Protein 4E54 (pdb70)

Foldseek 3Di:
DFFWAWEFPFQFFFFQDWEWFCQQFNPFTKTWTFLQQKIWIWTDDPLDTHGDDIDGFLFGWDDWYWDDAPPDGGTWTWTAGPQQKIFTWHWDDDPPDTDIDTQAIERQDDPDADFDDLGWDWEAAPNRQWIWIDGGFQWIKIFGPPPPVSHRDIDIEGDPQGAWQEKYFKEPDPATKMWTWGQDPVAIWIAMWGQPVPVRYIDHGPADIDDDHRAQRYWDFQYPPAIFIWTAGQQKTWTDDHPDIAMGGDPVSNVFGWQEKEAADPNRQWMWTFTQQQWIKIKGFDADADPPGDGDRPHIDMGTQAGDARASYKYHDDDQWIWGRHLQAWTFTWGQAPDADPVGHRIDTSDTGGGQFPFFAWDADQPLQVVRHLWIWGWGAALRTWIKIKAFFWEFDFDDWFWDFQWDAKDFEDLDPPPPAGQWIKIWHAQFTWIWGHDQRDTPGDDAAFDGGRFTWQDWYAAEDQWIWTQGQQWTFIFHRPVTHTLEIGADPVRGTWDAWEDDRFWIWTAGQQWIWIWGDDVSYTHTDDIDGHPAGWQYKYQCADDPCVRGHQWMWTAGQVQGWTFIAGPPVRDTQDIGRPDDNFHWNEWYWDAAPNFTKIWTWTQQQKIWMFGADSVRRDTHDIDIAGADGGTWYWDWADDPNGIWIWIWACWTWIWHDDLRDIDITTYSDRGFDYKDFHDDPNAHRKIWTDDNTITTIGHMDDDDRMDMDIDRFSHGWNYKADAPVVQWMKTKTKFKWFCPPPDDTGGPDDGLQNDEPEEEEDDDPDPDCPPVVPADCPPRIAIWMWIFIAHNPVRHTLYIYTYDGQKAWAEWDWAAADPDPAIWIKTKIFRDGPPDDFFQWIWIWIWGDDDSDIDTQETDIDTAGFQYWDCDPRWIWTWGFQKIWIWHQDPSSYTHTQEIDRPARGFRAWDDDDQWIWTAGQFQGIWIWGQDPVVSYIDGFAGARDTFGFQEWDDQDPFKIWTFGDQQKIWIWGAPPDCPDSVRRRHTDGQWIWRHSFGWRYKDWDASFDDDPDPPVAQWATWMWTRTNSRIIMIMTTHDPVVSVLLVLLLVLLQVDPQNSSRDGSWQSTWHDDSVDTGTTGSYHHLNSLLCLVVDDQVSLQSSQVQRADDPPPPGRDGDGSVVSVVVNVSSVSRD/DVVLLCVLLVPVVNVPRPCPCVVCCVNCNPDDDCHPVVSVVSSVVSDPDPVSVVVCVVVVSDDPVVVLSNVVVVVLVLVQQLQFFDDKDFDDQFWAEKEFQLPDQQWIWTFHQFQKIWTGGPPPPPGTQIDGGPGDQFGWRYKYAQPVDRQWIFTFGSVFWTFICGSNGDTDDTAGGDVPDVKGWHAWDAANVLQKIKIWIQQQWIWIGRVDYDTDGRLRQDGGTKQYKDQQNPDNQWIWTWGQVQKTFTAGNPPDDDRHPGDDIEGHPGGWNEFEQANVSQWTWTDGAAWWIFIAGVPPSHDTPDIATAADHDDPSFHAAYWYAQNRHGKIKTWGDDDPPGPDPDPPCQTWIWMARPVNRDTSDTHDDPVPSWTFGDWDAHNVRQWIWTGTSSMITIRGHD

Structure (mmCIF, N/CA/C/O backbone):
data_4E54
#
_entry.id   4E54
#
_cell.length_a   76.736
_cell.length_b   70.877
_cell.length_c   191.448
_cell.angle_alpha   90.00
_cell.angle_beta   99.68
_cell.angle_gamma   90.00
#
_symmetry.space_group_name_H-M   'P 1 21 1'
#
loop_
_entity.id
_entity.type
_entity.pdbx_description
1 polymer 'DNA damage-binding protein 1'
2 polymer 'DNA damage-binding protein 2'
3 polymer 'AP24 DNA strand'
4 polymer 'AP24 DNA complementary strand'
#
loop_
_atom_site.group_PDB
_atom_site.id
_atom_site.type_symbol
_atom_site.label_atom_id
_atom_site.label_alt_id
_atom_site.label_comp_id
_atom_site.label_asym_id
_atom_site.label_entity_id
_atom_site.label_seq_id
_atom_site.pdbx_PDB_ins_code
_atom_site.Cartn_x
_atom_site.Cartn_y
_atom_site.Cartn_z
_atom_site.occupancy
_atom_site.B_iso_or_equiv
_atom_site.auth_seq_id
_atom_site.auth_comp_id
_atom_site.auth_asym_id
_atom_site.auth_atom_id
_atom_site.pdbx_PDB_model_num
ATOM 1 N N . HIS A 1 11 ? 12.719 -31.980 58.890 1.00 47.61 1 HIS A N 1
ATOM 2 C CA . HIS A 1 11 ? 12.958 -30.774 58.131 1.00 41.13 1 HIS A CA 1
ATOM 3 C C . HIS A 1 11 ? 13.429 -29.628 58.999 1.00 53.41 1 HIS A C 1
ATOM 4 O O . HIS A 1 11 ? 14.206 -29.840 59.889 1.00 48.42 1 HIS A O 1
ATOM 11 N N . SER A 1 12 ? 12.967 -28.421 58.703 1.00 40.89 2 SER A N 1
ATOM 12 C CA . SER A 1 12 ? 13.261 -27.221 59.478 1.00 44.35 2 SER A CA 1
ATOM 13 C C . SER A 1 12 ? 11.926 -26.668 59.937 1.00 33.94 2 SER A C 1
ATOM 14 O O . SER A 1 12 ? 11.030 -26.590 59.162 1.00 41.88 2 SER A O 1
ATOM 17 N N . TYR A 1 13 ? 11.766 -26.290 61.190 1.00 28.75 3 TYR A N 1
ATOM 18 C CA . TYR A 1 13 ? 10.489 -25.735 61.613 1.00 29.39 3 TYR A CA 1
ATOM 19 C C . TYR A 1 13 ? 10.733 -24.473 62.402 1.00 28.10 3 TYR A C 1
ATOM 20 O O . TYR A 1 13 ? 11.387 -24.486 63.393 1.00 38.95 3 TYR A O 1
ATOM 29 N N . ASN A 1 14 ? 10.217 -23.357 61.942 1.00 34.90 4 ASN A N 1
ATOM 30 C CA . ASN A 1 14 ? 10.553 -22.080 62.546 1.00 37.13 4 ASN A CA 1
ATOM 31 C C . ASN A 1 14 ? 9.350 -21.290 63.021 1.00 34.48 4 ASN A C 1
ATOM 32 O O . ASN A 1 14 ? 8.228 -21.490 62.555 1.00 32.25 4 ASN A O 1
ATOM 37 N N . TYR A 1 15 ? 9.610 -20.397 63.965 1.00 8.26 5 TYR A N 1
ATOM 38 C CA . TYR A 1 15 ? 8.578 -19.619 64.620 1.00 5.83 5 TYR A CA 1
ATOM 39 C C . TYR A 1 15 ? 8.976 -18.154 64.641 1.00 5.03 5 TYR A C 1
ATOM 40 O O . TYR A 1 15 ? 10.023 -17.785 65.173 1.00 7.55 5 TYR A O 1
ATOM 49 N N . VAL A 1 16 ? 8.128 -17.322 64.048 1.00 6.74 6 VAL A N 1
ATOM 50 C CA . VAL A 1 16 ? 8.391 -15.896 63.978 1.00 7.95 6 VAL A CA 1
ATOM 51 C C . VAL A 1 16 ? 7.362 -15.143 64.792 1.00 9.24 6 VAL A C 1
ATOM 52 O O . VAL A 1 16 ? 6.158 -15.321 64.611 1.00 6.30 6 VAL A O 1
ATOM 56 N N . VAL A 1 17 ? 7.848 -14.275 65.667 1.00 11.66 7 VAL A N 1
ATOM 57 C CA . VAL A 1 17 ? 6.993 -13.388 66.434 1.00 13.53 7 VAL A CA 1
ATOM 58 C C . VAL A 1 17 ? 7.585 -11.986 66.357 1.00 10.96 7 VAL A C 1
ATOM 59 O O . VAL A 1 17 ? 8.799 -11.822 66.236 1.00 10.52 7 VAL A O 1
ATOM 63 N N . THR A 1 18 ? 6.726 -10.978 66.433 1.00 16.95 8 THR A N 1
ATOM 64 C CA . THR A 1 18 ? 7.182 -9.606 66.591 1.00 17.29 8 THR A CA 1
ATOM 65 C C . THR A 1 18 ? 7.655 -9.368 68.017 1.00 18.50 8 THR A C 1
ATOM 66 O O . THR A 1 18 ? 6.940 -9.637 68.980 1.00 14.75 8 THR A O 1
ATOM 70 N N . ALA A 1 19 ? 8.877 -8.862 68.140 1.00 27.44 9 ALA A N 1
ATOM 71 C CA . ALA A 1 19 ? 9.394 -8.420 69.426 1.00 28.74 9 ALA A CA 1
ATOM 72 C C . ALA A 1 19 ? 9.167 -6.927 69.607 1.00 29.16 9 ALA A C 1
ATOM 73 O O . ALA A 1 19 ? 8.951 -6.451 70.722 1.00 36.25 9 ALA A O 1
ATOM 75 N N . GLN A 1 20 ? 9.225 -6.192 68.503 1.00 19.71 10 GLN A N 1
ATOM 76 C CA . GLN A 1 20 ? 9.000 -4.755 68.530 1.00 28.19 10 GLN A CA 1
ATOM 77 C C . GLN A 1 20 ? 8.223 -4.344 67.285 1.00 19.83 10 GLN A C 1
ATOM 78 O O . GLN A 1 20 ? 8.680 -4.560 66.163 1.00 28.45 10 GLN A O 1
ATOM 84 N N . LYS A 1 21 ? 7.052 -3.746 67.480 1.00 29.96 11 LYS A N 1
ATOM 85 C CA . LYS A 1 21 ? 6.229 -3.337 66.348 1.00 32.07 11 LYS A CA 1
ATOM 86 C C . LYS A 1 21 ? 6.950 -2.252 65.553 1.00 19.48 11 LYS A C 1
ATOM 87 O O . LYS A 1 21 ? 7.742 -1.499 66.118 1.00 36.15 11 LYS A O 1
ATOM 93 N N . PRO A 1 22 ? 6.677 -2.170 64.239 1.00 8.33 12 PRO A N 1
ATOM 94 C CA . PRO A 1 22 ? 7.298 -1.153 63.381 1.00 2.90 12 PRO A CA 1
ATOM 95 C C . PRO A 1 22 ? 7.114 0.248 63.941 1.00 2.96 12 PRO A C 1
ATOM 96 O O . PRO A 1 22 ? 6.036 0.568 64.438 1.00 6.29 12 PRO A O 1
ATOM 100 N N . THR A 1 23 ? 8.147 1.076 63.845 1.00 34.41 13 THR A N 1
ATOM 101 C CA . THR A 1 23 ? 8.121 2.390 64.474 1.00 46.00 13 THR A CA 1
ATOM 102 C C . THR A 1 23 ? 8.072 3.536 63.468 1.00 48.51 13 THR A C 1
ATOM 103 O O . THR A 1 23 ? 7.710 4.659 63.818 1.00 35.91 13 THR A O 1
ATOM 107 N N . ALA A 1 24 ? 8.450 3.254 62.225 1.00 9.05 14 ALA A N 1
ATOM 108 C CA . ALA A 1 24 ? 8.412 4.257 61.167 1.00 9.99 14 ALA A CA 1
ATOM 109 C C . ALA A 1 24 ? 6.984 4.648 60.803 1.00 13.04 14 ALA A C 1
ATOM 110 O O . ALA A 1 24 ? 6.105 3.794 60.713 1.00 9.12 14 ALA A O 1
ATOM 112 N N . VAL A 1 25 ? 6.757 5.939 60.574 1.00 9.98 15 VAL A N 1
ATOM 113 C CA . VAL A 1 25 ? 5.434 6.403 60.160 1.00 12.48 15 VAL A CA 1
ATOM 114 C C . VAL A 1 25 ? 5.343 6.516 58.642 1.00 7.76 15 VAL A C 1
ATOM 115 O O . VAL A 1 25 ? 5.983 7.369 58.030 1.00 9.86 15 VAL A O 1
ATOM 119 N N . ASN A 1 26 ? 4.533 5.647 58.048 1.00 44.19 16 ASN A N 1
ATOM 120 C CA . ASN A 1 26 ? 4.469 5.510 56.600 1.00 46.50 16 ASN A CA 1
ATOM 121 C C . ASN A 1 26 ? 3.429 6.394 55.926 1.00 46.44 16 ASN A C 1
ATOM 122 O O . ASN A 1 26 ? 3.413 6.510 54.699 1.00 43.92 16 ASN A O 1
ATOM 133 N N . GLY A 1 27 ? 2.553 7.004 56.714 1.00 27.17 17 GLY A N 1
ATOM 134 C CA . GLY A 1 27 ? 1.426 7.719 56.146 1.00 17.12 17 GLY A CA 1
ATOM 135 C C . GLY A 1 27 ? 0.654 8.597 57.110 1.00 23.06 17 GLY A C 1
ATOM 136 O O . GLY A 1 27 ? 0.652 8.369 58.316 1.00 22.98 17 GLY A O 1
ATOM 138 N N . CYS A 1 28 ? 0.015 9.628 56.567 1.00 72.83 18 CYS A N 1
ATOM 139 C CA . CYS A 1 28 ? -0.455 10.761 57.347 1.00 78.13 18 CYS A CA 1
ATOM 140 C C . CYS A 1 28 ? -1.692 11.346 56.690 1.00 74.95 18 CYS A C 1
ATOM 141 O O . CYS A 1 28 ? -1.615 11.928 55.611 1.00 82.33 18 CYS A O 1
ATOM 144 N N . VAL A 1 29 ? -2.839 11.169 57.330 1.00 31.27 19 VAL A N 1
ATOM 145 C CA . VAL A 1 29 ? -4.090 11.612 56.748 1.00 39.95 19 VAL A CA 1
ATOM 146 C C . VAL A 1 29 ? -4.918 12.216 57.860 1.00 36.33 19 VAL A C 1
ATOM 147 O O . VAL A 1 29 ? -4.988 11.658 58.956 1.00 31.10 19 VAL A O 1
ATOM 151 N N . THR A 1 30 ? -5.600 13.316 57.569 1.00 76.30 20 THR A N 1
ATOM 152 C CA . THR A 1 30 ? -6.416 13.931 58.593 1.00 83.85 20 THR A CA 1
ATOM 153 C C . THR A 1 30 ? -7.868 13.865 58.175 1.00 76.84 20 THR A C 1
ATOM 154 O O . THR A 1 30 ? -8.206 13.752 56.997 1.00 80.76 20 THR A O 1
ATOM 158 N N . GLY A 1 31 ? -8.717 13.894 59.187 1.00 49.46 21 GLY A N 1
ATOM 159 C CA . GLY A 1 31 ? -10.147 13.822 59.025 1.00 34.67 21 GLY A CA 1
ATOM 160 C C . GLY A 1 31 ? -10.467 13.369 60.426 1.00 45.85 21 GLY A C 1
ATOM 161 O O . GLY A 1 31 ? -9.668 13.588 61.334 1.00 36.34 21 GLY A O 1
ATOM 162 N N . HIS A 1 32 ? -11.619 12.757 60.629 1.00 49.61 22 HIS A N 1
ATOM 163 C CA . HIS A 1 32 ? -12.022 12.415 61.976 1.00 36.19 22 HIS A CA 1
ATOM 164 C C . HIS A 1 32 ? -12.170 10.896 61.921 1.00 33.66 22 HIS A C 1
ATOM 165 O O . HIS A 1 32 ? -11.383 10.174 62.525 1.00 33.63 22 HIS A O 1
ATOM 172 N N . PHE A 1 33 ? -13.193 10.413 61.228 1.00 20.36 23 PHE A N 1
ATOM 173 C CA . PHE A 1 33 ? -13.556 8.992 61.240 1.00 16.21 23 PHE A CA 1
ATOM 174 C C . PHE A 1 33 ? -14.189 8.436 62.518 1.00 7.14 23 PHE A C 1
ATOM 175 O O . PHE A 1 33 ? -15.161 7.687 62.442 1.00 13.38 23 PHE A O 1
ATOM 183 N N . THR A 1 34 ? -13.643 8.767 63.684 1.00 37.86 24 THR A N 1
ATOM 184 C CA . THR A 1 34 ? -14.210 8.229 64.921 1.00 49.08 24 THR A CA 1
ATOM 185 C C . THR A 1 34 ? -15.577 8.806 65.290 1.00 49.30 24 THR A C 1
ATOM 186 O O . THR A 1 34 ? -16.433 8.102 65.823 1.00 46.81 24 THR A O 1
ATOM 190 N N . SER A 1 35 ? -15.768 10.092 65.013 1.00 17.66 25 SER A N 1
ATOM 191 C CA . SER A 1 35 ? -17.066 10.738 65.172 1.00 32.85 25 SER A CA 1
ATOM 192 C C . SER A 1 35 ? -17.065 12.037 64.378 1.00 28.98 25 SER A C 1
ATOM 193 O O . SER A 1 35 ? -16.004 12.518 63.986 1.00 24.89 25 SER A O 1
ATOM 196 N N . ALA A 1 36 ? -18.237 12.629 64.169 1.00 44.55 26 ALA A N 1
ATOM 197 C CA . ALA A 1 36 ? -18.309 13.867 63.406 1.00 43.75 26 ALA A CA 1
ATOM 198 C C . ALA A 1 36 ? -17.701 15.018 64.200 1.00 55.31 26 ALA A C 1
ATOM 199 O O . ALA A 1 36 ? -17.200 15.988 63.629 1.00 41.08 26 ALA A O 1
ATOM 201 N N . GLU A 1 37 ? -17.755 14.898 65.523 1.00 34.96 27 GLU A N 1
ATOM 202 C CA . GLU A 1 37 ? -17.340 15.983 66.404 1.00 41.34 27 GLU A CA 1
ATOM 203 C C . GLU A 1 37 ? -15.853 16.055 66.752 1.00 40.05 27 GLU A C 1
ATOM 204 O O . GLU A 1 37 ? -15.337 17.132 67.054 1.00 32.18 27 GLU A O 1
ATOM 210 N N . ASP A 1 38 ? -15.166 14.918 66.724 1.00 44.83 28 ASP A N 1
ATOM 211 C CA . ASP A 1 38 ? -13.742 14.897 67.053 1.00 37.24 28 ASP A CA 1
ATOM 212 C C . ASP A 1 38 ? -12.805 14.874 65.852 1.00 48.87 28 ASP A C 1
ATOM 213 O O . ASP A 1 38 ? -13.153 14.362 64.791 1.00 40.30 28 ASP A O 1
ATOM 218 N N . LEU A 1 39 ? -11.618 15.443 66.017 1.00 59.61 29 LEU A N 1
ATOM 219 C CA . LEU A 1 39 ? -10.616 15.412 64.961 1.00 50.15 29 LEU A CA 1
ATOM 220 C C . LEU A 1 39 ? -9.673 14.228 65.194 1.00 59.99 29 LEU A C 1
ATOM 221 O O . LEU A 1 39 ? -9.047 14.134 66.250 1.00 47.82 29 LEU A O 1
ATOM 226 N N . ASN A 1 40 ? -9.575 13.319 64.231 1.00 27.49 30 ASN A N 1
ATOM 227 C CA . ASN A 1 40 ? -8.750 12.123 64.413 1.00 40.50 30 ASN A CA 1
ATOM 228 C C . ASN A 1 40 ? -7.440 12.156 63.623 1.00 42.68 30 ASN A C 1
ATOM 229 O O . ASN A 1 40 ? -7.396 12.656 62.500 1.00 29.44 30 ASN A O 1
ATOM 234 N N . LEU A 1 41 ? -6.381 11.617 64.222 1.00 21.61 31 LEU A N 1
ATOM 235 C CA . LEU A 1 41 ? -5.119 11.367 63.526 1.00 29.50 31 LEU A CA 1
ATOM 236 C C . LEU A 1 41 ? -4.877 9.871 63.343 1.00 15.48 31 LEU A C 1
ATOM 237 O O . LEU A 1 41 ? -4.803 9.115 64.312 1.00 16.49 31 LEU A O 1
ATOM 242 N N . LEU A 1 42 ? -4.748 9.456 62.088 1.00 29.82 32 LEU A N 1
ATOM 243 C CA . LEU A 1 42 ? -4.417 8.075 61.762 1.00 15.69 32 LEU A CA 1
ATOM 244 C C . LEU A 1 42 ? -2.984 7.936 61.264 1.00 14.66 32 LEU A C 1
ATOM 245 O O . LEU A 1 42 ? -2.519 8.705 60.421 1.00 28.84 32 LEU A O 1
ATOM 250 N N . ILE A 1 43 ? -2.290 6.945 61.811 1.00 5.26 33 ILE A N 1
ATOM 251 C CA . ILE A 1 43 ? -0.884 6.713 61.516 1.00 7.46 33 ILE A CA 1
ATOM 252 C C . ILE A 1 43 ? -0.662 5.273 61.085 1.00 11.11 33 ILE A C 1
ATOM 253 O O . ILE A 1 43 ? -0.937 4.338 61.839 1.00 9.98 33 ILE A O 1
ATOM 258 N N . ALA A 1 44 ? -0.147 5.097 59.873 1.00 10.53 34 ALA A N 1
ATOM 259 C CA . ALA A 1 44 ? 0.218 3.770 59.397 1.00 9.42 34 ALA A CA 1
ATOM 260 C C . ALA A 1 44 ? 1.669 3.434 59.712 1.00 7.91 34 ALA A C 1
ATOM 261 O O . ALA A 1 44 ? 2.589 4.125 59.278 1.00 12.02 34 ALA A O 1
ATOM 263 N N . LYS A 1 45 ? 1.863 2.350 60.455 1.00 11.23 35 LYS A N 1
ATOM 264 C CA . LYS A 1 45 ? 3.200 1.835 60.709 1.00 11.71 35 LYS A CA 1
ATOM 265 C C . LYS A 1 45 ? 3.305 0.453 60.064 1.00 14.48 35 LYS A C 1
ATOM 266 O O . LYS A 1 45 ? 3.178 -0.579 60.723 1.00 14.28 35 LYS A O 1
ATOM 272 N N . ASN A 1 46 ? 3.527 0.465 58.751 1.00 15.42 36 ASN A N 1
ATOM 273 C CA . ASN A 1 46 ? 3.612 -0.752 57.946 1.00 12.37 36 ASN A CA 1
ATOM 274 C C . ASN A 1 46 ? 2.337 -1.582 57.966 1.00 13.20 36 ASN A C 1
ATOM 275 O O . ASN A 1 46 ? 1.428 -1.350 57.170 1.00 11.05 36 ASN A O 1
ATOM 280 N N . THR A 1 47 ? 2.273 -2.556 58.866 1.00 7.83 37 THR A N 1
ATOM 281 C CA . THR A 1 47 ? 1.088 -3.395 58.973 1.00 1.79 37 THR A CA 1
ATOM 282 C C . THR A 1 47 ? 0.164 -2.920 60.080 1.00 7.67 37 THR A C 1
ATOM 283 O O . THR A 1 47 ? -0.886 -3.517 60.325 1.00 19.13 37 THR A O 1
ATOM 287 N N . ARG A 1 48 ? 0.562 -1.847 60.749 1.00 32.01 38 ARG A N 1
ATOM 288 C CA . ARG A 1 48 ? -0.128 -1.394 61.943 1.00 36.71 38 ARG A CA 1
ATOM 289 C C . ARG A 1 48 ? -0.790 -0.043 61.652 1.00 37.38 38 ARG A C 1
ATOM 290 O O . ARG A 1 48 ? -0.175 0.835 61.062 1.00 42.62 38 ARG A O 1
ATOM 298 N N . LEU A 1 49 ? -2.043 0.112 62.068 1.00 16.38 39 LEU A N 1
ATOM 299 C CA . LEU A 1 49 ? -2.741 1.372 61.880 1.00 13.02 39 LEU A CA 1
ATOM 300 C C . LEU A 1 49 ? -3.100 1.987 63.232 1.00 31.50 39 LEU A C 1
ATOM 301 O O . LEU A 1 49 ? -3.787 1.365 64.036 1.00 19.36 39 LEU A O 1
ATOM 306 N N . GLU A 1 50 ? -2.635 3.214 63.475 1.00 37.24 40 GLU A N 1
ATOM 307 C CA . GLU A 1 50 ? -2.918 3.880 64.749 1.00 22.40 40 GLU A CA 1
ATOM 308 C C . GLU A 1 50 ? -3.772 5.130 64.598 1.00 38.76 40 GLU A C 1
ATOM 309 O O . GLU A 1 50 ? -3.489 5.996 63.767 1.00 31.11 40 GLU A O 1
ATOM 315 N N . ILE A 1 51 ? -4.810 5.234 65.420 1.00 39.07 41 ILE A N 1
ATOM 316 C CA . ILE A 1 51 ? -5.694 6.391 65.371 1.00 42.75 41 ILE A CA 1
ATOM 317 C C . ILE A 1 51 ? -5.665 7.137 66.696 1.00 41.04 41 ILE A C 1
ATOM 318 O O . ILE A 1 51 ? -5.866 6.539 67.752 1.00 43.45 41 ILE A O 1
ATOM 323 N N . TYR A 1 52 ? -5.432 8.445 66.638 1.00 26.73 42 TYR A N 1
ATOM 324 C CA . TYR A 1 52 ? -5.454 9.256 67.843 1.00 24.54 42 TYR A CA 1
ATOM 325 C C . TYR A 1 52 ? -6.406 10.422 67.634 1.00 17.08 42 TYR A C 1
ATOM 326 O O . TYR A 1 52 ? -6.604 10.871 66.506 1.00 31.05 42 TYR A O 1
ATOM 335 N N . VAL A 1 53 ? -6.955 10.953 68.721 1.00 39.42 43 VAL A N 1
ATOM 336 C CA . VAL A 1 53 ? -7.580 12.268 68.673 1.00 33.90 43 VAL A CA 1
ATOM 337 C C . VAL A 1 53 ? -6.701 13.349 69.289 1.00 41.18 43 VAL A C 1
ATOM 338 O O . VAL A 1 53 ? -6.134 13.154 70.369 1.00 41.05 43 VAL A O 1
ATOM 342 N N . VAL A 1 54 ? -6.578 14.484 68.606 1.00 31.62 44 VAL A N 1
ATOM 343 C CA . VAL A 1 54 ? -5.831 15.612 69.152 1.00 21.52 44 VAL A CA 1
ATOM 344 C C . VAL A 1 54 ? -6.759 16.288 70.157 1.00 27.57 44 VAL A C 1
ATOM 345 O O . VAL A 1 54 ? -7.874 16.682 69.798 1.00 30.19 44 VAL A O 1
ATOM 349 N N . THR A 1 55 ? -6.345 16.429 71.411 1.00 35.43 45 THR A N 1
ATOM 350 C CA . THR A 1 55 ? -7.200 17.160 72.347 1.00 21.19 45 THR A CA 1
ATOM 351 C C . THR A 1 55 ? -6.701 18.543 72.739 1.00 33.12 45 THR A C 1
ATOM 352 O O . THR A 1 55 ? -7.151 19.550 72.191 1.00 30.20 45 THR A O 1
ATOM 356 N N . ALA A 1 56 ? -5.766 18.583 73.685 1.00 27.76 46 ALA A N 1
ATOM 357 C CA . ALA A 1 56 ? -5.080 19.819 74.038 1.00 20.15 46 ALA A CA 1
ATOM 358 C C . ALA A 1 56 ? -3.614 19.507 74.299 1.00 27.27 46 ALA A C 1
ATOM 359 O O . ALA A 1 56 ? -3.284 18.767 75.226 1.00 19.67 46 ALA A O 1
ATOM 361 N N . GLU A 1 57 ? -2.737 20.101 73.498 1.00 53.34 47 GLU A N 1
ATOM 362 C CA . GLU A 1 57 ? -1.308 19.813 73.564 1.00 42.38 47 GLU A CA 1
ATOM 363 C C . GLU A 1 57 ? -1.086 18.353 73.925 1.00 49.41 47 GLU A C 1
ATOM 364 O O . GLU A 1 57 ? -0.408 18.037 74.905 1.00 52.57 47 GLU A O 1
ATOM 370 N N . GLY A 1 58 ? -1.662 17.459 73.132 1.00 45.58 48 GLY A N 1
ATOM 371 C CA . GLY A 1 58 ? -1.559 16.041 73.418 1.00 61.42 48 GLY A CA 1
ATOM 372 C C . GLY A 1 58 ? -2.082 15.158 72.309 1.00 58.76 48 GLY A C 1
ATOM 373 O O . GLY A 1 58 ? -2.462 15.628 71.237 1.00 58.84 48 GLY A O 1
ATOM 374 N N . LEU A 1 59 ? -2.109 13.863 72.584 1.00 42.71 49 LEU A N 1
ATOM 375 C CA . LEU A 1 59 ? -2.524 12.874 71.607 1.00 35.74 49 LEU A CA 1
ATOM 376 C C . LEU A 1 59 ? -3.068 11.706 72.408 1.00 41.39 49 LEU A C 1
ATOM 377 O O . LEU A 1 59 ? -2.389 11.187 73.293 1.00 42.14 49 LEU A O 1
ATOM 382 N N . ARG A 1 60 ? -4.290 11.289 72.093 1.00 32.54 50 ARG A N 1
ATOM 383 C CA . ARG A 1 60 ? -4.942 10.220 72.843 1.00 43.09 50 ARG A CA 1
ATOM 384 C C . ARG A 1 60 ? -5.241 8.950 72.057 1.00 44.30 50 ARG A C 1
ATOM 385 O O . ARG A 1 60 ? -5.975 8.982 71.067 1.00 30.11 50 ARG A O 1
ATOM 393 N N . PRO A 1 61 ? -4.648 7.825 72.483 1.00 17.49 51 PRO A N 1
ATOM 394 C CA . PRO A 1 61 ? -4.911 6.569 71.780 1.00 17.26 51 PRO A CA 1
ATOM 395 C C . PRO A 1 61 ? -6.327 6.088 72.053 1.00 22.80 51 PRO A C 1
ATOM 396 O O . PRO A 1 61 ? -6.737 5.988 73.208 1.00 17.90 51 PRO A O 1
ATOM 400 N N . VAL A 1 62 ? -7.061 5.797 70.991 1.00 45.12 52 VAL A N 1
ATOM 401 C CA . VAL A 1 62 ? -8.444 5.341 71.083 1.00 36.94 52 VAL A CA 1
ATOM 402 C C . VAL A 1 62 ? -8.505 3.879 70.664 1.00 46.54 52 VAL A C 1
ATOM 403 O O . VAL A 1 62 ? -9.228 3.072 71.249 1.00 40.93 52 VAL A O 1
ATOM 407 N N . LYS A 1 63 ? -7.732 3.557 69.632 1.00 36.90 53 LYS A N 1
ATOM 408 C CA . LYS A 1 63 ? -7.699 2.215 69.074 1.00 41.53 53 LYS A CA 1
ATOM 409 C C . LYS A 1 63 ? -6.486 1.982 68.184 1.00 35.59 53 LYS A C 1
ATOM 410 O O . LYS A 1 63 ? -6.069 2.852 67.416 1.00 41.08 53 LYS A O 1
ATOM 416 N N . GLU A 1 64 ? -5.914 0.789 68.324 1.00 45.83 54 GLU A N 1
ATOM 417 C CA . GLU A 1 64 ? -4.778 0.363 67.524 1.00 53.46 54 GLU A CA 1
ATOM 418 C C . GLU A 1 64 ? -5.141 -0.987 66.927 1.00 45.19 54 GLU A C 1
ATOM 419 O O . GLU A 1 64 ? -5.504 -1.917 67.645 1.00 43.80 54 GLU A O 1
ATOM 425 N N . VAL A 1 65 ? -5.048 -1.099 65.607 1.00 44.54 55 VAL A N 1
ATOM 426 C CA . VAL A 1 65 ? -5.351 -2.361 64.947 1.00 46.61 55 VAL A CA 1
ATOM 427 C C . VAL A 1 65 ? -4.256 -2.827 64.002 1.00 34.94 55 VAL A C 1
ATOM 428 O O . VAL A 1 65 ? -3.499 -2.022 63.461 1.00 39.16 55 VAL A O 1
ATOM 432 N N . GLY A 1 66 ? -4.193 -4.138 63.799 1.00 44.57 56 GLY A N 1
ATOM 433 C CA . GLY A 1 66 ? -3.296 -4.710 62.821 1.00 58.65 56 GLY A CA 1
ATOM 434 C C . GLY A 1 66 ? -4.080 -5.076 61.580 1.00 44.89 56 GLY A C 1
ATOM 435 O O . GLY A 1 66 ? -5.304 -5.214 61.623 1.00 49.39 56 GLY A O 1
ATOM 436 N N . MET A 1 67 ? -3.379 -5.191 60.459 1.00 56.64 57 MET A N 1
ATOM 437 C CA . MET A 1 67 ? -3.998 -5.625 59.218 1.00 55.52 57 MET A CA 1
ATOM 438 C C . MET A 1 67 ? -3.106 -6.702 58.625 1.00 50.31 57 MET A C 1
ATOM 439 O O . MET A 1 67 ? -1.890 -6.669 58.814 1.00 55.81 57 MET A O 1
ATOM 444 N N . TYR A 1 68 ? -3.686 -7.656 57.908 1.00 28.90 58 TYR A N 1
ATOM 445 C CA . TYR A 1 68 ? -2.862 -8.637 57.219 1.00 29.27 58 TYR A CA 1
ATOM 446 C C . TYR A 1 68 ? -2.405 -8.015 55.903 1.00 16.74 58 TYR A C 1
ATOM 447 O O . TYR A 1 68 ? -2.776 -8.478 54.823 1.00 25.02 58 TYR A O 1
ATOM 456 N N . GLY A 1 69 ? -1.612 -6.950 56.000 1.00 14.36 59 GLY A N 1
ATOM 457 C CA . GLY A 1 69 ? -1.127 -6.262 54.818 1.00 17.83 59 GLY A CA 1
ATOM 458 C C . GLY A 1 69 ? -0.268 -5.046 55.114 1.00 14.14 59 GLY A C 1
ATOM 459 O O . GLY A 1 69 ? -0.362 -4.452 56.186 1.00 1.73 59 GLY A O 1
ATOM 460 N N . LYS A 1 70 ? 0.573 -4.678 54.155 1.00 9.02 60 LYS A N 1
ATOM 461 C CA . LYS A 1 70 ? 1.326 -3.436 54.225 1.00 9.00 60 LYS A CA 1
ATOM 462 C C . LYS A 1 70 ? 0.386 -2.330 53.754 1.00 11.74 60 LYS A C 1
ATOM 463 O O . LYS A 1 70 ? -0.053 -2.325 52.602 1.00 8.47 60 LYS A O 1
ATOM 469 N N . ILE A 1 71 ? 0.069 -1.399 54.644 1.00 9.21 61 ILE A N 1
ATOM 470 C CA . ILE A 1 71 ? -0.809 -0.293 54.284 1.00 11.61 61 ILE A CA 1
ATOM 471 C C . ILE A 1 71 ? -0.171 0.623 53.239 1.00 9.98 61 ILE A C 1
ATOM 472 O O . ILE A 1 71 ? 0.802 1.324 53.517 1.00 9.81 61 ILE A O 1
ATOM 477 N N . ALA A 1 72 ? -0.743 0.612 52.038 1.00 6.97 62 ALA A N 1
ATOM 478 C CA . ALA A 1 72 ? -0.251 1.414 50.920 1.00 5.51 62 ALA A CA 1
ATOM 479 C C . ALA A 1 72 ? -1.047 2.695 50.684 1.00 7.25 62 ALA A C 1
ATOM 480 O O . ALA A 1 72 ? -0.489 3.729 50.307 1.00 9.79 62 ALA A O 1
ATOM 482 N N . VAL A 1 73 ? -2.357 2.612 50.879 1.00 38.30 63 VAL A N 1
ATOM 483 C CA . VAL A 1 73 ? -3.214 3.787 50.770 1.00 29.05 63 VAL A CA 1
ATOM 484 C C . VAL A 1 73 ? -4.091 4.067 51.993 1.00 29.26 63 VAL A C 1
ATOM 485 O O . VAL A 1 73 ? -4.716 3.170 52.554 1.00 22.78 63 VAL A O 1
ATOM 489 N N . MET A 1 74 ? -4.040 5.332 52.396 1.00 11.93 64 MET A N 1
ATOM 490 C CA . MET A 1 74 ? -4.763 5.842 53.537 1.00 17.42 64 MET A CA 1
ATOM 491 C C . MET A 1 74 ? -5.475 7.150 53.334 1.00 24.60 64 MET A C 1
ATOM 492 O O . MET A 1 74 ? -5.044 8.191 53.811 1.00 21.00 64 MET A O 1
ATOM 497 N N . GLU A 1 75 ? -6.574 7.091 52.619 1.00 26.07 65 GLU A N 1
ATOM 498 C CA . GLU A 1 75 ? -7.352 8.264 52.364 1.00 25.61 65 GLU A CA 1
ATOM 499 C C . GLU A 1 75 ? -8.724 7.896 52.809 1.00 36.37 65 GLU A C 1
ATOM 500 O O . GLU A 1 75 ? -9.210 6.857 52.393 1.00 28.21 65 GLU A O 1
ATOM 506 N N . LEU A 1 76 ? -9.366 8.708 53.631 1.00 29.79 66 LEU A N 1
ATOM 507 C CA . LEU A 1 76 ? -10.707 8.356 54.066 1.00 31.58 66 LEU A CA 1
ATOM 508 C C . LEU A 1 76 ? -11.693 9.322 53.496 1.00 22.06 66 LEU A C 1
ATOM 509 O O . LEU A 1 76 ? -11.549 10.510 53.673 1.00 31.12 66 LEU A O 1
ATOM 514 N N . PHE A 1 77 ? -12.698 8.800 52.813 1.00 45.50 67 PHE A N 1
ATOM 515 C CA . PHE A 1 77 ? -13.708 9.638 52.198 1.00 50.31 67 PHE A CA 1
ATOM 516 C C . PHE A 1 77 ? -15.100 9.647 52.781 1.00 52.13 67 PHE A C 1
ATOM 517 O O . PHE A 1 77 ? -15.582 8.702 53.384 1.00 62.62 67 PHE A O 1
ATOM 525 N N . ARG A 1 78 ? -15.771 10.759 52.595 1.00 47.27 68 ARG A N 1
ATOM 526 C CA . ARG A 1 78 ? -17.132 10.817 53.142 1.00 52.77 68 ARG A CA 1
ATOM 527 C C . ARG A 1 78 ? -18.245 10.978 52.105 1.00 66.42 68 ARG A C 1
ATOM 528 O O . ARG A 1 78 ? -18.492 12.078 51.607 1.00 50.65 68 ARG A O 1
ATOM 536 N N . PRO A 1 79 ? -18.923 9.870 51.785 1.00 49.27 69 PRO A N 1
ATOM 537 C CA . PRO A 1 79 ? -20.073 9.775 50.876 1.00 52.08 69 PRO A CA 1
ATOM 538 C C . PRO A 1 79 ? -21.316 10.504 51.397 1.00 49.64 69 PRO A C 1
ATOM 539 O O . PRO A 1 79 ? -21.571 10.507 52.604 1.00 54.45 69 PRO A O 1
ATOM 543 N N . LYS A 1 80 ? -22.078 11.101 50.486 1.00 34.43 70 LYS A N 1
ATOM 544 C CA . LYS A 1 80 ? -23.348 11.749 50.808 1.00 51.82 70 LYS A CA 1
ATOM 545 C C . LYS A 1 80 ? -24.256 10.917 51.712 1.00 33.62 70 LYS A C 1
ATOM 546 O O . LYS A 1 80 ? -24.556 9.759 51.410 1.00 49.46 70 LYS A O 1
ATOM 552 N N . GLY A 1 81 ? -24.695 11.509 52.817 1.00 34.82 71 GLY A N 1
ATOM 553 C CA . GLY A 1 81 ? -25.613 10.835 53.716 1.00 28.71 71 GLY A CA 1
ATOM 554 C C . GLY A 1 81 ? -24.970 9.837 54.651 1.00 24.88 71 GLY A C 1
ATOM 555 O O . GLY A 1 81 ? -25.608 8.897 55.123 1.00 36.53 71 GLY A O 1
ATOM 556 N N . GLU A 1 82 ? -23.693 10.045 54.925 1.00 71.79 72 GLU A N 1
ATOM 557 C CA . GLU A 1 82 ? -22.975 9.219 55.879 1.00 64.68 72 GLU A CA 1
ATOM 558 C C . GLU A 1 82 ? -22.535 10.119 57.008 1.00 54.26 72 GLU A C 1
ATOM 559 O O . GLU A 1 82 ? -22.132 11.255 56.776 1.00 67.90 72 GLU A O 1
ATOM 565 N N . SER A 1 83 ? -22.616 9.621 58.233 1.00 56.82 73 SER A N 1
ATOM 566 C CA . SER A 1 83 ? -22.424 10.465 59.403 1.00 51.56 73 SER A CA 1
ATOM 567 C C . SER A 1 83 ? -20.969 10.850 59.602 1.00 50.02 73 SER A C 1
ATOM 568 O O . SER A 1 83 ? -20.673 11.912 60.145 1.00 56.45 73 SER A O 1
ATOM 571 N N . LYS A 1 84 ? -20.062 9.976 59.190 1.00 34.21 74 LYS A N 1
ATOM 572 C CA . LYS A 1 84 ? -18.650 10.271 59.344 1.00 40.25 74 LYS A CA 1
ATOM 573 C C . LYS A 1 84 ? -17.800 9.643 58.241 1.00 47.84 74 LYS A C 1
ATOM 574 O O . LYS A 1 84 ? -18.280 8.808 57.471 1.00 35.14 74 LYS A O 1
ATOM 580 N N . ASP A 1 85 ? -16.540 10.057 58.151 1.00 39.14 75 ASP A N 1
ATOM 581 C CA . ASP A 1 85 ? -15.660 9.523 57.119 1.00 37.96 75 ASP A CA 1
ATOM 582 C C . ASP A 1 85 ? -15.522 8.018 57.272 1.00 43.26 75 ASP A C 1
ATOM 583 O O . ASP A 1 85 ? -15.534 7.488 58.384 1.00 44.15 75 ASP A O 1
ATOM 588 N N . LEU A 1 86 ? -15.385 7.342 56.141 1.00 17.55 76 LEU A N 1
ATOM 589 C CA . LEU A 1 86 ? -15.011 5.942 56.120 1.00 19.71 76 LEU A CA 1
ATOM 590 C C . LEU A 1 86 ? -13.568 5.917 55.650 1.00 21.62 76 LEU A C 1
ATOM 591 O O . LEU A 1 86 ? -13.087 6.890 55.069 1.00 19.33 76 LEU A O 1
ATOM 596 N N . LEU A 1 87 ? -12.875 4.811 55.894 1.00 15.18 77 LEU A N 1
ATOM 597 C CA . LEU A 1 87 ? -11.477 4.705 55.498 1.00 17.43 77 LEU A CA 1
ATOM 598 C C . LEU A 1 87 ? -11.241 3.633 54.459 1.00 14.55 77 LEU A C 1
ATOM 599 O O . LEU A 1 87 ? -11.603 2.468 54.639 1.00 16.50 77 LEU A O 1
ATOM 604 N N . PHE A 1 88 ? -10.642 4.055 53.353 1.00 4.47 78 PHE A N 1
ATOM 605 C CA . PHE A 1 88 ? -10.171 3.136 52.338 1.00 3.96 78 PHE A CA 1
ATOM 606 C C . PHE A 1 88 ? -8.688 2.883 52.569 1.00 17.59 78 PHE A C 1
ATOM 607 O O . PHE A 1 88 ? -7.898 3.820 52.687 1.00 8.82 78 PHE A O 1
ATOM 615 N N . ILE A 1 89 ? -8.316 1.611 52.620 1.00 35.29 79 ILE A N 1
ATOM 616 C CA . ILE A 1 89 ? -6.917 1.216 52.714 1.00 31.56 79 ILE A CA 1
ATOM 617 C C . ILE A 1 89 ? -6.612 0.212 51.617 1.00 34.32 79 ILE A C 1
ATOM 618 O O . ILE A 1 89 ? -7.340 -0.765 51.437 1.00 25.64 79 ILE A O 1
ATOM 623 N N . LEU A 1 90 ? -5.531 0.447 50.884 1.00 21.13 80 LEU A N 1
ATOM 624 C CA . LEU A 1 90 ? -5.058 -0.563 49.955 1.00 19.10 80 LEU A CA 1
ATOM 625 C C . LEU A 1 90 ? -3.703 -1.113 50.383 1.00 18.61 80 LEU A C 1
ATOM 626 O O . LEU A 1 90 ? -2.774 -0.367 50.692 1.00 26.42 80 LEU A O 1
ATOM 631 N N . THR A 1 91 ? -3.618 -2.440 50.362 1.00 23.94 81 THR A N 1
ATOM 632 C CA . THR A 1 91 ? -2.452 -3.194 50.808 1.00 30.65 81 THR A CA 1
ATOM 633 C C . THR A 1 91 ? -1.468 -3.405 49.663 1.00 28.08 81 THR A C 1
ATOM 634 O O . THR A 1 91 ? -1.828 -3.286 48.495 1.00 19.41 81 THR A O 1
ATOM 638 N N . ALA A 1 92 ? -0.222 -3.702 50.013 1.00 14.66 82 ALA A N 1
ATOM 639 C CA . ALA A 1 92 ? 0.830 -3.925 49.028 1.00 12.49 82 ALA A CA 1
ATOM 640 C C . ALA A 1 92 ? 0.568 -5.173 48.186 1.00 15.47 82 ALA A C 1
ATOM 641 O O . ALA A 1 92 ? 1.029 -5.273 47.049 1.00 15.78 82 ALA A O 1
ATOM 643 N N . LYS A 1 93 ? -0.170 -6.126 48.741 1.00 12.38 83 LYS A N 1
ATOM 644 C CA . LYS A 1 93 ? -0.590 -7.287 47.967 1.00 14.08 83 LYS A CA 1
ATOM 645 C C . LYS A 1 93 ? -1.936 -6.972 47.327 1.00 6.08 83 LYS A C 1
ATOM 646 O O . LYS A 1 93 ? -2.626 -7.861 46.824 1.00 5.80 83 LYS A O 1
ATOM 652 N N . TYR A 1 94 ? -2.287 -5.686 47.348 1.00 14.28 84 TYR A N 1
ATOM 653 C CA . TYR A 1 94 ? -3.441 -5.175 46.612 1.00 10.45 84 TYR A CA 1
ATOM 654 C C . TYR A 1 94 ? -4.802 -5.524 47.209 1.00 14.52 84 TYR A C 1
ATOM 655 O O . TYR A 1 94 ? -5.807 -5.494 46.511 1.00 12.57 84 TYR A O 1
ATOM 664 N N . ASN A 1 95 ? -4.841 -5.850 48.494 1.00 19.10 85 ASN A N 1
ATOM 665 C CA . ASN A 1 95 ? -6.121 -5.982 49.179 1.00 17.09 85 ASN A CA 1
ATOM 666 C C . ASN A 1 95 ? -6.736 -4.612 49.458 1.00 16.17 85 ASN A C 1
ATOM 667 O O . ASN A 1 95 ? -6.150 -3.798 50.170 1.00 7.81 85 ASN A O 1
ATOM 672 N N . ALA A 1 96 ? -7.911 -4.356 48.885 1.00 12.95 86 ALA A N 1
ATOM 673 C CA . ALA A 1 96 ? -8.627 -3.104 49.130 1.00 17.30 86 ALA A CA 1
ATOM 674 C C . ALA A 1 96 ? -9.808 -3.282 50.089 1.00 17.17 86 ALA A C 1
ATOM 675 O O . ALA A 1 96 ? -10.475 -4.317 50.084 1.00 11.65 86 ALA A O 1
ATOM 677 N N . CYS A 1 97 ? -10.066 -2.264 50.904 1.00 19.95 87 CYS A N 1
ATOM 678 C CA . CYS A 1 97 ? -11.202 -2.284 51.822 1.00 27.11 87 CYS A CA 1
ATOM 679 C C . CYS A 1 97 ? -11.673 -0.890 52.235 1.00 27.60 87 CYS A C 1
ATOM 680 O O . CYS A 1 97 ? -10.878 0.047 52.322 1.00 20.85 87 CYS A O 1
ATOM 683 N N . ILE A 1 98 ? -12.971 -0.763 52.491 1.00 19.33 88 ILE A N 1
ATOM 684 C CA . ILE A 1 98 ? -13.524 0.461 53.063 1.00 15.47 88 ILE A CA 1
ATOM 685 C C . ILE A 1 98 ? -13.965 0.156 54.493 1.00 15.48 88 ILE A C 1
ATOM 686 O O . ILE A 1 98 ? -14.784 -0.732 54.728 1.00 19.45 88 ILE A O 1
ATOM 691 N N . LEU A 1 99 ? -13.416 0.910 55.443 1.00 15.83 89 LEU A N 1
ATOM 692 C CA . LEU A 1 99 ? -13.572 0.616 56.869 1.00 14.28 89 LEU A CA 1
ATOM 693 C C . LEU A 1 99 ? -14.352 1.675 57.640 1.00 20.07 89 LEU A C 1
ATOM 694 O O . LEU A 1 99 ? -14.242 2.871 57.363 1.00 15.17 89 LEU A O 1
ATOM 699 N N . GLU A 1 100 ? -15.121 1.219 58.627 1.00 55.97 90 GLU A N 1
ATOM 700 C CA . GLU A 1 100 ? -15.885 2.105 59.496 1.00 48.89 90 GLU A CA 1
ATOM 701 C C . GLU A 1 100 ? -15.534 1.890 60.969 1.00 52.12 90 GLU A C 1
ATOM 702 O O . GLU A 1 100 ? -15.359 0.760 61.425 1.00 59.69 90 GLU A O 1
ATOM 708 N N . TYR A 1 101 ? -15.479 2.989 61.713 1.00 45.69 91 TYR A N 1
ATOM 709 C CA . TYR A 1 101 ? -15.249 2.942 63.151 1.00 34.96 91 TYR A CA 1
ATOM 710 C C . TYR A 1 101 ? -16.572 2.705 63.864 1.00 43.18 91 TYR A C 1
ATOM 711 O O . TYR A 1 101 ? -17.512 3.490 63.730 1.00 35.81 91 TYR A O 1
ATOM 720 N N . LYS A 1 102 ? -16.638 1.610 64.619 1.00 33.40 92 LYS A N 1
ATOM 721 C CA . LYS A 1 102 ? -17.807 1.287 65.433 1.00 38.18 92 LYS A CA 1
ATOM 722 C C . LYS A 1 102 ? -17.534 1.235 66.937 1.00 36.01 92 LYS A C 1
ATOM 723 O O . LYS A 1 102 ? -16.662 0.490 67.392 1.00 52.01 92 LYS A O 1
ATOM 729 N N . GLN A 1 103 ? -18.280 2.020 67.708 1.00 50.97 93 GLN A N 1
ATOM 730 C CA . GLN A 1 103 ? -18.177 1.961 69.162 1.00 46.55 93 GLN A CA 1
ATOM 731 C C . GLN A 1 103 ? -19.517 1.521 69.750 1.00 45.08 93 GLN A C 1
ATOM 732 O O . GLN A 1 103 ? -20.571 2.035 69.370 1.00 36.01 93 GLN A O 1
ATOM 738 N N . SER A 1 104 ? -19.466 0.570 70.679 1.00 37.66 94 SER A N 1
ATOM 739 C CA . SER A 1 104 ? -20.670 0.025 71.298 1.00 48.79 94 SER A CA 1
ATOM 740 C C . SER A 1 104 ? -20.537 -0.055 72.814 1.00 46.39 94 SER A C 1
ATOM 741 O O . SER A 1 104 ? -20.227 -1.116 73.360 1.00 35.46 94 SER A O 1
ATOM 744 N N . GLY A 1 105 ? -20.765 1.063 73.491 1.00 37.36 95 GLY A N 1
ATOM 745 C CA . GLY A 1 105 ? -20.519 1.150 74.917 1.00 32.87 95 GLY A CA 1
ATOM 746 C C . GLY A 1 105 ? -19.026 1.129 75.177 1.00 34.47 95 GLY A C 1
ATOM 747 O O . GLY A 1 105 ? -18.322 2.078 74.832 1.00 23.33 95 GLY A O 1
ATOM 748 N N . GLU A 1 106 ? -18.531 0.053 75.782 1.00 36.93 96 GLU A N 1
ATOM 749 C CA . GLU A 1 106 ? -17.093 -0.089 76.002 1.00 42.25 96 GLU A CA 1
ATOM 750 C C . GLU A 1 106 ? -16.436 -0.855 74.853 1.00 45.85 96 GLU A C 1
ATOM 751 O O . GLU A 1 106 ? -15.211 -0.887 74.724 1.00 43.49 96 GLU A O 1
ATOM 757 N N . SER A 1 107 ? -17.269 -1.470 74.022 1.00 61.56 97 SER A N 1
ATOM 758 C CA . SER A 1 107 ? -16.820 -2.217 72.850 1.00 58.29 97 SER A CA 1
ATOM 759 C C . SER A 1 107 ? -16.406 -1.386 71.634 1.00 56.32 97 SER A C 1
ATOM 760 O O . SER A 1 107 ? -17.188 -0.587 71.124 1.00 60.97 97 SER A O 1
ATOM 763 N N . ILE A 1 108 ? -15.175 -1.588 71.175 1.00 49.58 98 ILE A N 1
ATOM 764 C CA . ILE A 1 108 ? -14.686 -0.930 69.970 1.00 55.88 98 ILE A CA 1
ATOM 765 C C . ILE A 1 108 ? -14.289 -1.993 68.952 1.00 57.41 98 ILE A C 1
ATOM 766 O O . ILE A 1 108 ? -13.484 -2.874 69.244 1.00 54.23 98 ILE A O 1
ATOM 771 N N . ASP A 1 109 ? -14.868 -1.913 67.760 1.00 29.80 99 ASP A N 1
ATOM 772 C CA . ASP A 1 109 ? -14.564 -2.864 66.700 1.00 28.41 99 ASP A CA 1
ATOM 773 C C . ASP A 1 109 ? -14.501 -2.162 65.353 1.00 36.12 99 ASP A C 1
ATOM 774 O O . ASP A 1 109 ? -15.377 -1.362 65.023 1.00 27.47 99 ASP A O 1
ATOM 779 N N . ILE A 1 110 ? -13.462 -2.451 64.579 1.00 33.72 100 ILE A N 1
ATOM 780 C CA . ILE A 1 110 ? -13.362 -1.886 63.242 1.00 38.78 100 ILE A CA 1
ATOM 781 C C . ILE A 1 110 ? -13.954 -2.833 62.198 1.00 44.85 100 ILE A C 1
ATOM 782 O O . ILE A 1 110 ? -13.337 -3.820 61.803 1.00 39.07 100 ILE A O 1
ATOM 787 N N . ILE A 1 111 ? -15.175 -2.520 61.777 1.00 46.26 101 ILE A N 1
ATOM 788 C CA . ILE A 1 111 ? -15.957 -3.368 60.875 1.00 41.81 101 ILE A CA 1
ATOM 789 C C . ILE A 1 111 ? -15.706 -3.119 59.388 1.00 34.97 101 ILE A C 1
ATOM 790 O O . ILE A 1 111 ? -15.490 -1.982 58.969 1.00 39.28 101 ILE A O 1
ATOM 795 N N . THR A 1 112 ? -15.769 -4.180 58.590 1.00 17.37 102 THR A N 1
ATOM 796 C CA . THR A 1 112 ? -15.543 -4.054 57.153 1.00 17.37 102 THR A CA 1
ATOM 797 C C . THR A 1 112 ? -16.835 -3.867 56.358 1.00 32.55 102 THR A C 1
ATOM 798 O O . THR A 1 112 ? -17.647 -4.779 56.210 1.00 26.26 102 THR A O 1
ATOM 802 N N . ARG A 1 113 ? -16.985 -2.658 55.834 1.00 65.84 103 ARG A N 1
ATOM 803 C CA . ARG A 1 113 ? -18.105 -2.276 54.987 1.00 67.52 103 ARG A CA 1
ATOM 804 C C . ARG A 1 113 ? -17.971 -2.942 53.621 1.00 51.00 103 ARG A C 1
ATOM 805 O O . ARG A 1 113 ? -18.869 -3.659 53.174 1.00 60.32 103 ARG A O 1
ATOM 813 N N . ALA A 1 114 ? -16.850 -2.677 52.959 1.00 21.39 104 ALA A N 1
ATOM 814 C CA . ALA A 1 114 ? -16.549 -3.229 51.642 1.00 18.75 104 ALA A CA 1
ATOM 815 C C . ALA A 1 114 ? -15.127 -3.792 51.591 1.00 19.64 104 ALA A C 1
ATOM 816 O O . ALA A 1 114 ? -14.239 -3.327 52.309 1.00 14.45 104 ALA A O 1
ATOM 818 N N . HIS A 1 115 ? -14.919 -4.810 50.759 1.00 32.29 105 HIS A N 1
ATOM 819 C CA . HIS A 1 115 ? -13.611 -5.453 50.655 1.00 46.38 105 HIS A CA 1
ATOM 820 C C . HIS A 1 115 ? -13.462 -6.144 49.303 1.00 43.80 105 HIS A C 1
ATOM 821 O O . HIS A 1 115 ? -14.433 -6.640 48.728 1.00 32.94 105 HIS A O 1
ATOM 828 N N . GLY A 1 116 ? -12.227 -6.164 48.808 1.00 5.28 106 GLY A N 1
ATOM 829 C CA . GLY A 1 116 ? -11.899 -6.752 47.521 1.00 2.86 106 GLY A CA 1
ATOM 830 C C . GLY A 1 116 ? -10.419 -6.584 47.215 1.00 9.61 106 GLY A C 1
ATOM 831 O O . GLY A 1 116 ? -9.772 -5.679 47.742 1.00 11.53 106 GLY A O 1
ATOM 832 N N . ASN A 1 117 ? -9.883 -7.455 46.365 1.00 47.61 107 ASN A N 1
ATOM 833 C CA . ASN A 1 117 ? -8.472 -7.404 45.981 1.00 53.63 107 ASN A CA 1
ATOM 834 C C . ASN A 1 117 ? -8.187 -6.525 44.766 1.00 53.43 107 ASN A C 1
ATOM 835 O O . ASN A 1 117 ? -7.143 -5.886 44.704 1.00 41.74 107 ASN A O 1
ATOM 840 N N . VAL A 1 118 ? -9.085 -6.511 43.789 1.00 41.98 108 VAL A N 1
ATOM 841 C CA . VAL A 1 118 ? -8.834 -5.774 42.552 1.00 26.97 108 VAL A CA 1
ATOM 842 C C . VAL A 1 118 ? -7.525 -6.161 41.861 1.00 41.48 108 VAL A C 1
ATOM 843 O O . VAL A 1 118 ? -6.977 -5.382 41.084 1.00 38.38 108 VAL A O 1
ATOM 847 N N . GLN A 1 119 ? -7.023 -7.358 42.142 1.00 56.45 109 GLN A N 1
ATOM 848 C CA . GLN A 1 119 ? -5.856 -7.856 41.422 1.00 59.99 109 GLN A CA 1
ATOM 849 C C . GLN A 1 119 ? -6.066 -7.792 39.912 1.00 49.90 109 GLN A C 1
ATOM 850 O O . GLN A 1 119 ? -7.185 -7.947 39.419 1.00 50.77 109 GLN A O 1
ATOM 856 N N . ASP A 1 120 ? -4.978 -7.558 39.186 1.00 33.38 110 ASP A N 1
ATOM 857 C CA . ASP A 1 120 ? -4.896 -7.965 37.793 1.00 31.93 110 ASP A CA 1
ATOM 858 C C . ASP A 1 120 ? -4.000 -9.188 37.701 1.00 23.09 110 ASP A C 1
ATOM 859 O O . ASP A 1 120 ? -2.827 -9.140 38.066 1.00 15.51 110 ASP A O 1
ATOM 864 N N . ARG A 1 121 ? -4.568 -10.290 37.222 1.00 53.45 111 ARG A N 1
ATOM 865 C CA . ARG A 1 121 ? -3.841 -11.549 37.148 1.00 56.75 111 ARG A CA 1
ATOM 866 C C . ARG A 1 121 ? -2.464 -11.381 36.515 1.00 55.57 111 ARG A C 1
ATOM 867 O O . ARG A 1 121 ? -1.486 -11.973 36.973 1.00 60.25 111 ARG A O 1
ATOM 875 N N . ILE A 1 122 ? -2.387 -10.571 35.464 1.00 13.96 112 ILE A N 1
ATOM 876 C CA . ILE A 1 122 ? -1.115 -10.329 34.798 1.00 26.47 112 ILE A CA 1
ATOM 877 C C . ILE A 1 122 ? -0.810 -8.847 34.631 1.00 16.42 112 ILE A C 1
ATOM 878 O O . ILE A 1 122 ? -1.630 -8.089 34.110 1.00 20.33 112 ILE A O 1
ATOM 883 N N . GLY A 1 123 ? 0.372 -8.435 35.077 1.00 10.29 113 GLY A N 1
ATOM 884 C CA . GLY A 1 123 ? 0.728 -7.030 35.063 1.00 10.17 113 GLY A CA 1
ATOM 885 C C . GLY A 1 123 ? 1.998 -6.664 35.806 1.00 8.71 113 GLY A C 1
ATOM 886 O O . GLY A 1 123 ? 2.380 -7.308 36.782 1.00 9.97 113 GLY A O 1
ATOM 887 N N . ARG A 1 124 ? 2.656 -5.618 35.321 1.00 14.26 114 ARG A N 1
ATOM 888 C CA . ARG A 1 124 ? 3.939 -5.185 35.854 1.00 16.33 114 ARG A CA 1
ATOM 889 C C . ARG A 1 124 ? 3.748 -4.036 36.846 1.00 26.52 114 ARG A C 1
ATOM 890 O O . ARG A 1 124 ? 3.396 -2.930 36.433 1.00 23.81 114 ARG A O 1
ATOM 898 N N . PRO A 1 125 ? 3.978 -4.278 38.150 1.00 14.37 115 PRO A N 1
ATOM 899 C CA . PRO A 1 125 ? 3.768 -3.157 39.075 1.00 28.90 115 PRO A CA 1
ATOM 900 C C . PRO A 1 125 ? 4.663 -1.977 38.696 1.00 12.80 115 PRO A C 1
ATOM 901 O O . PRO A 1 125 ? 5.852 -2.162 38.439 1.00 26.73 115 PRO A O 1
ATOM 905 N N . SER A 1 126 ? 4.093 -0.776 38.681 1.00 33.12 116 SER A N 1
ATOM 906 C CA . SER A 1 126 ? 4.821 0.406 38.229 1.00 22.95 116 SER A CA 1
ATOM 907 C C . SER A 1 126 ? 5.979 0.819 39.131 1.00 20.22 116 SER A C 1
ATOM 908 O O . SER A 1 126 ? 6.064 0.425 40.295 1.00 23.35 116 SER A O 1
ATOM 911 N N . GLU A 1 127 ? 6.866 1.628 38.560 1.00 31.16 117 GLU A N 1
ATOM 912 C CA . GLU A 1 127 ? 8.089 2.056 39.228 1.00 34.72 117 GLU A CA 1
ATOM 913 C C . GLU A 1 127 ? 7.890 3.119 40.307 1.00 35.68 117 GLU A C 1
ATOM 914 O O . GLU A 1 127 ? 8.544 3.066 41.347 1.00 24.80 117 GLU A O 1
ATOM 920 N N . THR A 1 128 ? 7.006 4.085 40.065 1.00 35.77 118 THR A N 1
ATOM 921 C CA . THR A 1 128 ? 6.723 5.088 41.088 1.00 25.00 118 THR A CA 1
ATOM 922 C C . THR A 1 128 ? 5.690 4.586 42.094 1.00 26.28 118 THR A C 1
ATOM 923 O O . THR A 1 128 ? 5.207 5.343 42.935 1.00 28.36 118 THR A O 1
ATOM 927 N N . GLY A 1 129 ? 5.354 3.306 42.001 1.00 8.72 119 GLY A N 1
ATOM 928 C CA . GLY A 1 129 ? 4.525 2.660 42.999 1.00 2.56 119 GLY A CA 1
ATOM 929 C C . GLY A 1 129 ? 3.031 2.910 42.913 1.00 2.88 119 GLY A C 1
ATOM 930 O O . GLY A 1 129 ? 2.536 3.608 42.028 1.00 1.07 119 GLY A O 1
ATOM 931 N N . ILE A 1 130 ? 2.320 2.329 43.872 1.00 5.95 120 ILE A N 1
ATOM 932 C CA . ILE A 1 130 ? 0.877 2.471 44.016 1.00 7.05 120 ILE A CA 1
ATOM 933 C C . ILE A 1 130 ? 0.424 3.906 44.268 1.00 6.82 120 ILE A C 1
ATOM 934 O O . ILE A 1 130 ? 0.964 4.582 45.143 1.00 15.74 120 ILE A O 1
ATOM 939 N N . ILE A 1 131 ? -0.571 4.367 43.515 1.00 27.25 121 ILE A N 1
ATOM 940 C CA . ILE A 1 131 ? -1.199 5.651 43.813 1.00 11.26 121 ILE A CA 1
ATOM 941 C C . ILE A 1 131 ? -2.707 5.494 43.990 1.00 26.36 121 ILE A C 1
ATOM 942 O O . ILE A 1 131 ? -3.391 4.966 43.114 1.00 11.64 121 ILE A O 1
ATOM 947 N N . GLY A 1 132 ? -3.228 5.961 45.120 1.00 31.13 122 GLY A N 1
ATOM 948 C CA . GLY A 1 132 ? -4.661 5.921 45.357 1.00 27.01 122 GLY A CA 1
ATOM 949 C C . GLY A 1 132 ? -5.281 7.296 45.510 1.00 21.63 122 GLY A C 1
ATOM 950 O O . GLY A 1 132 ? -4.782 8.116 46.276 1.00 25.40 122 GLY A O 1
ATOM 951 N N . ILE A 1 133 ? -6.357 7.560 44.776 1.00 28.73 123 ILE A N 1
ATOM 952 C CA . ILE A 1 133 ? -7.035 8.846 44.888 1.00 26.54 123 ILE A CA 1
ATOM 953 C C . ILE A 1 133 ? -8.549 8.697 44.998 1.00 18.97 123 ILE A C 1
ATOM 954 O O . ILE A 1 133 ? -9.113 7.705 44.541 1.00 23.62 123 ILE A O 1
ATOM 959 N N . ILE A 1 134 ? -9.200 9.683 45.607 1.00 16.83 124 ILE A N 1
ATOM 960 C CA . ILE A 1 134 ? -10.653 9.665 45.740 1.00 8.30 124 ILE A CA 1
ATOM 961 C C . ILE A 1 134 ? -11.222 10.996 45.255 1.00 20.95 124 ILE A C 1
ATOM 962 O O . ILE A 1 134 ? -10.779 12.058 45.691 1.00 12.60 124 ILE A O 1
ATOM 967 N N . ASP A 1 135 ? -12.208 10.944 44.366 1.00 31.22 125 ASP A N 1
ATOM 968 C CA . ASP A 1 135 ? -12.805 12.168 43.842 1.00 38.91 125 ASP A CA 1
ATOM 969 C C . ASP A 1 135 ? -13.552 12.938 44.926 1.00 33.16 125 ASP A C 1
ATOM 970 O O . ASP A 1 135 ? -14.051 12.349 45.883 1.00 32.13 125 ASP A O 1
ATOM 975 N N . PRO A 1 136 ? -13.629 14.265 44.773 1.00 37.03 126 PRO A N 1
ATOM 976 C CA . PRO A 1 136 ? -14.211 15.140 45.798 1.00 22.65 126 PRO A CA 1
ATOM 977 C C . PRO A 1 136 ? -15.671 14.832 46.142 1.00 38.50 126 PRO A C 1
ATOM 978 O O . PRO A 1 136 ? -16.109 15.179 47.240 1.00 33.67 126 PRO A O 1
ATOM 982 N N . GLU A 1 137 ? -16.408 14.201 45.231 1.00 51.53 127 GLU A N 1
ATOM 983 C CA . GLU A 1 137 ? -17.803 13.836 45.488 1.00 38.05 127 GLU A CA 1
ATOM 984 C C . GLU A 1 137 ? -17.909 12.397 45.992 1.00 34.53 127 GLU A C 1
ATOM 985 O O . GLU A 1 137 ? -19.003 11.865 46.181 1.00 40.76 127 GLU A O 1
ATOM 991 N N . CYS A 1 138 ? -16.752 11.777 46.201 1.00 39.43 128 CYS A N 1
ATOM 992 C CA . CYS A 1 138 ? -16.677 10.402 46.689 1.00 37.20 128 CYS A CA 1
ATOM 993 C C . CYS A 1 138 ? -17.455 9.431 45.810 1.00 39.97 128 CYS A C 1
ATOM 994 O O . CYS A 1 138 ? -18.125 8.527 46.309 1.00 49.97 128 CYS A O 1
ATOM 997 N N . ARG A 1 139 ? -17.369 9.634 44.500 1.00 34.53 129 ARG A N 1
ATOM 998 C CA . ARG A 1 139 ? -18.094 8.808 43.538 1.00 34.64 129 ARG A CA 1
ATOM 999 C C . ARG A 1 139 ? -17.272 7.601 43.080 1.00 36.88 129 ARG A C 1
ATOM 1000 O O . ARG A 1 139 ? -17.818 6.631 42.552 1.00 36.27 129 ARG A O 1
ATOM 1008 N N . MET A 1 140 ? -15.960 7.665 43.294 1.00 65.21 130 MET A N 1
ATOM 1009 C CA . MET A 1 140 ? -15.065 6.593 42.866 1.00 66.70 130 MET A CA 1
ATOM 1010 C C . MET A 1 140 ? -13.686 6.623 43.528 1.00 67.98 130 MET A C 1
ATOM 1011 O O . MET A 1 140 ? -13.260 7.635 44.086 1.00 53.65 130 MET A O 1
ATOM 1016 N N . ILE A 1 141 ? -13.009 5.480 43.470 1.00 26.29 131 ILE A N 1
ATOM 1017 C CA . ILE A 1 141 ? -11.604 5.377 43.837 1.00 24.13 131 ILE A CA 1
ATOM 1018 C C . ILE A 1 141 ? -10.719 5.232 42.604 1.00 24.24 131 ILE A C 1
ATOM 1019 O O . ILE A 1 141 ? -10.928 4.336 41.788 1.00 25.24 131 ILE A O 1
ATOM 1024 N N . GLY A 1 142 ? -9.714 6.094 42.480 1.00 49.42 132 GLY A N 1
ATOM 1025 C CA . GLY A 1 142 ? -8.768 5.969 41.387 1.00 43.17 132 GLY A CA 1
ATOM 1026 C C . GLY A 1 142 ? -7.508 5.238 41.803 1.00 39.03 132 GLY A C 1
ATOM 1027 O O . GLY A 1 142 ? -6.938 5.510 42.860 1.00 46.14 132 GLY A O 1
ATOM 1028 N N . LEU A 1 143 ? -7.073 4.295 40.975 1.00 10.80 133 LEU A N 1
ATOM 1029 C CA . LEU A 1 143 ? -5.927 3.469 41.320 1.00 11.29 133 LEU A CA 1
ATOM 1030 C C . LEU A 1 143 ? -4.913 3.456 40.183 1.00 15.15 133 LEU A C 1
ATOM 1031 O O . LEU A 1 143 ? -5.221 3.023 39.074 1.00 10.53 133 LEU A O 1
ATOM 1036 N N . ARG A 1 144 ? -3.699 3.922 40.461 1.00 22.33 134 ARG A N 1
ATOM 1037 C CA . ARG A 1 144 ? -2.623 3.746 39.503 1.00 24.91 134 ARG A CA 1
ATOM 1038 C C . ARG A 1 144 ? -1.772 2.612 40.043 1.00 25.14 134 ARG A C 1
ATOM 1039 O O . ARG A 1 144 ? -0.952 2.798 40.943 1.00 33.13 134 ARG A O 1
ATOM 1047 N N . LEU A 1 145 ? -1.979 1.431 39.471 1.00 16.46 135 LEU A N 1
ATOM 1048 C CA . LEU A 1 145 ? -1.310 0.224 39.925 1.00 18.66 135 LEU A CA 1
ATOM 1049 C C . LEU A 1 145 ? -0.243 -0.186 38.925 1.00 14.70 135 LEU A C 1
ATOM 1050 O O . LEU A 1 145 ? 0.855 -0.592 39.309 1.00 15.26 135 LEU A O 1
ATOM 1055 N N . TYR A 1 146 ? -0.562 -0.074 37.641 1.00 30.13 136 TYR A N 1
ATOM 1056 C CA . TYR A 1 146 ? 0.346 -0.552 36.615 1.00 30.56 136 TYR A CA 1
ATOM 1057 C C . TYR A 1 146 ? 0.518 0.501 35.531 1.00 31.22 136 TYR A C 1
ATOM 1058 O O . TYR A 1 146 ? -0.355 1.345 35.322 1.00 20.64 136 TYR A O 1
ATOM 1067 N N . ASP A 1 147 ? 1.639 0.425 34.824 1.00 32.45 137 ASP A N 1
ATOM 1068 C CA . ASP A 1 147 ? 1.897 1.294 33.683 1.00 35.72 137 ASP A CA 1
ATOM 1069 C C . ASP A 1 147 ? 0.890 1.091 32.559 1.00 23.16 137 ASP A C 1
ATOM 1070 O O . ASP A 1 147 ? 0.565 -0.041 32.202 1.00 34.35 137 ASP A O 1
ATOM 1075 N N . GLY A 1 148 ? 0.398 2.188 31.997 1.00 17.24 138 GLY A N 1
ATOM 1076 C CA . GLY A 1 148 ? -0.494 2.093 30.859 1.00 21.50 138 GLY A CA 1
ATOM 1077 C C . GLY A 1 148 ? -1.939 1.843 31.241 1.00 16.49 138 GLY A C 1
ATOM 1078 O O . GLY A 1 148 ? -2.804 1.728 30.373 1.00 19.84 138 GLY A O 1
ATOM 1079 N N . LEU A 1 149 ? -2.205 1.765 32.541 1.00 34.93 139 LEU A N 1
ATOM 1080 C CA . LEU A 1 149 ? -3.543 1.444 33.028 1.00 34.21 139 LEU A CA 1
ATOM 1081 C C . LEU A 1 149 ? -3.939 2.316 34.210 1.00 41.62 139 LEU A C 1
ATOM 1082 O O . LEU A 1 149 ? -3.125 2.599 35.087 1.00 42.77 139 LEU A O 1
ATOM 1087 N N . PHE A 1 150 ? -5.198 2.741 34.209 1.00 14.17 140 PHE A N 1
ATOM 1088 C CA . PHE A 1 150 ? -5.797 3.458 35.328 1.00 15.96 140 PHE A CA 1
ATOM 1089 C C . PHE A 1 150 ? -6.983 2.648 35.842 1.00 20.08 140 PHE A C 1
ATOM 1090 O O . PHE A 1 150 ? -7.999 2.512 35.156 1.00 15.95 140 PHE A O 1
ATOM 1098 N N . LYS A 1 151 ? -6.849 2.103 37.047 1.00 19.95 141 LYS A N 1
ATOM 1099 C CA . LYS A 1 151 ? -7.922 1.313 37.637 1.00 38.73 141 LYS A CA 1
ATOM 1100 C C . LYS A 1 151 ? -8.956 2.213 38.301 1.00 35.68 141 LYS A C 1
ATOM 1101 O O . LYS A 1 151 ? -8.615 3.197 38.958 1.00 26.09 141 LYS A O 1
ATOM 1107 N N . VAL A 1 152 ? -10.224 1.853 38.126 1.00 12.70 142 VAL A N 1
ATOM 1108 C CA . VAL A 1 152 ? -11.341 2.632 38.647 1.00 14.55 142 VAL A CA 1
ATOM 1109 C C . VAL A 1 152 ? -12.300 1.750 39.436 1.00 12.15 142 VAL A C 1
ATOM 1110 O O . VAL A 1 152 ? -12.840 0.774 38.916 1.00 12.52 142 VAL A O 1
ATOM 1114 N N . ILE A 1 153 ? -12.488 2.094 40.704 1.00 33.33 143 ILE A N 1
ATOM 1115 C CA . ILE A 1 153 ? -13.504 1.452 41.524 1.00 35.41 143 ILE A CA 1
ATOM 1116 C C . ILE A 1 153 ? -14.739 2.318 41.686 1.00 19.07 143 ILE A C 1
ATOM 1117 O O . ILE A 1 153 ? -14.702 3.345 42.365 1.00 27.08 143 ILE A O 1
ATOM 1122 N N . PRO A 1 154 ? -15.851 1.887 41.074 1.00 51.19 144 PRO A N 1
ATOM 1123 C CA . PRO A 1 154 ? -17.131 2.578 41.225 1.00 47.82 144 PRO A CA 1
ATOM 1124 C C . PRO A 1 154 ? -17.587 2.400 42.654 1.00 43.49 144 PRO A C 1
ATOM 1125 O O . PRO A 1 154 ? -17.418 1.310 43.202 1.00 34.34 144 PRO A O 1
ATOM 1129 N N . LEU A 1 155 ? -18.151 3.437 43.263 1.00 49.38 145 LEU A N 1
ATOM 1130 C CA . LEU A 1 155 ? -18.605 3.289 44.636 1.00 39.58 145 LEU A CA 1
ATOM 1131 C C . LEU A 1 155 ? -20.099 3.089 44.667 1.00 52.26 145 LEU A C 1
ATOM 1132 O O . LEU A 1 155 ? -20.567 1.960 44.796 1.00 41.63 145 LEU A O 1
ATOM 1137 N N . ASP A 1 156 ? -20.852 4.178 44.543 1.00 38.11 146 ASP A N 1
ATOM 1138 C CA . ASP A 1 156 ? -22.292 4.050 44.426 1.00 37.96 146 ASP A CA 1
ATOM 1139 C C . ASP A 1 156 ? -22.661 2.951 45.405 1.00 40.47 146 ASP A C 1
ATOM 1140 O O . ASP A 1 156 ? -23.439 2.058 45.065 1.00 41.75 146 ASP A O 1
ATOM 1145 N N . ARG A 1 157 ? -22.118 3.027 46.620 1.00 72.27 147 ARG A N 1
ATOM 1146 C CA . ARG A 1 157 ? -22.453 2.047 47.640 1.00 70.76 147 ARG A CA 1
ATOM 1147 C C . ARG A 1 157 ? -22.005 0.672 47.145 1.00 65.67 147 ARG A C 1
ATOM 1148 O O . ARG A 1 157 ? -20.807 0.367 47.108 1.00 80.28 147 ARG A O 1
ATOM 1156 N N . ASP A 1 158 ? -22.964 -0.150 46.745 1.00 30.03 148 ASP A N 1
ATOM 1157 C CA . ASP A 1 158 ? -22.682 -1.527 46.381 1.00 36.53 148 ASP A CA 1
ATOM 1158 C C . ASP A 1 158 ? -22.388 -1.392 44.882 1.00 45.28 148 ASP A C 1
ATOM 1159 O O . ASP A 1 158 ? -23.237 -0.965 44.103 1.00 34.38 148 ASP A O 1
ATOM 1164 N N . ASN A 1 159 ? -21.173 -1.764 44.471 1.00 35.76 149 ASN A N 1
ATOM 1165 C CA . ASN A 1 159 ? -20.472 -2.991 44.887 1.00 34.82 149 ASN A CA 1
ATOM 1166 C C . ASN A 1 159 ? -19.784 -3.120 46.245 1.00 35.56 149 ASN A C 1
ATOM 1167 O O . ASN A 1 159 ? -18.895 -2.349 46.612 1.00 26.44 149 ASN A O 1
ATOM 1172 N N . LYS A 1 160 ? -20.249 -4.125 46.979 1.00 51.51 150 LYS A N 1
ATOM 1173 C CA . LYS A 1 160 ? -19.809 -4.403 48.336 1.00 37.56 150 LYS A CA 1
ATOM 1174 C C . LYS A 1 160 ? -18.462 -5.120 48.249 1.00 44.58 150 LYS A C 1
ATOM 1175 O O . LYS A 1 160 ? -17.729 -5.232 49.230 1.00 47.24 150 LYS A O 1
ATOM 1181 N N . GLU A 1 161 ? -18.164 -5.625 47.056 1.00 43.42 151 GLU A N 1
ATOM 1182 C CA . GLU A 1 161 ? -16.914 -6.333 46.788 1.00 43.01 151 GLU A CA 1
ATOM 1183 C C . GLU A 1 161 ? -15.882 -5.470 46.067 1.00 45.69 151 GLU A C 1
ATOM 1184 O O . GLU A 1 161 ? -14.830 -5.963 45.660 1.00 33.72 151 GLU A O 1
ATOM 1190 N N . LEU A 1 162 ? -16.189 -4.185 45.909 1.00 11.06 152 LEU A N 1
ATOM 1191 C CA . LEU A 1 162 ? -15.272 -3.254 45.259 1.00 17.54 152 LEU A CA 1
ATOM 1192 C C . LEU A 1 162 ? -14.756 -3.802 43.935 1.00 17.65 152 LEU A C 1
ATOM 1193 O O . LEU A 1 162 ? -13.551 -3.825 43.681 1.00 11.01 152 LEU A O 1
ATOM 1198 N N . LYS A 1 163 ? -15.687 -4.230 43.088 1.00 41.16 153 LYS A N 1
ATOM 1199 C CA . LYS A 1 163 ? -15.354 -4.703 41.752 1.00 33.72 153 LYS A CA 1
ATOM 1200 C C . LYS A 1 163 ? -14.885 -3.526 40.907 1.00 35.15 153 LYS A C 1
ATOM 1201 O O . LYS A 1 163 ? -15.324 -2.390 41.108 1.00 26.96 153 LYS A O 1
ATOM 1207 N N . ALA A 1 164 ? -13.983 -3.795 39.966 1.00 44.16 154 ALA A N 1
ATOM 1208 C CA . ALA A 1 164 ? -13.320 -2.718 39.226 1.00 33.40 154 ALA 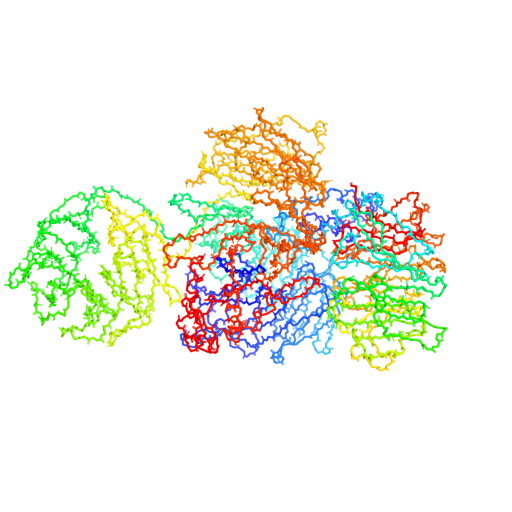A CA 1
ATOM 1209 C C . ALA A 1 164 ? -13.131 -2.984 37.733 1.00 45.43 154 ALA A C 1
ATOM 1210 O O . ALA A 1 164 ? -13.205 -4.122 37.270 1.00 31.44 154 ALA A O 1
ATOM 1212 N N . PHE A 1 165 ? -12.869 -1.912 36.989 1.00 25.60 155 PHE A N 1
ATOM 1213 C CA . PHE A 1 165 ? -12.452 -2.023 35.592 1.00 23.30 155 PHE A CA 1
ATOM 1214 C C . PHE A 1 165 ? -11.208 -1.187 35.274 1.00 16.77 155 PHE A C 1
ATOM 1215 O O . PHE A 1 165 ? -10.918 -0.190 35.935 1.00 23.95 155 PHE A O 1
ATOM 1223 N N . ASN A 1 166 ? -10.479 -1.627 34.254 1.00 55.50 156 ASN A N 1
ATOM 1224 C CA . ASN A 1 166 ? -9.309 -0.929 33.714 1.00 63.57 156 ASN A CA 1
ATOM 1225 C C . ASN A 1 166 ? -9.648 -0.057 32.506 1.00 52.71 156 ASN A C 1
ATOM 1226 O O . ASN A 1 166 ? -10.488 -0.420 31.690 1.00 66.59 156 ASN A O 1
ATOM 1231 N N . ILE A 1 167 ? -9.000 1.096 32.392 1.00 32.62 157 ILE A N 1
ATOM 1232 C CA . ILE A 1 167 ? -9.104 1.865 31.164 1.00 33.32 157 ILE A CA 1
ATOM 1233 C C . ILE A 1 167 ? -7.725 1.896 30.570 1.00 30.77 157 ILE A C 1
ATOM 1234 O O . ILE A 1 167 ? -6.724 1.725 31.269 1.00 32.39 157 ILE A O 1
ATOM 1239 N N . ARG A 1 168 ? -7.668 2.118 29.265 1.00 84.16 158 ARG A N 1
ATOM 1240 C CA . ARG A 1 168 ? -6.400 2.372 28.621 1.00 70.19 158 ARG A CA 1
ATOM 1241 C C . ARG A 1 168 ? -5.971 3.837 28.779 1.00 68.67 158 ARG A C 1
ATOM 1242 O O . ARG A 1 168 ? -6.649 4.764 28.352 1.00 74.53 158 ARG A O 1
ATOM 1263 N N . LEU A 1 169 ? -4.856 4.014 29.479 1.00 45.52 159 LEU A N 1
ATOM 1264 C CA . LEU A 1 169 ? -4.057 5.242 29.466 1.00 55.56 159 LEU A CA 1
ATOM 1265 C C . LEU A 1 169 ? -2.931 5.330 28.430 1.00 44.63 159 LEU A C 1
ATOM 1266 O O . LEU A 1 169 ? -1.954 4.590 28.507 1.00 47.39 159 LEU A O 1
ATOM 1272 N N . GLU A 1 170 ? -3.083 6.234 27.465 1.00 22.23 160 GLU A N 1
ATOM 1273 C CA . GLU A 1 170 ? -2.100 6.320 26.387 1.00 27.41 160 GLU A CA 1
ATOM 1274 C C . GLU A 1 170 ? -0.757 6.834 26.905 1.00 23.14 160 GLU A C 1
ATOM 1275 O O . GLU A 1 170 ? 0.287 6.450 26.395 1.00 23.64 160 GLU A O 1
ATOM 1281 N N . GLU A 1 171 ? -0.787 7.714 27.898 1.00 36.54 161 GLU A N 1
ATOM 1282 C CA . GLU A 1 171 ? 0.463 8.164 28.502 1.00 34.17 161 GLU A CA 1
ATOM 1283 C C . GLU A 1 171 ? 0.948 7.034 29.416 1.00 34.93 161 GLU A C 1
ATOM 1284 O O . GLU A 1 171 ? 0.323 6.756 30.439 1.00 42.54 161 GLU A O 1
ATOM 1290 N N . LEU A 1 172 ? 2.060 6.393 29.069 1.00 53.63 162 LEU A N 1
ATOM 1291 C CA . LEU A 1 172 ? 2.422 5.143 29.741 1.00 44.06 162 LEU A CA 1
ATOM 1292 C C . LEU A 1 172 ? 3.219 5.285 31.038 1.00 38.28 162 LEU A C 1
ATOM 1293 O O . LEU A 1 172 ? 3.287 4.340 31.820 1.00 39.79 162 LEU A O 1
ATOM 1298 N N . HIS A 1 173 ? 3.798 6.455 31.282 1.00 47.63 163 HIS A N 1
ATOM 1299 C CA . HIS A 1 173 ? 4.532 6.681 32.524 1.00 31.85 163 HIS A CA 1
ATOM 1300 C C . HIS A 1 173 ? 3.905 7.828 33.307 1.00 36.23 163 HIS A C 1
ATOM 1301 O O . HIS A 1 173 ? 3.999 8.984 32.898 1.00 44.92 163 HIS A O 1
ATOM 1308 N N . VAL A 1 174 ? 3.286 7.514 34.442 1.00 15.62 164 VAL A N 1
ATOM 1309 C CA . VAL A 1 174 ? 2.595 8.537 35.222 1.00 9.29 164 VAL A CA 1
ATOM 1310 C C . VAL A 1 174 ? 3.343 8.889 36.509 1.00 9.81 164 VAL A C 1
ATOM 1311 O O . VAL A 1 174 ? 3.694 8.009 37.295 1.00 12.22 164 VAL A O 1
ATOM 1315 N N . ILE A 1 175 ? 3.557 10.181 36.739 1.00 35.37 165 ILE A N 1
ATOM 1316 C CA . ILE A 1 175 ? 4.230 10.620 37.957 1.00 46.07 165 ILE A CA 1
ATOM 1317 C C . ILE A 1 175 ? 3.293 10.765 39.148 1.00 43.49 165 ILE A C 1
ATOM 1318 O O . ILE A 1 175 ? 3.482 10.121 40.183 1.00 30.09 165 ILE A O 1
ATOM 1323 N N . ASP A 1 176 ? 2.268 11.595 38.989 1.00 41.05 166 ASP A N 1
ATOM 1324 C CA . ASP A 1 176 ? 1.322 11.838 40.068 1.00 28.72 166 ASP A CA 1
ATOM 1325 C C . ASP A 1 176 ? -0.052 12.227 39.532 1.00 30.50 166 ASP A C 1
ATOM 1326 O O . ASP A 1 176 ? -0.164 12.896 38.505 1.00 28.77 166 ASP A O 1
ATOM 1331 N N . VAL A 1 177 ? -1.096 11.813 40.242 1.00 41.02 167 VAL A N 1
ATOM 1332 C CA . VAL A 1 177 ? -2.473 12.063 39.819 1.00 40.31 167 VAL A CA 1
ATOM 1333 C C . VAL A 1 177 ? -3.328 12.612 40.955 1.00 35.41 167 VAL A C 1
ATOM 1334 O O . VAL A 1 177 ? -3.194 12.184 42.100 1.00 39.26 167 VAL A O 1
ATOM 1338 N N . LYS A 1 178 ? -4.208 13.555 40.635 1.00 43.85 168 LYS A N 1
ATOM 1339 C CA . LYS A 1 178 ? -5.242 13.966 41.579 1.00 45.89 168 LYS A CA 1
ATOM 1340 C C . LYS A 1 178 ? -6.585 14.174 40.890 1.00 42.60 168 LYS A C 1
ATOM 1341 O O . LYS A 1 178 ? -6.653 14.582 39.730 1.00 38.44 168 LYS A O 1
ATOM 1347 N N . PHE A 1 179 ? -7.654 13.893 41.627 1.00 31.08 169 PHE A N 1
ATOM 1348 C CA . PHE A 1 179 ? -8.997 14.308 41.248 1.00 44.90 169 PHE A CA 1
ATOM 1349 C C . PHE A 1 179 ? -9.140 15.803 41.491 1.00 42.21 169 PHE A C 1
ATOM 1350 O O . PHE A 1 179 ? -8.760 16.300 42.553 1.00 35.00 169 PHE A O 1
ATOM 1358 N N . LEU A 1 180 ? -9.702 16.515 40.517 1.00 20.89 170 LEU A N 1
ATOM 1359 C CA . LEU A 1 180 ? -9.892 17.962 40.631 1.00 35.06 170 LEU A CA 1
ATOM 1360 C C . LEU A 1 180 ? -11.153 18.331 41.423 1.00 19.99 170 LEU A C 1
ATOM 1361 O O . LEU A 1 180 ? -12.126 17.578 41.451 1.00 32.62 170 LEU A O 1
ATOM 1366 N N . TYR A 1 181 ? -11.124 19.496 42.066 1.00 21.93 171 TYR A N 1
ATOM 1367 C CA . TYR A 1 181 ? -12.310 20.071 42.700 1.00 22.80 171 TYR A CA 1
ATOM 1368 C C . TYR A 1 181 ? -13.089 21.006 41.777 1.00 29.21 171 TYR A C 1
ATOM 1369 O O . TYR A 1 181 ? -12.547 21.518 40.798 1.00 21.44 171 TYR A O 1
ATOM 1378 N N . GLY A 1 182 ? -14.358 21.231 42.106 1.00 32.78 172 GLY A N 1
ATOM 1379 C CA . GLY A 1 182 ? -15.182 22.220 41.426 1.00 21.71 172 GLY A CA 1
ATOM 1380 C C . GLY A 1 182 ? -15.621 21.894 40.014 1.00 35.69 172 GLY A C 1
ATOM 1381 O O . GLY A 1 182 ? -16.072 22.772 39.279 1.00 34.27 172 GLY A O 1
ATOM 1382 N N . CYS A 1 183 ? -15.507 20.626 39.642 1.00 40.80 173 CYS A N 1
ATOM 1383 C CA . CYS A 1 183 ? -15.867 20.179 38.301 1.00 51.75 173 CYS A CA 1
ATOM 1384 C C . CYS A 1 183 ? -17.218 19.465 38.250 1.00 41.96 173 CYS A C 1
ATOM 1385 O O . CYS A 1 183 ? -17.655 18.879 39.236 1.00 52.67 173 CYS A O 1
ATOM 1388 N N . GLN A 1 184 ? -17.869 19.512 37.093 1.00 48.86 174 GLN A N 1
ATOM 1389 C CA . GLN A 1 184 ? -19.149 18.833 36.907 1.00 47.83 174 GLN A CA 1
ATOM 1390 C C . GLN A 1 184 ? -18.979 17.314 36.901 1.00 58.83 174 GLN A C 1
ATOM 1391 O O . GLN A 1 184 ? -19.673 16.599 37.628 1.00 48.82 174 GLN A O 1
ATOM 1397 N N . ALA A 1 185 ? -18.053 16.823 36.084 1.00 31.10 175 ALA A N 1
ATOM 1398 C CA . ALA A 1 185 ? -17.736 15.400 36.069 1.00 30.97 175 ALA A CA 1
ATOM 1399 C C . ALA A 1 185 ? -16.400 15.183 36.775 1.00 21.49 175 ALA A C 1
ATOM 1400 O O . ALA A 1 185 ? -15.537 16.058 36.755 1.00 32.50 175 ALA A O 1
ATOM 1402 N N . PRO A 1 186 ? -16.224 14.006 37.397 1.00 50.51 176 PRO A N 1
ATOM 1403 C CA . PRO A 1 186 ? -14.948 13.592 37.985 1.00 51.75 176 PRO A CA 1
ATOM 1404 C C . PRO A 1 186 ? -13.767 13.788 37.051 1.00 38.54 176 PRO A C 1
ATOM 1405 O O . PRO A 1 186 ? -13.724 13.187 35.978 1.00 43.28 176 PRO A O 1
ATOM 1409 N N . THR A 1 187 ? -12.821 14.631 37.451 1.00 32.31 177 THR A N 1
ATOM 1410 C CA . THR A 1 187 ? -11.741 15.008 36.557 1.00 26.72 177 THR A CA 1
ATOM 1411 C C . THR A 1 187 ? -10.405 14.724 37.226 1.00 34.09 177 THR A C 1
ATOM 1412 O O . THR A 1 187 ? -10.155 15.156 38.351 1.00 26.98 177 THR A O 1
ATOM 1416 N N . ILE A 1 188 ? -9.547 14.003 36.520 1.00 33.29 178 ILE A N 1
ATOM 1417 C CA . ILE A 1 188 ? -8.200 13.725 36.998 1.00 36.46 178 ILE A CA 1
ATOM 1418 C C . ILE A 1 188 ? -7.116 14.601 36.371 1.00 44.33 178 ILE A C 1
ATOM 1419 O O . ILE A 1 188 ? -7.177 14.936 35.189 1.00 44.77 178 ILE A O 1
ATOM 1424 N N . CYS A 1 189 ? -6.138 14.987 37.183 1.00 30.56 179 CYS A N 1
ATOM 1425 C CA . CYS A 1 189 ? -5.022 15.794 36.710 1.00 27.14 179 CYS A CA 1
ATOM 1426 C C . CYS A 1 189 ? -3.722 15.093 37.080 1.00 37.22 179 CYS A C 1
ATOM 1427 O O . CYS A 1 189 ? -3.434 14.874 38.257 1.00 25.11 179 CYS A O 1
ATOM 1430 N N . PHE A 1 190 ? -2.937 14.747 36.064 1.00 40.33 180 PHE A N 1
ATOM 1431 C CA . PHE A 1 190 ? -1.730 13.955 36.270 1.00 40.35 180 PHE A CA 1
ATOM 1432 C C . PHE A 1 190 ? -0.536 14.437 35.448 1.00 44.72 180 PHE A C 1
ATOM 1433 O O . PHE A 1 190 ? -0.694 14.987 34.358 1.00 37.22 180 PHE A O 1
ATOM 1441 N N . VAL A 1 191 ? 0.661 14.201 35.976 1.00 30.57 181 VAL A N 1
ATOM 1442 C CA . VAL A 1 191 ? 1.895 14.435 35.239 1.00 37.91 181 VAL A CA 1
ATOM 1443 C C . VAL A 1 191 ? 2.393 13.133 34.619 1.00 34.65 181 VAL A C 1
ATOM 1444 O O . VAL A 1 191 ? 2.326 12.075 35.246 1.00 31.81 181 VAL A O 1
ATOM 1448 N N . TYR A 1 192 ? 2.889 13.207 33.388 1.00 39.86 182 TYR A N 1
ATOM 1449 C CA . TYR A 1 192 ? 3.475 12.041 32.734 1.00 42.94 182 TYR A CA 1
ATOM 1450 C C . TYR A 1 192 ? 4.726 12.483 31.987 1.00 34.58 182 TYR A C 1
ATOM 1451 O O . TYR A 1 192 ? 4.891 13.667 31.688 1.00 42.06 182 TYR A O 1
ATOM 1460 N N . GLN A 1 193 ? 5.608 11.535 31.689 1.00 48.48 183 GLN A N 1
ATOM 1461 C CA . GLN A 1 193 ? 6.825 11.849 30.953 1.00 41.96 183 GLN A CA 1
ATOM 1462 C C . GLN A 1 193 ? 6.876 11.112 29.612 1.00 57.33 183 GLN A C 1
ATOM 1463 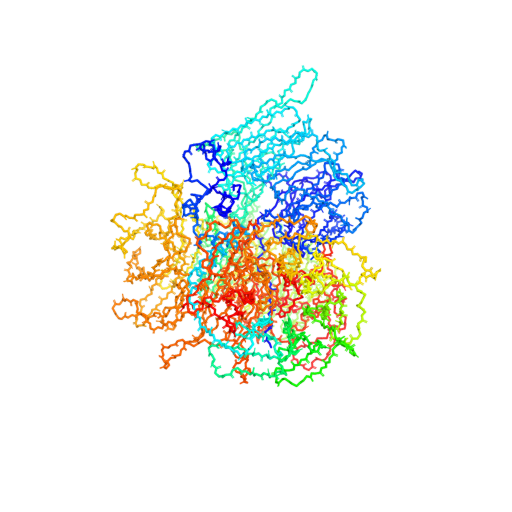O O . GLN A 1 193 ? 6.570 9.921 29.529 1.00 46.60 183 GLN A O 1
ATOM 1469 N N . ASP A 1 194 ? 7.269 11.835 28.566 1.00 52.08 184 ASP A N 1
ATOM 1470 C CA . ASP A 1 194 ? 7.535 11.241 27.257 1.00 49.12 184 ASP A CA 1
ATOM 1471 C C . ASP A 1 194 ? 8.797 11.849 26.654 1.00 61.36 184 ASP A C 1
ATOM 1472 O O . ASP A 1 194 ? 9.439 12.693 27.282 1.00 61.36 184 ASP A O 1
ATOM 1477 N N . PRO A 1 195 ? 9.172 11.403 25.443 1.00 53.91 185 PRO A N 1
ATOM 1478 C CA . PRO A 1 195 ? 10.383 11.889 24.773 1.00 58.69 185 PRO A CA 1
ATOM 1479 C C . PRO A 1 195 ? 10.348 13.405 24.661 1.00 58.83 185 PRO A C 1
ATOM 1480 O O . PRO A 1 195 ? 11.381 14.041 24.456 1.00 42.33 185 PRO A O 1
ATOM 1484 N N . GLN A 1 196 ? 9.152 13.970 24.786 1.00 30.19 186 GLN A N 1
ATOM 1485 C CA . GLN A 1 196 ? 8.969 15.413 24.714 1.00 33.82 186 GLN A CA 1
ATOM 1486 C C . GLN A 1 196 ? 9.082 16.103 26.072 1.00 46.12 186 GLN A C 1
ATOM 1487 O O . GLN A 1 196 ? 8.696 17.262 26.214 1.00 46.85 186 GLN A O 1
ATOM 1493 N N . GLY A 1 197 ? 9.607 15.393 27.065 1.00 42.80 187 GLY A N 1
ATOM 1494 C CA . GLY A 1 197 ? 9.671 15.918 28.418 1.00 32.87 187 GLY A CA 1
ATOM 1495 C C . GLY A 1 197 ? 8.514 15.417 29.261 1.00 33.33 187 GLY A C 1
ATOM 1496 O O . GLY A 1 197 ? 7.975 14.339 29.002 1.00 33.57 187 GLY A O 1
ATOM 1497 N N . ARG A 1 198 ? 8.118 16.207 30.258 1.00 33.10 188 ARG A N 1
ATOM 1498 C CA . ARG A 1 198 ? 6.970 15.866 31.097 1.00 32.82 188 ARG A CA 1
ATOM 1499 C C . ARG A 1 198 ? 5.855 16.900 30.982 1.00 33.13 188 ARG A C 1
ATOM 1500 O O . ARG A 1 198 ? 6.104 18.070 30.688 1.00 24.64 188 ARG A O 1
ATOM 1508 N N . HIS A 1 199 ? 4.623 16.465 31.230 1.00 63.70 189 HIS A N 1
ATOM 1509 C CA . HIS A 1 199 ? 3.469 17.307 30.953 1.00 53.97 189 HIS A CA 1
ATOM 1510 C C . HIS A 1 199 ? 2.378 17.183 32.005 1.00 53.08 189 HIS A C 1
ATOM 1511 O O . HIS A 1 199 ? 2.324 16.204 32.748 1.00 50.39 189 HIS A O 1
ATOM 1518 N N . VAL A 1 200 ? 1.510 18.187 32.060 1.00 18.64 190 VAL A N 1
ATOM 1519 C CA . VAL A 1 200 ? 0.343 18.116 32.921 1.00 13.18 190 VAL A CA 1
ATOM 1520 C C . VAL A 1 200 ? -0.881 17.920 32.033 1.00 11.01 190 VAL A C 1
ATOM 1521 O O . VAL A 1 200 ? -1.083 18.661 31.070 1.00 18.78 190 VAL A O 1
ATOM 1525 N N . LYS A 1 201 ? -1.688 16.913 32.349 1.00 55.90 191 LYS A N 1
ATOM 1526 C CA . LYS A 1 201 ? -2.851 16.583 31.533 1.00 53.14 191 LYS A CA 1
ATOM 1527 C C . LYS A 1 201 ? -4.123 16.435 32.359 1.00 58.31 191 LYS A C 1
ATOM 1528 O O . LYS A 1 201 ? -4.066 16.217 33.570 1.00 53.72 191 LYS A O 1
ATOM 1534 N N . THR A 1 202 ? -5.273 16.543 31.705 1.00 45.84 192 THR A N 1
ATOM 1535 C CA . THR A 1 202 ? -6.529 16.309 32.398 1.00 45.35 192 THR A CA 1
ATOM 1536 C C . THR A 1 202 ? -7.399 15.358 31.591 1.00 43.53 192 THR A C 1
ATOM 1537 O O . THR A 1 202 ? -7.405 15.383 30.361 1.00 51.79 192 THR A O 1
ATOM 1541 N N . TYR A 1 203 ? -8.144 14.528 32.308 1.00 43.93 193 TYR A N 1
ATOM 1542 C CA . TYR A 1 203 ? -9.164 13.675 31.720 1.00 29.62 193 TYR A CA 1
ATOM 1543 C C . TYR A 1 203 ? -10.440 13.743 32.546 1.00 46.24 193 TYR A C 1
ATOM 1544 O O . TYR A 1 203 ? -10.395 13.879 33.769 1.00 43.79 193 TYR A O 1
ATOM 1553 N N . GLU A 1 204 ? -11.582 13.650 31.878 1.00 53.07 194 GLU A N 1
ATOM 1554 C CA . GLU A 1 204 ? -12.816 13.390 32.593 1.00 45.17 194 GLU A CA 1
ATOM 1555 C C . GLU A 1 204 ? -12.960 11.884 32.743 1.00 52.71 194 GLU A C 1
ATOM 1556 O O . GLU A 1 204 ? -12.641 11.129 31.826 1.00 47.68 194 GLU A O 1
ATOM 1562 N N . VAL A 1 205 ? -13.424 11.444 33.907 1.00 32.96 195 VAL A N 1
ATOM 1563 C CA . VAL A 1 205 ? -13.639 10.023 34.123 1.00 49.24 195 VAL A CA 1
ATOM 1564 C C . VAL A 1 205 ? -15.122 9.720 34.069 1.00 38.38 195 VAL A C 1
ATOM 1565 O O . VAL A 1 205 ? -15.902 10.200 34.891 1.00 39.68 195 VAL A O 1
ATOM 1569 N N . SER A 1 206 ? -15.501 8.915 33.088 1.00 37.88 196 SER A N 1
ATOM 1570 C CA . SER A 1 206 ? -16.885 8.540 32.896 1.00 25.86 196 SER A CA 1
ATOM 1571 C C . SER A 1 206 ? -17.081 7.079 33.255 1.00 35.08 196 SER A C 1
ATOM 1572 O O . SER A 1 206 ? -16.786 6.196 32.447 1.00 41.34 196 SER A O 1
ATOM 1575 N N . LEU A 1 207 ? -17.603 6.808 34.446 1.00 18.18 197 LEU A N 1
ATOM 1576 C CA . LEU A 1 207 ? -17.771 5.424 34.830 1.00 28.16 197 LEU A CA 1
ATOM 1577 C C . LEU A 1 207 ? -19.002 5.082 34.026 1.00 26.77 197 LEU A C 1
ATOM 1578 O O . LEU A 1 207 ? -19.311 3.917 33.765 1.00 19.14 197 LEU A O 1
ATOM 1583 N N . ARG A 1 208 ? -19.705 6.144 33.647 1.00 18.01 198 ARG A N 1
ATOM 1584 C CA . ARG A 1 208 ? -20.739 6.098 32.637 1.00 16.86 198 ARG A CA 1
ATOM 1585 C C . ARG A 1 208 ? -19.992 5.651 31.384 1.00 30.88 198 ARG A C 1
ATOM 1586 O O . ARG A 1 208 ? -19.010 6.293 31.005 1.00 29.85 198 ARG A O 1
ATOM 1594 N N . GLU A 1 209 ? -20.424 4.577 30.734 1.00 26.40 199 GLU A N 1
ATOM 1595 C CA . GLU A 1 209 ? -19.701 4.097 29.555 1.00 21.00 199 GLU A CA 1
ATOM 1596 C C . GLU A 1 209 ? -18.388 3.357 29.846 1.00 34.25 199 GLU A C 1
ATOM 1597 O O . GLU A 1 209 ? -17.814 2.761 28.938 1.00 39.02 199 GLU A O 1
ATOM 1603 N N . LYS A 1 210 ? -17.892 3.393 31.081 1.00 61.07 200 LYS A N 1
ATOM 1604 C CA . LYS A 1 210 ? -16.557 2.833 31.340 1.00 51.47 200 LYS A CA 1
ATOM 1605 C C . LYS A 1 210 ? -15.408 3.369 30.476 1.00 59.53 200 LYS A C 1
ATOM 1606 O O . LYS A 1 210 ? -14.647 2.583 29.910 1.00 54.66 200 LYS A O 1
ATOM 1612 N N . GLU A 1 211 ? -15.273 4.689 30.371 1.00 49.08 201 GLU A N 1
ATOM 1613 C CA . GLU A 1 211 ? -14.364 5.275 29.383 1.00 55.38 201 GLU A CA 1
ATOM 1614 C C . GLU A 1 211 ? -13.896 6.669 29.800 1.00 49.40 201 GLU A C 1
ATOM 1615 O O . GLU A 1 211 ? -14.480 7.307 30.674 1.00 61.23 201 GLU A O 1
ATOM 1621 N N . PHE A 1 212 ? -12.839 7.135 29.148 1.00 66.10 202 PHE A N 1
ATOM 1622 C CA . PHE A 1 212 ? -12.382 8.515 29.259 1.00 58.83 202 PHE A CA 1
ATOM 1623 C C . PHE A 1 212 ? -13.009 9.519 28.303 1.00 70.97 202 PHE A C 1
ATOM 1624 O O . PHE A 1 212 ? -13.513 9.148 27.246 1.00 61.96 202 PHE A O 1
ATOM 1632 N N . ASN A 1 213 ? -13.015 10.787 28.714 1.00 44.01 203 ASN A N 1
ATOM 1633 C CA . ASN A 1 213 ? -13.368 11.890 27.826 1.00 43.35 203 ASN A CA 1
ATOM 1634 C C . ASN A 1 213 ? -12.391 13.061 27.970 1.00 52.09 203 ASN A C 1
ATOM 1635 O O . ASN A 1 213 ? -11.795 13.253 29.028 1.00 39.05 203 ASN A O 1
ATOM 1640 N N . LYS A 1 214 ? -12.268 13.865 26.918 1.00 29.50 204 LYS A N 1
ATOM 1641 C CA . LYS A 1 214 ? -11.346 15.000 26.908 1.00 29.88 204 LYS A CA 1
ATOM 1642 C C . LYS A 1 214 ? -11.386 15.826 28.193 1.00 38.77 204 LYS A C 1
ATOM 1643 O O . LYS A 1 214 ? -12.449 16.265 28.633 1.00 40.50 204 LYS A O 1
ATOM 1649 N N . GLY A 1 215 ? -10.215 16.030 28.789 1.00 39.20 205 GLY A N 1
ATOM 1650 C CA . GLY A 1 215 ? -10.104 16.816 30.005 1.00 36.02 205 GLY A CA 1
ATOM 1651 C C . GLY A 1 215 ? -10.310 18.296 29.750 1.00 29.78 205 GLY A C 1
ATOM 1652 O O . GLY A 1 215 ? -10.153 18.762 28.623 1.00 31.92 205 GLY A O 1
ATOM 1653 N N . PRO A 1 216 ? -10.657 19.049 30.806 1.00 50.27 206 PRO A N 1
ATOM 1654 C CA . PRO A 1 216 ? -10.969 20.482 30.703 1.00 57.07 206 PRO A CA 1
ATOM 1655 C C . PRO A 1 216 ? -9.755 21.365 30.400 1.00 49.69 206 PRO A C 1
ATOM 1656 O O . PRO A 1 216 ? -9.929 22.500 29.947 1.00 58.07 206 PRO A O 1
ATOM 1660 N N . TRP A 1 217 ? -8.550 20.868 30.668 1.00 51.55 207 TRP A N 1
ATOM 1661 C CA . TRP A 1 217 ? -7.337 21.649 30.415 1.00 60.08 207 TRP A CA 1
ATOM 1662 C C . TRP A 1 217 ? -6.446 21.273 29.238 1.00 58.51 207 TRP A C 1
ATOM 1663 O O . TRP A 1 217 ? -6.292 20.112 28.859 1.00 41.72 207 TRP A O 1
ATOM 1674 N N . LYS A 1 218 ? -5.872 22.324 28.676 1.00 55.37 208 LYS A N 1
ATOM 1675 C CA . LYS A 1 218 ? -4.824 22.252 27.686 1.00 58.36 208 LYS A CA 1
ATOM 1676 C C . LYS A 1 218 ? -3.581 21.662 28.348 1.00 64.81 208 LYS A C 1
ATOM 1677 O O . LYS A 1 218 ? -3.259 21.998 29.489 1.00 45.27 208 LYS A O 1
ATOM 1683 N N . GLN A 1 219 ? -2.892 20.787 27.625 1.00 25.04 209 GLN A N 1
ATOM 1684 C CA . GLN A 1 219 ? -1.661 20.181 28.114 1.00 26.60 209 GLN A CA 1
ATOM 1685 C C . GLN A 1 219 ? -0.839 21.430 28.349 1.00 35.99 209 GLN A C 1
ATOM 1686 O O . GLN A 1 219 ? -0.925 22.382 27.572 1.00 30.59 209 GLN A O 1
ATOM 1692 N N . GLU A 1 220 ? -0.120 21.488 29.423 1.00 46.38 210 GLU A N 1
ATOM 1693 C CA . GLU A 1 220 ? 0.634 22.672 29.649 1.00 47.67 210 GLU A CA 1
ATOM 1694 C C . GLU A 1 220 ? 1.971 22.069 29.549 1.00 39.93 210 GLU A C 1
ATOM 1695 O O . GLU A 1 220 ? 2.084 20.873 29.362 1.00 49.93 210 GLU A O 1
ATOM 1701 N N . ASN A 1 221 ? 3.002 22.866 29.642 1.00 57.14 211 ASN A N 1
ATOM 1702 C CA . ASN A 1 221 ? 4.292 22.270 29.539 1.00 50.85 211 ASN A CA 1
ATOM 1703 C C . ASN A 1 221 ? 4.959 22.490 30.834 1.00 56.66 211 ASN A C 1
ATOM 1704 O O . ASN A 1 221 ? 4.977 23.578 31.322 1.00 64.06 211 ASN A O 1
ATOM 1709 N N . VAL A 1 222 ? 5.525 21.476 31.433 1.00 44.34 212 VAL A N 1
ATOM 1710 C CA . VAL A 1 222 ? 6.127 21.814 32.683 1.00 49.87 212 VAL A CA 1
ATOM 1711 C C . VAL A 1 222 ? 7.479 21.308 32.966 1.00 38.25 212 VAL A C 1
ATOM 1712 O O . VAL A 1 222 ? 8.019 20.417 32.343 1.00 40.44 212 VAL A O 1
ATOM 1716 N N . GLU A 1 223 ? 8.074 21.911 33.948 1.00 54.73 213 GLU A N 1
ATOM 1717 C CA . GLU A 1 223 ? 9.408 21.393 34.211 1.00 44.93 213 GLU A CA 1
ATOM 1718 C C . GLU A 1 223 ? 9.438 19.875 34.298 1.00 47.40 213 GLU A C 1
ATOM 1719 O O . GLU A 1 223 ? 8.466 19.216 34.676 1.00 38.91 213 GLU A O 1
ATOM 1725 N N . ALA A 1 224 ? 10.607 19.346 33.948 1.00 42.34 214 ALA A N 1
ATOM 1726 C CA . ALA A 1 224 ? 10.872 17.912 33.854 1.00 34.20 214 ALA A CA 1
ATOM 1727 C C . ALA A 1 224 ? 10.801 17.104 35.142 1.00 26.76 214 ALA A C 1
ATOM 1728 O O . ALA A 1 224 ? 10.556 15.900 35.098 1.00 41.10 214 ALA A O 1
ATOM 1730 N N . GLU A 1 225 ? 11.021 17.746 36.282 1.00 27.58 215 GLU A N 1
ATOM 1731 C CA . GLU A 1 225 ? 10.993 17.015 37.537 1.00 38.51 215 GLU A CA 1
ATOM 1732 C C . GLU A 1 225 ? 9.837 17.452 38.422 1.00 34.42 215 GLU A C 1
ATOM 1733 O O . GLU A 1 225 ? 9.918 17.360 39.647 1.00 28.76 215 GLU A O 1
ATOM 1739 N N . ALA A 1 226 ? 8.763 17.933 37.805 1.00 51.99 216 ALA A N 1
ATOM 1740 C CA . ALA A 1 226 ? 7.555 18.232 38.553 1.00 40.37 216 ALA A CA 1
ATOM 1741 C C . ALA A 1 226 ? 7.081 16.852 38.969 1.00 47.82 216 ALA A C 1
ATOM 1742 O O . ALA A 1 226 ? 6.805 15.996 38.127 1.00 54.89 216 ALA A O 1
ATOM 1744 N N . SER A 1 227 ? 6.976 16.645 40.272 1.00 19.35 217 SER A N 1
ATOM 1745 C CA . SER A 1 227 ? 6.779 15.309 40.815 1.00 28.93 217 SER A CA 1
ATOM 1746 C C . SER A 1 227 ? 5.517 15.124 41.642 1.00 30.96 217 SER A C 1
ATOM 1747 O O . SER A 1 227 ? 5.129 13.994 41.938 1.00 21.10 217 SER A O 1
ATOM 1750 N N . MET A 1 228 ? 4.874 16.225 42.012 1.00 58.19 218 MET A N 1
ATOM 1751 C CA . MET A 1 228 ? 3.760 16.147 42.938 1.00 61.97 218 MET A CA 1
ATOM 1752 C C . MET A 1 228 ? 2.609 17.021 42.459 1.00 51.29 218 MET A C 1
ATOM 1753 O O . MET A 1 228 ? 2.808 18.163 42.046 1.00 44.46 218 MET A O 1
ATOM 1758 N N . VAL A 1 229 ? 1.397 16.475 42.519 1.00 49.87 219 VAL A N 1
ATOM 1759 C CA . VAL A 1 229 ? 0.204 17.239 42.166 1.00 51.93 219 VAL A CA 1
ATOM 1760 C C . VAL A 1 229 ? -0.654 17.487 43.404 1.00 50.58 219 VAL A C 1
ATOM 1761 O O . VAL A 1 229 ? -0.935 16.568 44.173 1.00 41.63 219 VAL A O 1
ATOM 1765 N N . ILE A 1 230 ? -1.061 18.738 43.589 1.00 22.29 220 ILE A N 1
ATOM 1766 C CA . ILE A 1 230 ? -1.982 19.115 44.658 1.00 21.29 220 ILE A CA 1
ATOM 1767 C C . ILE A 1 230 ? -3.276 19.745 44.157 1.00 19.13 220 ILE A C 1
ATOM 1768 O O . ILE A 1 230 ? -3.242 20.775 43.486 1.00 20.38 220 ILE A O 1
ATOM 1773 N N . ALA A 1 231 ? -4.415 19.137 44.474 1.00 29.15 221 ALA A N 1
ATOM 1774 C CA . ALA A 1 231 ? -5.687 19.752 44.110 1.00 30.75 221 ALA A CA 1
ATOM 1775 C C . ALA A 1 231 ? -6.111 20.833 45.108 1.00 28.88 221 ALA A C 1
ATOM 1776 O O . ALA A 1 231 ? -6.529 20.532 46.228 1.00 35.72 221 ALA A O 1
ATOM 1778 N N . VAL A 1 232 ? -6.019 22.092 44.684 1.00 34.26 222 VAL A N 1
ATOM 1779 C CA . VAL A 1 232 ? -6.420 23.211 45.529 1.00 26.62 222 VAL A CA 1
ATOM 1780 C C . VAL A 1 232 ? -7.943 23.258 45.575 1.00 27.20 222 VAL A C 1
ATOM 1781 O O . VAL A 1 232 ? -8.597 23.276 44.531 1.00 33.11 222 VAL A O 1
ATOM 1785 N N . PRO A 1 233 ? -8.518 23.265 46.785 1.00 35.79 223 PRO A N 1
ATOM 1786 C CA . PRO A 1 233 ? -9.981 23.347 46.887 1.00 26.68 223 PRO A CA 1
ATOM 1787 C C . PRO A 1 233 ? -10.565 24.706 46.506 1.00 21.78 223 PRO A C 1
ATOM 1788 O O . PRO A 1 233 ? -9.849 25.680 46.270 1.00 28.87 223 PRO A O 1
ATOM 1792 N N . GLU A 1 234 ? -11.890 24.732 46.446 1.00 24.04 224 GLU A N 1
ATOM 1793 C CA . GLU A 1 234 ? -12.685 25.926 46.195 1.00 32.02 224 GLU A CA 1
ATOM 1794 C C . GLU A 1 234 ? -12.765 26.850 47.409 1.00 28.65 224 GLU A C 1
ATOM 1795 O O . GLU A 1 234 ? -12.485 26.426 48.533 1.00 22.03 224 GLU A O 1
ATOM 1801 N N . PRO A 1 235 ? -13.106 28.132 47.186 1.00 41.08 225 PRO A N 1
ATOM 1802 C CA . PRO A 1 235 ? -13.623 28.664 45.917 1.00 38.61 225 PRO A CA 1
ATOM 1803 C C . PRO A 1 235 ? -12.619 28.694 44.755 1.00 35.67 225 PRO A C 1
ATOM 1804 O O . PRO A 1 235 ? -12.616 29.725 44.082 1.00 25.45 225 PRO A O 1
ATOM 1808 N N . PHE A 1 236 ? -11.785 27.693 44.506 1.00 42.52 226 PHE A N 1
ATOM 1809 C CA . PHE A 1 236 ? -10.710 27.957 43.548 1.00 39.70 226 PHE A CA 1
ATOM 1810 C C . PHE A 1 236 ? -10.439 26.866 42.519 1.00 50.56 226 PHE A C 1
ATOM 1811 O O . PHE A 1 236 ? -10.193 27.144 41.347 1.00 56.01 226 PHE A O 1
ATOM 1819 N N . GLY A 1 237 ? -10.505 25.620 42.970 1.00 25.62 227 GLY A N 1
ATOM 1820 C CA . GLY A 1 237 ? -10.235 24.472 42.124 1.00 34.76 227 GLY A CA 1
ATOM 1821 C C . GLY A 1 237 ? -8.835 24.486 41.532 1.00 26.98 227 GLY A C 1
ATOM 1822 O O . GLY A 1 237 ? -7.952 25.212 41.993 1.00 34.36 227 GLY A O 1
ATOM 1823 N N . GLY A 1 238 ? -8.633 23.652 40.516 1.00 18.98 228 GLY A N 1
ATOM 1824 C CA . GLY A 1 238 ? -7.365 23.558 39.813 1.00 26.23 228 GLY A CA 1
ATOM 1825 C C . GLY A 1 238 ? -6.305 22.685 40.456 1.00 20.48 228 GLY A C 1
ATOM 1826 O O . GLY A 1 238 ? -6.564 21.956 41.416 1.00 31.83 228 GLY A O 1
ATOM 1827 N N . ALA A 1 239 ? -5.094 22.771 39.911 1.00 51.96 229 ALA A N 1
ATOM 1828 C CA . ALA A 1 239 ? -3.988 21.941 40.371 1.00 46.64 229 ALA A CA 1
ATOM 1829 C C . ALA A 1 239 ? -2.723 22.764 40.609 1.00 54.49 229 ALA A C 1
ATOM 1830 O O . ALA A 1 239 ? -2.378 23.628 39.803 1.00 51.59 229 ALA A O 1
ATOM 1832 N N . ILE A 1 240 ? -2.023 22.480 41.703 1.00 38.66 230 ILE A N 1
ATOM 1833 C CA . ILE A 1 240 ? -0.675 23.003 41.924 1.00 34.72 230 ILE A CA 1
ATOM 1834 C C . ILE A 1 240 ? 0.364 21.936 41.586 1.00 25.10 230 ILE A C 1
ATOM 1835 O O . ILE A 1 240 ? 0.205 20.780 41.975 1.00 24.81 230 ILE A O 1
ATOM 1840 N N . ILE A 1 241 ? 1.429 22.306 40.879 1.00 20.73 231 ILE A N 1
ATOM 1841 C CA . ILE A 1 241 ? 2.449 21.317 40.532 1.00 22.75 231 ILE A CA 1
ATOM 1842 C C . ILE A 1 241 ? 3.829 21.713 41.048 1.00 24.14 231 ILE A C 1
ATOM 1843 O O . ILE A 1 241 ? 4.368 22.764 40.696 1.00 25.13 231 ILE A O 1
ATOM 1848 N N . ILE A 1 242 ? 4.387 20.852 41.891 1.00 65.39 232 ILE A N 1
ATOM 1849 C CA . ILE A 1 242 ? 5.677 21.088 42.527 1.00 51.93 232 ILE A CA 1
ATOM 1850 C C . ILE A 1 242 ? 6.808 20.300 41.872 1.00 67.57 232 ILE A C 1
ATOM 1851 O O . ILE A 1 242 ? 6.738 19.076 41.765 1.00 56.64 232 ILE A O 1
ATOM 1856 N N . GLY A 1 243 ? 7.852 21.005 41.451 1.00 42.12 233 GLY A N 1
ATOM 1857 C CA . GLY A 1 243 ? 9.044 20.366 40.928 1.00 29.84 233 GLY A CA 1
ATOM 1858 C C . GLY A 1 243 ? 10.232 20.672 41.818 1.00 26.44 233 GLY A C 1
ATOM 1859 O O . GLY A 1 243 ? 10.065 21.077 42.968 1.00 40.68 233 GLY A O 1
ATOM 1860 N N . GLN A 1 244 ? 11.434 20.473 41.292 1.00 57.12 234 GLN A N 1
ATOM 1861 C CA . GLN A 1 244 ? 12.646 20.744 42.053 1.00 44.05 234 GLN A CA 1
ATOM 1862 C C . GLN A 1 244 ? 13.088 22.199 41.941 1.00 59.89 234 GLN A C 1
ATOM 1863 O O . GLN A 1 244 ? 13.587 22.784 42.904 1.00 50.80 234 GLN A O 1
ATOM 1869 N N . GLU A 1 245 ? 12.904 22.772 40.757 1.00 14.83 235 GLU A N 1
ATOM 1870 C CA . GLU A 1 245 ? 13.314 24.149 40.483 1.00 22.18 235 GLU A CA 1
ATOM 1871 C C . GLU A 1 245 ? 12.221 25.203 40.710 1.00 18.72 235 GLU A C 1
ATOM 1872 O O . GLU A 1 245 ? 12.513 26.334 41.097 1.00 19.83 235 GLU A O 1
ATOM 1878 N N . SER A 1 246 ? 10.967 24.823 40.483 1.00 36.25 236 SER A N 1
ATOM 1879 C CA . SER A 1 246 ? 9.878 25.791 40.373 1.00 45.20 236 SER A CA 1
ATOM 1880 C C . SER A 1 246 ? 8.582 25.363 41.066 1.00 52.20 236 SER A C 1
ATOM 1881 O O . SER A 1 246 ? 8.399 24.193 41.397 1.00 53.30 236 SER A O 1
ATOM 1884 N N . ILE A 1 247 ? 7.692 26.327 41.288 1.00 37.55 237 ILE A N 1
ATOM 1885 C CA . ILE A 1 247 ? 6.348 26.034 41.778 1.00 47.50 237 ILE A CA 1
ATOM 1886 C C . ILE A 1 247 ? 5.228 26.711 40.981 1.00 39.31 237 ILE A C 1
ATOM 1887 O O . ILE A 1 247 ? 5.150 27.939 40.919 1.00 46.61 237 ILE A O 1
ATOM 1892 N N . THR A 1 248 ? 4.376 25.904 40.359 1.00 74.65 238 THR A N 1
ATOM 1893 C CA . THR A 1 248 ? 3.360 26.410 39.435 1.00 65.18 238 THR A CA 1
ATOM 1894 C C . THR A 1 248 ? 1.912 26.145 39.863 1.00 69.43 238 THR A C 1
ATOM 1895 O O . THR A 1 248 ? 1.634 25.202 40.609 1.00 65.96 238 THR A O 1
ATOM 1899 N N . TYR A 1 249 ? 0.998 26.990 39.390 1.00 41.73 239 TYR A N 1
ATOM 1900 C CA . TYR A 1 249 ? -0.436 26.782 39.593 1.00 37.07 239 TYR A CA 1
ATOM 1901 C C . TYR A 1 249 ? -1.052 26.562 38.217 1.00 34.06 239 TYR A C 1
ATOM 1902 O O . TYR A 1 249 ? -0.719 27.261 37.254 1.00 33.13 239 TYR A O 1
ATOM 1911 N N . HIS A 1 250 ? -1.952 25.590 38.129 1.00 51.90 240 HIS A N 1
ATOM 1912 C CA . HIS A 1 250 ? -2.571 25.222 36.857 1.00 58.45 240 HIS A CA 1
ATOM 1913 C C . HIS A 1 250 ? -4.084 25.114 36.903 1.00 53.30 240 HIS A C 1
ATOM 1914 O O . HIS A 1 250 ? -4.661 24.505 37.804 1.00 54.39 240 HIS A O 1
ATOM 1921 N N . ASN A 1 251 ? -4.700 25.721 35.864 1.00 53.03 241 ASN A N 1
ATOM 1922 C CA . ASN A 1 251 ? -6.157 25.832 35.541 1.00 52.70 241 ASN A CA 1
ATOM 1923 C C . ASN A 1 251 ? -6.375 26.086 34.014 1.00 47.25 241 ASN A C 1
ATOM 1924 O O . ASN A 1 251 ? -5.391 26.067 33.297 1.00 42.37 241 ASN A O 1
ATOM 1929 N N . GLY A 1 252 ? -7.609 26.304 33.502 1.00 48.72 242 GLY A N 1
ATOM 1930 C CA . GLY A 1 252 ? -7.797 26.521 32.052 1.00 51.13 242 GLY A CA 1
ATOM 1931 C C . GLY A 1 252 ? -7.148 27.763 31.438 1.00 59.34 242 GLY A C 1
ATOM 1932 O O . GLY A 1 252 ? -6.347 27.590 30.519 1.00 63.59 242 GLY A O 1
ATOM 1933 N N . ASP A 1 253 ? -7.400 28.985 31.913 1.00 21.77 243 ASP A N 1
ATOM 1934 C CA . ASP A 1 253 ? -6.679 30.104 31.325 1.00 25.55 243 ASP A CA 1
ATOM 1935 C C . ASP A 1 253 ? -5.614 30.700 32.223 1.00 21.57 243 ASP A C 1
ATOM 1936 O O . ASP A 1 253 ? -4.659 31.306 31.743 1.00 20.91 243 ASP A O 1
ATOM 1941 N N . LYS A 1 254 ? -5.788 30.530 33.523 1.00 50.23 244 LYS A N 1
ATOM 1942 C CA . LYS A 1 254 ? -4.814 30.987 34.496 1.00 43.31 244 LYS A CA 1
ATOM 1943 C C . LYS A 1 254 ? -3.579 30.086 34.551 1.00 52.54 244 LYS A C 1
ATOM 1944 O O . LYS A 1 254 ? -3.687 28.859 34.532 1.00 38.02 244 LYS A O 1
ATOM 1950 N N . TYR A 1 255 ? -2.406 30.706 34.625 1.00 34.57 245 TYR A N 1
ATOM 1951 C CA . TYR A 1 255 ? -1.157 29.966 34.729 1.00 42.45 245 TYR A CA 1
ATOM 1952 C C . TYR A 1 255 ? -0.197 30.813 35.555 1.00 42.28 245 TYR A C 1
ATOM 1953 O O . TYR A 1 255 ? 0.043 31.984 35.257 1.00 33.32 245 TYR A O 1
ATOM 1962 N N . LEU A 1 256 ? 0.342 30.200 36.603 1.00 54.48 246 LEU A N 1
ATOM 1963 C CA . LEU A 1 256 ? 1.320 30.839 37.472 1.00 49.78 246 LEU A CA 1
ATOM 1964 C C . LEU A 1 256 ? 2.540 29.954 37.705 1.00 39.39 246 LEU A C 1
ATOM 1965 O O . LEU A 1 256 ? 2.405 28.751 37.932 1.00 48.20 246 LEU A O 1
ATOM 1970 N N . ALA A 1 257 ? 3.729 30.546 37.652 1.00 25.73 247 ALA A N 1
ATOM 1971 C CA . ALA A 1 257 ? 4.958 29.787 37.853 1.00 30.87 247 ALA A CA 1
ATOM 1972 C C . ALA A 1 257 ? 5.891 30.560 38.783 1.00 38.68 247 ALA A C 1
ATOM 1973 O O . ALA A 1 257 ? 6.057 31.772 38.645 1.00 30.65 247 ALA A O 1
ATOM 1975 N N . ILE A 1 258 ? 6.512 29.838 39.714 1.00 52.66 248 ILE A N 1
ATOM 1976 C CA . ILE A 1 258 ? 7.558 30.389 40.578 1.00 53.67 248 ILE A CA 1
ATOM 1977 C C . ILE A 1 258 ? 8.760 29.462 40.736 1.00 52.01 248 ILE A C 1
ATOM 1978 O O . ILE A 1 258 ? 8.614 28.242 40.758 1.00 39.19 248 ILE A O 1
ATOM 1983 N N . ALA A 1 259 ? 9.946 30.050 40.850 1.00 43.97 249 ALA A N 1
ATOM 1984 C CA . ALA A 1 259 ? 11.168 29.291 41.100 1.00 31.30 249 ALA A CA 1
ATOM 1985 C C . ALA A 1 259 ? 11.948 29.935 42.240 1.00 44.62 249 ALA A C 1
ATOM 1986 O O . ALA A 1 259 ? 12.936 30.631 42.009 1.00 35.19 249 ALA A O 1
ATOM 1988 N N . PRO A 1 260 ? 11.498 29.702 43.483 1.00 42.94 250 PRO A N 1
ATOM 1989 C CA . PRO A 1 260 ? 12.211 30.129 44.693 1.00 55.33 250 PRO A CA 1
ATOM 1990 C C . PRO A 1 260 ? 13.566 29.447 44.862 1.00 47.65 250 PRO A C 1
ATOM 1991 O O . PRO A 1 260 ? 13.667 28.229 44.702 1.00 39.37 250 PRO A O 1
ATOM 1995 N N . PRO A 1 261 ? 14.611 30.236 45.162 1.00 36.73 251 PRO A N 1
ATOM 1996 C CA . PRO A 1 261 ? 15.936 29.639 45.348 1.00 31.84 251 PRO A CA 1
ATOM 1997 C C . PRO A 1 261 ? 16.068 28.742 46.586 1.00 28.85 251 PRO A C 1
ATOM 1998 O O . PRO A 1 261 ? 16.886 27.823 46.565 1.00 25.03 251 PRO A O 1
ATOM 2002 N N . ILE A 1 262 ? 15.297 28.999 47.644 1.00 64.87 252 ILE A N 1
ATOM 2003 C CA . ILE A 1 262 ? 15.369 28.143 48.832 1.00 57.19 252 ILE A CA 1
ATOM 2004 C C . ILE A 1 262 ? 15.033 26.675 48.577 1.00 50.67 252 ILE A C 1
ATOM 2005 O O . ILE A 1 262 ? 15.637 25.775 49.162 1.00 48.74 252 ILE A O 1
ATOM 2010 N N . ILE A 1 263 ? 14.079 26.450 47.680 1.00 32.86 253 ILE A N 1
ATOM 2011 C CA . ILE A 1 263 ? 13.649 25.107 47.297 1.00 44.00 253 ILE A CA 1
ATOM 2012 C C . ILE A 1 263 ? 14.685 24.274 46.542 1.00 43.56 253 ILE A C 1
ATOM 2013 O O . ILE A 1 263 ? 14.735 23.054 46.685 1.00 31.12 253 ILE A O 1
ATOM 2018 N N . LYS A 1 264 ? 15.515 24.946 45.748 1.00 35.25 254 LYS A N 1
ATOM 2019 C CA . LYS A 1 264 ? 16.545 24.268 44.961 1.00 50.95 254 LYS A CA 1
ATOM 2020 C C . LYS A 1 264 ? 17.445 23.349 45.774 1.00 51.23 254 LYS A C 1
ATOM 2021 O O . LYS A 1 264 ? 17.939 22.353 45.246 1.00 33.60 254 LYS A O 1
ATOM 2027 N N . GLN A 1 265 ? 17.695 23.685 47.033 1.00 42.19 255 GLN A N 1
ATOM 2028 C CA . GLN A 1 265 ? 18.695 22.948 47.789 1.00 49.93 255 GLN A CA 1
ATOM 2029 C C . GLN A 1 265 ? 18.201 21.526 48.050 1.00 42.84 255 GLN A C 1
ATOM 2030 O O . GLN A 1 265 ? 19.004 20.606 48.200 1.00 53.60 255 GLN A O 1
ATOM 2036 N N . SER A 1 266 ? 16.881 21.351 48.111 1.00 23.23 256 SER A N 1
ATOM 2037 C CA . SER A 1 266 ? 16.305 20.035 48.389 1.00 24.71 256 SER A CA 1
ATOM 2038 C C . SER A 1 266 ? 14.911 19.813 47.778 1.00 18.99 256 SER A C 1
ATOM 2039 O O . SER A 1 266 ? 14.082 20.723 47.748 1.00 30.02 256 SER A O 1
ATOM 2042 N N . THR A 1 267 ? 14.666 18.594 47.299 1.00 45.76 257 THR A N 1
ATOM 2043 C CA . THR A 1 267 ? 13.423 18.235 46.601 1.00 50.87 257 THR A CA 1
ATOM 2044 C C . THR A 1 267 ? 12.235 18.055 47.551 1.00 49.88 257 THR A C 1
ATOM 2045 O O . THR A 1 267 ? 12.303 17.248 48.479 1.00 55.70 257 THR A O 1
ATOM 2049 N N . ILE A 1 268 ? 11.140 18.772 47.311 1.00 24.56 258 ILE A N 1
ATOM 2050 C CA . ILE A 1 268 ? 9.939 18.584 48.126 1.00 32.56 258 ILE A CA 1
ATOM 2051 C C . ILE A 1 268 ? 9.239 17.251 47.873 1.00 31.01 258 ILE A C 1
ATOM 2052 O O . ILE A 1 268 ? 8.970 16.877 46.731 1.00 42.16 258 ILE A O 1
ATOM 2057 N N . VAL A 1 269 ? 8.949 16.546 48.963 1.00 37.07 259 VAL A N 1
ATOM 2058 C CA . VAL A 1 269 ? 8.541 15.144 48.913 1.00 23.97 259 VAL A CA 1
ATOM 2059 C C . VAL A 1 269 ? 7.118 14.890 49.400 1.00 28.12 259 VAL A C 1
ATOM 2060 O O . VAL A 1 269 ? 6.505 13.886 49.036 1.00 29.24 259 VAL A O 1
ATOM 2064 N N . CYS A 1 270 ? 6.606 15.788 50.234 1.00 42.70 260 CYS A N 1
ATOM 2065 C CA . CYS A 1 270 ? 5.250 15.652 50.752 1.00 34.75 260 CYS A CA 1
ATOM 2066 C C . CYS A 1 270 ? 4.569 17.000 50.957 1.00 43.27 260 CYS A C 1
ATOM 2067 O O . CYS A 1 270 ? 5.214 18.049 50.919 1.00 46.77 260 CYS A O 1
ATOM 2070 N N . HIS A 1 271 ? 3.256 16.951 51.170 1.00 22.55 261 HIS A N 1
ATOM 2071 C CA . HIS A 1 271 ? 2.436 18.143 51.350 1.00 25.38 261 HIS A CA 1
ATOM 2072 C C . HIS A 1 271 ? 1.238 17.839 52.235 1.00 21.12 261 HIS A C 1
ATOM 2073 O O . HIS A 1 271 ? 0.780 16.699 52.307 1.00 24.90 261 HIS A O 1
ATOM 2080 N N . ASN A 1 272 ? 0.722 18.867 52.897 1.00 22.79 262 ASN A N 1
ATOM 2081 C CA . ASN A 1 272 ? -0.527 18.731 53.633 1.00 20.95 262 ASN A CA 1
ATOM 2082 C C . ASN A 1 272 ? -1.297 20.046 53.607 1.00 21.24 262 ASN A C 1
ATOM 2083 O O . ASN A 1 272 ? -0.704 21.125 53.616 1.00 25.25 262 ASN A O 1
ATOM 2088 N N . ARG A 1 273 ? -2.622 19.949 53.571 1.00 45.92 263 ARG A N 1
ATOM 2089 C CA . ARG A 1 273 ? -3.470 21.132 53.610 1.00 46.40 263 ARG A CA 1
ATOM 2090 C C . ARG A 1 273 ? -3.682 21.636 55.029 1.00 49.77 263 ARG A C 1
ATOM 2091 O O . ARG A 1 273 ? -4.033 20.869 55.927 1.00 52.66 263 ARG A O 1
ATOM 2099 N N . VAL A 1 274 ? -3.457 22.933 55.227 1.00 45.69 264 VAL A N 1
ATOM 2100 C CA . VAL A 1 274 ? -3.648 23.545 56.535 1.00 41.35 264 VAL A CA 1
ATOM 2101 C C . VAL A 1 274 ? -5.093 24.020 56.656 1.00 51.52 264 VAL A C 1
ATOM 2102 O O . VAL A 1 274 ? -5.834 23.561 57.523 1.00 40.72 264 VAL A O 1
ATOM 2106 N N . ASP A 1 275 ? -5.485 24.952 55.791 1.00 46.38 265 ASP A N 1
ATOM 2107 C CA . ASP A 1 275 ? -6.838 25.497 55.832 1.00 58.65 265 ASP A CA 1
ATOM 2108 C C . ASP A 1 275 ? -7.716 24.826 54.783 1.00 61.35 265 ASP A C 1
ATOM 2109 O O . ASP A 1 275 ? -7.290 24.640 53.643 1.00 55.42 265 ASP A O 1
ATOM 2114 N N . PRO A 1 276 ? -8.953 24.478 55.161 1.00 48.63 266 PRO A N 1
ATOM 2115 C CA . PRO A 1 276 ? -9.891 23.788 54.269 1.00 46.80 266 PRO A CA 1
ATOM 2116 C C . PRO A 1 276 ? -10.096 24.531 52.955 1.00 49.93 266 PRO A C 1
ATOM 2117 O O . PRO A 1 276 ? -10.472 23.919 51.955 1.00 62.05 266 PRO A O 1
ATOM 2121 N N . ASN A 1 277 ? -9.866 25.838 52.963 1.00 72.22 267 ASN A N 1
ATOM 2122 C CA . ASN A 1 277 ? -10.117 26.654 51.782 1.00 80.01 267 ASN A CA 1
ATOM 2123 C C . ASN A 1 277 ? -8.958 26.614 50.791 1.00 71.13 267 ASN A C 1
ATOM 2124 O O . ASN A 1 277 ? -9.003 27.243 49.731 1.00 76.07 267 ASN A O 1
ATOM 2135 N N . GLY A 1 278 ? -7.923 25.867 51.159 1.00 32.30 268 GLY A N 1
ATOM 2136 C CA . GLY A 1 278 ? -6.712 25.725 50.369 1.00 28.63 268 GLY A CA 1
ATOM 2137 C C . GLY A 1 278 ? -5.864 26.981 50.294 1.00 32.12 268 GLY A C 1
ATOM 2138 O O . GLY A 1 278 ? -5.155 27.207 49.312 1.00 34.91 268 GLY A O 1
ATOM 2139 N N . SER A 1 279 ? -5.933 27.793 51.342 1.00 30.79 269 SER A N 1
ATOM 2140 C CA . SER A 1 279 ? -5.114 28.993 51.453 1.00 25.74 269 SER A CA 1
ATOM 2141 C C . SER A 1 279 ? -3.653 28.675 51.746 1.00 31.98 269 SER A C 1
ATOM 2142 O O . SER A 1 279 ? -2.746 29.326 51.227 1.00 17.81 269 SER A O 1
ATOM 2145 N N . ARG A 1 280 ? -3.440 27.663 52.582 1.00 37.37 270 ARG A N 1
ATOM 2146 C CA . ARG A 1 280 ? -2.105 27.296 53.046 1.00 46.39 270 ARG A CA 1
ATOM 2147 C C . ARG A 1 280 ? -1.791 25.804 52.954 1.00 39.34 270 ARG A C 1
ATOM 2148 O O . ARG A 1 280 ? -2.652 24.955 53.177 1.00 48.10 270 ARG A O 1
ATOM 2156 N N . TYR A 1 281 ? -0.542 25.508 52.611 1.00 30.57 271 TYR A N 1
ATOM 2157 C CA . TYR A 1 281 ? -0.045 24.141 52.514 1.00 35.30 271 TYR A CA 1
ATOM 2158 C C . TYR A 1 281 ? 1.267 23.984 53.271 1.00 25.55 271 TYR A C 1
ATOM 2159 O O . TYR A 1 281 ? 2.058 24.921 53.361 1.00 33.97 271 TYR A O 1
ATOM 2168 N N . LEU A 1 282 ? 1.501 22.788 53.796 1.00 22.10 272 LEU A N 1
ATOM 2169 C CA . LEU A 1 282 ? 2.788 22.462 54.390 1.00 19.52 272 LEU A CA 1
ATOM 2170 C C . LEU A 1 282 ? 3.583 21.635 53.394 1.00 15.13 272 LEU A C 1
ATOM 2171 O O . LEU A 1 282 ? 3.051 20.709 52.783 1.00 18.82 272 LEU A O 1
ATOM 2176 N N . LEU A 1 283 ? 4.863 21.962 53.243 1.00 13.57 273 LEU A N 1
ATOM 2177 C CA . LEU A 1 283 ? 5.738 21.180 52.381 1.00 11.22 273 LEU A CA 1
ATOM 2178 C C . LEU A 1 283 ? 6.977 20.695 53.134 1.00 7.61 273 LEU A C 1
ATOM 2179 O O . LEU A 1 283 ? 7.564 21.431 53.931 1.00 6.58 273 LEU A O 1
ATOM 2184 N N . GLY A 1 284 ? 7.362 19.448 52.869 1.00 31.35 274 GLY A N 1
ATOM 2185 C CA . GLY A 1 284 ? 8.539 18.842 53.469 1.00 22.72 274 GLY A CA 1
ATOM 2186 C C . GLY A 1 284 ? 9.475 18.253 52.428 1.00 26.17 274 GLY A C 1
ATOM 2187 O O . GLY A 1 284 ? 9.025 17.689 51.429 1.00 16.86 274 GLY A O 1
ATOM 2188 N N . ASP A 1 285 ? 10.778 18.384 52.647 1.00 42.40 275 ASP A N 1
ATOM 2189 C CA . ASP A 1 285 ? 11.750 17.862 51.686 1.00 29.89 275 ASP A CA 1
ATOM 2190 C C . ASP A 1 285 ? 12.628 16.738 52.236 1.00 41.91 275 ASP A C 1
ATOM 2191 O O . ASP A 1 285 ? 12.485 16.341 53.391 1.00 35.00 275 ASP A O 1
ATOM 2196 N N . MET A 1 286 ? 13.550 16.251 51.411 1.00 36.36 276 MET A N 1
ATOM 2197 C CA . MET A 1 286 ? 14.362 15.093 51.767 1.00 33.11 276 MET A CA 1
ATOM 2198 C C . MET A 1 286 ? 15.350 15.395 52.886 1.00 32.21 276 MET A C 1
ATOM 2199 O O . MET A 1 286 ? 15.865 14.485 53.531 1.00 42.35 276 MET A O 1
ATOM 2204 N N . GLU A 1 287 ? 15.595 16.677 53.126 1.00 27.96 277 GLU A N 1
ATOM 2205 C CA . GLU A 1 287 ? 16.462 17.097 54.221 1.00 44.21 277 GLU A CA 1
ATOM 2206 C C . GLU A 1 287 ? 15.696 17.511 55.475 1.00 39.47 277 GLU A C 1
ATOM 2207 O O . GLU A 1 287 ? 16.287 18.024 56.425 1.00 25.76 277 GLU A O 1
ATOM 2213 N N . GLY A 1 288 ? 14.386 17.276 55.477 1.00 40.17 278 GLY A N 1
ATOM 2214 C CA . GLY A 1 288 ? 13.556 17.585 56.630 1.00 38.63 278 GLY A CA 1
ATOM 2215 C C . GLY A 1 288 ? 13.222 19.055 56.819 1.00 34.13 278 GLY A C 1
ATOM 2216 O O . GLY A 1 288 ? 12.778 19.459 57.892 1.00 28.53 278 GLY A O 1
ATOM 2217 N N . ARG A 1 289 ? 13.436 19.857 55.781 1.00 40.17 279 ARG A N 1
ATOM 2218 C CA . ARG A 1 289 ? 13.007 21.252 55.787 1.00 40.73 279 ARG A CA 1
ATOM 2219 C C . ARG A 1 289 ? 11.489 21.373 55.717 1.00 36.22 279 ARG A C 1
ATOM 2220 O O . ARG A 1 289 ? 10.839 20.663 54.951 1.00 41.51 279 ARG A O 1
ATOM 2228 N N . LEU A 1 290 ? 10.928 22.275 56.519 1.00 28.30 280 LEU A N 1
ATOM 2229 C CA . LEU A 1 290 ? 9.487 22.495 56.521 1.00 19.34 280 LEU A CA 1
ATOM 2230 C C . LEU A 1 290 ? 9.187 23.858 55.915 1.00 20.90 280 LEU A C 1
ATOM 2231 O O . LEU A 1 290 ? 9.682 24.880 56.389 1.00 24.40 280 LEU A O 1
ATOM 2236 N N . PHE A 1 291 ? 8.367 23.862 54.869 1.00 25.59 281 PHE A N 1
ATOM 2237 C CA . PHE A 1 291 ? 8.006 25.090 54.171 1.00 25.81 281 PHE A CA 1
ATOM 2238 C C . PHE A 1 291 ? 6.515 25.387 54.317 1.00 42.63 281 PHE A C 1
ATOM 2239 O O . PHE A 1 291 ? 5.707 24.463 54.416 1.00 31.07 281 PHE A O 1
ATOM 2247 N N . MET A 1 292 ? 6.154 26.670 54.355 1.00 38.93 282 MET A N 1
ATOM 2248 C CA . MET A 1 292 ? 4.750 27.063 54.234 1.00 45.16 282 MET A CA 1
ATOM 2249 C C . MET A 1 292 ? 4.419 27.632 52.848 1.00 36.67 282 MET A C 1
ATOM 2250 O O . MET A 1 292 ? 5.042 28.595 52.395 1.00 37.07 282 MET A O 1
ATOM 2255 N N . LEU A 1 293 ? 3.421 27.048 52.189 1.00 35.56 283 LEU A N 1
ATOM 2256 C CA . LEU A 1 293 ? 2.917 27.567 50.915 1.00 39.96 283 LEU A CA 1
ATOM 2257 C C . LEU A 1 293 ? 1.590 28.300 51.081 1.00 33.56 283 LEU A C 1
ATOM 2258 O O . LEU A 1 293 ? 0.610 27.719 51.551 1.00 35.75 283 LEU A O 1
ATOM 2263 N N . LEU A 1 294 ? 1.559 29.574 50.705 1.00 56.65 284 LEU A N 1
ATOM 2264 C CA . LEU A 1 294 ? 0.347 30.371 50.847 1.00 42.07 284 LEU A CA 1
ATOM 2265 C C . LEU A 1 294 ? -0.277 30.736 49.502 1.00 42.63 284 LEU A C 1
ATOM 2266 O O . LEU A 1 294 ? 0.430 31.082 48.558 1.00 50.59 284 LEU A O 1
ATOM 2271 N N . LEU A 1 295 ? -1.602 30.640 49.420 1.00 55.54 285 LEU A N 1
ATOM 2272 C CA . LEU A 1 295 ? -2.335 31.044 48.222 1.00 54.12 285 LEU A CA 1
ATOM 2273 C C . LEU A 1 295 ? -3.116 32.349 48.402 1.00 49.78 285 LEU A C 1
ATOM 2274 O O . LEU A 1 295 ? -4.130 32.377 49.098 1.00 50.53 285 LEU A O 1
ATOM 2279 N N . GLU A 1 296 ? -2.646 33.423 47.774 1.00 46.26 286 GLU A N 1
ATOM 2280 C CA . GLU A 1 296 ? -3.183 34.762 48.017 1.00 40.63 286 GLU A CA 1
ATOM 2281 C C . GLU A 1 296 ? -4.465 34.993 47.225 1.00 42.38 286 GLU A C 1
ATOM 2282 O O . GLU A 1 296 ? -4.484 34.825 46.009 1.00 44.17 286 GLU A O 1
ATOM 2288 N N . LYS A 1 297 ? -5.538 35.363 47.915 1.00 37.16 287 LYS A N 1
ATOM 2289 C CA . LYS A 1 297 ? -6.835 35.552 47.271 1.00 49.38 287 LYS A CA 1
ATOM 2290 C C . LYS A 1 297 ? -7.025 36.979 46.743 1.00 55.78 287 LYS A C 1
ATOM 2291 O O . LYS A 1 297 ? -6.530 37.939 47.335 1.00 47.77 287 LYS A O 1
ATOM 2297 N N . GLU A 1 298 ? -7.729 37.104 45.619 1.00 47.31 288 GLU A N 1
ATOM 2298 C CA . GLU A 1 298 ? -8.099 38.407 45.064 1.00 49.36 288 GLU A CA 1
ATOM 2299 C C . GLU A 1 298 ? -9.437 38.324 44.330 1.00 31.83 288 GLU A C 1
ATOM 2300 O O . GLU A 1 298 ? -9.852 37.245 43.906 1.00 47.98 288 GLU A O 1
ATOM 2306 N N . GLU A 1 299 ? -10.100 39.465 44.165 1.00 46.09 289 GLU A N 1
ATOM 2307 C CA . GLU A 1 299 ? -11.401 39.487 43.504 1.00 47.54 289 GLU A CA 1
ATOM 2308 C C . GLU A 1 299 ? -11.582 40.682 42.572 1.00 57.04 289 GLU A C 1
ATOM 2309 O O . GLU A 1 299 ? -10.840 41.662 42.646 1.00 42.93 289 GLU A O 1
ATOM 2311 N N . GLN A 1 300 ? -12.575 40.583 41.691 1.00 50.59 290 GLN A N 1
ATOM 2312 C CA . GLN A 1 300 ? -12.833 41.618 40.694 1.00 47.66 290 GLN A CA 1
ATOM 2313 C C . GLN A 1 300 ? -14.223 42.246 40.866 1.00 60.29 290 GLN A C 1
ATOM 2314 O O . GLN A 1 300 ? -14.331 43.429 41.188 1.00 53.47 290 GLN A O 1
ATOM 2320 N N . MET A 1 301 ? -15.280 41.464 40.646 1.00 53.97 291 MET A N 1
ATOM 2321 C CA . MET A 1 301 ? -16.641 41.941 40.902 1.00 52.86 291 MET A CA 1
ATOM 2322 C C . MET A 1 301 ? -17.384 41.098 41.942 1.00 49.78 291 MET A C 1
ATOM 2323 O O . MET A 1 301 ? -17.784 39.959 41.676 1.00 46.13 291 MET A O 1
ATOM 2325 N N . ASP A 1 302 ? -17.583 41.694 43.118 1.00 25.93 292 ASP A N 1
ATOM 2326 C CA . ASP A 1 302 ? -18.390 41.122 44.199 1.00 37.86 292 ASP A CA 1
ATOM 2327 C C . ASP A 1 302 ? -17.815 39.866 44.847 1.00 25.95 292 ASP A C 1
ATOM 2328 O O . ASP A 1 302 ? -18.243 39.469 45.931 1.00 30.59 292 ASP A O 1
ATOM 2330 N N . GLY A 1 303 ? -16.851 39.251 44.168 1.00 25.79 293 GLY A N 1
ATOM 2331 C CA . GLY A 1 303 ? -16.159 38.071 44.652 1.00 37.04 293 GLY A CA 1
ATOM 2332 C C . GLY A 1 303 ? -15.630 37.280 43.466 1.00 30.19 293 GLY A C 1
ATOM 2333 O O . GLY A 1 303 ? -16.015 37.549 42.331 1.00 27.24 293 GLY A O 1
ATOM 2334 N N . THR A 1 304 ? -14.782 36.284 43.716 1.00 41.36 294 THR A N 1
ATOM 2335 C CA . THR A 1 304 ? -14.106 35.599 42.618 1.00 26.65 294 THR A CA 1
ATOM 2336 C C . THR A 1 304 ? -13.277 34.407 43.052 1.00 33.82 294 THR A C 1
ATOM 2337 O O . THR A 1 304 ? -13.233 34.042 44.228 1.00 26.27 294 THR A O 1
ATOM 2339 N N . VAL A 1 305 ? -12.629 33.791 42.074 1.00 64.45 295 VAL A N 1
ATOM 2340 C CA . VAL A 1 305 ? -11.433 33.043 42.360 1.00 52.36 295 VAL A CA 1
ATOM 2341 C C . VAL A 1 305 ? -10.425 33.522 41.326 1.00 64.38 295 VAL A C 1
ATOM 2342 O O . VAL A 1 305 ? -10.643 33.407 40.120 1.00 61.74 295 VAL A O 1
ATOM 2344 N N . THR A 1 306 ? -9.344 34.096 41.828 1.00 49.07 296 THR A N 1
ATOM 2345 C CA . THR A 1 306 ? -8.303 34.700 41.023 1.00 57.79 296 THR A CA 1
ATOM 2346 C C . THR A 1 306 ? -6.980 34.001 41.299 1.00 57.04 296 THR A C 1
ATOM 2347 O O . THR A 1 306 ? -6.281 33.520 40.415 1.00 53.85 296 THR A O 1
ATOM 2351 N N . LEU A 1 307 ? -6.668 33.997 42.588 1.00 42.63 297 LEU A N 1
ATOM 2352 C CA . LEU A 1 307 ? -5.556 33.260 43.161 1.00 45.93 297 LEU A CA 1
ATOM 2353 C C . LEU A 1 307 ? -4.344 34.156 43.275 1.00 57.15 297 LEU A C 1
ATOM 2354 O O . LEU A 1 307 ? -3.349 33.775 43.899 1.00 56.81 297 LEU A O 1
ATOM 2359 N N . LYS A 1 308 ? -4.385 35.338 42.659 1.00 48.16 298 LYS A N 1
ATOM 2360 C CA . LYS A 1 308 ? -3.203 36.212 42.666 1.00 42.06 298 LYS A CA 1
ATOM 2361 C C . LYS A 1 308 ? -1.832 35.723 42.209 1.00 56.17 298 LYS A C 1
ATOM 2362 O O . LYS A 1 308 ? -1.443 35.840 41.012 1.00 51.09 298 LYS A O 1
ATOM 2368 N N . ASP A 1 309 ? -1.089 35.280 43.202 1.00 52.87 299 ASP A N 1
ATOM 2369 C CA . ASP A 1 309 ? 0.293 34.850 43.077 1.00 50.15 299 ASP A CA 1
ATOM 2370 C C . ASP A 1 309 ? 0.622 33.821 44.166 1.00 49.27 299 ASP A C 1
ATOM 2371 O O . ASP A 1 309 ? -0.163 33.610 45.083 1.00 48.91 299 ASP A O 1
ATOM 2376 N N . LEU A 1 310 ? 1.837 33.278 44.098 1.00 37.15 300 LEU A N 1
ATOM 2377 C CA . LEU A 1 310 ? 2.322 32.288 45.052 1.00 51.96 300 LEU A CA 1
ATOM 2378 C C . LEU A 1 310 ? 3.469 32.698 45.979 1.00 53.04 300 LEU A C 1
ATOM 2379 O O . LEU A 1 310 ? 4.486 33.237 45.535 1.00 53.47 300 LEU A O 1
ATOM 2384 N N . ARG A 1 311 ? 3.289 32.441 47.279 1.00 81.20 301 ARG A N 1
ATOM 2385 C CA . ARG A 1 311 ? 4.298 32.740 48.282 1.00 84.37 301 ARG A CA 1
ATOM 2386 C C . ARG A 1 311 ? 4.760 31.469 48.998 1.00 71.73 301 ARG A C 1
ATOM 2387 O O . ARG A 1 311 ? 3.953 30.589 49.300 1.00 82.54 301 ARG A O 1
ATOM 2395 N N . VAL A 1 312 ? 6.062 31.388 49.262 1.00 44.45 302 VAL A N 1
ATOM 2396 C CA . VAL A 1 312 ? 6.646 30.285 50.021 1.00 48.42 302 VAL A CA 1
ATOM 2397 C C . VAL A 1 312 ? 7.467 30.790 51.207 1.00 41.09 302 VAL A C 1
ATOM 2398 O O . VAL A 1 312 ? 8.306 31.676 51.054 1.00 38.97 302 VAL A O 1
ATOM 2402 N N . GLU A 1 313 ? 7.196 30.242 52.387 1.00 41.69 303 GLU A N 1
ATOM 2403 C CA . GLU A 1 313 ? 7.936 30.587 53.614 1.00 25.73 303 GLU A CA 1
ATOM 2404 C C . GLU A 1 313 ? 8.563 29.394 54.334 1.00 41.01 303 GLU A C 1
ATOM 2405 O O . GLU A 1 313 ? 7.972 28.321 54.417 1.00 31.85 303 GLU A O 1
ATOM 2411 N N . LEU A 1 314 ? 9.767 29.614 54.860 1.00 52.52 304 LEU A N 1
ATOM 2412 C CA . LEU A 1 314 ? 10.433 28.645 55.718 1.00 52.77 304 LEU A CA 1
ATOM 2413 C C . LEU A 1 314 ? 9.894 28.726 57.141 1.00 40.03 304 LEU A C 1
ATOM 2414 O O . LEU A 1 314 ? 9.836 29.803 57.735 1.00 51.67 304 LEU A O 1
ATOM 2419 N N . LEU A 1 315 ? 9.478 27.583 57.675 1.00 40.16 305 LEU A N 1
ATOM 2420 C CA . LEU A 1 315 ? 8.951 27.533 59.032 1.00 34.74 305 LEU A CA 1
ATOM 2421 C C . LEU A 1 315 ? 10.019 27.056 60.004 1.00 33.38 305 LEU A C 1
ATOM 2422 O O . LEU A 1 315 ? 9.993 27.405 61.183 1.00 34.11 305 LEU A O 1
ATOM 2427 N N . GLY A 1 316 ? 10.943 26.239 59.513 1.00 36.35 306 GLY A N 1
ATOM 2428 C CA . GLY A 1 316 ? 11.972 25.680 60.368 1.00 30.03 306 GLY A CA 1
ATOM 2429 C C . GLY A 1 316 ? 12.409 24.298 59.935 1.00 27.18 306 GLY A C 1
ATOM 2430 O O . GLY A 1 316 ? 12.312 23.948 58.758 1.00 28.67 306 GLY A O 1
ATOM 2431 N N . GLU A 1 317 ? 12.913 23.518 60.886 1.00 40.02 307 GLU A N 1
ATOM 2432 C CA . GLU A 1 317 ? 13.537 22.236 60.586 1.00 55.16 307 GLU A CA 1
ATOM 2433 C C . GLU A 1 317 ? 12.853 21.154 61.405 1.00 56.37 307 GLU A C 1
ATOM 2434 O O . GLU A 1 317 ? 12.550 21.352 62.580 1.00 46.23 307 GLU A O 1
ATOM 2440 N N . THR A 1 318 ? 12.611 20.010 60.775 1.00 32.28 308 THR A N 1
ATOM 2441 C CA . THR A 1 318 ? 12.060 18.853 61.463 1.00 45.99 308 THR A CA 1
ATOM 2442 C C . THR A 1 318 ? 12.863 17.612 61.097 1.00 32.97 308 THR A C 1
ATOM 2443 O O . THR A 1 318 ? 13.792 17.683 60.295 1.00 34.56 308 THR A O 1
ATOM 2447 N N . SER A 1 319 ? 12.489 16.470 61.661 1.00 35.51 309 SER A N 1
ATOM 2448 C CA . SER A 1 319 ? 12.956 15.192 61.137 1.00 30.84 309 SER A CA 1
ATOM 2449 C C . SER A 1 319 ? 12.542 15.094 59.671 1.00 39.88 309 SER A C 1
ATOM 2450 O O . SER A 1 319 ? 11.539 15.683 59.267 1.00 46.85 309 SER A O 1
ATOM 2453 N N . ILE A 1 320 ? 13.317 14.374 58.866 1.00 24.38 310 ILE A N 1
ATOM 2454 C CA . ILE A 1 320 ? 12.916 14.139 57.485 1.00 31.47 310 ILE A CA 1
ATOM 2455 C C . ILE A 1 320 ? 11.560 13.447 57.471 1.00 17.58 310 ILE A C 1
ATOM 2456 O O . ILE A 1 320 ? 11.395 12.355 58.018 1.00 15.20 310 ILE A O 1
ATOM 2461 N N . ALA A 1 321 ? 10.590 14.099 56.836 1.00 16.40 311 ALA A N 1
ATOM 2462 C CA . ALA A 1 321 ? 9.192 13.676 56.903 1.00 19.84 311 ALA A CA 1
ATOM 2463 C C . ALA A 1 321 ? 8.775 12.789 55.734 1.00 26.39 311 ALA A C 1
ATOM 2464 O O . ALA A 1 321 ? 8.996 13.126 54.575 1.00 32.66 311 ALA A O 1
ATOM 2466 N N . GLU A 1 322 ? 8.164 11.654 56.061 1.00 30.05 312 GLU A N 1
ATOM 2467 C CA . GLU A 1 322 ? 7.492 10.816 55.075 1.00 21.77 312 GLU A CA 1
ATOM 2468 C C . GLU A 1 322 ? 6.096 11.348 54.760 1.00 31.45 312 GLU A C 1
ATOM 2469 O O . GLU A 1 322 ? 5.579 11.147 53.651 1.00 34.56 312 GLU A O 1
ATOM 2475 N N . CYS A 1 323 ? 5.473 12.001 55.740 1.00 45.39 313 CYS A N 1
ATOM 2476 C CA . CYS A 1 323 ? 4.165 12.605 55.518 1.00 54.90 313 CYS A CA 1
ATOM 2477 C C . CYS A 1 323 ? 3.926 13.721 56.538 1.00 51.67 313 CYS A C 1
ATOM 2478 O O . CYS A 1 323 ? 4.474 13.704 57.647 1.00 41.76 313 CYS A O 1
ATOM 2481 N N . LEU A 1 324 ? 3.092 14.686 56.171 1.00 20.93 314 LEU A N 1
ATOM 2482 C CA . LEU A 1 324 ? 2.788 15.796 57.061 1.00 20.37 314 LEU A CA 1
ATOM 2483 C C . LEU A 1 324 ? 1.284 15.917 57.239 1.00 19.55 314 LEU A C 1
ATOM 2484 O O . LEU A 1 324 ? 0.529 15.716 56.289 1.00 22.44 314 LEU A O 1
ATOM 2489 N N . THR A 1 325 ? 0.842 16.231 58.450 1.00 31.50 315 THR A N 1
ATOM 2490 C CA . THR A 1 325 ? -0.529 16.677 58.63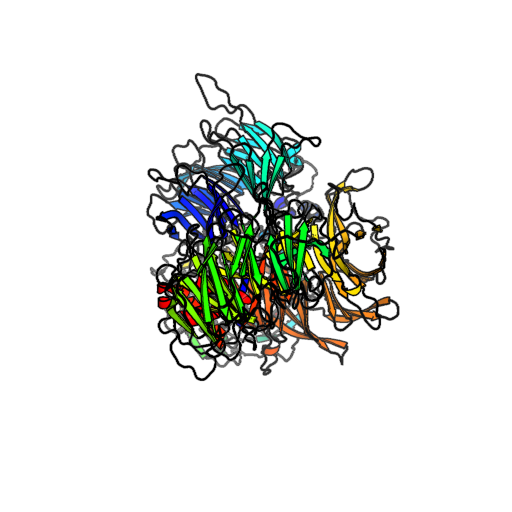6 1.00 32.07 315 THR A CA 1
ATOM 2491 C C . THR A 1 325 ? -0.603 17.797 59.667 1.00 38.02 315 THR A C 1
ATOM 2492 O O . THR A 1 325 ? -0.176 17.627 60.812 1.00 34.32 315 THR A O 1
ATOM 2496 N N . TYR A 1 326 ? -1.144 18.940 59.265 1.00 50.29 316 TYR A N 1
ATOM 2497 C CA . TYR A 1 326 ? -1.501 19.981 60.220 1.00 37.82 316 TYR A CA 1
ATOM 2498 C C . TYR A 1 326 ? -2.673 19.556 61.099 1.00 52.45 316 TYR A C 1
ATOM 2499 O O . TYR A 1 326 ? -3.614 18.930 60.618 1.00 32.54 316 TYR A O 1
ATOM 2508 N N . LEU A 1 327 ? -2.628 19.908 62.378 1.00 37.01 317 LEU A N 1
ATOM 2509 C CA . LEU A 1 327 ? -3.682 19.501 63.303 1.00 28.08 317 LEU A CA 1
ATOM 2510 C C . LEU A 1 327 ? -4.537 20.680 63.767 1.00 38.44 317 LEU A C 1
ATOM 2511 O O . LEU A 1 327 ? -5.691 20.825 63.361 1.00 36.85 317 LEU A O 1
ATOM 2516 N N . ASP A 1 328 ? -3.963 21.516 64.625 1.00 23.78 318 ASP A N 1
ATOM 2517 C CA . ASP A 1 328 ? -4.671 22.676 65.143 1.00 32.85 318 ASP A CA 1
ATOM 2518 C C . ASP A 1 328 ? -3.752 23.480 66.054 1.00 18.29 318 ASP A C 1
ATOM 2519 O O . ASP A 1 328 ? -2.850 22.932 66.689 1.00 26.92 318 ASP A O 1
ATOM 2524 N N . ASN A 1 329 ? -3.999 24.782 66.117 1.00 37.11 319 ASN A N 1
ATOM 2525 C CA . ASN A 1 329 ? -3.278 25.660 67.024 1.00 42.62 319 ASN A CA 1
ATOM 2526 C C . ASN A 1 329 ? -1.774 25.552 66.809 1.00 36.73 319 ASN A C 1
ATOM 2527 O O . ASN A 1 329 ? -1.012 25.389 67.759 1.00 40.52 319 ASN A O 1
ATOM 2532 N N . GLY A 1 330 ? -1.353 25.636 65.551 1.00 43.94 320 GLY A N 1
ATOM 2533 C CA . GLY A 1 330 ? 0.059 25.607 65.214 1.00 47.97 320 GLY A CA 1
ATOM 2534 C C . GLY A 1 330 ? 0.770 24.279 65.401 1.00 50.40 320 GLY A C 1
ATOM 2535 O O . GLY A 1 330 ? 1.996 24.216 65.299 1.00 44.08 320 GLY A O 1
ATOM 2536 N N . VAL A 1 331 ? 0.019 23.224 65.701 1.00 39.36 321 VAL A N 1
ATOM 2537 C CA . VAL A 1 331 ? 0.630 21.916 65.908 1.00 31.23 321 VAL A CA 1
ATOM 2538 C C . VAL A 1 331 ? 0.602 21.077 64.638 1.00 34.91 321 VAL A C 1
ATOM 2539 O O . VAL A 1 331 ? -0.452 20.869 64.035 1.00 29.46 321 VAL A O 1
ATOM 2543 N N . VAL A 1 332 ? 1.774 20.614 64.229 1.00 43.34 322 VAL A N 1
ATOM 2544 C CA . VAL A 1 332 ? 1.902 19.767 63.055 1.00 33.82 322 VAL A CA 1
ATOM 2545 C C . VAL A 1 332 ? 2.447 18.410 63.466 1.00 24.27 322 VAL A C 1
ATOM 2546 O O . VAL A 1 332 ? 3.406 18.341 64.232 1.00 34.56 322 VAL A O 1
ATOM 2550 N N . PHE A 1 333 ? 1.876 17.333 62.938 1.00 45.96 323 PHE A N 1
ATOM 2551 C CA . PHE A 1 333 ? 2.494 16.026 63.121 1.00 30.22 323 PHE A CA 1
ATOM 2552 C C . PHE A 1 333 ? 3.427 15.716 61.956 1.00 42.33 323 PHE A C 1
ATOM 2553 O O . PHE A 1 333 ? 3.067 15.873 60.789 1.00 34.05 323 PHE A O 1
ATOM 2561 N N . VAL A 1 334 ? 4.630 15.264 62.294 1.00 18.04 324 VAL A N 1
ATOM 2562 C CA . VAL A 1 334 ? 5.648 14.938 61.304 1.00 22.96 324 VAL A CA 1
ATOM 2563 C C . VAL A 1 334 ? 5.944 13.443 61.234 1.00 15.38 324 VAL A C 1
ATOM 2564 O O . VAL A 1 334 ? 6.536 12.876 62.153 1.00 15.33 324 VAL A O 1
ATOM 2568 N N . GLY A 1 335 ? 5.526 12.804 60.148 1.00 42.88 325 GLY A N 1
ATOM 2569 C CA . GLY A 1 335 ? 5.770 11.386 59.986 1.00 44.42 325 GLY A CA 1
ATOM 2570 C C . GLY A 1 335 ? 7.122 11.168 59.337 1.00 38.14 325 GLY A C 1
ATOM 2571 O O . GLY A 1 335 ? 7.358 11.604 58.210 1.00 40.05 325 GLY A O 1
ATOM 2572 N N . SER A 1 336 ? 8.014 10.494 60.056 1.00 27.68 326 SER A N 1
ATOM 2573 C CA . SER A 1 336 ? 9.382 10.296 59.596 1.00 18.02 326 SER A CA 1
ATOM 2574 C C . SER A 1 336 ? 9.654 8.813 59.387 1.00 22.26 326 SER A C 1
ATOM 2575 O O . SER A 1 336 ? 9.223 7.972 60.178 1.00 26.67 326 SER A O 1
ATOM 2578 N N . ARG A 1 337 ? 10.370 8.493 58.317 1.00 43.10 327 ARG A N 1
ATOM 2579 C CA . ARG A 1 337 ? 10.808 7.125 58.088 1.00 40.33 327 ARG A CA 1
ATOM 2580 C C . ARG A 1 337 ? 12.259 6.942 58.533 1.00 41.36 327 ARG A C 1
ATOM 2581 O O . ARG A 1 337 ? 12.659 5.855 58.944 1.00 34.38 327 ARG A O 1
ATOM 2589 N N . LEU A 1 338 ? 13.040 8.013 58.437 1.00 13.18 328 LEU A N 1
ATOM 2590 C CA . LEU A 1 338 ? 14.485 7.960 58.658 1.00 14.86 328 LEU A CA 1
ATOM 2591 C C . LEU A 1 338 ? 14.902 8.385 60.069 1.00 20.57 328 LEU A C 1
ATOM 2592 O O . LEU A 1 338 ? 16.061 8.228 60.453 1.00 12.80 328 LEU A O 1
ATOM 2597 N N . GLY A 1 339 ? 13.959 8.924 60.836 1.00 19.46 329 GLY A N 1
ATOM 2598 C CA . GLY A 1 339 ? 14.231 9.340 62.203 1.00 19.05 329 GLY A CA 1
ATOM 2599 C C . GLY A 1 339 ? 13.005 9.348 63.094 1.00 19.53 329 GLY A C 1
ATOM 2600 O O . GLY A 1 339 ? 11.958 8.816 62.725 1.00 14.94 329 GLY A O 1
ATOM 2601 N N . ASP A 1 340 ? 13.135 9.942 64.277 1.00 17.56 330 ASP A N 1
ATOM 2602 C CA . ASP A 1 340 ? 12.013 10.038 65.202 1.00 22.16 330 ASP A CA 1
ATOM 2603 C C . ASP A 1 340 ? 10.899 10.869 64.593 1.00 18.67 330 ASP A C 1
ATOM 2604 O O . ASP A 1 340 ? 11.147 11.873 63.924 1.00 20.92 330 ASP A O 1
ATOM 2609 N N . SER A 1 341 ? 9.667 10.425 64.818 1.00 28.07 331 SER A N 1
ATOM 2610 C CA . SER A 1 341 ? 8.497 11.190 64.423 1.00 21.58 331 SER A CA 1
ATOM 2611 C C . SER A 1 341 ? 8.278 12.271 65.463 1.00 16.77 331 SER A C 1
ATOM 2612 O O . SER A 1 341 ? 8.697 12.131 66.611 1.00 18.21 331 SER A O 1
ATOM 2615 N N . GLN A 1 342 ? 7.614 13.348 65.059 1.00 12.66 332 GLN A N 1
ATOM 2616 C CA . GLN A 1 342 ? 7.519 14.526 65.908 1.00 11.48 332 GLN A CA 1
ATOM 2617 C C . GLN A 1 342 ? 6.140 15.156 65.971 1.00 16.66 332 GLN A C 1
ATOM 2618 O O . GLN A 1 342 ? 5.378 15.139 65.003 1.00 15.35 332 GLN A O 1
ATOM 2624 N N . LEU A 1 343 ? 5.837 15.713 67.136 1.00 35.69 333 LEU A N 1
ATOM 2625 C CA . LEU A 1 343 ? 4.769 16.681 67.264 1.00 40.19 333 LEU A CA 1
ATOM 2626 C C . LEU A 1 343 ? 5.485 18.019 67.366 1.00 33.50 333 LEU A C 1
ATOM 2627 O O . LEU A 1 343 ? 6.332 18.208 68.241 1.00 24.87 333 LEU A O 1
ATOM 2632 N N . VAL A 1 344 ? 5.160 18.945 66.471 1.00 41.05 334 VAL A N 1
ATOM 2633 C CA . VAL A 1 344 ? 5.959 20.155 66.336 1.00 38.42 334 VAL A CA 1
ATOM 2634 C C . VAL A 1 344 ? 5.086 21.398 66.433 1.00 40.17 334 VAL A C 1
ATOM 2635 O O . VAL A 1 344 ? 3.980 21.444 65.897 1.00 35.72 334 VAL A O 1
ATOM 2639 N N . LYS A 1 345 ? 5.609 22.411 67.113 1.00 56.63 335 LYS A N 1
ATOM 2640 C CA . LYS A 1 345 ? 4.904 23.669 67.297 1.00 60.97 335 LYS A CA 1
ATOM 2641 C C . LYS A 1 345 ? 5.538 24.772 66.450 1.00 51.16 335 LYS A C 1
ATOM 2642 O O . LYS A 1 345 ? 6.757 24.949 66.447 1.00 51.43 335 LYS A O 1
ATOM 2648 N N . LEU A 1 346 ? 4.689 25.508 65.739 1.00 41.26 336 LEU A N 1
ATOM 2649 C CA . LEU A 1 346 ? 5.100 26.641 64.909 1.00 52.65 336 LEU A CA 1
ATOM 2650 C C . LEU A 1 346 ? 4.768 27.959 65.597 1.00 45.79 336 LEU A C 1
ATOM 2651 O O . LEU A 1 346 ? 3.629 28.423 65.561 1.00 47.98 336 LEU A O 1
ATOM 2656 N N . ASN A 1 347 ? 5.784 28.565 66.203 1.00 51.28 337 ASN A N 1
ATOM 2657 C CA . ASN A 1 347 ? 5.633 29.827 66.918 1.00 41.37 337 ASN A CA 1
ATOM 2658 C C . ASN A 1 347 ? 5.726 31.008 65.964 1.00 38.22 337 ASN A C 1
ATOM 2659 O O . ASN A 1 347 ? 6.402 30.947 64.939 1.00 49.62 337 ASN A O 1
ATOM 2664 N N . VAL A 1 348 ? 5.052 32.094 66.323 1.00 49.88 338 VAL A N 1
ATOM 2665 C CA . VAL A 1 348 ? 5.122 33.327 65.549 1.00 52.38 338 VAL A CA 1
ATOM 2666 C C . VAL A 1 348 ? 6.459 34.045 65.674 1.00 57.35 338 VAL A C 1
ATOM 2667 O O . VAL A 1 348 ? 6.780 34.916 64.864 1.00 56.09 338 VAL A O 1
ATOM 2671 N N . ASP A 1 349 ? 7.223 33.704 66.704 1.00 19.10 339 ASP A N 1
ATOM 2672 C CA . ASP A 1 349 ? 8.568 34.241 66.847 1.00 37.77 339 ASP A CA 1
ATOM 2673 C C . ASP A 1 349 ? 9.606 33.245 66.350 1.00 18.84 339 ASP A C 1
ATOM 2674 O O . ASP A 1 349 ? 9.694 32.129 66.860 1.00 25.81 339 ASP A O 1
ATOM 2679 N N . SER A 1 350 ? 10.392 33.650 65.358 1.00 40.91 340 SER A N 1
ATOM 2680 C CA . SER A 1 350 ? 11.522 32.847 64.908 1.00 40.92 340 SER A CA 1
ATOM 2681 C C . SER A 1 350 ? 12.663 32.984 65.910 1.00 51.61 340 SER A C 1
ATOM 2682 O O . SER A 1 350 ? 12.849 34.047 66.500 1.00 49.80 340 SER A O 1
ATOM 2685 N N . ASN A 1 351 ? 13.431 31.918 66.108 1.00 45.96 341 ASN A N 1
ATOM 2686 C CA . ASN A 1 351 ? 14.506 31.973 67.091 1.00 46.19 341 ASN A CA 1
ATOM 2687 C C . ASN A 1 351 ? 15.801 32.533 66.506 1.00 45.78 341 ASN A C 1
ATOM 2688 O O . ASN A 1 351 ? 15.789 33.146 65.438 1.00 44.29 341 ASN A O 1
ATOM 2693 N N . GLU A 1 352 ? 16.915 32.321 67.202 1.00 61.63 342 GLU A N 1
ATOM 2694 C CA . GLU A 1 352 ? 18.195 32.876 66.769 1.00 56.89 342 GLU A CA 1
ATOM 2695 C C . GLU A 1 352 ? 18.632 32.333 65.410 1.00 60.64 342 GLU A C 1
ATOM 2696 O O . GLU A 1 352 ? 19.290 33.030 64.640 1.00 57.92 342 GLU A O 1
ATOM 2702 N N . GLN A 1 353 ? 18.243 31.097 65.109 1.00 44.38 343 GLN A N 1
ATOM 2703 C CA . GLN A 1 353 ? 18.542 30.508 63.804 1.00 45.85 343 GLN A CA 1
ATOM 2704 C C . GLN A 1 353 ? 17.532 30.922 62.733 1.00 53.94 343 GLN A C 1
ATOM 2705 O O . GLN A 1 353 ? 17.805 30.815 61.538 1.00 56.91 343 GLN A O 1
ATOM 2711 N N . GLY A 1 354 ? 16.362 31.379 63.166 1.00 34.03 344 GLY A N 1
ATOM 2712 C CA . GLY A 1 354 ? 15.292 31.714 62.243 1.00 46.38 344 GLY A CA 1
ATOM 2713 C C . GLY A 1 354 ? 14.244 30.634 62.066 1.00 36.93 344 GLY A C 1
ATOM 2714 O O . GLY A 1 354 ? 13.493 30.652 61.091 1.00 31.30 344 GLY A O 1
ATOM 2715 N N . SER A 1 355 ? 14.179 29.694 63.004 1.00 58.12 345 SER A N 1
ATOM 2716 C CA . SER A 1 355 ? 13.162 28.653 62.930 1.00 46.51 345 SER A CA 1
ATOM 2717 C C . SER A 1 355 ? 11.898 28.987 63.722 1.00 57.02 345 SER A C 1
ATOM 2718 O O . SER A 1 355 ? 11.957 29.501 64.839 1.00 47.93 345 SER A O 1
ATOM 2721 N N . TYR A 1 356 ? 10.755 28.679 63.118 1.00 46.30 346 TYR A N 1
ATOM 2722 C CA . TYR A 1 356 ? 9.447 28.822 63.750 1.00 56.37 346 TYR A CA 1
ATOM 2723 C C . TYR A 1 356 ? 9.021 27.524 64.426 1.00 54.67 346 TYR A C 1
ATOM 2724 O O . TYR A 1 356 ? 7.976 27.456 65.077 1.00 59.27 346 TYR A O 1
ATOM 2733 N N . VAL A 1 357 ? 9.843 26.495 64.255 1.00 41.08 347 VAL A N 1
ATOM 2734 C CA . VAL A 1 357 ? 9.536 25.173 64.774 1.00 37.31 347 VAL A CA 1
ATOM 2735 C C . VAL A 1 357 ? 10.160 24.932 66.140 1.00 39.37 347 VAL A C 1
ATOM 2736 O O . VAL A 1 357 ? 11.339 25.207 66.368 1.00 33.84 347 VAL A O 1
ATOM 2740 N N . VAL A 1 358 ? 9.330 24.429 67.045 1.00 52.07 348 VAL A N 1
ATOM 2741 C CA . VAL A 1 358 ? 9.764 23.994 68.360 1.00 49.58 348 VAL A CA 1
ATOM 2742 C C . VAL A 1 358 ? 9.089 22.668 68.663 1.00 49.08 348 VAL A C 1
ATOM 2743 O O . VAL A 1 358 ? 7.872 22.532 68.528 1.00 54.04 348 VAL A O 1
ATOM 2747 N N . ALA A 1 359 ? 9.887 21.697 69.088 1.00 41.46 349 ALA A N 1
ATOM 2748 C CA . ALA A 1 359 ? 9.399 20.346 69.338 1.00 43.21 349 ALA A CA 1
ATOM 2749 C C . ALA A 1 359 ? 8.584 20.198 70.620 1.00 44.25 349 ALA A C 1
ATOM 2750 O O . ALA A 1 359 ? 8.967 20.697 71.678 1.00 47.19 349 ALA A O 1
ATOM 2752 N N . MET A 1 360 ? 7.455 19.505 70.514 1.00 63.64 350 MET A N 1
ATOM 2753 C CA . MET A 1 360 ? 6.596 19.263 71.669 1.00 68.60 350 MET A CA 1
ATOM 2754 C C . MET A 1 360 ? 6.756 17.834 72.182 1.00 64.36 350 MET A C 1
ATOM 2755 O O . MET A 1 360 ? 6.903 17.610 73.383 1.00 70.44 350 MET A O 1
ATOM 2760 N N . GLU A 1 361 ? 6.720 16.871 71.267 1.00 25.40 351 GLU A N 1
ATOM 2761 C CA . GLU A 1 361 ? 6.849 15.464 71.626 1.00 29.49 351 GLU A CA 1
ATOM 2762 C C . GLU A 1 361 ? 7.565 14.718 70.508 1.00 28.05 351 GLU A C 1
ATOM 2763 O O . GLU A 1 361 ? 7.330 14.980 69.329 1.00 43.73 351 GLU A O 1
ATOM 2769 N N . THR A 1 362 ? 8.435 13.789 70.889 1.00 19.32 352 THR A N 1
ATOM 2770 C CA . THR A 1 362 ? 9.098 12.895 69.945 1.00 16.56 352 THR A CA 1
ATOM 2771 C C . THR A 1 362 ? 8.692 11.448 70.188 1.00 26.25 352 THR A C 1
ATOM 2772 O O . THR A 1 362 ? 8.526 11.024 71.329 1.00 19.33 352 THR A O 1
ATOM 2776 N N . PHE A 1 363 ? 8.533 10.693 69.106 1.00 29.64 353 PHE A N 1
ATOM 2777 C CA . PHE A 1 363 ? 8.132 9.296 69.202 1.00 27.68 353 PHE A CA 1
ATOM 2778 C C . PHE A 1 363 ? 9.269 8.427 68.692 1.00 14.56 353 PHE A C 1
ATOM 2779 O O . PHE A 1 363 ? 9.770 8.625 67.586 1.00 23.29 353 PHE A O 1
ATOM 2787 N N . THR A 1 364 ? 9.683 7.474 69.519 1.00 40.95 354 THR A N 1
ATOM 2788 C CA . THR A 1 364 ? 10.864 6.670 69.231 1.00 44.64 354 THR A CA 1
ATOM 2789 C C . THR A 1 364 ? 10.690 5.805 67.989 1.00 26.71 354 THR A C 1
ATOM 2790 O O . THR A 1 364 ? 9.759 5.005 67.886 1.00 37.72 354 THR A O 1
ATOM 2794 N N . ASN A 1 365 ? 11.607 5.995 67.049 1.00 7.47 355 ASN A N 1
ATOM 2795 C CA . ASN A 1 365 ? 11.715 5.183 65.842 1.00 10.09 355 ASN A CA 1
ATOM 2796 C C . ASN A 1 365 ? 13.089 4.522 65.748 1.00 14.14 355 ASN A C 1
ATOM 2797 O O . ASN A 1 365 ? 14.113 5.205 65.724 1.00 8.11 355 ASN A O 1
ATOM 2802 N N . LEU A 1 366 ? 13.109 3.196 65.687 1.00 19.98 356 LEU A N 1
ATOM 2803 C CA . LEU A 1 366 ? 14.361 2.449 65.629 1.00 22.90 356 LEU A CA 1
ATOM 2804 C C . LEU A 1 366 ? 14.874 2.317 64.201 1.00 9.81 356 LEU A C 1
ATOM 2805 O O . LEU A 1 366 ? 15.975 1.810 63.976 1.00 11.34 356 LEU A O 1
ATOM 2810 N N . GLY A 1 367 ? 14.077 2.773 63.241 1.00 7.55 357 GLY A N 1
ATOM 2811 C CA . GLY A 1 367 ? 14.355 2.530 61.837 1.00 4.91 357 GLY A CA 1
ATOM 2812 C C . GLY A 1 367 ? 14.882 3.770 61.130 1.00 5.19 357 GLY A C 1
ATOM 2813 O O . GLY A 1 367 ? 14.669 4.893 61.587 1.00 4.24 357 GLY A O 1
ATOM 2814 N N . PRO A 1 368 ? 15.595 3.565 60.014 1.00 4.40 358 PRO A N 1
ATOM 2815 C CA . PRO A 1 368 ? 15.909 2.193 59.622 1.00 1.04 358 PRO A CA 1
ATOM 2816 C C . PRO A 1 368 ? 16.925 1.607 60.576 1.00 6.17 358 PRO A C 1
ATOM 2817 O O . PRO A 1 368 ? 17.890 2.265 60.945 1.00 2.31 358 PRO A O 1
ATOM 2821 N N . ILE A 1 369 ? 16.718 0.345 60.911 1.00 0.25 359 ILE A N 1
ATOM 2822 C CA . ILE A 1 369 ? 17.679 -0.460 61.639 1.00 5.98 359 ILE A CA 1
ATOM 2823 C C . ILE A 1 369 ? 18.638 -1.073 60.651 1.00 10.57 359 ILE A C 1
ATOM 2824 O O . ILE A 1 369 ? 18.222 -1.885 59.844 1.00 0.31 359 ILE A O 1
ATOM 2829 N N . VAL A 1 370 ? 19.888 -0.620 60.648 1.00 4.84 360 VAL A N 1
ATOM 2830 C CA . VAL A 1 370 ? 20.846 -0.985 59.605 1.00 9.01 360 VAL A CA 1
ATOM 2831 C C . VAL A 1 370 ? 21.757 -2.105 60.126 1.00 10.25 360 VAL A C 1
ATOM 2832 O O . VAL A 1 370 ? 21.811 -3.195 59.550 1.00 5.35 360 VAL A O 1
ATOM 2836 N N . ASP A 1 371 ? 22.483 -1.819 61.202 1.00 28.79 361 ASP A N 1
ATOM 2837 C CA . ASP A 1 371 ? 23.306 -2.818 61.882 1.00 41.49 361 ASP A CA 1
ATOM 2838 C C . ASP A 1 371 ? 22.886 -2.905 63.352 1.00 37.34 361 ASP A C 1
ATOM 2839 O O . ASP A 1 371 ? 22.239 -1.992 63.861 1.00 42.62 361 ASP A O 1
ATOM 2844 N N . MET A 1 372 ? 23.252 -3.988 64.037 1.00 24.15 362 MET A N 1
ATOM 2845 C CA . MET A 1 372 ? 22.889 -4.142 65.446 1.00 12.38 362 MET A CA 1
ATOM 2846 C C . MET A 1 372 ? 23.740 -5.213 66.125 1.00 15.65 362 MET A C 1
ATOM 2847 O O . MET A 1 372 ? 24.344 -6.052 65.459 1.00 15.95 362 MET A O 1
ATOM 2852 N N . CYS A 1 373 ? 23.765 -5.196 67.454 1.00 18.23 363 CYS A N 1
ATOM 2853 C CA . CYS A 1 373 ? 24.386 -6.271 68.217 1.00 24.37 363 CYS A CA 1
ATOM 2854 C C . CYS A 1 373 ? 23.716 -6.557 69.557 1.00 15.61 363 CYS A C 1
ATOM 2855 O O . CYS A 1 373 ? 23.038 -5.705 70.126 1.00 23.15 363 CYS A O 1
ATOM 2858 N N . VAL A 1 374 ? 23.911 -7.777 70.044 1.00 21.25 364 VAL A N 1
ATOM 2859 C CA . VAL A 1 374 ? 23.383 -8.197 71.336 1.00 20.22 364 VAL A CA 1
ATOM 2860 C C . VAL A 1 374 ? 24.537 -8.129 72.335 1.00 14.87 364 VAL A C 1
ATOM 2861 O O . VAL A 1 374 ? 25.574 -8.761 72.135 1.00 15.57 364 VAL A O 1
ATOM 2865 N N . VAL A 1 375 ? 24.345 -7.375 73.415 1.00 20.34 365 VAL A N 1
ATOM 2866 C CA . VAL A 1 375 ? 25.355 -7.279 74.467 1.00 28.06 365 VAL A CA 1
ATOM 2867 C C . VAL A 1 375 ? 24.797 -7.574 75.866 1.00 23.77 365 VAL A C 1
ATOM 2868 O O . VAL A 1 375 ? 23.707 -7.140 76.233 1.00 30.08 365 VAL A O 1
ATOM 2872 N N . ASP A 1 376 ? 25.571 -8.359 76.612 1.00 58.84 366 ASP A N 1
ATOM 2873 C CA . ASP A 1 376 ? 25.360 -8.698 78.027 1.00 61.32 366 ASP A CA 1
ATOM 2874 C C . ASP A 1 376 ? 25.829 -7.737 79.124 1.00 69.23 366 ASP A C 1
ATOM 2875 O O . ASP A 1 376 ? 25.795 -8.097 80.304 1.00 63.58 366 ASP A O 1
ATOM 2880 N N . LEU A 1 377 ? 26.226 -6.520 78.774 1.00 60.00 367 LEU A N 1
ATOM 2881 C CA . LEU A 1 377 ? 26.924 -5.664 79.739 1.00 58.11 367 LEU A CA 1
ATOM 2882 C C . LEU A 1 377 ? 26.133 -5.257 80.987 1.00 60.68 367 LEU A C 1
ATOM 2883 O O . LEU A 1 377 ? 26.697 -5.219 82.083 1.00 60.20 367 LEU A O 1
ATOM 2888 N N . GLU A 1 378 ? 24.854 -4.938 80.848 1.00 62.10 368 GLU A N 1
ATOM 2889 C CA . GLU A 1 378 ? 24.159 -4.286 81.955 1.00 69.19 368 GLU A CA 1
ATOM 2890 C C . GLU A 1 378 ? 24.029 -5.144 83.226 1.00 65.64 368 GLU A C 1
ATOM 2891 O O . GLU A 1 378 ? 24.208 -4.640 84.333 1.00 60.56 368 GLU A O 1
ATOM 2897 N N . ARG A 1 379 ? 23.739 -6.435 83.059 1.00 52.20 369 ARG A N 1
ATOM 2898 C CA . ARG A 1 379 ? 23.558 -7.359 84.187 1.00 40.89 369 ARG A CA 1
ATOM 2899 C C . ARG A 1 379 ? 24.693 -8.371 84.413 1.00 41.89 369 ARG A C 1
ATOM 2900 O O . ARG A 1 379 ? 24.601 -9.236 85.282 1.00 45.98 369 ARG A O 1
ATOM 2902 N N . GLN A 1 380 ? 25.705 -8.310 83.560 1.00 74.33 370 GLN A N 1
ATOM 2903 C CA . GLN A 1 380 ? 26.931 -9.119 83.624 1.00 87.84 370 GLN A CA 1
ATOM 2904 C C . GLN A 1 380 ? 26.703 -10.625 83.505 1.00 90.81 370 GLN A C 1
ATOM 2905 O O . GLN A 1 380 ? 27.603 -11.360 83.090 1.00 79.53 370 GLN A O 1
ATOM 2911 N N . GLY A 1 381 ? 25.523 -11.105 83.884 1.00 37.31 371 GLY A N 1
ATOM 2912 C CA . GLY A 1 381 ? 25.301 -12.535 83.867 1.00 43.42 371 GLY A CA 1
ATOM 2913 C C . GLY A 1 381 ? 24.839 -12.806 82.446 1.00 34.94 371 GLY A C 1
ATOM 2914 O O . GLY A 1 381 ? 25.440 -13.583 81.711 1.00 52.64 371 GLY A O 1
ATOM 2915 N N . GLN A 1 382 ? 23.763 -12.110 82.082 1.00 44.53 372 GLN A N 1
ATOM 2916 C CA . GLN A 1 382 ? 23.104 -12.217 80.794 1.00 54.11 372 GLN A CA 1
ATOM 2917 C C . GLN A 1 382 ? 22.634 -10.789 80.539 1.00 49.34 372 GLN A C 1
ATOM 2918 O O . GLN A 1 382 ? 21.852 -10.244 81.329 1.00 42.32 372 GLN A O 1
ATOM 2924 N N . GLY A 1 383 ? 23.091 -10.171 79.443 1.00 76.40 373 GLY A N 1
ATOM 2925 C CA . GLY A 1 383 ? 22.768 -8.789 79.095 1.00 71.60 373 GLY A CA 1
ATOM 2926 C C . GLY A 1 383 ? 21.451 -8.356 78.473 1.00 65.07 373 GLY A C 1
ATOM 2927 O O . GLY A 1 383 ? 20.882 -7.356 78.886 1.00 70.29 373 GLY A O 1
ATOM 2928 N N . GLN A 1 384 ? 21.005 -9.072 77.446 1.00 70.23 374 GLN A N 1
ATOM 2929 C CA . GLN A 1 384 ? 19.746 -8.774 76.759 1.00 67.19 374 GLN A CA 1
ATOM 2930 C C . GLN A 1 384 ? 19.629 -7.333 76.228 1.00 60.71 374 GLN A C 1
ATOM 2931 O O . GLN A 1 384 ? 18.530 -6.798 76.087 1.00 65.30 374 GLN A O 1
ATOM 2937 N N . LEU A 1 385 ? 20.769 -6.684 75.991 1.00 31.61 375 LEU A N 1
ATOM 2938 C CA . LEU A 1 385 ? 20.777 -5.347 75.389 1.00 32.85 375 LEU A CA 1
ATOM 2939 C C . LEU A 1 385 ? 20.769 -5.429 73.863 1.00 43.70 375 LEU A C 1
ATOM 2940 O O . LEU A 1 385 ? 21.599 -6.121 73.270 1.00 43.42 375 LEU A O 1
ATOM 2945 N N . VAL A 1 386 ? 19.814 -4.758 73.226 1.00 9.76 376 VAL A N 1
ATOM 2946 C CA . VAL A 1 386 ? 19.759 -4.620 71.766 1.00 20.27 376 VAL A CA 1
ATOM 2947 C C . VAL A 1 386 ? 19.913 -3.208 71.192 1.00 10.23 376 VAL A C 1
ATOM 2948 O O . VAL A 1 386 ? 19.139 -2.317 71.548 1.00 12.67 376 VAL A O 1
ATOM 2952 N N . THR A 1 387 ? 20.871 -2.989 70.298 1.00 22.50 377 THR A N 1
ATOM 2953 C CA . THR A 1 387 ? 21.137 -1.627 69.851 1.00 20.52 377 THR A CA 1
ATOM 2954 C C . THR A 1 387 ? 20.768 -1.600 68.369 1.00 29.75 377 THR A C 1
ATOM 2955 O O . THR A 1 387 ? 20.904 -2.606 67.673 1.00 28.86 377 THR A O 1
ATOM 2959 N N . CYS A 1 388 ? 20.314 -0.452 67.878 1.00 77.80 378 CYS A N 1
ATOM 2960 C CA . CYS A 1 388 ? 20.276 -0.229 66.437 1.00 62.80 378 CYS A CA 1
ATOM 2961 C C . CYS A 1 388 ? 20.589 1.191 65.963 1.00 75.38 378 CYS A C 1
ATOM 2962 O O . CYS A 1 388 ? 21.050 2.036 66.733 1.00 73.53 378 CYS A O 1
ATOM 2965 N N . SER A 1 389 ? 20.328 1.426 64.677 1.00 34.89 379 SER A N 1
ATOM 2966 C CA . SER A 1 389 ? 20.733 2.652 63.988 1.00 49.17 379 SER A CA 1
ATOM 2967 C C . SER A 1 389 ? 19.643 3.474 63.296 1.00 44.89 379 SER A C 1
ATOM 2968 O O . SER A 1 389 ? 18.617 2.959 62.863 1.00 31.49 379 SER A O 1
ATOM 2971 N N . GLY A 1 390 ? 19.887 4.778 63.271 1.00 28.24 380 GLY A N 1
ATOM 2972 C CA . GLY A 1 390 ? 19.056 5.786 62.634 1.00 32.51 380 GLY A CA 1
ATOM 2973 C C . GLY A 1 390 ? 19.809 6.179 61.375 1.00 33.89 380 GLY A C 1
ATOM 2974 O O . GLY A 1 390 ? 20.796 5.528 61.037 1.00 42.17 380 GLY A O 1
ATOM 2975 N N . ALA A 1 391 ? 19.381 7.222 60.669 1.00 20.08 381 ALA A N 1
ATOM 2976 C CA . ALA A 1 391 ? 20.156 7.618 59.497 1.00 16.65 381 ALA A CA 1
ATOM 2977 C C . ALA A 1 391 ? 20.106 9.120 59.239 1.00 26.26 381 ALA A C 1
ATOM 2978 O O . ALA A 1 391 ? 19.222 9.832 59.712 1.00 30.42 381 ALA A O 1
ATOM 2980 N N . PHE A 1 392 ? 21.095 9.576 58.477 1.00 25.63 382 PHE A N 1
ATOM 2981 C CA . PHE A 1 392 ? 21.248 10.975 58.073 1.00 15.12 382 PHE A CA 1
ATOM 2982 C C . PHE A 1 392 ? 21.227 11.895 59.294 1.00 24.68 382 PHE A C 1
ATOM 2983 O O . PHE A 1 392 ? 21.708 11.506 60.360 1.00 23.93 382 PHE A O 1
ATOM 2991 N N . LYS A 1 393 ? 20.668 13.097 59.167 1.00 17.83 383 LYS A N 1
ATOM 2992 C CA . LYS A 1 393 ? 20.685 14.006 60.312 1.00 25.02 383 LYS A CA 1
ATOM 2993 C C . LYS A 1 393 ? 20.012 13.325 61.500 1.00 23.80 383 LYS A C 1
ATOM 2994 O O . LYS A 1 393 ? 20.137 13.750 62.648 1.00 26.41 383 LYS A O 1
ATOM 3000 N N . GLU A 1 394 ? 19.301 12.248 61.182 1.00 25.90 384 GLU A N 1
ATOM 3001 C CA . GLU A 1 394 ? 18.477 11.518 62.132 1.00 33.06 384 GLU A CA 1
ATOM 3002 C C . GLU A 1 394 ? 19.203 10.291 62.656 1.00 23.28 384 GLU A C 1
ATOM 3003 O O . GLU A 1 394 ? 18.693 9.585 63.525 1.00 23.99 384 GLU A O 1
ATOM 3009 N N . GLY A 1 395 ? 20.402 10.041 62.140 1.00 33.78 385 GLY A N 1
ATOM 3010 C CA . GLY A 1 395 ? 21.146 8.873 62.563 1.00 40.14 385 GLY A CA 1
ATOM 3011 C C . GLY A 1 395 ? 21.409 8.814 64.049 1.00 28.69 385 GLY A C 1
ATOM 3012 O O . GLY A 1 395 ? 21.652 9.828 64.705 1.00 35.40 385 GLY A O 1
ATOM 3013 N N . SER A 1 396 ? 21.352 7.598 64.580 1.00 10.79 386 SER A N 1
ATOM 3014 C CA . SER A 1 396 ? 21.503 7.377 66.006 1.00 11.62 386 SER A CA 1
ATOM 3015 C C . SER A 1 396 ? 21.910 5.947 66.314 1.00 11.12 386 SER A C 1
ATOM 3016 O O . SER A 1 396 ? 21.822 5.059 65.465 1.00 8.63 386 SER A O 1
ATOM 3019 N N . LEU A 1 397 ? 22.350 5.735 67.545 1.00 23.66 387 LEU A N 1
ATOM 3020 C CA . LEU A 1 397 ? 22.379 4.403 68.120 1.00 12.01 387 LEU A CA 1
ATOM 3021 C C . LEU A 1 397 ? 21.204 4.295 69.082 1.00 16.92 387 LEU A C 1
ATOM 3022 O O . LEU A 1 397 ? 20.891 5.247 69.798 1.00 22.54 387 LEU A O 1
ATOM 3027 N N . ARG A 1 398 ? 20.559 3.134 69.099 1.00 8.40 388 ARG A N 1
ATOM 3028 C CA . ARG A 1 398 ? 19.493 2.880 70.058 1.00 17.74 388 ARG A CA 1
ATOM 3029 C C . ARG A 1 398 ? 19.858 1.702 70.937 1.00 7.26 388 ARG A C 1
ATOM 3030 O O . ARG A 1 398 ? 20.267 0.653 70.449 1.00 15.22 388 ARG A O 1
ATOM 3038 N N . ILE A 1 399 ? 19.692 1.877 72.241 1.00 10.73 389 ILE A N 1
ATOM 3039 C CA . ILE A 1 399 ? 19.931 0.798 73.179 1.00 8.27 389 ILE A CA 1
ATOM 3040 C C . ILE A 1 399 ? 18.583 0.343 73.702 1.00 6.71 389 ILE A C 1
ATOM 3041 O O . ILE A 1 399 ? 17.815 1.141 74.238 1.00 7.52 389 ILE A O 1
ATOM 3046 N N . ILE A 1 400 ? 18.282 -0.939 73.528 1.00 21.09 390 ILE A N 1
ATOM 3047 C CA . ILE A 1 400 ? 16.960 -1.434 73.872 1.00 25.86 390 ILE A CA 1
ATOM 3048 C C . ILE A 1 400 ? 17.036 -2.499 74.949 1.00 21.18 390 ILE A C 1
ATOM 3049 O O . ILE A 1 400 ? 17.790 -3.463 74.827 1.00 22.12 390 ILE A O 1
ATOM 3054 N N . ARG A 1 401 ? 16.233 -2.331 75.995 1.00 63.80 391 ARG A N 1
ATOM 3055 C CA . ARG A 1 401 ? 16.301 -3.212 77.159 1.00 51.20 391 ARG A CA 1
ATOM 3056 C C . ARG A 1 401 ? 14.948 -3.676 77.690 1.00 47.17 391 ARG A C 1
ATOM 3057 O O . ARG A 1 401 ? 14.010 -2.891 77.824 1.00 56.44 391 ARG A O 1
ATOM 3065 N N . ASN A 1 402 ? 14.874 -4.963 78.002 1.00 52.21 392 ASN A N 1
ATOM 3066 C CA . ASN A 1 402 ? 13.709 -5.562 78.638 1.00 47.16 392 ASN A CA 1
ATOM 3067 C C . ASN A 1 402 ? 13.651 -5.090 80.088 1.00 61.29 392 ASN A C 1
ATOM 3068 O O . ASN A 1 402 ? 14.675 -5.044 80.774 1.00 53.27 392 ASN A O 1
ATOM 3073 N N . GLY A 1 403 ? 12.459 -4.728 80.550 1.00 51.08 393 GLY A N 1
ATOM 3074 C CA . GLY A 1 403 ? 12.274 -4.493 81.969 1.00 55.51 393 GLY A CA 1
ATOM 3075 C C . GLY A 1 403 ? 12.581 -3.091 82.460 1.00 45.82 393 GLY A C 1
ATOM 3076 O O . GLY A 1 403 ? 12.808 -2.168 81.676 1.00 53.46 393 GLY A O 1
ATOM 3077 N N . ILE A 1 404 ? 12.580 -2.950 83.781 1.00 65.69 394 ILE A N 1
ATOM 3078 C CA . ILE A 1 404 ? 12.706 -1.666 84.462 1.00 64.59 394 ILE A CA 1
ATOM 3079 C C . ILE A 1 404 ? 13.973 -1.438 85.281 1.00 61.80 394 ILE A C 1
ATOM 3080 O O . ILE A 1 404 ? 14.337 -2.248 86.134 1.00 72.40 394 ILE A O 1
ATOM 3085 N N . GLY A 1 405 ? 14.639 -0.319 84.995 1.00 38.56 395 GLY A N 1
ATOM 3086 C CA . GLY A 1 405 ? 15.864 0.074 85.671 1.00 31.75 395 GLY A CA 1
ATOM 3087 C C . GLY A 1 405 ? 15.585 1.077 86.780 1.00 30.47 395 GLY A C 1
ATOM 3088 O O . GLY A 1 405 ? 14.544 1.740 86.785 1.00 36.23 395 GLY A O 1
ATOM 3089 N N . ILE A 1 406 ? 16.516 1.181 87.726 1.00 57.85 396 ILE A N 1
ATOM 3090 C CA . ILE A 1 406 ? 16.446 2.187 88.785 1.00 46.49 396 ILE A CA 1
ATOM 3091 C C . ILE A 1 406 ? 17.653 3.122 88.860 1.00 62.08 396 ILE A C 1
ATOM 3092 O O . ILE A 1 406 ? 18.789 2.702 88.648 1.00 47.88 396 ILE A O 1
ATOM 3097 N N . HIS A 1 407 ? 17.381 4.385 89.153 1.00 35.38 397 HIS A N 1
ATOM 3098 C CA . HIS A 1 407 ? 18.435 5.367 89.256 1.00 45.86 397 HIS A CA 1
ATOM 3099 C C . HIS A 1 407 ? 18.622 5.715 90.717 1.00 42.41 397 HIS A C 1
ATOM 3100 O O . HIS A 1 407 ? 17.780 6.353 91.324 1.00 44.79 397 HIS A O 1
ATOM 3107 N N . GLU A 1 408 ? 19.743 5.293 91.276 1.00 47.65 398 GLU A N 1
ATOM 3108 C CA . GLU A 1 408 ? 20.054 5.563 92.677 1.00 54.06 398 GLU A CA 1
ATOM 3109 C C . GLU A 1 408 ? 20.471 7.007 92.949 1.00 47.58 398 GLU A C 1
ATOM 3110 O O . GLU A 1 408 ? 21.282 7.571 92.215 1.00 49.34 398 GLU A O 1
ATOM 3116 N N . HIS A 1 409 ? 19.908 7.610 93.996 1.00 55.06 399 HIS A N 1
ATOM 3117 C CA . HIS A 1 409 ? 20.319 8.954 94.400 1.00 60.82 399 HIS A CA 1
ATOM 3118 C C . HIS A 1 409 ? 20.959 9.002 95.784 1.00 54.39 399 HIS A C 1
ATOM 3119 O O . HIS A 1 409 ? 21.505 10.030 96.187 1.00 65.84 399 HIS A O 1
ATOM 3126 N N . ALA A 1 410 ? 20.869 7.895 96.513 1.00 57.44 400 ALA A N 1
ATOM 3127 C CA . ALA A 1 410 ? 21.403 7.805 97.870 1.00 46.92 400 ALA A CA 1
ATOM 3128 C C . ALA A 1 410 ? 21.743 6.368 98.263 1.00 38.99 400 ALA A C 1
ATOM 3129 O O . ALA A 1 410 ? 21.016 5.453 97.896 1.00 46.14 400 ALA A O 1
ATOM 3131 N N . SER A 1 411 ? 22.816 6.159 99.023 1.00 37.00 401 SER A N 1
ATOM 3132 C CA . SER A 1 411 ? 23.154 4.801 99.454 1.00 45.71 401 SER A CA 1
ATOM 3133 C C . SER A 1 411 ? 23.681 4.701 100.890 1.00 40.12 401 SER A C 1
ATOM 3134 O O . SER A 1 411 ? 24.739 5.236 101.219 1.00 42.37 401 SER A O 1
ATOM 3137 N N . ILE A 1 412 ? 22.924 3.994 101.728 1.00 31.64 402 ILE A N 1
ATOM 3138 C CA . ILE A 1 412 ? 23.264 3.789 103.131 1.00 37.43 402 ILE A CA 1
ATOM 3139 C C . ILE A 1 412 ? 23.433 2.303 103.418 1.00 24.55 402 ILE A C 1
ATOM 3140 O O . ILE A 1 412 ? 22.567 1.484 103.075 1.00 24.54 402 ILE A O 1
ATOM 3145 N N . ASP A 1 413 ? 24.542 1.947 104.056 1.00 49.00 403 ASP A N 1
ATOM 3146 C CA . ASP A 1 413 ? 24.807 0.542 104.312 1.00 47.25 403 ASP A CA 1
ATOM 3147 C C . ASP A 1 413 ? 24.286 0.158 105.697 1.00 40.14 403 ASP A C 1
ATOM 3148 O O . ASP A 1 413 ? 24.837 0.548 106.731 1.00 35.79 403 ASP A O 1
ATOM 3153 N N . LEU A 1 414 ? 23.202 -0.606 105.700 1.00 34.24 404 LEU A N 1
ATOM 3154 C CA . LEU A 1 414 ? 22.666 -1.220 106.906 1.00 25.49 404 LEU A CA 1
ATOM 3155 C C . LEU A 1 414 ? 22.413 -2.689 106.619 1.00 27.33 404 LEU A C 1
ATOM 3156 O O . LEU A 1 414 ? 21.381 -3.036 106.045 1.00 33.75 404 LEU A O 1
ATOM 3161 N N . PRO A 1 415 ? 23.340 -3.571 107.014 1.00 37.60 405 PRO A N 1
ATOM 3162 C CA . PRO A 1 415 ? 23.009 -4.967 106.722 1.00 37.05 405 PRO A CA 1
ATOM 3163 C C . PRO A 1 415 ? 21.924 -5.499 107.654 1.00 49.19 405 PRO A C 1
ATOM 3164 O O . PRO A 1 415 ? 21.669 -4.913 108.709 1.00 41.20 405 PRO A O 1
ATOM 3168 N N . GLY A 1 416 ? 21.285 -6.592 107.249 1.00 58.55 406 GLY A N 1
ATOM 3169 C CA . GLY A 1 416 ? 20.345 -7.310 108.089 1.00 49.00 406 GLY A CA 1
ATOM 3170 C C . GLY A 1 416 ? 19.046 -6.554 108.287 1.00 63.49 406 GLY A C 1
ATOM 3171 O O . GLY A 1 416 ? 18.295 -6.851 109.219 1.00 52.47 406 GLY A O 1
ATOM 3172 N N . ILE A 1 417 ? 18.779 -5.574 107.426 1.00 49.59 407 ILE A N 1
ATOM 3173 C CA . ILE A 1 417 ? 17.522 -4.833 107.491 1.00 38.81 407 ILE A CA 1
ATOM 3174 C C . ILE A 1 417 ? 16.332 -5.710 107.167 1.00 39.86 407 ILE A C 1
ATOM 3175 O O . ILE A 1 417 ? 16.295 -6.347 106.115 1.00 39.87 407 ILE A O 1
ATOM 3180 N N . LYS A 1 418 ? 15.359 -5.754 108.068 1.00 37.22 408 LYS A N 1
ATOM 3181 C CA . LYS A 1 418 ? 14.212 -6.597 107.807 1.00 38.02 408 LYS A CA 1
ATOM 3182 C C . LYS A 1 418 ? 12.958 -5.737 107.625 1.00 46.41 408 LYS A C 1
ATOM 3183 O O . LYS A 1 418 ? 12.413 -5.225 108.600 1.00 48.71 408 LYS A O 1
ATOM 3189 N N . GLY A 1 419 ? 12.501 -5.573 106.390 1.00 27.17 409 GLY A N 1
ATOM 3190 C CA . GLY A 1 419 ? 11.289 -4.813 106.123 1.00 42.19 409 GLY A CA 1
ATOM 3191 C C . GLY A 1 419 ? 11.419 -3.297 106.081 1.00 31.41 409 GLY A C 1
ATOM 3192 O O . GLY A 1 419 ? 12.252 -2.707 106.773 1.00 32.04 409 GLY A O 1
ATOM 3193 N N . LEU A 1 420 ? 10.571 -2.663 105.274 1.00 47.56 410 LEU A N 1
ATOM 3194 C CA . LEU A 1 420 ? 10.556 -1.207 105.116 1.00 55.77 410 LEU A CA 1
ATOM 3195 C C . LEU A 1 420 ? 9.166 -0.569 105.176 1.00 56.12 410 LEU A C 1
ATOM 3196 O O . LEU A 1 420 ? 8.221 -1.067 104.561 1.00 45.69 410 LEU A O 1
ATOM 3201 N N . TRP A 1 421 ? 9.046 0.532 105.911 1.00 23.26 411 TRP A N 1
ATOM 3202 C CA . TRP A 1 421 ? 7.795 1.276 105.930 1.00 24.76 411 TRP A CA 1
ATOM 3203 C C . TRP A 1 421 ? 8.062 2.777 105.949 1.00 36.18 411 TRP A C 1
ATOM 3204 O O . TRP A 1 421 ? 8.898 3.260 106.714 1.00 28.31 411 TRP A O 1
ATOM 3215 N N . PRO A 1 422 ? 7.341 3.517 105.092 1.00 34.38 412 PRO A N 1
ATOM 3216 C CA . PRO A 1 422 ? 7.338 4.979 105.019 1.00 38.61 412 PRO A CA 1
ATOM 3217 C C . PRO A 1 422 ? 6.393 5.540 106.071 1.00 26.93 412 PRO A C 1
ATOM 3218 O O . PRO A 1 422 ? 5.377 4.902 106.354 1.00 28.42 412 PRO A O 1
ATOM 3222 N N . LEU A 1 423 ? 6.703 6.698 106.643 1.00 50.84 413 LEU A N 1
ATOM 3223 C CA . LEU A 1 423 ? 5.849 7.235 107.695 1.00 39.73 413 LEU A CA 1
ATOM 3224 C C . LEU A 1 423 ? 5.702 8.761 107.633 1.00 45.58 413 LEU A C 1
ATOM 3225 O O . LEU A 1 423 ? 6.671 9.484 107.399 1.00 39.92 413 LEU A O 1
ATOM 3230 N N . ARG A 1 424 ? 4.480 9.235 107.860 1.00 30.56 414 ARG A N 1
ATOM 3231 C CA . ARG A 1 424 ? 4.151 10.654 107.783 1.00 36.37 414 ARG A CA 1
ATOM 3232 C C . ARG A 1 424 ? 3.929 11.238 109.173 1.00 44.87 414 ARG A C 1
ATOM 3233 O O . ARG A 1 424 ? 2.794 11.260 109.644 1.00 29.12 414 ARG A O 1
ATOM 3241 N N . SER A 1 425 ? 4.980 11.693 109.849 1.00 26.61 415 SER A N 1
ATOM 3242 C CA . SER A 1 425 ? 4.794 12.091 111.241 1.00 32.00 415 SER A CA 1
ATOM 3243 C C . SER A 1 425 ? 3.956 13.362 111.388 1.00 28.38 415 SER A C 1
ATOM 3244 O O . SER A 1 425 ? 3.295 13.571 112.410 1.00 39.41 415 SER A O 1
ATOM 3247 N N . ASP A 1 426 ? 4.006 14.216 110.373 1.00 46.12 416 ASP A N 1
ATOM 3248 C CA . ASP A 1 426 ? 3.220 15.448 110.347 1.00 46.85 416 ASP A CA 1
ATOM 3249 C C . ASP A 1 426 ? 1.991 15.297 109.433 1.00 39.79 416 ASP A C 1
ATOM 3250 O O . ASP A 1 426 ? 2.144 15.129 108.223 1.00 51.68 416 ASP A O 1
ATOM 3255 N N . PRO A 1 427 ? 0.779 15.369 109.998 1.00 33.86 417 PRO A N 1
ATOM 3256 C CA . PRO A 1 427 ? -0.497 15.154 109.301 1.00 40.63 417 PRO A CA 1
ATOM 3257 C C . PRO A 1 427 ? -0.744 16.267 108.284 1.00 44.42 417 PRO A C 1
ATOM 3258 O O . PRO A 1 427 ? -1.629 16.169 107.432 1.00 30.61 417 PRO A O 1
ATOM 3262 N N . ASN A 1 428 ? 0.072 17.307 108.388 1.00 49.40 418 ASN A N 1
ATOM 3263 C CA . ASN A 1 428 ? -0.008 18.542 107.599 1.00 52.57 418 ASN A CA 1
ATOM 3264 C C . ASN A 1 428 ? 0.715 18.763 106.249 1.00 50.66 418 ASN A C 1
ATOM 3265 O O . ASN A 1 428 ? 0.159 19.452 105.398 1.00 36.53 418 ASN A O 1
ATOM 3270 N N . ARG A 1 429 ? 1.899 18.201 106.014 1.00 71.00 419 ARG A N 1
ATOM 3271 C CA . ARG A 1 429 ? 2.488 18.437 104.700 1.00 63.21 419 ARG A CA 1
ATOM 3272 C C . ARG A 1 429 ? 2.133 17.307 103.752 1.00 74.57 419 ARG A C 1
ATOM 3273 O O . ARG A 1 429 ? 2.449 17.372 102.567 1.00 65.47 419 ARG A O 1
ATOM 3281 N N . GLU A 1 430 ? 1.531 16.252 104.284 1.00 59.28 420 GLU A N 1
ATOM 3282 C CA . GLU A 1 430 ? 1.315 15.002 103.556 1.00 55.51 420 GLU A CA 1
ATOM 3283 C C . GLU A 1 430 ? 2.500 14.300 102.881 1.00 58.15 420 GLU A C 1
ATOM 3284 O O . GLU A 1 430 ? 2.286 13.352 102.131 1.00 50.87 420 GLU A O 1
ATOM 3290 N N . THR A 1 431 ? 3.734 14.740 103.112 1.00 47.40 421 THR A N 1
ATOM 3291 C CA . THR A 1 431 ? 4.847 13.962 102.572 1.00 53.55 421 THR A CA 1
ATOM 3292 C C . THR A 1 431 ? 5.466 13.116 103.672 1.00 50.87 421 THR A C 1
ATOM 3293 O O . THR A 1 431 ? 5.459 13.511 104.834 1.00 42.03 421 THR A O 1
ATOM 3297 N N . ASP A 1 432 ? 6.010 11.960 103.309 1.00 32.16 422 ASP A N 1
ATOM 3298 C CA . ASP A 1 432 ? 6.722 11.149 104.292 1.00 49.15 422 ASP A CA 1
ATOM 3299 C C . ASP A 1 432 ? 7.987 11.880 104.740 1.00 39.50 422 ASP A C 1
ATOM 3300 O O . ASP A 1 432 ? 8.856 12.143 103.914 1.00 40.02 422 ASP A O 1
ATOM 3305 N N . ASP A 1 433 ? 8.105 12.227 106.018 1.00 46.99 423 ASP A N 1
ATOM 3306 C CA . ASP A 1 433 ? 9.360 12.797 106.502 1.00 64.10 423 ASP A CA 1
ATOM 3307 C C . ASP A 1 433 ? 10.058 11.706 107.265 1.00 59.22 423 ASP A C 1
ATOM 3308 O O . ASP A 1 433 ? 11.095 11.931 107.886 1.00 56.33 423 ASP A O 1
ATOM 3313 N N . THR A 1 434 ? 9.468 10.521 107.237 1.00 39.92 424 THR A N 1
ATOM 3314 C CA . THR A 1 434 ? 10.005 9.412 107.994 1.00 35.56 424 THR A CA 1
ATOM 3315 C C . THR A 1 434 ? 10.085 8.101 107.248 1.00 43.58 424 THR A C 1
ATOM 3316 O O . THR A 1 434 ? 9.182 7.739 106.494 1.00 50.03 424 THR A O 1
ATOM 3320 N N . LEU A 1 435 ? 11.176 7.383 107.472 1.00 45.10 425 LEU A N 1
ATOM 3321 C CA . LEU A 1 435 ? 11.310 6.053 106.923 1.00 43.76 425 LEU A CA 1
ATOM 3322 C C . LEU A 1 435 ? 11.718 5.164 108.084 1.00 43.15 425 LEU A C 1
ATOM 3323 O O . LEU A 1 435 ? 12.754 5.389 108.713 1.00 36.02 425 LEU A O 1
ATOM 3328 N N . VAL A 1 436 ? 10.900 4.156 108.372 1.00 21.13 426 VAL A N 1
ATOM 3329 C CA . VAL A 1 436 ? 11.157 3.297 109.520 1.00 20.10 426 VAL A CA 1
ATOM 3330 C C . VAL A 1 436 ? 11.706 1.946 109.096 1.00 25.60 426 VAL A C 1
ATOM 3331 O O . VAL A 1 436 ? 11.129 1.258 108.255 1.00 18.91 426 VAL A O 1
ATOM 3335 N N . LEU A 1 437 ? 12.822 1.569 109.701 1.00 83.53 427 LEU A N 1
ATOM 3336 C CA . LEU A 1 437 ? 13.489 0.329 109.354 1.00 80.22 427 LEU A CA 1
ATOM 3337 C C . LEU A 1 437 ? 13.404 -0.688 110.503 1.00 71.88 427 LEU A C 1
ATOM 3338 O O . LEU A 1 437 ? 13.318 -0.310 111.673 1.00 73.64 427 LEU A O 1
ATOM 3343 N N . SER A 1 438 ? 13.453 -1.971 110.164 1.00 31.43 428 SER A N 1
ATOM 3344 C CA . SER A 1 438 ? 13.428 -3.044 111.159 1.00 31.45 428 SER A CA 1
ATOM 3345 C C . SER A 1 438 ? 14.639 -3.977 111.117 1.00 28.74 428 SER A C 1
ATOM 3346 O O . SER A 1 438 ? 15.209 -4.221 110.055 1.00 29.47 428 SER A O 1
ATOM 3349 N N . PHE A 1 439 ? 15.024 -4.499 112.280 1.00 33.74 429 PHE A N 1
ATOM 3350 C CA . PHE A 1 439 ? 16.119 -5.460 112.364 1.00 36.07 429 PHE A CA 1
ATOM 3351 C C . PHE A 1 439 ? 15.725 -6.591 113.294 1.00 39.40 429 PHE A C 1
ATOM 3352 O O . PHE A 1 439 ? 14.712 -6.515 113.988 1.00 41.11 429 PHE A O 1
ATOM 3360 N N . VAL A 1 440 ? 16.530 -7.647 113.298 1.00 15.97 430 VAL A N 1
ATOM 3361 C CA . VAL A 1 440 ? 16.305 -8.769 114.198 1.00 28.45 430 VAL A CA 1
ATOM 3362 C C . VAL A 1 440 ? 16.222 -8.330 115.657 1.00 34.62 430 VAL A C 1
ATOM 3363 O O . VAL A 1 440 ? 17.199 -7.851 116.230 1.00 29.66 430 VAL A O 1
ATOM 3367 N N . GLY A 1 441 ? 15.046 -8.510 116.246 1.00 44.57 431 GLY A N 1
ATOM 3368 C CA . GLY A 1 441 ? 14.811 -8.186 117.641 1.00 41.83 431 GLY A CA 1
ATOM 3369 C C . GLY A 1 441 ? 14.804 -6.704 117.968 1.00 37.45 431 GLY A C 1
ATOM 3370 O O . GLY A 1 441 ? 14.755 -6.326 119.140 1.00 52.36 431 GLY A O 1
ATOM 3371 N N . GLN A 1 442 ? 14.863 -5.858 116.943 1.00 68.15 432 GLN A N 1
ATOM 3372 C CA . GLN A 1 442 ? 14.922 -4.417 117.166 1.00 56.59 432 GLN A CA 1
ATOM 3373 C C . GLN A 1 442 ? 14.390 -3.620 115.975 1.00 67.08 432 GLN A C 1
ATOM 3374 O O . GLN A 1 442 ? 14.167 -4.167 114.896 1.00 50.62 432 GLN A O 1
ATOM 3380 N N . THR A 1 443 ? 14.201 -2.321 116.176 1.00 50.53 433 THR A N 1
ATOM 3381 C CA . THR A 1 443 ? 13.553 -1.475 115.183 1.00 50.56 433 THR A CA 1
ATOM 3382 C C . THR A 1 443 ? 14.236 -0.118 115.183 1.00 57.56 433 THR A C 1
ATOM 3383 O O . THR A 1 443 ? 14.496 0.452 116.242 1.00 40.74 433 THR A O 1
ATOM 3387 N N . ARG A 1 444 ? 14.541 0.402 114.004 1.00 39.78 434 ARG A N 1
ATOM 3388 C CA . ARG A 1 444 ? 15.143 1.721 113.935 1.00 46.41 434 ARG A CA 1
ATOM 3389 C C . ARG A 1 444 ? 14.314 2.681 113.097 1.00 45.34 434 ARG A C 1
ATOM 3390 O O . ARG A 1 444 ? 13.770 2.315 112.055 1.00 27.68 434 ARG A O 1
ATOM 3398 N N . VAL A 1 445 ? 14.199 3.908 113.587 1.00 28.81 435 VAL A N 1
ATOM 3399 C CA . VAL A 1 445 ? 13.483 4.947 112.874 1.00 28.22 435 VAL A CA 1
ATOM 3400 C C . VAL A 1 445 ? 14.473 5.864 112.176 1.00 39.52 435 VAL A C 1
ATOM 3401 O O . VAL A 1 445 ? 15.463 6.289 112.772 1.00 28.64 435 VAL A O 1
ATOM 3405 N N . LEU A 1 446 ? 14.194 6.177 110.915 1.00 30.88 436 LEU A N 1
ATOM 3406 C CA . LEU A 1 446 ? 15.021 7.111 110.166 1.00 30.05 436 LEU A CA 1
ATOM 3407 C C . LEU A 1 446 ? 14.151 8.243 109.637 1.00 41.03 436 LEU A C 1
ATOM 3408 O O . LEU A 1 446 ? 13.118 8.002 109.013 1.00 43.44 436 LEU A O 1
ATOM 3413 N N . MET A 1 447 ? 14.558 9.482 109.898 1.00 59.78 437 MET A N 1
ATOM 3414 C CA . MET A 1 447 ? 13.795 10.631 109.424 1.00 57.38 437 MET A CA 1
ATOM 3415 C C . MET A 1 447 ? 14.384 11.154 108.118 1.00 47.24 437 MET A C 1
ATOM 3416 O O . MET A 1 447 ? 15.581 11.005 107.876 1.00 49.02 437 MET A O 1
ATOM 3421 N N . LEU A 1 448 ? 13.555 11.762 107.276 1.00 45.31 438 LEU A N 1
ATOM 3422 C CA . LEU A 1 448 ? 14.041 12.228 105.982 1.00 33.43 438 LEU A CA 1
ATOM 3423 C C . LEU A 1 448 ? 13.874 13.733 105.758 1.00 40.95 438 LEU A C 1
ATOM 3424 O O . LEU A 1 448 ? 12.771 14.207 105.484 1.00 42.08 438 LEU A O 1
ATOM 3429 N N . ASN A 1 449 ? 14.971 14.475 105.872 1.00 28.65 439 ASN A N 1
ATOM 3430 C CA . ASN A 1 449 ? 14.955 15.900 105.577 1.00 32.83 439 ASN A CA 1
ATOM 3431 C C . ASN A 1 449 ? 15.818 16.124 104.343 1.00 45.79 439 ASN A C 1
ATOM 3432 O O . ASN A 1 449 ? 17.046 16.092 104.430 1.00 35.08 439 ASN A O 1
ATOM 3437 N N . GLY A 1 450 ? 15.186 16.318 103.192 1.00 33.94 440 GLY A N 1
ATOM 3438 C CA . GLY A 1 450 ? 15.923 16.352 101.944 1.00 42.02 440 GLY A CA 1
ATOM 3439 C C . GLY A 1 450 ? 16.733 15.077 101.778 1.00 41.71 440 GLY A C 1
ATOM 3440 O O . GLY A 1 450 ? 16.201 13.972 101.865 1.00 29.63 440 GLY A O 1
ATOM 3441 N N . GLU A 1 451 ? 18.033 15.241 101.550 1.00 33.83 441 GLU A N 1
ATOM 3442 C CA . GLU A 1 451 ? 18.957 14.119 101.359 1.00 20.99 441 GLU A CA 1
ATOM 3443 C C . GLU A 1 451 ? 19.391 13.445 102.666 1.00 27.79 441 GLU A C 1
ATOM 3444 O O . GLU A 1 451 ? 19.955 12.349 102.655 1.00 29.39 441 GLU A O 1
ATOM 3450 N N . GLU A 1 452 ? 19.113 14.104 103.787 1.00 51.42 442 GLU A N 1
ATOM 3451 C CA . GLU A 1 452 ? 19.597 13.674 105.097 1.00 45.09 442 GLU A CA 1
ATOM 3452 C C . GLU A 1 452 ? 18.708 12.619 105.738 1.00 37.72 442 GLU A C 1
ATOM 3453 O O . GLU A 1 452 ? 17.486 12.641 105.583 1.00 54.39 442 GLU A O 1
ATOM 3459 N N . VAL A 1 453 ? 19.333 11.680 106.446 1.00 60.03 443 VAL A N 1
ATOM 3460 C CA . VAL A 1 453 ? 18.587 10.631 107.134 1.00 61.03 443 VAL A CA 1
ATOM 3461 C C . VAL A 1 453 ? 19.038 10.326 108.569 1.00 52.08 443 VAL A C 1
ATOM 3462 O O . VAL A 1 453 ? 18.308 10.587 109.523 1.00 54.92 443 VAL A O 1
ATOM 3466 N N . GLU A 1 454 ? 20.234 9.765 108.714 1.00 52.32 444 GLU A N 1
ATOM 3467 C CA . GLU A 1 454 ? 20.789 9.465 110.032 1.00 40.25 444 GLU A CA 1
ATOM 3468 C C . GLU A 1 454 ? 19.914 8.476 110.811 1.00 39.25 444 GLU A C 1
ATOM 3469 O O . GLU A 1 454 ? 19.570 7.408 110.307 1.00 38.54 444 GLU A O 1
ATOM 3475 N N . GLU A 1 455 ? 19.577 8.836 112.046 1.00 34.02 445 GLU A N 1
ATOM 3476 C CA . GLU A 1 455 ? 18.746 8.004 112.918 1.00 50.24 445 GLU A CA 1
ATOM 3477 C C . GLU A 1 455 ? 17.999 8.824 113.978 1.00 37.01 445 GLU A C 1
ATOM 3478 O O . GLU A 1 455 ? 18.495 9.854 114.432 1.00 41.54 445 GLU A O 1
ATOM 3484 N N . THR A 1 456 ? 16.803 8.384 114.357 1.00 42.54 446 THR A N 1
ATOM 3485 C CA . THR A 1 456 ? 16.010 9.130 115.328 1.00 49.02 446 THR A CA 1
ATOM 3486 C C . THR A 1 456 ? 15.088 8.229 116.135 1.00 48.36 446 THR A C 1
ATOM 3487 O O . THR A 1 456 ? 14.765 7.113 115.729 1.00 44.61 446 THR A O 1
ATOM 3491 N N . GLU A 1 457 ? 14.660 8.756 117.277 1.00 39.75 447 GLU A N 1
ATOM 3492 C CA . GLU A 1 457 ? 13.650 8.130 118.118 1.00 37.06 447 GLU A CA 1
ATOM 3493 C C . GLU A 1 457 ? 12.248 8.616 117.781 1.00 29.56 447 GLU A C 1
ATOM 3494 O O . GLU A 1 457 ? 12.058 9.742 117.320 1.00 31.76 447 GLU A O 1
ATOM 3500 N N . LEU A 1 458 ? 11.270 7.741 117.985 1.00 31.23 448 LEU A N 1
ATOM 3501 C CA . LEU A 1 458 ? 9.883 8.128 117.807 1.00 47.15 448 LEU A CA 1
ATOM 3502 C C . LEU A 1 458 ? 9.053 7.688 119.013 1.00 33.19 448 LEU A C 1
ATOM 3503 O O . LEU A 1 458 ? 8.787 6.500 119.191 1.00 38.19 448 LEU A O 1
ATOM 3508 N N . MET A 1 459 ? 8.642 8.654 119.834 1.00 46.73 449 MET A N 1
ATOM 3509 C CA . MET A 1 459 ? 7.902 8.360 121.059 1.00 46.83 449 MET A CA 1
ATOM 3510 C C . MET A 1 459 ? 6.577 7.682 120.719 1.00 39.98 449 MET A C 1
ATOM 3511 O O . MET A 1 459 ? 5.741 8.250 120.020 1.00 31.57 449 MET A O 1
ATOM 3516 N N . GLY A 1 460 ? 6.395 6.468 121.223 1.00 32.14 450 GLY A N 1
ATOM 3517 C CA . GLY A 1 460 ? 5.230 5.661 120.911 1.00 24.72 450 GLY A CA 1
ATOM 3518 C C . GLY A 1 460 ? 5.631 4.412 120.159 1.00 37.76 450 GLY A C 1
ATOM 3519 O O . GLY A 1 460 ? 5.013 3.362 120.314 1.00 36.10 450 GLY A O 1
ATOM 3520 N N . PHE A 1 461 ? 6.683 4.516 119.357 1.00 35.59 451 PHE A N 1
ATOM 3521 C CA . PHE A 1 461 ? 7.203 3.353 118.658 1.00 34.55 451 PHE A CA 1
ATOM 3522 C C . PHE A 1 461 ? 8.251 2.774 119.576 1.00 39.41 451 PHE A C 1
ATOM 3523 O O . PHE A 1 461 ? 9.062 3.517 120.128 1.00 33.86 451 PHE A O 1
ATOM 3531 N N . VAL A 1 462 ? 8.260 1.456 119.731 1.00 29.94 452 VAL A N 1
ATOM 3532 C CA . VAL A 1 462 ? 9.323 0.821 120.487 1.00 29.90 452 VAL A CA 1
ATOM 3533 C C . VAL A 1 462 ? 10.485 0.496 119.560 1.00 23.00 452 VAL A C 1
ATOM 3534 O O . VAL A 1 462 ? 10.304 0.320 118.356 1.00 26.19 452 VAL A O 1
ATOM 3538 N N . ASP A 1 463 ? 11.685 0.441 120.120 1.00 30.65 453 ASP A N 1
ATOM 3539 C CA . ASP A 1 463 ? 12.863 0.157 119.315 1.00 45.11 453 ASP A CA 1
ATOM 3540 C C . ASP A 1 463 ? 13.530 -1.168 119.683 1.00 37.05 453 ASP A C 1
ATOM 3541 O O . ASP A 1 463 ? 14.589 -1.494 119.162 1.00 39.89 453 ASP A O 1
ATOM 3546 N N . ASP A 1 464 ? 12.937 -1.903 120.618 1.00 47.96 454 ASP A N 1
ATOM 3547 C CA . ASP A 1 464 ? 13.542 -3.142 121.113 1.00 51.79 454 ASP A CA 1
ATOM 3548 C C . ASP A 1 464 ? 12.722 -4.416 120.864 1.00 40.23 454 ASP A C 1
ATOM 3549 O O . ASP A 1 464 ? 13.014 -5.477 121.419 1.00 44.97 454 ASP A O 1
ATOM 3554 N N . GLN A 1 465 ? 11.699 -4.299 120.025 1.00 45.69 455 GLN A N 1
ATOM 3555 C CA . GLN A 1 465 ? 11.020 -5.464 119.463 1.00 46.56 455 GLN A CA 1
ATOM 3556 C C . GLN A 1 465 ? 11.101 -5.332 117.958 1.00 56.07 455 GLN A C 1
ATOM 3557 O O . GLN A 1 465 ? 11.249 -4.227 117.438 1.00 56.19 455 GLN A O 1
ATOM 3563 N N . GLN A 1 466 ? 11.003 -6.458 117.260 1.00 49.09 456 GLN A N 1
ATOM 3564 C CA . GLN A 1 466 ? 11.022 -6.449 115.806 1.00 57.78 456 GLN A CA 1
ATOM 3565 C C . GLN A 1 466 ? 9.654 -6.045 115.261 1.00 67.17 456 GLN A C 1
ATOM 3566 O O . GLN A 1 466 ? 8.618 -6.560 115.689 1.00 68.52 456 GLN A O 1
ATOM 3572 N N . THR A 1 467 ? 9.660 -5.116 114.312 1.00 44.99 457 THR A N 1
ATOM 3573 C CA . THR A 1 467 ? 8.426 -4.668 113.687 1.00 44.04 457 THR A CA 1
ATOM 3574 C C . THR A 1 467 ? 8.082 -5.535 112.478 1.00 43.86 457 THR A C 1
ATOM 3575 O O . THR A 1 467 ? 8.951 -5.869 111.671 1.00 25.52 457 THR A O 1
ATOM 3579 N N . PHE A 1 468 ? 6.805 -5.886 112.361 1.00 38.74 458 PHE A N 1
ATOM 3580 C CA . PHE A 1 468 ? 6.294 -6.642 111.221 1.00 37.61 458 PHE A CA 1
ATOM 3581 C C . PHE A 1 468 ? 5.522 -5.754 110.256 1.00 34.57 458 PHE A C 1
ATOM 3582 O O . PHE A 1 468 ? 5.428 -6.045 109.064 1.00 41.53 458 PHE A O 1
ATOM 3590 N N . PHE A 1 469 ? 4.960 -4.678 110.797 1.00 51.95 459 PHE A N 1
ATOM 3591 C CA . PHE A 1 469 ? 4.337 -3.620 110.011 1.00 36.34 459 PHE A CA 1
ATOM 3592 C C . PHE A 1 469 ? 4.276 -2.327 110.822 1.00 46.84 459 PHE A C 1
ATOM 3593 O O . PHE A 1 469 ? 4.057 -2.351 112.032 1.00 51.36 459 PHE A O 1
ATOM 3601 N N . CYS A 1 470 ? 4.478 -1.205 110.140 1.00 28.78 460 CYS A N 1
ATOM 3602 C CA . CYS A 1 470 ? 4.179 0.112 110.690 1.00 34.93 460 CYS A CA 1
ATOM 3603 C C . CYS A 1 470 ? 3.762 1.052 109.566 1.00 33.42 460 CYS A C 1
ATOM 3604 O O . CYS A 1 470 ? 4.062 0.803 108.399 1.00 29.78 460 CYS A O 1
ATOM 3607 N N . GLY A 1 471 ? 3.063 2.128 109.913 1.00 25.01 461 GLY A N 1
ATOM 3608 C CA . GLY A 1 471 ? 2.607 3.071 108.909 1.00 19.63 461 GLY A CA 1
ATOM 3609 C C . GLY A 1 471 ? 1.550 4.014 109.443 1.00 21.07 461 GLY A C 1
ATOM 3610 O O . GLY A 1 471 ? 1.297 4.058 110.647 1.00 26.60 461 GLY A O 1
ATOM 3611 N N . ASN A 1 472 ? 0.925 4.764 108.542 1.00 23.36 462 ASN A N 1
ATOM 3612 C CA . ASN A 1 472 ? -0.106 5.721 108.916 1.00 26.00 462 ASN A CA 1
ATOM 3613 C C . ASN A 1 472 ? -1.441 5.017 109.083 1.00 28.53 462 ASN A C 1
ATOM 3614 O O . ASN A 1 472 ? -1.781 4.117 108.313 1.00 25.30 462 ASN A O 1
ATOM 3619 N N . VAL A 1 473 ? -2.194 5.424 110.101 1.00 59.52 463 VAL A N 1
ATOM 3620 C CA . VAL A 1 473 ? -3.493 4.824 110.356 1.00 60.32 463 VAL A CA 1
ATOM 3621 C C . VAL A 1 473 ? -4.600 5.861 110.528 1.00 48.09 463 VAL A C 1
ATOM 3622 O O . VAL A 1 473 ? -4.364 7.064 110.431 1.00 56.71 463 VAL A O 1
ATOM 3626 N N . ALA A 1 474 ? -5.809 5.377 110.793 1.00 24.51 464 ALA A N 1
ATOM 3627 C CA . ALA A 1 474 ? -6.991 6.226 110.899 1.00 25.29 464 ALA A CA 1
ATOM 3628 C C . ALA A 1 474 ? -6.945 7.238 112.043 1.00 26.20 464 ALA A C 1
ATOM 3629 O O . ALA A 1 474 ? -6.252 7.035 113.041 1.00 26.43 464 ALA A O 1
ATOM 3631 N N . HIS A 1 475 ? -7.698 8.325 111.890 1.00 53.40 465 HIS A N 1
ATOM 3632 C CA . HIS A 1 475 ? -7.828 9.318 112.955 1.00 44.48 465 HIS A CA 1
ATOM 3633 C C . HIS A 1 475 ? -6.534 10.009 113.389 1.00 51.35 465 HIS A C 1
ATOM 3634 O O . HIS A 1 475 ? -6.260 10.132 114.584 1.00 52.34 465 HIS A O 1
ATOM 3641 N N . GLN A 1 476 ? -5.743 10.449 112.413 1.00 45.36 466 GLN A N 1
ATOM 3642 C CA . GLN A 1 476 ? -4.499 11.170 112.673 1.00 53.16 466 GLN A CA 1
ATOM 3643 C C . GLN A 1 476 ? -3.619 10.412 113.656 1.00 60.34 466 GLN A C 1
ATOM 3644 O O . GLN A 1 476 ? -3.252 10.936 114.708 1.00 60.45 466 GLN A O 1
ATOM 3650 N N . GLN A 1 477 ? -3.292 9.173 113.305 1.00 59.86 467 GLN A N 1
ATOM 3651 C CA . GLN A 1 477 ? -2.509 8.299 114.176 1.00 51.23 467 GLN A CA 1
ATOM 3652 C C . GLN A 1 477 ? -1.448 7.526 113.410 1.00 54.46 467 GLN A C 1
ATOM 3653 O O . GLN A 1 477 ? -1.510 7.409 112.186 1.00 45.63 467 GLN A O 1
ATOM 3659 N N . LEU A 1 478 ? -0.484 6.984 114.145 1.00 45.74 468 LEU A N 1
ATOM 3660 C CA . LEU A 1 478 ? 0.535 6.121 113.564 1.00 41.79 468 LEU A CA 1
ATOM 3661 C C . LEU A 1 478 ? 0.373 4.736 114.190 1.00 35.58 468 LEU A C 1
ATOM 3662 O O . LEU A 1 478 ? -0.106 4.621 115.319 1.00 36.47 468 LEU A O 1
ATOM 3667 N N . ILE A 1 479 ? 0.758 3.686 113.470 1.00 33.60 469 ILE A N 1
ATOM 3668 C CA . ILE A 1 479 ? 0.662 2.339 114.026 1.00 25.49 469 ILE A CA 1
ATOM 3669 C C . ILE A 1 479 ? 1.958 1.564 113.865 1.00 24.71 469 ILE A C 1
ATOM 3670 O O . ILE A 1 479 ? 2.624 1.637 112.831 1.00 31.09 469 ILE A O 1
ATOM 3675 N N . GLN A 1 480 ? 2.307 0.816 114.905 1.00 29.85 470 GLN A N 1
ATOM 3676 C CA . GLN A 1 480 ? 3.417 -0.123 114.850 1.00 41.04 470 GLN A CA 1
ATOM 3677 C C . GLN A 1 480 ? 3.034 -1.494 115.434 1.00 42.68 470 GLN A C 1
ATOM 3678 O O . GLN A 1 480 ? 2.588 -1.585 116.578 1.00 35.02 470 GLN A O 1
ATOM 3684 N N . ILE A 1 481 ? 3.215 -2.553 114.652 1.00 35.92 471 ILE A N 1
ATOM 3685 C CA . ILE A 1 481 ? 2.942 -3.914 115.119 1.00 26.73 471 ILE A CA 1
ATOM 3686 C C . ILE A 1 481 ? 4.220 -4.728 115.299 1.00 32.52 471 ILE A C 1
ATOM 3687 O O . ILE A 1 481 ? 4.956 -4.975 114.344 1.00 23.98 471 ILE A O 1
ATOM 3692 N N . THR A 1 482 ? 4.470 -5.143 116.540 1.00 58.66 472 THR A N 1
ATOM 3693 C CA . THR A 1 482 ? 5.662 -5.914 116.873 1.00 46.47 472 THR A CA 1
ATOM 3694 C C . THR A 1 482 ? 5.318 -7.363 117.232 1.00 59.06 472 THR A C 1
ATOM 3695 O O . THR A 1 482 ? 4.154 -7.762 117.177 1.00 48.82 472 THR A O 1
ATOM 3699 N N . SER A 1 483 ? 6.328 -8.148 117.605 1.00 57.09 473 SER A N 1
ATOM 3700 C CA . SER A 1 483 ? 6.098 -9.504 118.103 1.00 53.47 473 SER A CA 1
ATOM 3701 C C . SER A 1 483 ? 5.487 -9.530 119.495 1.00 56.69 473 SER A C 1
ATOM 3702 O O . SER A 1 483 ? 4.853 -10.511 119.884 1.00 70.14 473 SER A O 1
ATOM 3705 N N . ALA A 1 484 ? 5.675 -8.446 120.237 1.00 42.23 474 ALA A N 1
ATOM 3706 C CA . ALA A 1 484 ? 5.169 -8.365 121.597 1.00 49.07 474 ALA A CA 1
ATOM 3707 C C . ALA A 1 484 ? 3.723 -7.883 121.608 1.00 49.42 474 ALA A C 1
ATOM 3708 O O . ALA A 1 484 ? 2.897 -8.404 122.354 1.00 51.37 474 ALA A O 1
ATOM 3710 N N . SER A 1 485 ? 3.419 -6.892 120.775 1.00 39.26 475 SER A N 1
ATOM 3711 C CA . SER A 1 485 ? 2.094 -6.285 120.774 1.00 54.22 475 SER A CA 1
ATOM 3712 C C . SER A 1 485 ? 1.816 -5.473 119.511 1.00 39.75 475 SER A C 1
ATOM 3713 O O . SER A 1 485 ? 2.670 -5.361 118.632 1.00 48.95 475 SER A O 1
ATOM 3716 N N . VAL A 1 486 ? 0.605 -4.928 119.425 1.00 21.55 476 VAL A N 1
ATOM 3717 C CA . VAL A 1 486 ? 0.292 -3.879 118.460 1.00 21.28 476 VAL A CA 1
ATOM 3718 C C . VAL A 1 486 ? 0.040 -2.568 119.204 1.00 22.11 476 VAL A C 1
ATOM 3719 O O . VAL A 1 486 ? -0.788 -2.501 120.113 1.00 23.02 476 VAL A O 1
ATOM 3723 N N . ARG A 1 487 ? 0.758 -1.528 118.802 1.00 48.57 477 ARG A N 1
ATOM 3724 C CA . ARG A 1 487 ? 0.757 -0.251 119.511 1.00 50.99 477 ARG A CA 1
ATOM 3725 C C . ARG A 1 487 ? 0.183 0.909 118.697 1.00 50.38 477 ARG A C 1
ATOM 3726 O O . ARG A 1 487 ? 0.608 1.152 117.567 1.00 36.81 477 ARG A O 1
ATOM 3734 N N . LEU A 1 488 ? -0.785 1.619 119.271 1.00 33.80 478 LEU A N 1
ATOM 3735 C CA . LEU A 1 488 ? -1.329 2.805 118.620 1.00 33.58 478 LEU A CA 1
ATOM 3736 C C . LEU A 1 488 ? -0.710 4.075 119.194 1.00 35.32 478 LEU A C 1
ATOM 3737 O O . LEU A 1 488 ? -0.537 4.209 120.405 1.00 35.94 478 LEU A O 1
ATOM 3742 N N . VAL A 1 489 ? -0.376 5.002 118.301 1.00 36.82 479 VAL A N 1
ATOM 3743 C CA . VAL A 1 489 ? 0.406 6.183 118.654 1.00 32.43 479 VAL A CA 1
ATOM 3744 C C . VAL A 1 489 ? -0.157 7.467 118.050 1.00 31.21 479 VAL A C 1
ATOM 3745 O O . VAL A 1 489 ? -0.377 7.550 116.841 1.00 37.84 479 VAL A O 1
ATOM 3749 N N . SER A 1 490 ? -0.394 8.465 118.896 1.00 36.39 480 SER A N 1
ATOM 3750 C CA . SER A 1 490 ? -0.889 9.759 118.438 1.00 32.05 480 SER A CA 1
ATOM 3751 C C . SER A 1 490 ? 0.174 10.566 117.692 1.00 31.40 480 SER A C 1
ATOM 3752 O O . SER A 1 490 ? 1.375 10.385 117.899 1.00 39.37 480 SER A O 1
ATOM 3755 N N . GLN A 1 491 ? -0.291 11.469 116.837 1.00 65.75 481 GLN A N 1
ATOM 3756 C CA . GLN A 1 491 ? 0.571 12.278 115.982 1.00 51.01 481 GLN A CA 1
ATOM 3757 C C . GLN A 1 491 ? 0.985 13.603 116.630 1.00 65.38 481 GLN A C 1
ATOM 3758 O O . GLN A 1 491 ? 2.172 13.857 116.839 1.00 48.24 481 GLN A O 1
ATOM 3764 N N . GLU A 1 492 ? 0.003 14.445 116.939 1.00 36.17 482 GLU A N 1
ATOM 3765 C CA . GLU A 1 492 ? 0.263 15.820 117.359 1.00 36.55 482 GLU A CA 1
ATOM 3766 C C . GLU A 1 492 ? 1.039 15.965 118.676 1.00 36.52 482 GLU A C 1
ATOM 3767 O O . GLU A 1 492 ? 2.032 16.686 118.731 1.00 35.65 482 GLU A O 1
ATOM 3773 N N . PRO A 1 493 ? 0.569 15.292 119.706 1.00 37.24 483 PRO A N 1
ATOM 3774 C CA . PRO A 1 493 ? 1.224 15.363 121.003 1.00 53.68 483 PRO A CA 1
ATOM 3775 C C . PRO A 1 493 ? 2.251 14.279 121.298 1.00 35.58 483 PRO A C 1
ATOM 3776 O O . PRO A 1 493 ? 2.937 14.412 122.288 1.00 45.40 483 PRO A O 1
ATOM 3780 N N . LYS A 1 494 ? 2.327 13.261 120.448 1.00 55.87 484 LYS A N 1
ATOM 3781 C CA . LYS A 1 494 ? 3.247 12.108 120.509 1.00 48.81 484 LYS A CA 1
ATOM 3782 C C . LYS A 1 494 ? 3.535 10.945 121.494 1.00 62.72 484 LYS A C 1
ATOM 3783 O O . LYS A 1 494 ? 4.724 10.601 121.747 1.00 64.39 484 LYS A O 1
ATOM 3789 N N . ALA A 1 495 ? 2.493 10.330 122.024 1.00 35.83 485 ALA A N 1
ATOM 3790 C CA . ALA A 1 495 ? 2.665 9.229 122.954 1.00 29.50 485 ALA A CA 1
ATOM 3791 C C . ALA A 1 495 ? 1.809 8.029 122.633 1.00 29.54 485 ALA A C 1
ATOM 3792 O O . ALA A 1 495 ? 0.936 8.063 121.772 1.00 36.38 485 ALA A O 1
ATOM 3794 N N . LEU A 1 496 ? 2.098 6.964 123.360 1.00 32.92 486 LEU A N 1
ATOM 3795 C CA . LEU A 1 496 ? 1.425 5.681 123.235 1.00 28.05 486 LEU A CA 1
ATOM 3796 C C . LEU A 1 496 ? -0.028 5.908 123.626 1.00 32.34 486 LEU A C 1
ATOM 3797 O O . LEU A 1 496 ? -0.310 6.176 124.793 1.00 34.89 486 LEU A O 1
ATOM 3802 N N . VAL A 1 497 ? -0.961 5.813 122.687 1.00 31.68 487 VAL A N 1
ATOM 3803 C CA . VAL A 1 497 ? -2.347 6.055 123.067 1.00 34.46 487 VAL A CA 1
ATOM 3804 C C . VAL A 1 497 ? -3.050 4.742 123.392 1.00 32.72 487 VAL A C 1
ATOM 3805 O O . VAL A 1 497 ? -3.951 4.704 124.229 1.00 33.63 487 VAL A O 1
ATOM 3809 N N . SER A 1 498 ? -2.640 3.670 122.722 1.00 60.20 488 SER A N 1
ATOM 3810 C CA . SER A 1 498 ? -3.243 2.360 122.941 1.00 48.18 488 SER A CA 1
ATOM 3811 C C . SER A 1 498 ? -2.271 1.207 122.687 1.00 57.33 488 SER A C 1
ATOM 3812 O O . SER A 1 498 ? -1.403 1.298 121.818 1.00 54.50 488 SER A O 1
ATOM 3815 N N . GLU A 1 499 ? -2.419 0.121 123.442 1.00 46.86 489 GLU A N 1
ATOM 3816 C CA . GLU A 1 499 ? -1.555 -1.045 123.254 1.00 56.83 489 GLU A CA 1
ATOM 3817 C C . GLU A 1 499 ? -2.304 -2.367 123.457 1.00 37.44 489 GLU A C 1
ATOM 3818 O O . GLU A 1 499 ? -2.880 -2.618 124.519 1.00 47.79 489 GLU A O 1
ATOM 3824 N N . TRP A 1 500 ? -2.290 -3.204 122.423 1.00 51.44 490 TRP A N 1
ATOM 3825 C CA . TRP A 1 500 ? -2.889 -4.536 122.480 1.00 50.85 490 TRP A CA 1
ATOM 3826 C C . TRP A 1 500 ? -1.853 -5.648 122.608 1.00 68.75 490 TRP A C 1
ATOM 3827 O O . TRP A 1 500 ? -0.882 -5.700 121.854 1.00 52.48 490 TRP A O 1
ATOM 3838 N N . LYS A 1 501 ? -2.076 -6.539 123.566 1.00 36.59 491 LYS A N 1
ATOM 3839 C CA . LYS A 1 501 ? -1.240 -7.719 123.734 1.00 43.31 491 LYS A CA 1
ATOM 3840 C C . LYS A 1 501 ? -2.130 -8.948 123.840 1.00 47.98 491 LYS A C 1
ATOM 3841 O O . LYS A 1 501 ? -3.244 -8.874 124.359 1.00 43.09 491 LYS A O 1
ATOM 3847 N N . GLU A 1 502 ? -1.632 -10.080 123.357 1.00 28.66 492 GLU A N 1
ATOM 3848 C CA . GLU A 1 502 ? -2.365 -11.333 123.456 1.00 26.64 492 GLU A CA 1
ATOM 3849 C C . GLU A 1 502 ? -2.625 -11.631 124.927 1.00 30.87 492 GLU A C 1
ATOM 3850 O O . GLU A 1 502 ? -1.743 -11.459 125.767 1.00 31.62 492 GLU A O 1
ATOM 3856 N N . PRO A 1 503 ? -3.855 -12.066 125.245 1.00 51.60 493 PRO A N 1
ATOM 3857 C CA . PRO A 1 503 ? -4.294 -12.215 126.635 1.00 70.32 493 PRO A CA 1
ATOM 3858 C C . PRO A 1 503 ? -3.308 -13.010 127.481 1.00 62.78 493 PRO A C 1
ATOM 3859 O O . PRO A 1 503 ? -3.348 -12.912 128.706 1.00 66.53 493 PRO A O 1
ATOM 3863 N N . GLN A 1 504 ? -2.428 -13.769 126.840 1.00 45.68 494 GLN A N 1
ATOM 3864 C CA . GLN A 1 504 ? -1.404 -14.519 127.559 1.00 33.42 494 GLN A CA 1
ATOM 3865 C C . GLN A 1 504 ? 0.001 -14.021 127.224 1.00 38.05 494 GLN A C 1
ATOM 3866 O O . GLN A 1 504 ? 1.000 -14.654 127.570 1.00 47.45 494 GLN A O 1
ATOM 3872 N N . ALA A 1 505 ? 0.067 -12.882 126.541 1.00 45.83 495 ALA A N 1
ATOM 3873 C CA . ALA A 1 505 ? 1.342 -12.282 126.155 1.00 32.45 495 ALA A CA 1
ATOM 3874 C C . ALA A 1 505 ? 2.195 -13.086 125.165 1.00 42.52 495 ALA A C 1
ATOM 3875 O O . ALA A 1 505 ? 3.408 -12.890 125.093 1.00 39.75 495 ALA A O 1
ATOM 3877 N N . LYS A 1 506 ? 1.571 -13.976 124.398 1.00 32.63 496 LYS A N 1
ATOM 3878 C CA . LYS A 1 506 ? 2.286 -14.678 123.335 1.00 44.19 496 LYS A CA 1
ATOM 3879 C C . LYS A 1 506 ? 2.740 -13.683 122.260 1.00 40.11 496 LYS A C 1
ATOM 3880 O O . LYS A 1 506 ? 2.114 -12.641 122.062 1.00 34.79 496 LYS A O 1
ATOM 3886 N N . ASN A 1 507 ? 3.826 -14.013 121.565 1.00 57.90 497 ASN A N 1
ATOM 3887 C CA . ASN A 1 507 ? 4.346 -13.173 120.483 1.00 59.41 497 ASN A CA 1
ATOM 3888 C C . ASN A 1 507 ? 3.453 -13.149 119.241 1.00 57.51 497 ASN A C 1
ATOM 3889 O O . ASN A 1 507 ? 2.920 -14.181 118.837 1.00 60.81 497 ASN A O 1
ATOM 3894 N N . ILE A 1 508 ? 3.308 -11.975 118.631 1.00 62.66 498 ILE A N 1
ATOM 3895 C CA . ILE A 1 508 ? 2.695 -11.863 117.307 1.00 50.66 498 ILE A CA 1
ATOM 3896 C C . ILE A 1 508 ? 3.583 -12.457 116.216 1.00 49.24 498 ILE A C 1
ATOM 3897 O O . ILE A 1 508 ? 4.778 -12.170 116.153 1.00 57.21 498 ILE A O 1
ATOM 3902 N N . SER A 1 509 ? 2.993 -13.277 115.351 1.00 44.93 499 SER A N 1
ATOM 3903 C CA . SER A 1 509 ? 3.755 -13.920 114.286 1.00 43.67 499 SER A CA 1
ATOM 3904 C C . SER A 1 509 ? 3.594 -13.250 112.918 1.00 46.04 499 SER A C 1
ATOM 3905 O O . SER A 1 509 ? 4.576 -13.022 112.213 1.00 35.16 499 SER A O 1
ATOM 3908 N N . VAL A 1 510 ? 2.357 -12.937 112.547 1.00 15.39 500 VAL A N 1
ATOM 3909 C CA . VAL A 1 510 ? 2.086 -12.304 111.258 1.00 14.84 500 VAL A CA 1
ATOM 3910 C C . VAL A 1 510 ? 1.196 -11.088 111.432 1.00 15.46 500 VAL A C 1
ATOM 3911 O O . VAL A 1 510 ? 0.366 -11.047 112.337 1.00 16.31 500 VAL A O 1
ATOM 3915 N N . ALA A 1 511 ? 1.359 -10.097 110.565 1.00 32.33 501 ALA A N 1
ATOM 3916 C CA . ALA A 1 511 ? 0.567 -8.876 110.682 1.00 32.74 501 ALA A CA 1
ATOM 3917 C C . ALA A 1 511 ? 0.101 -8.318 109.340 1.00 30.50 501 ALA A C 1
ATOM 3918 O O . ALA A 1 511 ? 0.827 -8.380 108.350 1.00 29.65 501 ALA A O 1
ATOM 3920 N N . SER A 1 512 ? -1.121 -7.794 109.309 1.00 48.92 502 SER A N 1
ATOM 3921 C CA . SER A 1 512 ? -1.591 -7.036 108.155 1.00 56.52 502 SER A CA 1
ATOM 3922 C C . SER A 1 512 ? -2.419 -5.856 108.645 1.00 47.34 502 SER A C 1
ATOM 3923 O O . SER A 1 512 ? -3.108 -5.952 109.662 1.00 43.00 502 SER A O 1
ATOM 3926 N N . CYS A 1 513 ? -2.346 -4.735 107.934 1.00 19.49 503 CYS A N 1
ATOM 3927 C CA . CYS A 1 513 ? -2.988 -3.519 108.421 1.00 20.26 503 CYS A CA 1
ATOM 3928 C C . CYS A 1 513 ? -3.321 -2.516 107.320 1.00 19.99 503 CYS A C 1
ATOM 3929 O O . CYS A 1 513 ? -2.511 -2.262 106.429 1.00 19.21 503 CYS A O 1
ATOM 3932 N N . ASN A 1 514 ? -4.522 -1.952 107.390 1.00 40.65 504 ASN A N 1
ATOM 3933 C CA . ASN A 1 514 ? -4.852 -0.765 106.612 1.00 35.00 504 ASN A CA 1
ATOM 3934 C C . ASN A 1 514 ? -5.258 0.392 107.524 1.00 32.42 504 ASN A C 1
ATOM 3935 O O . ASN A 1 514 ? -5.120 0.297 108.740 1.00 39.77 504 ASN A O 1
ATOM 3940 N N . SER A 1 515 ? -5.789 1.465 106.946 1.00 39.21 505 SER A N 1
ATOM 3941 C CA . SER A 1 515 ? -6.050 2.682 107.719 1.00 39.52 505 SER A CA 1
ATOM 3942 C C . SER A 1 515 ? -6.991 2.519 108.921 1.00 49.48 505 SER A C 1
ATOM 3943 O O . SER A 1 515 ? -6.845 3.227 109.917 1.00 53.15 505 SER A O 1
ATOM 3946 N N . SER A 1 516 ? -7.957 1.607 108.840 1.00 23.91 506 SER A N 1
ATOM 3947 C CA . SER A 1 516 ? -8.913 1.465 109.941 1.00 24.92 506 SER A CA 1
ATOM 3948 C C . SER A 1 516 ? -8.996 0.050 110.519 1.00 24.97 506 SER A C 1
ATOM 3949 O O . SER A 1 516 ? -9.754 -0.198 111.456 1.00 25.79 506 SER A O 1
ATOM 3952 N N . GLN A 1 517 ? -8.232 -0.878 109.952 1.00 58.25 507 GLN A N 1
ATOM 3953 C CA . GLN A 1 517 ? -8.315 -2.271 110.382 1.00 51.12 507 GLN A CA 1
ATOM 3954 C C . GLN A 1 517 ? -6.936 -2.866 110.649 1.00 55.70 507 GLN A C 1
ATOM 3955 O O . GLN A 1 517 ? -5.959 -2.534 109.973 1.00 57.49 507 GLN A O 1
ATOM 3961 N N . VAL A 1 518 ? -6.868 -3.742 111.645 1.00 59.02 508 VAL A N 1
ATOM 3962 C CA . VAL A 1 518 ? -5.649 -4.478 111.940 1.00 48.61 508 VAL A CA 1
ATOM 3963 C C . VAL A 1 518 ? -6.054 -5.939 112.038 1.00 49.57 508 VAL A C 1
ATOM 3964 O O . VAL A 1 518 ? -6.991 -6.286 112.760 1.00 59.66 508 VAL A O 1
ATOM 3968 N N . VAL A 1 519 ? -5.349 -6.796 111.313 1.00 26.69 509 VAL A N 1
ATOM 3969 C CA . VAL A 1 519 ? -5.419 -8.232 111.543 1.00 26.61 509 VAL A CA 1
ATOM 3970 C C . VAL A 1 519 ? -4.067 -8.863 111.830 1.00 26.10 509 VAL A C 1
ATOM 3971 O O . VAL A 1 519 ? -3.158 -8.782 111.007 1.00 25.26 509 VAL A O 1
ATOM 3975 N N . VAL A 1 520 ? -3.936 -9.509 112.983 1.00 34.88 510 VAL A N 1
ATOM 3976 C CA . VAL A 1 520 ? -2.693 -10.195 113.300 1.00 38.07 510 VAL A CA 1
ATOM 3977 C C . VAL A 1 520 ? -2.974 -11.660 113.618 1.00 28.24 510 VAL A C 1
ATOM 3978 O O . VAL A 1 520 ? -4.045 -12.011 114.117 1.00 38.04 510 VAL A O 1
ATOM 3982 N N . ALA A 1 521 ? -1.994 -12.505 113.314 1.00 40.35 511 ALA A N 1
ATOM 3983 C CA . ALA A 1 521 ? -2.044 -13.931 113.610 1.00 37.32 511 ALA A CA 1
ATOM 3984 C C . ALA A 1 521 ? -1.119 -14.274 114.768 1.00 51.40 511 ALA A C 1
ATOM 3985 O O . ALA A 1 521 ? -0.066 -13.660 114.941 1.00 43.22 511 ALA A O 1
ATOM 3987 N N . VAL A 1 522 ? -1.526 -15.249 115.567 1.00 31.79 512 VAL A N 1
ATOM 3988 C CA . VAL A 1 522 ? -0.640 -15.813 116.570 1.00 41.28 512 VAL A CA 1
ATOM 3989 C C . VAL A 1 522 ? -0.623 -17.334 116.497 1.00 40.36 512 VAL A C 1
ATOM 3990 O O . VAL A 1 522 ? -1.536 -18.010 116.977 1.00 42.92 512 VAL A O 1
ATOM 3994 N N . GLY A 1 523 ? 0.408 -17.870 115.854 1.00 48.23 513 GLY A N 1
ATOM 3995 C CA . GLY A 1 523 ? 0.421 -19.283 115.552 1.00 48.48 513 GLY A CA 1
ATOM 3996 C C . GLY A 1 523 ? -0.817 -19.566 114.734 1.00 45.15 513 GLY A C 1
ATOM 3997 O O . GLY A 1 523 ? -0.893 -19.180 113.571 1.00 43.75 513 GLY A O 1
ATOM 3998 N N . ARG A 1 524 ? -1.796 -20.222 115.342 1.00 58.27 514 ARG A N 1
ATOM 3999 C CA . ARG A 1 524 ? -3.024 -20.594 114.649 1.00 59.77 514 ARG A CA 1
ATOM 4000 C C . ARG A 1 524 ? -4.132 -19.587 114.913 1.00 50.75 514 ARG A C 1
ATOM 4001 O O . ARG A 1 524 ? -5.130 -19.528 114.191 1.00 62.49 514 ARG A O 1
ATOM 4009 N N . ALA A 1 525 ? -3.953 -18.809 115.973 1.00 51.21 515 ALA A N 1
ATOM 4010 C CA . ALA A 1 525 ? -4.905 -17.767 116.335 1.00 48.20 515 ALA A CA 1
ATOM 4011 C C . ALA A 1 525 ? -4.883 -16.564 115.390 1.00 51.90 515 ALA A C 1
ATOM 4012 O O . ALA A 1 525 ? -3.845 -16.214 114.818 1.00 33.94 515 ALA A O 1
ATOM 4014 N N . LEU A 1 526 ? -6.048 -15.945 115.238 1.00 48.47 516 LEU A N 1
ATOM 4015 C CA . LEU A 1 526 ? -6.221 -14.776 114.397 1.00 53.50 516 LEU A CA 1
ATOM 4016 C C . LEU A 1 526 ? -7.056 -13.739 115.117 1.00 42.82 516 LEU A C 1
ATOM 4017 O O . LEU A 1 526 ? -8.097 -14.056 115.692 1.00 47.24 516 LEU A O 1
ATOM 4022 N N . TYR A 1 527 ? -6.600 -12.495 115.067 1.00 34.44 517 TYR A N 1
ATOM 4023 C CA . TYR A 1 527 ? -7.269 -11.409 115.753 1.00 39.56 517 TYR A CA 1
ATOM 4024 C C . TYR A 1 527 ? -7.547 -10.278 114.784 1.00 43.26 517 TYR A C 1
ATOM 4025 O O . TYR A 1 527 ? -6.670 -9.885 114.013 1.00 32.08 517 TYR A O 1
ATOM 4034 N N . TYR A 1 528 ? -8.773 -9.771 114.815 1.00 34.91 518 TYR A N 1
ATOM 4035 C CA . TYR A 1 528 ? -9.167 -8.666 113.954 1.00 29.72 518 TYR A CA 1
ATOM 4036 C C . TYR A 1 528 ? -9.427 -7.447 114.829 1.00 41.88 518 TYR A C 1
ATOM 4037 O O . TYR A 1 528 ? -10.382 -7.429 115.604 1.00 30.58 518 TYR A O 1
ATOM 4046 N N . LEU A 1 529 ? -8.591 -6.422 114.703 1.00 38.32 519 LEU A N 1
ATOM 4047 C CA . LEU A 1 529 ? -8.765 -5.235 115.527 1.00 34.60 519 LEU A CA 1
ATOM 4048 C C . LEU A 1 529 ? -9.141 -4.039 114.670 1.00 38.08 519 LEU A C 1
ATOM 4049 O O . LEU A 1 529 ? -8.633 -3.876 113.560 1.00 27.02 519 LEU A O 1
ATOM 4054 N N . GLN A 1 530 ? -10.016 -3.191 115.204 1.00 32.73 520 GLN A N 1
ATOM 4055 C CA . GLN A 1 530 ? -10.309 -1.912 114.568 1.00 33.90 520 GLN A CA 1
ATOM 4056 C C . GLN A 1 530 ? -9.632 -0.756 115.289 1.00 38.95 520 GLN A C 1
ATOM 4057 O O . GLN A 1 530 ? -9.480 -0.760 116.513 1.00 33.79 520 GLN A O 1
ATOM 4063 N N . ILE A 1 531 ? -9.220 0.228 114.500 1.00 36.14 521 ILE A N 1
ATOM 4064 C CA . ILE A 1 531 ? -8.566 1.424 115.007 1.00 32.40 521 ILE A CA 1
ATOM 4065 C C . ILE A 1 531 ? -9.540 2.579 115.246 1.00 32.86 521 ILE A C 1
ATOM 4066 O O . ILE A 1 531 ? -10.129 3.103 114.302 1.00 42.34 521 ILE A O 1
ATOM 4071 N N . HIS A 1 532 ? -9.683 2.992 116.502 1.00 33.34 522 HIS A N 1
ATOM 4072 C CA . HIS A 1 532 ? -10.590 4.084 116.852 1.00 34.82 522 HIS A CA 1
ATOM 4073 C C . HIS A 1 532 ? -9.762 5.133 117.573 1.00 32.13 522 HIS A C 1
ATOM 4074 O O . HIS A 1 532 ? -8.596 4.888 117.891 1.00 32.04 522 HIS A O 1
ATOM 4081 N N . PRO A 1 533 ? -10.355 6.304 117.853 1.00 63.73 523 PRO A N 1
ATOM 4082 C CA . PRO A 1 533 ? -9.601 7.287 118.634 1.00 49.60 523 PRO A CA 1
ATOM 4083 C C . PRO A 1 533 ? -9.080 6.728 119.950 1.00 46.42 523 PRO A C 1
ATOM 4084 O O . PRO A 1 533 ? -9.853 6.355 120.831 1.00 55.67 523 PRO A O 1
ATOM 4088 N N . GLN A 1 534 ? -7.758 6.677 120.064 1.00 33.17 524 GLN A N 1
ATOM 4089 C CA . GLN A 1 534 ? -7.078 6.249 121.283 1.00 36.83 524 GLN A CA 1
ATOM 4090 C C . GLN A 1 534 ? -7.344 4.800 121.709 1.00 39.11 524 GLN A C 1
ATOM 4091 O O . GLN A 1 534 ? -6.766 4.324 122.687 1.00 47.21 524 GLN A O 1
ATOM 4097 N N . GLU A 1 535 ? -8.203 4.092 120.983 1.00 55.60 525 GLU A N 1
ATOM 4098 C CA . GLU A 1 535 ? -8.469 2.697 121.325 1.00 52.13 525 GLU A CA 1
ATOM 4099 C C . GLU A 1 535 ? -8.295 1.759 120.142 1.00 46.99 525 GLU A C 1
ATOM 4100 O O . GLU A 1 535 ? -8.725 2.059 119.029 1.00 53.54 525 GLU A O 1
ATOM 4106 N N . LEU A 1 536 ? -7.656 0.625 120.396 1.00 41.19 526 LEU A N 1
ATOM 4107 C CA . LEU A 1 536 ? -7.688 -0.503 119.480 1.00 33.16 526 LEU A CA 1
ATOM 4108 C C . LEU A 1 536 ? -8.760 -1.478 119.952 1.00 40.42 526 LEU A C 1
ATOM 4109 O O . LEU A 1 536 ? -8.564 -2.181 120.943 1.00 32.50 526 LEU A O 1
ATOM 4114 N N . ARG A 1 537 ? -9.881 -1.540 119.238 1.00 63.05 527 ARG A N 1
ATOM 4115 C CA . ARG A 1 537 ? -11.010 -2.346 119.691 1.00 60.62 527 ARG A CA 1
ATOM 4116 C C . ARG A 1 537 ? -10.934 -3.731 119.059 1.00 60.14 527 ARG A C 1
ATOM 4117 O O . ARG A 1 537 ? -10.943 -3.872 117.836 1.00 57.14 527 ARG A O 1
ATOM 4125 N N . GLN A 1 538 ? -10.851 -4.750 119.910 1.00 33.86 528 GLN A N 1
ATOM 4126 C CA . GLN A 1 538 ? -10.894 -6.145 119.471 1.00 33.34 528 GLN A CA 1
ATOM 4127 C C . GLN A 1 538 ? -12.272 -6.719 119.126 1.00 34.46 528 GLN A C 1
ATOM 4128 O O . GLN A 1 538 ? -13.118 -6.902 119.999 1.00 42.40 528 GLN A O 1
ATOM 4134 N N . ILE A 1 539 ? -12.481 -7.008 117.847 1.00 44.88 529 ILE A N 1
ATOM 4135 C CA . ILE A 1 539 ? -13.747 -7.542 117.367 1.00 54.51 529 ILE A CA 1
ATOM 4136 C C . ILE A 1 539 ? -13.703 -9.046 117.609 1.00 47.96 529 ILE A C 1
ATOM 4137 O O . ILE A 1 539 ? -12.857 -9.524 118.366 1.00 55.17 529 ILE A O 1
ATOM 4142 N N . SER A 1 540 ? -14.597 -9.799 116.975 1.00 45.79 530 SER A N 1
ATOM 4143 C CA . SER A 1 540 ? -14.627 -11.240 117.206 1.00 51.88 530 SER A CA 1
ATOM 4144 C C . SER A 1 540 ? -13.303 -11.876 116.780 1.00 51.33 530 SER A C 1
ATOM 4145 O O . SER A 1 540 ? -12.462 -11.239 116.142 1.00 42.24 530 SER A O 1
ATOM 4148 N N . HIS A 1 541 ? -13.108 -13.128 117.152 1.00 49.65 531 HIS A N 1
ATOM 4149 C CA . HIS A 1 541 ? -11.878 -13.795 116.801 1.00 38.04 531 HIS A CA 1
ATOM 4150 C C . HIS A 1 541 ? -12.030 -15.299 116.687 1.00 48.29 531 HIS A C 1
ATOM 4151 O O . HIS A 1 541 ? -12.935 -15.887 117.262 1.00 39.88 531 HIS A O 1
ATOM 4158 N N . THR A 1 542 ? -11.130 -15.912 115.932 1.00 54.60 532 THR A N 1
ATOM 4159 C CA . THR A 1 542 ? -11.150 -17.355 115.735 1.00 44.61 532 THR A CA 1
ATOM 4160 C C . THR A 1 542 ? -9.763 -17.981 115.680 1.00 43.60 532 THR A C 1
ATOM 4161 O O . THR A 1 542 ? -8.738 -17.294 115.719 1.00 58.47 532 THR A O 1
ATOM 4165 N N . GLU A 1 543 ? -9.756 -19.306 115.613 1.00 76.02 533 GLU A N 1
ATOM 4166 C CA . GLU A 1 543 ? -8.541 -20.070 115.414 1.00 79.45 533 GLU A CA 1
ATOM 4167 C C . GLU A 1 543 ? -8.712 -20.933 114.173 1.00 73.27 533 GLU A C 1
ATOM 4168 O O . GLU A 1 543 ? -9.721 -21.617 114.002 1.00 76.97 533 GLU A O 1
ATOM 4174 N N . MET A 1 544 ? -7.705 -20.901 113.312 1.00 51.97 534 MET A N 1
ATOM 4175 C CA . MET A 1 544 ? -7.697 -21.675 112.072 1.00 67.47 534 MET A CA 1
ATOM 4176 C C . MET A 1 544 ? -7.101 -23.071 112.205 1.00 55.07 534 MET A C 1
ATOM 4177 O O . MET A 1 544 ? -6.379 -23.371 113.155 1.00 62.49 534 MET A O 1
ATOM 4182 N N . GLU A 1 545 ? -7.425 -23.916 111.239 1.00 45.98 535 GLU A N 1
ATOM 4183 C CA . GLU A 1 545 ? -6.964 -25.294 111.195 1.00 57.25 535 GLU A CA 1
ATOM 4184 C C . GLU A 1 545 ? -5.440 -25.460 111.195 1.00 54.95 535 GLU A C 1
ATOM 4185 O O . GLU A 1 545 ? -4.936 -26.384 111.829 1.00 44.57 535 GLU A O 1
ATOM 4191 N N . HIS A 1 546 ? -4.699 -24.594 110.504 1.00 62.32 536 HIS A N 1
ATOM 4192 C CA . HIS A 1 546 ? -3.237 -24.700 110.554 1.00 61.35 536 HIS A CA 1
ATOM 4193 C C . HIS A 1 546 ? -2.535 -23.370 110.833 1.00 50.66 536 HIS A C 1
ATOM 4194 O O . HIS A 1 546 ? -3.171 -22.318 110.908 1.00 65.39 536 HIS A O 1
ATOM 4201 N N . GLU A 1 547 ? -1.213 -23.427 110.971 1.00 44.78 537 GLU A N 1
ATOM 4202 C CA . GLU A 1 547 ? -0.416 -22.224 111.164 1.00 44.76 537 GLU A CA 1
ATOM 4203 C C . GLU A 1 547 ? -0.646 -21.228 110.040 1.00 53.83 537 GLU A C 1
ATOM 4204 O O . GLU A 1 547 ? -0.646 -21.591 108.867 1.00 37.33 537 GLU A O 1
ATOM 4210 N N . VAL A 1 548 ? -0.794 -19.960 110.404 1.00 60.78 538 VAL A N 1
ATOM 4211 C CA . VAL A 1 548 ? -1.016 -18.918 109.419 1.00 57.39 538 VAL A CA 1
ATOM 4212 C C . VAL A 1 548 ? 0.324 -18.597 108.785 1.00 65.83 538 VAL A C 1
ATOM 4213 O O . VAL A 1 548 ? 1.308 -18.367 109.490 1.00 65.14 538 VAL A O 1
ATOM 4217 N N . ALA A 1 549 ? 0.372 -18.584 107.455 1.00 30.96 539 ALA A N 1
ATOM 4218 C CA . ALA A 1 549 ? 1.629 -18.291 106.776 1.00 46.70 539 ALA A CA 1
ATOM 4219 C C . ALA A 1 549 ? 1.750 -16.822 106.402 1.00 40.12 539 ALA A C 1
ATOM 4220 O O . ALA A 1 549 ? 2.802 -16.213 106.593 1.00 31.83 539 ALA A O 1
ATOM 4222 N N . CYS A 1 550 ? 0.669 -16.251 105.881 1.00 35.82 540 CYS A N 1
ATOM 4223 C CA . CYS A 1 550 ? 0.688 -14.865 105.433 1.00 29.92 540 CYS A CA 1
ATOM 4224 C C . CYS A 1 550 ? -0.714 -14.282 105.451 1.00 37.22 540 CYS A C 1
ATOM 4225 O O . CYS A 1 550 ? -1.700 -15.014 105.363 1.00 30.77 540 CYS A O 1
ATOM 4228 N N . LEU A 1 551 ? -0.804 -12.962 105.546 1.00 32.84 541 LEU A N 1
ATOM 4229 C CA . LEU A 1 551 ? -2.094 -12.302 105.668 1.00 33.68 541 LEU A CA 1
ATOM 4230 C C . LEU A 1 551 ? -2.083 -11.070 104.781 1.00 31.21 541 LEU A C 1
ATOM 4231 O O . LEU A 1 551 ? -1.026 -10.498 104.515 1.00 28.45 541 LEU A O 1
ATOM 4236 N N . ASP A 1 552 ? -3.261 -10.658 104.331 1.00 44.52 542 ASP A N 1
ATOM 4237 C CA . ASP A 1 552 ? -3.400 -9.380 103.655 1.00 60.63 542 ASP A CA 1
ATOM 4238 C C . ASP A 1 552 ? -4.847 -8.935 103.812 1.00 54.85 542 ASP A C 1
ATOM 4239 O O . ASP A 1 552 ? -5.776 -9.729 103.646 1.00 55.50 542 ASP A O 1
ATOM 4244 N N . ILE A 1 553 ? -5.032 -7.659 104.124 1.00 24.62 543 ILE A N 1
ATOM 4245 C CA . ILE A 1 553 ? -6.361 -7.075 104.245 1.00 34.98 543 ILE A CA 1
ATOM 4246 C C . ILE A 1 553 ? -6.507 -5.806 103.426 1.00 24.11 543 ILE A C 1
ATOM 4247 O O . ILE A 1 553 ? -7.289 -4.924 103.781 1.00 32.83 543 ILE A O 1
ATOM 4252 N N . THR A 1 554 ? -5.776 -5.712 102.323 1.00 22.24 544 THR A N 1
ATOM 4253 C CA . THR A 1 554 ? -5.933 -4.564 101.449 1.00 18.83 544 THR A CA 1
ATOM 4254 C C . THR A 1 554 ? -7.353 -4.523 100.917 1.00 28.24 544 THR A C 1
ATOM 4255 O O . THR A 1 554 ? -7.815 -5.476 100.290 1.00 18.88 544 THR A O 1
ATOM 4259 N N . PRO A 1 555 ? -8.057 -3.413 101.172 1.00 27.24 545 PRO A N 1
ATOM 4260 C CA . PRO A 1 555 ? -9.431 -3.337 100.679 1.00 27.92 545 PRO A CA 1
ATOM 4261 C C . PRO A 1 555 ? -9.477 -2.991 99.201 1.00 34.50 545 PRO A C 1
ATOM 4262 O O . PRO A 1 555 ? -8.695 -2.155 98.741 1.00 27.44 545 PRO A O 1
ATOM 4266 N N . LEU A 1 556 ? -10.376 -3.627 98.458 1.00 49.93 546 LEU A N 1
ATOM 4267 C CA . LEU A 1 556 ? -10.449 -3.383 97.022 1.00 43.14 546 LEU A CA 1
ATOM 4268 C C . LEU A 1 556 ? -11.826 -2.865 96.688 1.00 45.65 546 LEU A C 1
ATOM 4269 O O . LEU A 1 556 ? -12.825 -3.423 97.137 1.00 40.41 546 LEU A O 1
ATOM 4274 N N . GLY A 1 557 ? -11.897 -1.808 95.894 1.00 36.74 547 GLY A N 1
ATOM 4275 C CA . GLY A 1 557 ? -13.149 -1.092 95.822 1.00 35.32 547 GLY A CA 1
ATOM 4276 C C . GLY A 1 557 ? -12.899 0.392 95.709 1.00 20.99 547 GLY A C 1
ATOM 4277 O O . GLY A 1 557 ? -11.932 0.844 95.100 1.00 38.24 547 GLY A O 1
ATOM 4278 N N . ASP A 1 558 ? -13.818 1.137 96.309 1.00 45.44 548 ASP A N 1
ATOM 4279 C CA . ASP A 1 558 ? -13.555 2.482 96.796 1.00 37.96 548 ASP A CA 1
ATOM 4280 C C . ASP A 1 558 ? -12.954 2.367 98.224 1.00 46.61 548 ASP A C 1
ATOM 4281 O O . ASP A 1 558 ? -12.612 1.257 98.634 1.00 53.23 548 ASP A O 1
ATOM 4286 N N . SER A 1 559 ? -12.873 3.461 98.991 1.00 30.13 549 SER A N 1
ATOM 4287 C CA . SER A 1 559 ? -11.786 3.720 99.973 1.00 27.20 549 SER A CA 1
ATOM 4288 C C . SER A 1 559 ? -11.226 2.573 100.864 1.00 41.23 549 SER A C 1
ATOM 4289 O O . SER A 1 559 ? -10.007 2.509 101.078 1.00 37.74 549 SER A O 1
ATOM 4292 N N . ASN A 1 560 ? -12.061 1.683 101.394 1.00 56.65 550 ASN A N 1
ATOM 4293 C CA . ASN A 1 560 ? -13.498 1.851 101.476 1.00 56.02 550 ASN A CA 1
ATOM 4294 C C . ASN A 1 560 ? -13.916 2.491 102.816 1.00 60.23 550 ASN A C 1
ATOM 4295 O O . ASN A 1 560 ? -15.027 3.015 102.941 1.00 67.46 550 ASN A O 1
ATOM 4300 N N . GLY A 1 561 ? -13.030 2.465 103.817 1.00 64.60 551 GLY A N 1
ATOM 4301 C CA . GLY A 1 561 ? -11.757 1.763 103.747 1.00 59.84 551 GLY A CA 1
ATOM 4302 C C . GLY A 1 561 ? -11.775 0.449 104.510 1.00 47.00 551 GLY A C 1
ATOM 4303 O O . GLY A 1 561 ? -10.732 -0.096 104.894 1.00 48.00 551 GLY A O 1
ATOM 4304 N N . LEU A 1 562 ? -12.981 -0.061 104.732 1.00 59.58 552 LEU A N 1
ATOM 4305 C CA . LEU A 1 562 ? -13.159 -1.340 105.399 1.00 54.89 552 LEU A CA 1
ATOM 4306 C C . LEU A 1 562 ? -13.154 -2.534 104.460 1.00 50.41 552 LEU A C 1
ATOM 4307 O O . LEU A 1 562 ? -13.951 -2.606 103.520 1.00 51.78 552 LEU A O 1
ATOM 4312 N N . SER A 1 563 ? -12.242 -3.468 104.709 1.00 60.64 553 SER A N 1
ATOM 4313 C CA . SER A 1 563 ? -12.112 -4.613 103.828 1.00 65.40 553 SER A CA 1
ATOM 4314 C C . SER A 1 563 ? -13.039 -5.730 104.289 1.00 66.25 553 SER A C 1
ATOM 4315 O O . SER A 1 563 ? -12.993 -6.137 105.451 1.00 52.61 553 SER A O 1
ATOM 4318 N N . PRO A 1 564 ? -13.893 -6.227 103.390 1.00 47.22 554 PRO A N 1
ATOM 4319 C CA . PRO A 1 564 ? -14.723 -7.371 103.773 1.00 49.73 554 PRO A CA 1
ATOM 4320 C C . PRO A 1 564 ? -13.952 -8.688 103.675 1.00 54.76 554 PRO A C 1
ATOM 4321 O O . PRO A 1 564 ? -14.365 -9.691 104.258 1.00 41.81 554 PRO A O 1
ATOM 4325 N N . LEU A 1 565 ? -12.816 -8.662 102.981 1.00 38.87 555 LEU A N 1
ATOM 4326 C CA . LEU A 1 565 ? -12.074 -9.886 102.695 1.00 30.52 555 LEU A CA 1
ATOM 4327 C C . LEU A 1 565 ? -10.722 -9.962 103.399 1.00 35.89 555 LEU A C 1
ATOM 4328 O O . LEU A 1 565 ? -10.092 -8.943 103.692 1.00 41.45 555 LEU A O 1
ATOM 4333 N N . CYS A 1 566 ? -10.292 -11.191 103.666 1.00 18.14 556 CYS A N 1
ATOM 4334 C CA . CYS A 1 566 ? -8.998 -11.460 104.283 1.00 27.76 556 CYS A CA 1
ATOM 4335 C C . CYS A 1 566 ? -8.280 -12.610 103.574 1.00 29.16 556 CYS A C 1
ATOM 4336 O O . CYS A 1 566 ? -8.736 -13.750 103.628 1.00 20.19 556 CYS A O 1
ATOM 4339 N N . ALA A 1 567 ? -7.166 -12.316 102.909 1.00 44.73 557 ALA A N 1
ATOM 4340 C CA . ALA A 1 567 ? -6.374 -13.350 102.245 1.00 32.79 557 ALA A CA 1
ATOM 4341 C C . ALA A 1 567 ? -5.408 -14.016 103.226 1.00 35.82 557 ALA A C 1
ATOM 4342 O O . ALA A 1 567 ? -4.785 -13.335 104.040 1.00 37.58 557 ALA A O 1
ATOM 4344 N N . ILE A 1 568 ? -5.287 -15.340 103.159 1.00 24.93 558 ILE A N 1
ATOM 4345 C CA . ILE A 1 568 ? -4.484 -16.067 104.145 1.00 34.50 558 ILE A CA 1
ATOM 4346 C C . ILE A 1 568 ? -3.791 -17.326 103.597 1.00 26.72 558 ILE A C 1
ATOM 4347 O O . ILE A 1 568 ? -4.378 -18.088 102.830 1.00 30.15 558 ILE A O 1
ATOM 4352 N N . GLY A 1 569 ? -2.550 -17.530 104.030 1.00 33.89 559 GLY A N 1
ATOM 4353 C CA . GLY A 1 569 ? -1.753 -18.708 103.718 1.00 34.69 559 GLY A CA 1
ATOM 4354 C C . GLY A 1 569 ? -1.424 -19.590 104.911 1.00 41.03 559 GLY A C 1
ATOM 4355 O O . GLY A 1 569 ? -1.208 -19.091 106.017 1.00 35.04 559 GLY A O 1
ATOM 4356 N N . LEU A 1 570 ? -1.412 -20.907 104.701 1.00 42.86 560 LEU A N 1
ATOM 4357 C CA . LEU A 1 570 ? -1.198 -21.8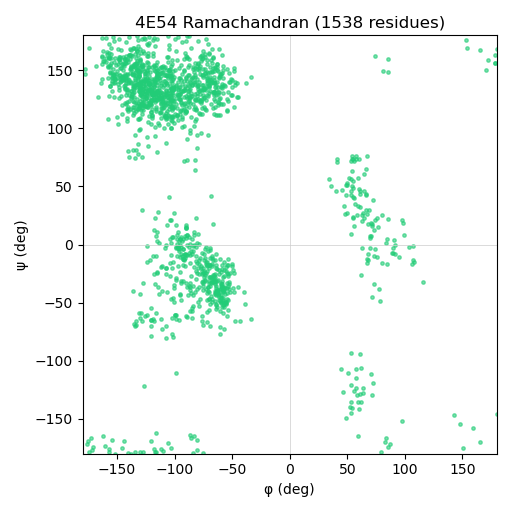51 105.800 1.00 34.03 560 LEU A CA 1
ATOM 4358 C C . LEU A 1 570 ? 0.094 -22.659 105.635 1.00 31.76 560 LEU A C 1
ATOM 4359 O O . LEU A 1 570 ? 0.482 -23.030 104.528 1.00 45.42 560 LEU A O 1
ATOM 4364 N N . TRP A 1 571 ? 0.737 -22.938 106.769 1.00 44.69 561 TRP A N 1
ATOM 4365 C CA . TRP A 1 571 ? 1.814 -23.933 106.915 1.00 44.43 561 TRP A CA 1
ATOM 4366 C C . TRP A 1 571 ? 1.630 -25.409 106.547 1.00 45.91 561 TRP A C 1
ATOM 4367 O O . TRP A 1 571 ? 2.153 -25.885 105.540 1.00 41.81 561 TRP A O 1
ATOM 4378 N N . THR A 1 572 ? 0.880 -26.121 107.382 1.00 54.84 562 THR A N 1
ATOM 4379 C CA . THR A 1 572 ? 0.408 -27.478 107.100 1.00 52.00 562 THR A CA 1
ATOM 4380 C C . THR A 1 572 ? -0.144 -27.806 105.712 1.00 51.78 562 THR A C 1
ATOM 4381 O O . THR A 1 572 ? 0.440 -28.606 104.983 1.00 49.42 562 THR A O 1
ATOM 4385 N N . ASP A 1 573 ? -1.265 -27.205 105.346 1.00 48.62 563 ASP A N 1
ATOM 4386 C CA . ASP A 1 573 ? -1.896 -27.522 104.067 1.00 41.57 563 ASP A CA 1
ATOM 4387 C C . ASP A 1 573 ? -1.501 -26.608 102.904 1.00 40.06 563 ASP A C 1
ATOM 4388 O O . ASP A 1 573 ? -2.006 -26.761 101.792 1.00 32.51 563 ASP A O 1
ATOM 4393 N N . ILE A 1 574 ? -0.592 -25.671 103.161 1.00 29.40 564 ILE A N 1
ATOM 4394 C CA . ILE A 1 574 ? -0.122 -24.759 102.120 1.00 35.51 564 ILE A CA 1
ATOM 4395 C C . ILE A 1 574 ? -1.320 -24.342 101.283 1.00 35.08 564 ILE A C 1
ATOM 4396 O O . ILE A 1 574 ? -1.464 -24.753 100.132 1.00 27.24 564 ILE A O 1
ATOM 4401 N N . SER A 1 575 ? -2.178 -23.520 101.872 1.00 18.83 565 SER A N 1
ATOM 4402 C CA . SER A 1 575 ? -3.410 -23.111 101.218 1.00 19.00 565 SER A CA 1
ATOM 4403 C C . SER A 1 575 ? -3.608 -21.608 101.272 1.00 23.58 565 SER A C 1
ATOM 4404 O O . SER A 1 575 ? -3.206 -20.952 102.233 1.00 21.07 565 SER A O 1
ATOM 4407 N N . ALA A 1 576 ? -4.229 -21.070 100.230 1.00 29.54 566 ALA A N 1
ATOM 4408 C CA . ALA A 1 576 ? -4.674 -19.687 100.257 1.00 41.60 566 ALA A CA 1
ATOM 4409 C C . ALA A 1 576 ? -6.195 -19.655 100.339 1.00 24.54 566 ALA A C 1
ATOM 4410 O O . ALA A 1 576 ? -6.896 -20.145 99.450 1.00 28.41 566 ALA A O 1
ATOM 4412 N N . ARG A 1 577 ? -6.694 -19.077 101.426 1.00 32.92 567 ARG A N 1
ATOM 4413 C CA . ARG A 1 577 ? -8.130 -18.961 101.650 1.00 44.25 567 ARG A CA 1
ATOM 4414 C C . ARG A 1 577 ? -8.560 -17.525 101.925 1.00 32.58 567 ARG A C 1
ATOM 4415 O O . ARG A 1 577 ? -7.837 -16.747 102.547 1.00 35.24 567 ARG A O 1
ATOM 4423 N N . ILE A 1 578 ? -9.749 -17.188 101.444 1.00 32.43 568 ILE A N 1
ATOM 4424 C CA . ILE A 1 578 ? -10.337 -15.875 101.659 1.00 28.64 568 ILE A CA 1
ATOM 4425 C C . ILE A 1 578 ? -11.397 -15.952 102.747 1.00 43.28 568 ILE A C 1
ATOM 4426 O O . ILE A 1 578 ? -12.382 -16.675 102.611 1.00 45.50 568 ILE A O 1
ATOM 4431 N N . LEU A 1 579 ? -11.196 -15.195 103.821 1.00 37.17 569 LEU A N 1
ATOM 4432 C CA . LEU A 1 579 ? -12.149 -15.168 104.922 1.00 35.95 569 LEU A CA 1
ATOM 4433 C C . LEU A 1 579 ? -12.869 -13.836 104.973 1.00 39.54 569 LEU A C 1
ATOM 4434 O O . LEU A 1 579 ? -12.344 -12.809 104.541 1.00 46.22 569 LEU A O 1
ATOM 4439 N N . LYS A 1 580 ? -14.076 -13.854 105.525 1.00 46.25 570 LYS A N 1
ATOM 4440 C CA . LYS A 1 580 ? -14.840 -12.628 105.712 1.00 54.42 570 LYS A CA 1
ATOM 4441 C C . LYS A 1 580 ? -14.600 -12.056 107.094 1.00 42.76 570 LYS A C 1
ATOM 4442 O O . LYS A 1 580 ? -14.376 -12.791 108.055 1.00 54.32 570 LYS A O 1
ATOM 4448 N N . LEU A 1 581 ? -14.626 -10.735 107.177 1.00 54.24 571 LEU A N 1
ATOM 4449 C CA . LEU A 1 581 ? -14.523 -10.033 108.446 1.00 48.75 571 LEU A CA 1
ATOM 4450 C C . LEU A 1 581 ? -15.878 -9.420 108.750 1.00 43.88 571 LEU A C 1
ATOM 4451 O O . LEU A 1 581 ? -16.552 -8.923 107.853 1.00 41.79 571 LEU A O 1
ATOM 4456 N N . PRO A 1 582 ? -16.281 -9.464 110.026 1.00 23.24 572 PRO A N 1
ATOM 4457 C CA . PRO A 1 582 ? -15.454 -9.983 111.123 1.00 22.68 572 PRO A CA 1
ATOM 4458 C C . PRO A 1 582 ? -15.588 -11.485 111.419 1.00 22.68 572 PRO A C 1
ATOM 4459 O O . PRO A 1 582 ? -14.803 -11.989 112.217 1.00 23.70 572 PRO A O 1
ATOM 4463 N N . SER A 1 583 ? -16.546 -12.186 110.817 1.00 74.84 573 SER A N 1
ATOM 4464 C CA . SER A 1 583 ? -16.792 -13.577 111.215 1.00 65.53 573 SER A CA 1
ATOM 4465 C C . SER A 1 583 ? -15.665 -14.560 110.870 1.00 80.81 573 SER A C 1
ATOM 4466 O O . SER A 1 583 ? -15.625 -15.664 111.411 1.00 67.12 573 SER A O 1
ATOM 4469 N N . PHE A 1 584 ? -14.763 -14.177 109.970 1.00 41.22 574 PHE A N 1
ATOM 4470 C CA . PHE A 1 584 ? -13.715 -15.102 109.535 1.00 43.40 574 PHE A CA 1
ATOM 4471 C C . PHE A 1 584 ? -14.267 -16.333 108.826 1.00 50.27 574 PHE A C 1
ATOM 4472 O O . PHE A 1 584 ? -13.647 -17.398 108.837 1.00 49.99 574 PHE A O 1
ATOM 4480 N N . GLU A 1 585 ? -15.449 -16.194 108.237 1.00 52.66 575 GLU A N 1
ATOM 4481 C CA . GLU A 1 585 ? -16.078 -17.317 107.558 1.00 45.98 575 GLU A CA 1
ATOM 4482 C C . GLU A 1 585 ? -15.395 -17.678 106.251 1.00 52.61 575 GLU A C 1
ATOM 4483 O O . GLU A 1 585 ? -15.192 -16.830 105.378 1.00 50.48 575 GLU A O 1
ATOM 4489 N N . LEU A 1 586 ? -15.067 -18.959 106.119 1.00 50.61 576 LEU A N 1
ATOM 4490 C CA . LEU A 1 586 ? -14.381 -19.448 104.936 1.00 57.68 576 LEU A CA 1
ATOM 4491 C C . LEU A 1 586 ? -15.272 -19.325 103.701 1.00 50.13 576 LEU A C 1
ATOM 4492 O O . LEU A 1 586 ? -16.434 -19.734 103.706 1.00 47.88 576 LEU A O 1
ATOM 4497 N N . LEU A 1 587 ? -14.706 -18.763 102.641 1.00 44.16 577 LEU A N 1
ATOM 4498 C CA . LEU A 1 587 ? -15.415 -18.568 101.381 1.00 39.72 577 LEU A CA 1
ATOM 4499 C C . LEU A 1 587 ? -14.787 -19.351 100.238 1.00 39.02 577 LEU A C 1
ATOM 4500 O O . LEU A 1 587 ? -15.482 -19.847 99.352 1.00 40.79 577 LEU A O 1
ATOM 4505 N N . HIS A 1 588 ? -13.468 -19.480 100.285 1.00 55.64 578 HIS A N 1
ATOM 4506 C CA . HIS A 1 588 ? -12.737 -20.245 99.286 1.00 51.58 578 HIS A CA 1
ATOM 4507 C C . HIS A 1 588 ? -11.396 -20.726 99.814 1.00 51.66 578 HIS A C 1
ATOM 4508 O O . HIS A 1 588 ? -10.581 -19.950 100.308 1.00 56.44 578 HIS A O 1
ATOM 4515 N N . LYS A 1 589 ? -11.176 -22.027 99.680 1.00 44.71 579 LYS A N 1
ATOM 4516 C CA . LYS A 1 589 ? -9.913 -22.637 100.048 1.00 36.57 579 LYS A CA 1
ATOM 4517 C C . LYS A 1 589 ? -9.274 -23.103 98.760 1.00 47.71 579 LYS A C 1
ATOM 4518 O O . LYS A 1 589 ? -9.783 -23.992 98.077 1.00 51.18 579 LYS A O 1
ATOM 4524 N N . GLU A 1 590 ? -8.150 -22.479 98.427 1.00 59.01 580 GLU A N 1
ATOM 4525 C CA . GLU A 1 590 ? -7.428 -22.818 97.216 1.00 54.92 580 GLU A CA 1
ATOM 4526 C C . GLU A 1 590 ? -6.116 -23.491 97.589 1.00 53.02 580 GLU A C 1
ATOM 4527 O O . GLU A 1 590 ? -5.256 -22.885 98.228 1.00 55.11 580 GLU A O 1
ATOM 4533 N N . MET A 1 591 ? -5.961 -24.744 97.179 1.00 25.37 581 MET A N 1
ATOM 4534 C CA . MET A 1 591 ? -4.717 -25.464 97.408 1.00 20.68 581 MET A CA 1
ATOM 4535 C C . MET A 1 591 ? -3.665 -25.057 96.379 1.00 37.55 581 MET A C 1
ATOM 4536 O O . MET A 1 591 ? -3.904 -25.141 95.175 1.00 36.16 581 MET A O 1
ATOM 4541 N N . LEU A 1 592 ? -2.502 -24.621 96.857 1.00 32.39 582 LEU A N 1
ATOM 4542 C CA . LEU A 1 592 ? -1.442 -24.137 95.974 1.00 19.42 582 LEU A CA 1
ATOM 4543 C C . LEU A 1 592 ? -0.478 -25.250 95.570 1.00 18.42 582 LEU A C 1
ATOM 4544 O O . LEU A 1 592 ? 0.316 -25.093 94.644 1.00 28.25 582 LEU A O 1
ATOM 4549 N N . GLY A 1 593 ? -0.582 -26.384 96.253 1.00 44.45 583 GLY A N 1
ATOM 4550 C CA . GLY A 1 593 ? 0.285 -27.524 96.013 1.00 47.45 583 GLY A CA 1
ATOM 4551 C C . GLY A 1 593 ? 1.709 -27.384 96.531 1.00 47.65 583 GLY A C 1
ATOM 4552 O O . GLY A 1 593 ? 2.188 -26.288 96.810 1.00 36.82 583 GLY A O 1
ATOM 4553 N N . GLY A 1 594 ? 2.390 -28.518 96.657 1.00 33.80 584 GLY A N 1
ATOM 4554 C CA . GLY A 1 594 ? 3.779 -28.553 97.081 1.00 27.41 584 GLY A CA 1
ATOM 4555 C C . GLY A 1 594 ? 3.984 -28.545 98.587 1.00 28.60 584 GLY A C 1
ATOM 4556 O O . GLY A 1 594 ? 3.026 -28.594 99.361 1.00 37.43 584 GLY A O 1
ATOM 4557 N N . GLU A 1 595 ? 5.248 -28.462 98.996 1.00 28.88 585 GLU A N 1
ATOM 4558 C CA . GLU A 1 595 ? 5.627 -28.534 100.404 1.00 19.46 585 GLU A CA 1
ATOM 4559 C C . GLU A 1 595 ? 6.251 -27.220 100.859 1.00 27.05 585 GLU A C 1
ATOM 4560 O O . GLU A 1 595 ? 6.761 -27.116 101.971 1.00 26.43 585 GLU A O 1
ATOM 4566 N N . ILE A 1 596 ? 6.200 -26.221 99.982 1.00 35.81 586 ILE A N 1
ATOM 4567 C CA . ILE A 1 596 ? 6.841 -24.940 100.230 1.00 35.26 586 ILE A CA 1
ATOM 4568 C C . ILE A 1 596 ? 5.802 -23.902 100.644 1.00 42.73 586 ILE A C 1
ATOM 4569 O O . ILE A 1 596 ? 4.828 -23.667 99.933 1.00 45.72 586 ILE A O 1
ATOM 4574 N N . ILE A 1 597 ? 6.015 -23.285 101.802 1.00 44.18 587 ILE A N 1
ATOM 4575 C CA . ILE A 1 597 ? 5.032 -22.354 102.361 1.00 30.64 587 ILE A CA 1
ATOM 4576 C C . ILE A 1 597 ? 4.980 -21.032 101.609 1.00 41.93 587 ILE A C 1
ATOM 4577 O O . ILE A 1 597 ? 6.011 -20.532 101.154 1.00 40.08 587 ILE A O 1
ATOM 4582 N N . PRO A 1 598 ? 3.776 -20.443 101.504 1.00 30.76 588 PRO A N 1
ATOM 4583 C CA . PRO A 1 598 ? 3.613 -19.093 100.948 1.00 46.66 588 PRO A CA 1
ATOM 4584 C C . PRO A 1 598 ? 4.262 -18.056 101.862 1.00 37.40 588 PRO A C 1
ATOM 4585 O O . PRO A 1 598 ? 4.028 -18.074 103.068 1.00 42.81 588 PRO A O 1
ATOM 4589 N N . ARG A 1 599 ? 5.074 -17.169 101.291 1.00 46.96 589 ARG A N 1
ATOM 4590 C CA . ARG A 1 599 ? 5.819 -16.196 102.089 1.00 52.72 589 ARG A CA 1
ATOM 4591 C C . ARG A 1 599 ? 5.158 -14.834 101.953 1.00 55.25 589 ARG A C 1
ATOM 4592 O O . ARG A 1 599 ? 5.393 -13.934 102.760 1.00 48.20 589 ARG A O 1
ATOM 4600 N N . SER A 1 600 ? 4.302 -14.695 100.946 1.00 24.13 590 SER A N 1
ATOM 4601 C CA . SER A 1 600 ? 3.636 -13.425 100.695 1.00 38.40 590 SER A CA 1
ATOM 4602 C C . SER A 1 600 ? 2.309 -13.607 99.969 1.00 30.05 590 SER A C 1
ATOM 4603 O O . SER A 1 600 ? 2.183 -14.442 99.075 1.00 30.73 590 SER A O 1
ATOM 4606 N N . ILE A 1 601 ? 1.326 -12.808 100.365 1.00 25.72 591 ILE A N 1
ATOM 4607 C CA . ILE A 1 601 ? -0.006 -12.855 99.788 1.00 19.02 591 ILE A CA 1
ATOM 4608 C C . ILE A 1 601 ? -0.511 -11.422 99.742 1.00 22.50 591 ILE A C 1
ATOM 4609 O O . ILE A 1 601 ? -0.252 -10.635 100.655 1.00 27.77 591 ILE A O 1
ATOM 4614 N N . LEU A 1 602 ? -1.235 -11.074 98.685 1.00 33.36 592 LEU A N 1
ATOM 4615 C CA . LEU A 1 602 ? -1.626 -9.688 98.492 1.00 32.69 592 LEU A CA 1
ATOM 4616 C C . LEU A 1 602 ? -2.920 -9.572 97.700 1.00 21.26 592 LEU A C 1
ATOM 4617 O O . LEU A 1 602 ? -3.138 -10.304 96.734 1.00 20.84 592 LEU A O 1
ATOM 4622 N N . MET A 1 603 ? -3.781 -8.650 98.119 1.00 56.22 593 MET A N 1
ATOM 4623 C CA . MET A 1 603 ? -4.967 -8.327 97.338 1.00 59.93 593 MET A CA 1
ATOM 4624 C C . MET A 1 603 ? -4.714 -7.038 96.575 1.00 57.07 593 MET A C 1
ATOM 4625 O O . MET A 1 603 ? -4.238 -6.056 97.141 1.00 47.05 593 MET A O 1
ATOM 4630 N N . THR A 1 604 ? -5.039 -7.041 95.290 1.00 41.13 594 THR A N 1
ATOM 4631 C CA . THR A 1 604 ? -4.748 -5.896 94.440 1.00 37.07 594 THR A CA 1
ATOM 4632 C C . THR A 1 604 ? -5.817 -5.630 93.396 1.00 32.46 594 THR A C 1
ATOM 4633 O O . THR A 1 604 ? -6.617 -6.506 93.072 1.00 44.22 594 THR A O 1
ATOM 4637 N N . THR A 1 605 ? -5.826 -4.402 92.892 1.00 35.96 595 THR A N 1
ATOM 4638 C CA . THR A 1 605 ? -6.638 -4.028 91.742 1.00 35.88 595 THR A CA 1
ATOM 4639 C C . THR A 1 605 ? -5.761 -3.512 90.599 1.00 36.17 595 THR A C 1
ATOM 4640 O O . THR A 1 605 ? -5.145 -2.459 90.725 1.00 44.88 595 THR A O 1
ATOM 4644 N N . PHE A 1 606 ? -5.711 -4.237 89.483 1.00 30.15 596 PHE A N 1
ATOM 4645 C CA . PHE A 1 606 ? -5.106 -3.686 88.270 1.00 30.74 596 PHE A CA 1
ATOM 4646 C C . PHE A 1 606 ? -6.199 -3.364 87.260 1.00 31.82 596 PHE A C 1
ATOM 4647 O O . PHE A 1 606 ? -7.155 -4.123 87.100 1.00 31.35 596 PHE A O 1
ATOM 4655 N N . GLU A 1 607 ? -6.040 -2.225 86.591 1.00 40.49 597 GLU A N 1
ATOM 4656 C CA . GLU A 1 607 ? -6.965 -1.761 85.557 1.00 36.41 597 GLU A CA 1
ATOM 4657 C C . GLU A 1 607 ? -8.410 -2.109 85.889 1.00 44.56 597 GLU A C 1
ATOM 4658 O O . GLU A 1 607 ? -9.131 -2.668 85.064 1.00 32.93 597 GLU A O 1
ATOM 4664 N N . SER A 1 608 ? -8.821 -1.771 87.108 1.00 30.27 598 SER A N 1
ATOM 4665 C CA . SER A 1 608 ? -10.192 -1.986 87.560 1.00 44.28 598 SER A CA 1
ATOM 4666 C C . SER A 1 608 ? -10.540 -3.465 87.754 1.00 36.99 598 SER A C 1
ATOM 4667 O O . SER A 1 608 ? -11.646 -3.796 88.188 1.00 32.44 598 SER A O 1
ATOM 4670 N N . SER A 1 609 ? -9.595 -4.350 87.440 1.00 36.94 599 SER A N 1
ATOM 4671 C CA . SER A 1 609 ? -9.779 -5.782 87.667 1.00 45.93 599 SER A CA 1
ATOM 4672 C C . SER A 1 609 ? -9.057 -6.235 88.933 1.00 38.88 599 SER A C 1
ATOM 4673 O O . SER A 1 609 ? -7.988 -5.724 89.268 1.00 51.14 599 SER A O 1
ATOM 4676 N N . HIS A 1 610 ? -9.659 -7.183 89.643 1.00 51.19 600 HIS A N 1
ATOM 4677 C CA . HIS A 1 610 ? -9.103 -7.653 90.910 1.00 58.43 600 HIS A CA 1
ATOM 4678 C C . HIS A 1 610 ? -8.374 -8.994 90.860 1.00 48.00 600 HIS A C 1
ATOM 4679 O O . HIS A 1 610 ? -8.824 -9.930 90.200 1.00 50.75 600 HIS A O 1
ATOM 4686 N N . TYR A 1 611 ? -7.249 -9.076 91.568 1.00 54.83 601 TYR A N 1
ATOM 4687 C CA . TYR A 1 611 ? -6.435 -10.287 91.597 1.00 58.77 601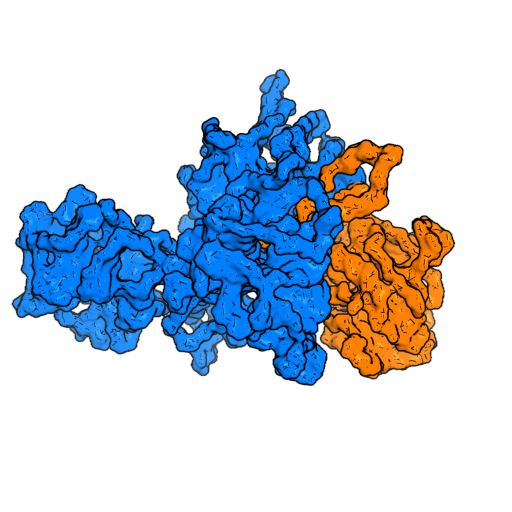 TYR A CA 1
ATOM 4688 C C . TYR A 1 611 ? -6.003 -10.665 93.005 1.00 54.65 601 TYR A C 1
ATOM 4689 O O . TYR A 1 611 ? -5.919 -9.819 93.896 1.00 52.09 601 TYR A O 1
ATOM 4698 N N . LEU A 1 612 ? -5.724 -11.949 93.192 1.00 33.64 602 LEU A N 1
ATOM 4699 C CA . LEU A 1 612 ? -4.994 -12.430 94.361 1.00 33.67 602 LEU A CA 1
ATOM 4700 C C . LEU A 1 612 ? -3.624 -12.939 93.933 1.00 47.11 602 LEU A C 1
ATOM 4701 O O . LEU A 1 612 ? -3.525 -13.811 93.069 1.00 40.31 602 LEU A O 1
ATOM 4706 N N . LEU A 1 613 ? -2.571 -12.415 94.550 1.00 40.25 603 LEU A N 1
ATOM 4707 C CA . LEU A 1 613 ? -1.226 -12.908 94.291 1.00 48.23 603 LEU A CA 1
ATOM 4708 C C . LEU A 1 613 ? -0.708 -13.661 95.505 1.00 35.98 603 LEU A C 1
ATOM 4709 O O . LEU A 1 613 ? -0.836 -13.189 96.633 1.00 42.48 603 LEU A O 1
ATOM 4714 N N . CYS A 1 614 ? -0.070 -14.803 95.271 1.00 28.58 604 CYS A N 1
ATOM 4715 C CA . CYS A 1 614 ? 0.467 -15.587 96.369 1.00 35.86 604 CYS A CA 1
ATOM 4716 C C . CYS A 1 614 ? 1.825 -16.173 96.011 1.00 37.38 604 CYS A C 1
ATOM 4717 O O . CYS A 1 614 ? 1.955 -16.984 95.093 1.00 40.73 604 CYS A O 1
ATOM 4720 N N . ALA A 1 615 ? 2.840 -15.707 96.732 1.00 30.42 605 ALA A N 1
ATOM 4721 C CA . ALA A 1 615 ? 4.224 -16.093 96.489 1.00 27.22 605 ALA A CA 1
ATOM 4722 C C . ALA A 1 615 ? 4.742 -17.119 97.491 1.00 28.52 605 ALA A C 1
ATOM 4723 O O . ALA A 1 615 ? 4.579 -16.953 98.701 1.00 31.70 605 ALA A O 1
ATOM 4725 N N . LEU A 1 616 ? 5.377 -18.171 96.990 1.00 28.60 606 LEU A N 1
ATOM 4726 C CA . LEU A 1 616 ? 5.934 -19.185 97.870 1.00 23.51 606 LEU A CA 1
ATOM 4727 C C . LEU A 1 616 ? 7.392 -18.869 98.168 1.00 22.64 606 LEU A C 1
ATOM 4728 O O . LEU A 1 616 ? 7.952 -17.928 97.603 1.00 22.95 606 LEU A O 1
ATOM 4733 N N . GLY A 1 617 ? 8.008 -19.641 99.058 1.00 59.61 607 GLY A N 1
ATOM 4734 C CA . GLY A 1 617 ? 9.436 -19.501 99.288 1.00 58.36 607 GLY A CA 1
ATOM 4735 C C . GLY A 1 617 ? 10.290 -20.004 98.139 1.00 55.82 607 GLY A C 1
ATOM 4736 O O . GLY A 1 617 ? 11.506 -19.846 98.133 1.00 63.99 607 GLY A O 1
ATOM 4737 N N . ASP A 1 618 ? 9.640 -20.600 97.151 1.00 59.67 608 ASP A N 1
ATOM 4738 C CA . ASP A 1 618 ? 10.314 -21.120 95.963 1.00 53.48 608 ASP A CA 1
ATOM 4739 C C . ASP A 1 618 ? 10.731 -20.036 94.966 1.00 46.59 608 ASP A C 1
ATOM 4740 O O . ASP A 1 618 ? 11.711 -20.193 94.240 1.00 48.50 608 ASP A O 1
ATOM 4745 N N . GLY A 1 619 ? 9.940 -18.967 94.903 1.00 46.23 609 GLY A N 1
ATOM 4746 C CA . GLY A 1 619 ? 9.953 -18.037 93.787 1.00 38.28 609 GLY A CA 1
ATOM 4747 C C . GLY A 1 619 ? 8.728 -18.205 92.906 1.00 36.20 609 GLY A C 1
ATOM 4748 O O . GLY A 1 619 ? 8.420 -17.338 92.090 1.00 30.22 609 GLY A O 1
ATOM 4749 N N . ALA A 1 620 ? 8.038 -19.330 93.051 1.00 38.79 610 ALA A N 1
ATOM 4750 C CA . ALA A 1 620 ? 6.773 -19.539 92.353 1.00 39.36 610 ALA A CA 1
ATOM 4751 C C . ALA A 1 620 ? 5.794 -18.455 92.790 1.00 42.96 610 ALA A C 1
ATOM 4752 O O . ALA A 1 620 ? 5.805 -18.020 93.941 1.00 39.52 610 ALA A O 1
ATOM 4754 N N . LEU A 1 621 ? 4.955 -18.013 91.864 1.00 40.38 611 LEU A N 1
ATOM 4755 C CA . LEU A 1 621 ? 3.895 -17.076 92.191 1.00 41.07 611 LEU A CA 1
ATOM 4756 C C . LEU A 1 621 ? 2.568 -17.452 91.552 1.00 45.90 611 LEU A C 1
ATOM 4757 O O . LEU A 1 621 ? 2.451 -17.513 90.330 1.00 50.30 611 LEU A O 1
ATOM 4762 N N . PHE A 1 622 ? 1.571 -17.720 92.388 1.00 33.70 612 PHE A N 1
ATOM 4763 C CA . PHE A 1 622 ? 0.229 -17.947 91.884 1.00 35.14 612 PHE A CA 1
ATOM 4764 C C . PHE A 1 622 ? -0.522 -16.635 91.829 1.00 22.84 612 PHE A C 1
ATOM 4765 O O . PHE A 1 622 ? -0.355 -15.771 92.691 1.00 35.08 612 PHE A O 1
ATOM 4773 N N . TYR A 1 623 ? -1.363 -16.498 90.812 1.00 40.62 613 TYR A N 1
ATOM 4774 C CA . TYR A 1 623 ? -2.308 -15.393 90.769 1.00 26.16 613 TYR A CA 1
ATOM 4775 C C . TYR A 1 623 ? -3.691 -15.842 90.318 1.00 30.51 613 TYR A C 1
ATOM 4776 O O . TYR A 1 623 ? -3.838 -16.753 89.502 1.00 39.20 613 TYR A O 1
ATOM 4785 N N . PHE A 1 624 ? -4.702 -15.183 90.867 1.00 49.89 614 PHE A N 1
ATOM 4786 C CA . PHE A 1 624 ? -6.086 -15.586 90.684 1.00 60.86 614 PHE A CA 1
ATOM 4787 C C . PHE A 1 624 ? -6.954 -14.377 90.403 1.00 49.16 614 PHE A C 1
ATOM 4788 O O . PHE A 1 624 ? -6.690 -13.281 90.896 1.00 59.25 614 PHE A O 1
ATOM 4796 N N . GLY A 1 625 ? -7.999 -14.580 89.615 1.00 17.14 615 GLY A N 1
ATOM 4797 C CA . GLY A 1 625 ? -9.060 -13.602 89.544 1.00 19.81 615 GLY A CA 1
ATOM 4798 C C . GLY A 1 625 ? -9.788 -13.657 90.873 1.00 25.21 615 GLY A C 1
ATOM 4799 O O . GLY A 1 625 ? -10.043 -14.734 91.418 1.00 23.26 615 GLY A O 1
ATOM 4800 N N . LEU A 1 626 ? -10.104 -12.485 91.409 1.00 42.65 616 LEU A N 1
ATOM 4801 C CA . LEU A 1 626 ? -10.738 -12.386 92.714 1.00 56.37 616 LEU A CA 1
ATOM 4802 C C . LEU A 1 626 ? -12.034 -11.612 92.581 1.00 47.74 616 LEU A C 1
ATOM 4803 O O . LEU A 1 626 ? -12.054 -10.493 92.068 1.00 38.61 616 LEU A O 1
ATOM 4808 N N . ASN A 1 627 ? -13.112 -12.204 93.077 1.00 33.29 617 ASN A N 1
ATOM 4809 C CA . ASN A 1 627 ? -14.400 -11.535 93.098 1.00 22.08 617 ASN A CA 1
ATOM 4810 C C . ASN A 1 627 ? -14.652 -10.928 94.470 1.00 19.19 617 ASN A C 1
ATOM 4811 O O . ASN A 1 627 ? -14.834 -11.643 95.455 1.00 31.41 617 ASN A O 1
ATOM 4816 N N . ILE A 1 628 ? -14.656 -9.602 94.533 1.00 22.79 618 ILE A N 1
ATOM 4817 C CA . ILE A 1 628 ? -14.747 -8.919 95.816 1.00 26.91 618 ILE A CA 1
ATOM 4818 C C . ILE A 1 628 ? -16.127 -9.027 96.442 1.00 38.20 618 ILE A C 1
ATOM 4819 O O . ILE A 1 628 ? -16.286 -8.773 97.633 1.00 31.99 618 ILE A O 1
ATOM 4824 N N . GLU A 1 629 ? -17.123 -9.421 95.655 1.00 41.13 619 GLU A N 1
ATOM 4825 C CA . GLU A 1 629 ? -18.472 -9.561 96.196 1.00 57.57 619 GLU A CA 1
ATOM 4826 C C . GLU A 1 629 ? -18.709 -10.904 96.881 1.00 49.32 619 GLU A C 1
ATOM 4827 O O . GLU A 1 629 ? -19.407 -10.973 97.892 1.00 42.74 619 GLU A O 1
ATOM 4833 N N . THR A 1 630 ? -18.112 -11.960 96.341 1.00 43.15 620 THR A N 1
ATOM 4834 C CA . THR A 1 630 ? -18.291 -13.306 96.878 1.00 47.44 620 THR A CA 1
ATOM 4835 C C . THR A 1 630 ? -17.008 -13.821 97.527 1.00 33.53 620 THR A C 1
ATOM 4836 O O . THR A 1 630 ? -17.033 -14.778 98.300 1.00 33.33 620 THR A O 1
ATOM 4840 N N . GLY A 1 631 ? -15.887 -13.190 97.191 1.00 27.43 621 GLY A N 1
ATOM 4841 C CA . GLY A 1 631 ? -14.588 -13.604 97.692 1.00 32.59 621 GLY A CA 1
ATOM 4842 C C . GLY A 1 631 ? -14.080 -14.853 96.999 1.00 38.91 621 GLY A C 1
ATOM 4843 O O . GLY A 1 631 ? -13.242 -15.581 97.532 1.00 34.68 621 GLY A O 1
ATOM 4844 N N . LEU A 1 632 ? -14.594 -15.092 95.798 1.00 31.85 622 LEU A N 1
ATOM 4845 C CA . LEU A 1 632 ? -14.224 -16.252 94.995 1.00 36.32 622 LEU A CA 1
ATOM 4846 C C . LEU A 1 632 ? -12.897 -16.038 94.280 1.00 31.48 622 LEU A C 1
ATOM 4847 O O . LEU A 1 632 ? -12.654 -14.965 93.727 1.00 31.39 622 LEU A O 1
ATOM 4852 N N . LEU A 1 633 ? -12.040 -17.056 94.291 1.00 48.38 623 LEU A N 1
ATOM 4853 C CA . LEU A 1 633 ? -10.798 -16.980 93.539 1.00 44.17 623 LEU A CA 1
ATOM 4854 C C . LEU A 1 633 ? -10.947 -17.769 92.243 1.00 48.45 623 LEU A C 1
ATOM 4855 O O . LEU A 1 633 ? -11.229 -18.965 92.269 1.00 39.80 623 LEU A O 1
ATOM 4860 N N . SER A 1 634 ? -10.723 -17.106 91.112 1.00 53.55 624 SER A N 1
ATOM 4861 C CA . SER A 1 634 ? -10.791 -17.771 89.812 1.00 54.54 624 SER A CA 1
ATOM 4862 C C . SER A 1 634 ? -9.523 -17.662 88.962 1.00 53.15 624 SER A C 1
ATOM 4863 O O . SER A 1 634 ? -8.607 -16.906 89.285 1.00 53.92 624 SER A O 1
ATOM 4866 N N . ASP A 1 635 ? -9.507 -18.396 87.852 1.00 44.68 625 ASP A N 1
ATOM 4867 C CA . ASP A 1 635 ? -8.453 -18.267 86.849 1.00 35.89 625 ASP A CA 1
ATOM 4868 C C . ASP A 1 635 ? -7.041 -18.404 87.416 1.00 46.29 625 ASP A C 1
ATOM 4869 O O . ASP A 1 635 ? -6.207 -17.510 87.256 1.00 40.76 625 ASP A O 1
ATOM 4874 N N . ARG A 1 636 ? -6.786 -19.531 88.076 1.00 43.09 626 ARG A N 1
ATOM 4875 C CA . ARG A 1 636 ? -5.448 -19.858 88.556 1.00 50.17 626 ARG A CA 1
ATOM 4876 C C . ARG A 1 636 ? -4.432 -19.784 87.421 1.00 39.21 626 ARG A C 1
ATOM 4877 O O . ARG A 1 636 ? -4.639 -20.341 86.343 1.00 43.68 626 ARG A O 1
ATOM 4885 N N . LYS A 1 637 ? -3.331 -19.089 87.685 1.00 57.25 627 LYS A N 1
ATOM 4886 C CA . LYS A 1 637 ? -2.209 -18.995 86.758 1.00 58.43 627 LYS A CA 1
ATOM 4887 C C . LYS A 1 637 ? -0.921 -18.919 87.567 1.00 50.64 627 LYS A C 1
ATOM 4888 O O . LYS A 1 637 ? -0.887 -18.308 88.635 1.00 49.72 627 LYS A O 1
ATOM 4894 N N . LYS A 1 638 ? 0.136 -19.537 87.050 1.00 46.89 628 LYS A N 1
ATOM 4895 C CA . LYS A 1 638 ? 1.419 -19.576 87.740 1.00 42.56 628 LYS A CA 1
ATOM 4896 C C . LYS A 1 638 ? 2.577 -19.116 86.871 1.00 37.60 628 LYS A C 1
ATOM 4897 O O . LYS A 1 638 ? 2.716 -19.537 85.723 1.00 33.61 628 LYS A O 1
ATOM 4903 N N . VAL A 1 639 ? 3.404 -18.240 87.435 1.00 36.57 629 VAL A N 1
ATOM 4904 C CA . VAL A 1 639 ? 4.632 -17.815 86.781 1.00 33.81 629 VAL A CA 1
ATOM 4905 C C . VAL A 1 639 ? 5.776 -18.031 87.763 1.00 43.52 629 VAL A C 1
ATOM 4906 O O . VAL A 1 639 ? 5.549 -18.242 88.957 1.00 39.98 629 VAL A O 1
ATOM 4910 N N . THR A 1 640 ? 7.004 -17.994 87.264 1.00 28.43 630 THR A N 1
ATOM 4911 C CA . THR A 1 640 ? 8.164 -18.139 88.134 1.00 42.17 630 THR A CA 1
ATOM 4912 C C . THR A 1 640 ? 9.020 -16.877 88.199 1.00 25.94 630 THR A C 1
ATOM 4913 O O . THR A 1 640 ? 9.406 -16.333 87.166 1.00 29.58 630 THR A O 1
ATOM 4917 N N . LEU A 1 641 ? 9.344 -16.428 89.407 1.00 42.64 631 LEU A N 1
ATOM 4918 C CA . LEU A 1 641 ? 10.130 -15.209 89.544 1.00 41.04 631 LEU A CA 1
ATOM 4919 C C . LEU A 1 641 ? 11.353 -15.404 90.439 1.00 48.46 631 LEU A C 1
ATOM 4920 O O . LEU A 1 641 ? 11.381 -14.995 91.601 1.00 47.78 631 LEU A O 1
ATOM 4925 N N . GLY A 1 642 ? 12.350 -16.076 89.871 1.00 33.89 632 GLY A N 1
ATOM 4926 C CA . GLY A 1 642 ? 13.596 -16.397 90.544 1.00 37.45 632 GLY A CA 1
ATOM 4927 C C . GLY A 1 642 ? 13.502 -17.649 91.390 1.00 41.55 632 GLY A C 1
ATOM 4928 O O . GLY A 1 642 ? 12.529 -18.396 91.292 1.00 34.05 632 GLY A O 1
ATOM 4929 N N . THR A 1 643 ? 14.494 -17.865 92.248 1.00 23.46 633 THR A N 1
ATOM 4930 C CA . THR A 1 643 ? 14.545 -19.104 92.998 1.00 23.17 633 THR A CA 1
ATOM 4931 C C . THR A 1 643 ? 14.370 -18.812 94.483 1.00 35.04 633 THR A C 1
ATOM 4932 O O . THR A 1 643 ? 13.934 -19.675 95.242 1.00 25.42 633 THR A O 1
ATOM 4936 N N . GLN A 1 644 ? 14.706 -17.589 94.885 1.00 41.46 634 GLN A N 1
ATOM 4937 C CA . GLN A 1 644 ? 14.530 -17.173 96.262 1.00 46.33 634 GLN A CA 1
ATOM 4938 C C . GLN A 1 644 ? 13.042 -16.884 96.511 1.00 45.15 634 GLN A C 1
ATOM 4939 O O . GLN A 1 644 ? 12.317 -16.624 95.548 1.00 41.07 634 GLN A O 1
ATOM 4945 N N . PRO A 1 645 ? 12.604 -16.826 97.803 1.00 42.37 635 PRO A N 1
ATOM 4946 C CA . PRO A 1 645 ? 11.253 -16.324 98.109 1.00 35.43 635 PRO A CA 1
ATOM 4947 C C . PRO A 1 645 ? 11.062 -14.836 97.775 1.00 37.90 635 PRO A C 1
ATOM 4948 O O . PRO A 1 645 ? 11.938 -13.981 97.979 1.00 47.55 635 PRO A O 1
ATOM 4952 N N . THR A 1 646 ? 9.874 -14.555 97.262 1.00 32.12 636 THR A N 1
ATOM 4953 C CA . THR A 1 646 ? 9.502 -13.259 96.736 1.00 42.77 636 THR A CA 1
ATOM 4954 C C . THR A 1 646 ? 8.607 -12.452 97.672 1.00 37.37 636 THR A C 1
ATOM 4955 O O . THR A 1 646 ? 7.604 -12.952 98.182 1.00 31.43 636 THR A O 1
ATOM 4959 N N . VAL A 1 647 ? 8.990 -11.209 97.928 1.00 41.86 637 VAL A N 1
ATOM 4960 C CA . VAL A 1 647 ? 8.150 -10.329 98.734 1.00 29.81 637 VAL A CA 1
ATOM 4961 C C . VAL A 1 647 ? 7.326 -9.459 97.796 1.00 29.39 637 VAL A C 1
ATOM 4962 O O . VAL A 1 647 ? 7.871 -8.854 96.870 1.00 29.77 637 VAL A O 1
ATOM 4966 N N . LEU A 1 648 ? 6.025 -9.354 98.048 1.00 39.62 638 LEU A N 1
ATOM 4967 C CA . LEU A 1 648 ? 5.170 -8.563 97.170 1.00 46.01 638 LEU A CA 1
ATOM 4968 C C . LEU A 1 648 ? 4.750 -7.303 97.919 1.00 36.33 638 LEU A C 1
ATOM 4969 O O . LEU A 1 648 ? 4.244 -7.362 99.041 1.00 48.18 638 LEU A O 1
ATOM 4974 N N . ARG A 1 649 ? 4.931 -6.164 97.256 1.00 28.65 639 ARG A N 1
ATOM 4975 C CA . ARG A 1 649 ? 4.549 -4.864 97.795 1.00 23.85 639 ARG A CA 1
ATOM 4976 C C . ARG A 1 649 ? 3.889 -3.962 96.753 1.00 25.97 639 ARG A C 1
ATOM 4977 O O . ARG A 1 649 ? 4.445 -3.734 95.679 1.00 31.23 639 ARG A O 1
ATOM 4985 N N . THR A 1 650 ? 2.706 -3.455 97.071 1.00 27.25 640 THR A N 1
ATOM 4986 C CA . THR A 1 650 ? 1.998 -2.527 96.196 1.00 43.25 640 THR A CA 1
ATOM 4987 C C . THR A 1 650 ? 2.657 -1.144 96.216 1.00 28.21 640 THR A C 1
ATOM 4988 O O . THR A 1 650 ? 3.254 -0.757 97.219 1.00 41.95 640 THR A O 1
ATOM 4992 N N . PHE A 1 651 ? 2.548 -0.409 95.111 1.00 38.88 641 PHE A N 1
ATOM 4993 C CA . PHE A 1 651 ? 3.046 0.966 95.041 1.00 33.89 641 PHE A CA 1
ATOM 4994 C C . PHE A 1 651 ? 2.382 1.747 93.905 1.00 44.27 641 PHE A C 1
ATOM 4995 O O . PHE A 1 651 ? 1.814 1.156 92.986 1.00 39.99 641 PHE A O 1
ATOM 5003 N N . ARG A 1 652 ? 2.435 3.074 93.988 1.00 62.16 642 ARG A N 1
ATOM 5004 C CA . ARG A 1 652 ? 1.831 3.931 92.973 1.00 56.34 642 ARG A CA 1
ATOM 5005 C C . ARG A 1 652 ? 2.859 4.601 92.062 1.00 47.84 642 ARG A C 1
ATOM 5006 O O . ARG A 1 652 ? 3.895 5.079 92.521 1.00 61.08 642 ARG A O 1
ATOM 5014 N N . SER A 1 653 ? 2.557 4.624 90.766 1.00 40.96 643 SER A N 1
ATOM 5015 C CA . SER A 1 653 ? 3.350 5.369 89.794 1.00 41.70 643 SER A CA 1
ATOM 5016 C C . SER A 1 653 ? 2.468 5.929 88.679 1.00 52.08 643 SER A C 1
ATOM 5017 O O . SER A 1 653 ? 1.693 5.197 88.060 1.00 50.98 643 SER A O 1
ATOM 5020 N N . LEU A 1 654 ? 2.584 7.229 88.430 1.00 40.70 644 LEU A N 1
ATOM 5021 C CA . LEU A 1 654 ? 1.723 7.905 87.462 1.00 43.59 644 LEU A CA 1
ATOM 5022 C C . LEU A 1 654 ? 0.256 7.573 87.707 1.00 37.54 644 LEU A C 1
ATOM 5023 O O . LEU A 1 654 ? -0.456 7.167 86.789 1.00 38.90 644 LEU A O 1
ATOM 5028 N N . SER A 1 655 ? -0.197 7.774 88.938 1.00 31.28 645 SER A N 1
ATOM 5029 C CA . SER A 1 655 ? -1.584 7.517 89.295 1.00 30.04 645 SER A CA 1
ATOM 5030 C C . SER A 1 655 ? -2.045 6.153 88.800 1.00 28.44 645 SER A C 1
ATOM 5031 O O . SER A 1 655 ? -3.237 5.941 88.579 1.00 45.23 645 SER A O 1
ATOM 5034 N N . THR A 1 656 ? -1.108 5.226 88.632 1.00 68.94 646 THR A N 1
ATOM 5035 C CA . THR A 1 656 ? -1.457 3.837 88.361 1.00 66.91 646 THR A CA 1
ATOM 5036 C C . THR A 1 656 ? -0.925 2.886 89.423 1.00 55.92 646 THR A C 1
ATOM 5037 O O . THR A 1 656 ? 0.072 3.172 90.083 1.00 56.67 646 THR A O 1
ATOM 5041 N N . THR A 1 657 ? -1.600 1.758 89.598 1.00 41.33 647 THR A N 1
ATOM 5042 C CA . THR A 1 657 ? -1.187 0.794 90.610 1.00 42.85 647 THR A CA 1
ATOM 5043 C C . THR A 1 657 ? -0.289 -0.334 90.076 1.00 40.53 647 THR A C 1
ATOM 5044 O O . THR A 1 657 ? -0.617 -0.974 89.078 1.00 31.79 647 THR A O 1
ATOM 5048 N N . ASN A 1 658 ? 0.837 -0.566 90.746 1.00 37.48 648 ASN A N 1
ATOM 5049 C CA . ASN A 1 658 ? 1.789 -1.608 90.350 1.00 45.46 648 ASN A CA 1
ATOM 5050 C C . ASN A 1 658 ? 2.195 -2.515 91.514 1.00 42.39 648 ASN A C 1
ATOM 5051 O O . ASN A 1 658 ? 1.906 -2.206 92.671 1.00 36.26 648 ASN A O 1
ATOM 5056 N N . VAL A 1 659 ? 2.856 -3.635 91.218 1.00 48.44 649 VAL A N 1
ATOM 5057 C CA . VAL A 1 659 ? 3.367 -4.490 92.288 1.00 47.88 649 VAL A CA 1
ATOM 5058 C C . VAL A 1 659 ? 4.854 -4.798 92.117 1.00 37.77 649 VAL A C 1
ATOM 5059 O O . VAL A 1 659 ? 5.268 -5.382 91.114 1.00 42.88 649 VAL A O 1
ATOM 5063 N N . PHE A 1 660 ? 5.649 -4.431 93.121 1.00 47.64 650 PHE A N 1
ATOM 5064 C CA . PHE A 1 660 ? 7.072 -4.767 93.150 1.00 33.92 650 PHE A CA 1
ATOM 5065 C C . PHE A 1 660 ? 7.333 -6.139 93.785 1.00 36.54 650 PHE A C 1
ATOM 5066 O O . PHE A 1 660 ? 6.800 -6.446 94.852 1.00 52.28 650 PHE A O 1
ATOM 5074 N N . ALA A 1 661 ? 8.158 -6.953 93.136 1.00 26.94 651 ALA A N 1
ATOM 5075 C CA . ALA A 1 661 ? 8.497 -8.280 93.652 1.00 37.32 651 ALA A CA 1
ATOM 5076 C C . ALA A 1 661 ? 9.983 -8.418 93.984 1.00 24.79 651 ALA A C 1
ATOM 5077 O O . ALA A 1 661 ? 10.823 -8.365 93.089 1.00 30.40 651 ALA A O 1
ATOM 5079 N N . CYS A 1 662 ? 10.314 -8.611 95.257 1.00 60.82 652 CYS A N 1
ATOM 5080 C CA . CYS A 1 662 ? 11.722 -8.674 95.656 1.00 69.55 652 CYS A CA 1
ATOM 5081 C C . CYS A 1 662 ? 12.272 -10.105 95.645 1.00 52.32 652 CYS A C 1
ATOM 5082 O O . CYS A 1 662 ? 11.698 -11.006 96.255 1.00 56.75 652 CYS A O 1
ATOM 5085 N N . SER A 1 663 ? 13.389 -10.302 94.948 1.00 39.37 653 SER A N 1
ATOM 5086 C CA . SER A 1 663 ? 14.030 -11.615 94.888 1.00 46.04 653 SER A CA 1
ATOM 5087 C C . SER A 1 663 ? 15.388 -11.607 94.180 1.00 27.50 653 SER A C 1
ATOM 5088 O O . SER A 1 663 ? 15.969 -10.554 93.919 1.00 39.37 653 SER A O 1
ATOM 5091 N N . ASP A 1 664 ? 15.874 -12.803 93.864 1.00 48.69 654 ASP A N 1
ATOM 5092 C CA . ASP A 1 664 ? 17.105 -12.971 93.106 1.00 38.83 654 ASP A CA 1
ATOM 5093 C C . ASP A 1 664 ? 16.858 -12.589 91.658 1.00 44.67 654 ASP A C 1
ATOM 5094 O O . ASP A 1 664 ? 17.799 -12.381 90.890 1.00 43.90 654 ASP A O 1
ATOM 5099 N N . ARG A 1 665 ? 15.585 -12.522 91.282 1.00 43.38 655 ARG A N 1
ATOM 5100 C CA . ARG A 1 665 ? 15.205 -11.758 90.110 1.00 52.40 655 ARG A CA 1
ATOM 5101 C C . ARG A 1 665 ? 14.025 -10.848 90.411 1.00 46.98 655 ARG A C 1
ATOM 5102 O O . ARG A 1 665 ? 12.869 -11.219 90.190 1.00 49.87 655 ARG A O 1
ATOM 5110 N N . PRO A 1 666 ? 14.322 -9.640 90.915 1.00 61.33 656 PRO A N 1
ATOM 5111 C CA . PRO A 1 666 ? 13.310 -8.653 91.295 1.00 59.67 656 PRO A CA 1
ATOM 5112 C C . PRO A 1 666 ? 12.436 -8.304 90.096 1.00 47.91 656 PRO A C 1
ATOM 5113 O O . PRO A 1 666 ? 12.924 -8.342 88.967 1.00 50.22 656 PRO A O 1
ATOM 5117 N N . THR A 1 667 ? 11.166 -7.991 90.332 1.00 68.58 657 THR A N 1
ATOM 5118 C CA . THR A 1 667 ? 10.203 -7.872 89.243 1.00 50.35 657 THR A CA 1
ATOM 5119 C C . THR A 1 667 ? 9.105 -6.867 89.567 1.00 53.37 657 THR A C 1
ATOM 5120 O O . THR A 1 667 ? 8.668 -6.771 90.713 1.00 56.30 657 THR A O 1
ATOM 5124 N N . VAL A 1 668 ? 8.655 -6.122 88.561 1.00 27.45 658 VAL A N 1
ATOM 5125 C CA . VAL A 1 668 ? 7.431 -5.341 88.697 1.00 35.16 658 VAL A CA 1
ATOM 5126 C C . VAL A 1 668 ? 6.249 -6.002 87.999 1.00 26.45 658 VAL A C 1
ATOM 5127 O O . VAL A 1 668 ? 6.339 -6.398 86.836 1.00 27.24 658 VAL A O 1
ATOM 5131 N N . ILE A 1 669 ? 5.143 -6.120 88.720 1.00 21.29 659 ILE A N 1
ATOM 5132 C CA . ILE A 1 669 ? 3.928 -6.692 88.167 1.00 12.02 659 ILE A CA 1
ATOM 5133 C C . ILE A 1 669 ? 2.921 -5.585 87.898 1.00 16.95 659 ILE A C 1
ATOM 5134 O O . ILE A 1 669 ? 2.668 -4.757 88.771 1.00 25.57 659 ILE A O 1
ATOM 5139 N N . TYR A 1 670 ? 2.351 -5.557 86.698 1.00 42.02 660 TYR A N 1
ATOM 5140 C CA . TYR A 1 670 ? 1.412 -4.496 86.354 1.00 36.03 660 TYR A CA 1
ATOM 5141 C C . TYR A 1 670 ? 0.480 -4.924 85.227 1.00 38.10 660 TYR A C 1
ATOM 5142 O O . TYR A 1 670 ? 0.552 -6.057 84.751 1.00 32.30 660 TYR A O 1
ATOM 5151 N N . SER A 1 671 ? -0.398 -4.019 84.802 1.00 38.38 661 SER A N 1
ATOM 5152 C CA . SER A 1 671 ? -1.388 -4.374 83.790 1.00 48.54 661 SER A CA 1
ATOM 5153 C C . SER A 1 671 ? -1.328 -3.510 82.528 1.00 39.91 661 SER A C 1
ATOM 5154 O O . SER A 1 671 ? -1.179 -2.290 82.608 1.00 39.59 661 SER A O 1
ATOM 5157 N N . SER A 1 672 ? -1.475 -4.144 81.368 1.00 46.93 662 SER A N 1
ATOM 5158 C CA . SER A 1 672 ? -1.617 -3.430 80.103 1.00 44.84 662 SER A CA 1
ATOM 5159 C C . SER A 1 672 ? -2.507 -4.256 79.172 1.00 44.35 662 SER A C 1
ATOM 5160 O O . SER A 1 672 ? -2.337 -5.472 79.077 1.00 52.23 662 SER A O 1
ATOM 5163 N N . ASN A 1 673 ? -3.455 -3.614 78.495 1.00 43.29 663 ASN A N 1
ATOM 5164 C CA . ASN A 1 673 ? -4.455 -4.348 77.721 1.00 39.49 663 ASN A CA 1
ATOM 5165 C C . ASN A 1 673 ? -5.248 -5.357 78.557 1.00 45.15 663 ASN A C 1
ATOM 5166 O O . ASN A 1 673 ? -5.596 -6.434 78.073 1.00 48.76 663 ASN A O 1
ATOM 5171 N N . HIS A 1 674 ? -5.513 -5.011 79.813 1.00 34.70 664 HIS A N 1
ATOM 5172 C CA . HIS A 1 674 ? -6.217 -5.908 80.735 1.00 38.65 664 HIS A CA 1
ATOM 5173 C C . HIS A 1 674 ? -5.625 -7.315 80.880 1.00 26.24 664 HIS A C 1
ATOM 5174 O O . HIS A 1 674 ? -6.353 -8.309 80.834 1.00 24.52 664 HIS A O 1
ATOM 5181 N N . LYS A 1 675 ? -4.307 -7.391 81.041 1.00 50.87 665 LYS A N 1
ATOM 5182 C CA . LYS A 1 675 ? -3.599 -8.669 81.096 1.00 46.39 665 LYS A CA 1
ATOM 5183 C C . LYS A 1 675 ? -2.341 -8.522 81.947 1.00 42.21 665 LYS A C 1
ATOM 5184 O O . LYS A 1 675 ? -1.651 -7.509 81.840 1.00 51.21 665 LYS A O 1
ATOM 5190 N N . LEU A 1 676 ? -2.021 -9.519 82.773 1.00 59.81 666 LEU A N 1
ATOM 5191 C CA . LEU A 1 676 ? -0.841 -9.404 83.638 1.00 52.70 666 LEU A CA 1
ATOM 5192 C C . LEU A 1 676 ? 0.490 -9.595 82.926 1.00 47.48 666 LEU A C 1
ATOM 5193 O O . LEU A 1 676 ? 0.683 -10.543 82.162 1.00 54.13 666 LEU A O 1
ATOM 5198 N N . VAL A 1 677 ? 1.405 -8.677 83.206 1.00 48.35 667 VAL A N 1
ATOM 5199 C CA . VAL A 1 677 ? 2.734 -8.695 82.628 1.00 41.41 667 VAL A CA 1
ATOM 5200 C C . VAL A 1 677 ? 3.784 -8.698 83.722 1.00 42.29 667 VAL A C 1
ATOM 5201 O O . VAL A 1 677 ? 3.582 -8.117 84.787 1.00 42.77 667 VAL A O 1
ATOM 5205 N N . PHE A 1 678 ? 4.907 -9.352 83.464 1.00 39.69 668 PHE A N 1
ATOM 5206 C CA . PHE A 1 678 ? 5.952 -9.454 84.467 1.00 43.44 668 PHE A CA 1
ATOM 5207 C C . PHE A 1 678 ? 7.230 -8.862 83.891 1.00 51.93 668 PHE A C 1
ATOM 5208 O O . PHE A 1 678 ? 7.834 -9.438 82.986 1.00 47.50 668 PHE A O 1
ATOM 5216 N N . SER A 1 679 ? 7.640 -7.713 84.419 1.00 27.10 669 SER A N 1
ATOM 5217 C CA . SER A 1 679 ? 8.817 -7.027 83.907 1.00 27.42 669 SER A CA 1
ATOM 5218 C C . SER A 1 679 ? 9.974 -7.071 84.892 1.00 28.81 669 SER A C 1
ATOM 5219 O O . SER A 1 679 ? 9.803 -6.848 86.091 1.00 33.20 669 SER A O 1
ATOM 5222 N N . ASN A 1 680 ? 11.156 -7.356 84.362 1.00 50.02 670 ASN A N 1
ATOM 5223 C CA . ASN A 1 680 ? 12.359 -7.476 85.172 1.00 51.59 670 ASN A CA 1
ATOM 5224 C C . ASN A 1 680 ? 12.900 -6.173 85.744 1.00 56.94 670 ASN A C 1
ATOM 5225 O O . ASN A 1 680 ? 12.783 -5.107 85.138 1.00 47.96 670 ASN A O 1
ATOM 5230 N N . VAL A 1 681 ? 13.489 -6.282 86.926 1.00 64.58 671 VAL A N 1
ATOM 5231 C CA . VAL A 1 681 ? 14.200 -5.175 87.526 1.00 58.48 671 VAL A CA 1
ATOM 5232 C C . VAL A 1 681 ? 15.662 -5.545 87.386 1.00 56.77 671 VAL A C 1
ATOM 5233 O O . VAL A 1 681 ? 16.087 -6.622 87.810 1.00 50.08 671 VAL A O 1
ATOM 5237 N N . ASN A 1 682 ? 16.434 -4.630 86.813 1.00 23.37 672 ASN A N 1
ATOM 5238 C CA . ASN A 1 682 ? 17.810 -4.920 86.442 1.00 24.38 672 ASN A CA 1
ATOM 5239 C C . ASN A 1 682 ? 18.742 -4.826 87.635 1.00 18.62 672 ASN A C 1
ATOM 5240 O O . ASN A 1 682 ? 19.955 -5.003 87.508 1.00 26.88 672 ASN A O 1
ATOM 5245 N N . LEU A 1 683 ? 18.174 -4.536 88.798 1.00 20.92 673 LEU A N 1
ATOM 5246 C CA . LEU A 1 683 ? 18.971 -4.531 90.008 1.00 25.10 673 LEU A CA 1
ATOM 5247 C C . LEU A 1 683 ? 19.411 -5.971 90.214 1.00 27.60 673 LEU A C 1
ATOM 5248 O O . LEU A 1 683 ? 18.697 -6.901 89.839 1.00 21.63 673 LEU A O 1
ATOM 5253 N N . LYS A 1 684 ? 20.582 -6.158 90.808 1.00 52.66 674 LYS A N 1
ATOM 5254 C CA . LYS A 1 684 ? 21.072 -7.501 91.094 1.00 42.58 674 LYS A CA 1
ATOM 5255 C C . LYS A 1 684 ? 20.084 -8.313 91.911 1.00 44.41 674 LYS A C 1
ATOM 5256 O O . LYS A 1 684 ? 19.768 -9.457 91.579 1.00 41.03 674 LYS A O 1
ATOM 5262 N N . GLU A 1 685 ? 19.609 -7.704 92.990 1.00 39.99 675 GLU A N 1
ATOM 5263 C CA . GLU A 1 685 ? 18.850 -8.403 94.014 1.00 43.66 675 GLU A CA 1
ATOM 5264 C C . GLU A 1 685 ? 18.090 -7.422 94.881 1.00 37.82 675 GLU A C 1
ATOM 5265 O O . GLU A 1 685 ? 18.592 -6.343 95.201 1.00 43.83 675 GLU A O 1
ATOM 5271 N N . VAL A 1 686 ? 16.878 -7.799 95.269 1.00 34.51 676 VAL A N 1
ATOM 5272 C CA . VAL A 1 686 ? 16.123 -6.993 96.211 1.00 38.61 676 VAL A CA 1
ATOM 5273 C C . VAL A 1 686 ? 15.454 -7.924 97.225 1.00 35.40 676 VAL A C 1
ATOM 5274 O O . VAL A 1 686 ? 14.820 -8.910 96.857 1.00 33.59 676 VAL A O 1
ATOM 5278 N N . ASN A 1 687 ? 15.596 -7.580 98.501 1.00 47.86 677 ASN A N 1
ATOM 5279 C CA . ASN A 1 687 ? 15.034 -8.341 99.613 1.00 51.91 677 ASN A CA 1
ATOM 5280 C C . ASN A 1 687 ? 13.744 -7.733 100.158 1.00 50.59 677 ASN A C 1
ATOM 5281 O O . ASN A 1 687 ? 12.732 -8.414 100.324 1.00 45.88 677 ASN A O 1
ATOM 5286 N N . TYR A 1 688 ? 13.800 -6.432 100.423 1.00 33.18 678 TYR A N 1
ATOM 5287 C CA . TYR A 1 688 ? 12.662 -5.687 100.947 1.00 38.51 678 TYR A CA 1
ATOM 5288 C C . TYR A 1 688 ? 12.521 -4.366 100.209 1.00 30.52 678 TYR A C 1
ATOM 5289 O O . TYR A 1 688 ? 13.495 -3.810 99.706 1.00 30.07 678 TYR A O 1
ATOM 5298 N N . MET A 1 689 ? 11.295 -3.863 100.177 1.00 61.22 679 MET A N 1
ATOM 5299 C CA . MET A 1 689 ? 10.973 -2.661 99.429 1.00 66.57 679 MET A CA 1
ATOM 5300 C C . MET A 1 689 ? 9.753 -1.953 100.004 1.00 67.90 679 MET A C 1
ATOM 5301 O O . MET A 1 689 ? 8.769 -2.590 100.386 1.00 64.53 679 MET A O 1
ATOM 5306 N N . CYS A 1 690 ? 9.830 -0.627 100.064 1.00 50.76 680 CYS A N 1
ATOM 5307 C CA . CYS A 1 690 ? 8.663 0.194 100.345 1.00 43.82 680 CYS A CA 1
ATOM 5308 C C . CYS A 1 690 ? 8.688 1.420 99.434 1.00 53.80 680 CYS A C 1
ATOM 5309 O O . CYS A 1 690 ? 9.763 1.897 99.060 1.00 50.39 680 CYS A O 1
ATOM 5312 N N . PRO A 1 691 ? 7.502 1.956 99.104 1.00 38.00 681 PRO A N 1
ATOM 5313 C CA . PRO A 1 691 ? 7.392 3.224 98.379 1.00 38.78 681 PRO A CA 1
ATOM 5314 C C . PRO A 1 691 ? 7.819 4.406 99.237 1.00 34.79 681 PRO A C 1
ATOM 5315 O O . PRO A 1 691 ? 7.583 4.418 100.444 1.00 33.43 681 PRO A O 1
ATOM 5319 N N . LEU A 1 692 ? 8.452 5.387 98.601 1.00 42.77 682 LEU A N 1
ATOM 5320 C CA . LEU A 1 692 ? 8.911 6.581 99.298 1.00 38.74 682 LEU A CA 1
ATOM 5321 C C . LEU A 1 692 ? 8.512 7.869 98.591 1.00 46.28 682 LEU A C 1
ATOM 5322 O O . LEU A 1 692 ? 8.696 8.009 97.381 1.00 39.49 682 LEU A O 1
ATOM 5327 N N . ASN A 1 693 ? 7.962 8.806 99.351 1.00 57.47 683 ASN A N 1
ATOM 5328 C CA . ASN A 1 693 ? 7.648 10.112 98.804 1.00 48.71 683 ASN A CA 1
ATOM 5329 C C . ASN A 1 693 ? 8.070 11.208 99.781 1.00 64.27 683 ASN A C 1
ATOM 5330 O O . ASN A 1 693 ? 7.259 11.726 100.545 1.00 63.09 683 ASN A O 1
ATOM 5335 N N . SER A 1 694 ? 9.358 11.538 99.754 1.00 51.25 684 SER A N 1
ATOM 5336 C CA . SER A 1 694 ? 9.898 12.659 100.512 1.00 39.14 684 SER A CA 1
ATOM 5337 C C . SER A 1 694 ? 10.201 13.811 99.571 1.00 45.28 684 SER A C 1
ATOM 5338 O O . SER A 1 694 ? 10.310 13.614 98.364 1.00 41.21 684 SER A O 1
ATOM 5341 N N . ASP A 1 695 ? 10.330 15.014 100.120 1.00 37.07 685 ASP A N 1
ATOM 5342 C CA . ASP A 1 695 ? 10.644 16.166 99.289 1.00 40.77 685 ASP A CA 1
ATOM 5343 C C . ASP A 1 695 ? 12.047 15.997 98.731 1.00 42.28 685 ASP A C 1
ATOM 5344 O O . ASP A 1 695 ? 12.381 16.526 97.671 1.00 32.23 685 ASP A O 1
ATOM 5349 N N . GLY A 1 696 ? 12.865 15.250 99.463 1.00 28.06 686 GLY A N 1
ATOM 5350 C CA . GLY A 1 696 ? 14.182 14.856 99.008 1.00 37.50 686 GLY A CA 1
ATOM 5351 C C . GLY A 1 696 ? 14.146 13.734 97.992 1.00 36.36 686 GLY A C 1
ATOM 5352 O O . GLY A 1 696 ? 15.045 13.597 97.159 1.00 25.98 686 GLY A O 1
ATOM 5353 N N . TYR A 1 697 ? 13.085 12.935 98.047 1.00 52.41 687 TYR A N 1
ATOM 5354 C CA . TYR A 1 697 ? 12.934 11.826 97.120 1.00 51.94 687 TYR A CA 1
ATOM 5355 C C . TYR A 1 697 ? 11.492 11.656 96.656 1.00 48.91 687 TYR A C 1
ATOM 5356 O O . TYR A 1 697 ? 10.767 10.806 97.174 1.00 53.05 687 TYR A O 1
ATOM 5365 N N . PRO A 1 698 ? 11.062 12.474 95.685 1.00 36.89 688 PRO A N 1
ATOM 5366 C CA . PRO A 1 698 ? 9.665 12.442 95.237 1.00 45.65 688 PRO A CA 1
ATOM 5367 C C . PRO A 1 698 ? 9.342 11.181 94.432 1.00 37.54 688 PRO A C 1
ATOM 5368 O O . PRO A 1 698 ? 10.155 10.750 93.613 1.00 39.25 688 PRO A O 1
ATOM 5372 N N . ASP A 1 699 ? 8.167 10.602 94.668 1.00 29.30 689 ASP A N 1
ATOM 5373 C CA . ASP A 1 699 ? 7.728 9.416 93.937 1.00 27.47 689 ASP A CA 1
ATOM 5374 C C . ASP A 1 699 ? 8.836 8.380 93.830 1.00 38.46 689 ASP A C 1
ATOM 5375 O O . ASP A 1 699 ? 9.083 7.840 92.752 1.00 32.72 689 ASP A O 1
ATOM 5380 N N . SER A 1 700 ? 9.503 8.104 94.945 1.00 36.07 690 SER A N 1
ATOM 5381 C CA . SER A 1 700 ? 10.687 7.251 94.929 1.00 35.52 690 SER A CA 1
ATOM 5382 C C . SER A 1 700 ? 10.418 5.841 95.439 1.00 23.28 690 SER A C 1
ATOM 5383 O O . SER A 1 700 ? 9.280 5.481 95.741 1.00 18.99 690 SER A O 1
ATOM 5386 N N . LEU A 1 701 ? 11.480 5.052 95.538 1.00 38.03 691 LEU A N 1
ATOM 5387 C CA . LEU A 1 701 ? 11.388 3.708 96.078 1.00 29.23 691 LEU A CA 1
ATOM 5388 C C . LEU A 1 701 ? 12.493 3.503 97.098 1.00 27.80 691 LEU A C 1
ATOM 5389 O O . LEU A 1 701 ? 13.635 3.911 96.884 1.00 34.54 691 LEU A O 1
ATOM 5394 N N . ALA A 1 702 ? 12.151 2.856 98.206 1.00 63.99 692 ALA A N 1
ATOM 5395 C CA . ALA A 1 702 ? 13.164 2.393 99.137 1.00 52.85 692 ALA A CA 1
ATOM 5396 C C . ALA A 1 702 ? 13.372 0.904 98.955 1.00 50.33 692 ALA A C 1
ATOM 5397 O O . ALA A 1 702 ? 12.461 0.104 99.160 1.00 65.49 692 ALA A O 1
ATOM 5399 N N . LEU A 1 703 ? 14.586 0.540 98.568 1.00 17.83 693 LEU A N 1
ATOM 5400 C CA . LEU A 1 703 ? 14.921 -0.851 98.320 1.00 32.41 693 LEU A CA 1
ATOM 5401 C C . LEU A 1 703 ? 15.970 -1.298 99.322 1.00 31.92 693 LEU A C 1
ATOM 5402 O O . LEU A 1 703 ? 16.770 -0.490 99.800 1.00 23.65 693 LEU A O 1
ATOM 5407 N N . ALA A 1 704 ? 15.960 -2.580 99.654 1.00 29.64 694 ALA A N 1
ATOM 5408 C CA . ALA A 1 704 ? 16.953 -3.090 100.579 1.00 34.57 694 ALA A CA 1
ATOM 5409 C C . ALA A 1 704 ? 17.381 -4.484 100.177 1.00 25.44 694 ALA A C 1
ATOM 5410 O O . ALA A 1 704 ? 16.552 -5.350 99.885 1.00 25.72 694 ALA A O 1
ATOM 5412 N N . ASN A 1 705 ? 18.690 -4.699 100.198 1.00 48.94 695 ASN A N 1
ATOM 5413 C CA . ASN A 1 705 ? 19.232 -6.040 100.145 1.00 52.80 695 ASN A CA 1
ATOM 5414 C C . ASN A 1 705 ? 19.881 -6.403 101.467 1.00 55.33 695 ASN A C 1
ATOM 5415 O O . ASN A 1 705 ? 19.821 -5.644 102.432 1.00 53.54 695 ASN A O 1
ATOM 5420 N N . ASN A 1 706 ? 20.485 -7.583 101.499 1.00 54.51 696 ASN A N 1
ATOM 5421 C CA . ASN A 1 706 ? 21.046 -8.143 102.725 1.00 41.74 696 ASN A CA 1
ATOM 5422 C C . ASN A 1 706 ? 22.344 -7.492 103.237 1.00 47.01 696 ASN A C 1
ATOM 5423 O O . ASN A 1 706 ? 22.872 -7.877 104.282 1.00 55.68 696 ASN A O 1
ATOM 5428 N N . SER A 1 707 ? 22.854 -6.508 102.501 1.00 27.78 697 SER A N 1
ATOM 5429 C CA . SER A 1 707 ? 24.042 -5.780 102.941 1.00 32.63 697 SER A CA 1
ATOM 5430 C C . SER A 1 707 ? 23.861 -4.262 102.954 1.00 30.08 697 SER A C 1
ATOM 5431 O O . SER A 1 707 ? 24.434 -3.567 103.795 1.00 27.02 697 SER A O 1
ATOM 5434 N N . THR A 1 708 ? 23.062 -3.752 102.024 1.00 53.24 698 THR A N 1
ATOM 5435 C CA . THR A 1 708 ? 22.867 -2.309 101.908 1.00 48.48 698 THR A CA 1
ATOM 5436 C C . THR A 1 708 ? 21.397 -1.901 101.795 1.00 49.27 698 THR A C 1
ATOM 5437 O O . THR A 1 708 ? 20.532 -2.728 101.503 1.00 55.57 698 THR A O 1
ATOM 5441 N N . LEU A 1 709 ? 21.130 -0.619 102.031 1.00 25.77 699 LEU A N 1
ATOM 5442 C CA . LEU A 1 709 ? 19.795 -0.039 101.896 1.00 40.03 699 LEU A CA 1
ATOM 5443 C C . LEU A 1 709 ? 19.866 1.152 100.945 1.00 44.10 699 LEU A C 1
ATOM 5444 O O . LEU A 1 709 ? 20.656 2.075 101.155 1.00 42.73 699 LEU A O 1
ATOM 5449 N N . THR A 1 710 ? 19.029 1.139 99.911 1.00 34.30 700 THR A N 1
ATOM 5450 C CA . THR A 1 710 ? 19.075 2.183 98.900 1.00 28.97 700 THR A CA 1
ATOM 5451 C C . THR A 1 710 ? 17.747 2.873 98.640 1.00 43.02 700 THR A C 1
ATOM 5452 O O . THR A 1 710 ? 16.680 2.279 98.776 1.00 46.48 700 THR A O 1
ATOM 5456 N N . ILE A 1 711 ? 17.835 4.147 98.267 1.00 44.30 701 ILE A N 1
ATOM 5457 C CA . ILE A 1 711 ? 16.672 4.926 97.870 1.00 49.54 701 ILE A CA 1
ATOM 5458 C C . ILE A 1 711 ? 16.873 5.554 96.494 1.00 38.89 701 ILE A C 1
ATOM 5459 O O . ILE A 1 711 ? 17.972 6.005 96.175 1.00 33.26 701 ILE A O 1
ATOM 5464 N N . GLY A 1 712 ? 15.827 5.579 95.677 1.00 66.92 702 GLY A N 1
ATOM 5465 C CA . GLY A 1 712 ? 15.917 6.203 94.368 1.00 61.74 702 GLY A CA 1
ATOM 5466 C C . GLY A 1 712 ? 14.587 6.198 93.643 1.00 59.03 702 GLY A C 1
ATOM 5467 O O . GLY A 1 712 ? 13.563 5.847 94.228 1.00 64.02 702 GLY A O 1
ATOM 5468 N N . THR A 1 713 ? 14.591 6.583 92.370 1.00 31.28 703 THR A N 1
ATOM 5469 C CA . THR A 1 713 ? 13.360 6.568 91.576 1.00 29.52 703 THR A CA 1
ATOM 5470 C C . THR A 1 713 ? 13.312 5.396 90.581 1.00 42.65 703 THR A C 1
ATOM 5471 O O . THR A 1 713 ? 14.336 4.772 90.310 1.00 25.94 703 THR A O 1
ATOM 5475 N N . ILE A 1 714 ? 12.146 5.155 89.985 1.00 47.17 704 ILE A N 1
ATOM 5476 C CA . ILE A 1 714 ? 11.966 4.062 89.023 1.00 47.69 704 ILE A CA 1
ATOM 5477 C C . ILE A 1 714 ? 11.400 4.571 87.694 1.00 45.28 704 ILE A C 1
ATOM 5478 O O . ILE A 1 714 ? 10.551 5.460 87.673 1.00 46.61 704 ILE A O 1
ATOM 5483 N N . ASP A 1 715 ? 11.866 3.995 86.587 1.00 19.88 705 ASP A N 1
ATOM 5484 C CA . ASP A 1 715 ? 11.390 4.383 85.255 1.00 33.00 705 ASP A CA 1
ATOM 5485 C C . ASP A 1 715 ? 9.934 4.044 84.932 1.00 23.86 705 ASP A C 1
ATOM 5486 O O . ASP A 1 715 ? 9.277 3.278 85.642 1.00 30.81 705 ASP A O 1
ATOM 5491 N N . GLU A 1 716 ? 9.460 4.611 83.823 1.00 46.13 706 GLU A N 1
ATOM 5492 C CA . GLU A 1 716 ? 8.166 4.273 83.238 1.00 46.53 706 GLU A CA 1
ATOM 5493 C C . GLU A 1 716 ? 7.940 2.774 83.112 1.00 40.98 706 GLU A C 1
ATOM 5494 O O . GLU A 1 716 ? 8.845 2.014 82.768 1.00 29.97 706 GLU A O 1
ATOM 5500 N N . ILE A 1 717 ? 6.712 2.363 83.399 1.00 47.53 707 ILE A N 1
ATOM 5501 C CA . ILE A 1 717 ? 6.314 0.969 83.299 1.00 60.00 707 ILE A CA 1
ATOM 5502 C C . ILE A 1 717 ? 5.942 0.551 81.870 1.00 55.72 707 ILE A C 1
ATOM 5503 O O . ILE A 1 717 ? 4.898 0.938 81.341 1.00 49.15 707 ILE A O 1
ATOM 5508 N N . GLN A 1 718 ? 6.829 -0.220 81.247 1.00 36.55 708 GLN A N 1
ATOM 5509 C CA . GLN A 1 718 ? 6.649 -0.704 79.878 1.00 44.13 708 GLN A CA 1
ATOM 5510 C C . GLN A 1 718 ? 7.481 -1.969 79.659 1.00 32.96 708 GLN A C 1
ATOM 5511 O O . GLN A 1 718 ? 8.421 -2.233 80.408 1.00 39.89 708 GLN A O 1
ATOM 5517 N N . LYS A 1 719 ? 7.131 -2.750 78.641 1.00 46.67 709 LYS A N 1
ATOM 5518 C CA . LYS A 1 719 ? 7.926 -3.917 78.272 1.00 49.33 709 LYS A CA 1
ATOM 5519 C C . LYS A 1 719 ? 9.363 -3.637 77.836 1.00 57.59 709 LYS A C 1
ATOM 5520 O O . LYS A 1 719 ? 10.285 -4.316 78.295 1.00 56.00 709 LYS A O 1
ATOM 5526 N N . LEU A 1 720 ? 9.575 -2.635 76.986 1.00 47.78 710 LEU A N 1
ATOM 5527 C CA . LEU A 1 720 ? 10.934 -2.374 76.533 1.00 42.56 710 LEU A CA 1
ATOM 5528 C C . LEU A 1 720 ? 11.397 -0.963 76.864 1.00 42.34 710 LEU A C 1
ATOM 5529 O O . LEU A 1 720 ? 10.669 0.005 76.661 1.00 52.26 710 LEU A O 1
ATOM 5534 N N . HIS A 1 721 ? 12.631 -0.855 77.340 1.00 51.61 711 HIS A N 1
ATOM 5535 C CA . HIS A 1 721 ? 13.279 0.432 77.565 1.00 45.07 711 HIS A CA 1
ATOM 5536 C C . HIS A 1 721 ? 14.171 0.880 76.411 1.00 52.91 711 HIS A C 1
ATOM 5537 O O . HIS A 1 721 ? 15.015 0.107 75.958 1.00 36.41 711 HIS A O 1
ATOM 5544 N N . ILE A 1 722 ? 13.997 2.104 75.922 1.00 15.24 712 ILE A N 1
ATOM 5545 C CA . ILE A 1 722 ? 14.832 2.539 74.810 1.00 15.35 712 ILE A CA 1
ATOM 5546 C C . ILE A 1 722 ? 15.546 3.829 75.194 1.00 14.51 712 ILE A C 1
ATOM 5547 O O . ILE A 1 722 ? 14.914 4.858 75.442 1.00 14.11 712 ILE A O 1
ATOM 5552 N N . ARG A 1 723 ? 16.873 3.762 75.216 1.00 33.24 713 ARG A N 1
ATOM 5553 C CA . ARG A 1 723 ? 17.712 4.936 75.397 1.00 29.97 713 ARG A CA 1
ATOM 5554 C C . ARG A 1 723 ? 18.264 5.381 74.053 1.00 26.02 713 ARG A C 1
ATOM 5555 O O . ARG A 1 723 ? 18.733 4.557 73.267 1.00 40.93 713 ARG A O 1
ATOM 5563 N N . THR A 1 724 ? 18.203 6.678 73.780 1.00 23.52 714 THR A N 1
ATOM 5564 C CA . THR A 1 724 ? 18.674 7.173 72.495 1.00 30.01 714 THR A CA 1
ATOM 5565 C C . THR A 1 724 ? 19.937 8.008 72.614 1.00 17.58 714 THR A C 1
ATOM 5566 O O . THR A 1 724 ? 19.992 8.980 73.365 1.00 22.48 714 THR A O 1
ATOM 5570 N N . VAL A 1 725 ? 20.940 7.627 71.832 1.00 26.36 715 VAL A N 1
ATOM 5571 C CA . VAL A 1 725 ? 22.190 8.363 71.738 1.00 31.65 715 VAL A CA 1
ATOM 5572 C C . VAL A 1 725 ? 22.326 8.858 70.307 1.00 27.40 715 VAL A C 1
ATOM 5573 O O . VAL A 1 725 ? 22.835 8.145 69.441 1.00 27.77 715 VAL A O 1
ATOM 5577 N N . PRO A 1 726 ? 21.872 10.095 70.058 1.00 23.64 716 PRO A N 1
ATOM 5578 C CA . PRO A 1 726 ? 22.004 10.752 68.754 1.00 24.97 716 PRO A CA 1
ATOM 5579 C C . PRO A 1 726 ? 23.453 10.910 68.306 1.00 22.44 716 PRO A C 1
ATOM 5580 O O . PRO A 1 726 ? 24.321 11.320 69.078 1.00 19.32 716 PRO A O 1
ATOM 5584 N N . LEU A 1 727 ? 23.691 10.591 67.039 1.00 32.28 717 LEU A N 1
ATOM 5585 C CA . LEU A 1 727 ? 25.006 10.726 66.428 1.00 23.96 717 LEU A CA 1
ATOM 5586 C C . LEU A 1 727 ? 25.044 11.893 65.439 1.00 26.59 717 LEU A C 1
ATOM 5587 O O . LEU A 1 727 ? 26.117 12.400 65.109 1.00 35.48 717 LEU A O 1
ATOM 5592 N N . TYR A 1 728 ? 23.869 12.308 64.972 1.00 17.76 718 TYR A N 1
ATOM 5593 C CA . TYR A 1 728 ? 23.754 13.381 63.981 1.00 19.23 718 TYR A CA 1
ATOM 5594 C C . TYR A 1 728 ? 24.410 13.064 62.635 1.00 14.43 718 TYR A C 1
ATOM 5595 O O . TYR A 1 728 ? 24.725 13.964 61.857 1.00 30.80 718 TYR A O 1
ATOM 5604 N N . GLU A 1 729 ? 24.610 11.778 62.371 1.00 33.44 719 GLU A N 1
ATOM 5605 C CA . GLU A 1 729 ? 25.118 11.323 61.083 1.00 23.72 719 GLU A CA 1
ATOM 5606 C C . GLU A 1 729 ? 24.692 9.867 60.885 1.00 24.00 719 GLU A C 1
ATOM 5607 O O . GLU A 1 729 ? 24.147 9.258 61.804 1.00 27.76 719 GLU A O 1
ATOM 5613 N N . SER A 1 730 ? 24.925 9.307 59.701 1.00 41.20 720 SER A N 1
ATOM 5614 C CA . SER A 1 730 ? 24.408 7.971 59.394 1.00 39.54 720 SER A CA 1
ATOM 5615 C C . SER A 1 730 ? 25.288 6.858 59.945 1.00 33.14 720 SER A C 1
ATOM 5616 O O . SER A 1 730 ? 26.440 6.713 59.543 1.00 26.25 720 SER A O 1
ATOM 5619 N N . PRO A 1 731 ? 24.729 6.043 60.852 1.00 25.76 721 PRO A N 1
ATOM 5620 C CA . PRO A 1 731 ? 25.406 4.801 61.227 1.00 24.18 721 PRO A CA 1
ATOM 5621 C C . PRO A 1 731 ? 25.173 3.683 60.223 1.00 23.55 721 PRO A C 1
ATOM 5622 O O . PRO A 1 731 ? 24.143 3.660 59.551 1.00 34.90 721 PRO A O 1
ATOM 5626 N N . ARG A 1 732 ? 26.143 2.780 60.117 1.00 15.01 722 ARG A N 1
ATOM 5627 C CA . ARG A 1 732 ? 26.118 1.747 59.091 1.00 17.23 722 ARG A CA 1
ATOM 5628 C C . ARG A 1 732 ? 26.367 0.365 59.699 1.00 16.69 722 ARG A C 1
ATOM 5629 O O . ARG A 1 732 ? 25.712 -0.615 59.341 1.00 13.23 722 ARG A O 1
ATOM 5637 N N . LYS A 1 733 ? 27.333 0.300 60.613 1.00 13.99 723 LYS A N 1
ATOM 5638 C CA . LYS A 1 733 ? 27.686 -0.941 61.300 1.00 11.73 723 LYS A CA 1
ATOM 5639 C C . LYS A 1 733 ? 28.100 -0.668 62.745 1.00 14.64 723 LYS A C 1
ATOM 5640 O O . LYS A 1 733 ? 28.563 0.425 63.072 1.00 13.62 723 LYS A O 1
ATOM 5646 N N . ILE A 1 734 ? 27.941 -1.666 63.608 1.00 9.22 724 ILE A N 1
ATOM 5647 C CA . ILE A 1 734 ? 28.339 -1.527 65.006 1.00 13.56 724 ILE A CA 1
ATOM 5648 C C . ILE A 1 734 ? 28.922 -2.825 65.568 1.00 7.62 724 ILE A C 1
ATOM 5649 O O . ILE A 1 734 ? 28.400 -3.907 65.300 1.00 0.36 724 ILE A O 1
ATOM 5654 N N . CYS A 1 735 ? 30.005 -2.721 66.331 1.00 30.81 725 CYS A N 1
ATOM 5655 C CA . CYS A 1 735 ? 30.563 -3.881 67.010 1.00 29.44 725 CYS A CA 1
ATOM 5656 C C . CYS A 1 735 ? 30.945 -3.562 68.453 1.00 36.44 725 CYS A C 1
ATOM 5657 O O . CYS A 1 735 ? 31.572 -2.538 68.728 1.00 25.94 725 CYS A O 1
ATOM 5665 N N . TYR A 1 736 ? 30.581 -4.451 69.373 1.00 17.33 726 TYR A N 1
ATOM 5666 C CA . TYR A 1 736 ? 30.977 -4.307 70.773 1.00 21.14 726 TYR A CA 1
ATOM 5667 C C . TYR A 1 736 ? 32.361 -4.909 70.995 1.00 15.11 726 TYR A C 1
ATOM 5668 O O . TYR A 1 736 ? 32.664 -5.982 70.476 1.00 14.74 726 TYR A O 1
ATOM 5678 N N . GLN A 1 737 ? 33.194 -4.231 71.778 1.00 22.41 727 GLN A N 1
ATOM 5679 C CA . GLN A 1 737 ? 34.486 -4.797 72.149 1.00 16.26 727 GLN A CA 1
ATOM 5680 C C . GLN A 1 737 ? 34.711 -4.890 73.664 1.00 25.84 727 GLN A C 1
ATOM 5681 O O . GLN A 1 737 ? 35.188 -3.949 74.298 1.00 20.24 727 GLN A O 1
ATOM 5687 N N . GLU A 1 738 ? 34.367 -6.050 74.222 1.00 46.33 728 GLU A N 1
ATOM 5688 C CA . GLU A 1 738 ? 34.572 -6.364 75.638 1.00 33.44 728 GLU A CA 1
ATOM 5689 C C . GLU A 1 738 ? 35.832 -5.741 76.238 1.00 35.16 728 GLU A C 1
ATOM 5690 O O . GLU A 1 738 ? 35.754 -4.892 77.127 1.00 47.54 728 GLU A O 1
ATOM 5696 N N . VAL A 1 739 ? 36.989 -6.159 75.732 1.00 46.43 729 VAL A N 1
ATOM 5697 C CA . VAL A 1 739 ? 38.265 -5.867 76.373 1.00 48.03 729 VAL A CA 1
ATOM 5698 C C . VAL A 1 739 ? 38.602 -4.380 76.339 1.00 45.07 729 VAL A C 1
ATOM 5699 O O . VAL A 1 739 ? 39.493 -3.917 77.055 1.00 54.30 729 VAL A O 1
ATOM 5703 N N . SER A 1 740 ? 37.867 -3.631 75.527 1.00 19.29 730 SER A N 1
ATOM 5704 C CA . SER A 1 740 ? 38.025 -2.181 75.465 1.00 30.86 730 SER A CA 1
ATOM 5705 C C . SER A 1 740 ? 36.860 -1.413 76.088 1.00 23.27 730 SER A C 1
ATOM 5706 O O . SER A 1 740 ? 36.886 -0.181 76.152 1.00 30.09 730 SER A O 1
ATOM 5709 N N . GLN A 1 741 ? 35.840 -2.137 76.541 1.00 42.62 731 GLN A N 1
ATOM 5710 C CA . GLN A 1 741 ? 34.678 -1.507 77.161 1.00 40.78 731 GLN A CA 1
ATOM 5711 C C . GLN A 1 741 ? 34.067 -0.435 76.270 1.00 43.54 731 GLN A C 1
ATOM 5712 O O . GLN A 1 741 ? 33.694 0.631 76.753 1.00 29.68 731 GLN A O 1
ATOM 5718 N N . CYS A 1 742 ? 33.958 -0.714 74.975 1.00 21.35 732 CYS A N 1
ATOM 5719 C CA . CYS A 1 742 ? 33.367 0.251 74.057 1.00 17.01 732 CYS A CA 1
ATOM 5720 C C . CYS A 1 742 ? 32.734 -0.407 72.830 1.00 20.28 732 CYS A C 1
ATOM 5721 O O . CYS A 1 742 ? 32.763 -1.629 72.668 1.00 23.31 732 CYS A O 1
ATOM 5724 N N . PHE A 1 743 ? 32.155 0.429 71.977 1.00 24.67 733 PHE A N 1
ATOM 5725 C CA . PHE A 1 743 ? 31.583 -0.010 70.711 1.00 14.14 733 PHE A CA 1
ATOM 5726 C C . PHE A 1 743 ? 32.352 0.593 69.542 1.00 28.36 733 PHE A C 1
ATOM 5727 O O . PHE A 1 743 ? 32.847 1.716 69.633 1.00 21.72 733 PHE A O 1
ATOM 5735 N N . GLY A 1 744 ? 32.431 -0.148 68.441 1.00 9.32 734 GLY A N 1
ATOM 5736 C CA . GLY A 1 744 ? 32.895 0.415 67.186 1.00 3.25 734 GLY A CA 1
ATOM 5737 C C . GLY A 1 744 ? 31.723 0.716 66.275 1.00 11.39 734 GLY A C 1
ATOM 5738 O O . GLY A 1 744 ? 30.802 -0.087 66.134 1.00 7.75 734 GLY A O 1
ATOM 5739 N N . VAL A 1 745 ? 31.741 1.905 65.684 1.00 8.26 735 VAL A N 1
ATOM 5740 C CA . VAL A 1 745 ? 30.684 2.311 64.766 1.00 3.83 735 VAL A CA 1
ATOM 5741 C C . VAL A 1 745 ? 31.195 2.848 63.435 1.00 9.38 735 VAL A C 1
ATOM 5742 O O . VAL A 1 745 ? 31.969 3.803 63.408 1.00 7.64 735 VAL A O 1
ATOM 5746 N N . LEU A 1 746 ? 30.753 2.250 62.331 1.00 1.75 736 LEU A N 1
ATOM 5747 C CA . LEU A 1 746 ? 30.989 2.857 61.026 1.00 8.30 736 LEU A CA 1
ATOM 5748 C C . LEU A 1 746 ? 29.966 3.962 60.798 1.00 10.38 736 LEU A C 1
ATOM 5749 O O . LEU A 1 746 ? 28.781 3.801 61.096 1.00 2.63 736 LEU A O 1
ATOM 5754 N N . SER A 1 747 ? 30.431 5.088 60.271 1.00 49.12 737 SER A N 1
ATOM 5755 C CA . SER A 1 747 ? 29.557 6.227 60.031 1.00 49.71 737 SER A CA 1
ATOM 5756 C C . SER A 1 747 ? 30.008 7.024 58.820 1.00 39.30 737 SER A C 1
ATOM 5757 O O . SER A 1 747 ? 31.136 6.874 58.353 1.00 39.80 737 SER A O 1
ATOM 5760 N N . SER A 1 748 ? 29.108 7.839 58.284 1.00 10.53 738 SER A N 1
ATOM 5761 C CA . SER A 1 748 ? 29.488 8.761 57.226 1.00 14.82 738 SER A CA 1
ATOM 5762 C C . SER A 1 748 ? 28.738 10.077 57.412 1.00 5.20 738 SER A C 1
ATOM 5763 O O . SER A 1 748 ? 27.576 10.085 57.817 1.00 12.17 738 SER A O 1
ATOM 5766 N N . ARG A 1 749 ? 29.401 11.188 57.107 1.00 37.96 739 ARG A N 1
ATOM 5767 C CA . ARG A 1 749 ? 28.749 12.492 57.120 1.00 47.13 739 ARG A CA 1
ATOM 5768 C C . ARG A 1 749 ? 28.855 13.194 55.768 1.00 38.86 739 ARG A C 1
ATOM 5769 O O . ARG A 1 749 ? 29.779 12.932 54.999 1.00 33.04 739 ARG A O 1
ATOM 5777 N N . ILE A 1 750 ? 27.891 14.060 55.469 1.00 15.87 740 ILE A N 1
ATOM 5778 C CA . ILE A 1 750 ? 27.905 14.821 54.224 1.00 11.81 740 ILE A CA 1
ATOM 5779 C C . ILE A 1 750 ? 28.526 16.208 54.434 1.00 13.50 740 ILE A C 1
ATOM 5780 O O . ILE A 1 750 ? 28.208 16.883 55.415 1.00 20.50 740 ILE A O 1
ATOM 5785 N N . GLU A 1 751 ? 29.398 16.639 53.524 1.00 47.30 741 GLU A N 1
ATOM 5786 C CA . GLU A 1 751 ? 29.941 17.994 53.595 1.00 40.24 741 GLU A CA 1
ATOM 5787 C C . GLU A 1 751 ? 29.813 18.635 52.223 1.00 34.77 741 GLU A C 1
ATOM 5788 O O . GLU A 1 751 ? 29.936 17.946 51.210 1.00 34.70 741 GLU A O 1
ATOM 5794 N N . VAL A 1 752 ? 29.550 19.938 52.166 1.00 64.35 742 VAL A N 1
ATOM 5795 C CA . VAL A 1 752 ? 29.392 20.559 50.856 1.00 50.38 742 VAL A CA 1
ATOM 5796 C C . VAL A 1 752 ? 30.613 21.360 50.387 1.00 56.57 742 VAL A C 1
ATOM 5797 O O . VAL A 1 752 ? 31.308 21.985 51.189 1.00 58.83 742 VAL A O 1
ATOM 5801 N N . GLN A 1 753 ? 30.851 21.345 49.080 1.00 31.57 743 GLN A N 1
ATOM 5802 C CA . GLN A 1 753 ? 31.978 22.044 48.457 1.00 31.39 743 GLN A CA 1
ATOM 5803 C C . GLN A 1 753 ? 31.995 23.570 48.674 1.00 41.17 743 GLN A C 1
ATOM 5804 O O . GLN A 1 753 ? 31.044 24.242 48.283 1.00 31.67 743 GLN A O 1
ATOM 5810 N N . ASP A 1 754 ? 33.041 24.131 49.274 1.00 50.09 744 ASP A N 1
ATOM 5811 C CA . ASP A 1 754 ? 33.023 25.567 49.572 1.00 60.87 744 ASP A CA 1
ATOM 5812 C C . ASP A 1 754 ? 33.644 26.202 48.335 1.00 56.70 744 ASP A C 1
ATOM 5813 O O . ASP A 1 754 ? 33.703 27.418 48.171 1.00 45.40 744 ASP A O 1
ATOM 5818 N N . THR A 1 755 ? 34.139 25.307 47.493 1.00 67.58 745 THR A N 1
ATOM 5819 C CA . THR A 1 755 ? 34.831 25.560 46.236 1.00 78.89 745 THR A CA 1
ATOM 5820 C C . THR A 1 755 ? 36.260 26.106 46.243 1.00 82.33 745 THR A C 1
ATOM 5821 O O . THR A 1 755 ? 37.027 25.743 45.353 1.00 67.79 745 THR A O 1
ATOM 5825 N N . SER A 1 756 ? 36.654 26.953 47.193 1.00 39.38 746 SER A N 1
ATOM 5826 C CA . SER A 1 756 ? 38.055 27.379 47.163 1.00 48.38 746 SER A CA 1
ATOM 5827 C C . SER A 1 756 ? 39.066 26.722 48.106 1.00 40.78 746 SER A C 1
ATOM 5828 O O . SER A 1 756 ? 40.231 26.536 47.755 1.00 38.06 746 SER A O 1
ATOM 5831 N N . GLY A 1 757 ? 38.596 26.380 49.295 1.00 57.75 747 GLY A N 1
ATOM 5832 C CA . GLY A 1 757 ? 39.362 25.722 50.338 1.00 71.03 747 GLY A CA 1
ATOM 5833 C C . GLY A 1 757 ? 39.536 24.268 50.729 1.00 68.94 747 GLY A C 1
ATOM 5834 O O . GLY A 1 757 ? 40.646 23.790 50.967 1.00 59.26 747 GLY A O 1
ATOM 5835 N N . GLY A 1 758 ? 38.402 23.580 50.827 1.00 71.69 748 GLY A N 1
ATOM 5836 C CA . GLY A 1 758 ? 38.339 22.214 51.320 1.00 74.50 748 GLY A CA 1
ATOM 5837 C C . GLY A 1 758 ? 36.887 21.792 51.288 1.00 77.75 748 GLY A C 1
ATOM 5838 O O . GLY A 1 758 ? 36.154 22.150 50.369 1.00 66.07 748 GLY A O 1
ATOM 5839 N N . THR A 1 759 ? 36.477 20.976 52.247 1.00 47.54 749 THR A N 1
ATOM 5840 C CA . THR A 1 759 ? 35.084 20.580 52.301 1.00 46.87 749 THR A CA 1
ATOM 5841 C C . THR A 1 759 ? 34.645 20.944 53.711 1.00 45.56 749 THR A C 1
ATOM 5842 O O . THR A 1 759 ? 35.438 20.917 54.654 1.00 36.87 749 THR A O 1
ATOM 5846 N N . THR A 1 760 ? 33.376 21.321 53.847 1.00 65.05 750 THR A N 1
ATOM 5847 C CA . THR A 1 760 ? 32.806 21.589 55.161 1.00 69.05 750 THR A CA 1
ATOM 5848 C C . THR A 1 760 ? 31.505 20.876 55.483 1.00 57.34 750 THR A C 1
ATOM 5849 O O . THR A 1 760 ? 30.714 20.551 54.598 1.00 51.65 750 THR A O 1
ATOM 5853 N N . ALA A 1 761 ? 31.295 20.655 56.777 1.00 32.73 751 ALA A N 1
ATOM 5854 C CA . ALA A 1 761 ? 30.150 19.901 57.264 1.00 33.15 751 ALA A CA 1
ATOM 5855 C C . ALA A 1 761 ? 28.871 20.729 57.286 1.00 22.03 751 ALA A C 1
ATOM 5856 O O . ALA A 1 761 ? 28.910 21.950 57.428 1.00 27.09 751 ALA A O 1
ATOM 5858 N N . LEU A 1 762 ? 27.739 20.050 57.150 1.00 26.95 752 LEU A N 1
ATOM 5859 C CA . LEU A 1 762 ? 26.437 20.699 57.198 1.00 25.56 752 LEU A CA 1
ATOM 5860 C C . LEU A 1 762 ? 26.092 21.061 58.639 1.00 34.23 752 LEU A C 1
ATOM 5861 O O . LEU A 1 762 ? 25.443 22.072 58.905 1.00 19.45 752 LEU A O 1
ATOM 5866 N N . ARG A 1 763 ? 26.549 20.223 59.566 1.00 28.14 753 ARG A N 1
ATOM 5867 C CA . ARG A 1 763 ? 26.186 20.325 60.976 1.00 37.02 753 ARG A CA 1
ATOM 5868 C C . ARG A 1 763 ? 27.264 19.636 61.805 1.00 34.68 753 ARG A C 1
ATOM 5869 O O . ARG A 1 763 ? 28.022 18.825 61.273 1.00 26.48 753 ARG A O 1
ATOM 5877 N N . PRO A 1 764 ? 27.333 19.939 63.115 1.00 35.39 754 PRO A N 1
ATOM 5878 C CA . PRO A 1 764 ? 28.232 19.155 63.975 1.00 30.14 754 PRO A CA 1
ATOM 5879 C C . PRO A 1 764 ? 27.780 17.706 64.137 1.00 28.98 754 PRO A C 1
ATOM 5880 O O . PRO A 1 764 ? 26.584 17.418 64.080 1.00 39.96 754 PRO A O 1
ATOM 5884 N N . SER A 1 765 ? 28.739 16.803 64.321 1.00 36.85 755 SER A N 1
ATOM 5885 C CA . SER A 1 765 ? 28.433 15.392 64.542 1.00 37.96 755 SER A CA 1
ATOM 5886 C C . SER A 1 765 ? 29.491 14.680 65.382 1.00 38.02 755 SER A C 1
ATOM 5887 O O . SER A 1 765 ? 30.477 15.279 65.811 1.00 48.82 755 SER A O 1
ATOM 5890 N N . ALA A 1 766 ? 29.263 13.392 65.611 1.00 6.89 756 ALA A N 1
ATOM 5891 C CA . ALA A 1 766 ? 30.137 12.576 66.439 1.00 10.65 756 ALA A CA 1
ATOM 5892 C C . ALA A 1 766 ? 31.572 12.717 65.951 1.00 13.88 756 ALA A C 1
ATOM 5893 O O . ALA A 1 766 ? 32.511 12.805 66.745 1.00 23.37 756 ALA A O 1
ATOM 5895 N N . SER A 1 767 ? 31.731 12.732 64.632 1.00 27.89 757 SER A N 1
ATOM 5896 C CA . SER A 1 767 ? 33.048 12.821 64.017 1.00 25.88 757 SER A CA 1
ATOM 5897 C C . SER A 1 767 ? 33.719 14.197 64.079 1.00 29.73 757 SER A C 1
ATOM 5898 O O . SER A 1 767 ? 34.946 14.275 64.106 1.00 31.37 757 SER A O 1
ATOM 5901 N N . THR A 1 768 ? 32.948 15.278 64.130 1.00 35.28 758 THR A N 1
ATOM 5902 C CA . THR A 1 768 ? 33.572 16.591 64.236 1.00 38.75 758 THR A CA 1
ATOM 5903 C C . THR A 1 768 ? 33.733 16.962 65.702 1.00 27.78 758 THR A C 1
ATOM 5904 O O . THR A 1 768 ? 34.366 17.960 66.044 1.00 39.48 758 THR A O 1
ATOM 5908 N N . GLN A 1 769 ? 33.142 16.141 66.559 1.00 51.92 759 GLN A N 1
ATOM 5909 C CA . GLN A 1 769 ? 33.139 16.385 67.989 1.00 60.30 759 GLN A CA 1
ATOM 5910 C C . GLN A 1 769 ? 33.856 15.295 68.766 1.00 63.00 759 GLN A C 1
ATOM 5911 O O . GLN A 1 769 ? 33.586 15.120 69.955 1.00 57.77 759 GLN A O 1
ATOM 5917 N N . ALA A 1 770 ? 34.753 14.541 68.140 1.00 51.52 760 ALA A N 1
ATOM 5918 C CA . ALA A 1 770 ? 35.414 13.527 68.940 1.00 46.36 760 ALA A CA 1
ATOM 5919 C C . ALA A 1 770 ? 36.457 14.128 69.864 1.00 33.98 760 ALA A C 1
ATOM 5920 O O . ALA A 1 770 ? 37.067 15.158 69.569 1.00 41.33 760 ALA A O 1
ATOM 5922 N N . LEU A 1 771 ? 36.653 13.441 70.982 1.00 60.28 761 LEU A N 1
ATOM 5923 C CA . LEU A 1 771 ? 37.681 13.757 71.954 1.00 67.59 761 LEU A CA 1
ATOM 5924 C C . LEU A 1 771 ? 39.045 13.770 71.269 1.00 48.73 761 LEU A C 1
ATOM 5925 O O . LEU A 1 771 ? 39.838 14.704 71.419 1.00 52.34 761 LEU A O 1
ATOM 5930 N N . SER A 1 772 ? 39.304 12.706 70.518 1.00 38.04 762 SER A N 1
ATOM 5931 C CA . SER A 1 772 ? 40.508 12.599 69.717 1.00 35.49 762 SER A CA 1
ATOM 5932 C C . SER A 1 772 ? 40.124 12.080 68.344 1.00 29.58 762 SER A C 1
ATOM 5933 O O . SER A 1 772 ? 39.111 11.397 68.190 1.00 44.29 762 SER A O 1
ATOM 5936 N N . SER A 1 773 ? 40.946 12.388 67.352 1.00 40.31 763 SER A N 1
ATOM 5937 C CA . SER A 1 773 ? 40.655 12.004 65.981 1.00 32.37 763 SER A CA 1
ATOM 5938 C C . SER A 1 773 ? 41.936 11.609 65.262 1.00 41.11 763 SER A C 1
ATOM 5939 O O . SER A 1 773 ? 43.036 11.935 65.709 1.00 36.02 763 SER A O 1
ATOM 5942 N N . SER A 1 774 ? 41.789 10.909 64.145 1.00 43.91 764 SER A N 1
ATOM 5943 C CA . SER A 1 774 ? 42.941 10.519 63.354 1.00 43.10 764 SER A CA 1
ATOM 5944 C C . SER A 1 774 ? 42.511 10.476 61.902 1.00 50.45 764 SER A C 1
ATOM 5945 O O . SER A 1 774 ? 41.376 10.116 61.584 1.00 40.53 764 SER A O 1
ATOM 5948 N N . VAL A 1 775 ? 43.426 10.839 61.017 1.00 30.06 765 VAL A N 1
ATOM 5949 C CA . VAL A 1 775 ? 43.151 10.773 59.593 1.00 16.82 765 VAL A CA 1
ATOM 5950 C C . VAL A 1 775 ? 44.040 9.771 58.888 1.00 18.82 765 VAL A C 1
ATOM 5951 O O . VAL A 1 775 ? 45.194 9.572 59.272 1.00 29.87 765 VAL A O 1
ATOM 5955 N N . SER A 1 776 ? 43.491 9.135 57.859 1.00 44.47 766 SER A N 1
ATOM 5956 C CA . SER A 1 776 ? 44.235 8.165 57.076 1.00 48.98 766 SER A CA 1
ATOM 5957 C C . SER A 1 776 ? 45.296 9.031 56.423 1.00 58.06 766 SER A C 1
ATOM 5958 O O . SER A 1 776 ? 44.982 10.073 55.862 1.00 49.38 766 SER A O 1
ATOM 5961 N N . SER A 1 777 ? 46.552 8.611 56.501 1.00 56.32 767 SER A N 1
ATOM 5962 C CA . SER A 1 777 ? 47.583 9.230 55.678 1.00 62.22 767 SER A CA 1
ATOM 5963 C C . SER A 1 777 ? 48.224 8.359 54.596 1.00 52.55 767 SER A C 1
ATOM 5964 O O . SER A 1 777 ? 49.086 8.836 53.864 1.00 43.64 767 SER A O 1
ATOM 5967 N N . SER A 1 778 ? 47.780 7.113 54.463 1.00 50.86 768 SER A N 1
ATOM 5968 C CA . SER A 1 778 ? 48.379 6.223 53.485 1.00 54.89 768 SER A CA 1
ATOM 5969 C C . SER A 1 778 ? 49.839 6.227 53.935 1.00 56.62 768 SER A C 1
ATOM 5970 O O . SER A 1 778 ? 50.084 5.980 55.106 1.00 64.15 768 SER A O 1
ATOM 5973 N N . LYS A 1 779 ? 50.831 6.461 53.062 1.00 36.56 769 LYS A N 1
ATOM 5974 C CA . LYS A 1 779 ? 50.925 6.169 51.614 1.00 40.14 769 LYS A CA 1
ATOM 5975 C C . LYS A 1 779 ? 49.998 6.676 50.517 1.00 38.94 769 LYS A C 1
ATOM 5976 O O . LYS A 1 779 ? 49.659 7.862 50.421 1.00 48.74 769 LYS A O 1
ATOM 5978 N N . LEU A 1 780 ? 49.662 5.718 49.660 1.00 44.67 770 LEU A N 1
ATOM 5979 C CA . LEU A 1 780 ? 48.962 5.914 48.396 1.00 38.85 770 LEU A CA 1
ATOM 5980 C C . LEU A 1 780 ? 48.347 4.611 47.865 1.00 42.12 770 LEU A C 1
ATOM 5981 O O . LEU A 1 780 ? 48.207 3.622 48.593 1.00 38.35 770 LEU A O 1
ATOM 5986 N N . PHE A 1 781 ? 47.979 4.636 46.590 1.00 37.91 771 PHE A N 1
ATOM 5987 C CA . PHE A 1 781 ? 47.339 3.509 45.935 1.00 27.14 771 PHE A CA 1
ATOM 5988 C C . PHE A 1 781 ? 48.155 2.903 44.784 1.00 38.28 771 PHE A C 1
ATOM 5989 O O . PHE A 1 781 ? 48.473 1.713 44.814 1.00 41.73 771 PHE A O 1
ATOM 5991 N N . SER A 1 782 ? 48.470 3.707 43.769 1.00 45.41 772 SER A N 1
ATOM 5992 C CA . SER A 1 782 ? 48.302 5.158 43.836 1.00 36.28 772 SER A CA 1
ATOM 5993 C C . SER A 1 782 ? 47.426 5.747 42.741 1.00 30.03 772 SER A C 1
ATOM 5994 O O . SER A 1 782 ? 47.739 5.653 41.557 1.00 38.76 772 SER A O 1
ATOM 5997 N N . SER A 1 783 ? 46.325 6.352 43.157 1.00 40.86 773 SER A N 1
ATOM 5998 C CA . SER A 1 783 ? 45.477 7.120 42.273 1.00 50.05 773 SER A CA 1
ATOM 5999 C C . SER A 1 783 ? 45.803 8.612 42.390 1.00 36.06 773 SER A C 1
ATOM 6000 O O . SER A 1 783 ? 45.120 9.452 41.809 1.00 31.42 773 SER A O 1
ATOM 6003 N N . SER A 1 784 ? 46.831 8.931 43.172 1.00 17.67 774 SER A N 1
ATOM 6004 C CA . SER A 1 784 ? 47.267 10.319 43.369 1.00 26.31 774 SER A CA 1
ATOM 6005 C C . SER A 1 784 ? 48.139 10.789 42.201 1.00 22.09 774 SER A C 1
ATOM 6006 O O . SER A 1 784 ? 48.185 10.130 41.167 1.00 17.14 774 SER A O 1
ATOM 6008 N N . THR A 1 785 ? 48.799 11.937 42.344 1.00 44.74 775 THR A N 1
ATOM 6009 C CA . THR A 1 785 ? 49.710 12.398 41.297 1.00 37.77 775 THR A CA 1
ATOM 6010 C C . THR A 1 785 ? 48.975 12.439 39.952 1.00 40.35 775 THR A C 1
ATOM 6011 O O . THR A 1 785 ? 49.176 11.581 39.089 1.00 37.49 775 THR A O 1
ATOM 6015 N N . ALA A 1 786 ? 48.144 13.464 39.772 1.00 26.45 776 ALA A N 1
ATOM 6016 C CA . ALA A 1 786 ? 46.978 13.388 38.900 1.00 33.99 776 ALA A CA 1
ATOM 6017 C C . ALA A 1 786 ? 45.991 12.398 39.496 1.00 43.92 776 ALA A C 1
ATOM 6018 O O . ALA A 1 786 ? 45.720 11.345 38.918 1.00 43.62 776 ALA A O 1
ATOM 6020 N N . PRO A 1 787 ? 45.454 12.747 40.673 1.00 28.72 777 PRO A N 1
ATOM 6021 C CA . PRO A 1 787 ? 44.520 12.015 41.531 1.00 33.07 777 PRO A CA 1
ATOM 6022 C C . PRO A 1 787 ? 43.285 11.522 40.786 1.00 27.54 777 PRO A C 1
ATOM 6023 O O . PRO A 1 787 ? 42.677 10.544 41.214 1.00 29.85 777 PRO A O 1
ATOM 6025 N N . HIS A 1 788 ? 42.932 12.181 39.687 1.00 38.26 778 HIS A N 1
ATOM 6026 C CA . HIS A 1 788 ? 41.736 11.828 38.932 1.00 35.38 778 HIS A CA 1
ATOM 6027 C C . HIS A 1 788 ? 40.492 11.805 39.821 1.00 27.43 778 HIS A C 1
ATOM 6028 O O . HIS A 1 788 ? 39.852 10.768 39.992 1.00 30.77 778 HIS A O 1
ATOM 6030 N N . GLU A 1 789 ? 40.157 12.964 40.371 1.00 44.73 779 GLU A N 1
ATOM 6031 C CA . GLU A 1 789 ? 38.918 13.147 41.112 1.00 42.60 779 GLU A CA 1
ATOM 6032 C C . GLU A 1 789 ? 38.469 14.581 40.882 1.00 44.08 779 GLU A C 1
ATOM 6033 O O . GLU A 1 789 ? 39.276 15.421 40.486 1.00 35.21 779 GLU A O 1
ATOM 6035 N N . THR A 1 790 ? 37.199 14.872 41.136 1.00 28.67 780 THR A N 1
ATOM 6036 C CA . THR A 1 790 ? 36.615 16.124 40.665 1.00 23.86 780 THR A CA 1
ATOM 6037 C C . THR A 1 790 ? 35.916 16.928 41.753 1.00 20.59 780 THR A C 1
ATOM 6038 O O . THR A 1 790 ? 35.845 16.508 42.907 1.00 20.93 780 THR A O 1
ATOM 6042 N N . SER A 1 791 ? 35.427 18.105 41.368 1.00 22.18 781 SER A N 1
ATOM 6043 C CA . SER A 1 791 ? 34.505 18.884 42.184 1.00 37.54 781 SER A CA 1
ATOM 6044 C C . SER A 1 791 ? 33.074 18.663 41.717 1.00 20.35 781 SER A C 1
ATOM 6045 O O . SER A 1 791 ? 32.134 19.221 42.284 1.00 21.62 781 SER A O 1
ATOM 6048 N N . PHE A 1 792 ? 32.917 17.869 40.661 1.00 40.90 782 PHE A N 1
ATOM 6049 C CA . PHE A 1 792 ? 31.598 17.576 40.105 1.00 49.80 782 PHE A CA 1
ATOM 6050 C C . PHE A 1 792 ? 30.748 16.896 41.157 1.00 50.75 782 PHE A C 1
ATOM 6051 O O . PHE A 1 792 ? 31.275 16.161 41.992 1.00 37.13 782 PHE A O 1
ATOM 6053 N N . GLY A 1 793 ? 29.442 17.138 41.145 1.00 69.37 783 GLY A N 1
ATOM 6054 C CA . GLY A 1 793 ? 28.598 16.462 42.113 1.00 52.47 783 GLY A CA 1
ATOM 6055 C C . GLY A 1 793 ? 28.939 16.884 43.531 1.00 58.45 783 GLY A C 1
ATOM 6056 O O . GLY A 1 793 ? 29.323 16.055 44.357 1.00 70.09 783 GLY A O 1
ATOM 6057 N N . GLU A 1 794 ? 28.791 18.171 43.817 1.00 55.13 784 GLU A N 1
ATOM 6058 C CA . GLU A 1 794 ? 29.496 18.808 44.918 1.00 47.61 784 GLU A CA 1
ATOM 6059 C C . GLU A 1 794 ? 29.385 18.055 46.250 1.00 55.34 784 GLU A C 1
ATOM 6060 O O . GLU A 1 794 ? 30.168 18.310 47.163 1.00 38.27 784 GLU A O 1
ATOM 6066 N N . GLU A 1 795 ? 28.427 17.139 46.372 1.00 34.37 785 GLU A N 1
ATOM 6067 C CA . GLU A 1 795 ? 28.155 16.498 47.659 1.00 47.63 785 GLU A CA 1
ATOM 6068 C C . GLU A 1 795 ? 29.063 15.269 47.808 1.00 46.01 785 GLU A C 1
ATOM 6069 O O . GLU A 1 795 ? 29.238 14.505 46.861 1.00 46.98 785 GLU A O 1
ATOM 6075 N N . VAL A 1 796 ? 29.647 15.089 48.991 1.00 36.68 786 VAL A N 1
ATOM 6076 C CA . VAL A 1 796 ? 30.567 13.975 49.242 1.00 26.04 786 VAL A CA 1
ATOM 6077 C C . VAL A 1 796 ? 30.293 13.237 50.550 1.00 21.65 786 VAL A C 1
ATOM 6078 O O . VAL A 1 796 ? 30.036 13.864 51.577 1.00 19.08 786 VAL A O 1
ATOM 6082 N N . GLU A 1 797 ? 30.354 11.908 50.524 1.00 30.40 787 GLU A N 1
ATOM 6083 C CA . GLU A 1 797 ? 30.253 11.165 51.772 1.00 31.29 787 GLU A CA 1
ATOM 6084 C C . GLU A 1 797 ? 31.646 10.989 52.357 1.00 36.04 787 GLU A C 1
ATOM 6085 O O . GLU A 1 797 ? 32.612 10.741 51.637 1.00 39.73 787 GLU A O 1
ATOM 6091 N N . VAL A 1 798 ? 31.729 11.117 53.675 1.00 29.78 788 VAL A N 1
ATOM 6092 C CA . VAL A 1 798 ? 32.974 10.947 54.410 1.00 45.09 788 VAL A CA 1
ATOM 6093 C C . VAL A 1 798 ? 32.765 9.965 55.549 1.00 45.77 788 VAL A C 1
ATOM 6094 O O . VAL A 1 798 ? 31.924 10.181 56.422 1.00 39.22 788 VAL A O 1
ATOM 6098 N N . HIS A 1 799 ? 33.542 8.888 55.530 1.00 13.97 789 HIS A N 1
ATOM 6099 C CA . HIS A 1 799 ? 33.334 7.765 56.428 1.00 3.98 789 HIS A CA 1
ATOM 6100 C C . HIS A 1 799 ? 34.349 7.752 57.571 1.00 0.71 789 HIS A C 1
ATOM 6101 O O . HIS A 1 799 ? 35.491 8.182 57.405 1.00 6.54 789 HIS A O 1
ATOM 6108 N N . ASN A 1 800 ? 33.914 7.267 58.731 1.00 22.64 790 ASN A N 1
ATOM 6109 C CA . ASN A 1 800 ? 34.712 7.296 59.952 1.00 18.55 790 ASN A CA 1
ATOM 6110 C C . ASN A 1 800 ? 34.463 6.051 60.778 1.00 21.13 790 ASN A C 1
ATOM 6111 O O . ASN A 1 800 ? 33.392 5.449 60.690 1.00 20.17 790 ASN A O 1
ATOM 6116 N N . LEU A 1 801 ? 35.447 5.664 61.582 1.00 8.19 791 LEU A N 1
ATOM 6117 C CA . LEU A 1 801 ? 35.196 4.674 62.618 1.00 0.41 791 LEU A CA 1
ATOM 6118 C C . LEU A 1 801 ? 35.168 5.371 63.973 1.00 9.65 791 LEU A C 1
ATOM 6119 O O . LEU A 1 801 ? 36.134 6.024 64.374 1.00 6.57 791 LEU A O 1
ATOM 6124 N N . LEU A 1 802 ? 34.044 5.229 64.670 1.00 19.64 792 LEU A N 1
ATOM 6125 C CA . LEU A 1 802 ? 33.861 5.842 65.982 1.00 14.89 792 LEU A CA 1
ATOM 6126 C C . LEU A 1 802 ? 33.989 4.842 67.120 1.00 11.68 792 LEU A C 1
ATOM 6127 O O . LEU A 1 802 ? 33.485 3.721 67.041 1.00 17.07 792 LEU A O 1
ATOM 6132 N N . ILE A 1 803 ? 34.691 5.248 68.170 1.00 22.90 793 ILE A N 1
ATOM 6133 C CA . ILE A 1 803 ? 34.756 4.442 69.375 1.00 10.03 793 ILE A CA 1
ATOM 6134 C C . ILE A 1 803 ? 33.919 5.057 70.488 1.00 22.47 793 ILE A C 1
ATOM 6135 O O . ILE A 1 803 ? 34.286 6.088 71.052 1.00 19.86 793 ILE A O 1
ATOM 6140 N N . ILE A 1 804 ? 32.798 4.416 70.808 1.00 6.68 794 ILE A N 1
ATOM 6141 C CA . ILE A 1 804 ? 31.853 4.985 71.756 1.00 12.92 794 ILE A CA 1
ATOM 6142 C C . ILE A 1 804 ? 31.902 4.176 73.046 1.00 12.85 794 ILE A C 1
ATOM 6143 O O . ILE A 1 804 ? 31.731 2.957 73.035 1.00 13.86 794 ILE A O 1
ATOM 6148 N N . ASP A 1 805 ? 32.095 4.878 74.158 1.00 40.18 795 ASP A N 1
ATOM 6149 C CA . ASP A 1 805 ? 32.166 4.281 75.491 1.00 41.90 795 ASP A CA 1
ATOM 6150 C C . ASP A 1 805 ? 30.822 3.643 75.833 1.00 53.30 795 ASP A C 1
ATOM 6151 O O . ASP A 1 805 ? 29.775 4.245 75.608 1.00 57.55 795 ASP A O 1
ATOM 6156 N N . GLN A 1 806 ? 30.865 2.435 76.397 1.00 28.68 796 GLN A N 1
ATOM 6157 C CA . GLN A 1 806 ? 29.671 1.616 76.663 1.00 29.28 796 GLN A CA 1
ATOM 6158 C C . GLN A 1 806 ? 28.758 2.125 77.780 1.00 36.76 796 GLN A C 1
ATOM 6159 O O . GLN A 1 806 ? 27.593 1.729 77.862 1.00 27.46 796 GLN A O 1
ATOM 6165 N N . HIS A 1 807 ? 29.276 3.007 78.624 1.00 31.68 797 HIS A N 1
ATOM 6166 C CA . HIS A 1 807 ? 28.514 3.532 79.750 1.00 33.18 797 HIS A CA 1
ATOM 6167 C C . HIS A 1 807 ? 27.941 4.894 79.387 1.00 41.69 797 HIS A C 1
ATOM 6168 O O . HIS A 1 807 ? 26.724 5.090 79.381 1.00 32.23 797 HIS A O 1
ATOM 6175 N N . THR A 1 808 ? 28.825 5.836 79.087 1.00 32.13 798 THR A N 1
ATOM 6176 C CA . THR A 1 808 ? 28.423 7.203 78.806 1.00 28.59 798 THR A CA 1
ATOM 6177 C C . THR A 1 808 ? 27.903 7.310 77.381 1.00 32.00 798 THR A C 1
ATOM 6178 O O . THR A 1 808 ? 27.203 8.262 77.034 1.00 17.74 798 THR A O 1
ATOM 6182 N N . PHE A 1 809 ? 28.277 6.348 76.544 1.00 17.52 799 PHE A N 1
ATOM 6183 C CA . PHE A 1 809 ? 27.927 6.411 75.134 1.00 21.99 799 PHE A CA 1
ATOM 6184 C C . PHE A 1 809 ? 28.484 7.686 74.483 1.00 17.83 799 PHE A C 1
ATOM 6185 O O . PHE A 1 809 ? 27.950 8.175 73.488 1.00 31.96 799 PHE A O 1
ATOM 6193 N N . GLU A 1 810 ? 29.556 8.221 75.064 1.00 60.82 800 GLU A N 1
ATOM 6194 C CA . GLU A 1 810 ? 30.292 9.348 74.480 1.00 58.74 800 GLU A CA 1
ATOM 6195 C C . GLU A 1 810 ? 31.231 8.906 73.370 1.00 61.44 800 GLU A C 1
ATOM 6196 O O . GLU A 1 810 ? 31.645 7.750 73.317 1.00 68.31 800 GLU A O 1
ATOM 6202 N N . VAL A 1 811 ? 31.555 9.838 72.480 1.00 25.08 801 VAL A N 1
ATOM 6203 C CA . VAL A 1 811 ? 32.410 9.534 71.343 1.00 18.21 801 VAL A CA 1
ATOM 6204 C C . VAL A 1 811 ? 33.858 9.693 71.788 1.00 19.77 801 VAL A C 1
ATOM 6205 O O . VAL A 1 811 ? 34.385 10.804 71.844 1.00 23.67 801 VAL A O 1
ATOM 6209 N N . LEU A 1 812 ? 34.486 8.567 72.125 1.00 44.41 802 LEU A N 1
ATOM 6210 C CA . LEU A 1 812 ? 35.865 8.556 72.605 1.00 50.01 802 LEU A CA 1
ATOM 6211 C C . LEU A 1 812 ? 36.901 8.873 71.523 1.00 41.07 802 LEU A C 1
ATOM 6212 O O . LEU A 1 812 ? 37.879 9.583 71.772 1.00 43.31 802 LEU A O 1
ATOM 6217 N N . HIS A 1 813 ? 36.682 8.343 70.325 1.00 28.33 803 HIS A N 1
ATOM 6218 C CA . HIS A 1 813 ? 37.624 8.527 69.231 1.00 34.39 803 HIS A CA 1
ATOM 6219 C C . HIS A 1 813 ? 36.911 8.451 67.887 1.00 28.19 803 HIS A C 1
ATOM 6220 O O . HIS A 1 813 ? 35.991 7.653 67.711 1.00 39.59 803 HIS A O 1
ATOM 6227 N N . ALA A 1 814 ? 37.340 9.271 66.939 1.00 18.24 804 ALA A N 1
ATOM 6228 C CA . ALA A 1 814 ? 36.802 9.209 65.589 1.00 18.51 804 ALA A CA 1
ATOM 6229 C C . ALA A 1 814 ? 37.962 9.112 64.614 1.00 15.18 804 ALA A C 1
ATOM 6230 O O . ALA A 1 814 ? 38.774 10.032 64.526 1.00 17.12 804 ALA A O 1
ATOM 6232 N N . HIS A 1 815 ? 38.042 8.014 63.871 1.00 23.98 805 HIS A N 1
ATOM 6233 C CA . HIS A 1 815 ? 39.037 7.934 62.812 1.00 23.44 805 HIS A CA 1
ATOM 6234 C C . HIS A 1 815 ? 38.362 8.193 61.479 1.00 25.11 805 HIS A C 1
ATOM 6235 O O . HIS A 1 815 ? 37.484 7.438 61.061 1.00 28.57 805 HIS A O 1
ATOM 6242 N N . GLN A 1 816 ? 38.771 9.265 60.809 1.00 34.59 806 GLN A N 1
ATOM 6243 C CA . GLN A 1 816 ? 38.263 9.550 59.477 1.00 34.57 806 GLN A CA 1
ATOM 6244 C C . GLN A 1 816 ? 39.092 8.770 58.463 1.00 36.54 806 GLN A C 1
ATOM 6245 O O . GLN A 1 816 ? 40.320 8.722 58.556 1.00 40.84 806 GLN A O 1
ATOM 6251 N N . PHE A 1 817 ? 38.414 8.179 57.487 1.00 16.45 807 PHE A N 1
ATOM 6252 C CA . PHE A 1 817 ? 39.080 7.449 56.417 1.00 16.05 807 PHE A CA 1
ATOM 6253 C C . PHE A 1 817 ? 39.452 8.358 55.259 1.00 14.62 807 PHE A C 1
ATOM 6254 O O . PHE A 1 817 ? 39.189 9.558 55.299 1.00 12.74 807 PHE A O 1
ATOM 6262 N N . LEU A 1 818 ? 40.075 7.785 54.234 1.00 15.60 808 LEU A N 1
ATOM 6263 C CA . LEU A 1 818 ? 40.568 8.579 53.121 1.00 27.80 808 LEU A CA 1
ATOM 6264 C C . LEU A 1 818 ? 39.422 9.171 52.312 1.00 24.28 808 LEU A C 1
ATOM 6265 O O . LEU A 1 818 ? 38.293 8.681 52.359 1.00 18.79 808 LEU A O 1
ATOM 6270 N N . GLN A 1 819 ? 39.727 10.228 51.566 1.00 38.76 809 GLN A N 1
ATOM 6271 C CA . GLN A 1 819 ? 38.786 10.799 50.611 1.00 31.77 809 GLN A CA 1
ATOM 6272 C C . GLN A 1 819 ? 38.222 9.735 49.678 1.00 34.28 809 GLN A C 1
ATOM 6273 O O . GLN A 1 819 ? 38.972 8.968 49.074 1.00 23.11 809 GLN A O 1
ATOM 6279 N N . ASN A 1 820 ? 36.902 9.688 49.566 1.00 23.90 810 ASN A N 1
ATOM 6280 C CA . ASN A 1 820 ? 36.259 8.746 48.664 1.00 25.63 810 ASN A CA 1
ATOM 6281 C C . ASN A 1 820 ? 36.412 7.303 49.114 1.00 41.24 810 ASN A C 1
ATOM 6282 O O . ASN A 1 820 ? 36.223 6.378 48.327 1.00 24.03 810 ASN A O 1
ATOM 6287 N N . GLU A 1 821 ? 36.755 7.106 50.380 1.00 14.34 811 GLU A N 1
ATOM 6288 C CA . GLU A 1 821 ? 36.820 5.757 50.911 1.00 25.21 811 GLU A CA 1
ATOM 6289 C C . GLU A 1 821 ? 35.493 5.441 51.584 1.00 28.95 811 GLU A C 1
ATOM 6290 O O . GLU A 1 821 ? 34.885 6.304 52.217 1.00 13.48 811 GLU A O 1
ATOM 6296 N N . TYR A 1 822 ? 35.040 4.204 51.428 1.00 34.53 812 TYR A N 1
ATOM 6297 C CA . TYR A 1 822 ? 33.683 3.836 51.804 1.00 30.59 812 TYR A CA 1
ATOM 6298 C C . TYR A 1 822 ? 33.692 2.625 52.735 1.00 35.69 812 TYR A C 1
ATOM 6299 O O . TYR A 1 822 ? 34.085 1.533 52.329 1.00 34.85 812 TYR A O 1
ATOM 6308 N N . ALA A 1 823 ? 33.244 2.815 53.975 1.00 35.03 813 ALA A N 1
ATOM 6309 C CA . ALA A 1 823 ? 33.336 1.756 54.979 1.00 38.17 813 ALA A CA 1
ATOM 6310 C C . ALA A 1 823 ? 32.166 0.772 54.982 1.00 23.27 813 ALA A C 1
ATOM 6311 O O . ALA A 1 823 ? 31.008 1.149 55.167 1.00 36.06 813 ALA A O 1
ATOM 6313 N N . LEU A 1 824 ? 32.499 -0.499 54.789 1.00 15.32 814 LEU A N 1
ATOM 6314 C CA . LEU A 1 824 ? 31.511 -1.527 54.493 1.00 22.40 814 LEU A CA 1
ATOM 6315 C C . LEU A 1 824 ? 31.396 -2.576 55.592 1.00 22.11 814 LEU A C 1
ATOM 6316 O O . LEU A 1 824 ? 30.303 -3.047 55.898 1.00 21.01 814 LEU A O 1
ATOM 6321 N N . SER A 1 825 ? 32.524 -2.921 56.204 1.00 11.74 815 SER A N 1
ATOM 6322 C CA . SER A 1 825 ? 32.536 -3.987 57.200 1.00 17.65 815 SER A CA 1
ATOM 6323 C C . SER A 1 825 ? 33.353 -3.629 58.434 1.00 15.84 815 SER A C 1
ATOM 6324 O O . SER A 1 825 ? 34.279 -2.819 58.377 1.00 11.78 815 SER A O 1
ATOM 6327 N N . LEU A 1 826 ? 32.984 -4.240 59.554 1.00 10.17 816 LEU A N 1
ATOM 6328 C CA . LEU A 1 826 ? 33.561 -3.922 60.851 1.00 13.74 816 LEU A CA 1
ATOM 6329 C C . LEU A 1 826 ? 33.539 -5.214 61.657 1.00 11.64 816 LEU A C 1
ATOM 6330 O O . LEU A 1 826 ? 32.526 -5.916 61.700 1.00 10.63 816 LEU A O 1
ATOM 6335 N N . VAL A 1 827 ? 34.662 -5.534 62.288 1.00 21.83 817 VAL A N 1
ATOM 6336 C CA . VAL A 1 827 ? 34.719 -6.666 63.202 1.00 17.31 817 VAL A CA 1
ATOM 6337 C C . VAL A 1 827 ? 35.441 -6.329 64.497 1.00 16.44 817 VAL A C 1
ATOM 6338 O O . VAL A 1 827 ? 36.305 -5.452 64.531 1.00 26.07 817 VAL A O 1
ATOM 6342 N N . SER A 1 828 ? 35.077 -7.030 65.564 1.00 30.35 818 SER A N 1
ATOM 6343 C CA . SER A 1 828 ? 35.851 -6.980 66.794 1.00 42.74 818 SER A CA 1
ATOM 6344 C C . SER A 1 828 ? 36.301 -8.385 67.165 1.00 30.62 818 SER A C 1
ATOM 6345 O O . SER A 1 828 ? 35.476 -9.273 67.371 1.00 40.76 818 SER A O 1
ATOM 6348 N N . CYS A 1 829 ? 37.611 -8.578 67.274 1.00 56.84 819 CYS A N 1
ATOM 6349 C CA . CYS A 1 829 ? 38.157 -9.904 67.544 1.00 48.70 819 CYS A CA 1
ATOM 6350 C C . CYS A 1 829 ? 39.671 -9.884 67.758 1.00 54.62 819 CYS A C 1
ATOM 6351 O O . CYS A 1 829 ? 40.335 -8.885 67.484 1.00 44.22 819 CYS A O 1
ATOM 6354 N N . LYS A 1 830 ? 40.202 -11.007 68.235 1.00 35.08 820 LYS A N 1
ATOM 6355 C CA . LYS A 1 830 ? 41.643 -11.265 68.263 1.00 41.05 820 LYS A CA 1
ATOM 6356 C C . LYS A 1 830 ? 42.004 -12.330 67.221 1.00 45.08 820 LYS A C 1
ATOM 6357 O O . LYS A 1 830 ? 41.178 -13.181 66.884 1.00 35.49 820 LYS A O 1
ATOM 6363 N N . LEU A 1 831 ? 43.240 -12.290 66.731 1.00 32.37 821 LEU A N 1
ATOM 6364 C CA . LEU A 1 831 ? 43.680 -13.179 65.656 1.00 37.11 821 LEU A CA 1
ATOM 6365 C C . LEU A 1 831 ? 45.013 -13.868 65.939 1.00 26.20 821 LEU A C 1
ATOM 6366 O O . LEU A 1 831 ? 45.852 -13.347 66.673 1.00 27.02 821 LEU A O 1
ATOM 6371 N N . GLY A 1 832 ? 45.189 -15.058 65.369 1.00 32.24 822 GLY A N 1
ATOM 6372 C CA . GLY A 1 832 ? 46.469 -15.743 65.432 1.00 37.78 822 GLY A CA 1
ATOM 6373 C C . GLY A 1 832 ? 46.935 -16.101 66.829 1.00 36.10 822 GLY A C 1
ATOM 6374 O O . GLY A 1 832 ? 46.157 -16.583 67.652 1.00 34.87 822 GLY A O 1
ATOM 6375 N N . LYS A 1 833 ? 48.211 -15.851 67.101 1.00 19.83 823 LYS A N 1
ATOM 6376 C CA . LYS A 1 833 ? 48.752 -16.028 68.444 1.00 22.47 823 LYS A CA 1
ATOM 6377 C C . LYS A 1 833 ? 48.829 -14.695 69.170 1.00 24.63 823 LYS A C 1
ATOM 6378 O O . LYS A 1 833 ? 49.525 -14.563 70.181 1.00 20.08 823 LYS A O 1
ATOM 6384 N N . ASP A 1 834 ? 48.110 -13.708 68.644 1.00 35.51 824 ASP A N 1
ATOM 6385 C CA . ASP A 1 834 ? 48.039 -12.386 69.257 1.00 37.17 824 ASP A CA 1
ATOM 6386 C C . ASP A 1 834 ? 46.947 -12.230 70.315 1.00 33.13 824 ASP A C 1
ATOM 6387 O O . ASP A 1 834 ? 45.772 -12.486 70.044 1.00 35.44 824 ASP A O 1
ATOM 6392 N N . PRO A 1 835 ? 47.336 -11.784 71.519 1.00 45.64 825 PRO A N 1
ATOM 6393 C CA . PRO A 1 835 ? 46.418 -11.628 72.650 1.00 46.63 825 PRO A CA 1
ATOM 6394 C C . PRO A 1 835 ? 45.750 -10.254 72.624 1.00 34.12 825 PRO A C 1
ATOM 6395 O O . PRO A 1 835 ? 44.846 -9.981 73.417 1.00 48.33 825 PRO A O 1
ATOM 6399 N N . ASN A 1 836 ? 46.206 -9.397 71.716 1.00 31.59 826 ASN A N 1
ATOM 6400 C CA . ASN A 1 836 ? 45.606 -8.085 71.513 1.00 32.37 826 ASN A CA 1
ATOM 6401 C C . ASN A 1 836 ? 44.251 -8.198 70.838 1.00 21.89 826 ASN A C 1
ATOM 6402 O O . ASN A 1 836 ? 44.059 -9.035 69.957 1.00 31.39 826 ASN A O 1
ATOM 6407 N N . THR A 1 837 ? 43.313 -7.357 71.258 1.00 21.25 827 THR A N 1
ATOM 6408 C CA . THR A 1 837 ? 42.018 -7.261 70.592 1.00 19.42 827 THR A CA 1
ATOM 6409 C C . THR A 1 837 ? 41.977 -6.103 69.598 1.00 16.05 827 THR A C 1
ATOM 6410 O O . THR A 1 837 ? 42.304 -4.967 69.946 1.00 19.72 827 THR A O 1
ATOM 6414 N N . TYR A 1 838 ? 41.562 -6.398 68.367 1.00 5.11 828 TYR A N 1
ATOM 6415 C CA . TYR A 1 838 ? 41.582 -5.414 67.286 1.00 11.35 828 TYR A CA 1
ATOM 6416 C C . TYR A 1 838 ? 40.190 -5.081 66.753 1.00 9.71 828 TYR A C 1
ATOM 6417 O O . TYR A 1 838 ? 39.291 -5.921 66.773 1.00 11.84 828 TYR A O 1
ATOM 6426 N N . PHE A 1 839 ? 40.015 -3.846 66.291 1.00 23.77 829 PHE A N 1
ATOM 6427 C CA . PHE A 1 839 ? 38.918 -3.502 65.390 1.00 22.82 829 PHE A CA 1
ATOM 6428 C C . PHE A 1 839 ? 39.326 -3.659 63.931 1.00 27.81 829 PHE A C 1
ATOM 6429 O O . PHE A 1 839 ? 40.351 -3.121 63.511 1.00 15.19 829 PHE A O 1
ATOM 6437 N N . ILE A 1 840 ? 38.544 -4.400 63.155 1.00 14.43 830 ILE A N 1
ATOM 6438 C CA . ILE A 1 840 ? 38.876 -4.564 61.747 1.00 13.48 830 ILE A CA 1
ATOM 6439 C C . ILE A 1 840 ? 37.754 -4.055 60.854 1.00 17.77 830 ILE A C 1
ATOM 6440 O O . ILE A 1 840 ? 36.597 -4.450 61.001 1.00 18.15 830 ILE A O 1
ATOM 6445 N N . VAL A 1 841 ? 38.116 -3.178 59.924 1.00 32.33 831 VAL A N 1
ATOM 6446 C CA . VAL A 1 841 ? 37.156 -2.537 59.033 1.00 22.79 831 VAL A CA 1
ATOM 6447 C C . VAL A 1 841 ? 37.426 -2.844 57.555 1.00 30.67 831 VAL A C 1
ATOM 6448 O O . VAL A 1 841 ? 38.550 -2.691 57.078 1.00 19.92 831 VAL A O 1
ATOM 6452 N N . GLY A 1 842 ? 36.397 -3.284 56.839 1.00 20.44 832 GLY A N 1
ATOM 6453 C CA . GLY A 1 842 ? 36.500 -3.522 55.410 1.00 17.26 832 GLY A CA 1
ATOM 6454 C C . GLY A 1 842 ? 35.897 -2.381 54.614 1.00 24.75 832 GLY A C 1
ATOM 6455 O O . GLY A 1 842 ? 34.804 -1.913 54.932 1.00 30.33 832 GLY A O 1
ATOM 6456 N N . THR A 1 843 ? 36.604 -1.912 53.590 1.00 38.47 833 THR A N 1
ATOM 6457 C CA . THR A 1 843 ? 36.144 -0.725 52.884 1.00 46.16 833 THR A CA 1
ATOM 6458 C C . THR A 1 843 ? 36.030 -0.944 51.382 1.00 50.93 833 THR A C 1
ATOM 6459 O O . THR A 1 843 ? 36.331 -2.019 50.866 1.00 37.47 833 THR A O 1
ATOM 6463 N N . ALA A 1 844 ? 35.574 0.100 50.700 1.00 8.81 834 ALA A N 1
ATOM 6464 C CA . ALA A 1 844 ? 35.509 0.157 49.247 1.00 12.09 834 ALA A CA 1
ATOM 6465 C C . ALA A 1 844 ? 35.805 1.587 48.819 1.00 14.17 834 ALA A C 1
ATOM 6466 O O . ALA A 1 844 ? 35.421 2.524 49.518 1.00 7.72 834 ALA A O 1
ATOM 6468 N N . MET A 1 845 ? 36.474 1.773 47.685 1.00 7.99 835 MET A N 1
ATOM 6469 C CA . MET A 1 845 ? 36.613 3.127 47.172 1.00 7.57 835 MET A CA 1
ATOM 6470 C C . MET A 1 845 ? 35.456 3.418 46.221 1.00 16.00 835 MET A C 1
ATOM 6471 O O . MET A 1 845 ? 35.275 2.731 45.216 1.00 20.98 835 MET A O 1
ATOM 6476 N N . VAL A 1 846 ? 34.676 4.444 46.547 1.00 14.52 836 VAL A N 1
ATOM 6477 C CA . VAL A 1 846 ? 33.515 4.805 45.741 1.00 12.95 836 VAL A CA 1
ATOM 6478 C C . VAL A 1 846 ? 33.698 6.097 44.952 1.00 11.70 836 VAL A C 1
ATOM 6479 O O . VAL A 1 846 ? 33.746 7.176 45.540 1.00 10.85 836 VAL A O 1
ATOM 6483 N N . TYR A 1 847 ? 33.801 5.995 43.631 1.00 42.26 837 TYR A N 1
ATOM 6484 C CA . TYR A 1 847 ? 33.878 7.187 42.797 1.00 41.80 837 TYR A CA 1
ATOM 6485 C C . TYR A 1 847 ? 32.625 7.301 41.928 1.00 39.30 837 TYR A C 1
ATOM 6486 O O . TYR A 1 847 ? 32.066 6.287 41.513 1.00 43.80 837 TYR A O 1
ATOM 6495 N N . PRO A 1 848 ? 32.181 8.537 41.644 1.00 30.56 838 PRO A N 1
ATOM 6496 C CA . PRO A 1 848 ? 31.001 8.811 40.809 1.00 35.79 838 PRO A CA 1
ATOM 6497 C C . PRO A 1 848 ? 31.057 8.210 39.395 1.00 41.31 838 PRO A C 1
ATOM 6498 O O . PRO A 1 848 ? 30.043 7.734 38.891 1.00 28.07 838 PRO A O 1
ATOM 6502 N N . GLU A 1 849 ? 32.231 8.253 38.771 1.00 58.15 839 GLU A N 1
ATOM 6503 C CA . GLU A 1 849 ? 32.447 7.782 37.393 1.00 58.88 839 GLU A CA 1
ATOM 6504 C C . GLU A 1 849 ? 32.849 6.309 37.259 1.00 47.10 839 GLU A C 1
ATOM 6505 O O . GLU A 1 849 ? 33.342 5.886 36.211 1.00 59.19 839 GLU A O 1
ATOM 6511 N N . GLU A 1 850 ? 32.665 5.542 38.326 1.00 51.95 840 GLU A N 1
ATOM 6512 C CA . GLU A 1 850 ? 32.885 4.093 38.311 1.00 50.96 840 GLU A CA 1
ATOM 6513 C C . GLU A 1 850 ? 31.855 3.304 39.121 1.00 59.74 840 GLU A C 1
ATOM 6514 O O . GLU A 1 850 ? 31.871 3.306 40.353 1.00 60.17 840 GLU A O 1
ATOM 6520 N N . ALA A 1 851 ? 30.963 2.630 38.404 1.00 20.93 841 ALA A N 1
ATOM 6521 C CA . ALA A 1 851 ? 29.797 1.936 38.957 1.00 21.48 841 ALA A CA 1
ATOM 6522 C C . ALA A 1 851 ? 30.114 0.859 40.000 1.00 17.72 841 ALA A C 1
ATOM 6523 O O . ALA A 1 851 ? 29.477 0.824 41.054 1.00 24.35 841 ALA A O 1
ATOM 6525 N N . GLU A 1 852 ? 31.066 -0.024 39.722 1.00 36.03 842 GLU A N 1
ATOM 6526 C CA . GLU A 1 852 ? 31.479 -1.004 40.730 1.00 28.73 842 GLU A CA 1
ATOM 6527 C C . GLU A 1 852 ? 32.930 -0.751 41.129 1.00 23.71 842 GLU A C 1
ATOM 6528 O O . GLU A 1 852 ? 33.765 -0.446 40.277 1.00 28.52 842 GLU A O 1
ATOM 6534 N N . PRO A 1 853 ? 33.233 -0.879 42.436 1.00 39.09 843 PRO A N 1
ATOM 6535 C CA . PRO A 1 853 ? 34.616 -0.651 42.863 1.00 52.14 843 PRO A CA 1
ATOM 6536 C C . PRO A 1 853 ? 35.611 -1.667 42.337 1.00 46.52 843 PRO A C 1
ATOM 6537 O O . PRO A 1 853 ? 35.317 -2.859 42.265 1.00 39.85 843 PRO A O 1
ATOM 6541 N N . LYS A 1 854 ? 36.781 -1.166 41.953 1.00 37.74 844 LYS A N 1
ATOM 6542 C CA . LYS A 1 854 ? 37.868 -2.004 41.486 1.00 40.20 844 LYS A CA 1
ATOM 6543 C C . LYS A 1 854 ? 38.874 -2.161 42.623 1.00 33.15 844 LYS A C 1
ATOM 6544 O O . LYS A 1 854 ? 39.725 -3.046 42.600 1.00 43.15 844 LYS A O 1
ATOM 6550 N N . GLN A 1 855 ? 38.730 -1.300 43.630 1.00 51.79 845 GLN A N 1
ATOM 6551 C CA . GLN A 1 855 ? 39.667 -1.190 44.750 1.00 54.52 845 GLN A CA 1
ATOM 6552 C C . GLN A 1 855 ? 39.000 -1.182 46.156 1.00 43.77 845 GLN A C 1
ATOM 6553 O O . GLN A 1 855 ? 37.897 -0.649 46.329 1.00 41.77 845 GLN A O 1
ATOM 6559 N N . GLY A 1 856 ? 39.690 -1.722 47.161 1.00 32.14 846 GLY A N 1
ATOM 6560 C CA . GLY A 1 856 ? 39.192 -1.674 48.530 1.00 35.70 846 GLY A CA 1
ATOM 6561 C C . GLY A 1 856 ? 40.284 -1.883 49.570 1.00 21.92 846 GLY A C 1
ATOM 6562 O O . GLY A 1 856 ? 41.442 -2.111 49.218 1.00 25.76 846 GLY A O 1
ATOM 6563 N N . ARG A 1 857 ? 39.922 -1.803 50.850 1.00 40.17 847 ARG A N 1
ATOM 6564 C CA . ARG A 1 857 ? 40.876 -2.056 51.933 1.00 30.83 847 ARG A CA 1
ATOM 6565 C C . ARG A 1 857 ? 40.332 -2.879 53.105 1.00 32.45 847 ARG A C 1
ATOM 6566 O O . ARG A 1 857 ? 39.135 -2.855 53.397 1.00 43.45 847 ARG A O 1
ATOM 6574 N N . ILE A 1 858 ? 41.234 -3.589 53.777 1.00 8.84 848 ILE A N 1
ATOM 6575 C CA . ILE A 1 858 ? 40.959 -4.160 55.089 1.00 3.94 848 ILE A CA 1
ATOM 6576 C C . ILE A 1 858 ? 41.954 -3.570 56.076 1.00 7.49 848 ILE A C 1
ATOM 6577 O O . ILE A 1 858 ? 43.160 -3.793 55.962 1.00 8.96 848 ILE A O 1
ATOM 6582 N N . VAL A 1 859 ? 41.452 -2.835 57.059 1.00 26.08 849 VAL A N 1
ATOM 6583 C CA . VAL A 1 859 ? 42.334 -2.149 57.988 1.00 21.44 849 VAL A CA 1
ATOM 6584 C C . VAL A 1 859 ? 42.154 -2.705 59.388 1.00 17.78 849 VAL A C 1
ATOM 6585 O O . VAL A 1 859 ? 41.032 -2.846 59.877 1.00 17.99 849 VAL A O 1
ATOM 6589 N N . VAL A 1 860 ? 43.272 -3.042 60.019 1.00 9.21 850 VAL A N 1
ATOM 6590 C CA . VAL A 1 860 ? 43.257 -3.540 61.384 1.00 11.97 850 VAL A CA 1
ATOM 6591 C C . VAL A 1 860 ? 43.694 -2.454 62.357 1.00 11.29 850 VAL A C 1
ATOM 6592 O O . VAL A 1 860 ? 44.819 -1.955 62.283 1.00 9.68 850 VAL A O 1
ATOM 6596 N N . PHE A 1 861 ? 42.805 -2.103 63.281 1.00 5.08 851 PHE A N 1
ATOM 6597 C CA . PHE A 1 861 ? 43.110 -1.077 64.264 1.00 5.88 851 PHE A CA 1
ATOM 6598 C C . PHE A 1 861 ? 43.249 -1.698 65.636 1.00 5.95 851 PHE A C 1
ATOM 6599 O O . PHE A 1 861 ? 42.656 -2.739 65.921 1.00 6.08 851 PHE A O 1
ATOM 6607 N N . GLN A 1 862 ? 44.035 -1.054 66.490 1.00 22.70 852 GLN A N 1
ATOM 6608 C CA . GLN A 1 862 ? 44.038 -1.380 67.907 1.00 28.89 852 GLN A CA 1
ATOM 6609 C C . GLN A 1 862 ? 43.697 -0.107 68.665 1.00 24.04 852 GLN A C 1
ATOM 6610 O O . GLN A 1 862 ? 44.304 0.935 68.417 1.00 32.85 852 GLN A O 1
ATOM 6616 N N . TYR A 1 863 ? 42.746 -0.169 69.591 1.00 32.87 853 TYR A N 1
ATOM 6617 C CA . TYR A 1 863 ? 42.490 1.003 70.407 1.00 29.90 853 TYR A CA 1
ATOM 6618 C C . TYR A 1 863 ? 43.024 0.730 71.803 1.00 30.01 853 TYR A C 1
ATOM 6619 O O . TYR A 1 863 ? 42.730 -0.309 72.391 1.00 25.93 853 TYR A O 1
ATOM 6628 N N . SER A 1 864 ? 43.808 1.661 72.333 1.00 42.99 854 SER A N 1
ATOM 6629 C CA . SER A 1 864 ? 44.261 1.565 73.707 1.00 40.68 854 SER A CA 1
ATOM 6630 C C . SER A 1 864 ? 44.393 2.932 74.369 1.00 48.02 854 SER A C 1
ATOM 6631 O O . SER A 1 864 ? 45.278 3.705 73.997 1.00 37.58 854 SER A O 1
ATOM 6634 N N . ASP A 1 865 ? 43.551 3.244 75.346 1.00 33.38 855 ASP A N 1
ATOM 6635 C CA . ASP A 1 865 ? 43.602 4.567 75.960 1.00 40.13 855 ASP A CA 1
ATOM 6636 C C . ASP A 1 865 ? 43.448 5.715 74.963 1.00 33.33 855 ASP A C 1
ATOM 6637 O O . ASP A 1 865 ? 44.419 6.418 74.690 1.00 38.20 855 ASP A O 1
ATOM 6642 N N . GLY A 1 866 ? 42.250 5.917 74.422 1.00 33.07 856 GLY A N 1
ATOM 6643 C CA . GLY A 1 866 ? 42.043 7.034 73.515 1.00 37.41 856 GLY A CA 1
ATOM 6644 C C . GLY A 1 866 ? 42.543 6.893 72.088 1.00 41.81 856 GLY A C 1
ATOM 6645 O O . GLY A 1 866 ? 41.908 7.404 71.169 1.00 32.98 856 GLY A O 1
ATOM 6646 N N . LYS A 1 867 ? 43.704 6.268 71.901 1.00 59.36 857 LYS A N 1
ATOM 6647 C CA . LYS A 1 867 ? 44.364 6.287 70.598 1.00 62.41 857 LYS A CA 1
ATOM 6648 C C . LYS A 1 867 ? 44.247 4.961 69.847 1.00 51.99 857 LYS A C 1
ATOM 6649 O O . LYS A 1 867 ? 44.478 3.892 70.407 1.00 53.37 857 LYS A O 1
ATOM 6655 N N . LEU A 1 868 ? 43.881 5.052 68.572 1.00 32.54 858 LEU A N 1
ATOM 6656 C CA . LEU A 1 868 ? 43.969 3.926 67.649 1.00 31.42 858 LEU A CA 1
ATOM 6657 C C . LEU A 1 868 ? 45.072 3.980 66.582 1.00 43.91 858 LEU A C 1
ATOM 6658 O O . LEU A 1 868 ? 45.024 4.809 65.679 1.00 32.36 858 LEU A O 1
ATOM 6663 N N . GLN A 1 869 ? 46.050 3.082 66.684 1.00 48.37 859 GLN A N 1
ATOM 6664 C CA . GLN A 1 869 ? 47.062 2.953 65.633 1.00 46.09 859 GLN A CA 1
ATOM 6665 C C . GLN A 1 869 ? 46.533 1.908 64.668 1.00 38.49 859 GLN A C 1
ATOM 6666 O O . GLN A 1 869 ? 46.040 0.859 65.087 1.00 32.33 859 GLN A O 1
ATOM 6672 N N . THR A 1 870 ? 46.625 2.199 63.377 1.00 18.43 860 THR A N 1
ATOM 6673 C CA . THR A 1 870 ? 46.349 1.189 62.372 1.00 15.49 860 THR A CA 1
ATOM 6674 C C . THR A 1 870 ? 47.532 0.243 62.191 1.00 13.78 860 THR A C 1
ATOM 6675 O O . THR A 1 870 ? 48.600 0.633 61.722 1.00 22.18 860 THR A O 1
ATOM 6679 N N . VAL A 1 871 ? 47.313 -1.013 62.581 1.00 36.75 861 VAL A N 1
ATOM 6680 C CA . VAL A 1 871 ? 48.330 -2.066 62.507 1.00 39.78 861 VAL A CA 1
ATOM 6681 C C . VAL A 1 871 ? 48.492 -2.789 61.163 1.00 27.28 861 VAL A C 1
ATOM 6682 O O . VAL A 1 871 ? 49.594 -2.869 60.623 1.00 27.18 861 VAL A O 1
ATOM 6686 N N . ALA A 1 872 ? 47.384 -3.304 60.633 1.00 28.66 862 ALA A N 1
ATOM 6687 C CA . ALA A 1 872 ? 47.396 -4.085 59.395 1.00 38.02 862 ALA A CA 1
ATOM 6688 C C . ALA A 1 872 ? 47.557 -3.319 58.084 1.00 40.74 862 ALA A C 1
ATOM 6689 O O . ALA A 1 872 ? 48.596 -3.427 57.434 1.00 27.47 862 ALA A O 1
ATOM 6691 N N . GLU A 1 873 ? 46.545 -2.553 57.687 1.00 50.42 863 GLU A N 1
ATOM 6692 C CA . GLU A 1 873 ? 46.705 -1.688 56.523 1.00 41.06 863 GLU A CA 1
ATOM 6693 C C . GLU A 1 873 ? 47.081 -2.552 55.328 1.00 31.31 863 GLU A C 1
ATOM 6694 O O . GLU A 1 873 ? 48.238 -2.580 54.914 1.00 31.65 863 GLU A O 1
ATOM 6700 N N . LYS A 1 874 ? 46.103 -3.261 54.776 1.00 16.93 864 LYS A N 1
ATOM 6701 C CA . LYS A 1 874 ? 46.336 -3.985 53.534 1.00 24.80 864 LYS A CA 1
ATOM 6702 C C . LYS A 1 874 ? 45.192 -3.796 52.562 1.00 21.11 864 LYS A C 1
ATOM 6703 O O . LYS A 1 874 ? 44.034 -4.100 52.854 1.00 32.34 864 LYS A O 1
ATOM 6709 N N . GLU A 1 875 ? 45.564 -3.282 51.394 1.00 44.37 865 GLU A N 1
ATOM 6710 C CA . GLU A 1 875 ? 44.693 -3.121 50.238 1.00 39.37 865 GLU A CA 1
ATOM 6711 C C . GLU A 1 875 ? 44.534 -4.386 49.401 1.00 27.74 865 GLU A C 1
ATOM 6712 O O . GLU A 1 875 ? 45.500 -5.113 49.160 1.00 32.92 865 GLU A O 1
ATOM 6718 N N . VAL A 1 876 ? 43.305 -4.649 48.969 1.00 44.88 866 VAL A N 1
ATOM 6719 C CA . VAL A 1 876 ? 43.019 -5.762 48.073 1.00 30.73 866 VAL A CA 1
ATOM 6720 C C . VAL A 1 876 ? 42.148 -5.144 46.995 1.00 29.14 866 VAL A C 1
ATOM 6721 O O . VAL A 1 876 ? 41.512 -4.121 47.243 1.00 42.23 866 VAL A O 1
ATOM 6725 N N . LYS A 1 877 ? 42.074 -5.742 45.810 1.00 27.77 867 LYS A N 1
ATOM 6726 C CA . LYS A 1 877 ? 41.305 -5.078 44.762 1.00 19.28 867 LYS A CA 1
ATOM 6727 C C . LYS A 1 877 ? 39.836 -5.479 44.676 1.00 37.83 867 LYS A C 1
ATOM 6728 O O . LYS A 1 877 ? 39.494 -6.546 44.168 1.00 25.88 867 LYS A O 1
ATOM 6734 N N . GLY A 1 878 ? 38.976 -4.613 45.197 1.00 21.31 868 GLY A N 1
ATOM 6735 C CA . GLY A 1 878 ? 37.540 -4.814 45.155 1.00 21.53 868 GLY A CA 1
ATOM 6736 C C . GLY A 1 878 ? 36.836 -4.179 46.336 1.00 28.87 868 GLY A C 1
ATOM 6737 O O . GLY A 1 878 ? 37.462 -3.502 47.151 1.00 27.55 868 GLY A O 1
ATOM 6738 N N . ALA A 1 879 ? 35.530 -4.410 46.428 1.00 7.69 869 ALA A N 1
ATOM 6739 C CA . ALA A 1 879 ? 34.725 -3.832 47.496 1.00 10.44 869 ALA A CA 1
ATOM 6740 C C . ALA A 1 879 ? 34.801 -4.799 48.672 1.00 9.08 869 ALA A C 1
ATOM 6741 O O . ALA A 1 879 ? 34.503 -5.980 48.490 1.00 9.51 869 ALA A O 1
ATOM 6743 N N . VAL A 1 880 ? 35.168 -4.354 49.870 1.00 25.90 870 VAL A N 1
ATOM 6744 C CA . VAL A 1 880 ? 35.156 -5.324 50.962 1.00 12.63 870 VAL A CA 1
ATOM 6745 C C . VAL A 1 880 ? 33.781 -5.322 51.613 1.00 17.71 870 VAL A C 1
ATOM 6746 O O . VAL A 1 880 ? 33.517 -4.576 52.558 1.00 14.27 870 VAL A O 1
ATOM 6750 N N . TYR A 1 881 ? 32.921 -6.192 51.103 1.00 21.07 871 TYR A N 1
ATOM 6751 C CA . TYR A 1 881 ? 31.521 -6.229 51.503 1.00 18.84 871 TYR A CA 1
ATOM 6752 C C . TYR A 1 881 ? 31.258 -6.734 52.920 1.00 24.94 871 TYR A C 1
ATOM 6753 O O . TYR A 1 881 ? 30.412 -6.206 53.642 1.00 28.00 871 TYR A O 1
ATOM 6762 N N . SER A 1 882 ? 31.999 -7.767 53.299 1.00 21.65 872 SER A N 1
ATOM 6763 C CA . SER A 1 882 ? 31.768 -8.482 54.545 1.00 25.19 872 SER A CA 1
ATOM 6764 C C . SER A 1 882 ? 33.054 -9.069 55.091 1.00 18.84 872 SER A C 1
ATOM 6765 O O . SER A 1 882 ? 33.947 -9.438 54.328 1.00 18.33 872 SER A O 1
ATOM 6768 N N . MET A 1 883 ? 33.138 -9.169 56.411 1.00 29.06 873 MET A N 1
ATOM 6769 C CA . MET A 1 883 ? 34.218 -9.911 57.032 1.00 40.34 873 MET A CA 1
ATOM 6770 C C . MET A 1 883 ? 33.788 -10.421 58.395 1.00 34.51 873 MET A C 1
ATOM 6771 O O . MET A 1 883 ? 32.938 -9.823 59.059 1.00 32.29 873 MET A O 1
ATOM 6776 N N . VAL A 1 884 ? 34.365 -11.550 58.796 1.00 13.51 874 VAL A N 1
ATOM 6777 C CA . VAL A 1 884 ? 33.944 -12.232 60.010 1.00 15.98 874 VAL A CA 1
ATOM 6778 C C . VAL A 1 884 ? 35.112 -13.015 60.612 1.00 22.86 874 VAL A C 1
ATOM 6779 O O . VAL A 1 884 ? 35.912 -13.608 59.885 1.00 13.72 874 VAL A O 1
ATOM 6783 N N . GLU A 1 885 ? 35.203 -13.026 61.939 1.00 29.75 875 GLU A N 1
ATOM 6784 C CA . GLU A 1 885 ? 36.236 -13.798 62.623 1.00 24.64 875 GLU A CA 1
ATOM 6785 C C . GLU A 1 885 ? 36.045 -15.284 62.322 1.00 36.34 875 GLU A C 1
ATOM 6786 O O . GLU A 1 885 ? 34.951 -15.821 62.493 1.00 38.68 875 GLU A O 1
ATOM 6792 N N . PHE A 1 886 ? 37.115 -15.950 61.902 1.00 11.13 876 PHE A N 1
ATOM 6793 C CA . PHE A 1 886 ? 37.025 -17.357 61.525 1.00 8.00 876 PHE A CA 1
ATOM 6794 C C . PHE A 1 886 ? 38.145 -18.213 62.103 1.00 11.69 876 PHE A C 1
ATOM 6795 O O . PHE A 1 886 ? 39.236 -18.303 61.537 1.00 12.83 876 PHE A O 1
ATOM 6803 N N . ASN A 1 887 ? 37.865 -18.829 63.247 1.00 16.00 877 ASN A N 1
ATOM 6804 C CA . ASN A 1 887 ? 38.826 -19.691 63.919 1.00 26.26 877 ASN A CA 1
ATOM 6805 C C . ASN A 1 887 ? 40.181 -19.012 64.055 1.00 27.30 877 ASN A C 1
ATOM 6806 O O . ASN A 1 887 ? 41.212 -19.575 63.687 1.00 18.24 877 ASN A O 1
ATOM 6811 N N . GLY A 1 888 ? 40.173 -17.793 64.583 1.00 26.04 878 GLY A N 1
ATOM 6812 C CA . GLY A 1 888 ? 41.402 -17.039 64.743 1.00 18.11 878 GLY A CA 1
ATOM 6813 C C . GLY A 1 888 ? 41.916 -16.539 63.409 1.00 15.73 878 GLY A C 1
ATOM 6814 O O . GLY A 1 888 ? 43.058 -16.095 63.307 1.00 21.66 878 GLY A O 1
ATOM 6815 N N . LYS A 1 889 ? 41.074 -16.628 62.383 1.00 9.64 879 LYS A N 1
ATOM 6816 C CA . LYS A 1 889 ? 41.390 -16.091 61.065 1.00 9.41 879 LYS A CA 1
ATOM 6817 C C . LYS A 1 889 ? 40.341 -15.077 60.601 1.00 8.42 879 LYS A C 1
ATOM 6818 O O . LYS A 1 889 ? 39.254 -14.991 61.173 1.00 10.34 879 LYS A O 1
ATOM 6824 N N . LEU A 1 890 ? 40.680 -14.299 59.576 1.00 34.94 880 LEU A N 1
ATOM 6825 C CA . LEU A 1 890 ? 39.770 -13.284 59.048 1.00 25.54 880 LEU A CA 1
ATOM 6826 C C . LEU A 1 890 ? 39.149 -13.669 57.706 1.00 37.55 880 LEU A C 1
ATOM 6827 O O . LEU A 1 890 ? 39.837 -13.725 56.686 1.00 36.87 880 LEU A O 1
ATOM 6832 N N . LEU A 1 891 ? 37.843 -13.923 57.721 1.00 6.17 881 LEU A N 1
ATOM 6833 C CA . LEU A 1 891 ? 37.080 -14.205 56.509 1.00 6.23 881 LEU A CA 1
ATOM 6834 C C . LEU A 1 891 ? 36.567 -12.912 55.888 1.00 8.31 881 LEU A C 1
ATOM 6835 O O . LEU A 1 891 ? 36.002 -12.070 56.588 1.00 6.61 881 LEU A O 1
ATOM 6840 N N . ALA A 1 892 ? 36.753 -12.741 54.582 1.00 11.13 882 ALA A N 1
ATOM 6841 C CA . ALA A 1 892 ? 36.367 -11.480 53.951 1.00 4.79 882 ALA A CA 1
ATOM 6842 C C . ALA A 1 892 ? 35.772 -11.663 52.558 1.00 6.59 882 ALA A C 1
ATOM 6843 O O . ALA A 1 892 ? 36.228 -12.503 51.780 1.00 9.74 882 ALA A O 1
ATOM 6845 N N . SER A 1 893 ? 34.750 -10.865 52.259 1.00 24.60 883 SER A N 1
ATOM 6846 C CA . SER A 1 893 ? 34.187 -10.776 50.917 1.00 17.55 883 SER A CA 1
ATOM 6847 C C . SER A 1 893 ? 34.790 -9.604 50.159 1.00 20.81 883 SER A C 1
ATOM 6848 O O . SER A 1 893 ? 34.735 -8.463 50.616 1.00 17.33 883 SER A O 1
ATOM 6851 N N . ILE A 1 894 ? 35.344 -9.880 48.988 1.00 36.89 884 ILE A N 1
ATOM 6852 C CA . ILE A 1 894 ? 35.810 -8.808 48.123 1.00 32.04 884 ILE A CA 1
ATOM 6853 C C . ILE A 1 894 ? 35.301 -8.998 46.703 1.00 43.91 884 ILE A C 1
ATOM 6854 O O . ILE A 1 894 ? 35.745 -9.890 45.983 1.00 44.17 884 ILE A O 1
ATOM 6859 N N . ASN A 1 895 ? 34.355 -8.149 46.314 1.00 16.40 885 ASN A N 1
ATOM 6860 C CA . ASN A 1 895 ? 33.635 -8.324 45.060 1.00 11.73 885 ASN A CA 1
ATOM 6861 C C . ASN A 1 895 ? 33.081 -9.732 44.917 1.00 12.08 885 ASN A C 1
ATOM 6862 O O . ASN A 1 895 ? 32.170 -10.133 45.642 1.00 20.54 885 ASN A O 1
ATOM 6867 N N . SER A 1 896 ? 33.651 -10.489 43.987 1.00 10.82 886 SER A N 1
ATOM 6868 C CA . SER A 1 896 ? 33.183 -11.841 43.715 1.00 12.21 886 SER A CA 1
ATOM 6869 C C . SER A 1 896 ? 34.016 -12.885 44.454 1.00 13.28 886 SER A C 1
ATOM 6870 O O . SER A 1 896 ? 33.903 -14.081 44.188 1.00 10.91 886 SER A O 1
ATOM 6873 N N . THR A 1 897 ? 34.864 -12.434 45.372 1.00 6.44 887 THR A N 1
ATOM 6874 C CA . THR A 1 897 ? 35.829 -13.330 45.998 1.00 4.84 887 THR A CA 1
ATOM 6875 C C . THR A 1 897 ? 35.654 -13.429 47.508 1.00 11.38 887 THR A C 1
ATOM 6876 O O . THR A 1 897 ? 35.489 -12.422 48.202 1.00 13.31 887 THR A O 1
ATOM 6880 N N . VAL A 1 898 ? 35.669 -14.662 47.998 1.00 11.79 888 VAL A N 1
ATOM 6881 C CA . VAL A 1 898 ? 35.742 -14.932 49.423 1.00 7.09 888 VAL A CA 1
ATOM 6882 C C . VAL A 1 898 ? 37.173 -15.305 49.782 1.00 6.64 888 VAL A C 1
ATOM 6883 O O . VAL A 1 898 ? 37.703 -16.302 49.292 1.00 9.62 888 VAL A O 1
ATOM 6887 N N . ARG A 1 899 ? 37.795 -14.507 50.642 1.00 27.15 889 ARG A N 1
ATOM 6888 C CA . ARG A 1 899 ? 39.190 -14.727 51.014 1.00 28.19 889 ARG A CA 1
ATOM 6889 C C . ARG A 1 899 ? 39.348 -15.012 52.504 1.00 26.66 889 ARG A C 1
ATOM 6890 O O . ARG A 1 899 ? 38.722 -14.362 53.340 1.00 32.57 889 ARG A O 1
ATOM 6898 N N . LEU A 1 900 ? 40.215 -15.967 52.831 1.00 9.59 890 LEU A N 1
ATOM 6899 C CA . LEU A 1 900 ? 40.551 -16.254 54.222 1.00 11.10 890 LEU A CA 1
ATOM 6900 C C . LEU A 1 900 ? 41.956 -15.769 54.543 1.00 0.36 890 LEU A C 1
ATOM 6901 O O . LEU A 1 900 ? 42.934 -16.191 53.924 1.00 0.52 890 LEU A O 1
ATOM 6906 N N . TYR A 1 901 ? 42.041 -14.881 55.526 1.00 17.48 891 TYR A N 1
ATOM 6907 C CA . TYR A 1 901 ? 43.308 -14.303 55.938 1.00 20.57 891 TYR A CA 1
ATOM 6908 C C . TYR A 1 901 ? 43.803 -14.930 57.232 1.00 17.88 891 TYR A C 1
ATOM 6909 O O . TYR A 1 901 ? 43.016 -15.280 58.113 1.00 19.35 891 TYR A O 1
ATOM 6918 N N . GLU A 1 902 ? 45.120 -15.063 57.334 1.00 55.94 892 GLU A N 1
ATOM 6919 C CA . GLU A 1 902 ? 45.766 -15.435 58.581 1.00 37.66 892 GLU A CA 1
ATOM 6920 C C . GLU A 1 902 ? 46.463 -14.210 59.146 1.00 48.50 892 GLU A C 1
ATOM 6921 O O . GLU A 1 902 ? 46.970 -13.377 58.396 1.00 53.71 892 GLU A O 1
ATOM 6927 N N . TRP A 1 903 ? 46.471 -14.089 60.469 1.00 10.80 893 TRP A N 1
ATOM 6928 C CA . TRP A 1 903 ? 47.181 -12.995 61.120 1.00 7.63 893 TRP A CA 1
ATOM 6929 C C . TRP A 1 903 ? 48.566 -13.489 61.516 1.00 6.63 893 TRP A C 1
ATOM 6930 O O . TRP A 1 903 ? 48.700 -14.371 62.363 1.00 12.26 893 TRP A O 1
ATOM 6941 N N . THR A 1 904 ? 49.594 -12.907 60.909 1.00 43.66 894 THR A N 1
ATOM 6942 C CA . THR A 1 904 ? 50.965 -13.348 61.132 1.00 30.16 894 THR A CA 1
ATOM 6943 C C . THR A 1 904 ? 51.655 -12.605 62.273 1.00 36.45 894 THR A C 1
ATOM 6944 O O . THR A 1 904 ? 51.190 -11.557 62.722 1.00 31.89 894 THR A O 1
ATOM 6948 N N . THR A 1 905 ? 52.769 -13.163 62.733 1.00 26.01 895 THR A N 1
ATOM 6949 C CA . THR A 1 905 ? 53.512 -12.613 63.860 1.00 30.32 895 THR A CA 1
ATOM 6950 C C . THR A 1 905 ? 54.077 -11.225 63.561 1.00 30.13 895 THR A C 1
ATOM 6951 O O . THR A 1 905 ? 54.407 -10.469 64.475 1.00 34.31 895 THR A O 1
ATOM 6955 N N . GLU A 1 906 ? 54.192 -10.902 62.277 1.00 32.93 896 GLU A N 1
ATOM 6956 C CA . GLU A 1 906 ? 54.594 -9.565 61.831 1.00 44.94 896 GLU A CA 1
ATOM 6957 C C . GLU A 1 906 ? 53.485 -8.521 61.846 1.00 34.80 896 GLU A C 1
ATOM 6958 O O . GLU A 1 906 ? 53.674 -7.408 61.359 1.00 49.80 896 GLU A O 1
ATOM 6964 N N . LYS A 1 907 ? 52.343 -8.868 62.429 1.00 54.12 897 LYS A N 1
ATOM 6965 C CA . LYS A 1 907 ? 51.209 -7.957 62.460 1.00 46.56 897 LYS A CA 1
ATOM 6966 C C . LYS A 1 907 ? 50.890 -7.529 61.036 1.00 52.93 897 LYS A C 1
ATOM 6967 O O . LYS A 1 907 ? 50.854 -6.338 60.723 1.00 61.68 897 LYS A O 1
ATOM 6973 N N . GLU A 1 908 ? 50.672 -8.513 60.170 1.00 28.32 898 GLU A N 1
ATOM 6974 C CA . GLU A 1 908 ? 50.155 -8.262 58.832 1.00 30.96 898 GLU A CA 1
ATOM 6975 C C . GLU A 1 908 ? 49.194 -9.363 58.404 1.00 22.56 898 GLU A C 1
ATOM 6976 O O . GLU A 1 908 ? 49.227 -10.471 58.941 1.00 29.93 898 GLU A O 1
ATOM 6982 N N . LEU A 1 909 ? 48.350 -9.055 57.425 1.00 27.08 899 LEU A N 1
ATOM 6983 C CA . LEU A 1 909 ? 47.278 -9.950 57.026 1.00 23.34 899 LEU A CA 1
ATOM 6984 C C . LEU A 1 909 ? 47.815 -10.773 55.854 1.00 29.10 899 LEU A C 1
ATOM 6985 O O . LEU A 1 909 ? 48.226 -10.218 54.836 1.00 24.77 899 LEU A O 1
ATOM 6990 N N . ARG A 1 910 ? 47.804 -12.096 55.999 1.00 32.75 900 ARG A N 1
ATOM 6991 C CA . ARG A 1 910 ? 48.327 -13.007 54.977 1.00 45.97 900 ARG A CA 1
ATOM 6992 C C . ARG A 1 910 ? 47.258 -13.975 54.477 1.00 47.78 900 ARG A C 1
ATOM 6993 O O . ARG A 1 910 ? 46.696 -14.740 55.258 1.00 45.56 900 ARG A O 1
ATOM 7001 N N . THR A 1 911 ? 46.983 -13.947 53.176 1.00 10.92 901 THR A N 1
ATOM 7002 C CA . THR A 1 911 ? 46.016 -14.881 52.607 1.00 8.40 901 THR A CA 1
ATOM 7003 C C . THR A 1 911 ? 46.457 -16.342 52.699 1.00 11.57 901 THR A C 1
ATOM 7004 O O . THR A 1 911 ? 47.608 -16.679 52.426 1.00 14.67 901 THR A O 1
ATOM 7008 N N . GLU A 1 912 ? 45.516 -17.195 53.090 1.00 26.56 902 GLU A N 1
ATOM 7009 C CA . GLU A 1 912 ? 45.725 -18.631 53.194 1.00 21.77 902 GLU A CA 1
ATOM 7010 C C . GLU A 1 912 ? 44.869 -19.356 52.162 1.00 21.80 902 GLU A C 1
ATOM 7011 O O . GLU A 1 912 ? 45.306 -20.298 51.500 1.00 30.09 902 GLU A O 1
ATOM 7017 N N . CYS A 1 913 ? 43.629 -18.888 52.052 1.00 44.31 903 CYS A N 1
ATOM 7018 C CA . CYS A 1 913 ? 42.587 -19.579 51.306 1.00 33.80 903 CYS A CA 1
ATOM 7019 C C . CYS A 1 913 ? 41.940 -18.631 50.295 1.00 37.80 903 CYS A C 1
ATOM 7020 O O . CYS A 1 913 ? 41.895 -17.423 50.512 1.00 36.85 903 CYS A O 1
ATOM 7023 N N . ASN A 1 914 ? 41.446 -19.180 49.183 1.00 31.13 904 ASN A N 1
ATOM 7024 C CA . ASN A 1 914 ? 40.627 -18.391 48.263 1.00 31.80 904 ASN A CA 1
ATOM 7025 C C . ASN A 1 914 ? 39.472 -19.144 47.592 1.00 39.18 904 ASN A C 1
ATOM 7026 O O . ASN A 1 914 ? 39.629 -20.281 47.153 1.00 45.75 904 ASN A O 1
ATOM 7031 N N . HIS A 1 915 ? 38.309 -18.501 47.542 1.00 9.15 905 HIS A N 1
ATOM 7032 C CA . HIS A 1 915 ? 37.182 -19.013 46.774 1.00 9.61 905 HIS A CA 1
ATOM 7033 C C . HIS A 1 915 ? 36.679 -17.954 45.788 1.00 11.97 905 HIS A C 1
ATOM 7034 O O . HIS A 1 915 ? 36.500 -16.791 46.154 1.00 10.81 905 HIS A O 1
ATOM 7041 N N . TYR A 1 916 ? 36.416 -18.364 44.548 1.00 31.62 906 TYR A N 1
ATOM 7042 C CA . TYR A 1 916 ? 36.167 -17.405 43.471 1.00 30.07 906 TYR A CA 1
ATOM 7043 C C . TYR A 1 916 ? 34.781 -17.504 42.821 1.00 25.65 906 TYR A C 1
ATOM 7044 O O . TYR A 1 916 ? 34.419 -16.634 42.035 1.00 36.10 906 TYR A O 1
ATOM 7053 N N . ASN A 1 917 ? 34.006 -18.539 43.132 1.00 31.59 907 ASN A N 1
ATOM 7054 C CA . ASN A 1 917 ? 32.750 -18.726 42.403 1.00 44.72 907 ASN A CA 1
ATOM 7055 C C . ASN A 1 917 ? 31.551 -17.895 42.893 1.00 32.24 907 ASN A C 1
ATOM 7056 O O . ASN A 1 917 ? 30.634 -18.400 43.537 1.00 43.00 907 ASN A O 1
ATOM 7061 N N . ASN A 1 918 ? 31.592 -16.597 42.616 1.00 17.69 908 ASN A N 1
ATOM 7062 C CA . ASN A 1 918 ? 30.497 -15.726 43.004 1.00 24.57 908 ASN A CA 1
ATOM 7063 C C . ASN A 1 918 ? 30.319 -14.605 41.994 1.00 15.11 908 ASN A C 1
ATOM 7064 O O . ASN A 1 918 ? 31.281 -14.201 41.329 1.00 23.02 908 ASN A O 1
ATOM 7069 N N . ILE A 1 919 ? 29.101 -14.095 41.858 1.00 17.11 909 ILE A N 1
ATOM 7070 C CA . ILE A 1 919 ? 28.949 -12.828 41.152 1.00 27.52 909 ILE A CA 1
ATOM 7071 C C . ILE A 1 919 ? 29.335 -11.692 42.081 1.00 19.90 909 ILE A C 1
ATOM 7072 O O . ILE A 1 919 ? 30.169 -10.858 41.725 1.00 19.35 909 ILE A O 1
ATOM 7077 N N . MET A 1 920 ? 28.734 -11.661 43.267 1.00 42.95 910 MET A N 1
ATOM 7078 C CA . MET A 1 920 ? 29.026 -10.618 44.248 1.00 46.88 910 MET A CA 1
ATOM 7079 C C . MET A 1 920 ? 28.673 -11.070 45.659 1.00 47.54 910 MET A C 1
ATOM 7080 O O . MET A 1 920 ? 27.497 -11.170 45.998 1.00 59.45 910 MET A O 1
ATOM 7085 N N . ALA A 1 921 ? 29.683 -11.340 46.482 1.00 10.39 911 ALA A N 1
ATOM 7086 C CA . ALA A 1 921 ? 29.438 -11.869 47.820 1.00 5.58 911 ALA A CA 1
ATOM 7087 C C . ALA A 1 921 ? 29.196 -10.763 48.845 1.00 9.55 911 ALA A C 1
ATOM 7088 O O . ALA A 1 921 ? 30.143 -10.199 49.395 1.00 4.45 911 ALA A O 1
ATOM 7090 N N . LEU A 1 922 ? 27.926 -10.460 49.112 1.00 10.32 912 LEU A N 1
ATOM 7091 C CA . LEU A 1 922 ? 27.596 -9.333 49.977 1.00 8.69 912 LEU A CA 1
ATOM 7092 C C . LEU A 1 922 ? 27.562 -9.750 51.441 1.00 6.71 912 LEU A C 1
ATOM 7093 O O . LEU A 1 922 ? 27.960 -8.985 52.319 1.00 6.75 912 LEU A O 1
ATOM 7098 N N . TYR A 1 923 ? 27.096 -10.969 51.698 1.00 7.15 913 TYR A N 1
ATOM 7099 C CA . TYR A 1 923 ? 26.803 -11.392 53.060 1.00 3.75 913 TYR A CA 1
ATOM 7100 C C . TYR A 1 923 ? 27.573 -12.653 53.462 1.00 3.55 913 TYR A C 1
ATOM 7101 O O . TYR A 1 923 ? 27.629 -13.627 52.712 1.00 12.99 913 TYR A O 1
ATOM 7110 N N . LEU A 1 924 ? 28.173 -12.616 54.649 1.00 9.48 914 LEU A N 1
ATOM 7111 C CA . LEU A 1 924 ? 28.988 -13.715 55.157 1.00 7.32 914 LEU A CA 1
ATOM 7112 C C . LEU A 1 924 ? 28.547 -14.097 56.567 1.00 16.75 914 LEU A C 1
ATOM 7113 O O . LEU A 1 924 ? 28.326 -13.227 57.410 1.00 7.37 914 LEU A O 1
ATOM 7118 N N . LYS A 1 925 ? 28.410 -15.394 56.823 1.00 11.51 915 LYS A N 1
ATOM 7119 C CA . LYS A 1 925 ? 28.121 -15.849 58.176 1.00 18.96 915 LYS A CA 1
ATOM 7120 C C . LYS A 1 925 ? 28.795 -17.190 58.461 1.00 0.91 915 LYS A C 1
ATOM 7121 O O . LYS A 1 925 ? 28.892 -18.042 57.578 1.00 13.28 915 LYS A O 1
ATOM 7127 N N . THR A 1 926 ? 29.250 -17.389 59.693 1.00 34.90 916 THR A N 1
ATOM 7128 C CA . THR A 1 926 ? 29.988 -18.605 60.017 1.00 33.02 916 THR A CA 1
ATOM 7129 C C . THR A 1 926 ? 29.564 -19.292 61.312 1.00 36.18 916 THR A C 1
ATOM 7130 O O . THR A 1 926 ? 29.245 -18.645 62.310 1.00 29.20 916 THR A O 1
ATOM 7134 N N . LYS A 1 927 ? 29.561 -20.621 61.258 1.00 23.99 917 LYS A N 1
ATOM 7135 C CA . LYS A 1 927 ? 29.415 -21.485 62.427 1.00 37.35 917 LYS A CA 1
ATOM 7136 C C . LYS A 1 927 ? 30.392 -22.656 62.317 1.00 29.23 917 LYS A C 1
ATOM 7137 O O . LYS A 1 927 ? 30.447 -23.330 61.290 1.00 27.19 917 LYS A O 1
ATOM 7143 N N . GLY A 1 928 ? 31.182 -22.877 63.363 1.00 6.18 918 GLY A N 1
ATOM 7144 C CA . GLY A 1 928 ? 32.196 -23.917 63.351 1.00 6.95 918 GLY A CA 1
ATOM 7145 C C . GLY A 1 928 ? 33.198 -23.782 62.220 1.00 5.83 918 GLY A C 1
ATOM 7146 O O . GLY A 1 928 ? 33.935 -22.797 62.161 1.00 12.61 918 GLY A O 1
ATOM 7147 N N . ASP A 1 929 ? 33.207 -24.746 61.302 1.00 50.91 919 ASP A N 1
ATOM 7148 C CA . ASP A 1 929 ? 34.097 -24.687 60.143 1.00 44.71 919 ASP A CA 1
ATOM 7149 C C . ASP A 1 929 ? 33.366 -24.279 58.857 1.00 42.68 919 ASP A C 1
ATOM 7150 O O . ASP A 1 929 ? 33.992 -24.027 57.826 1.00 46.66 919 ASP A O 1
ATOM 7155 N N . PHE A 1 930 ? 32.040 -24.226 58.931 1.00 17.91 920 PHE A N 1
ATOM 7156 C CA . PHE A 1 930 ? 31.197 -23.896 57.783 1.00 20.22 920 PHE A CA 1
ATOM 7157 C C . PHE A 1 930 ? 31.169 -22.393 57.520 1.00 15.25 920 PHE A C 1
ATOM 7158 O O . PHE A 1 930 ? 31.334 -21.590 58.438 1.00 19.79 920 PHE A O 1
ATOM 7166 N N . ILE A 1 931 ? 30.988 -22.020 56.258 1.00 19.34 921 ILE A N 1
ATOM 7167 C CA . ILE A 1 931 ? 30.934 -20.613 55.881 1.00 7.71 921 ILE A CA 1
ATOM 7168 C C . ILE A 1 931 ? 29.765 -20.350 54.943 1.00 5.45 921 ILE A C 1
ATOM 7169 O O . ILE A 1 931 ? 29.683 -20.935 53.862 1.00 17.14 921 ILE A O 1
ATOM 7174 N N . LEU A 1 932 ? 28.873 -19.453 55.349 1.00 12.97 922 LEU A N 1
ATOM 7175 C CA . LEU A 1 932 ? 27.787 -19.035 54.474 1.00 17.06 922 LEU A CA 1
ATOM 7176 C C . LEU A 1 932 ? 28.049 -17.731 53.731 1.00 8.74 922 LEU A C 1
ATOM 7177 O O . LEU A 1 932 ? 28.200 -16.668 54.343 1.00 17.29 922 LEU A O 1
ATOM 7182 N N . VAL A 1 933 ? 28.096 -17.821 52.408 1.00 23.20 923 VAL A N 1
ATOM 7183 C CA . VAL A 1 933 ? 28.324 -16.663 51.570 1.00 22.91 923 VAL A CA 1
ATOM 7184 C C . VAL A 1 933 ? 26.977 -16.336 50.935 1.00 15.01 923 VAL A C 1
ATOM 7185 O O . VAL A 1 933 ? 26.389 -17.175 50.257 1.00 13.88 923 VAL A O 1
ATOM 7189 N N . GLY A 1 934 ? 26.514 -15.112 51.119 1.00 14.27 924 GLY A N 1
ATOM 7190 C CA . GLY A 1 934 ? 25.301 -14.700 50.454 1.00 13.41 924 GLY A CA 1
ATOM 7191 C C . GLY A 1 934 ? 25.623 -13.929 49.192 1.00 10.42 924 GLY A C 1
ATOM 7192 O O . GLY A 1 934 ? 26.418 -12.974 49.260 1.00 9.53 924 GLY A O 1
ATOM 7193 N N . ASP A 1 935 ? 25.036 -14.279 48.059 1.00 5.49 925 ASP A N 1
ATOM 7194 C CA . ASP A 1 935 ? 25.485 -13.640 46.862 1.00 7.47 925 ASP A CA 1
ATOM 7195 C C . ASP A 1 935 ? 24.375 -12.685 46.514 1.00 7.25 925 ASP A C 1
ATOM 7196 O O . ASP A 1 935 ? 23.204 -12.963 46.811 1.00 7.73 925 ASP A O 1
ATOM 7201 N N . LEU A 1 936 ? 24.720 -11.575 45.877 1.00 35.97 926 LEU A N 1
ATOM 7202 C CA . LEU A 1 936 ? 23.731 -10.614 45.430 1.00 39.14 926 LEU A CA 1
ATOM 7203 C C . LEU A 1 936 ? 22.597 -11.124 44.536 1.00 29.31 926 LEU A C 1
ATOM 7204 O O . LEU A 1 936 ? 21.434 -10.837 44.781 1.00 43.33 926 LEU A O 1
ATOM 7209 N N . MET A 1 937 ? 22.960 -11.904 43.514 1.00 70.72 927 MET A N 1
ATOM 7210 C CA . MET A 1 937 ? 21.982 -12.430 42.536 1.00 70.63 927 MET A CA 1
ATOM 7211 C C . MET A 1 937 ? 22.052 -13.955 42.470 1.00 66.37 927 MET A C 1
ATOM 7212 O O . MET A 1 937 ? 21.171 -14.613 41.925 1.00 69.53 927 MET A O 1
ATOM 7217 N N . ARG A 1 938 ? 23.138 -14.504 43.024 1.00 63.46 928 ARG A N 1
ATOM 7218 C CA . ARG A 1 938 ? 23.429 -15.941 42.918 1.00 57.45 928 ARG A CA 1
ATOM 7219 C C . ARG A 1 938 ? 23.126 -16.647 44.247 1.00 62.71 928 ARG A C 1
ATOM 7220 O O . ARG A 1 938 ? 23.853 -17.525 44.691 1.00 66.09 928 ARG A O 1
ATOM 7228 N N . SER A 1 939 ? 22.021 -16.228 44.848 1.00 50.87 929 SER A N 1
ATOM 7229 C CA . SER A 1 939 ? 21.471 -16.802 46.078 1.00 41.77 929 SER A CA 1
ATOM 7230 C C . SER A 1 939 ? 22.455 -17.061 47.214 1.00 45.10 929 SER A C 1
ATOM 7231 O O . SER A 1 939 ? 23.215 -16.183 47.612 1.00 48.16 929 SER A O 1
ATOM 7234 N N . VAL A 1 940 ? 22.434 -18.297 47.699 1.00 5.89 930 VAL A N 1
ATOM 7235 C CA . VAL A 1 940 ? 23.077 -18.670 48.947 1.00 0.53 930 VAL A CA 1
ATOM 7236 C C . VAL A 1 940 ? 24.151 -19.734 48.727 1.00 5.41 930 VAL A C 1
ATOM 7237 O O . VAL A 1 940 ? 23.979 -20.625 47.899 1.00 9.39 930 VAL A O 1
ATOM 7241 N N . LEU A 1 941 ? 25.248 -19.634 49.471 1.00 22.53 931 LEU A N 1
ATOM 7242 C CA . LEU A 1 941 ? 26.380 -20.540 49.313 1.00 12.20 931 LEU A CA 1
ATOM 7243 C C . LEU A 1 941 ? 26.828 -21.116 50.643 1.00 9.93 931 LEU A C 1
ATOM 7244 O O . LEU A 1 941 ? 27.018 -20.393 51.618 1.00 21.84 931 LEU A O 1
ATOM 7249 N N . LEU A 1 942 ? 27.003 -22.433 50.665 1.00 10.76 932 LEU A N 1
ATOM 7250 C CA . LEU A 1 942 ? 27.552 -23.105 51.830 1.00 11.63 932 LEU A CA 1
ATOM 7251 C C . LEU A 1 942 ? 28.990 -23.507 51.539 1.00 10.54 932 LEU A C 1
ATOM 7252 O O . LEU A 1 942 ? 29.244 -24.390 50.723 1.00 12.18 932 LEU A O 1
ATOM 7257 N N . LEU A 1 943 ? 29.927 -22.847 52.214 1.00 5.60 933 LEU A N 1
ATOM 7258 C CA . LEU A 1 943 ? 31.342 -23.187 52.119 1.00 0.12 933 LEU A CA 1
ATOM 7259 C C . LEU A 1 943 ? 31.822 -23.975 53.327 1.00 3.19 933 LEU A C 1
ATOM 7260 O O . LEU A 1 943 ? 31.240 -23.891 54.409 1.00 1.62 933 LEU A O 1
ATOM 7265 N N . ALA A 1 944 ? 32.884 -24.747 53.138 1.00 31.71 934 ALA A N 1
ATOM 7266 C CA . ALA A 1 944 ? 33.560 -25.365 54.265 1.00 42.85 934 ALA A CA 1
ATOM 7267 C C . ALA A 1 944 ? 35.057 -25.113 54.186 1.00 34.20 934 ALA A C 1
ATOM 7268 O O . ALA A 1 944 ? 35.653 -25.169 53.108 1.00 34.91 934 ALA A O 1
ATOM 7270 N N . TYR A 1 945 ? 35.665 -24.828 55.330 1.00 31.27 935 TYR A N 1
ATOM 7271 C CA . TYR A 1 945 ? 37.112 -24.781 55.391 1.00 35.98 935 TYR A CA 1
ATOM 7272 C C . TYR A 1 945 ? 37.612 -26.192 55.655 1.00 41.45 935 TYR A C 1
ATOM 7273 O O . TYR A 1 945 ? 37.083 -26.902 56.510 1.00 24.94 935 TYR A O 1
ATOM 7282 N N . LYS A 1 946 ? 38.622 -26.596 54.896 1.00 49.07 936 LYS A N 1
ATOM 7283 C CA . LYS A 1 946 ? 39.224 -27.915 55.037 1.00 37.41 936 LYS A CA 1
ATOM 7284 C C . LYS A 1 946 ? 40.587 -27.818 55.709 1.00 44.69 936 LYS A C 1
ATOM 7285 O O . LYS A 1 946 ? 41.558 -27.405 55.076 1.00 36.42 936 LYS A O 1
ATOM 7291 N N . PRO A 1 947 ? 40.659 -28.171 57.000 1.00 56.07 937 PRO A N 1
ATOM 7292 C CA . PRO A 1 947 ? 41.903 -27.964 57.749 1.00 41.98 937 PRO A CA 1
ATOM 7293 C C . PRO A 1 947 ? 43.109 -28.675 57.134 1.00 56.68 937 PRO A C 1
ATOM 7294 O O . PRO A 1 947 ? 44.198 -28.102 57.110 1.00 60.77 937 PRO A O 1
ATOM 7298 N N . MET A 1 948 ? 42.927 -29.904 56.664 1.00 39.15 938 MET A N 1
ATOM 7299 C CA . MET A 1 948 ? 44.035 -30.656 56.077 1.00 41.69 938 MET A CA 1
ATOM 7300 C C . MET A 1 948 ? 44.577 -30.103 54.758 1.00 37.69 938 MET A C 1
ATOM 7301 O O . MET A 1 948 ? 45.767 -30.227 54.481 1.00 38.78 938 MET A O 1
ATOM 7306 N N . GLU A 1 949 ? 43.719 -29.481 53.954 1.00 48.24 939 GLU A N 1
ATOM 7307 C CA . GLU A 1 949 ? 44.174 -28.940 52.680 1.00 36.46 939 GLU A CA 1
ATOM 7308 C C . GLU A 1 949 ? 44.527 -27.465 52.821 1.00 36.42 939 GLU A C 1
ATOM 7309 O O . GLU A 1 949 ? 45.320 -26.925 52.048 1.00 42.46 939 GLU A O 1
ATOM 7315 N N . GLY A 1 950 ? 43.938 -26.822 53.824 1.00 32.30 940 GLY A N 1
ATOM 7316 C CA . GLY A 1 950 ? 44.032 -25.384 53.983 1.00 35.48 940 GLY A CA 1
ATOM 7317 C C . GLY A 1 950 ? 43.317 -24.719 52.828 1.00 46.99 940 GLY A C 1
ATOM 7318 O O . GLY A 1 950 ? 43.802 -23.742 52.257 1.00 45.66 940 GLY A O 1
ATOM 7319 N N . ASN A 1 951 ? 42.148 -25.250 52.486 1.00 39.66 941 ASN A N 1
ATOM 7320 C CA . ASN A 1 951 ? 41.508 -24.897 51.229 1.00 49.49 941 ASN A CA 1
ATOM 7321 C C . ASN A 1 951 ? 39.988 -24.863 51.409 1.00 53.81 941 ASN A C 1
ATOM 7322 O O . ASN A 1 951 ? 39.459 -25.447 52.354 1.00 56.32 941 ASN A O 1
ATOM 7327 N N . PHE A 1 952 ? 39.290 -24.201 50.491 1.00 18.52 942 PHE A N 1
ATOM 7328 C CA . PHE A 1 952 ? 37.825 -24.190 50.493 1.00 19.02 942 PHE A CA 1
ATOM 7329 C C . PHE A 1 952 ? 37.175 -25.294 49.656 1.00 18.81 942 PHE A C 1
ATOM 7330 O O . PHE A 1 952 ? 37.629 -25.610 48.557 1.00 25.67 942 PHE A O 1
ATOM 7338 N N . GLU A 1 953 ? 36.084 -25.850 50.178 1.00 28.87 943 GLU A N 1
ATOM 7339 C CA . GLU A 1 953 ? 35.249 -26.787 49.427 1.00 33.13 943 GLU A CA 1
ATOM 7340 C C . GLU A 1 953 ? 33.800 -26.303 49.338 1.00 34.41 943 GLU A C 1
ATOM 7341 O O . GLU A 1 953 ? 33.155 -26.036 50.350 1.00 43.18 943 GLU A O 1
ATOM 7347 N N . GLU A 1 954 ? 33.302 -26.194 48.110 1.00 32.72 944 GLU A N 1
ATOM 7348 C CA . GLU A 1 954 ? 31.914 -25.830 47.855 1.00 21.17 944 GLU A CA 1
ATOM 7349 C C . GLU A 1 954 ? 30.937 -26.991 48.088 1.00 18.68 944 GLU A C 1
ATOM 7350 O O . GLU A 1 954 ? 30.717 -27.828 47.211 1.00 32.25 944 GLU A O 1
ATOM 7356 N N . ILE A 1 955 ? 30.349 -27.019 49.281 1.00 32.64 945 ILE A N 1
ATOM 7357 C CA . ILE A 1 955 ? 29.440 -28.091 49.699 1.00 19.66 945 ILE A CA 1
ATOM 7358 C C . ILE A 1 955 ? 28.081 -28.151 49.006 1.00 31.53 945 ILE A C 1
ATOM 7359 O O . ILE A 1 955 ? 27.714 -29.183 48.451 1.00 33.94 945 ILE A O 1
ATOM 7364 N N . ALA A 1 956 ? 27.330 -27.057 49.062 1.00 16.29 946 ALA A N 1
ATOM 7365 C CA . ALA A 1 956 ? 25.993 -27.010 48.476 1.00 15.83 946 ALA A CA 1
ATOM 7366 C C . ALA A 1 956 ? 25.540 -25.580 48.221 1.00 18.68 946 ALA A C 1
ATOM 7367 O O . ALA A 1 956 ? 26.027 -24.643 48.850 1.00 16.03 946 ALA A O 1
ATOM 7369 N N . ARG A 1 957 ? 24.602 -25.423 47.295 1.00 46.56 947 ARG A N 1
ATOM 7370 C CA . ARG A 1 957 ? 24.026 -24.119 47.003 1.00 50.50 947 ARG A CA 1
ATOM 7371 C C . ARG A 1 957 ? 22.534 -24.190 46.699 1.00 46.98 947 ARG A C 1
ATOM 7372 O O . ARG A 1 957 ? 22.004 -25.239 46.340 1.00 46.19 947 ARG A O 1
ATOM 7380 N N . ASP A 1 958 ? 21.874 -23.047 46.860 1.00 34.55 948 ASP A N 1
ATOM 7381 C CA . ASP A 1 958 ? 20.454 -22.887 46.564 1.00 26.97 948 ASP A CA 1
ATOM 7382 C C . ASP A 1 958 ? 20.245 -22.410 45.136 1.00 20.85 948 ASP A C 1
ATOM 7383 O O . ASP A 1 958 ? 20.656 -21.307 44.776 1.00 32.53 948 ASP A O 1
ATOM 7388 N N . PHE A 1 959 ? 19.596 -23.235 44.322 1.00 10.99 949 PHE A N 1
ATOM 7389 C CA . PHE A 1 959 ? 19.520 -22.933 42.906 1.00 29.30 949 PHE A CA 1
ATOM 7390 C C . PHE A 1 959 ? 18.336 -22.020 42.611 1.00 12.79 949 PHE A C 1
ATOM 7391 O O . PHE A 1 959 ? 18.101 -21.668 41.455 1.00 16.07 949 PHE A O 1
ATOM 7399 N N . ASN A 1 960 ? 17.580 -21.643 43.640 1.00 24.06 950 ASN A N 1
ATOM 7400 C CA . ASN A 1 960 ? 16.565 -20.603 43.474 1.00 18.52 950 ASN A CA 1
ATOM 7401 C C . ASN A 1 960 ? 17.135 -19.183 43.433 1.00 16.64 950 ASN A C 1
ATOM 7402 O O . ASN A 1 960 ? 17.809 -18.761 44.371 1.00 17.00 950 ASN A O 1
ATOM 7407 N N . PRO A 1 961 ? 16.852 -18.431 42.359 1.00 17.57 951 PRO A N 1
ATOM 7408 C CA . PRO A 1 961 ? 17.313 -17.036 42.347 1.00 26.04 951 PRO A CA 1
ATOM 7409 C C . PRO A 1 961 ? 16.666 -16.154 43.430 1.00 20.22 951 PRO A C 1
ATOM 7410 O O . PRO A 1 961 ? 15.441 -16.003 43.428 1.00 19.85 951 PRO A O 1
ATOM 7414 N N . ASN A 1 962 ? 17.458 -15.611 44.351 1.00 26.87 952 ASN A N 1
ATOM 7415 C CA . ASN A 1 962 ? 16.942 -14.649 45.328 1.00 20.86 952 ASN A CA 1
ATOM 7416 C C . ASN A 1 962 ? 17.808 -13.406 45.570 1.00 21.29 952 ASN A C 1
ATOM 7417 O O . ASN A 1 962 ? 19.009 -13.533 45.806 1.00 25.80 952 ASN A O 1
ATOM 7422 N N . TRP A 1 963 ? 17.219 -12.215 45.532 1.00 65.09 953 TRP A N 1
ATOM 7423 C CA . TRP A 1 963 ? 17.971 -11.026 45.949 1.00 75.48 953 TRP A CA 1
ATOM 7424 C C . TRP A 1 963 ? 17.942 -10.836 47.461 1.00 66.14 953 TRP A C 1
ATOM 7425 O O . TRP A 1 963 ? 16.949 -10.392 48.039 1.00 71.07 953 TRP A O 1
ATOM 7436 N N . MET A 1 964 ? 19.059 -11.215 48.076 1.00 42.40 954 MET A N 1
ATOM 7437 C CA . MET A 1 964 ? 19.201 -11.270 49.522 1.00 52.85 954 MET A CA 1
ATOM 7438 C C . MET A 1 964 ? 19.423 -9.905 50.145 1.00 35.45 954 MET A C 1
ATOM 7439 O O . MET A 1 964 ? 20.062 -9.035 49.557 1.00 44.22 954 MET A O 1
ATOM 7444 N N . SER A 1 965 ? 18.909 -9.741 51.356 1.00 17.50 955 SER A N 1
ATOM 7445 C CA . SER A 1 965 ? 19.115 -8.522 52.117 1.00 2.29 955 SER A CA 1
ATOM 7446 C C . SER A 1 965 ? 19.865 -8.901 53.387 1.00 8.84 955 SER A C 1
ATOM 7447 O O . SER A 1 965 ? 20.554 -8.078 53.987 1.00 18.06 955 SER A O 1
ATOM 7450 N N . ALA A 1 966 ? 19.714 -10.157 53.798 1.00 4.39 956 ALA A N 1
ATOM 7451 C CA . ALA A 1 966 ? 20.347 -10.640 55.022 1.00 1.12 956 ALA A CA 1
ATOM 7452 C C . ALA A 1 966 ? 20.401 -12.166 55.108 1.00 2.62 956 ALA A C 1
ATOM 7453 O O . ALA A 1 966 ? 19.600 -12.866 54.486 1.00 1.22 956 ALA A O 1
ATOM 7455 N N . VAL A 1 967 ? 21.364 -12.673 55.872 1.00 11.93 957 VAL A N 1
ATOM 7456 C CA . VAL A 1 967 ? 21.631 -14.106 55.937 1.00 7.46 957 VAL A CA 1
ATOM 7457 C C . VAL A 1 967 ? 21.986 -14.503 57.363 1.00 0.15 957 VAL A C 1
ATOM 7458 O O . VAL A 1 967 ? 22.588 -13.722 58.099 1.00 3.37 957 VAL A O 1
ATOM 7462 N N . GLU A 1 968 ? 21.603 -15.713 57.754 1.00 22.46 958 GLU A N 1
ATOM 7463 C CA . GLU A 1 968 ? 21.971 -16.237 59.062 1.00 27.01 958 GLU A CA 1
ATOM 7464 C C . GLU A 1 968 ? 22.031 -17.755 59.069 1.00 15.16 958 GLU A C 1
ATOM 7465 O O . GLU A 1 968 ? 21.266 -18.417 58.366 1.00 13.04 958 GLU A O 1
ATOM 7471 N N . ILE A 1 969 ? 22.945 -18.302 59.862 1.00 5.62 959 ILE A N 1
ATOM 7472 C CA . ILE A 1 969 ? 22.950 -19.735 60.102 1.00 12.88 959 ILE A CA 1
ATOM 7473 C C . ILE A 1 969 ? 22.198 -19.980 61.399 1.00 1.20 959 ILE A C 1
ATOM 7474 O O . ILE A 1 969 ? 22.522 -19.413 62.441 1.00 7.82 959 ILE A O 1
ATOM 7479 N N . LEU A 1 970 ? 21.195 -20.843 61.323 1.00 14.60 960 LEU A N 1
ATOM 7480 C CA . LEU A 1 970 ? 20.413 -21.228 62.484 1.00 10.13 960 LEU A CA 1
ATOM 7481 C C . LEU A 1 970 ? 21.119 -22.412 63.129 1.00 11.79 960 LEU A C 1
ATOM 7482 O O . LEU A 1 970 ? 21.228 -22.496 64.351 1.00 15.92 960 LEU A O 1
ATOM 7487 N N . ASP A 1 971 ? 21.564 -23.345 62.295 1.00 45.09 961 ASP A N 1
ATOM 7488 C CA . ASP A 1 971 ? 22.429 -24.427 62.749 1.00 45.81 961 ASP A CA 1
ATOM 7489 C C . ASP A 1 971 ? 23.168 -25.054 61.567 1.00 38.55 961 ASP A C 1
ATOM 7490 O O . ASP A 1 971 ? 23.079 -24.550 60.449 1.00 39.30 961 ASP A O 1
ATOM 7495 N N . ASP A 1 972 ? 23.888 -26.146 61.800 1.00 48.70 962 ASP A N 1
ATOM 7496 C CA . ASP A 1 972 ? 24.770 -26.660 60.758 1.00 56.01 962 ASP A CA 1
ATOM 7497 C C . ASP A 1 972 ? 24.046 -27.080 59.486 1.00 50.16 962 ASP A C 1
ATOM 7498 O O . ASP A 1 972 ? 24.640 -27.121 58.412 1.00 61.30 962 ASP A O 1
ATOM 7503 N N . ASP A 1 973 ? 22.755 -27.355 59.603 1.00 81.63 963 ASP A N 1
ATOM 7504 C CA . ASP A 1 973 ? 21.974 -27.824 58.462 1.00 83.95 963 ASP A CA 1
ATOM 7505 C C . ASP A 1 973 ? 21.002 -26.802 57.882 1.00 85.32 963 ASP A C 1
ATOM 7506 O O . ASP A 1 973 ? 20.559 -26.940 56.743 1.00 71.29 963 ASP A O 1
ATOM 7511 N N . ASN A 1 974 ? 20.662 -25.793 58.678 1.00 13.44 964 ASN A N 1
ATOM 7512 C CA . ASN A 1 974 ? 19.567 -24.883 58.358 1.00 28.72 964 ASN A CA 1
ATOM 7513 C C . ASN A 1 974 ? 20.006 -23.430 58.204 1.00 15.93 964 ASN A C 1
ATOM 7514 O O . ASN A 1 974 ? 20.712 -22.891 59.052 1.00 23.80 964 ASN A O 1
ATOM 7519 N N . PHE A 1 975 ? 19.576 -22.809 57.108 1.00 6.82 965 PHE A N 1
ATOM 7520 C CA . PHE A 1 975 ? 20.029 -21.474 56.747 1.00 9.10 965 PHE A CA 1
ATOM 7521 C C . PHE A 1 975 ? 18.866 -20.511 56.499 1.00 13.54 965 PHE A C 1
ATOM 7522 O O . PHE A 1 975 ? 18.004 -20.765 55.656 1.00 11.39 965 PHE A O 1
ATOM 7530 N N . LEU A 1 976 ? 18.855 -19.411 57.248 1.00 5.46 966 LEU A N 1
ATOM 7531 C CA . LEU A 1 976 ? 17.793 -18.407 57.181 1.00 5.39 966 LEU A CA 1
ATOM 7532 C C . LEU A 1 976 ? 18.149 -17.310 56.182 1.00 5.98 966 LEU A C 1
ATOM 7533 O O . LEU A 1 976 ? 19.265 -16.790 56.192 1.00 5.39 966 LEU A O 1
ATOM 7538 N N . GLY A 1 977 ? 17.198 -16.961 55.325 1.00 8.20 967 GLY A N 1
ATOM 7539 C CA . GLY A 1 977 ? 17.410 -15.910 54.354 1.00 10.15 967 GLY A CA 1
ATOM 7540 C C . GLY A 1 977 ? 16.303 -14.874 54.401 1.00 7.88 967 GLY A C 1
ATOM 7541 O O . GLY A 1 977 ? 15.127 -15.200 54.525 1.00 8.34 967 GLY A O 1
ATOM 7542 N N . ALA A 1 978 ? 16.697 -13.608 54.275 1.00 6.78 968 ALA A N 1
ATOM 7543 C CA . ALA A 1 978 ? 15.746 -12.508 54.146 1.00 10.37 968 ALA A CA 1
ATOM 7544 C C . ALA A 1 978 ? 15.856 -11.912 52.762 1.00 9.36 968 ALA A C 1
ATOM 7545 O O . ALA A 1 978 ? 16.953 -11.749 52.224 1.00 6.78 968 ALA A O 1
ATOM 7547 N N . GLU A 1 979 ? 14.710 -11.543 52.203 1.00 13.01 969 GLU A N 1
ATOM 7548 C CA . GLU A 1 979 ? 14.598 -11.322 50.767 1.00 20.53 969 GLU A CA 1
ATOM 7549 C C . GLU A 1 979 ? 13.870 -10.029 50.392 1.00 12.35 969 GLU A C 1
ATOM 7550 O O . GLU A 1 979 ? 13.059 -9.496 51.150 1.00 9.24 969 GLU A O 1
ATOM 7556 N N . ASN A 1 980 ? 14.172 -9.561 49.197 1.00 46.16 970 ASN A N 1
ATOM 7557 C CA . ASN A 1 980 ? 13.717 -8.278 48.673 1.00 51.87 970 ASN A CA 1
ATOM 7558 C C . ASN A 1 980 ? 12.206 -8.006 48.701 1.00 39.02 970 ASN A C 1
ATOM 7559 O O . ASN A 1 980 ? 11.780 -6.845 48.763 1.00 45.70 970 ASN A O 1
ATOM 7564 N N . ALA A 1 981 ? 11.410 -9.063 48.665 1.00 11.72 971 ALA A N 1
ATOM 7565 C CA . ALA A 1 981 ? 9.957 -8.949 48.635 1.00 11.39 971 ALA A CA 1
ATOM 7566 C C . ALA A 1 981 ? 9.396 -9.200 50.012 1.00 12.24 971 ALA A C 1
ATOM 7567 O O . ALA A 1 981 ? 8.260 -9.638 50.159 1.00 12.49 971 ALA A O 1
ATOM 7569 N N . PHE A 1 982 ? 10.209 -8.910 51.021 1.00 6.22 972 PHE A N 1
ATOM 7570 C CA . PHE A 1 982 ? 9.741 -8.973 52.391 1.00 16.34 972 PHE A CA 1
ATOM 7571 C C . PHE A 1 982 ? 9.422 -10.417 52.795 1.00 14.64 972 PHE A C 1
ATOM 7572 O O . PHE A 1 982 ? 8.602 -10.657 53.682 1.00 11.68 972 PHE A O 1
ATOM 7580 N N . ASN A 1 983 ? 10.081 -11.374 52.145 1.00 10.13 973 ASN A N 1
ATOM 7581 C CA . ASN A 1 983 ? 9.878 -12.783 52.470 1.00 0.66 973 ASN A CA 1
ATOM 7582 C C . ASN A 1 983 ? 11.109 -13.371 53.146 1.00 14.00 973 ASN A C 1
ATOM 7583 O O . ASN A 1 983 ? 12.239 -12.966 52.872 1.00 4.51 973 ASN A O 1
ATOM 7588 N N . LEU A 1 984 ? 10.870 -14.331 54.033 1.00 2.24 974 LEU A N 1
ATOM 7589 C CA . LEU A 1 984 ? 11.924 -15.159 54.595 1.00 13.03 974 LEU A CA 1
ATOM 7590 C C . LEU A 1 984 ? 11.866 -16.533 53.946 1.00 12.77 974 LEU A C 1
ATOM 7591 O O . LEU A 1 984 ? 10.793 -16.992 53.549 1.00 2.55 974 LEU A O 1
ATOM 7596 N N . PHE A 1 985 ? 13.020 -17.181 53.822 1.00 16.30 975 PHE A N 1
ATOM 7597 C CA . PHE A 1 985 ? 13.063 -18.572 53.388 1.00 5.75 975 PHE A CA 1
ATOM 7598 C C . PHE A 1 985 ? 14.194 -19.341 54.058 1.00 4.66 975 PHE A C 1
ATOM 7599 O O . PHE A 1 985 ? 15.191 -18.752 54.475 1.00 4.80 975 PHE A O 1
ATOM 7607 N N . VAL A 1 986 ? 14.041 -20.659 54.162 1.00 10.31 976 VAL A N 1
ATOM 7608 C CA . VAL A 1 986 ? 15.090 -21.484 54.755 1.00 8.65 976 VAL A CA 1
ATOM 7609 C C . VAL A 1 986 ? 15.598 -22.601 53.840 1.00 10.77 976 VAL A C 1
ATOM 7610 O O . VAL A 1 986 ? 14.805 -23.358 53.280 1.00 13.98 976 VAL A O 1
ATOM 7614 N N . CYS A 1 987 ? 16.917 -22.718 53.707 1.00 30.89 977 CYS A N 1
ATOM 7615 C CA . CYS A 1 987 ? 17.504 -23.774 52.887 1.00 34.83 977 CYS A CA 1
ATOM 7616 C C . CYS A 1 987 ? 18.227 -24.747 53.820 1.00 29.08 977 CYS A C 1
ATOM 7617 O O . CYS A 1 987 ? 18.770 -24.319 54.839 1.00 30.26 977 CYS A O 1
ATOM 7620 N N . GLN A 1 988 ? 18.234 -26.044 53.517 1.00 17.11 978 GLN A N 1
ATOM 7621 C CA . GLN A 1 988 ? 19.007 -26.957 54.361 1.00 18.66 978 GLN A CA 1
ATOM 7622 C C . GLN A 1 988 ? 19.927 -27.864 53.550 1.00 19.87 978 GLN A C 1
ATOM 7623 O O . GLN A 1 988 ? 19.642 -28.173 52.393 1.00 19.78 978 GLN A O 1
ATOM 7629 N N . LYS A 1 989 ? 21.028 -28.295 54.157 1.00 33.24 979 LYS A N 1
ATOM 7630 C CA . LYS A 1 989 ? 21.796 -29.414 53.635 1.00 31.15 979 LYS A CA 1
ATOM 7631 C C . LYS A 1 989 ? 21.071 -30.755 53.677 1.00 28.35 979 LYS A C 1
ATOM 7632 O O . LYS A 1 989 ? 20.536 -31.143 54.715 1.00 24.25 979 LYS A O 1
ATOM 7638 N N . ASP A 1 990 ? 21.068 -31.466 52.560 1.00 53.85 980 ASP A N 1
ATOM 7639 C CA . ASP A 1 990 ? 20.463 -32.786 52.506 1.00 48.25 980 ASP A CA 1
ATOM 7640 C C . ASP A 1 990 ? 21.238 -33.623 53.519 1.00 41.12 980 ASP A C 1
ATOM 7641 O O . ASP A 1 990 ? 22.404 -33.898 53.272 1.00 40.04 980 ASP A O 1
ATOM 7646 N N . SER A 1 991 ? 20.661 -34.039 54.640 1.00 40.72 981 SER A N 1
ATOM 7647 C CA . SER A 1 991 ? 21.495 -34.773 55.595 1.00 44.02 981 SER A CA 1
ATOM 7648 C C . SER A 1 991 ? 21.745 -36.211 55.143 1.00 44.82 981 SER A C 1
ATOM 7649 O O . SER A 1 991 ? 22.731 -36.831 55.546 1.00 41.60 981 SER A O 1
ATOM 7652 N N . ALA A 1 992 ? 20.868 -36.725 54.287 1.00 41.66 982 ALA A N 1
ATOM 7653 C CA . ALA A 1 992 ? 21.074 -38.028 53.661 1.00 48.76 982 ALA A CA 1
ATOM 7654 C C . ALA A 1 992 ? 22.006 -37.865 52.463 1.00 46.94 982 ALA A C 1
ATOM 7655 O O . ALA A 1 992 ? 21.744 -37.047 51.585 1.00 36.16 982 ALA A O 1
ATOM 7657 N N . ALA A 1 993 ? 23.101 -38.617 52.431 1.00 41.39 983 ALA A N 1
ATOM 7658 C CA . ALA A 1 993 ? 24.127 -38.385 51.415 1.00 41.52 983 ALA A CA 1
ATOM 7659 C C . ALA A 1 993 ? 23.711 -38.744 49.986 1.00 28.50 983 ALA A C 1
ATOM 7660 O O . ALA A 1 993 ? 23.533 -37.874 49.131 1.00 41.12 983 ALA A O 1
ATOM 7662 N N . THR A 1 994 ? 23.571 -40.039 49.734 1.00 20.84 984 THR A N 1
ATOM 7663 C CA . THR A 1 994 ? 23.175 -40.508 48.416 1.00 25.43 984 THR A CA 1
ATOM 7664 C C . THR A 1 994 ? 24.109 -40.049 47.302 1.00 27.18 984 THR A C 1
ATOM 7665 O O . THR A 1 994 ? 25.301 -40.306 47.328 1.00 36.50 984 THR A O 1
ATOM 7669 N N . THR A 1 995 ? 23.532 -39.375 46.316 1.00 62.65 985 THR A N 1
ATOM 7670 C CA . THR A 1 995 ? 24.246 -38.845 45.158 1.00 53.12 985 THR A CA 1
ATOM 7671 C C . THR A 1 995 ? 24.770 -37.415 45.383 1.00 54.34 985 THR A C 1
ATOM 7672 O O . THR A 1 995 ? 24.307 -36.728 46.277 1.00 54.78 985 THR A O 1
ATOM 7676 N N . ASP A 1 996 ? 25.730 -36.970 44.575 1.00 39.66 986 ASP A N 1
ATOM 7677 C CA . ASP A 1 996 ? 26.287 -35.620 44.719 1.00 39.47 986 ASP A CA 1
ATOM 7678 C C . ASP A 1 996 ? 25.193 -34.585 44.508 1.00 37.17 986 ASP A C 1
ATOM 7679 O O . ASP A 1 996 ? 25.119 -33.598 45.219 1.00 34.32 986 ASP A O 1
ATOM 7684 N N . GLU A 1 997 ? 24.343 -34.822 43.524 1.00 50.71 987 GLU A N 1
ATOM 7685 C CA . GLU A 1 997 ? 23.225 -33.933 43.218 1.00 36.90 987 GLU A CA 1
ATOM 7686 C C . GLU A 1 997 ? 22.520 -33.340 44.423 1.00 33.21 987 GLU A C 1
ATOM 7687 O O . GLU A 1 997 ? 22.345 -32.123 44.504 1.00 48.03 987 GLU A O 1
ATOM 7693 N N . GLU A 1 998 ? 22.117 -34.177 45.370 1.00 38.24 988 GLU A N 1
ATOM 7694 C CA . GLU A 1 998 ? 21.368 -33.619 46.477 1.00 41.40 988 GLU A CA 1
ATOM 7695 C C . GLU A 1 998 ? 22.277 -32.970 47.503 1.00 30.18 988 GLU A C 1
ATOM 7696 O O . GLU A 1 998 ? 21.836 -32.077 48.225 1.00 43.78 988 GLU A O 1
ATOM 7702 N N . ARG A 1 999 ? 23.538 -33.387 47.584 1.00 85.86 989 ARG A N 1
ATOM 7703 C CA . ARG A 1 999 ? 24.395 -32.725 48.550 1.00 89.77 989 ARG A CA 1
ATOM 7704 C C . ARG A 1 999 ? 24.863 -31.370 48.059 1.00 84.51 989 ARG A C 1
ATOM 7705 O O . ARG A 1 999 ? 25.309 -30.545 48.853 1.00 99.62 989 ARG A O 1
ATOM 7713 N N . GLN A 1 1000 ? 24.775 -31.126 46.756 1.00 40.64 990 GLN A N 1
ATOM 7714 C CA . GLN A 1 1000 ? 25.129 -29.807 46.269 1.00 47.49 990 GLN A CA 1
ATOM 7715 C C . GLN A 1 1000 ? 23.897 -28.927 46.199 1.00 42.50 990 GLN A C 1
ATOM 7716 O O . GLN A 1 1000 ? 23.963 -27.786 45.748 1.00 33.06 990 GLN A O 1
ATOM 7722 N N . HIS A 1 1001 ? 22.773 -29.458 46.664 1.00 21.53 991 HIS A N 1
ATOM 7723 C CA . HIS A 1 1001 ? 21.530 -28.704 46.638 1.00 22.05 991 HIS A CA 1
ATOM 7724 C C . HIS A 1 1001 ? 21.009 -28.301 48.013 1.00 20.73 991 HIS A C 1
ATOM 7725 O O . HIS A 1 1001 ? 20.682 -29.162 48.824 1.00 29.66 991 HIS A O 1
ATOM 7732 N N . LEU A 1 1002 ? 20.912 -27.005 48.284 1.00 7.48 992 LEU A N 1
ATOM 7733 C CA . LEU A 1 1002 ? 20.154 -26.565 49.449 1.00 3.46 992 LEU A CA 1
ATOM 7734 C C . LEU A 1 1002 ? 18.665 -26.568 49.102 1.00 3.81 992 LEU A C 1
ATOM 7735 O O . LEU A 1 1002 ? 18.282 -26.122 48.021 1.00 4.42 992 LEU A O 1
ATOM 7740 N N . GLN A 1 1003 ? 17.821 -27.067 49.998 1.00 12.80 993 GLN A N 1
ATOM 7741 C CA . GLN A 1 1003 ? 16.382 -27.031 49.741 1.00 5.15 993 GLN A CA 1
ATOM 7742 C C . GLN A 1 1003 ? 15.674 -25.918 50.508 1.00 6.18 993 GLN A C 1
ATOM 7743 O O . GLN A 1 1003 ? 15.919 -25.731 51.699 1.00 9.13 993 GLN A O 1
ATOM 7745 N N . GLU A 1 1004 ? 14.804 -25.173 49.830 1.00 40.71 994 GLU A N 1
ATOM 7746 C CA . GLU A 1 1004 ? 13.979 -24.189 50.523 1.00 35.17 994 GLU A CA 1
ATOM 7747 C C . GLU A 1 1004 ? 12.793 -24.911 51.168 1.00 25.56 994 GLU A C 1
ATOM 7748 O O . GLU A 1 1004 ? 11.758 -25.110 50.527 1.00 34.21 994 GLU A O 1
ATOM 7754 N N . VAL A 1 1005 ? 12.935 -25.281 52.439 1.00 17.07 995 VAL A N 1
ATOM 7755 C CA . VAL A 1 1005 ? 11.891 -26.033 53.132 1.00 14.94 995 VAL A CA 1
ATOM 7756 C C . VAL A 1 1005 ? 10.951 -25.078 53.846 1.00 18.12 995 VAL A C 1
ATOM 7757 O O . VAL A 1 1005 ? 9.851 -25.458 54.256 1.00 18.80 995 VAL A O 1
ATOM 7761 N N . GLY A 1 1006 ? 11.379 -23.826 53.960 1.00 19.64 996 GLY A N 1
ATOM 7762 C CA . GLY A 1 1006 ? 10.570 -22.789 54.567 1.00 23.43 996 GLY A CA 1
ATOM 7763 C C . GLY A 1 1006 ? 10.399 -21.551 53.712 1.00 23.33 996 GLY A C 1
ATOM 7764 O O . GLY A 1 1006 ? 11.339 -21.071 53.072 1.00 25.95 996 GLY A O 1
ATOM 7765 N N . LEU A 1 1007 ? 9.182 -21.025 53.707 1.00 12.13 997 LEU A N 1
ATOM 7766 C CA . LEU A 1 1007 ? 8.880 -19.821 52.955 1.00 15.56 997 LEU A CA 1
ATOM 7767 C C . LEU A 1 1007 ? 7.871 -19.038 53.775 1.00 18.99 997 LEU A C 1
ATOM 7768 O O . LEU A 1 1007 ? 6.985 -19.621 54.398 1.00 13.09 997 LEU A O 1
ATOM 7773 N N . PHE A 1 1008 ? 8.001 -17.718 53.781 1.00 14.34 998 PHE A N 1
ATOM 7774 C CA . PHE A 1 1008 ? 7.152 -16.896 54.628 1.00 18.45 998 PHE A CA 1
ATOM 7775 C C . PHE A 1 1008 ? 7.261 -15.429 54.232 1.00 1.15 998 PHE A C 1
ATOM 7776 O O . PHE A 1 1008 ? 8.360 -14.882 54.145 1.00 8.48 998 PHE A O 1
ATOM 7784 N N . HIS A 1 1009 ? 6.114 -14.801 53.985 1.00 16.08 999 HIS A N 1
ATOM 7785 C CA . HIS A 1 1009 ? 6.057 -13.362 53.755 1.00 13.75 999 HIS A CA 1
ATOM 7786 C C . HIS A 1 1009 ? 6.026 -12.542 55.041 1.00 18.86 999 HIS A C 1
ATOM 7787 O O . HIS A 1 1009 ? 5.076 -12.632 55.820 1.00 16.07 999 HIS A O 1
ATOM 7794 N N . LEU A 1 1010 ? 7.062 -11.734 55.247 1.00 15.70 1000 LEU A N 1
ATOM 7795 C CA . LEU A 1 1010 ? 7.193 -10.941 56.467 1.00 20.13 1000 LEU A CA 1
ATOM 7796 C C . LEU A 1 1010 ? 6.480 -9.599 56.388 1.00 15.76 1000 LEU A C 1
ATOM 7797 O O . LEU A 1 1010 ? 5.864 -9.151 57.357 1.00 14.74 1000 LEU A O 1
ATOM 7802 N N . GLY A 1 1011 ? 6.564 -8.970 55.221 1.00 1.02 1001 GLY A N 1
ATOM 7803 C CA . GLY A 1 1011 ? 5.988 -7.657 55.006 1.00 4.61 1001 GLY A CA 1
ATOM 7804 C C . GLY A 1 1011 ? 6.979 -6.609 55.480 1.00 7.17 1001 GLY A C 1
ATOM 7805 O O . GLY A 1 1011 ? 6.672 -5.418 55.501 1.00 4.79 1001 GLY A O 1
ATOM 7806 N N . GLU A 1 1012 ? 8.167 -7.063 55.876 1.00 14.05 1002 GLU A N 1
ATOM 7807 C CA . GLU A 1 1012 ? 9.223 -6.162 56.316 1.00 12.99 1002 GLU A CA 1
ATOM 7808 C C . GLU A 1 1012 ? 10.514 -6.471 55.560 1.00 9.17 1002 GLU A C 1
ATOM 7809 O O . GLU A 1 1012 ? 10.710 -7.590 55.080 1.00 12.76 1002 GLU A O 1
ATOM 7815 N N . PHE A 1 1013 ? 11.390 -5.476 55.452 1.00 16.65 1003 PHE A N 1
ATOM 7816 C CA . PHE A 1 1013 ? 12.670 -5.661 54.787 1.00 10.97 1003 PHE A CA 1
ATOM 7817 C C . PHE A 1 1013 ? 13.750 -5.810 55.853 1.00 0.09 1003 PHE A C 1
ATOM 7818 O O . PHE A 1 1013 ? 14.078 -4.846 56.544 1.00 1.27 1003 PHE A O 1
ATOM 7826 N N . VAL A 1 1014 ? 14.295 -7.014 55.993 1.00 11.54 1004 VAL A N 1
ATOM 7827 C CA . VAL A 1 1014 ? 15.265 -7.278 57.049 1.00 7.58 1004 VAL A CA 1
ATOM 7828 C C . VAL A 1 1014 ? 16.672 -6.896 56.608 1.00 8.33 1004 VAL A C 1
ATOM 7829 O O . VAL A 1 1014 ? 17.145 -7.331 55.562 1.00 5.24 1004 VAL A O 1
ATOM 7833 N N . ASN A 1 1015 ? 17.341 -6.092 57.420 1.00 64.96 1005 ASN A N 1
ATOM 7834 C CA . ASN A 1 1015 ? 18.700 -5.657 57.126 1.00 61.78 1005 ASN A CA 1
ATOM 7835 C C . ASN A 1 1015 ? 19.820 -6.356 57.894 1.00 61.98 1005 ASN A C 1
ATOM 7836 O O . ASN A 1 1015 ? 20.984 -6.286 57.500 1.00 60.51 1005 ASN A O 1
ATOM 7841 N N . VAL A 1 1016 ? 19.486 -6.980 59.018 1.00 11.01 1006 VAL A N 1
ATOM 7842 C CA . VAL A 1 1016 ? 20.508 -7.539 59.898 1.00 16.08 1006 VAL A CA 1
ATOM 7843 C C . VAL A 1 1016 ? 19.889 -8.681 60.689 1.00 14.85 1006 VAL A C 1
ATOM 7844 O O . VAL A 1 1016 ? 18.803 -8.556 61.253 1.00 15.52 1006 VAL A O 1
ATOM 7848 N N . PHE A 1 1017 ? 20.600 -9.803 60.707 1.00 16.41 1007 PHE A N 1
ATOM 7849 C CA . PHE A 1 1017 ? 20.320 -10.912 61.606 1.00 13.97 1007 PHE A CA 1
ATOM 7850 C C . PHE A 1 1017 ? 21.381 -11.036 62.691 1.00 24.75 1007 PHE A C 1
ATOM 7851 O O . PHE A 1 1017 ? 22.550 -10.734 62.455 1.00 20.68 1007 PHE A O 1
ATOM 7859 N N . CYS A 1 1018 ? 20.977 -11.452 63.887 1.00 42.68 1008 CYS A N 1
ATOM 7860 C CA . CYS A 1 1018 ? 21.960 -11.834 64.899 1.00 32.52 1008 CYS A CA 1
ATOM 7861 C C . CYS A 1 1018 ? 21.445 -12.834 65.934 1.00 45.74 1008 CYS A C 1
ATOM 7862 O O . CYS A 1 1018 ? 20.281 -12.787 66.331 1.00 48.02 1008 CYS A O 1
ATOM 7865 N N . HIS A 1 1019 ? 22.318 -13.746 66.361 1.00 11.89 1009 HIS A N 1
ATOM 7866 C CA . HIS A 1 1019 ? 21.949 -14.738 67.370 1.00 11.69 1009 HIS A CA 1
ATOM 7867 C C . HIS A 1 1019 ? 21.850 -14.121 68.757 1.00 11.46 1009 HIS A C 1
ATOM 7868 O O . HIS A 1 1019 ? 22.724 -13.357 69.167 1.00 11.10 1009 HIS A O 1
ATOM 7875 N N . GLY A 1 1020 ? 20.784 -14.452 69.476 1.00 32.46 1010 GLY A N 1
ATOM 7876 C CA . GLY A 1 1020 ? 20.624 -13.988 70.840 1.00 24.63 1010 GLY A CA 1
ATOM 7877 C C . GLY A 1 1020 ? 19.197 -13.874 71.335 1.00 35.50 1010 GLY A C 1
ATOM 7878 O O . GLY A 1 1020 ? 18.242 -14.118 70.601 1.00 28.79 1010 GLY A O 1
ATOM 7879 N N . SER A 1 1021 ? 19.062 -13.527 72.610 1.00 27.21 1011 SER A N 1
ATOM 7880 C CA . SER A 1 1021 ? 17.755 -13.423 73.236 1.00 41.28 1011 SER A CA 1
ATOM 7881 C C . SER A 1 1021 ? 17.769 -12.313 74.282 1.00 36.80 1011 SER A C 1
ATOM 7882 O O . SER A 1 1021 ? 18.816 -12.026 74.860 1.00 34.04 1011 SER A O 1
ATOM 7885 N N . LEU A 1 1022 ? 16.624 -11.691 74.538 1.00 41.82 1012 LEU A N 1
ATOM 7886 C CA . LEU A 1 1022 ? 16.565 -10.701 75.601 1.00 43.73 1012 LEU A CA 1
ATOM 7887 C C . LEU A 1 1022 ? 15.871 -11.403 76.765 1.00 30.14 1012 LEU A C 1
ATOM 7888 O O . LEU A 1 1022 ? 15.652 -10.830 77.831 1.00 31.75 1012 LEU A O 1
ATOM 7893 N N . VAL A 1 1023 ? 15.550 -12.670 76.519 1.00 33.50 1013 VAL A N 1
ATOM 7894 C CA . VAL A 1 1023 ? 14.909 -13.583 77.461 1.00 42.77 1013 VAL A CA 1
ATOM 7895 C C . VAL A 1 1023 ? 15.904 -14.190 78.444 1.00 49.75 1013 VAL A C 1
ATOM 7896 O O . VAL A 1 1023 ? 16.940 -14.711 78.025 1.00 33.34 1013 VAL A O 1
ATOM 7900 N N . MET A 1 1024 ? 15.602 -14.140 79.740 1.00 17.60 1014 MET A N 1
ATOM 7901 C CA . MET A 1 1024 ? 16.567 -14.589 80.737 1.00 27.14 1014 MET A CA 1
ATOM 7902 C C . MET A 1 1024 ? 16.592 -16.110 80.712 1.00 19.96 1014 MET A C 1
ATOM 7903 O O . MET A 1 1024 ? 15.872 -16.727 79.929 1.00 27.14 1014 MET A O 1
ATOM 7905 N N . GLN A 1 1025 ? 17.411 -16.717 81.565 1.00 69.28 1015 GLN A N 1
ATOM 7906 C CA . GLN A 1 1025 ? 17.301 -18.151 81.823 1.00 59.69 1015 GLN A CA 1
ATOM 7907 C C . GLN A 1 1025 ? 16.195 -18.578 82.792 1.00 69.11 1015 GLN A C 1
ATOM 7908 O O . GLN A 1 1025 ? 15.535 -17.742 83.410 1.00 73.03 1015 GLN A O 1
ATOM 7914 N N . ASN A 1 1026 ? 16.032 -19.893 82.941 1.00 28.58 1016 ASN A N 1
ATOM 7915 C CA . ASN A 1 1026 ? 14.846 -20.460 83.587 1.00 45.29 1016 ASN A CA 1
ATOM 7916 C C . ASN A 1 1026 ? 15.123 -21.318 84.818 1.00 35.19 1016 ASN A C 1
ATOM 7917 O O . ASN A 1 1026 ? 16.044 -22.134 84.822 1.00 45.21 1016 ASN A O 1
ATOM 7922 N N . LEU A 1 1027 ? 14.296 -21.147 85.847 1.00 47.07 1017 LEU A N 1
ATOM 7923 C CA . LEU A 1 1027 ? 13.055 -20.377 85.730 1.00 49.59 1017 LEU A CA 1
ATOM 7924 C C . LEU A 1 1027 ? 12.108 -20.960 84.680 1.00 43.23 1017 LEU A C 1
ATOM 7925 O O . LEU A 1 1027 ? 11.676 -20.258 83.767 1.00 52.89 1017 LEU A O 1
ATOM 7927 N N . GLY A 1 1028 ? 11.751 -22.232 84.856 1.00 30.99 1018 GLY A N 1
ATOM 7928 C CA . GLY A 1 1028 ? 11.088 -23.022 83.831 1.00 24.77 1018 GLY A CA 1
ATOM 7929 C C . GLY A 1 1028 ? 10.101 -23.997 84.439 1.00 36.42 1018 GLY A C 1
ATOM 7930 O O . GLY A 1 1028 ? 9.850 -23.944 85.644 1.00 34.20 1018 GLY A O 1
ATOM 7931 N N . GLU A 1 1029 ? 9.509 -24.852 83.605 1.00 30.65 1019 GLU A N 1
ATOM 7932 C CA . GLU A 1 1029 ? 10.074 -25.235 82.307 1.00 38.45 1019 GLU A CA 1
ATOM 7933 C C . GLU A 1 1029 ? 11.301 -26.152 82.363 1.00 28.25 1019 GLU A C 1
ATOM 7934 O O . GLU A 1 1029 ? 11.247 -27.236 82.947 1.00 43.77 1019 GLU A O 1
ATOM 7940 N N . THR A 1 1030 ? 12.432 -25.685 81.839 1.00 32.31 1020 THR A N 1
ATOM 7941 C CA . THR A 1 1030 ? 13.342 -26.483 81.016 1.00 36.27 1020 THR A CA 1
ATOM 7942 C C . THR A 1 1030 ? 13.501 -27.930 81.445 1.00 35.94 1020 THR A C 1
ATOM 7943 O O . THR A 1 1030 ? 13.565 -28.256 82.639 1.00 27.06 1020 THR A O 1
ATOM 7947 N N . SER A 1 1031 ? 13.530 -28.797 80.431 1.00 46.77 1021 SER A N 1
ATOM 7948 C CA . SER A 1 1031 ? 13.715 -28.383 79.015 1.00 34.61 1021 SER A CA 1
ATOM 7949 C C . SER A 1 1031 ? 12.849 -27.277 78.349 1.00 42.27 1021 SER A C 1
ATOM 7950 O O . SER A 1 1031 ? 11.635 -27.180 78.547 1.00 36.41 1021 SER A O 1
ATOM 7953 N N . THR A 1 1032 ? 13.524 -26.493 77.506 1.00 52.37 1022 THR A N 1
ATOM 7954 C CA . THR A 1 1032 ? 12.972 -25.294 76.873 1.00 55.39 1022 THR A CA 1
ATOM 7955 C C . THR A 1 1032 ? 11.984 -25.556 75.725 1.00 51.19 1022 THR A C 1
ATOM 7956 O O . THR A 1 1032 ? 12.115 -26.525 74.982 1.00 53.42 1022 THR A O 1
ATOM 7958 N N . PRO A 1 1033 ? 10.981 -24.667 75.603 1.00 49.51 1023 PRO A N 1
ATOM 7959 C CA . PRO A 1 1033 ? 9.916 -24.643 74.591 1.00 45.62 1023 PRO A CA 1
ATOM 7960 C C . PRO A 1 1033 ? 10.473 -24.688 73.170 1.00 46.87 1023 PRO A C 1
ATOM 7961 O O . PRO A 1 1033 ? 10.110 -25.568 72.385 1.00 46.59 1023 PRO A O 1
ATOM 7965 N N . THR A 1 1034 ? 11.347 -23.736 72.853 1.00 30.01 1024 THR A N 1
ATOM 7966 C CA . THR A 1 1034 ? 12.004 -23.681 71.546 1.00 21.37 1024 THR A CA 1
ATOM 7967 C C . THR A 1 1034 ? 13.527 -23.662 71.630 1.00 30.49 1024 THR A C 1
ATOM 7968 O O . THR A 1 1034 ? 14.107 -23.329 72.671 1.00 30.11 1024 THR A O 1
ATOM 7972 N N . GLN A 1 1035 ? 14.181 -23.976 70.519 1.00 52.44 1025 GLN A N 1
ATOM 7973 C CA . GLN A 1 1035 ? 15.642 -24.043 70.492 1.00 42.37 1025 GLN A CA 1
ATOM 7974 C C . GLN A 1 1035 ? 16.194 -22.917 69.628 1.00 46.33 1025 GLN A C 1
ATOM 7975 O O . GLN A 1 1035 ? 15.795 -22.746 68.470 1.00 46.06 1025 GLN A O 1
ATOM 7981 N N . GLY A 1 1036 ? 17.122 -22.154 70.194 1.00 38.04 1026 GLY A N 1
ATOM 7982 C CA . GLY A 1 1036 ? 17.782 -21.056 69.500 1.00 41.29 1026 GLY A CA 1
ATOM 7983 C C . GLY A 1 1036 ? 16.975 -19.768 69.576 1.00 33.45 1026 GLY A C 1
ATOM 7984 O O . GLY A 1 1036 ? 15.765 -19.779 69.816 1.00 41.88 1026 GLY A O 1
ATOM 7985 N N . SER A 1 1037 ? 17.657 -18.649 69.356 1.00 2.15 1027 SER A N 1
ATOM 7986 C CA . SER A 1 1037 ? 17.011 -17.332 69.344 1.00 0.80 1027 SER A CA 1
ATOM 7987 C C . SER A 1 1037 ? 17.704 -16.356 68.396 1.00 2.31 1027 SER A C 1
ATOM 7988 O O . SER A 1 1037 ? 18.777 -15.848 68.705 1.00 7.64 1027 SER A O 1
ATOM 7991 N N . VAL A 1 1038 ? 17.110 -16.115 67.229 1.00 0.02 1028 VAL A N 1
ATOM 7992 C CA . VAL A 1 1038 ? 17.673 -15.122 66.313 1.00 0.85 1028 VAL A CA 1
ATOM 7993 C C . VAL A 1 1038 ? 16.826 -13.855 66.131 1.00 7.85 1028 VAL A C 1
ATOM 7994 O O . VAL A 1 1038 ? 15.677 -13.939 65.721 1.00 7.79 1028 VAL A O 1
ATOM 7998 N N . LEU A 1 1039 ? 17.400 -12.689 66.430 1.00 23.21 1029 LEU A N 1
ATOM 7999 C CA . LEU A 1 1039 ? 16.722 -11.407 66.185 1.00 9.86 1029 LEU A CA 1
ATOM 8000 C C . LEU A 1 1039 ? 17.097 -10.767 64.848 1.00 21.59 1029 LEU A C 1
ATOM 8001 O O . LEU A 1 1039 ? 18.183 -10.999 64.310 1.00 22.70 1029 LEU A O 1
ATOM 8006 N N . PHE A 1 1040 ? 16.187 -9.943 64.337 1.00 2.03 1030 PHE A N 1
ATOM 8007 C CA . PHE A 1 1040 ? 16.428 -9.138 63.142 1.00 5.28 1030 PHE A CA 1
ATOM 8008 C C . PHE A 1 1040 ? 15.795 -7.741 63.193 1.00 16.11 1030 PHE A C 1
ATOM 8009 O O . PHE A 1 1040 ? 14.710 -7.549 63.750 1.00 14.32 1030 PHE A O 1
ATOM 8017 N N . GLY A 1 1041 ? 16.500 -6.779 62.601 1.00 2.78 1031 GLY A N 1
ATOM 8018 C CA . GLY A 1 1041 ? 16.079 -5.390 62.498 1.00 7.70 1031 GLY A CA 1
ATOM 8019 C C . GLY A 1 1041 ? 15.621 -5.093 61.080 1.00 1.03 1031 GLY A C 1
ATOM 8020 O O . GLY A 1 1041 ? 16.053 -5.753 60.138 1.00 1.35 1031 GLY A O 1
ATOM 8021 N N . THR A 1 1042 ? 14.689 -4.160 60.927 1.00 0.13 1032 THR A N 1
ATOM 8022 C CA . THR A 1 1042 ? 14.097 -3.888 59.619 1.00 0.42 1032 THR A CA 1
ATOM 8023 C C . THR A 1 1042 ? 14.038 -2.405 59.287 1.00 2.09 1032 THR A C 1
ATOM 8024 O O . THR A 1 1042 ? 14.206 -1.556 60.158 1.00 0.71 1032 THR A O 1
ATOM 8028 N N . VAL A 1 1043 ? 13.768 -2.109 58.021 1.00 9.86 1033 VAL A N 1
ATOM 8029 C CA . VAL A 1 1043 ? 13.651 -0.735 57.550 1.00 8.43 1033 VAL A CA 1
ATOM 8030 C C . VAL A 1 1043 ? 12.613 0.067 58.325 1.00 7.33 1033 VAL A C 1
ATOM 8031 O O . VAL A 1 1043 ? 12.807 1.254 58.588 1.00 11.63 1033 VAL A O 1
ATOM 8035 N N . ASN A 1 1044 ? 11.514 -0.581 58.689 1.00 15.52 1034 ASN A N 1
ATOM 8036 C CA . ASN A 1 1044 ? 10.425 0.091 59.384 1.00 19.33 1034 ASN A CA 1
ATOM 8037 C C . ASN A 1 1044 ? 10.714 0.223 60.876 1.00 16.27 1034 ASN A C 1
ATOM 8038 O O . ASN A 1 1044 ? 9.906 0.771 61.622 1.00 15.78 1034 ASN A O 1
ATOM 8043 N N . GLY A 1 1045 ? 11.850 -0.316 61.312 1.00 21.68 1035 GLY A N 1
ATOM 8044 C CA . GLY A 1 1045 ? 12.244 -0.244 62.709 1.00 23.83 1035 GLY A CA 1
ATOM 8045 C C . GLY A 1 1045 ? 11.758 -1.428 63.519 1.00 23.96 1035 GLY A C 1
ATOM 8046 O O . GLY A 1 1045 ? 12.015 -1.526 64.720 1.00 25.95 1035 GLY A O 1
ATOM 8047 N N . MET A 1 1046 ? 11.049 -2.328 62.846 1.00 47.04 1036 MET A N 1
ATOM 8048 C CA . MET A 1 1046 ? 10.555 -3.556 63.455 1.00 43.42 1036 MET A CA 1
ATOM 8049 C C . MET A 1 1046 ? 11.705 -4.461 63.876 1.00 39.11 1036 MET A C 1
ATOM 8050 O O . MET A 1 1046 ? 12.704 -4.594 63.169 1.00 36.57 1036 MET A O 1
ATOM 8055 N N . ILE A 1 1047 ? 11.559 -5.071 65.047 1.00 10.95 1037 ILE A N 1
ATOM 8056 C CA . ILE A 1 1047 ? 12.483 -6.100 65.502 1.00 12.66 1037 ILE A CA 1
ATOM 8057 C C . ILE A 1 1047 ? 11.733 -7.399 65.729 1.00 10.30 1037 ILE A C 1
ATOM 8058 O O . ILE A 1 1047 ? 10.785 -7.446 66.508 1.00 4.99 1037 ILE A O 1
ATOM 8063 N N . GLY A 1 1048 ? 12.178 -8.458 65.061 1.00 4.49 1038 GLY A N 1
ATOM 8064 C CA . GLY A 1 1048 ? 11.553 -9.763 65.183 1.00 7.40 1038 GLY A CA 1
ATOM 8065 C C . GLY A 1 1048 ? 12.421 -10.864 65.762 1.00 6.67 1038 GLY A C 1
ATOM 8066 O O . GLY A 1 1048 ? 13.623 -10.695 65.955 1.00 5.27 1038 GLY A O 1
ATOM 8067 N N . LEU A 1 1049 ? 11.796 -12.003 66.044 1.00 18.63 1039 LEU A N 1
ATOM 8068 C CA . LEU A 1 1049 ? 12.509 -13.147 66.596 1.00 13.62 1039 LEU A CA 1
ATOM 8069 C C . LEU A 1 1049 ? 12.197 -14.424 65.821 1.00 16.56 1039 LEU A C 1
ATOM 8070 O O . LEU A 1 1049 ? 11.057 -14.678 65.434 1.00 23.56 1039 LEU A O 1
ATOM 8075 N N . VAL A 1 1050 ? 13.235 -15.217 65.586 1.00 5.17 1040 VAL A N 1
ATOM 8076 C CA . VAL A 1 1050 ? 13.071 -16.529 64.983 1.00 4.39 1040 VAL A CA 1
ATOM 8077 C C . VAL A 1 1050 ? 13.582 -17.608 65.919 1.00 7.43 1040 VAL A C 1
ATOM 8078 O O . VAL A 1 1050 ? 14.692 -17.517 66.439 1.00 13.00 1040 VAL A O 1
ATOM 8082 N N . THR A 1 1051 ? 12.761 -18.626 66.142 1.00 29.35 1041 THR A N 1
ATOM 8083 C CA . THR A 1 1051 ? 13.165 -19.737 66.986 1.00 33.04 1041 THR A CA 1
ATOM 8084 C C . THR A 1 1051 ? 12.678 -21.050 66.405 1.00 25.36 1041 THR A C 1
ATOM 8085 O O . THR A 1 1051 ? 11.715 -21.082 65.642 1.00 33.96 1041 THR A O 1
ATOM 8089 N N . SER A 1 1052 ? 13.348 -22.136 66.773 1.00 30.46 1042 SER A N 1
ATOM 8090 C CA . SER A 1 1052 ? 13.064 -23.440 66.191 1.00 33.73 1042 SER A CA 1
ATOM 8091 C C . SER A 1 1052 ? 12.034 -24.210 67.005 1.00 32.50 1042 SER A C 1
ATOM 8092 O O . SER A 1 1052 ? 11.926 -24.045 68.223 1.00 27.52 1042 SER A O 1
ATOM 8095 N N . LEU A 1 1053 ? 11.281 -25.056 66.314 1.00 28.69 1043 LEU A N 1
ATOM 8096 C CA . LEU A 1 1053 ? 10.268 -25.889 66.940 1.00 35.38 1043 LEU A CA 1
ATOM 8097 C C . LEU A 1 1053 ? 10.465 -27.338 66.522 1.00 20.04 1043 LEU A C 1
ATOM 8098 O O . LEU A 1 1053 ? 11.009 -27.617 65.452 1.00 23.12 1043 LEU A O 1
ATOM 8103 N N . SER A 1 1054 ? 10.004 -28.261 67.357 1.00 25.79 1044 SER A N 1
ATOM 8104 C CA . SER A 1 1054 ? 9.944 -29.654 66.952 1.00 32.24 1044 SER A CA 1
ATOM 8105 C C . SER A 1 1054 ? 8.737 -29.812 66.049 1.00 32.52 1044 SER A C 1
ATOM 8106 O O . SER A 1 1054 ? 7.833 -28.977 66.055 1.00 25.67 1044 SER A O 1
ATOM 8109 N N . GLU A 1 1055 ? 8.713 -30.892 65.282 1.00 54.85 1045 GLU A N 1
ATOM 8110 C CA . GLU A 1 1055 ? 7.623 -31.111 64.342 1.00 48.29 1045 GLU A CA 1
ATOM 8111 C C . GLU A 1 1055 ? 6.262 -31.330 65.002 1.00 53.03 1045 GLU A C 1
ATOM 8112 O O . GLU A 1 1055 ? 5.226 -30.986 64.433 1.00 54.21 1045 GLU A O 1
ATOM 8118 N N . SER A 1 1056 ? 6.271 -31.869 66.214 1.00 30.12 1046 SER A N 1
ATOM 8119 C CA . SER A 1 1056 ? 5.033 -32.082 66.952 1.00 40.43 1046 SER A CA 1
ATOM 8120 C C . SER A 1 1056 ? 4.416 -30.736 67.337 1.00 38.23 1046 SER A C 1
ATOM 8121 O O . SER A 1 1056 ? 3.220 -30.515 67.158 1.00 34.59 1046 SER A O 1
ATOM 8124 N N . TRP A 1 1057 ? 5.243 -29.842 67.868 1.00 41.76 1047 TRP A N 1
ATOM 8125 C CA . TRP A 1 1057 ? 4.813 -28.485 68.210 1.00 46.51 1047 TRP A CA 1
ATOM 8126 C C . TRP A 1 1057 ? 4.406 -27.650 66.997 1.00 38.89 1047 TRP A C 1
ATOM 8127 O O . TRP A 1 1057 ? 3.408 -26.931 67.035 1.00 44.90 1047 TRP A O 1
ATOM 8138 N N . TYR A 1 1058 ? 5.185 -27.746 65.926 1.00 35.10 1048 TYR A N 1
ATOM 8139 C CA . TYR A 1 1058 ? 4.863 -27.037 64.695 1.00 23.59 1048 TYR A CA 1
ATOM 8140 C C . TYR A 1 1058 ? 3.462 -27.418 64.222 1.00 37.50 1048 TYR A C 1
ATOM 8141 O O . TYR A 1 1058 ? 2.693 -26.559 63.791 1.00 26.55 1048 TYR A O 1
ATOM 8150 N N . ASN A 1 1059 ? 3.134 -28.704 64.297 1.00 28.88 1049 ASN A N 1
ATOM 8151 C CA . ASN A 1 1059 ? 1.813 -29.174 63.891 1.00 32.87 1049 ASN A CA 1
ATOM 8152 C C . ASN A 1 1059 ? 0.721 -28.695 64.844 1.00 24.62 1049 ASN A C 1
ATOM 8153 O O . ASN A 1 1059 ? -0.386 -28.375 64.414 1.00 34.57 1049 ASN A O 1
ATOM 8158 N N . LEU A 1 1060 ? 1.041 -28.625 66.132 1.00 15.65 1050 LEU A N 1
ATOM 8159 C CA . LEU A 1 1060 ? 0.118 -28.086 67.129 1.00 15.13 1050 LEU A CA 1
ATOM 8160 C C . LEU A 1 1060 ? -0.243 -26.631 66.809 1.00 17.70 1050 LEU A C 1
ATOM 8161 O O . LEU A 1 1060 ? -1.422 -26.267 66.771 1.00 17.97 1050 LEU A O 1
ATOM 8166 N N . LEU A 1 1061 ? 0.769 -25.803 66.572 1.00 22.71 1051 LEU A N 1
ATOM 8167 C CA . LEU A 1 1061 ? 0.542 -24.383 66.332 1.00 16.28 1051 LEU A CA 1
ATOM 8168 C C . LEU A 1 1061 ? -0.018 -24.147 64.931 1.00 15.23 1051 LEU A C 1
ATOM 8169 O O . LEU A 1 1061 ? -0.777 -23.202 64.718 1.00 21.92 1051 LEU A O 1
ATOM 8174 N N . LEU A 1 1062 ? 0.356 -24.993 63.975 1.00 9.43 1052 LEU A N 1
ATOM 8175 C CA . LEU A 1 1062 ? -0.204 -24.881 62.629 1.00 11.19 1052 LEU A CA 1
ATOM 8176 C C . LEU A 1 1062 ? -1.717 -25.059 62.615 1.00 12.50 1052 LEU A C 1
ATOM 8177 O O . LEU A 1 1062 ? -2.443 -24.259 62.026 1.00 10.67 1052 LEU A O 1
ATOM 8182 N N . ASP A 1 1063 ? -2.181 -26.108 63.282 1.00 44.15 1053 ASP A N 1
ATOM 8183 C CA . ASP A 1 1063 ? -3.602 -26.406 63.371 1.00 43.41 1053 ASP A CA 1
ATOM 8184 C C . ASP A 1 1063 ? -4.343 -25.295 64.109 1.00 53.49 1053 ASP A C 1
ATOM 8185 O O . ASP A 1 1063 ? -5.442 -24.897 63.716 1.00 43.82 1053 ASP A O 1
ATOM 8190 N N . MET A 1 1064 ? -3.742 -24.804 65.187 1.00 10.82 1054 MET A N 1
ATOM 8191 C CA . MET A 1 1064 ? -4.330 -23.701 65.930 1.00 11.81 1054 MET A CA 1
ATOM 8192 C C . MET A 1 1064 ? -4.523 -22.491 65.020 1.00 17.58 1054 MET A C 1
ATOM 8193 O O . MET A 1 1064 ? -5.553 -21.820 65.084 1.00 18.63 1054 MET A O 1
ATOM 8195 N N . GLN A 1 1065 ? -3.550 -22.235 64.149 1.00 44.56 1055 GLN A N 1
ATOM 8196 C CA . GLN A 1 1065 ? -3.662 -21.145 63.178 1.00 34.35 1055 GLN A CA 1
ATOM 8197 C C . GLN A 1 1065 ? -4.888 -21.267 62.278 1.00 34.75 1055 GLN A C 1
ATOM 8198 O O . GLN A 1 1065 ? -5.657 -20.318 62.136 1.00 35.13 1055 GLN A O 1
ATOM 8204 N N . ASN A 1 1066 ? -5.063 -22.438 61.676 1.00 32.26 1056 ASN A N 1
ATOM 8205 C CA . ASN A 1 1066 ? -6.198 -22.676 60.802 1.00 23.64 1056 ASN A CA 1
ATOM 8206 C C . ASN A 1 1066 ? -7.489 -22.486 61.585 1.00 33.45 1056 ASN A C 1
ATOM 8207 O O . ASN A 1 1066 ? -8.499 -22.036 61.041 1.00 25.63 1056 ASN A O 1
ATOM 8212 N N . ARG A 1 1067 ? -7.452 -22.836 62.867 1.00 54.84 1057 ARG A N 1
ATOM 8213 C CA . ARG A 1 1067 ? -8.585 -22.617 63.761 1.00 53.53 1057 ARG A CA 1
ATOM 8214 C C . ARG A 1 1067 ? -8.740 -21.123 64.071 1.00 38.47 1057 ARG A C 1
ATOM 8215 O O . ARG A 1 1067 ? -9.831 -20.564 63.964 1.00 44.67 1057 ARG A O 1
ATOM 8223 N N . LEU A 1 1068 ? -7.627 -20.479 64.417 1.00 28.16 1058 LEU A N 1
ATOM 8224 C CA . LEU A 1 1068 ? -7.589 -19.034 64.664 1.00 22.80 1058 LEU A CA 1
ATOM 8225 C C . LEU A 1 1068 ? -8.036 -18.252 63.442 1.00 20.81 1058 LEU A C 1
ATOM 8226 O O . LEU A 1 1068 ? -8.642 -17.187 63.552 1.00 24.48 1058 LEU A O 1
ATOM 8231 N N . ASN A 1 1069 ? -7.718 -18.790 62.274 1.00 50.08 1059 ASN A N 1
ATOM 8232 C CA . ASN A 1 1069 ? -8.035 -18.145 61.009 1.00 65.24 1059 ASN A CA 1
ATOM 8233 C C . ASN A 1 1069 ? -9.520 -18.114 60.651 1.00 50.46 1059 ASN A C 1
ATOM 8234 O O . ASN A 1 1069 ? -9.928 -17.335 59.791 1.00 62.64 1059 ASN A O 1
ATOM 8239 N N . LYS A 1 1070 ? -10.329 -18.947 61.296 1.00 60.43 1060 LYS A N 1
ATOM 8240 C CA . LYS A 1 1070 ? -11.768 -18.873 61.067 1.00 65.87 1060 LYS A CA 1
ATOM 8241 C C . LYS A 1 1070 ? -12.391 -17.748 61.904 1.00 68.15 1060 LYS A C 1
ATOM 8242 O O . LYS A 1 1070 ? -13.468 -17.254 61.572 1.00 67.96 1060 LYS A O 1
ATOM 8248 N N . VAL A 1 1071 ? -11.728 -17.355 62.992 1.00 21.22 1061 VAL A N 1
ATOM 8249 C CA . VAL A 1 1071 ? -12.288 -16.331 63.877 1.00 9.09 1061 VAL A CA 1
ATOM 8250 C C . VAL A 1 1071 ? -11.269 -15.313 64.426 1.00 22.03 1061 VAL A C 1
ATOM 8251 O O . VAL A 1 1071 ? -10.364 -15.695 65.169 1.00 20.99 1061 VAL A O 1
ATOM 8255 N N . ILE A 1 1072 ? -11.405 -14.030 64.091 1.00 45.94 1062 ILE A N 1
ATOM 8256 C CA . ILE A 1 1072 ? -10.380 -13.063 64.512 1.00 36.86 1062 ILE A CA 1
ATOM 8257 C C . ILE A 1 1072 ? -10.881 -11.738 65.134 1.00 36.26 1062 ILE A C 1
ATOM 8258 O O . ILE A 1 1072 ? -10.627 -11.501 66.317 1.00 35.94 1062 ILE A O 1
ATOM 8263 N N . LYS A 1 1073 ? -11.572 -10.872 64.386 1.00 48.54 1063 LYS A N 1
ATOM 8264 C CA . LYS A 1 1073 ? -11.823 -10.992 62.950 1.00 43.22 1063 LYS A CA 1
ATOM 8265 C C . LYS A 1 1073 ? -10.621 -1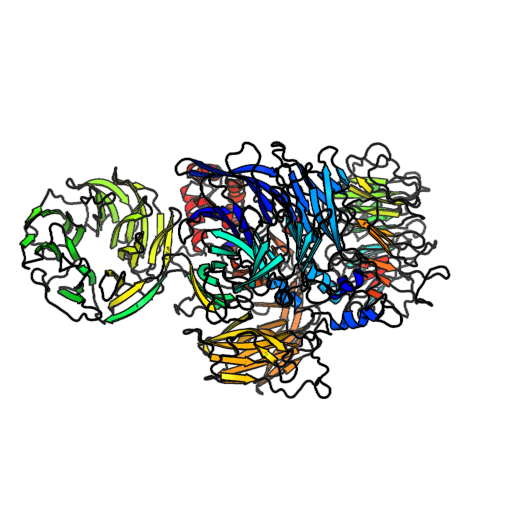0.538 62.123 1.00 46.33 1063 LYS A C 1
ATOM 8266 O O . LYS A 1 1073 ? -9.590 -10.176 62.677 1.00 40.74 1063 LYS A O 1
ATOM 8272 N N . SER A 1 1074 ? -10.754 -10.533 60.802 1.00 16.97 1064 SER A N 1
ATOM 8273 C CA . SER A 1 1074 ? -9.663 -10.120 59.907 1.00 25.84 1064 SER A CA 1
ATOM 8274 C C . SER A 1 1074 ? -9.433 -8.634 59.591 1.00 35.50 1064 SER A C 1
ATOM 8275 O O . SER A 1 1074 ? -8.463 -8.303 58.920 1.00 17.19 1064 SER A O 1
ATOM 8278 N N . VAL A 1 1075 ? -10.296 -7.740 60.054 1.00 19.65 1065 VAL A N 1
ATOM 8279 C CA . VAL A 1 1075 ? -10.095 -6.322 59.768 1.00 15.18 1065 VAL A CA 1
ATOM 8280 C C . VAL A 1 1075 ? -9.966 -6.023 58.278 1.00 16.72 1065 VAL A C 1
ATOM 8281 O O . VAL A 1 1075 ? -8.886 -5.752 57.775 1.00 9.89 1065 VAL A O 1
ATOM 8285 N N . GLY A 1 1076 ? -11.084 -6.088 57.578 1.00 5.11 1066 GLY A N 1
ATOM 8286 C CA . GLY A 1 1076 ? -11.103 -5.839 56.158 1.00 17.45 1066 GLY A CA 1
ATOM 8287 C C . GLY A 1 1076 ? -11.221 -7.183 55.503 1.00 15.91 1066 GLY A C 1
ATOM 8288 O O . GLY A 1 1076 ? -11.301 -7.304 54.292 1.00 19.57 1066 GLY A O 1
ATOM 8289 N N . LYS A 1 1077 ? -11.236 -8.196 56.354 1.00 28.24 1067 LYS A N 1
ATOM 8290 C CA . LYS A 1 1077 ? -11.356 -9.593 55.932 1.00 15.33 1067 LYS A CA 1
ATOM 8291 C C . LYS A 1 1077 ? -10.253 -10.106 55.018 1.00 21.30 1067 LYS A C 1
ATOM 8292 O O . LYS A 1 1077 ? -10.520 -10.713 53.984 1.00 20.56 1067 LYS A O 1
ATOM 8298 N N . ILE A 1 1078 ? -9.011 -9.845 55.401 1.00 7.16 1068 ILE A N 1
ATOM 8299 C CA . ILE A 1 1078 ? -7.878 -10.400 54.674 1.00 10.56 1068 ILE A CA 1
ATOM 8300 C C . ILE A 1 1078 ? -7.518 -11.724 55.326 1.00 16.49 1068 ILE A C 1
ATOM 8301 O O . ILE A 1 1078 ? -7.434 -11.826 56.550 1.00 11.23 1068 ILE A O 1
ATOM 8306 N N . GLU A 1 1079 ? -7.323 -12.738 54.496 1.00 35.87 1069 GLU A N 1
ATOM 8307 C CA . GLU A 1 1079 ? -6.994 -14.076 54.961 1.00 35.36 1069 GLU A CA 1
ATOM 8308 C C . GLU A 1 1079 ? -5.542 -14.175 55.413 1.00 35.14 1069 GLU A C 1
ATOM 8309 O O . GLU A 1 1079 ? -4.641 -13.742 54.700 1.00 43.35 1069 GLU A O 1
ATOM 8315 N N . HIS A 1 1080 ? -5.316 -14.691 56.617 1.00 8.12 1070 HIS A N 1
ATOM 8316 C CA . HIS A 1 1080 ? -3.959 -14.813 57.121 1.00 6.01 1070 HIS A CA 1
ATOM 8317 C C . HIS A 1 1080 ? -3.249 -15.598 56.029 1.00 6.90 1070 HIS A C 1
ATOM 8318 O O . HIS A 1 1080 ? -2.086 -15.342 55.711 1.00 4.22 1070 HIS A O 1
ATOM 8325 N N . SER A 1 1081 ? -3.964 -16.555 55.445 1.00 33.26 1071 SER A N 1
ATOM 8326 C CA . SER A 1 1081 ? -3.415 -17.307 54.335 1.00 29.51 1071 SER A CA 1
ATOM 8327 C C . SER A 1 1081 ? -3.222 -16.243 53.269 1.00 16.13 1071 SER A C 1
ATOM 8328 O O . SER A 1 1081 ? -3.890 -15.216 53.294 1.00 15.12 1071 SER A O 1
ATOM 8331 N N . PHE A 1 1082 ? -2.314 -16.471 52.335 1.00 29.81 1072 PHE A N 1
ATOM 8332 C CA . PHE A 1 1082 ? -2.083 -15.509 51.268 1.00 29.47 1072 PHE A CA 1
ATOM 8333 C C . PHE A 1 1082 ? -1.230 -14.383 51.836 1.00 33.42 1072 PHE A C 1
ATOM 8334 O O . PHE A 1 1082 ? -0.238 -13.995 51.223 1.00 21.67 1072 PHE A O 1
ATOM 8342 N N . TRP A 1 1083 ? -1.610 -13.857 53.001 1.00 16.27 1073 TRP A N 1
ATOM 8343 C CA . TRP A 1 1083 ? -0.838 -12.780 53.622 1.00 1.78 1073 TRP A CA 1
ATOM 8344 C C . TRP A 1 1083 ? 0.624 -13.185 53.816 1.00 19.98 1073 TRP A C 1
ATOM 8345 O O . TRP A 1 1083 ? 1.546 -12.465 53.434 1.00 19.49 1073 TRP A O 1
ATOM 8356 N N . ARG A 1 1084 ? 0.808 -14.359 54.420 1.00 5.49 1074 ARG A N 1
ATOM 8357 C CA . ARG A 1 1084 ? 2.125 -14.895 54.775 1.00 17.06 1074 ARG A CA 1
ATOM 8358 C C . ARG A 1 1084 ? 2.719 -15.671 53.615 1.00 19.90 1074 ARG A C 1
ATOM 8359 O O . ARG A 1 1084 ? 3.830 -16.195 53.695 1.00 13.14 1074 ARG A O 1
ATOM 8367 N N . SER A 1 1085 ? 1.946 -15.753 52.542 1.00 13.76 1075 SER A N 1
ATOM 8368 C CA . SER A 1 1085 ? 2.364 -16.442 51.331 1.00 14.25 1075 SER A CA 1
ATOM 8369 C C . SER A 1 1085 ? 3.541 -15.768 50.631 1.00 17.84 1075 SER A C 1
ATOM 8370 O O . SER A 1 1085 ? 3.531 -14.557 50.419 1.00 16.20 1075 SER A O 1
ATOM 8373 N N . PHE A 1 1086 ? 4.551 -16.559 50.278 1.00 2.46 1076 PHE A N 1
ATOM 8374 C CA . PHE A 1 1086 ? 5.678 -16.062 49.496 1.00 2.60 1076 PHE A CA 1
ATOM 8375 C C . PHE A 1 1086 ? 5.136 -15.393 48.228 1.00 1.97 1076 PHE A C 1
ATOM 8376 O O . PHE A 1 1086 ? 4.414 -16.015 47.447 1.00 6.35 1076 PHE A O 1
ATOM 8384 N N . HIS A 1 1087 ? 5.495 -14.129 48.028 1.00 9.22 1077 HIS A N 1
ATOM 8385 C CA . HIS A 1 1087 ? 4.975 -13.339 46.911 1.00 4.03 1077 HIS A CA 1
ATOM 8386 C C . HIS A 1 1087 ? 5.981 -12.411 46.237 1.00 4.64 1077 HIS A C 1
ATOM 8387 O O . HIS A 1 1087 ? 6.399 -11.416 46.828 1.00 1.05 1077 HIS A O 1
ATOM 8394 N N . THR A 1 1088 ? 6.393 -12.740 45.016 1.00 16.15 1078 THR A N 1
ATOM 8395 C CA . THR A 1 1088 ? 7.214 -11.801 44.263 1.00 15.60 1078 THR A CA 1
ATOM 8396 C C . THR A 1 1088 ? 6.567 -11.450 42.930 1.00 21.16 1078 THR A C 1
ATOM 8397 O O . THR A 1 1088 ? 5.562 -12.044 42.539 1.00 24.44 1078 THR A O 1
ATOM 8401 N N . GLU A 1 1089 ? 7.168 -10.494 42.229 1.00 38.27 1079 GLU A N 1
ATOM 8402 C CA . GLU A 1 1089 ? 6.770 -10.152 40.865 1.00 42.96 1079 GLU A CA 1
ATOM 8403 C C . GLU A 1 1089 ? 6.562 -11.405 40.010 1.00 48.78 1079 GLU A C 1
ATOM 8404 O O . GLU A 1 1089 ? 5.661 -11.465 39.170 1.00 51.51 1079 GLU A O 1
ATOM 8410 N N . ARG A 1 1090 ? 7.406 -12.405 40.249 1.00 34.91 1080 ARG A N 1
ATOM 8411 C CA . ARG A 1 1090 ? 7.461 -13.619 39.440 1.00 50.81 1080 ARG A CA 1
ATOM 8412 C C . ARG A 1 1090 ? 6.438 -14.657 39.895 1.00 46.88 1080 ARG A C 1
ATOM 8413 O O . ARG A 1 1090 ? 5.624 -15.125 39.098 1.00 38.12 1080 ARG A O 1
ATOM 8421 N N . LYS A 1 1091 ? 6.475 -15.017 41.173 1.00 35.65 1081 LYS A N 1
ATOM 8422 C CA . LYS A 1 1091 ? 5.710 -16.167 41.640 1.00 39.43 1081 LYS A CA 1
ATOM 8423 C C . LYS A 1 1091 ? 4.920 -15.886 42.918 1.00 29.48 1081 LYS A C 1
ATOM 8424 O O . LYS A 1 1091 ? 5.147 -14.885 43.597 1.00 27.72 1081 LYS A O 1
ATOM 8430 N N . THR A 1 1092 ? 3.992 -16.787 43.233 1.00 45.31 1082 THR A N 1
ATOM 8431 C CA . THR A 1 1092 ? 3.299 -16.785 44.518 1.00 33.32 1082 THR A CA 1
ATOM 8432 C C . THR A 1 1092 ? 3.180 -18.207 45.060 1.00 45.43 1082 THR A C 1
ATOM 8433 O O . THR A 1 1092 ? 3.324 -19.175 44.314 1.00 42.27 1082 THR A O 1
ATOM 8437 N N . GLU A 1 1093 ? 2.905 -18.331 46.357 1.00 36.18 1083 GLU A N 1
ATOM 8438 C CA . GLU A 1 1093 ? 2.799 -19.643 46.989 1.00 32.18 1083 GLU A CA 1
ATOM 8439 C C . GLU A 1 1093 ? 2.419 -19.520 48.467 1.00 47.64 1083 GLU A C 1
ATOM 8440 O O . GLU A 1 1093 ? 2.810 -18.558 49.131 1.00 36.84 1083 GLU A O 1
ATOM 8446 N N . PRO A 1 1094 ? 1.655 -20.500 48.986 1.00 20.15 1084 PRO A N 1
ATOM 8447 C CA . PRO A 1 1094 ? 1.324 -20.611 50.416 1.00 12.66 1084 PRO A CA 1
ATOM 8448 C C . PRO A 1 1094 ? 2.568 -20.739 51.304 1.00 28.96 1084 PRO A C 1
ATOM 8449 O O . PRO A 1 1094 ? 3.656 -21.036 50.808 1.00 17.41 1084 PRO A O 1
ATOM 8453 N N . ALA A 1 1095 ? 2.400 -20.500 52.604 1.00 18.86 1085 ALA A N 1
ATOM 8454 C CA . ALA A 1 1095 ? 3.502 -20.584 53.566 1.00 23.05 1085 ALA A CA 1
ATOM 8455 C C . ALA A 1 1095 ? 3.755 -21.987 54.125 1.00 9.45 1085 ALA A C 1
ATOM 8456 O O . ALA A 1 1095 ? 2.819 -22.740 54.403 1.00 18.89 1085 ALA A O 1
ATOM 8458 N N . THR A 1 1096 ? 5.031 -22.319 54.311 1.00 19.18 1086 THR A N 1
ATOM 8459 C CA . THR A 1 1096 ? 5.416 -23.540 55.010 1.00 13.22 1086 THR A CA 1
ATOM 8460 C C . THR A 1 1096 ? 6.671 -23.352 55.865 1.00 17.93 1086 THR A C 1
ATOM 8461 O O . THR A 1 1096 ? 7.483 -22.462 55.612 1.00 13.44 1086 THR A O 1
ATOM 8465 N N . GLY A 1 1097 ? 6.819 -24.203 56.875 1.00 9.66 1087 GLY A N 1
ATOM 8466 C CA . GLY A 1 1097 ? 7.993 -24.185 57.729 1.00 16.55 1087 GLY A CA 1
ATOM 8467 C C . GLY A 1 1097 ? 8.030 -23.029 58.709 1.00 12.20 1087 GLY A C 1
ATOM 8468 O O . GLY A 1 1097 ? 8.931 -22.941 59.543 1.00 25.33 1087 GLY A O 1
ATOM 8469 N N . PHE A 1 1098 ? 7.045 -22.143 58.605 1.00 13.88 1088 PHE A N 1
ATOM 8470 C CA . PHE A 1 1098 ? 6.955 -20.960 59.459 1.00 10.00 1088 PHE A CA 1
ATOM 8471 C C . PHE A 1 1098 ? 5.628 -20.836 60.198 1.00 12.27 1088 PHE A C 1
ATOM 8472 O O . PHE A 1 1098 ? 4.561 -21.033 59.614 1.00 8.21 1088 PHE A O 1
ATOM 8480 N N . ILE A 1 1099 ? 5.704 -20.524 61.489 1.00 23.13 1089 ILE A N 1
ATOM 8481 C CA . ILE A 1 1099 ? 4.510 -20.256 62.285 1.00 21.92 1089 ILE A CA 1
ATOM 8482 C C . ILE A 1 1099 ? 4.462 -18.785 62.694 1.00 18.97 1089 ILE A C 1
ATOM 8483 O O . ILE A 1 1099 ? 5.371 -18.280 63.353 1.00 25.24 1089 ILE A O 1
ATOM 8488 N N . ASP A 1 1100 ? 3.371 -18.116 62.338 1.00 6.53 1090 ASP A N 1
ATOM 8489 C CA . ASP A 1 1100 ? 3.166 -16.719 62.706 1.00 7.47 1090 ASP A CA 1
ATOM 8490 C C . ASP A 1 1100 ? 2.890 -16.522 64.194 1.00 6.25 1090 ASP A C 1
ATOM 8491 O O . ASP A 1 1100 ? 1.744 -16.601 64.642 1.00 6.50 1090 ASP A O 1
ATOM 8496 N N . GLY A 1 1101 ? 3.952 -16.244 64.948 1.00 16.73 1091 GLY A N 1
ATOM 8497 C CA . GLY A 1 1101 ? 3.839 -15.973 66.369 1.00 16.25 1091 GLY A CA 1
ATOM 8498 C C . GLY A 1 1101 ? 2.849 -14.891 66.762 1.00 10.52 1091 GLY A C 1
ATOM 8499 O O . GLY A 1 1101 ? 2.201 -14.987 67.803 1.00 13.64 1091 GLY A O 1
ATOM 8500 N N . ASP A 1 1102 ? 2.713 -13.866 65.925 1.00 41.44 1092 ASP A N 1
ATOM 8501 C CA . ASP A 1 1102 ? 1.738 -12.809 66.177 1.00 49.12 1092 ASP A CA 1
ATOM 8502 C C . ASP A 1 1102 ? 0.294 -13.315 66.182 1.00 48.68 1092 ASP A C 1
ATOM 8503 O O . ASP A 1 1102 ? -0.527 -12.881 66.994 1.00 43.19 1092 ASP A O 1
ATOM 8508 N N . LEU A 1 1103 ? -0.012 -14.236 65.274 1.00 22.22 1093 LEU A N 1
ATOM 8509 C CA . LEU A 1 1103 ? -1.334 -14.848 65.237 1.00 34.37 1093 LEU A CA 1
ATOM 8510 C C . LEU A 1 1103 ? -1.627 -15.650 66.489 1.00 31.16 1093 LEU A C 1
ATOM 8511 O O . LEU A 1 1103 ? -2.652 -15.461 67.143 1.00 20.10 1093 LEU A O 1
ATOM 8516 N N . ILE A 1 1104 ? -0.706 -16.545 66.823 1.00 20.91 1094 ILE A N 1
ATOM 8517 C CA . ILE A 1 1104 ? -0.886 -17.435 67.957 1.00 15.24 1094 ILE A CA 1
ATOM 8518 C C . ILE A 1 1104 ? -0.982 -16.664 69.269 1.00 26.02 1094 ILE A C 1
ATOM 8519 O O . ILE A 1 1104 ? -1.768 -17.018 70.150 1.00 25.34 1094 ILE A O 1
ATOM 8524 N N . GLU A 1 1105 ? -0.176 -15.612 69.389 1.00 25.84 1095 GLU A N 1
ATOM 8525 C CA . GLU A 1 1105 ? -0.184 -14.771 70.579 1.00 40.81 1095 GLU A CA 1
ATOM 8526 C C . GLU A 1 1105 ? -1.516 -14.038 70.727 1.00 25.51 1095 GLU A C 1
ATOM 8527 O O . GLU A 1 1105 ? -1.966 -13.778 71.842 1.00 35.33 1095 GLU A O 1
ATOM 8533 N N . SER A 1 1106 ? -2.154 -13.715 69.605 1.00 16.51 1096 SER A N 1
ATOM 8534 C CA . SER A 1 1106 ? -3.421 -12.990 69.641 1.00 30.36 1096 SER A CA 1
ATOM 8535 C C . SER A 1 1106 ? -4.555 -13.902 70.111 1.00 32.40 1096 SER A C 1
ATOM 8536 O O . SER A 1 1106 ? -5.699 -13.467 70.253 1.00 27.14 1096 SER A O 1
ATOM 8539 N N . PHE A 1 1107 ? -4.234 -15.174 70.326 1.00 47.64 1097 PHE A N 1
ATOM 8540 C CA . PHE A 1 1107 ? -5.185 -16.124 70.893 1.00 49.77 1097 PHE A CA 1
ATOM 8541 C C . PHE A 1 1107 ? -5.658 -15.696 72.278 1.00 48.83 1097 PHE A C 1
ATOM 8542 O O . PHE A 1 1107 ? -6.802 -15.946 72.660 1.00 44.00 1097 PHE A O 1
ATOM 8550 N N . LEU A 1 1108 ? -4.767 -15.053 73.026 1.00 27.33 1098 LEU A N 1
ATOM 8551 C CA . LEU A 1 1108 ? -5.091 -14.561 74.361 1.00 23.14 1098 LEU A CA 1
ATOM 8552 C C . LEU A 1 1108 ? -6.030 -13.358 74.331 1.00 35.16 1098 LEU A C 1
ATOM 8553 O O . LEU A 1 1108 ? -6.672 -13.033 75.330 1.00 25.04 1098 LEU A O 1
ATOM 8558 N N . ASP A 1 1109 ? -6.105 -12.704 73.178 1.00 21.51 1099 ASP A N 1
ATOM 8559 C CA . ASP A 1 1109 ? -6.857 -11.460 73.037 1.00 29.64 1099 ASP A CA 1
ATOM 8560 C C . ASP A 1 1109 ? -8.276 -11.715 72.538 1.00 28.49 1099 ASP A C 1
ATOM 8561 O O . ASP A 1 1109 ? -9.072 -10.789 72.382 1.00 19.54 1099 ASP A O 1
ATOM 8566 N N . ILE A 1 1110 ? -8.573 -12.984 72.283 1.00 59.49 1100 ILE A N 1
ATOM 8567 C CA . ILE A 1 1110 ? -9.908 -13.431 71.903 1.00 64.80 1100 ILE A CA 1
ATOM 8568 C C . ILE A 1 1110 ? -10.726 -13.740 73.154 1.00 51.79 1100 ILE A C 1
ATOM 8569 O O . ILE A 1 1110 ? -10.163 -13.961 74.226 1.00 52.57 1100 ILE A O 1
ATOM 8574 N N . SER A 1 1111 ? -12.050 -13.756 73.023 1.00 37.86 1101 SER A N 1
ATOM 8575 C CA . SER A 1 1111 ? -12.911 -14.026 74.169 1.00 52.99 1101 SER A CA 1
ATOM 8576 C C . SER A 1 1111 ? -12.802 -15.480 74.619 1.00 36.75 1101 SER A C 1
ATOM 8577 O O . SER A 1 1111 ? -12.295 -16.338 73.894 1.00 38.80 1101 SER A O 1
ATOM 8580 N N . ARG A 1 1112 ? -13.292 -15.744 75.825 1.00 41.55 1102 ARG A N 1
ATOM 8581 C CA . ARG A 1 1112 ? -13.243 -17.075 76.421 1.00 41.98 1102 ARG A CA 1
ATOM 8582 C C . ARG A 1 1112 ? -13.973 -18.138 75.603 1.00 47.79 1102 ARG A C 1
ATOM 8583 O O . ARG A 1 1112 ? -13.425 -19.207 75.333 1.00 43.57 1102 ARG A O 1
ATOM 8591 N N . PRO A 1 1113 ? -15.219 -17.840 75.207 1.00 35.08 1103 PRO A N 1
ATOM 8592 C CA . PRO A 1 1113 ? -16.039 -18.715 74.363 1.00 45.40 1103 PRO A CA 1
ATOM 8593 C C . PRO A 1 1113 ? -15.388 -18.981 73.010 1.00 39.04 1103 PRO A C 1
ATOM 8594 O O . PRO A 1 1113 ? -15.453 -20.104 72.510 1.00 29.39 1103 PRO A O 1
ATOM 8598 N N . LYS A 1 1114 ? -14.756 -17.960 72.439 1.00 31.59 1104 LYS A N 1
ATOM 8599 C CA . LYS A 1 1114 ? -14.016 -18.110 71.190 1.00 29.79 1104 LYS A CA 1
ATOM 8600 C C . LYS A 1 1114 ? -12.822 -19.037 71.399 1.00 40.38 1104 LYS A C 1
ATOM 8601 O O . LYS A 1 1114 ? -12.516 -19.865 70.543 1.00 31.04 1104 LYS A O 1
ATOM 8607 N N . MET A 1 1115 ? -12.148 -18.896 72.537 1.00 24.94 1105 MET A N 1
ATOM 8608 C CA . MET A 1 1115 ? -11.033 -19.777 72.871 1.00 22.37 1105 MET A CA 1
ATOM 8609 C C . MET A 1 1115 ? -11.502 -21.219 72.875 1.00 23.58 1105 MET A C 1
ATOM 8610 O O . MET A 1 1115 ? -10.786 -22.118 72.438 1.00 31.61 1105 MET A O 1
ATOM 8615 N N . GLN A 1 1116 ? -12.701 -21.439 73.398 1.00 54.25 1106 GLN A N 1
ATOM 8616 C CA . GLN A 1 1116 ? -13.259 -22.780 73.454 1.00 51.53 1106 GLN A CA 1
ATOM 8617 C C . GLN A 1 1116 ? -13.658 -23.268 72.071 1.00 42.43 1106 GLN A C 1
ATOM 8618 O O . GLN A 1 1116 ? -13.501 -24.445 71.752 1.00 46.29 1106 GLN A O 1
ATOM 8624 N N . GLU A 1 1117 ? -14.165 -22.357 71.248 1.00 36.68 1107 GLU A N 1
ATOM 8625 C CA . GLU A 1 1117 ? -14.530 -22.708 69.888 1.00 35.22 1107 GLU A CA 1
ATOM 8626 C C . GLU A 1 1117 ? -13.286 -23.056 69.084 1.00 36.74 1107 GLU A C 1
ATOM 8627 O O . GLU A 1 1117 ? -13.355 -23.839 68.135 1.00 42.20 1107 GLU A O 1
ATOM 8633 N N . VAL A 1 1118 ? -12.145 -22.485 69.459 1.00 24.77 1108 VAL A N 1
ATOM 8634 C CA . VAL A 1 1118 ? -10.919 -22.784 68.735 1.00 12.79 1108 VAL A CA 1
ATOM 8635 C C . VAL A 1 1118 ? -10.410 -24.173 69.113 1.00 21.36 1108 VAL A C 1
ATOM 8636 O O . VAL A 1 1118 ? -9.869 -24.895 68.282 1.00 14.95 1108 VAL A O 1
ATOM 8640 N N . VAL A 1 1119 ? -10.588 -24.532 70.380 1.00 33.72 1109 VAL A N 1
ATOM 8641 C CA . VAL A 1 1119 ? -10.141 -25.822 70.886 1.00 47.05 1109 VAL A CA 1
ATOM 8642 C C . VAL A 1 1119 ? -10.837 -26.955 70.127 1.00 47.74 1109 VAL A C 1
ATOM 8643 O O . VAL A 1 1119 ? -10.243 -27.616 69.272 1.00 32.15 1109 VAL A O 1
ATOM 8647 N N . ALA A 1 1120 ? -12.100 -27.177 70.481 1.00 31.70 1110 ALA A N 1
ATOM 8648 C CA . ALA A 1 1120 ? -12.939 -28.203 69.871 1.00 40.18 1110 ALA A CA 1
ATOM 8649 C C . ALA A 1 1120 ? -12.319 -29.592 69.885 1.0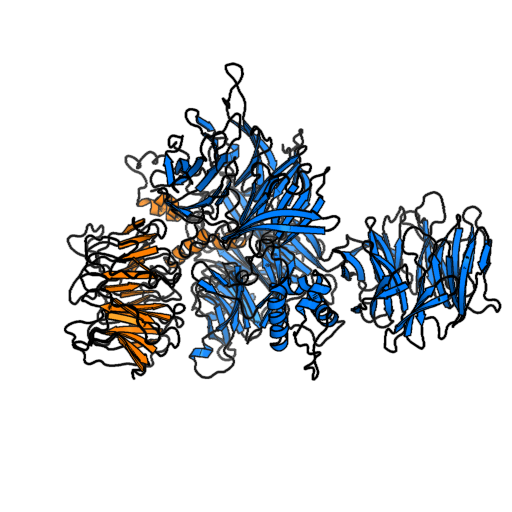0 22.38 1110 ALA A C 1
ATOM 8650 O O . ALA A 1 1120 ? -12.006 -30.141 70.938 1.00 23.11 1110 ALA A O 1
ATOM 8652 N N . ASN A 1 1121 ? -12.141 -30.149 68.696 1.00 41.86 1111 ASN A N 1
ATOM 8653 C CA . ASN A 1 1121 ? -11.518 -31.454 68.553 1.00 44.11 1111 ASN A CA 1
ATOM 8654 C C . ASN A 1 1121 ? -9.991 -31.409 68.454 1.00 41.57 1111 ASN A C 1
ATOM 8655 O O . ASN A 1 1121 ? -9.346 -32.431 68.223 1.00 46.50 1111 ASN A O 1
ATOM 8660 N N . LEU A 1 1122 ? -9.419 -30.223 68.643 1.00 31.77 1112 LEU A N 1
ATOM 8661 C CA . LEU A 1 1122 ? -7.973 -30.077 68.763 1.00 36.44 1112 LEU A CA 1
ATOM 8662 C C . LEU A 1 1122 ? -7.440 -31.079 69.789 1.00 50.72 1112 LEU A C 1
ATOM 8663 O O . LEU A 1 1122 ? -8.016 -31.241 70.866 1.00 44.11 1112 LEU A O 1
ATOM 8665 N N . GLN A 1 1123 ? -6.332 -31.738 69.451 1.00 42.41 1113 GLN A N 1
ATOM 8666 C CA . GLN A 1 1123 ? -5.817 -32.866 70.230 1.00 37.02 1113 GLN A CA 1
ATOM 8667 C C . GLN A 1 1123 ? -4.523 -32.531 70.978 1.00 32.04 1113 GLN A C 1
ATOM 8668 O O . GLN A 1 1123 ? -3.480 -32.344 70.359 1.00 27.02 1113 GLN A O 1
ATOM 8674 N N . TYR A 1 1124 ? -4.595 -32.469 72.305 1.00 21.90 1114 TYR A N 1
ATOM 8675 C CA . TYR A 1 1124 ? -3.452 -32.110 73.147 1.00 38.41 1114 TYR A CA 1
ATOM 8676 C C . TYR A 1 1124 ? -2.472 -33.249 73.449 1.00 39.25 1114 TYR A C 1
ATOM 8677 O O . TYR A 1 1124 ? -2.821 -34.427 73.385 1.00 33.46 1114 TYR A O 1
ATOM 8686 N N . ASP A 1 1125 ? -1.238 -32.879 73.769 1.00 56.85 1115 ASP A N 1
ATOM 8687 C CA . ASP A 1 1125 ? -0.308 -33.796 74.403 1.00 58.41 1115 ASP A CA 1
ATOM 8688 C C . ASP A 1 1125 ? 0.404 -33.001 75.478 1.00 60.31 1115 ASP A C 1
ATOM 8689 O O . ASP A 1 1125 ? 0.854 -31.881 75.239 1.00 56.66 1115 ASP A O 1
ATOM 8694 N N . ASP A 1 1126 ? 0.480 -33.559 76.674 1.00 44.18 1116 ASP A N 1
ATOM 8695 C CA . ASP A 1 1126 ? 1.183 -32.882 77.746 1.00 42.94 1116 ASP A CA 1
ATOM 8696 C C . ASP A 1 1126 ? 2.626 -33.361 77.843 1.00 39.06 1116 ASP A C 1
ATOM 8697 O O . ASP A 1 1126 ? 3.340 -33.004 78.774 1.00 41.71 1116 ASP A O 1
ATOM 8702 N N . GLY A 1 1127 ? 3.041 -34.187 76.887 1.00 73.59 1117 GLY A N 1
ATOM 8703 C CA . GLY A 1 1127 ? 4.397 -34.701 76.861 1.00 60.29 1117 GLY A CA 1
ATOM 8704 C C . GLY A 1 1127 ? 4.518 -36.168 77.230 1.00 65.77 1117 GLY A C 1
ATOM 8705 O O . GLY A 1 1127 ? 5.560 -36.776 76.994 1.00 65.95 1117 GLY A O 1
ATOM 8706 N N . SER A 1 1128 ? 3.478 -36.745 77.825 1.00 42.96 1118 SER A N 1
ATOM 8707 C CA . SER A 1 1128 ? 3.487 -38.185 78.087 1.00 42.16 1118 SER A CA 1
ATOM 8708 C C . SER A 1 1128 ? 2.163 -38.853 77.733 1.00 49.94 1118 SER A C 1
ATOM 8709 O O . SER A 1 1128 ? 1.133 -38.546 78.325 1.00 45.15 1118 SER A O 1
ATOM 8712 N N . GLY A 1 1129 ? 2.195 -39.751 76.752 1.00 69.21 1119 GLY A N 1
ATOM 8713 C CA . GLY A 1 1129 ? 1.075 -40.630 76.465 1.00 75.95 1119 GLY A CA 1
ATOM 8714 C C . GLY A 1 1129 ? -0.297 -39.987 76.394 1.00 59.13 1119 GLY A C 1
ATOM 8715 O O . GLY A 1 1129 ? -1.286 -40.611 76.780 1.00 76.05 1119 GLY A O 1
ATOM 8716 N N . MET A 1 1130 ? -0.376 -38.747 75.924 1.00 30.82 1120 MET A N 1
ATOM 8717 C CA . MET A 1 1130 ? -1.667 -38.072 75.860 1.00 38.82 1120 MET A CA 1
ATOM 8718 C C . MET A 1 1130 ? -2.244 -38.134 74.455 1.00 40.26 1120 MET A C 1
ATOM 8719 O O . MET A 1 1130 ? -1.697 -37.554 73.518 1.00 32.98 1120 MET A O 1
ATOM 8721 N N . LYS A 1 1131 ? -3.330 -38.880 74.311 1.00 58.57 1121 LYS A N 1
ATOM 8722 C CA . LYS A 1 1131 ? -4.124 -38.830 73.097 1.00 58.29 1121 LYS A CA 1
ATOM 8723 C C . LYS A 1 1131 ? -5.287 -37.883 73.368 1.00 48.13 1121 LYS A C 1
ATOM 8724 O O . LYS A 1 1131 ? -6.083 -37.568 72.483 1.00 42.46 1121 LYS A O 1
ATOM 8726 N N . ARG A 1 1132 ? -5.326 -37.387 74.600 1.00 54.56 1122 ARG A N 1
ATOM 8727 C CA . ARG A 1 1132 ? -6.503 -36.732 75.154 1.00 60.32 1122 ARG A CA 1
ATOM 8728 C C . ARG A 1 1132 ? -6.894 -35.413 74.505 1.00 63.28 1122 ARG A C 1
ATOM 8729 O O . ARG A 1 1132 ? -6.104 -34.772 73.811 1.00 47.59 1122 ARG A O 1
ATOM 8737 N N . GLU A 1 1133 ? -8.152 -35.048 74.731 1.00 47.88 1123 GLU A N 1
ATOM 8738 C CA . GLU A 1 1133 ? -8.716 -33.773 74.315 1.00 40.12 1123 GLU A CA 1
ATOM 8739 C C . GLU A 1 1133 ? -8.181 -32.649 75.196 1.00 45.87 1123 GLU A C 1
ATOM 8740 O O . GLU A 1 1133 ? -7.617 -32.898 76.262 1.00 43.18 1123 GLU A O 1
ATOM 8746 N N . ALA A 1 1134 ? -8.337 -31.413 74.738 1.00 35.01 1124 ALA A N 1
ATOM 8747 C CA . ALA A 1 1134 ? -7.765 -30.272 75.437 1.00 46.21 1124 ALA A CA 1
ATOM 8748 C C . ALA A 1 1134 ? -8.849 -29.304 75.899 1.00 33.80 1124 ALA A C 1
ATOM 8749 O O . ALA A 1 1134 ? -9.998 -29.388 75.462 1.00 45.15 1124 ALA A O 1
ATOM 8751 N N . THR A 1 1135 ? -8.482 -28.406 76.809 1.00 65.83 1125 THR A N 1
ATOM 8752 C CA . THR A 1 1135 ? -9.416 -27.413 77.327 1.00 52.93 1125 THR A CA 1
ATOM 8753 C C . THR A 1 1135 ? -8.979 -25.990 76.984 1.00 55.76 1125 THR A C 1
ATOM 8754 O O . THR A 1 1135 ? -7.981 -25.783 76.295 1.00 53.76 1125 THR A O 1
ATOM 8756 N N . ALA A 1 1136 ? -9.752 -25.013 77.448 1.00 33.78 1126 ALA A N 1
ATOM 8757 C CA . ALA A 1 1136 ? -9.460 -23.606 77.194 1.00 20.84 1126 ALA A CA 1
ATOM 8758 C C . ALA A 1 1136 ? -8.160 -23.153 77.855 1.00 37.12 1126 ALA A C 1
ATOM 8759 O O . ALA A 1 1136 ? -7.370 -22.408 77.271 1.00 19.66 1126 ALA A O 1
ATOM 8761 N N . ASP A 1 1137 ? -7.961 -23.615 79.085 1.00 36.79 1127 ASP A N 1
ATOM 8762 C CA . ASP A 1 1137 ? -6.786 -23.291 79.894 1.00 37.33 1127 ASP A CA 1
ATOM 8763 C C . ASP A 1 1137 ? -5.464 -23.908 79.438 1.00 27.86 1127 ASP A C 1
ATOM 8764 O O . ASP A 1 1137 ? -4.409 -23.292 79.581 1.00 26.07 1127 ASP A O 1
ATOM 8769 N N . ASP A 1 1138 ? -5.515 -25.109 78.879 1.00 52.91 1128 ASP A N 1
ATOM 8770 C CA . ASP A 1 1138 ? -4.303 -25.726 78.352 1.00 49.36 1128 ASP A CA 1
ATOM 8771 C C . ASP A 1 1138 ? -3.715 -24.961 77.171 1.00 44.22 1128 ASP A C 1
ATOM 8772 O O . ASP A 1 1138 ? -2.495 -24.909 77.012 1.00 38.09 1128 ASP A O 1
ATOM 8777 N N . LEU A 1 1139 ? -4.566 -24.363 76.346 1.00 57.91 1129 LEU A N 1
ATOM 8778 C CA . LEU A 1 1139 ? -4.072 -23.688 75.156 1.00 47.10 1129 LEU A CA 1
ATOM 8779 C C . LEU A 1 1139 ? -3.521 -22.340 75.582 1.00 56.68 1129 LEU A C 1
ATOM 8780 O O . LEU A 1 1139 ? -2.522 -21.865 75.047 1.00 48.50 1129 LEU A O 1
ATOM 8785 N N . ILE A 1 1140 ? -4.175 -21.726 76.558 1.00 57.54 1130 ILE A N 1
ATOM 8786 C CA . ILE A 1 1140 ? -3.703 -20.462 77.094 1.00 46.87 1130 ILE A CA 1
ATOM 8787 C C . ILE A 1 1140 ? -2.274 -20.556 77.639 1.00 43.25 1130 ILE A C 1
ATOM 8788 O O . ILE A 1 1140 ? -1.428 -19.721 77.316 1.00 46.47 1130 ILE A O 1
ATOM 8793 N N . LYS A 1 1141 ? -2.016 -21.560 78.474 1.00 24.74 1131 LYS A N 1
ATOM 8794 C CA . LYS A 1 1141 ? -0.684 -21.770 79.048 1.00 26.01 1131 LYS A CA 1
ATOM 8795 C C . LYS A 1 1141 ? 0.461 -21.836 78.034 1.00 35.82 1131 LYS A C 1
ATOM 8796 O O . LYS A 1 1141 ? 1.553 -21.318 78.280 1.00 36.86 1131 LYS A O 1
ATOM 8802 N N . VAL A 1 1142 ? 0.202 -22.470 76.893 1.00 26.63 1132 VAL A N 1
ATOM 8803 C CA . VAL A 1 1142 ? 1.188 -22.559 75.817 1.00 40.58 1132 VAL A CA 1
ATOM 8804 C C . VAL A 1 1142 ? 1.509 -21.203 75.215 1.00 42.87 1132 VAL A C 1
ATOM 8805 O O . VAL A 1 1142 ? 2.674 -20.852 75.033 1.00 31.15 1132 VAL A O 1
ATOM 8809 N N . VAL A 1 1143 ? 0.464 -20.451 74.893 1.00 26.22 1133 VAL A N 1
ATOM 8810 C CA . VAL A 1 1143 ? 0.646 -19.147 74.286 1.00 12.63 1133 VAL A CA 1
ATOM 8811 C C . VAL A 1 1143 ? 1.289 -18.226 75.313 1.00 20.77 1133 VAL A C 1
ATOM 8812 O O . VAL A 1 1143 ? 2.051 -17.329 74.957 1.00 11.93 1133 VAL A O 1
ATOM 8816 N N . GLU A 1 1144 ? 0.979 -18.448 76.588 1.00 40.93 1134 GLU A N 1
ATOM 8817 C CA . GLU A 1 1144 ? 1.613 -17.687 77.657 1.00 47.09 1134 GLU A CA 1
ATOM 8818 C C . GLU A 1 1144 ? 3.107 -17.992 77.620 1.00 43.38 1134 GLU A C 1
ATOM 8819 O O . GLU A 1 1144 ? 3.943 -17.098 77.758 1.00 41.11 1134 GLU A O 1
ATOM 8825 N N . GLU A 1 1145 ? 3.426 -19.267 77.411 1.00 31.85 1135 GLU A N 1
ATOM 8826 C CA . GLU A 1 1145 ? 4.801 -19.724 77.253 1.00 31.91 1135 GLU A CA 1
ATOM 8827 C C . GLU A 1 1145 ? 5.462 -19.048 76.058 1.00 42.43 1135 GLU A C 1
ATOM 8828 O O . GLU A 1 1145 ? 6.606 -18.604 76.128 1.00 36.21 1135 GLU A O 1
ATOM 8830 N N . LEU A 1 1146 ? 4.735 -19.001 74.949 1.00 27.05 1136 LEU A N 1
ATOM 8831 C CA . LEU A 1 1146 ? 5.248 -18.411 73.720 1.00 26.54 1136 LEU A CA 1
ATOM 8832 C C . LEU A 1 1146 ? 5.512 -16.902 73.812 1.00 30.14 1136 LEU A C 1
ATOM 8833 O O . LEU A 1 1146 ? 6.399 -16.387 73.133 1.00 32.93 1136 LEU A O 1
ATOM 8838 N N . THR A 1 1147 ? 4.778 -16.201 74.671 1.00 37.10 1137 THR A N 1
ATOM 8839 C CA . THR A 1 1147 ? 5.016 -14.769 74.871 1.00 32.24 1137 THR A CA 1
ATOM 8840 C C . THR A 1 1147 ? 6.269 -14.462 75.697 1.00 26.30 1137 THR A C 1
ATOM 8841 O O . THR A 1 1147 ? 6.814 -13.357 75.618 1.00 26.41 1137 THR A O 1
ATOM 8845 N N . ARG A 1 1148 ? 6.738 -15.437 76.466 1.00 84.70 1138 ARG A N 1
ATOM 8846 C CA . ARG A 1 1148 ? 7.870 -15.236 77.370 1.00 75.75 1138 ARG A CA 1
ATOM 8847 C C . ARG A 1 1148 ? 9.215 -15.416 76.661 1.00 88.63 1138 ARG A C 1
ATOM 8848 O O . ARG A 1 1148 ? 10.276 -15.156 77.237 1.00 73.70 1138 ARG A O 1
ATOM 8856 N N . ILE A 1 1149 ? 9.170 -15.887 75.420 1.00 22.18 1139 ILE A N 1
ATOM 8857 C CA . ILE A 1 1149 ? 10.382 -16.111 74.641 1.00 25.01 1139 ILE A CA 1
ATOM 8858 C C . ILE A 1 1149 ? 10.899 -14.830 74.003 1.00 36.57 1139 ILE A C 1
ATOM 8859 O O . ILE A 1 1149 ? 12.002 -14.790 73.458 1.00 25.05 1139 ILE A O 1
ATOM 8864 N N . HIS A 1 1150 ? 10.088 -13.783 74.073 1.00 19.52 1140 HIS A N 1
ATOM 8865 C CA . HIS A 1 1150 ? 10.520 -12.453 73.648 1.00 28.27 1140 HIS A CA 1
ATOM 8866 C C . HIS A 1 1150 ? 10.208 -11.386 74.698 1.00 25.36 1140 HIS A C 1
ATOM 8867 O O . HIS A 1 1150 ? 9.523 -11.659 75.685 1.00 26.33 1140 HIS A O 1
ATOM 8875 N N . ARG B 2 28 ? 16.309 10.193 24.276 1.00 55.50 20 ARG B N 1
ATOM 8876 C CA . ARG B 2 28 ? 15.853 11.503 24.699 1.00 43.33 20 ARG B CA 1
ATOM 8877 C C . ARG B 2 28 ? 15.514 11.481 26.178 1.00 44.77 20 ARG B C 1
ATOM 8878 O O . ARG B 2 28 ? 16.398 11.463 27.091 1.00 55.15 20 ARG B O 1
ATOM 8886 N N . ASN B 2 29 ? 14.212 11.448 26.410 1.00 39.55 21 ASN B N 1
ATOM 8887 C CA . ASN B 2 29 ? 13.711 11.425 27.750 1.00 37.85 21 ASN B CA 1
ATOM 8888 C C . ASN B 2 29 ? 14.478 10.236 28.187 1.00 24.15 21 ASN B C 1
ATOM 8889 O O . ASN B 2 29 ? 14.888 10.138 29.318 1.00 29.88 21 ASN B O 1
ATOM 8894 N N . LYS B 2 30 ? 14.677 9.338 27.240 1.00 31.01 22 LYS B N 1
ATOM 8895 C CA . LYS B 2 30 ? 15.403 8.112 27.462 1.00 32.46 22 LYS B CA 1
ATOM 8896 C C . LYS B 2 30 ? 16.821 8.408 27.905 1.00 39.82 22 LYS B C 1
ATOM 8897 O O . LYS B 2 30 ? 17.369 7.721 28.767 1.00 33.00 22 LYS B O 1
ATOM 8903 N N . ARG B 2 31 ? 17.439 9.425 27.341 1.00 33.45 23 ARG B N 1
ATOM 8904 C CA . ARG B 2 31 ? 18.788 9.696 27.760 1.00 40.21 23 ARG B CA 1
ATOM 8905 C C . ARG B 2 31 ? 18.828 9.957 29.257 1.00 40.32 23 ARG B C 1
ATOM 8906 O O . ARG B 2 31 ? 19.552 9.283 30.071 1.00 35.55 23 ARG B O 1
ATOM 8914 N N . SER B 2 32 ? 18.002 10.906 29.662 1.00 50.20 24 SER B N 1
ATOM 8915 C CA . SER B 2 32 ? 18.018 11.193 31.078 1.00 38.05 24 SER B CA 1
ATOM 8916 C C . SER B 2 32 ? 17.566 10.031 31.920 1.00 51.02 24 SER B C 1
ATOM 8917 O O . SER B 2 32 ? 18.111 9.794 32.989 1.00 37.18 24 SER B O 1
ATOM 8920 N N . ARG B 2 33 ? 16.582 9.295 31.437 1.00 36.17 25 ARG B N 1
ATOM 8921 C CA . ARG B 2 33 ? 16.076 8.170 32.183 1.00 49.94 25 ARG B CA 1
ATOM 8922 C C . ARG B 2 33 ? 17.152 7.158 32.479 1.00 42.19 25 ARG B C 1
ATOM 8923 O O . ARG B 2 33 ? 17.248 6.687 33.605 1.00 49.04 25 ARG B O 1
ATOM 8931 N N . SER B 2 34 ? 17.973 6.802 31.501 1.00 34.33 26 SER B N 1
ATOM 8932 C CA . SER B 2 34 ? 18.982 5.817 31.862 1.00 34.32 26 SER B CA 1
ATOM 8933 C C . SER B 2 34 ? 20.012 6.381 32.820 1.00 40.48 26 SER B C 1
ATOM 8934 O O . SER B 2 34 ? 20.419 5.705 33.768 1.00 42.52 26 SER B O 1
ATOM 8937 N N . PRO B 2 35 ? 20.486 7.571 32.564 1.00 43.85 27 PRO B N 1
ATOM 8938 C CA . PRO B 2 35 ? 21.508 8.133 33.429 1.00 54.91 27 PRO B CA 1
ATOM 8939 C C . PRO B 2 35 ? 21.165 8.396 34.883 1.00 51.08 27 PRO B C 1
ATOM 8940 O O . PRO B 2 35 ? 22.096 8.483 35.676 1.00 40.14 27 PRO B O 1
ATOM 8944 N N . LEU B 2 36 ? 19.905 8.529 35.263 1.00 47.62 28 LEU B N 1
ATOM 8945 C CA . LEU B 2 36 ? 19.734 8.795 36.668 1.00 53.40 28 LEU B CA 1
ATOM 8946 C C . LEU B 2 36 ? 20.307 7.767 37.629 1.00 41.97 28 LEU B C 1
ATOM 8947 O O . LEU B 2 36 ? 21.087 8.186 38.471 1.00 47.55 28 LEU B O 1
ATOM 8952 N N . GLU B 2 37 ? 20.066 6.460 37.584 1.00 49.07 29 GLU B N 1
ATOM 8953 C CA . GLU B 2 37 ? 19.254 5.573 36.808 1.00 49.35 29 GLU B CA 1
ATOM 8954 C C . GLU B 2 37 ? 18.340 5.805 37.828 1.00 54.96 29 GLU B C 1
ATOM 8955 O O . GLU B 2 37 ? 18.041 5.003 38.701 1.00 46.96 29 GLU B O 1
ATOM 8961 N N . LEU B 2 38 ? 17.884 7.005 37.714 1.00 66.30 30 LEU B N 1
ATOM 8962 C CA . LEU B 2 38 ? 16.861 7.396 38.848 1.00 75.38 30 LEU B CA 1
ATOM 8963 C C . LEU B 2 38 ? 17.105 7.713 40.487 1.00 63.45 30 LEU B C 1
ATOM 8964 O O . LEU B 2 38 ? 17.972 8.539 40.758 1.00 70.69 30 LEU B O 1
ATOM 8969 N N . GLU B 2 39 ? 16.387 7.133 41.528 1.00 78.14 31 GLU B N 1
ATOM 8970 C CA . GLU B 2 39 ? 16.569 7.448 42.939 1.00 72.53 31 GLU B CA 1
ATOM 8971 C C . GLU B 2 39 ? 17.979 7.094 43.424 1.00 71.49 31 GLU B C 1
ATOM 8972 O O . GLU B 2 39 ? 18.325 5.920 43.543 1.00 67.46 31 GLU B O 1
ATOM 8978 N N . PRO B 2 40 ? 18.793 8.109 43.739 1.00 100.31 32 PRO B N 1
ATOM 8979 C CA . PRO B 2 40 ? 18.482 9.539 43.761 1.00 92.77 32 PRO B CA 1
ATOM 8980 C C . PRO B 2 40 ? 18.281 10.152 42.389 1.00 103.00 32 PRO B C 1
ATOM 8981 O O . PRO B 2 40 ? 18.984 9.810 41.438 1.00 91.62 32 PRO B O 1
ATOM 8985 N N . GLU B 2 41 ? 17.318 11.066 42.310 1.00 55.09 33 GLU B N 1
ATOM 8986 C CA . GLU B 2 41 ? 17.052 11.811 41.091 1.00 48.29 33 GLU B CA 1
ATOM 8987 C C . GLU B 2 41 ? 18.084 12.884 40.821 1.00 54.86 33 GLU B C 1
ATOM 8988 O O . GLU B 2 41 ? 18.297 13.238 39.675 1.00 46.26 33 GLU B O 1
ATOM 8994 N N . ALA B 2 42 ? 18.781 13.344 41.853 1.00 38.97 34 ALA B N 1
ATOM 8995 C CA . ALA B 2 42 ? 19.347 14.689 41.829 1.00 39.75 34 ALA B CA 1
ATOM 8996 C C . ALA B 2 42 ? 20.216 14.956 40.609 1.00 45.36 34 ALA B C 1
ATOM 8997 O O . ALA B 2 42 ? 20.575 16.103 40.347 1.00 42.70 34 ALA B O 1
ATOM 8999 N N . LYS B 2 43 ? 20.566 13.909 39.869 1.00 38.72 35 LYS B N 1
ATOM 9000 C CA . LYS B 2 43 ? 21.143 14.101 38.541 1.00 33.41 35 LYS B CA 1
ATOM 9001 C C . LYS B 2 43 ? 19.972 14.283 37.579 1.00 30.76 35 LYS B C 1
ATOM 9002 O O . LYS B 2 43 ? 18.832 14.280 38.006 1.00 37.95 35 LYS B O 1
ATOM 9008 N N . LYS B 2 44 ? 20.237 14.456 36.289 1.00 56.13 36 LYS B N 1
ATOM 9009 C CA . LYS B 2 44 ? 19.159 14.575 35.302 1.00 38.73 36 LYS B CA 1
ATOM 9010 C C . LYS B 2 44 ? 18.125 15.652 35.671 1.00 40.69 36 LYS B C 1
ATOM 9011 O O . LYS B 2 44 ? 18.490 16.720 36.158 1.00 45.70 36 LYS B O 1
ATOM 9017 N N . LEU B 2 45 ? 16.843 15.371 35.439 1.00 48.14 37 LEU B N 1
ATOM 9018 C CA . LEU B 2 45 ? 15.771 16.315 35.756 1.00 55.04 37 LEU B CA 1
ATOM 9019 C C . LEU B 2 45 ? 15.763 17.574 34.895 1.00 42.38 37 LEU B C 1
ATOM 9020 O O . LEU B 2 45 ? 14.821 18.357 34.950 1.00 37.31 37 LEU B O 1
ATOM 9025 N N . CYS B 2 46 ? 16.785 17.795 34.059 1.00 36.04 38 CYS B N 1
ATOM 9026 C CA . CYS B 2 46 ? 16.978 18.998 33.161 1.00 36.05 38 CYS B CA 1
ATOM 9027 C C . CYS B 2 46 ? 16.165 19.420 31.881 1.00 36.06 38 CYS B C 1
ATOM 9028 O O . CYS B 2 46 ? 16.429 20.504 31.248 1.00 36.06 38 CYS B O 1
ATOM 9031 N N . ALA B 2 47 ? 15.208 18.580 31.504 1.00 43.46 39 ALA B N 1
ATOM 9032 C CA . ALA B 2 47 ? 14.387 18.848 30.336 1.00 47.82 39 ALA B CA 1
ATOM 9033 C C . ALA B 2 47 ? 15.344 18.955 29.164 1.00 34.39 39 ALA B C 1
ATOM 9034 O O . ALA B 2 47 ? 15.118 19.713 28.222 1.00 40.44 39 ALA B O 1
ATOM 9036 N N . LYS B 2 48 ? 16.421 18.183 29.242 1.00 37.30 40 LYS B N 1
ATOM 9037 C CA . LYS B 2 48 ? 17.441 18.169 28.206 1.00 37.00 40 LYS B CA 1
ATOM 9038 C C . LYS B 2 48 ? 18.217 19.478 28.234 1.00 34.90 40 LYS B C 1
ATOM 9039 O O . LYS B 2 48 ? 18.883 19.836 27.265 1.00 36.34 40 LYS B O 1
ATOM 9045 N N . GLY B 2 49 ? 18.123 20.187 29.354 1.00 59.87 41 GLY B N 1
ATOM 9046 C CA . GLY B 2 49 ? 18.806 21.456 29.521 1.00 64.36 41 GLY B CA 1
ATOM 9047 C C . GLY B 2 49 ? 18.333 22.454 28.483 1.00 57.19 41 GLY B C 1
ATOM 9048 O O . GLY B 2 49 ? 19.094 23.310 28.033 1.00 49.45 41 GLY B O 1
ATOM 9049 N N . SER B 2 50 ? 17.065 22.337 28.107 1.00 58.31 42 SER B N 1
ATOM 9050 C CA . SER B 2 50 ? 16.459 23.218 27.116 1.00 69.04 42 SER B CA 1
ATOM 9051 C C . SER B 2 50 ? 17.132 23.042 25.759 1.00 64.04 42 SER B C 1
ATOM 9052 O O . SER B 2 50 ? 17.153 23.961 24.947 1.00 56.08 42 SER B O 1
ATOM 9055 N N . GLY B 2 51 ? 17.676 21.851 25.528 1.00 63.56 43 GLY B N 1
ATOM 9056 C CA . GLY B 2 51 ? 18.354 21.516 24.286 1.00 67.29 43 GLY B CA 1
ATOM 9057 C C . GLY B 2 51 ? 19.838 21.839 24.288 1.00 69.58 43 GLY B C 1
ATOM 9058 O O . GLY B 2 51 ? 20.564 21.478 23.362 1.00 66.94 43 GLY B O 1
ATOM 9059 N N . PRO B 2 52 ? 20.292 22.526 25.348 1.00 47.38 44 PRO B N 1
ATOM 9060 C CA . PRO B 2 52 ? 21.707 22.877 25.449 1.00 52.15 44 PRO B CA 1
ATOM 9061 C C . PRO B 2 52 ? 22.385 23.530 24.235 1.00 51.29 44 PRO B C 1
ATOM 9062 O O . PRO B 2 52 ? 23.521 23.172 23.926 1.00 45.35 44 PRO B O 1
ATOM 9066 N N . SER B 2 53 ? 21.724 24.474 23.574 1.00 52.31 45 SER B N 1
ATOM 9067 C CA . SER B 2 53 ? 20.382 24.894 23.934 1.00 52.33 45 SER B CA 1
ATOM 9068 C C . SER B 2 53 ? 19.382 24.268 22.967 1.00 52.35 45 SER B C 1
ATOM 9069 O O . SER B 2 53 ? 18.194 24.585 22.996 1.00 52.36 45 SER B O 1
ATOM 9072 N N . ARG B 2 54 ? 19.870 23.384 22.103 1.00 77.82 46 ARG B N 1
ATOM 9073 C CA . ARG B 2 54 ? 19.011 22.722 21.125 1.00 65.12 46 ARG B CA 1
ATOM 9074 C C . ARG B 2 54 ? 19.104 21.196 21.135 1.00 82.30 46 ARG B C 1
ATOM 9075 O O . ARG B 2 54 ? 18.851 20.543 22.147 1.00 81.03 46 ARG B O 1
ATOM 9083 N N . ARG B 2 55 ? 19.471 20.649 19.980 1.00 107.31 47 ARG B N 1
ATOM 9084 C CA . ARG B 2 55 ? 19.619 19.211 19.763 1.00 110.80 47 ARG B CA 1
ATOM 9085 C C . ARG B 2 55 ? 20.918 18.655 20.345 1.00 115.87 47 ARG B C 1
ATOM 9086 O O . ARG B 2 55 ? 21.084 17.440 20.450 1.00 122.68 47 ARG B O 1
ATOM 9094 N N . CYS B 2 56 ? 21.823 19.543 20.745 1.00 56.94 48 CYS B N 1
ATOM 9095 C CA . CYS B 2 56 ? 21.631 20.985 20.620 1.00 53.41 48 CYS B CA 1
ATOM 9096 C C . CYS B 2 56 ? 22.068 21.454 19.235 1.00 46.82 48 CYS B C 1
ATOM 9097 O O . CYS B 2 56 ? 22.694 20.702 18.490 1.00 50.70 48 CYS B O 1
ATOM 9100 N N . ASP B 2 57 ? 21.740 22.694 18.890 1.00 38.90 49 ASP B N 1
ATOM 9101 C CA . ASP B 2 57 ? 22.113 23.236 17.590 1.00 39.97 49 ASP B CA 1
ATOM 9102 C C . ASP B 2 57 ? 23.634 23.268 17.503 1.00 45.29 49 ASP B C 1
ATOM 9103 O O . ASP B 2 57 ? 24.315 23.428 18.514 1.00 44.30 49 ASP B O 1
ATOM 9108 N N . SER B 2 58 ? 24.163 23.111 16.294 1.00 63.98 50 SER B N 1
ATOM 9109 C CA . SER B 2 58 ? 25.608 23.112 16.091 1.00 62.13 50 SER B CA 1
ATOM 9110 C C . SER B 2 58 ? 26.239 21.925 16.814 1.00 57.65 50 SER B C 1
ATOM 9111 O O . SER B 2 58 ? 25.810 20.786 16.626 1.00 57.90 50 SER B O 1
ATOM 9114 N N . ASP B 2 59 ? 27.253 22.180 17.635 1.00 86.51 51 ASP B N 1
ATOM 9115 C CA . ASP B 2 59 ? 27.909 21.093 18.357 1.00 86.48 51 ASP B CA 1
ATOM 9116 C C . ASP B 2 59 ? 27.535 21.015 19.835 1.00 86.87 51 ASP B C 1
ATOM 9117 O O . ASP B 2 59 ? 27.696 21.973 20.591 1.00 85.46 51 ASP B O 1
ATOM 9122 N N . CYS B 2 60 ? 27.031 19.848 20.223 1.00 48.42 52 CYS B N 1
ATOM 9123 C CA . CYS B 2 60 ? 26.616 19.570 21.589 1.00 39.27 52 CYS B CA 1
ATOM 9124 C C . CYS B 2 60 ? 26.655 18.065 21.786 1.00 44.44 52 CYS B C 1
ATOM 9125 O O . CYS B 2 60 ? 26.638 17.314 20.811 1.00 37.12 52 CYS B O 1
ATOM 9128 N N . LEU B 2 61 ? 26.699 17.610 23.033 1.00 37.98 53 LEU B N 1
ATOM 9129 C CA . LEU B 2 61 ? 26.725 16.162 23.269 1.00 48.00 53 LEU B CA 1
ATOM 9130 C C . LEU B 2 61 ? 27.654 15.289 22.411 1.00 42.69 53 LEU B C 1
ATOM 9131 O O . LEU B 2 61 ? 28.873 15.292 22.585 1.00 37.83 53 LEU B O 1
ATOM 9136 N N . TRP B 2 62 ? 27.054 14.533 21.502 1.00 106.13 54 TRP B N 1
ATOM 9137 C CA . TRP B 2 62 ? 25.601 14.550 21.309 1.00 109.81 54 TRP B CA 1
ATOM 9138 C C . TRP B 2 62 ? 24.720 13.451 21.946 1.00 116.72 54 TRP B C 1
ATOM 9139 O O . TRP B 2 62 ? 24.551 13.412 23.169 1.00 107.84 54 TRP B O 1
ATOM 9150 N N . VAL B 2 63 ? 24.153 12.570 21.118 1.00 61.81 55 VAL B N 1
ATOM 9151 C CA . VAL B 2 63 ? 23.282 11.515 21.661 1.00 78.87 55 VAL B CA 1
ATOM 9152 C C . VAL B 2 63 ? 23.787 10.421 22.630 1.00 77.76 55 VAL B C 1
ATOM 9153 O O . VAL B 2 63 ? 22.862 10.844 23.319 1.00 66.71 55 VAL B O 1
ATOM 9157 N N . GLY B 2 64 ? 24.587 10.380 21.575 1.00 38.28 56 GLY B N 1
ATOM 9158 C CA . GLY B 2 64 ? 25.667 9.419 21.507 1.00 35.43 56 GLY B CA 1
ATOM 9159 C C . GLY B 2 64 ? 26.659 9.708 22.602 1.00 35.45 56 GLY B C 1
ATOM 9160 O O . GLY B 2 64 ? 27.187 8.814 23.261 1.00 35.45 56 GLY B O 1
ATOM 9161 N N . LEU B 2 65 ? 26.888 10.999 22.786 1.00 58.12 57 LEU B N 1
ATOM 9162 C CA . LEU B 2 65 ? 27.806 11.517 23.779 1.00 48.33 57 LEU B CA 1
ATOM 9163 C C . LEU B 2 65 ? 27.089 11.467 25.122 1.00 42.31 57 LEU B C 1
ATOM 9164 O O . LEU B 2 65 ? 27.635 11.852 26.148 1.00 53.42 57 LEU B O 1
ATOM 9169 N N . ALA B 2 66 ? 25.850 10.982 25.089 1.00 57.20 58 ALA B N 1
ATOM 9170 C CA . ALA B 2 66 ? 25.017 10.843 26.268 1.00 61.53 58 ALA B CA 1
ATOM 9171 C C . ALA B 2 66 ? 25.785 9.825 27.067 1.00 49.27 58 ALA B C 1
ATOM 9172 O O . ALA B 2 66 ? 25.570 9.656 28.268 1.00 50.47 58 ALA B O 1
ATOM 9174 N N . GLY B 2 67 ? 26.679 9.143 26.350 1.00 36.96 59 GLY B N 1
ATOM 9175 C CA . GLY B 2 67 ? 27.563 8.112 26.872 1.00 42.09 59 GLY B CA 1
ATOM 9176 C C . GLY B 2 67 ? 28.587 8.514 27.937 1.00 36.55 59 GLY B C 1
ATOM 9177 O O . GLY B 2 67 ? 28.741 7.782 28.909 1.00 30.88 59 GLY B O 1
ATOM 9178 N N . PRO B 2 68 ? 29.286 9.645 27.792 1.00 64.97 60 PRO B N 1
ATOM 9179 C CA . PRO B 2 68 ? 30.280 10.056 28.808 1.00 75.14 60 PRO B CA 1
ATOM 9180 C C . PRO B 2 68 ? 29.636 10.357 30.150 1.00 79.32 60 PRO B C 1
ATOM 9181 O O . PRO B 2 68 ? 30.130 9.967 31.206 1.00 77.96 60 PRO B O 1
ATOM 9185 N N . GLN B 2 69 ? 28.514 11.063 30.070 1.00 112.73 61 GLN B N 1
ATOM 9186 C CA . GLN B 2 69 ? 27.717 11.467 31.218 1.00 106.52 61 GLN B CA 1
ATOM 9187 C C . GLN B 2 69 ? 27.175 10.234 31.914 1.00 114.50 61 GLN B C 1
ATOM 9188 O O . GLN B 2 69 ? 27.067 10.198 33.144 1.00 111.11 61 GLN B O 1
ATOM 9194 N N . ILE B 2 70 ? 26.836 9.219 31.122 1.00 89.58 62 ILE B N 1
ATOM 9195 C CA . ILE B 2 70 ? 26.311 7.985 31.678 1.00 76.17 62 ILE B CA 1
ATOM 9196 C C . ILE B 2 70 ? 27.466 7.597 32.578 1.00 75.67 62 ILE B C 1
ATOM 9197 O O . ILE B 2 70 ? 27.281 7.069 33.670 1.00 74.83 62 ILE B O 1
ATOM 9202 N N . LEU B 2 71 ? 28.665 7.880 32.085 1.00 60.37 63 LEU B N 1
ATOM 9203 C CA . LEU B 2 71 ? 29.917 7.608 32.775 1.00 66.15 63 LEU B CA 1
ATOM 9204 C C . LEU B 2 71 ? 30.123 8.371 34.104 1.00 52.38 63 LEU B C 1
ATOM 9205 O O . LEU B 2 71 ? 30.640 7.808 35.067 1.00 53.30 63 LEU B O 1
ATOM 9210 N N . PRO B 2 72 ? 29.727 9.642 34.151 1.00 47.88 64 PRO B N 1
ATOM 9211 C CA . PRO B 2 72 ? 29.873 10.479 35.337 1.00 53.15 64 PRO B CA 1
ATOM 9212 C C . PRO B 2 72 ? 28.660 10.552 36.251 1.00 44.27 64 PRO B C 1
ATOM 9213 O O . PRO B 2 72 ? 28.781 10.495 37.466 1.00 53.75 64 PRO B O 1
ATOM 9217 N N . PRO B 2 73 ? 27.488 10.680 35.648 1.00 72.36 65 PRO B N 1
ATOM 9218 C CA . PRO B 2 73 ? 26.247 10.774 36.392 1.00 69.38 65 PRO B CA 1
ATOM 9219 C C . PRO B 2 73 ? 26.074 9.643 37.339 1.00 57.18 65 PRO B C 1
ATOM 9220 O O . PRO B 2 73 ? 25.526 9.865 38.413 1.00 71.67 65 PRO B O 1
ATOM 9224 N N . CYS B 2 74 ? 26.500 8.442 36.990 1.00 88.47 66 CYS B N 1
ATOM 9225 C CA . CYS B 2 74 ? 26.251 7.427 37.993 1.00 77.73 66 CYS B CA 1
ATOM 9226 C C . CYS B 2 74 ? 26.897 7.543 39.378 1.00 81.32 66 CYS B C 1
ATOM 9227 O O . CYS B 2 74 ? 28.099 7.767 39.546 1.00 79.83 66 CYS B O 1
ATOM 9230 N N . ARG B 2 75 ? 26.000 7.367 40.341 1.00 65.81 67 ARG B N 1
ATOM 9231 C CA . ARG B 2 75 ? 26.134 7.331 41.791 1.00 54.37 67 ARG B CA 1
ATOM 9232 C C . ARG B 2 75 ? 26.429 5.898 42.273 1.00 57.87 67 ARG B C 1
ATOM 9233 O O . ARG B 2 75 ? 25.594 5.282 42.934 1.00 62.65 67 ARG B O 1
ATOM 9241 N N . SER B 2 76 ? 27.642 5.417 42.041 1.00 30.73 68 SER B N 1
ATOM 9242 C CA . SER B 2 76 ? 27.925 3.988 41.896 1.00 30.74 68 SER B CA 1
ATOM 9243 C C . SER B 2 76 ? 27.360 3.037 42.942 1.00 30.73 68 SER B C 1
ATOM 9244 O O . SER B 2 76 ? 27.192 3.372 44.113 1.00 30.72 68 SER B O 1
ATOM 9247 N N . ILE B 2 77 ? 27.075 1.829 42.469 1.00 57.34 69 ILE B N 1
ATOM 9248 C CA . ILE B 2 77 ? 26.494 0.775 43.274 1.00 51.07 69 ILE B CA 1
ATOM 9249 C C . ILE B 2 77 ? 27.376 0.447 44.474 1.00 57.01 69 ILE B C 1
ATOM 9250 O O . ILE B 2 77 ? 28.594 0.620 44.441 1.00 51.63 69 ILE B O 1
ATOM 9255 N N . VAL B 2 78 ? 26.721 -0.064 45.514 1.00 42.52 70 VAL B N 1
ATOM 9256 C CA . VAL B 2 78 ? 27.227 -0.108 46.880 1.00 36.66 70 VAL B CA 1
ATOM 9257 C C . VAL B 2 78 ? 26.918 1.239 47.523 1.00 36.65 70 VAL B C 1
ATOM 9258 O O . VAL B 2 78 ? 26.929 1.377 48.751 1.00 36.63 70 VAL B O 1
ATOM 9262 N N . ARG B 2 79 ? 26.618 2.226 46.683 1.00 44.62 71 ARG B N 1
ATOM 9263 C CA . ARG B 2 79 ? 25.901 3.421 47.102 1.00 31.09 71 ARG B CA 1
ATOM 9264 C C . ARG B 2 79 ? 24.384 3.220 47.046 1.00 39.03 71 ARG B C 1
ATOM 9265 O O . ARG B 2 79 ? 23.652 3.797 47.844 1.00 35.50 71 ARG B O 1
ATOM 9273 N N . THR B 2 80 ? 23.925 2.424 46.080 1.00 32.40 72 THR B N 1
ATOM 9274 C CA . THR B 2 80 ? 22.503 2.120 45.923 1.00 24.41 72 THR B CA 1
ATOM 9275 C C . THR B 2 80 ? 22.032 1.031 46.883 1.00 25.73 72 THR B C 1
ATOM 9276 O O . THR B 2 80 ? 20.915 1.083 47.407 1.00 15.17 72 THR B O 1
ATOM 9280 N N . LEU B 2 81 ? 22.884 0.034 47.094 1.00 8.62 73 LEU B N 1
ATOM 9281 C CA . LEU B 2 81 ? 22.573 -1.043 48.022 1.00 5.95 73 LEU B CA 1
ATOM 9282 C C . LEU B 2 81 ? 22.227 -0.478 49.394 1.00 5.45 73 LEU B C 1
ATOM 9283 O O . LEU B 2 81 ? 21.287 -0.938 50.040 1.00 5.33 73 LEU B O 1
ATOM 9288 N N . HIS B 2 82 ? 22.988 0.523 49.827 1.00 7.76 74 HIS B N 1
ATOM 9289 C CA . HIS B 2 82 ? 22.814 1.119 51.149 1.00 15.06 74 HIS B CA 1
ATOM 9290 C C . HIS B 2 82 ? 21.521 1.927 51.220 1.00 15.70 74 HIS B C 1
ATOM 9291 O O . HIS B 2 82 ? 20.894 2.025 52.274 1.00 9.77 74 HIS B O 1
ATOM 9298 N N . GLN B 2 83 ? 21.123 2.505 50.093 1.00 24.68 75 GLN B N 1
ATOM 9299 C CA . GLN B 2 83 ? 19.906 3.304 50.046 1.00 23.33 75 GLN B CA 1
ATOM 9300 C C . GLN B 2 83 ? 18.682 2.401 50.093 1.00 20.27 75 GLN B C 1
ATOM 9301 O O . GLN B 2 83 ? 17.606 2.812 50.525 1.00 27.82 75 GLN B O 1
ATOM 9307 N N . HIS B 2 84 ? 18.858 1.169 49.631 1.00 6.49 76 HIS B N 1
ATOM 9308 C CA . HIS B 2 84 ? 17.795 0.175 49.645 1.00 15.68 76 HIS B CA 1
ATOM 9309 C C . HIS B 2 84 ? 17.519 -0.164 51.100 1.00 18.31 76 HIS B C 1
ATOM 9310 O O . HIS B 2 84 ? 16.378 -0.144 51.561 1.00 9.93 76 HIS B O 1
ATOM 9317 N N . LYS B 2 85 ? 18.590 -0.448 51.828 1.00 27.40 77 LYS B N 1
ATOM 9318 C CA . LYS B 2 85 ? 18.485 -0.871 53.211 1.00 19.14 77 LYS B CA 1
ATOM 9319 C C . LYS B 2 85 ? 18.011 0.271 54.100 1.00 31.67 77 LYS B C 1
ATOM 9320 O O . LYS B 2 85 ? 17.675 0.067 55.264 1.00 16.61 77 LYS B O 1
ATOM 9326 N N . LEU B 2 86 ? 18.004 1.477 53.545 1.00 20.15 78 LEU B N 1
ATOM 9327 C CA . LEU B 2 86 ? 17.456 2.634 54.238 1.00 18.58 78 LEU B CA 1
ATOM 9328 C C . LEU B 2 86 ? 16.019 2.874 53.791 1.00 14.08 78 LEU B C 1
ATOM 9329 O O . LEU B 2 86 ? 15.319 3.738 54.324 1.00 13.81 78 LEU B O 1
ATOM 9334 N N . GLY B 2 87 ? 15.583 2.087 52.812 1.00 12.85 79 GLY B N 1
ATOM 9335 C CA . GLY B 2 87 ? 14.268 2.254 52.229 1.00 16.24 79 GLY B CA 1
ATOM 9336 C C . GLY B 2 87 ? 14.204 3.529 51.415 1.00 15.90 79 GLY B C 1
ATOM 9337 O O . GLY B 2 87 ? 13.142 3.903 50.921 1.00 15.31 79 GLY B O 1
ATOM 9338 N N . ARG B 2 88 ? 15.347 4.193 51.272 1.00 32.78 80 ARG B N 1
ATOM 9339 C CA . ARG B 2 88 ? 15.418 5.465 50.558 1.00 20.58 80 ARG B CA 1
ATOM 9340 C C . ARG B 2 88 ? 15.278 5.321 49.048 1.00 34.25 80 ARG B C 1
ATOM 9341 O O . ARG B 2 88 ? 14.890 6.266 48.365 1.00 20.03 80 ARG B O 1
ATOM 9349 N N . ALA B 2 89 ? 15.603 4.147 48.523 1.00 19.79 81 ALA B N 1
ATOM 9350 C CA . ALA B 2 89 ? 15.462 3.911 47.093 1.00 10.59 81 ALA B CA 1
ATOM 9351 C C . ALA B 2 89 ? 14.585 2.694 46.848 1.00 13.35 81 ALA B C 1
ATOM 9352 O O . ALA B 2 89 ? 14.623 1.730 47.610 1.00 15.01 81 ALA B O 1
ATOM 9354 N N . SER B 2 90 ? 13.775 2.764 45.798 1.00 20.46 82 SER B N 1
ATOM 9355 C CA . SER B 2 90 ? 12.860 1.684 45.442 1.00 24.05 82 SER B CA 1
ATOM 9356 C C . SER B 2 90 ? 13.567 0.515 44.765 1.00 21.22 82 SER B C 1
ATOM 9357 O O . SER B 2 90 ? 14.689 0.656 44.283 1.00 15.96 82 SER B O 1
ATOM 9360 N N . TRP B 2 91 ? 12.903 -0.637 44.741 1.00 18.31 83 TRP B N 1
ATOM 9361 C CA . TRP B 2 91 ? 13.428 -1.827 44.074 1.00 27.39 83 TRP B CA 1
ATOM 9362 C C . TRP B 2 91 ? 13.683 -1.593 42.584 1.00 17.59 83 TRP B C 1
ATOM 9363 O O . TRP B 2 91 ? 14.647 -2.121 42.024 1.00 29.93 83 TRP B O 1
ATOM 9374 N N . PRO B 2 92 ? 12.808 -0.811 41.931 1.00 53.68 84 PRO B N 1
ATOM 9375 C CA . PRO B 2 92 ? 13.060 -0.443 40.537 1.00 53.13 84 PRO B CA 1
ATOM 9376 C C . PRO B 2 92 ? 14.475 0.088 40.366 1.00 42.73 84 PRO B C 1
ATOM 9377 O O . PRO B 2 92 ? 15.106 -0.154 39.337 1.00 51.36 84 PRO B O 1
ATOM 9381 N N . SER B 2 93 ? 14.945 0.842 41.356 1.00 34.65 85 SER B N 1
ATOM 9382 C CA . SER B 2 93 ? 16.316 1.338 41.366 1.00 27.80 85 SER B CA 1
ATOM 9383 C C . SER B 2 93 ? 17.320 0.198 41.364 1.00 17.08 85 SER B C 1
ATOM 9384 O O . SER B 2 93 ? 17.985 -0.074 40.365 1.00 22.18 85 SER B O 1
ATOM 9387 N N . VAL B 2 94 ? 17.389 -0.478 42.505 1.00 2.03 86 VAL B N 1
ATOM 9388 C CA . VAL B 2 94 ? 18.372 -1.517 42.758 1.00 3.08 86 VAL B CA 1
ATOM 9389 C C . VAL B 2 94 ? 18.350 -2.582 41.669 1.00 14.09 86 VAL B C 1
ATOM 9390 O O . VAL B 2 94 ? 19.392 -2.963 41.145 1.00 6.63 86 VAL B O 1
ATOM 9394 N N . GLN B 2 95 ? 17.160 -3.060 41.325 1.00 28.26 87 GLN B N 1
ATOM 9395 C CA . GLN B 2 95 ? 17.023 -4.104 40.315 1.00 30.64 87 GLN B CA 1
ATOM 9396 C C . GLN B 2 95 ? 17.555 -3.634 38.964 1.00 20.57 87 GLN B C 1
ATOM 9397 O O . GLN B 2 95 ? 18.303 -4.346 38.293 1.00 21.76 87 GLN B O 1
ATOM 9403 N N . GLN B 2 96 ? 17.149 -2.435 38.561 1.00 33.91 88 GLN B N 1
ATOM 9404 C CA . GLN B 2 96 ? 17.701 -1.808 37.367 1.00 48.83 88 GLN B CA 1
ATOM 9405 C C . GLN B 2 96 ? 19.221 -1.758 37.472 1.00 38.62 88 GLN B C 1
ATOM 9406 O O . GLN B 2 96 ? 19.928 -2.346 36.652 1.00 30.81 88 GLN B O 1
ATOM 9412 N N . GLY B 2 97 ? 19.713 -1.046 38.483 1.00 27.77 89 GLY B N 1
ATOM 9413 C CA . GLY B 2 97 ? 21.139 -0.852 38.683 1.00 15.32 89 GLY B CA 1
ATOM 9414 C C . GLY B 2 97 ? 21.945 -2.131 38.808 1.00 19.89 89 GLY B C 1
ATOM 9415 O O . GLY B 2 97 ? 23.160 -2.129 38.591 1.00 18.81 89 GLY B O 1
ATOM 9416 N N . LEU B 2 98 ? 21.275 -3.220 39.173 1.00 7.78 90 LEU B N 1
ATOM 9417 C CA . LEU B 2 98 ? 21.927 -4.523 39.243 1.00 14.48 90 LEU B CA 1
ATOM 9418 C C . LEU B 2 98 ? 22.132 -5.080 37.844 1.00 10.77 90 LEU B C 1
ATOM 9419 O O . LEU B 2 98 ? 23.024 -5.896 37.613 1.00 12.80 90 LEU B O 1
ATOM 9424 N N . GLN B 2 99 ? 21.300 -4.631 36.911 1.00 30.74 91 GLN B N 1
ATOM 9425 C CA . GLN B 2 99 ? 21.354 -5.137 35.547 1.00 30.84 91 GLN B CA 1
ATOM 9426 C C . GLN B 2 99 ? 22.458 -4.460 34.750 1.00 23.39 91 GLN B C 1
ATOM 9427 O O . GLN B 2 99 ? 22.828 -4.923 33.674 1.00 22.15 91 GLN B O 1
ATOM 9433 N N . GLN B 2 100 ? 22.984 -3.361 35.279 1.00 48.97 92 GLN B N 1
ATOM 9434 C CA . GLN B 2 100 ? 24.156 -2.735 34.683 1.00 38.01 92 GLN B CA 1
ATOM 9435 C C . GLN B 2 100 ? 25.404 -3.310 35.341 1.00 42.87 92 GLN B C 1
ATOM 9436 O O . GLN B 2 100 ? 26.528 -3.050 34.910 1.00 40.27 92 GLN B O 1
ATOM 9442 N N . SER B 2 101 ? 25.201 -4.075 36.409 1.00 31.52 93 SER B N 1
ATOM 9443 C CA . SER B 2 101 ? 26.283 -4.862 36.972 1.00 31.58 93 SER B CA 1
ATOM 9444 C C . SER B 2 101 ? 26.228 -6.240 36.339 1.00 23.25 93 SER B C 1
ATOM 9445 O O . SER B 2 101 ? 27.148 -7.043 36.494 1.00 27.97 93 SER B O 1
ATOM 9448 N N . PHE B 2 102 ? 25.123 -6.522 35.654 1.00 13.23 94 PHE B N 1
ATOM 9449 C CA . PHE B 2 102 ? 25.040 -7.709 34.810 1.00 12.98 94 PHE B CA 1
ATOM 9450 C C . PHE B 2 102 ? 25.641 -7.425 33.445 1.00 11.78 94 PHE B C 1
ATOM 9451 O O . PHE B 2 102 ? 26.382 -8.238 32.892 1.00 10.17 94 PHE B O 1
ATOM 9459 N N . LEU B 2 103 ? 25.315 -6.257 32.905 1.00 7.11 95 LEU B N 1
ATOM 9460 C CA . LEU B 2 103 ? 25.862 -5.846 31.628 1.00 9.55 95 LEU B CA 1
ATOM 9461 C C . LEU B 2 103 ? 27.367 -5.724 31.780 1.00 8.47 95 LEU B C 1
ATOM 9462 O O . LEU B 2 103 ? 28.115 -5.949 30.833 1.00 6.28 95 LEU B O 1
ATOM 9467 N N . HIS B 2 104 ? 27.804 -5.360 32.981 1.00 49.68 96 HIS B N 1
ATOM 9468 C CA . HIS B 2 104 ? 29.201 -5.502 33.340 1.00 37.89 96 HIS B CA 1
ATOM 9469 C C . HIS B 2 104 ? 29.339 -6.965 33.721 1.00 35.22 96 HIS B C 1
ATOM 9470 O O . HIS B 2 104 ? 28.436 -7.541 34.330 1.00 46.32 96 HIS B O 1
ATOM 9477 N N . THR B 2 105 ? 30.471 -7.557 33.361 1.00 39.08 97 THR B N 1
ATOM 9478 C CA . THR B 2 105 ? 30.673 -8.998 33.437 1.00 29.78 97 THR B CA 1
ATOM 9479 C C . THR B 2 105 ? 30.040 -9.688 32.239 1.00 34.93 97 THR B C 1
ATOM 9480 O O . THR B 2 105 ? 30.338 -10.847 31.956 1.00 45.31 97 THR B O 1
ATOM 9484 N N . LEU B 2 106 ? 29.167 -8.981 31.532 1.00 21.83 98 LEU B N 1
ATOM 9485 C CA . LEU B 2 106 ? 28.661 -9.486 30.269 1.00 33.93 98 LEU B CA 1
ATOM 9486 C C . LEU B 2 106 ? 29.703 -9.226 29.190 1.00 24.50 98 LEU B C 1
ATOM 9487 O O . LEU B 2 106 ? 30.088 -10.131 28.449 1.00 33.67 98 LEU B O 1
ATOM 9492 N N . ASP B 2 107 ? 30.182 -7.986 29.138 1.00 62.12 99 ASP B N 1
ATOM 9493 C CA . ASP B 2 107 ? 31.160 -7.578 28.142 1.00 58.14 99 ASP B CA 1
ATOM 9494 C C . ASP B 2 107 ? 32.411 -8.417 28.346 1.00 55.48 99 ASP B C 1
ATOM 9495 O O . ASP B 2 107 ? 33.192 -8.638 27.419 1.00 47.20 99 ASP B O 1
ATOM 9500 N N . SER B 2 108 ? 32.585 -8.883 29.579 1.00 47.07 100 SER B N 1
ATOM 9501 C CA . SER B 2 108 ? 33.698 -9.746 29.948 1.00 43.44 100 SER B CA 1
ATOM 9502 C C . SER B 2 108 ? 33.306 -11.223 29.898 1.00 47.95 100 SER B C 1
ATOM 9503 O O . SER B 2 108 ? 34.088 -12.098 30.270 1.00 50.87 100 SER B O 1
ATOM 9506 N N . TYR B 2 109 ? 32.083 -11.483 29.444 1.00 50.43 101 TYR B N 1
ATOM 9507 C CA . TYR B 2 109 ? 31.605 -12.844 29.203 1.00 51.50 101 TYR B CA 1
ATOM 9508 C C . TYR B 2 109 ? 32.344 -13.446 28.011 1.00 50.61 101 TYR B C 1
ATOM 9509 O O . TYR B 2 109 ? 32.192 -14.626 27.700 1.00 52.29 101 TYR B O 1
ATOM 9518 N N . ARG B 2 110 ? 33.172 -12.629 27.372 1.00 39.83 102 ARG B N 1
ATOM 9519 C CA . ARG B 2 110 ? 33.728 -12.936 26.062 1.00 28.87 102 ARG B CA 1
ATOM 9520 C C . ARG B 2 110 ? 34.341 -14.334 25.978 1.00 23.66 102 ARG B C 1
ATOM 9521 O O . ARG B 2 110 ? 34.487 -14.877 24.884 1.00 40.84 102 ARG B O 1
ATOM 9529 N N . ILE B 2 111 ? 34.708 -14.912 27.119 1.00 44.17 103 ILE B N 1
ATOM 9530 C CA . ILE B 2 111 ? 35.234 -16.280 27.138 1.00 56.96 103 ILE B CA 1
ATOM 9531 C C . ILE B 2 111 ? 34.155 -17.338 26.866 1.00 40.90 103 ILE B C 1
ATOM 9532 O O . ILE B 2 111 ? 33.010 -17.199 27.297 1.00 40.78 103 ILE B O 1
ATOM 9537 N N . LEU B 2 112 ? 34.531 -18.390 26.142 1.00 24.83 104 LEU B N 1
ATOM 9538 C CA . LEU B 2 112 ? 33.635 -19.512 25.872 1.00 23.12 104 LEU B CA 1
ATOM 9539 C C . LEU B 2 112 ? 34.097 -20.723 26.679 1.00 34.50 104 LEU B C 1
ATOM 9540 O O . LEU B 2 112 ? 35.128 -21.323 26.377 1.00 38.93 104 LEU B O 1
ATOM 9545 N N . GLN B 2 113 ? 33.315 -21.085 27.692 1.00 24.14 105 GLN B N 1
ATOM 9546 C CA . GLN B 2 113 ? 33.704 -22.097 28.675 1.00 33.07 105 GLN B CA 1
ATOM 9547 C C . GLN B 2 113 ? 33.757 -23.525 28.134 1.00 23.40 105 GLN B C 1
ATOM 9548 O O . GLN B 2 113 ? 34.712 -24.258 28.397 1.00 28.19 105 GLN B O 1
ATOM 9554 N N . LYS B 2 114 ? 32.722 -23.925 27.402 1.00 54.82 106 LYS B N 1
ATOM 9555 C CA . LYS B 2 114 ? 32.619 -25.296 26.905 1.00 62.68 106 LYS B CA 1
ATOM 9556 C C . LYS B 2 114 ? 31.879 -25.379 25.585 1.00 53.84 106 LYS B C 1
ATOM 9557 O O . LYS B 2 114 ? 31.088 -24.503 25.248 1.00 61.78 106 LYS B O 1
ATOM 9563 N N . ALA B 2 115 ? 32.156 -26.434 24.831 1.00 57.97 107 ALA B N 1
ATOM 9564 C CA . ALA B 2 115 ? 31.394 -26.705 23.627 1.00 46.27 107 ALA B CA 1
ATOM 9565 C C . ALA B 2 115 ? 31.335 -28.203 23.379 1.00 47.51 107 ALA B C 1
ATOM 9566 O O . ALA B 2 115 ? 32.334 -28.904 23.533 1.00 58.61 107 ALA B O 1
ATOM 9568 N N . ALA B 2 116 ? 30.162 -28.690 22.993 1.00 41.71 108 ALA B N 1
ATOM 9569 C CA . ALA B 2 116 ? 30.012 -30.079 22.591 1.00 31.85 108 ALA B CA 1
ATOM 9570 C C . ALA B 2 116 ? 29.070 -30.156 21.400 1.00 22.75 108 ALA B C 1
ATOM 9571 O O . ALA B 2 116 ? 28.067 -29.445 21.351 1.00 33.72 108 ALA B O 1
ATOM 9573 N N . PRO B 2 117 ? 29.397 -31.012 20.423 1.00 30.46 109 PRO B N 1
ATOM 9574 C CA . PRO B 2 117 ? 28.512 -31.247 19.286 1.00 31.61 109 PRO B CA 1
ATOM 9575 C C . PRO B 2 117 ? 27.650 -32.487 19.487 1.00 26.27 109 PRO B C 1
ATOM 9576 O O . PRO B 2 117 ? 27.731 -33.163 20.518 1.00 41.96 109 PRO B O 1
ATOM 9580 N N . PHE B 2 118 ? 26.793 -32.756 18.512 1.00 42.03 110 PHE B N 1
ATOM 9581 C CA . PHE B 2 118 ? 26.373 -34.121 18.241 1.00 50.83 110 PHE B CA 1
ATOM 9582 C C . PHE B 2 118 ? 26.428 -34.386 16.743 1.00 56.75 110 PHE B C 1
ATOM 9583 O O . PHE B 2 118 ? 27.278 -35.116 16.243 1.00 50.00 110 PHE B O 1
ATOM 9591 N N . ASP B 2 119 ? 25.515 -33.746 16.030 1.00 28.01 111 ASP B N 1
ATOM 9592 C CA . ASP B 2 119 ? 25.286 -34.053 14.635 1.00 26.76 111 ASP B CA 1
ATOM 9593 C C . ASP B 2 119 ? 24.184 -33.146 14.138 1.00 25.18 111 ASP B C 1
ATOM 9594 O O . ASP B 2 119 ? 23.508 -32.495 14.933 1.00 38.33 111 ASP B O 1
ATOM 9599 N N . ARG B 2 120 ? 23.996 -33.100 12.825 1.00 62.14 112 ARG B N 1
ATOM 9600 C CA . ARG B 2 120 ? 22.971 -32.232 12.256 1.00 62.15 112 ARG B CA 1
ATOM 9601 C C . ARG B 2 120 ? 23.138 -30.784 12.745 1.00 56.40 112 ARG B C 1
ATOM 9602 O O . ARG B 2 120 ? 24.256 -30.262 12.794 1.00 70.21 112 ARG B O 1
ATOM 9610 N N . ARG B 2 121 ? 22.029 -30.158 13.117 1.00 61.75 113 ARG B N 1
ATOM 9611 C CA . ARG B 2 121 ? 22.043 -28.797 13.673 1.00 53.25 113 ARG B CA 1
ATOM 9612 C C . ARG B 2 121 ? 21.255 -28.669 14.979 1.00 61.96 113 ARG B C 1
ATOM 9613 O O . ARG B 2 121 ? 20.370 -29.473 15.262 1.00 56.75 113 ARG B O 1
ATOM 9621 N N . ALA B 2 122 ? 21.574 -27.650 15.769 1.00 41.98 114 ALA B N 1
ATOM 9622 C CA . ALA B 2 122 ? 20.886 -27.441 17.035 1.00 27.08 114 ALA B CA 1
ATOM 9623 C C . ALA B 2 122 ? 19.536 -26.805 16.751 1.00 38.03 114 ALA B C 1
ATOM 9624 O O . ALA B 2 122 ? 19.435 -25.859 15.973 1.00 28.55 114 ALA B O 1
ATOM 9626 N N . THR B 2 123 ? 18.500 -27.347 17.376 1.00 35.55 115 THR B N 1
ATOM 9627 C CA . THR B 2 123 ? 17.132 -26.944 17.102 1.00 35.07 115 THR B CA 1
ATOM 9628 C C . THR B 2 123 ? 16.442 -26.545 18.397 1.00 28.98 115 THR B C 1
ATOM 9629 O O . THR B 2 123 ? 15.995 -25.411 18.545 1.00 35.69 115 THR B O 1
ATOM 9633 N N . SER B 2 124 ? 16.341 -27.493 19.322 1.00 45.76 116 SER B N 1
ATOM 9634 C CA . SER B 2 124 ? 15.615 -27.290 20.572 1.00 42.29 116 SER B CA 1
ATOM 9635 C C . SER B 2 124 ? 16.545 -27.075 21.759 1.00 37.81 116 SER B C 1
ATOM 9636 O O . SER B 2 124 ? 17.612 -27.680 21.841 1.00 48.91 116 SER B O 1
ATOM 9639 N N . LEU B 2 125 ? 16.124 -26.220 22.684 1.00 66.69 117 LEU B N 1
ATOM 9640 C CA . LEU B 2 125 ? 16.900 -25.949 23.887 1.00 62.85 117 LEU B CA 1
ATOM 9641 C C . LEU B 2 125 ? 16.018 -26.050 25.123 1.00 61.96 117 LEU B C 1
ATOM 9642 O O . LEU B 2 125 ? 14.927 -25.485 25.162 1.00 53.30 117 LEU B O 1
ATOM 9647 N N . ALA B 2 126 ? 16.486 -26.769 26.135 1.00 46.81 118 ALA B N 1
ATOM 9648 C CA . ALA B 2 126 ? 15.775 -26.805 27.404 1.00 33.60 118 ALA B CA 1
ATOM 9649 C C . ALA B 2 126 ? 16.746 -26.580 28.562 1.00 45.29 118 ALA B C 1
ATOM 9650 O O . ALA B 2 126 ? 17.672 -27.363 28.767 1.00 28.41 118 ALA B O 1
ATOM 9652 N N . TRP B 2 127 ? 16.548 -25.487 29.293 1.00 17.69 119 TRP B N 1
ATOM 9653 C CA . TRP B 2 127 ? 17.328 -25.196 30.489 1.00 14.42 119 TRP B CA 1
ATOM 9654 C C . TRP B 2 127 ? 16.683 -25.896 31.666 1.00 33.18 119 TRP B C 1
ATOM 9655 O O . TRP B 2 127 ? 15.475 -25.789 31.870 1.00 19.05 119 TRP B O 1
ATOM 9666 N N . HIS B 2 128 ? 17.486 -26.619 32.433 1.00 28.34 120 HIS B N 1
ATOM 9667 C CA . HIS B 2 128 ? 16.990 -27.288 33.625 1.00 35.86 120 HIS B CA 1
ATOM 9668 C C . HIS B 2 128 ? 16.383 -26.226 34.538 1.00 22.20 120 HIS B C 1
ATOM 9669 O O . HIS B 2 128 ? 16.998 -25.187 34.781 1.00 38.08 120 HIS B O 1
ATOM 9676 N N . PRO B 2 129 ? 15.157 -26.470 35.023 1.00 15.33 121 PRO B N 1
ATOM 9677 C CA . PRO B 2 129 ? 14.457 -25.517 35.894 1.00 15.19 121 PRO B CA 1
ATOM 9678 C C . PRO B 2 129 ? 15.229 -25.199 37.174 1.00 16.20 121 PRO B C 1
ATOM 9679 O O . PRO B 2 129 ? 15.210 -24.057 37.631 1.00 18.58 121 PRO B O 1
ATOM 9683 N N . THR B 2 130 ? 15.899 -26.207 37.726 1.00 10.20 122 THR B N 1
ATOM 9684 C CA . THR B 2 130 ? 16.650 -26.077 38.968 1.00 29.46 122 THR B CA 1
ATOM 9685 C C . THR B 2 130 ? 18.147 -25.965 38.699 1.00 16.17 122 THR B C 1
ATOM 9686 O O . THR B 2 130 ? 18.766 -24.955 39.013 1.00 23.38 122 THR B O 1
ATOM 9690 N N . HIS B 2 131 ? 18.716 -27.020 38.123 1.00 26.53 123 HIS B N 1
ATOM 9691 C CA . HIS B 2 131 ? 20.164 -27.177 37.990 1.00 40.74 123 HIS B CA 1
ATOM 9692 C C . HIS B 2 131 ? 20.806 -26.260 36.943 1.00 29.17 123 HIS B C 1
ATOM 9693 O O . HIS B 2 131 ? 20.544 -26.396 35.746 1.00 44.11 123 HIS B O 1
ATOM 9700 N N . PRO B 2 132 ? 21.673 -25.343 37.408 1.00 27.05 124 PRO B N 1
ATOM 9701 C CA . PRO B 2 132 ? 22.367 -24.288 36.654 1.00 24.64 124 PRO B CA 1
ATOM 9702 C C . PRO B 2 132 ? 23.363 -24.802 35.610 1.00 25.50 124 PRO B C 1
ATOM 9703 O O . PRO B 2 132 ? 23.553 -24.134 34.597 1.00 26.68 124 PRO B O 1
ATOM 9707 N N . SER B 2 133 ? 23.999 -25.945 35.845 1.00 25.64 125 SER B N 1
ATOM 9708 C CA . SER B 2 133 ? 24.963 -26.469 34.877 1.00 27.25 125 SER B CA 1
ATOM 9709 C C . SER B 2 133 ? 24.367 -27.510 33.935 1.00 29.61 125 SER B C 1
ATOM 9710 O O . SER B 2 133 ? 25.071 -28.084 33.105 1.00 28.25 125 SER B O 1
ATOM 9713 N N . THR B 2 134 ? 23.069 -27.751 34.066 1.00 28.58 126 THR B N 1
ATOM 9714 C CA . THR B 2 134 ? 22.415 -28.795 33.293 1.00 35.28 126 THR B CA 1
ATOM 9715 C C . THR B 2 134 ? 21.505 -28.229 32.208 1.00 36.19 126 THR B C 1
ATOM 9716 O O . THR B 2 134 ? 20.455 -27.662 32.504 1.00 26.27 126 THR B O 1
ATOM 9720 N N . VAL B 2 135 ? 21.906 -28.399 30.952 1.00 15.56 127 VAL B N 1
ATOM 9721 C CA . VAL B 2 135 ? 21.115 -27.924 29.821 1.00 13.29 127 VAL B CA 1
ATOM 9722 C C . VAL B 2 135 ? 20.917 -29.050 28.805 1.00 17.09 127 VAL B C 1
ATOM 9723 O O . VAL B 2 135 ? 21.834 -29.830 28.546 1.00 12.74 127 VAL B O 1
ATOM 9727 N N . ALA B 2 136 ? 19.719 -29.127 28.234 1.00 21.66 128 ALA B N 1
ATOM 9728 C CA . ALA B 2 136 ? 19.363 -30.216 27.327 1.00 27.46 128 ALA B CA 1
ATOM 9729 C C . ALA B 2 136 ? 18.845 -29.682 25.994 1.00 28.74 128 ALA B C 1
ATOM 9730 O O . ALA B 2 136 ? 17.893 -28.903 25.956 1.00 21.71 128 ALA B O 1
ATOM 9732 N N . VAL B 2 137 ? 19.463 -30.122 24.904 1.00 27.82 129 VAL B N 1
ATOM 9733 C CA . VAL B 2 137 ? 19.219 -29.523 23.597 1.00 34.88 129 VAL B CA 1
ATOM 9734 C C . VAL B 2 137 ? 18.713 -30.522 22.561 1.00 19.02 129 VAL B C 1
ATOM 9735 O O . VAL B 2 137 ? 19.113 -31.686 22.563 1.00 19.49 129 VAL B O 1
ATOM 9739 N N . GLY B 2 138 ? 17.840 -30.055 21.672 1.00 46.46 130 GLY B N 1
ATOM 9740 C CA . GLY B 2 138 ? 17.250 -30.902 20.651 1.00 47.59 130 GLY B CA 1
ATOM 9741 C C . GLY B 2 138 ? 17.913 -30.782 19.295 1.00 43.44 130 GLY B C 1
ATOM 9742 O O . GLY B 2 138 ? 18.684 -29.862 19.043 1.00 29.33 130 GLY B O 1
ATOM 9743 N N . SER B 2 139 ? 17.602 -31.721 18.414 1.00 37.40 131 SER B N 1
ATOM 9744 C CA . SER B 2 139 ? 18.238 -31.757 17.118 1.00 32.65 131 SER B CA 1
ATOM 9745 C C . SER B 2 139 ? 17.240 -31.949 15.994 1.00 28.52 131 SER B C 1
ATOM 9746 O O . SER B 2 139 ? 16.089 -32.386 16.189 1.00 40.34 131 SER B O 1
ATOM 9749 N N . LYS B 2 140 ? 17.709 -31.586 14.808 1.00 38.44 132 LYS B N 1
ATOM 9750 C CA . LYS B 2 140 ? 16.984 -31.873 13.596 1.00 32.75 132 LYS B CA 1
ATOM 9751 C C . LYS B 2 140 ? 16.736 -33.388 13.567 1.00 31.44 132 LYS B C 1
ATOM 9752 O O . LYS B 2 140 ? 15.789 -33.874 12.947 1.00 27.29 132 LYS B O 1
ATOM 9758 N N . GLY B 2 141 ? 17.562 -34.135 14.293 1.00 35.27 133 GLY B N 1
ATOM 9759 C CA . GLY B 2 141 ? 17.507 -35.581 14.213 1.00 34.07 133 GLY B CA 1
ATOM 9760 C C . GLY B 2 141 ? 16.913 -36.398 15.345 1.00 28.45 133 GLY B C 1
ATOM 9761 O O . GLY B 2 141 ? 17.164 -37.594 15.388 1.00 41.07 133 GLY B O 1
ATOM 9762 N N . GLY B 2 142 ? 16.148 -35.813 16.260 1.00 39.26 134 GLY B N 1
ATOM 9763 C CA . GLY B 2 142 ? 15.618 -36.617 17.352 1.00 39.01 134 GLY B CA 1
ATOM 9764 C C . GLY B 2 142 ? 16.675 -37.155 18.309 1.00 35.88 134 GLY B C 1
ATOM 9765 O O . GLY B 2 142 ? 16.513 -38.221 18.916 1.00 29.01 134 GLY B O 1
ATOM 9766 N N . ASP B 2 143 ? 17.764 -36.403 18.445 1.00 56.86 135 ASP B N 1
ATOM 9767 C CA . ASP B 2 143 ? 18.798 -36.698 19.431 1.00 59.02 135 ASP B CA 1
ATOM 9768 C C . ASP B 2 143 ? 18.715 -35.693 20.570 1.00 51.47 135 ASP B C 1
ATOM 9769 O O . ASP B 2 143 ? 18.515 -34.501 20.340 1.00 62.72 135 ASP B O 1
ATOM 9774 N N . ILE B 2 144 ? 18.872 -36.170 21.798 1.00 37.16 136 ILE B N 1
ATOM 9775 C CA . ILE B 2 144 ? 18.897 -35.280 22.947 1.00 37.46 136 ILE B CA 1
ATOM 9776 C C . ILE B 2 144 ? 20.190 -35.464 23.701 1.00 34.84 136 ILE B C 1
ATOM 9777 O O . ILE B 2 144 ? 20.610 -36.589 23.959 1.00 44.61 136 ILE B O 1
ATOM 9782 N N . MET B 2 145 ? 20.829 -34.364 24.063 1.00 39.48 137 MET B N 1
ATOM 9783 C CA . MET B 2 145 ? 21.986 -34.470 24.929 1.00 30.58 137 MET B CA 1
ATOM 9784 C C . MET B 2 145 ? 21.686 -33.793 26.254 1.00 35.44 137 MET B C 1
ATOM 9785 O O . MET B 2 145 ? 21.154 -32.686 26.291 1.00 23.82 137 MET B O 1
ATOM 9790 N N . LEU B 2 146 ? 22.000 -34.481 27.342 1.00 25.73 138 LEU B N 1
ATOM 9791 C CA . LEU B 2 146 ? 21.886 -33.903 28.665 1.00 42.88 138 LEU B CA 1
ATOM 9792 C C . LEU B 2 146 ? 23.296 -33.473 29.013 1.00 27.81 138 LEU B C 1
ATOM 9793 O O . LEU B 2 146 ? 24.216 -34.280 28.933 1.00 28.13 138 LEU B O 1
ATOM 9798 N N . TRP B 2 147 ? 23.486 -32.210 29.378 1.00 6.29 139 TRP B N 1
ATOM 9799 C CA . TRP B 2 147 ? 24.842 -31.706 29.561 1.00 11.32 139 TRP B CA 1
ATOM 9800 C C . TRP B 2 147 ? 25.051 -30.944 30.865 1.00 10.91 139 TRP B C 1
ATOM 9801 O O . TRP B 2 147 ? 24.225 -30.121 31.264 1.00 9.64 139 TRP B O 1
ATOM 9812 N N . ASN B 2 148 ? 26.189 -31.212 31.498 1.00 65.87 140 ASN B N 1
ATOM 9813 C CA . ASN B 2 148 ? 26.518 -30.669 32.807 1.00 63.52 140 ASN B CA 1
ATOM 9814 C C . ASN B 2 148 ? 27.884 -29.984 32.771 1.00 52.17 140 ASN B C 1
ATOM 9815 O O . ASN B 2 148 ? 28.636 -30.153 31.812 1.00 48.37 140 ASN B O 1
ATOM 9820 N N . PHE B 2 149 ? 28.200 -29.201 33.802 1.00 34.00 141 PHE B N 1
ATOM 9821 C CA . PHE B 2 149 ? 29.532 -28.600 33.915 1.00 33.93 141 PHE B CA 1
ATOM 9822 C C . PHE B 2 149 ? 30.268 -29.064 35.182 1.00 18.25 141 PHE B C 1
ATOM 9823 O O . PHE B 2 149 ? 29.714 -29.807 35.995 1.00 16.15 141 PHE B O 1
ATOM 9831 N N . GLY B 2 150 ? 31.519 -28.634 35.338 1.00 72.21 142 GLY B N 1
ATOM 9832 C CA . GLY B 2 150 ? 32.337 -29.053 36.463 1.00 69.09 142 GLY B CA 1
ATOM 9833 C C . GLY B 2 150 ? 32.419 -30.565 36.516 1.00 61.07 142 GLY B C 1
ATOM 9834 O O . GLY B 2 150 ? 32.812 -31.149 37.527 1.00 63.47 142 GLY B O 1
ATOM 9835 N N . ILE B 2 151 ? 32.049 -31.181 35.398 1.00 37.09 143 ILE B N 1
ATOM 9836 C CA . ILE B 2 151 ? 31.706 -32.594 35.337 1.00 44.67 143 ILE B CA 1
ATOM 9837 C C . ILE B 2 151 ? 32.530 -33.386 34.324 1.00 38.17 143 ILE B C 1
ATOM 9838 O O . ILE B 2 151 ? 33.210 -34.340 34.691 1.00 38.79 143 ILE B O 1
ATOM 9843 N N . LYS B 2 152 ? 32.446 -33.008 33.051 1.00 54.60 144 LYS B N 1
ATOM 9844 C CA . LYS B 2 152 ? 32.918 -33.876 31.975 1.00 42.64 144 LYS B CA 1
ATOM 9845 C C . LYS B 2 152 ? 32.055 -35.130 31.987 1.00 46.86 144 LYS B C 1
ATOM 9846 O O . LYS B 2 152 ? 30.836 -35.033 31.863 1.00 53.26 144 LYS B O 1
ATOM 9852 N N . ASP B 2 153 ? 32.667 -36.303 32.115 1.00 59.42 145 ASP B N 1
ATOM 9853 C CA . ASP B 2 153 ? 31.872 -37.498 32.356 1.00 55.78 145 ASP B CA 1
ATOM 9854 C C . ASP B 2 153 ? 30.814 -37.608 31.264 1.00 57.46 145 ASP B C 1
ATOM 9855 O O . ASP B 2 153 ? 29.630 -37.396 31.525 1.00 41.66 145 ASP B O 1
ATOM 9860 N N . LYS B 2 154 ? 31.229 -37.978 30.055 1.00 31.07 146 LYS B N 1
ATOM 9861 C CA . LYS B 2 154 ? 30.487 -37.605 28.853 1.00 40.77 146 LYS B CA 1
ATOM 9862 C C . LYS B 2 154 ? 28.981 -37.815 28.955 1.00 33.84 146 LYS B C 1
ATOM 9863 O O . LYS B 2 154 ? 28.512 -38.819 29.497 1.00 21.73 146 LYS B O 1
ATOM 9869 N N . PRO B 2 155 ? 28.229 -36.842 28.416 1.00 25.48 147 PRO B N 1
ATOM 9870 C CA . PRO B 2 155 ? 26.785 -36.627 28.544 1.00 42.55 147 PRO B CA 1
ATOM 9871 C C . PRO B 2 155 ? 25.991 -37.852 28.154 1.00 31.50 147 PRO B C 1
ATOM 9872 O O . PRO B 2 155 ? 26.440 -38.650 27.334 1.00 37.97 147 PRO B O 1
ATOM 9876 N N . THR B 2 156 ? 24.816 -38.003 28.751 1.00 31.39 148 THR B N 1
ATOM 9877 C CA . THR B 2 156 ? 23.945 -39.108 28.396 1.00 42.87 148 THR B CA 1
ATOM 9878 C C . THR B 2 156 ? 23.208 -38.782 27.100 1.00 45.47 148 THR B C 1
ATOM 9879 O O . THR B 2 156 ? 22.665 -37.688 26.940 1.00 32.24 148 THR B O 1
ATOM 9883 N N . PHE B 2 157 ? 23.189 -39.746 26.185 1.00 26.32 149 PHE B N 1
ATOM 9884 C CA . PHE B 2 157 ? 22.801 -39.501 24.798 1.00 28.95 149 PHE B CA 1
ATOM 9885 C C . PHE B 2 157 ? 21.619 -40.362 24.358 1.00 41.96 149 PHE B C 1
ATOM 9886 O O . PHE B 2 157 ? 21.397 -41.450 24.890 1.00 31.94 149 PHE B O 1
ATOM 9894 N N . ILE B 2 158 ? 20.858 -39.859 23.390 1.00 36.65 150 ILE B N 1
ATOM 9895 C CA . ILE B 2 158 ? 19.844 -40.661 22.708 1.00 38.44 150 ILE B CA 1
ATOM 9896 C C . ILE B 2 158 ? 19.864 -40.339 21.213 1.00 35.91 150 ILE B C 1
ATOM 9897 O O . ILE B 2 158 ? 19.810 -39.172 20.820 1.00 47.64 150 ILE B O 1
ATOM 9902 N N . LYS B 2 159 ? 19.949 -41.377 20.386 1.00 50.87 151 LYS B N 1
ATOM 9903 C CA . LYS B 2 159 ? 20.088 -41.206 18.943 1.00 51.31 151 LYS B CA 1
ATOM 9904 C C . LYS B 2 159 ? 18.775 -41.455 18.206 1.00 36.79 151 LYS B C 1
ATOM 9905 O O . LYS B 2 159 ? 18.080 -42.434 18.474 1.00 53.05 151 LYS B O 1
ATOM 9911 N N . GLY B 2 160 ? 18.446 -40.567 17.273 1.00 38.13 152 GLY B N 1
ATOM 9912 C CA . GLY B 2 160 ? 17.227 -40.695 16.498 1.00 47.87 152 GLY B CA 1
ATOM 9913 C C . GLY B 2 160 ? 17.484 -41.299 15.132 1.00 53.43 152 GLY B C 1
ATOM 9914 O O . GLY B 2 160 ? 18.629 -41.569 14.770 1.00 40.98 152 GLY B O 1
ATOM 9915 N N . ILE B 2 161 ? 16.413 -41.515 14.377 1.00 66.48 153 ILE B N 1
ATOM 9916 C CA . ILE B 2 161 ? 16.527 -42.028 13.018 1.00 53.43 153 ILE B CA 1
ATOM 9917 C C . ILE B 2 161 ? 17.256 -41.024 12.118 1.00 64.91 153 ILE B C 1
ATOM 9918 O O . ILE B 2 161 ? 17.961 -41.418 11.193 1.00 62.27 153 ILE B O 1
ATOM 9923 N N . GLY B 2 162 ? 17.086 -39.731 12.387 1.00 19.60 154 GLY B N 1
ATOM 9924 C CA . GLY B 2 162 ? 17.893 -38.704 11.740 1.00 18.28 154 GLY B CA 1
ATOM 9925 C C . GLY B 2 162 ? 17.417 -38.080 10.435 1.00 24.98 154 GLY B C 1
ATOM 9926 O O . GLY B 2 162 ? 18.134 -37.274 9.847 1.00 23.45 154 GLY B O 1
ATOM 9927 N N . ALA B 2 163 ? 16.225 -38.441 9.970 1.00 35.07 155 ALA B N 1
ATOM 9928 C CA . ALA B 2 163 ? 15.690 -37.854 8.741 1.00 43.14 155 ALA B CA 1
ATOM 9929 C C . ALA B 2 163 ? 14.495 -36.970 9.044 1.00 31.02 155 ALA B C 1
ATOM 9930 O O . ALA B 2 163 ? 14.505 -35.768 8.783 1.00 44.07 155 ALA B O 1
ATOM 9932 N N . GLY B 2 164 ? 13.444 -37.600 9.550 1.00 33.83 156 GLY B N 1
ATOM 9933 C CA . GLY B 2 164 ? 12.239 -36.907 9.947 1.00 32.48 156 GLY B CA 1
ATOM 9934 C C . GLY B 2 164 ? 12.119 -36.764 11.452 1.00 32.12 156 GLY B C 1
ATOM 9935 O O . GLY B 2 164 ? 11.025 -36.565 11.969 1.00 34.30 156 GLY B O 1
ATOM 9936 N N . GLY B 2 165 ? 13.238 -36.873 12.159 1.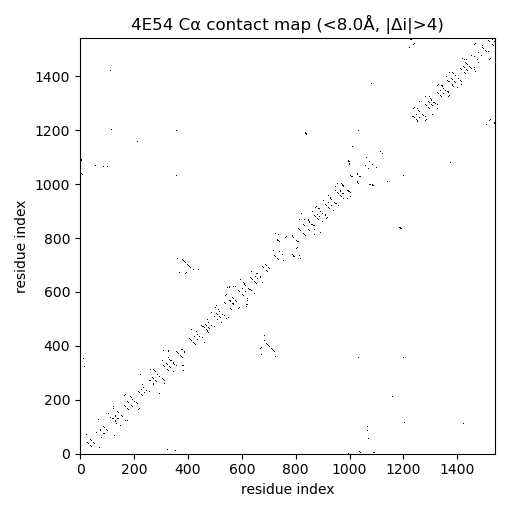00 33.57 157 GLY B N 1
ATOM 9937 C CA . GLY B 2 165 ? 13.211 -36.884 13.610 1.00 24.52 157 GLY B CA 1
ATOM 9938 C C . GLY B 2 165 ? 13.324 -35.530 14.279 1.00 24.69 157 GLY B C 1
ATOM 9939 O O . GLY B 2 165 ? 13.595 -35.450 15.480 1.00 35.01 157 GLY B O 1
ATOM 9940 N N . SER B 2 166 ? 13.087 -34.469 13.516 1.00 21.34 158 SER B N 1
ATOM 9941 C CA . SER B 2 166 ? 13.350 -33.126 14.008 1.00 34.63 158 SER B CA 1
ATOM 9942 C C . SER B 2 166 ? 12.487 -32.795 15.225 1.00 33.47 158 SER B C 1
ATOM 9943 O O . SER B 2 166 ? 11.261 -32.836 15.170 1.00 30.10 158 SER B O 1
ATOM 9946 N N . ILE B 2 167 ? 13.138 -32.450 16.329 1.00 26.87 159 ILE B N 1
ATOM 9947 C CA . ILE B 2 167 ? 12.411 -32.032 17.518 1.00 24.08 159 ILE B CA 1
ATOM 9948 C C . ILE B 2 167 ? 12.505 -30.520 17.619 1.00 27.03 159 ILE B C 1
ATOM 9949 O O . ILE B 2 167 ? 13.569 -29.973 17.900 1.00 38.92 159 ILE B O 1
ATOM 9954 N N . THR B 2 168 ? 11.381 -29.853 17.387 1.00 28.72 160 THR B N 1
ATOM 9955 C CA . THR B 2 168 ? 11.375 -28.411 17.200 1.00 26.67 160 THR B CA 1
ATOM 9956 C C . THR B 2 168 ? 11.266 -27.632 18.508 1.00 28.87 160 THR B C 1
ATOM 9957 O O . THR B 2 168 ? 11.419 -26.415 18.514 1.00 38.69 160 THR B O 1
ATOM 9961 N N . GLY B 2 169 ? 11.003 -28.322 19.611 1.00 21.53 161 GLY B N 1
ATOM 9962 C CA . GLY B 2 169 ? 10.939 -27.657 20.899 1.00 13.51 161 GLY B CA 1
ATOM 9963 C C . GLY B 2 169 ? 11.158 -28.629 22.038 1.00 16.52 161 GLY B C 1
ATOM 9964 O O . GLY B 2 169 ? 10.852 -29.812 21.918 1.00 21.48 161 GLY B O 1
ATOM 9965 N N . LEU B 2 170 ? 11.675 -28.134 23.155 1.00 28.85 162 LEU B N 1
ATOM 9966 C CA . LEU B 2 170 ? 11.989 -29.007 24.275 1.00 18.75 162 LEU B CA 1
ATOM 9967 C C . LEU B 2 170 ? 11.673 -28.335 25.601 1.00 17.03 162 LEU B C 1
ATOM 9968 O O . LEU B 2 170 ? 12.100 -27.211 25.843 1.00 19.83 162 LEU B O 1
ATOM 9973 N N . LYS B 2 171 ? 10.917 -29.019 26.450 1.00 32.76 163 LYS B N 1
ATOM 9974 C CA . LYS B 2 171 ? 10.620 -28.520 27.783 1.00 20.42 163 LYS B CA 1
ATOM 9975 C C . LYS B 2 171 ? 10.926 -29.627 28.760 1.00 20.36 163 LYS B C 1
ATOM 9976 O O . LYS B 2 171 ? 10.563 -30.778 28.528 1.00 34.38 163 LYS B O 1
ATOM 9982 N N . PHE B 2 172 ? 11.613 -29.286 29.839 1.00 41.37 164 PHE B N 1
ATOM 9983 C CA . PHE B 2 172 ? 11.878 -30.245 30.891 1.00 43.50 164 PHE B CA 1
ATOM 9984 C C . PHE B 2 172 ? 10.568 -30.586 31.559 1.00 34.36 164 PHE B C 1
ATOM 9985 O O . PHE B 2 172 ? 9.665 -29.754 31.638 1.00 49.53 164 PHE B O 1
ATOM 9993 N N . ASN B 2 173 ? 10.458 -31.813 32.039 1.00 27.52 165 ASN B N 1
ATOM 9994 C CA . ASN B 2 173 ? 9.307 -32.171 32.832 1.00 28.66 165 ASN B CA 1
ATOM 9995 C C . ASN B 2 173 ? 9.476 -31.503 34.181 1.00 30.74 165 ASN B C 1
ATOM 9996 O O . ASN B 2 173 ? 10.454 -31.773 34.885 1.00 32.13 165 ASN B O 1
ATOM 10001 N N . PRO B 2 174 ? 8.563 -30.580 34.525 1.00 55.22 166 PRO B N 1
ATOM 10002 C CA . PRO B 2 174 ? 8.622 -29.908 35.827 1.00 61.84 166 PRO B CA 1
ATOM 10003 C C . PRO B 2 174 ? 8.516 -30.900 36.979 1.00 60.77 166 PRO B C 1
ATOM 10004 O O . PRO B 2 174 ? 9.261 -30.807 37.954 1.00 49.41 166 PRO B O 1
ATOM 10008 N N . LEU B 2 175 ? 7.594 -31.846 36.847 1.00 41.09 167 LEU B N 1
ATOM 10009 C CA . LEU B 2 175 ? 7.342 -32.843 37.880 1.00 40.30 167 LEU B CA 1
ATOM 10010 C C . LEU B 2 175 ? 8.558 -33.720 38.201 1.00 26.13 167 LEU B C 1
ATOM 10011 O O . LEU B 2 175 ? 8.994 -33.778 39.350 1.00 28.66 167 LEU B O 1
ATOM 10016 N N . ASN B 2 176 ? 9.110 -34.400 37.203 1.00 21.46 168 ASN B N 1
ATOM 10017 C CA . ASN B 2 176 ? 10.316 -35.191 37.428 1.00 32.50 168 ASN B CA 1
ATOM 10018 C C . ASN B 2 176 ? 11.354 -34.889 36.358 1.00 28.94 168 ASN B C 1
ATOM 10019 O O . ASN B 2 176 ? 11.139 -35.153 35.176 1.00 38.29 168 ASN B O 1
ATOM 10024 N N . THR B 2 177 ? 12.483 -34.338 36.783 1.00 43.28 169 THR B N 1
ATOM 10025 C CA . THR B 2 177 ? 13.454 -33.780 35.851 1.00 55.91 169 THR B CA 1
ATOM 10026 C C . THR B 2 177 ? 14.140 -34.816 34.959 1.00 55.82 169 THR B C 1
ATOM 10027 O O . THR B 2 177 ? 14.853 -34.462 34.022 1.00 38.66 169 THR B O 1
ATOM 10031 N N . ASN B 2 178 ? 13.939 -36.094 35.252 1.00 42.27 170 ASN B N 1
ATOM 10032 C CA . ASN B 2 178 ? 14.512 -37.134 34.408 1.00 47.77 170 ASN B CA 1
ATOM 10033 C C . ASN B 2 178 ? 13.786 -37.271 33.073 1.00 44.86 170 ASN B C 1
ATOM 10034 O O . ASN B 2 178 ? 14.269 -37.937 32.160 1.00 43.15 170 ASN B O 1
ATOM 10039 N N . GLN B 2 179 ? 12.627 -36.629 32.968 1.00 34.32 171 GLN B N 1
ATOM 10040 C CA . GLN B 2 179 ? 11.798 -36.709 31.769 1.00 30.43 171 GLN B CA 1
ATOM 10041 C C . GLN B 2 179 ? 11.795 -35.375 31.048 1.00 20.27 171 GLN B C 1
ATOM 10042 O O . GLN B 2 179 ? 11.893 -34.332 31.683 1.00 35.79 171 GLN B O 1
ATOM 10048 N N . PHE B 2 180 ? 11.670 -35.405 29.726 1.00 21.71 172 PHE B N 1
ATOM 10049 C CA . PHE B 2 180 ? 11.585 -34.181 28.945 1.00 19.63 172 PHE B CA 1
ATOM 10050 C C . PHE B 2 180 ? 10.391 -34.257 28.010 1.00 22.87 172 PHE B C 1
ATOM 10051 O O . PHE B 2 180 ? 10.158 -35.284 27.377 1.00 14.39 172 PHE B O 1
ATOM 10059 N N . TYR B 2 181 ? 9.616 -33.184 27.939 1.00 49.62 173 TYR B N 1
ATOM 10060 C CA . TYR B 2 181 ? 8.591 -33.093 26.915 1.00 57.32 173 TYR B CA 1
ATOM 10061 C C . TYR B 2 181 ? 9.286 -32.608 25.656 1.00 45.81 173 TYR B C 1
ATOM 10062 O O . TYR B 2 181 ? 9.948 -31.570 25.668 1.00 53.70 173 TYR B O 1
ATOM 10071 N N . ALA B 2 182 ? 9.158 -33.367 24.576 1.00 23.57 174 ALA B N 1
ATOM 10072 C CA . ALA B 2 182 ? 9.849 -33.026 23.340 1.00 41.87 174 ALA B CA 1
ATOM 10073 C C . ALA B 2 182 ? 8.940 -33.199 22.132 1.00 35.64 174 ALA B C 1
ATOM 10074 O O . ALA B 2 182 ? 8.305 -34.237 21.962 1.00 28.24 174 ALA B O 1
ATOM 10076 N N . SER B 2 183 ? 8.877 -32.164 21.303 1.00 77.56 175 SER B N 1
ATOM 10077 C CA . SER B 2 183 ? 8.029 -32.182 20.125 1.00 72.75 175 SER B CA 1
ATOM 10078 C C . SER B 2 183 ? 8.892 -32.624 18.959 1.00 72.25 175 SER B C 1
ATOM 10079 O O . SER B 2 183 ? 10.068 -32.272 18.891 1.00 71.88 175 SER B O 1
ATOM 10082 N N . SER B 2 184 ? 8.318 -33.408 18.054 1.00 43.60 176 SER B N 1
ATOM 10083 C CA . SER B 2 184 ? 9.116 -34.075 17.034 1.00 52.40 176 SER B CA 1
ATOM 10084 C C . SER B 2 184 ? 8.567 -33.851 15.626 1.00 59.21 176 SER B C 1
ATOM 10085 O O . SER B 2 184 ? 7.443 -33.379 15.455 1.00 51.39 176 SER B O 1
ATOM 10088 N N . MET B 2 185 ? 9.388 -34.156 14.626 1.00 40.68 177 MET B N 1
ATOM 10089 C CA . MET B 2 185 ? 8.946 -34.160 13.238 1.00 30.48 177 MET B CA 1
ATOM 10090 C C . MET B 2 185 ? 8.564 -35.592 12.872 1.00 28.63 177 MET B C 1
ATOM 10091 O O . MET B 2 185 ? 8.145 -35.883 11.751 1.00 34.07 177 MET B O 1
ATOM 10096 N N . GLU B 2 186 ? 8.710 -36.486 13.843 1.00 49.15 178 GLU B N 1
ATOM 10097 C CA . GLU B 2 186 ? 8.370 -37.887 13.654 1.00 53.22 178 GLU B CA 1
ATOM 10098 C C . GLU B 2 186 ? 6.866 -38.138 13.690 1.00 42.11 178 GLU B C 1
ATOM 10099 O O . GLU B 2 186 ? 6.419 -39.243 13.392 1.00 43.89 178 GLU B O 1
ATOM 10105 N N . GLY B 2 187 ? 6.086 -37.115 14.029 1.00 48.19 179 GLY B N 1
ATOM 10106 C CA . GLY B 2 187 ? 4.659 -37.297 14.224 1.00 45.28 179 GLY B CA 1
ATOM 10107 C C . GLY B 2 187 ? 4.255 -37.484 15.677 1.00 33.63 179 GLY B C 1
ATOM 10108 O O . GLY B 2 187 ? 3.184 -38.022 15.961 1.00 48.91 179 GLY B O 1
ATOM 10109 N N . THR B 2 188 ? 5.104 -37.043 16.603 1.00 66.11 180 THR B N 1
ATOM 10110 C CA . THR B 2 188 ? 4.837 -37.247 18.027 1.00 71.48 180 THR B CA 1
ATOM 10111 C C . THR B 2 188 ? 5.251 -36.090 18.938 1.00 66.39 180 THR B C 1
ATOM 10112 O O . THR B 2 188 ? 6.260 -35.437 18.699 1.00 64.17 180 THR B O 1
ATOM 10116 N N . THR B 2 189 ? 4.477 -35.849 19.994 1.00 24.73 181 THR B N 1
ATOM 10117 C CA . THR B 2 189 ? 4.966 -35.050 21.117 1.00 27.30 181 THR B CA 1
ATOM 10118 C C . THR B 2 189 ? 4.855 -35.945 22.344 1.00 27.48 181 THR B C 1
ATOM 10119 O O . THR B 2 189 ? 3.768 -36.418 22.674 1.00 23.36 181 THR B O 1
ATOM 10123 N N . ARG B 2 190 ? 5.976 -36.182 23.015 1.00 22.35 182 ARG B N 1
ATOM 10124 C CA . ARG B 2 190 ? 6.071 -37.283 23.968 1.00 24.89 182 ARG B CA 1
ATOM 10125 C C . ARG B 2 190 ? 6.751 -36.884 25.266 1.00 26.85 182 ARG B C 1
ATOM 10126 O O . ARG B 2 190 ? 7.322 -35.802 25.382 1.00 37.69 182 ARG B O 1
ATOM 10134 N N . LEU B 2 191 ? 6.662 -37.768 26.248 1.00 20.56 183 LEU B N 1
ATOM 10135 C CA . LEU B 2 191 ? 7.462 -37.646 27.446 1.00 16.31 183 LEU B CA 1
ATOM 10136 C C . LEU B 2 191 ? 8.319 -38.904 27.532 1.00 20.45 183 LEU B C 1
ATOM 10137 O O . LEU B 2 191 ? 7.802 -40.018 27.486 1.00 29.49 183 LEU B O 1
ATOM 10142 N N . GLN B 2 192 ? 9.633 -38.737 27.615 1.00 32.73 184 GLN B N 1
ATOM 10143 C CA . GLN B 2 192 ? 10.507 -39.891 27.769 1.00 45.29 184 GLN B CA 1
ATOM 10144 C C . GLN B 2 192 ? 11.642 -39.638 28.754 1.00 47.90 184 GLN B C 1
ATOM 10145 O O . GLN B 2 192 ? 12.186 -38.535 28.846 1.00 38.79 184 GLN B O 1
ATOM 10151 N N . ASP B 2 193 ? 11.951 -40.673 29.523 1.00 28.89 185 ASP B N 1
ATOM 10152 C CA . ASP B 2 193 ? 13.020 -40.616 30.503 1.00 24.93 185 ASP B CA 1
ATOM 10153 C C . ASP B 2 193 ? 14.318 -40.341 29.759 1.00 28.08 185 ASP B C 1
ATOM 10154 O O . ASP B 2 193 ? 14.501 -40.807 28.636 1.00 18.66 185 ASP B O 1
ATOM 10159 N N . PHE B 2 194 ? 15.214 -39.573 30.364 1.00 52.25 186 PHE B N 1
ATOM 10160 C CA . PHE B 2 194 ? 16.460 -39.233 29.683 1.00 44.52 186 PHE B CA 1
ATOM 10161 C C . PHE B 2 194 ? 17.304 -40.458 29.332 1.00 44.80 186 PHE B C 1
ATOM 10162 O O . PHE B 2 194 ? 18.263 -40.356 28.566 1.00 36.54 186 PHE B O 1
ATOM 10170 N N . LYS B 2 195 ? 16.957 -41.610 29.898 1.00 47.52 187 LYS B N 1
ATOM 10171 C CA . LYS B 2 195 ? 17.547 -42.866 29.448 1.00 47.48 187 LYS B CA 1
ATOM 10172 C C . LYS B 2 195 ? 16.969 -43.210 28.087 1.00 49.71 187 LYS B C 1
ATOM 10173 O O . LYS B 2 195 ? 17.484 -44.071 27.375 1.00 36.40 187 LYS B O 1
ATOM 10179 N N . GLY B 2 196 ? 15.884 -42.526 27.740 1.00 46.35 188 GLY B N 1
ATOM 10180 C CA . GLY B 2 196 ? 15.333 -42.594 26.402 1.00 57.58 188 GLY B CA 1
ATOM 10181 C C . GLY B 2 196 ? 14.378 -43.740 26.138 1.00 48.58 188 GLY B C 1
ATOM 10182 O O . GLY B 2 196 ? 14.186 -44.132 24.990 1.00 48.56 188 GLY B O 1
ATOM 10183 N N . ASN B 2 197 ? 13.782 -44.295 27.184 1.00 47.86 189 ASN B N 1
ATOM 10184 C CA . ASN B 2 197 ? 12.696 -45.242 26.971 1.00 46.16 189 ASN B CA 1
ATOM 10185 C C . ASN B 2 197 ? 11.360 -44.560 27.241 1.00 34.18 189 ASN B C 1
ATOM 10186 O O . ASN B 2 197 ? 10.999 -44.335 28.390 1.00 36.95 189 ASN B O 1
ATOM 10191 N N . ILE B 2 198 ? 10.613 -44.270 26.180 1.00 67.44 190 ILE B N 1
ATOM 10192 C CA . ILE B 2 198 ? 9.456 -43.384 26.280 1.00 61.39 190 ILE B CA 1
ATOM 10193 C C . ILE B 2 198 ? 8.356 -43.881 27.216 1.00 54.79 190 ILE B C 1
ATOM 10194 O O . ILE B 2 198 ? 8.071 -45.079 27.291 1.00 61.11 190 ILE B O 1
ATOM 10199 N N . LEU B 2 199 ? 7.740 -42.932 27.917 1.00 58.43 191 LEU B N 1
ATOM 10200 C CA . LEU B 2 199 ? 6.694 -43.210 28.890 1.00 52.43 191 LEU B CA 1
ATOM 10201 C C . LEU B 2 199 ? 5.320 -43.325 28.224 1.00 46.69 191 LEU B C 1
ATOM 10202 O O . LEU B 2 199 ? 4.697 -44.388 28.261 1.00 54.49 191 LEU B O 1
ATOM 10207 N N . ARG B 2 200 ? 4.852 -42.241 27.611 1.00 65.31 192 ARG B N 1
ATOM 10208 C CA . ARG B 2 200 ? 3.602 -42.267 26.857 1.00 47.80 192 ARG B CA 1
ATOM 10209 C C . ARG B 2 200 ? 3.602 -41.162 25.790 1.00 54.75 192 ARG B C 1
ATOM 10210 O O . ARG B 2 200 ? 4.379 -40.204 25.870 1.00 54.20 192 ARG B O 1
ATOM 10218 N N . VAL B 2 201 ? 2.745 -41.301 24.786 1.00 42.38 193 VAL B N 1
ATOM 10219 C CA . VAL B 2 201 ? 2.593 -40.253 23.771 1.00 37.13 193 VAL B CA 1
ATOM 10220 C C . VAL B 2 201 ? 1.259 -39.534 23.926 1.00 49.00 193 VAL B C 1
ATOM 10221 O O . VAL B 2 201 ? 0.255 -40.143 24.296 1.00 41.82 193 VAL B O 1
ATOM 10225 N N . PHE B 2 202 ? 1.241 -38.240 23.632 1.00 62.41 194 PHE B N 1
ATOM 10226 C CA . PHE B 2 202 ? 0.010 -37.478 23.796 1.00 61.05 194 PHE B CA 1
ATOM 10227 C C . PHE B 2 202 ? -0.698 -37.215 22.469 1.00 63.53 194 PHE B C 1
ATOM 10228 O O . PHE B 2 202 ? -1.686 -37.870 22.137 1.00 75.41 194 PHE B O 1
ATOM 10236 N N . ALA B 2 203 ? -0.168 -36.261 21.714 1.00 35.47 195 ALA B N 1
ATOM 10237 C CA . ALA B 2 203 ? -0.739 -35.886 20.435 1.00 33.80 195 ALA B CA 1
ATOM 10238 C C . ALA B 2 203 ? -0.121 -36.720 19.312 1.00 35.87 195 ALA B C 1
ATOM 10239 O O . ALA B 2 203 ? 1.070 -37.041 19.345 1.00 37.31 195 ALA B O 1
ATOM 10241 N N . SER B 2 204 ? -0.933 -37.076 18.323 1.00 41.41 196 SER B N 1
ATOM 10242 C CA . SER B 2 204 ? -0.499 -38.019 17.301 1.00 39.02 196 SER B CA 1
ATOM 10243 C C . SER B 2 204 ? -0.853 -37.594 15.877 1.00 41.12 196 SER B C 1
ATOM 10244 O O . SER B 2 204 ? -1.422 -36.527 15.658 1.00 33.70 196 SER B O 1
ATOM 10247 N N . SER B 2 205 ? -0.510 -38.442 14.912 1.00 58.48 197 SER B N 1
ATOM 10248 C CA . SER B 2 205 ? -0.796 -38.155 13.510 1.00 51.52 197 SER B CA 1
ATOM 10249 C C . SER B 2 205 ? -1.716 -39.196 12.877 1.00 49.57 197 SER B C 1
ATOM 10250 O O . SER B 2 205 ? -2.829 -38.876 12.456 1.00 61.94 197 SER B O 1
ATOM 10253 N N . ASP B 2 206 ? -1.233 -40.433 12.794 1.00 55.95 198 ASP B N 1
ATOM 10254 C CA . ASP B 2 206 ? -1.974 -41.519 12.161 1.00 50.95 198 ASP B CA 1
ATOM 10255 C C . ASP B 2 206 ? -1.991 -41.353 10.645 1.00 63.12 198 ASP B C 1
ATOM 10256 O O . ASP B 2 206 ? -2.420 -42.245 9.913 1.00 57.64 198 ASP B O 1
ATOM 10261 N N . THR B 2 207 ? -1.533 -40.194 10.183 1.00 41.45 199 THR B N 1
ATOM 10262 C CA . THR B 2 207 ? -1.430 -39.901 8.755 1.00 51.50 199 THR B CA 1
ATOM 10263 C C . THR B 2 207 ? -0.033 -39.395 8.418 1.00 35.52 199 THR B C 1
ATOM 10264 O O . THR B 2 207 ? 0.685 -39.978 7.605 1.00 48.71 199 THR B O 1
ATOM 10268 N N . ILE B 2 208 ? 0.317 -38.301 9.086 1.00 64.64 200 ILE B N 1
ATOM 10269 C CA . ILE B 2 208 ? 1.403 -37.380 8.746 1.00 59.27 200 ILE B CA 1
ATOM 10270 C C . ILE B 2 208 ? 1.306 -36.688 7.385 1.00 69.90 200 ILE B C 1
ATOM 10271 O O . ILE B 2 208 ? 0.220 -36.333 6.928 1.00 58.17 200 ILE B O 1
ATOM 10276 N N . ASN B 2 209 ? 2.455 -36.535 6.739 1.00 28.22 201 ASN B N 1
ATOM 10277 C CA . ASN B 2 209 ? 2.697 -35.392 5.865 1.00 39.23 201 ASN B CA 1
ATOM 10278 C C . ASN B 2 209 ? 2.319 -34.113 6.627 1.00 30.95 201 ASN B C 1
ATOM 10279 O O . ASN B 2 209 ? 1.932 -33.096 6.044 1.00 35.41 201 ASN B O 1
ATOM 10284 N N . ILE B 2 210 ? 2.419 -34.214 7.954 1.00 32.13 202 ILE B N 1
ATOM 10285 C CA . ILE B 2 210 ? 2.256 -33.104 8.893 1.00 35.60 202 ILE B CA 1
ATOM 10286 C C . ILE B 2 210 ? 2.868 -33.470 10.251 1.00 32.46 202 ILE B C 1
ATOM 10287 O O . ILE B 2 210 ? 3.019 -34.650 10.574 1.00 38.39 202 ILE B O 1
ATOM 10292 N N . TRP B 2 211 ? 3.200 -32.460 11.048 1.00 56.85 203 TRP B N 1
ATOM 10293 C CA . TRP B 2 211 ? 3.809 -32.693 12.353 1.00 60.12 203 TRP B CA 1
ATOM 10294 C C . TRP B 2 211 ? 3.598 -31.518 13.294 1.00 50.18 203 TRP B C 1
ATOM 10295 O O . TRP B 2 211 ? 3.194 -30.431 12.878 1.00 48.35 203 TRP B O 1
ATOM 10306 N N . PHE B 2 212 ? 3.832 -31.763 14.575 1.00 54.23 204 PHE B N 1
ATOM 10307 C CA . PHE B 2 212 ? 3.790 -30.705 15.560 1.00 44.53 204 PHE B CA 1
ATOM 10308 C C . PHE B 2 212 ? 5.109 -29.953 15.522 1.00 44.40 204 PHE B C 1
ATOM 10309 O O . PHE B 2 212 ? 6.142 -30.510 15.149 1.00 50.79 204 PHE B O 1
ATOM 10317 N N . CYS B 2 213 ? 5.078 -28.688 15.917 1.00 54.03 205 CYS B N 1
ATOM 10318 C CA . CYS B 2 213 ? 6.304 -27.912 15.993 1.00 60.56 205 CYS B CA 1
ATOM 10319 C C . CYS B 2 213 ? 6.420 -27.265 17.366 1.00 60.86 205 CYS B C 1
ATOM 10320 O O . CYS B 2 213 ? 7.308 -27.601 18.148 1.00 54.57 205 CYS B O 1
ATOM 10323 N N . SER B 2 214 ? 5.508 -26.349 17.658 1.00 51.52 206 SER B N 1
ATOM 10324 C CA . SER B 2 214 ? 5.496 -25.645 18.933 1.00 43.14 206 SER B CA 1
ATOM 10325 C C . SER B 2 214 ? 5.122 -26.572 20.096 1.00 48.50 206 SER B C 1
ATOM 10326 O O . SER B 2 214 ? 4.452 -27.588 19.900 1.00 46.78 206 SER B O 1
ATOM 10329 N N . LEU B 2 215 ? 5.603 -26.244 21.293 1.00 23.31 207 LEU B N 1
ATOM 10330 C CA . LEU B 2 215 ? 5.202 -26.952 22.512 1.00 24.95 207 LEU B CA 1
ATOM 10331 C C . LEU B 2 215 ? 5.390 -26.109 23.764 1.00 37.35 207 LEU B C 1
ATOM 10332 O O . LEU B 2 215 ? 6.257 -25.237 23.804 1.00 28.64 207 LEU B O 1
ATOM 10337 N N . ASP B 2 216 ? 4.597 -26.376 24.795 1.00 37.29 208 ASP B N 1
ATOM 10338 C CA . ASP B 2 216 ? 4.920 -25.838 26.107 1.00 48.26 208 ASP B CA 1
ATOM 10339 C C . ASP B 2 216 ? 4.218 -26.562 27.258 1.00 50.67 208 ASP B C 1
ATOM 10340 O O . ASP B 2 216 ? 3.171 -27.183 27.074 1.00 33.35 208 ASP B O 1
ATOM 10345 N N . VAL B 2 217 ? 4.792 -26.448 28.450 1.00 50.06 209 VAL B N 1
ATOM 10346 C CA . VAL B 2 217 ? 4.154 -26.923 29.667 1.00 50.73 209 VAL B CA 1
ATOM 10347 C C . VAL B 2 217 ? 4.303 -25.846 30.720 1.00 48.69 209 VAL B C 1
ATOM 10348 O O . VAL B 2 217 ? 5.327 -25.165 30.788 1.00 39.47 209 VAL B O 1
ATOM 10352 N N . SER B 2 218 ? 3.274 -25.690 31.537 1.00 22.28 210 SER B N 1
ATOM 10353 C CA . SER B 2 218 ? 3.354 -24.830 32.700 1.00 35.95 210 SER B CA 1
ATOM 10354 C C . SER B 2 218 ? 3.297 -25.726 33.921 1.00 23.63 210 SER B C 1
ATOM 10355 O O . SER B 2 218 ? 2.340 -26.480 34.098 1.00 38.03 210 SER B O 1
ATOM 10358 N N . ALA B 2 219 ? 4.331 -25.658 34.750 1.00 37.82 211 ALA B N 1
ATOM 10359 C CA . ALA B 2 219 ? 4.419 -26.506 35.931 1.00 28.25 211 ALA B CA 1
ATOM 10360 C C . ALA B 2 219 ? 3.118 -26.493 36.723 1.00 27.26 211 ALA B C 1
ATOM 10361 O O . ALA B 2 219 ? 2.439 -27.512 36.831 1.00 28.87 211 ALA B O 1
ATOM 10363 N N . SER B 2 220 ? 2.773 -25.338 37.278 1.00 52.03 212 SER B N 1
ATOM 10364 C CA . SER B 2 220 ? 1.575 -25.221 38.099 1.00 49.29 212 SER B CA 1
ATOM 10365 C C . SER B 2 220 ? 0.313 -25.688 37.376 1.00 37.25 212 SER B C 1
ATOM 10366 O O . SER B 2 220 ? -0.445 -26.507 37.897 1.00 40.32 212 SER B O 1
ATOM 10369 N N . SER B 2 221 ? 0.091 -25.169 36.174 1.00 40.04 213 SER B N 1
ATOM 10370 C CA . SER B 2 221 ? -1.107 -25.513 35.422 1.00 28.92 213 SER B CA 1
ATOM 10371 C C . SER B 2 221 ? -1.213 -27.018 35.212 1.00 29.82 213 SER B C 1
ATOM 10372 O O . SER B 2 221 ? -2.306 -27.582 35.259 1.00 38.56 213 SER B O 1
ATOM 10375 N N . ARG B 2 222 ? -0.062 -27.657 35.007 1.00 67.79 214 ARG B N 1
ATOM 10376 C CA . ARG B 2 222 ? 0.014 -29.018 34.471 1.00 57.41 214 ARG B CA 1
ATOM 10377 C C . ARG B 2 222 ? -0.724 -29.145 33.147 1.00 63.77 214 ARG B C 1
ATOM 10378 O O . ARG B 2 222 ? -1.430 -30.122 32.895 1.00 51.45 214 ARG B O 1
ATOM 10386 N N . MET B 2 223 ? -0.558 -28.129 32.314 1.00 40.53 215 MET B N 1
ATOM 10387 C CA . MET B 2 223 ? -1.097 -28.134 30.970 1.00 48.07 215 MET B CA 1
ATOM 10388 C C . MET B 2 223 ? 0.068 -28.436 30.050 1.00 43.94 215 MET B C 1
ATOM 10389 O O . MET B 2 223 ? 1.183 -27.997 30.304 1.00 35.89 215 MET B O 1
ATOM 10394 N N . VAL B 2 224 ? -0.163 -29.220 29.009 1.00 33.67 216 VAL B N 1
ATOM 10395 C CA . VAL B 2 224 ? 0.797 -29.287 27.921 1.00 24.84 216 VAL B CA 1
ATOM 10396 C C . VAL B 2 224 ? 0.055 -28.730 26.727 1.00 38.77 216 VAL B C 1
ATOM 10397 O O . VAL B 2 224 ? -1.153 -28.919 26.609 1.00 25.49 216 VAL B O 1
ATOM 10401 N N . VAL B 2 225 ? 0.759 -28.029 25.852 1.00 18.21 217 VAL B N 1
ATOM 10402 C CA . VAL B 2 225 ? 0.135 -27.481 24.657 1.00 10.11 217 VAL B CA 1
ATOM 10403 C C . VAL B 2 225 ? 1.099 -27.609 23.491 1.00 18.66 217 VAL B C 1
ATOM 10404 O O . VAL B 2 225 ? 2.267 -27.238 23.608 1.00 16.82 217 VAL B O 1
ATOM 10408 N N . THR B 2 226 ? 0.613 -28.136 22.373 1.00 35.74 218 THR B N 1
ATOM 10409 C CA . THR B 2 226 ? 1.473 -28.360 21.217 1.00 28.00 218 THR B CA 1
ATOM 10410 C C . THR B 2 226 ? 0.852 -27.882 19.907 1.00 30.98 218 THR B C 1
ATOM 10411 O O . THR B 2 226 ? -0.371 -27.855 19.752 1.00 28.64 218 THR B O 1
ATOM 10415 N N . GLY B 2 227 ? 1.714 -27.514 18.965 1.00 61.02 219 GLY B N 1
ATOM 10416 C CA . GLY B 2 227 ? 1.280 -26.933 17.707 1.00 54.07 219 GLY B CA 1
ATOM 10417 C C . GLY B 2 227 ? 1.383 -27.886 16.531 1.00 50.34 219 GLY B C 1
ATOM 10418 O O . GLY B 2 227 ? 1.812 -29.026 16.689 1.00 58.28 219 GLY B O 1
ATOM 10419 N N . ASP B 2 228 ? 0.981 -27.416 15.351 1.00 25.86 220 ASP B N 1
ATOM 10420 C CA . ASP B 2 228 ? 1.092 -28.185 14.108 1.00 31.02 220 ASP B CA 1
ATOM 10421 C C . ASP B 2 228 ? 1.551 -27.292 12.964 1.00 25.25 220 ASP B C 1
ATOM 10422 O O . ASP B 2 228 ? 1.568 -26.071 13.091 1.00 37.24 220 ASP B O 1
ATOM 10427 N N . ASN B 2 229 ? 1.926 -27.904 11.846 1.00 32.04 221 ASN B N 1
ATOM 10428 C CA . ASN B 2 229 ? 2.281 -27.137 10.661 1.00 34.34 221 ASN B CA 1
ATOM 10429 C C . ASN B 2 229 ? 1.033 -26.668 9.935 1.00 28.59 221 ASN B C 1
ATOM 10430 O O . ASN B 2 229 ? 1.043 -25.673 9.212 1.00 30.33 221 ASN B O 1
ATOM 10435 N N . VAL B 2 230 ? -0.051 -27.404 10.125 1.00 46.40 222 VAL B N 1
ATOM 10436 C CA . VAL B 2 230 ? -1.312 -27.023 9.521 1.00 34.54 222 VAL B CA 1
ATOM 10437 C C . VAL B 2 230 ? -1.951 -25.830 10.236 1.00 49.10 222 VAL B C 1
ATOM 10438 O O . VAL B 2 230 ? -2.883 -25.224 9.714 1.00 41.18 222 VAL B O 1
ATOM 10442 N N . GLY B 2 231 ? -1.452 -25.495 11.423 1.00 46.65 223 GLY B N 1
ATOM 10443 C CA . GLY B 2 231 ? -1.951 -24.339 12.150 1.00 40.14 223 GLY B CA 1
ATOM 10444 C C . GLY B 2 231 ? -2.826 -24.580 13.371 1.00 41.77 223 GLY B C 1
ATOM 10445 O O . GLY B 2 231 ? -3.083 -23.645 14.126 1.00 48.50 223 GLY B O 1
ATOM 10446 N N . ASN B 2 232 ? -3.323 -25.798 13.563 1.00 16.87 224 ASN B N 1
ATOM 10447 C CA . ASN B 2 232 ? -4.104 -26.085 14.762 1.00 21.47 224 ASN B CA 1
ATOM 10448 C C . ASN B 2 232 ? -3.132 -26.234 15.908 1.00 15.00 224 ASN B C 1
ATOM 10449 O O . ASN B 2 232 ? -1.950 -26.481 15.682 1.00 28.25 224 ASN B O 1
ATOM 10454 N N . VAL B 2 233 ? -3.591 -26.056 17.137 1.00 45.26 225 VAL B N 1
ATOM 10455 C CA . VAL B 2 233 ? -2.782 -26.513 18.246 1.00 56.33 225 VAL B CA 1
ATOM 10456 C C . VAL B 2 233 ? -3.457 -27.774 18.734 1.00 56.32 225 VAL B C 1
ATOM 10457 O O . VAL B 2 233 ? -4.568 -28.079 18.312 1.00 41.65 225 VAL B O 1
ATOM 10461 N N . ILE B 2 234 ? -2.814 -28.494 19.640 1.00 45.05 226 ILE B N 1
ATOM 10462 C CA . ILE B 2 234 ? -3.505 -29.518 20.400 1.00 43.05 226 ILE B CA 1
ATOM 10463 C C . ILE B 2 234 ? -2.992 -29.409 21.823 1.00 41.64 226 ILE B C 1
ATOM 10464 O O . ILE B 2 234 ? -1.808 -29.614 22.084 1.00 35.44 226 ILE B O 1
ATOM 10469 N N . LEU B 2 235 ? -3.886 -29.072 22.742 1.00 49.68 227 LEU B N 1
ATOM 10470 C CA . LEU B 2 235 ? -3.488 -28.824 24.117 1.00 42.64 227 LEU B CA 1
ATOM 10471 C C . LEU B 2 235 ? -4.049 -29.936 24.976 1.00 41.15 227 LEU B C 1
ATOM 10472 O O . LEU B 2 235 ? -5.231 -30.262 24.882 1.00 42.69 227 LEU B O 1
ATOM 10477 N N . LEU B 2 236 ? -3.196 -30.533 25.799 1.00 37.05 228 LEU B N 1
ATOM 10478 C CA . LEU B 2 236 ? -3.614 -31.650 26.624 1.00 40.22 228 LEU B CA 1
ATOM 10479 C C . LEU B 2 236 ? -3.292 -31.357 28.077 1.00 38.56 228 LEU B C 1
ATOM 10480 O O . LEU B 2 236 ? -2.315 -30.672 28.380 1.00 29.70 228 LEU B O 1
ATOM 10485 N N . ASN B 2 237 ? -4.135 -31.850 28.974 1.00 40.30 229 ASN B N 1
ATOM 10486 C CA . ASN B 2 237 ? -3.816 -31.790 30.385 1.00 53.95 229 ASN B CA 1
ATOM 10487 C C . ASN B 2 237 ? -2.734 -32.831 30.616 1.00 57.27 229 ASN B C 1
ATOM 10488 O O . ASN B 2 237 ? -2.728 -33.879 29.957 1.00 40.27 229 ASN B O 1
ATOM 10493 N N . MET B 2 238 ? -1.837 -32.561 31.562 1.00 67.05 230 MET B N 1
ATOM 10494 C CA . MET B 2 238 ? -0.567 -33.273 31.612 1.00 70.17 230 MET B CA 1
ATOM 10495 C C . MET B 2 238 ? -0.835 -34.763 31.488 1.00 66.51 230 MET B C 1
ATOM 10496 O O . MET B 2 238 ? 0.025 -35.514 31.041 1.00 60.16 230 MET B O 1
ATOM 10501 N N . ASP B 2 239 ? -2.041 -35.181 31.865 1.00 17.60 231 ASP B N 1
ATOM 10502 C CA . ASP B 2 239 ? -2.494 -36.536 31.562 1.00 27.15 231 ASP B CA 1
ATOM 10503 C C . ASP B 2 239 ? -3.741 -36.591 30.662 1.00 16.93 231 ASP B C 1
ATOM 10504 O O . ASP B 2 239 ? -4.761 -35.955 30.941 1.00 27.78 231 ASP B O 1
ATOM 10509 N N . GLY B 2 240 ? -3.604 -37.320 29.553 1.00 57.61 232 GLY B N 1
ATOM 10510 C CA . GLY B 2 240 ? -4.689 -37.660 28.640 1.00 58.52 232 GLY B CA 1
ATOM 10511 C C . GLY B 2 240 ? -5.595 -36.537 28.169 1.00 66.14 232 GLY B C 1
ATOM 10512 O O . GLY B 2 240 ? -5.160 -35.399 27.981 1.00 47.21 232 GLY B O 1
ATOM 10513 N N . LYS B 2 241 ? -6.852 -36.886 27.912 1.00 72.84 233 LYS B N 1
ATOM 10514 C CA . LYS B 2 241 ? -7.952 -35.924 27.964 1.00 62.88 233 LYS B CA 1
ATOM 10515 C C . LYS B 2 241 ? -7.717 -34.522 27.379 1.00 72.99 233 LYS B C 1
ATOM 10516 O O . LYS B 2 241 ? -7.525 -33.560 28.117 1.00 59.72 233 LYS B O 1
ATOM 10522 N N . GLU B 2 242 ? -7.672 -34.415 26.059 1.00 28.00 234 GLU B N 1
ATOM 10523 C CA . GLU B 2 242 ? -7.622 -33.102 25.429 1.00 37.92 234 GLU B CA 1
ATOM 10524 C C . GLU B 2 242 ? -9.036 -32.535 25.267 1.00 41.81 234 GLU B C 1
ATOM 10525 O O . GLU B 2 242 ? -9.993 -33.289 25.090 1.00 33.55 234 GLU B O 1
ATOM 10531 N N . LEU B 2 243 ? -9.191 -31.228 25.441 1.00 39.83 235 LEU B N 1
ATOM 10532 C CA . LEU B 2 243 ? -10.192 -30.518 24.661 1.00 35.85 235 LEU B CA 1
ATOM 10533 C C . LEU B 2 243 ? -9.392 -29.440 23.957 1.00 50.27 235 LEU B C 1
ATOM 10534 O O . LEU B 2 243 ? -8.938 -28.490 24.576 1.00 52.63 235 LEU B O 1
ATOM 10539 N N . TRP B 2 244 ? -9.173 -29.638 22.661 1.00 45.13 236 TRP B N 1
ATOM 10540 C CA . TRP B 2 244 ? -8.354 -28.749 21.858 1.00 41.96 236 TRP B CA 1
ATOM 10541 C C . TRP B 2 244 ? -8.422 -29.197 20.404 1.00 50.55 236 TRP B C 1
ATOM 10542 O O . TRP B 2 244 ? -9.243 -30.047 20.043 1.00 45.48 236 TRP B O 1
ATOM 10553 N N . ASN B 2 245 ? -7.555 -28.624 19.587 1.00 43.49 237 ASN B N 1
ATOM 10554 C CA . ASN B 2 245 ? -7.420 -29.018 18.189 1.00 46.15 237 ASN B CA 1
ATOM 10555 C C . ASN B 2 245 ? -8.315 -28.262 17.225 1.00 29.94 237 ASN B C 1
ATOM 10556 O O . ASN B 2 245 ? -8.236 -28.497 16.030 1.00 45.16 237 ASN B O 1
ATOM 10561 N N . LEU B 2 246 ? -9.174 -27.374 17.718 1.00 48.80 238 LEU B N 1
ATOM 10562 C CA . LEU B 2 246 ? -9.854 -26.476 16.794 1.00 32.45 238 LEU B CA 1
ATOM 10563 C C . LEU B 2 246 ? -8.750 -25.672 16.109 1.00 32.06 238 LEU B C 1
ATOM 10564 O O . LEU B 2 246 ? -7.916 -25.077 16.788 1.00 47.08 238 LEU B O 1
ATOM 10569 N N . ARG B 2 247 ? -8.723 -25.673 14.778 1.00 30.83 239 ARG B N 1
ATOM 10570 C CA . ARG B 2 247 ? -7.632 -25.024 14.053 1.00 36.72 239 ARG B CA 1
ATOM 10571 C C . ARG B 2 247 ? -7.466 -23.564 14.471 1.00 31.21 239 ARG B C 1
ATOM 10572 O O . ARG B 2 247 ? -8.410 -22.775 14.396 1.00 38.02 239 ARG B O 1
ATOM 10580 N N . MET B 2 248 ? -6.258 -23.210 14.888 1.00 55.27 240 MET B N 1
ATOM 10581 C CA . MET B 2 248 ? -5.984 -21.865 15.381 1.00 53.67 240 MET B CA 1
ATOM 10582 C C . MET B 2 248 ? -5.884 -20.887 14.227 1.00 40.47 240 MET B C 1
ATOM 10583 O O . MET B 2 248 ? -6.693 -19.973 14.097 1.00 43.84 240 MET B O 1
ATOM 10588 N N . HIS B 2 249 ? -4.858 -21.066 13.400 1.00 38.21 241 HIS B N 1
ATOM 10589 C CA . HIS B 2 249 ? -4.779 -20.331 12.150 1.00 41.51 241 HIS B CA 1
ATOM 10590 C C . HIS B 2 249 ? -4.252 -21.225 11.037 1.00 36.12 241 HIS B C 1
ATOM 10591 O O . HIS B 2 249 ? -3.971 -22.398 11.266 1.00 42.94 241 HIS B O 1
ATOM 10598 N N . LYS B 2 250 ? -4.118 -20.661 9.842 1.00 46.24 242 LYS B N 1
ATOM 10599 C CA . LYS B 2 250 ? -3.918 -21.423 8.613 1.00 43.81 242 LYS B CA 1
ATOM 10600 C C . LYS B 2 250 ? -2.533 -22.034 8.404 1.00 34.92 242 LYS B C 1
ATOM 10601 O O . LYS B 2 250 ? -2.399 -23.017 7.679 1.00 32.95 242 LYS B O 1
ATOM 10607 N N . LYS B 2 251 ? -1.510 -21.466 9.035 1.00 30.20 243 LYS B N 1
ATOM 10608 C CA . LYS B 2 251 ? -0.136 -21.880 8.742 1.00 26.14 243 LYS B CA 1
ATOM 10609 C C . LYS B 2 251 ? 0.581 -22.459 9.964 1.00 28.53 243 LYS B C 1
ATOM 10610 O O . LYS B 2 251 ? 0.145 -22.266 11.093 1.00 30.25 243 LYS B O 1
ATOM 10616 N N . LYS B 2 252 ? 1.675 -23.178 9.724 1.00 68.24 244 LYS B N 1
ATOM 10617 C CA . LYS B 2 252 ? 2.396 -23.889 10.779 1.00 58.58 244 LYS B CA 1
ATOM 10618 C C . LYS B 2 252 ? 2.745 -23.007 11.984 1.00 62.60 244 LYS B C 1
ATOM 10619 O O . LYS B 2 252 ? 3.120 -21.846 11.831 1.00 66.99 244 LYS B O 1
ATOM 10625 N N . VAL B 2 253 ? 2.609 -23.572 13.182 1.00 38.11 245 VAL B N 1
ATOM 10626 C CA . VAL B 2 253 ? 2.724 -22.802 14.409 1.00 30.33 245 VAL B CA 1
ATOM 10627 C C . VAL B 2 253 ? 4.091 -22.991 15.058 1.00 49.90 245 VAL B C 1
ATOM 10628 O O . VAL B 2 253 ? 4.401 -24.047 15.601 1.00 40.39 245 VAL B O 1
ATOM 10632 N N . THR B 2 254 ? 4.894 -21.935 15.014 1.00 14.80 246 THR B N 1
ATOM 10633 C CA . THR B 2 254 ? 6.290 -22.002 15.419 1.00 17.39 246 THR B CA 1
ATOM 10634 C C . THR B 2 254 ? 6.548 -22.103 16.925 1.00 13.40 246 THR B C 1
ATOM 10635 O O . THR B 2 254 ? 7.537 -22.697 17.341 1.00 20.98 246 THR B O 1
ATOM 10639 N N . HIS B 2 255 ? 5.686 -21.510 17.743 1.00 51.22 247 HIS B N 1
ATOM 10640 C CA . HIS B 2 255 ? 5.922 -21.505 19.186 1.00 40.81 247 HIS B CA 1
ATOM 10641 C C . HIS B 2 255 ? 4.602 -21.393 19.937 1.00 52.81 247 HIS B C 1
ATOM 10642 O O . HIS B 2 255 ? 3.681 -20.720 19.480 1.00 33.61 247 HIS B O 1
ATOM 10649 N N . VAL B 2 256 ? 4.505 -22.028 21.099 1.00 40.81 248 VAL B N 1
ATOM 10650 C CA . VAL B 2 256 ? 3.385 -21.735 21.988 1.00 33.33 248 VAL B CA 1
ATOM 10651 C C . VAL B 2 256 ? 3.911 -21.363 23.354 1.00 34.74 248 VAL B C 1
ATOM 10652 O O . VAL B 2 256 ? 4.760 -22.059 23.911 1.00 35.72 248 VAL B O 1
ATOM 10656 N N . ALA B 2 257 ? 3.402 -20.266 23.896 1.00 9.06 249 ALA B N 1
ATOM 10657 C CA . ALA B 2 257 ? 3.866 -19.794 25.189 1.00 11.80 249 ALA B CA 1
ATOM 10658 C C . ALA B 2 257 ? 2.756 -19.833 26.223 1.00 9.69 249 ALA B C 1
ATOM 10659 O O . ALA B 2 257 ? 1.747 -19.145 26.090 1.00 8.29 249 ALA B O 1
ATOM 10661 N N . LEU B 2 258 ? 2.941 -20.652 27.249 1.00 5.51 250 LEU B N 1
ATOM 10662 C CA . LEU B 2 258 ? 2.051 -20.614 28.393 1.00 5.60 250 LEU B CA 1
ATOM 10663 C C . LEU B 2 258 ? 2.600 -19.563 29.341 1.00 5.42 250 LEU B C 1
ATOM 10664 O O . LEU B 2 258 ? 3.761 -19.626 29.739 1.00 11.38 250 LEU B O 1
ATOM 10669 N N . ASN B 2 259 ? 1.775 -18.583 29.683 1.00 22.07 251 ASN B N 1
ATOM 10670 C CA . ASN B 2 259 ? 2.186 -17.533 30.605 1.00 23.47 251 ASN B CA 1
ATOM 10671 C C . ASN B 2 259 ? 2.442 -18.085 32.005 1.00 16.40 251 ASN B C 1
ATOM 10672 O O . ASN B 2 259 ? 1.602 -18.788 32.560 1.00 20.03 251 ASN B O 1
ATOM 10677 N N . PRO B 2 260 ? 3.614 -17.770 32.580 1.00 40.12 252 PRO B N 1
ATOM 10678 C CA . PRO B 2 260 ? 3.969 -18.231 33.929 1.00 29.67 252 PRO B CA 1
ATOM 10679 C C . PRO B 2 260 ? 2.977 -17.736 34.973 1.00 28.83 252 PRO B C 1
ATOM 10680 O O . PRO B 2 260 ? 2.506 -18.515 35.803 1.00 32.26 252 PRO B O 1
ATOM 10684 N N . CYS B 2 261 ? 2.643 -16.453 34.906 1.00 55.33 253 CYS B N 1
ATOM 10685 C CA . CYS B 2 261 ? 1.727 -15.864 35.870 1.00 54.03 253 CYS B CA 1
ATOM 10686 C C . CYS B 2 261 ? 0.255 -16.064 35.526 1.00 41.47 253 CYS B C 1
ATOM 10687 O O . CYS B 2 261 ? -0.618 -15.632 36.272 1.00 51.57 253 CYS B O 1
ATOM 10690 N N . CYS B 2 262 ? -0.034 -16.712 34.406 1.00 29.09 254 CYS B N 1
ATOM 10691 C CA . CYS B 2 262 ? -1.419 -17.074 34.135 1.00 27.23 254 CYS B CA 1
ATOM 10692 C C . CYS B 2 262 ? -1.531 -18.490 33.583 1.00 31.42 254 CYS B C 1
ATOM 10693 O O . CYS B 2 262 ? -0.872 -18.844 32.607 1.00 35.57 254 CYS B O 1
ATOM 10696 N N . ASP B 2 263 ? -2.371 -19.292 34.227 1.00 30.05 255 ASP B N 1
ATOM 10697 C CA . ASP B 2 263 ? -2.592 -20.676 33.838 1.00 30.50 255 ASP B CA 1
ATOM 10698 C C . ASP B 2 263 ? -3.473 -20.754 32.603 1.00 33.49 255 ASP B C 1
ATOM 10699 O O . ASP B 2 263 ? -3.075 -21.283 31.563 1.00 31.60 255 ASP B O 1
ATOM 10704 N N . TRP B 2 264 ? -4.688 -20.240 32.747 1.00 36.19 256 TRP B N 1
ATOM 10705 C CA . TRP B 2 264 ? -5.735 -20.400 31.752 1.00 46.17 256 TRP B CA 1
ATOM 10706 C C . TRP B 2 264 ? -5.433 -19.879 30.349 1.00 44.80 256 TRP B C 1
ATOM 10707 O O . TRP B 2 264 ? -6.083 -20.303 29.404 1.00 45.67 256 TRP B O 1
ATOM 10718 N N . PHE B 2 265 ? -4.474 -18.971 30.189 1.00 53.99 257 PHE B N 1
ATOM 10719 C CA . PHE B 2 265 ? -4.305 -18.366 28.864 1.00 58.22 257 PHE B CA 1
ATOM 10720 C C . PHE B 2 265 ? -2.963 -18.614 28.177 1.00 61.08 257 PHE B C 1
ATOM 10721 O O . PHE B 2 265 ? -2.074 -19.240 28.751 1.00 69.75 257 PHE B O 1
ATOM 10729 N N . LEU B 2 266 ? -2.820 -18.111 26.954 1.00 40.24 258 LEU B N 1
ATOM 10730 C CA . LEU B 2 266 ? -1.753 -18.573 26.078 1.00 31.63 258 LEU B CA 1
ATOM 10731 C C . LEU B 2 266 ? -1.419 -17.562 24.978 1.00 35.44 258 LEU B C 1
ATOM 10732 O O . LEU B 2 266 ? -2.168 -16.616 24.731 1.00 29.29 258 LEU B O 1
ATOM 10737 N N . ALA B 2 267 ? -0.262 -17.756 24.356 1.00 12.52 259 ALA B N 1
ATOM 10738 C CA . ALA B 2 267 ? 0.089 -17.047 23.134 1.00 16.84 259 ALA B CA 1
ATOM 10739 C C . ALA B 2 267 ? 0.937 -17.966 22.252 1.00 23.63 259 ALA B C 1
ATOM 10740 O O . ALA B 2 267 ? 1.748 -18.740 22.758 1.00 15.48 259 ALA B O 1
ATOM 10742 N N . THR B 2 268 ? 0.740 -17.894 20.938 1.00 68.79 260 THR B N 1
ATOM 10743 C CA . THR B 2 268 ? 1.456 -18.782 20.021 1.00 63.63 260 THR B CA 1
ATOM 10744 C C . THR B 2 268 ? 1.937 -18.082 18.745 1.00 65.82 260 THR B C 1
ATOM 10745 O O . THR B 2 268 ? 1.696 -16.892 18.559 1.00 74.72 260 THR B O 1
ATOM 10749 N N . ALA B 2 269 ? 2.620 -18.821 17.872 1.00 32.71 261 ALA B N 1
ATOM 10750 C CA . ALA B 2 269 ? 3.262 -18.221 16.701 1.00 26.00 261 ALA B CA 1
ATOM 10751 C C . ALA B 2 269 ? 3.062 -19.024 15.418 1.00 24.74 261 ALA B C 1
ATOM 10752 O O . ALA B 2 269 ? 3.196 -20.248 15.406 1.00 20.65 261 ALA B O 1
ATOM 10754 N N . SER B 2 270 ? 2.758 -18.320 14.334 1.00 36.86 262 SER B N 1
ATOM 10755 C CA . SER B 2 270 ? 2.513 -18.969 13.057 1.00 25.41 262 SER B CA 1
ATOM 10756 C C . SER B 2 270 ? 3.160 -18.208 11.904 1.00 36.34 262 SER B C 1
ATOM 10757 O O . SER B 2 270 ? 3.617 -17.076 12.070 1.00 28.08 262 SER B O 1
ATOM 10760 N N . VAL B 2 271 ? 3.214 -18.846 10.740 1.00 43.48 263 VAL B N 1
ATOM 10761 C CA . VAL B 2 271 ? 3.699 -18.183 9.543 1.00 44.24 263 VAL B CA 1
ATOM 10762 C C . VAL B 2 271 ? 2.621 -17.223 9.072 1.00 48.65 263 VAL B C 1
ATOM 10763 O O . VAL B 2 271 ? 2.837 -16.413 8.168 1.00 52.29 263 VAL B O 1
ATOM 10767 N N . ASP B 2 272 ? 1.457 -17.320 9.710 1.00 31.21 264 ASP B N 1
ATOM 10768 C CA . ASP B 2 272 ? 0.288 -16.543 9.325 1.00 32.90 264 ASP B CA 1
ATOM 10769 C C . ASP B 2 272 ? 0.538 -15.057 9.516 1.00 25.33 264 ASP B C 1
ATOM 10770 O O . ASP B 2 272 ? -0.250 -14.223 9.072 1.00 38.14 264 ASP B O 1
ATOM 10775 N N . GLN B 2 273 ? 1.661 -14.733 10.145 1.00 54.94 265 GLN B N 1
ATOM 10776 C CA . GLN B 2 273 ? 1.967 -13.360 10.505 1.00 47.61 265 GLN B CA 1
ATOM 10777 C C . GLN B 2 273 ? 0.979 -12.882 11.557 1.00 57.11 265 GLN B C 1
ATOM 10778 O O . GLN B 2 273 ? 0.473 -11.759 11.494 1.00 62.07 265 GLN B O 1
ATOM 10784 N N . THR B 2 274 ? 0.710 -13.750 12.527 1.00 26.14 266 THR B N 1
ATOM 10785 C CA . THR B 2 274 ? -0.179 -13.422 13.638 1.00 36.29 266 THR B CA 1
ATOM 10786 C C . THR B 2 274 ? 0.291 -14.079 14.936 1.00 38.42 266 THR B C 1
ATOM 10787 O O . THR B 2 274 ? 0.803 -15.196 14.924 1.00 38.46 266 THR B O 1
ATOM 10791 N N . VAL B 2 275 ? 0.140 -13.367 16.050 1.00 49.28 267 VAL B N 1
ATOM 10792 C CA . VAL B 2 275 ? 0.456 -13.911 17.370 1.00 35.66 267 VAL B CA 1
ATOM 10793 C C . VAL B 2 275 ? -0.639 -14.777 18.012 1.00 51.51 267 VAL B C 1
ATOM 10794 O O . VAL B 2 275 ? -0.334 -15.772 18.656 1.00 52.95 267 VAL B O 1
ATOM 10798 N N . LYS B 2 276 ? -1.898 -14.384 17.898 1.00 34.62 268 LYS B N 1
ATOM 10799 C CA . LYS B 2 276 ? -2.972 -15.151 18.535 1.00 42.83 268 LYS B CA 1
ATOM 10800 C C . LYS B 2 276 ? -2.802 -15.435 20.031 1.00 37.87 268 LYS B C 1
ATOM 10801 O O . LYS B 2 276 ? -2.507 -16.563 20.437 1.00 53.10 268 LYS B O 1
ATOM 10807 N N . ILE B 2 277 ? -2.950 -14.388 20.845 1.00 20.25 269 ILE B N 1
ATOM 10808 C CA . ILE B 2 277 ? -3.066 -14.559 22.290 1.00 22.73 269 ILE B CA 1
ATOM 10809 C C . ILE B 2 277 ? -4.418 -15.207 22.581 1.00 22.34 269 ILE B C 1
ATOM 10810 O O . ILE B 2 277 ? -5.443 -14.814 22.028 1.00 21.17 269 ILE B O 1
ATOM 10815 N N . TRP B 2 278 ? -4.402 -16.198 23.473 1.00 38.93 270 TRP B N 1
ATOM 10816 C CA . TRP B 2 278 ? -5.566 -17.030 23.708 1.00 29.21 270 TRP B CA 1
ATOM 10817 C C . TRP B 2 278 ? -6.015 -17.112 25.161 1.00 41.93 270 TRP B C 1
ATOM 10818 O O . TRP B 2 278 ? -5.377 -16.561 26.062 1.00 27.28 270 TRP B O 1
ATOM 10829 N N . ASP B 2 279 ? -7.116 -17.821 25.377 1.00 44.31 271 ASP B N 1
ATOM 10830 C CA . ASP B 2 279 ? -7.535 -18.223 26.718 1.00 47.40 271 ASP B CA 1
ATOM 10831 C C . ASP B 2 279 ? -7.782 -19.724 26.646 1.00 48.15 271 ASP B C 1
ATOM 10832 O O . ASP B 2 279 ? -8.708 -20.177 25.979 1.00 45.51 271 ASP B O 1
ATOM 10837 N N . LEU B 2 280 ? -6.944 -20.490 27.334 1.00 39.10 272 LEU B N 1
ATOM 10838 C CA . LEU B 2 280 ? -6.959 -21.947 27.239 1.00 34.06 272 LEU B CA 1
ATOM 10839 C C . LEU B 2 280 ? -8.299 -22.583 27.588 1.00 36.99 272 LEU B C 1
ATOM 10840 O O . LEU B 2 280 ? -8.615 -23.672 27.106 1.00 42.75 272 LEU B O 1
ATOM 10845 N N . ARG B 2 281 ? -9.085 -21.917 28.426 1.00 47.81 273 ARG B N 1
ATOM 10846 C CA . ARG B 2 281 ? -10.317 -22.525 28.923 1.00 36.54 273 ARG B CA 1
ATOM 10847 C C . ARG B 2 281 ? -11.569 -22.133 28.138 1.00 43.73 273 ARG B C 1
ATOM 10848 O O . ARG B 2 281 ? -12.186 -22.975 27.488 1.00 29.85 273 ARG B O 1
ATOM 10856 N N . GLN B 2 282 ? -11.913 -20.853 28.184 1.00 64.58 274 GLN B N 1
ATOM 10857 C CA . GLN B 2 282 ? -13.194 -20.364 27.694 1.00 63.78 274 GLN B CA 1
ATOM 10858 C C . GLN B 2 282 ? -13.182 -20.088 26.199 1.00 78.48 274 GLN B C 1
ATOM 10859 O O . GLN B 2 282 ? -14.143 -19.556 25.649 1.00 71.20 274 GLN B O 1
ATOM 10865 N N . VAL B 2 283 ? -12.070 -20.408 25.552 1.00 41.86 275 VAL B N 1
ATOM 10866 C CA . VAL B 2 283 ? -12.015 -20.360 24.095 1.00 37.16 275 VAL B CA 1
ATOM 10867 C C . VAL B 2 283 ? -12.696 -21.604 23.539 1.00 27.83 275 VAL B C 1
ATOM 10868 O O . VAL B 2 283 ? -12.351 -22.726 23.904 1.00 37.47 275 VAL B O 1
ATOM 10872 N N . ARG B 2 284 ? -13.682 -21.392 22.679 1.00 44.99 276 ARG B N 1
ATOM 10873 C CA . ARG B 2 284 ? -14.497 -22.463 22.127 1.00 45.06 276 ARG B CA 1
ATOM 10874 C C . ARG B 2 284 ? -14.587 -22.327 20.613 1.00 58.44 276 ARG B C 1
ATOM 10875 O O . ARG B 2 284 ? -14.145 -23.192 19.850 1.00 44.14 276 ARG B O 1
ATOM 10883 N N . GLY B 2 285 ? -15.112 -21.183 20.195 1.00 27.63 277 GLY B N 1
ATOM 10884 C CA . GLY B 2 285 ? -15.845 -21.042 18.955 1.00 22.82 277 GLY B CA 1
ATOM 10885 C C . GLY B 2 285 ? -15.094 -21.230 17.654 1.00 24.79 277 GLY B C 1
ATOM 10886 O O . GLY B 2 285 ? -15.576 -20.819 16.596 1.00 31.82 277 GLY B O 1
ATOM 10887 N N . LYS B 2 286 ? -13.926 -21.856 17.708 1.00 39.99 278 LYS B N 1
ATOM 10888 C CA . LYS B 2 286 ? -13.136 -22.022 16.501 1.00 26.88 278 LYS B CA 1
ATOM 10889 C C . LYS B 2 286 ? -12.620 -20.692 15.993 1.00 43.19 278 LYS B C 1
ATOM 10890 O O . LYS B 2 286 ? -13.141 -20.101 15.035 1.00 36.00 278 LYS B O 1
ATOM 10896 N N . ALA B 2 287 ? -11.592 -20.224 16.688 1.00 30.50 279 ALA B N 1
ATOM 10897 C CA . ALA B 2 287 ? -10.946 -18.958 16.401 1.00 40.79 279 ALA B CA 1
ATOM 10898 C C . ALA B 2 287 ? -11.801 -17.771 16.785 1.00 41.57 279 ALA B C 1
ATOM 10899 O O . ALA B 2 287 ? -11.851 -16.783 16.064 1.00 29.78 279 ALA B O 1
ATOM 10901 N N . SER B 2 288 ? -12.503 -17.882 17.905 1.00 45.59 280 SER B N 1
ATOM 10902 C CA . SER B 2 288 ? -13.012 -16.696 18.556 1.00 36.93 280 SER B CA 1
ATOM 10903 C C . SER B 2 288 ? -11.887 -16.406 19.531 1.00 41.51 280 SER B C 1
ATOM 10904 O O . SER B 2 288 ? -11.584 -17.234 20.387 1.00 46.54 280 SER B O 1
ATOM 10907 N N . PHE B 2 289 ? -11.215 -15.274 19.369 1.00 33.88 281 PHE B N 1
ATOM 10908 C CA . PHE B 2 289 ? -10.110 -14.946 20.258 1.00 34.66 281 PHE B CA 1
ATOM 10909 C C . PHE B 2 289 ? -10.273 -13.563 20.871 1.00 29.27 281 PHE B C 1
ATOM 10910 O O . PHE B 2 289 ? -11.267 -12.880 20.630 1.00 44.12 281 PHE B O 1
ATOM 10918 N N . LEU B 2 290 ? -9.297 -13.161 21.676 1.00 42.80 282 LEU B N 1
ATOM 10919 C CA . LEU B 2 290 ? -9.366 -11.890 22.388 1.00 50.43 282 LEU B CA 1
ATOM 10920 C C . LEU B 2 290 ? -8.560 -10.809 21.687 1.00 53.67 282 LEU B C 1
ATOM 10921 O O . LEU B 2 290 ? -9.091 -9.765 21.313 1.00 50.46 282 LEU B O 1
ATOM 10926 N N . TYR B 2 291 ? -7.261 -11.046 21.567 1.00 38.58 283 TYR B N 1
ATOM 10927 C CA . TYR B 2 291 ? -6.393 -10.157 20.817 1.00 46.81 283 TYR B CA 1
ATOM 10928 C C . TYR B 2 291 ? -5.560 -10.975 19.851 1.00 46.86 283 TYR B C 1
ATOM 10929 O O . TYR B 2 291 ? -5.017 -12.018 20.213 1.00 46.71 283 TYR B O 1
ATOM 10938 N N . SER B 2 292 ? -5.462 -10.504 18.616 1.00 54.57 284 SER B N 1
ATOM 10939 C CA . SER B 2 292 ? -4.514 -11.072 17.675 1.00 51.22 284 SER B CA 1
ATOM 10940 C C . SER B 2 292 ? -3.610 -9.948 17.209 1.00 49.74 284 SER B C 1
ATOM 10941 O O . SER B 2 292 ? -4.075 -8.838 16.943 1.00 48.97 284 SER B O 1
ATOM 10944 N N . LEU B 2 293 ? -2.316 -10.236 17.116 1.00 35.37 285 LEU B N 1
ATOM 10945 C CA . LEU B 2 293 ? -1.324 -9.218 16.794 1.00 41.93 285 LEU B CA 1
ATOM 10946 C C . LEU B 2 293 ? -0.714 -9.451 15.423 1.00 42.95 285 LEU B C 1
ATOM 10947 O O . LEU B 2 293 ? -0.015 -10.444 15.211 1.00 44.18 285 LEU B O 1
ATOM 10952 N N . PRO B 2 294 ? -0.980 -8.526 14.486 1.00 71.58 286 PRO B N 1
ATOM 10953 C CA . PRO B 2 294 ? -0.491 -8.604 13.107 1.00 58.43 286 PRO B CA 1
ATOM 10954 C C . PRO B 2 294 ? 0.999 -8.306 12.976 1.00 58.98 286 PRO B C 1
ATOM 10955 O O . PRO B 2 294 ? 1.554 -7.504 13.726 1.00 55.09 286 PRO B O 1
ATOM 10959 N N . HIS B 2 295 ? 1.638 -8.959 12.016 1.00 40.27 287 HIS B N 1
ATOM 10960 C CA . HIS B 2 295 ? 3.035 -8.690 11.723 1.00 41.15 287 HIS B CA 1
ATOM 10961 C C . HIS B 2 295 ? 3.234 -8.650 10.215 1.00 47.58 287 HIS B C 1
ATOM 10962 O O . HIS B 2 295 ? 2.509 -9.305 9.466 1.00 43.78 287 HIS B O 1
ATOM 10969 N N . ARG B 2 296 ? 4.225 -7.886 9.773 1.00 36.41 288 ARG B N 1
ATOM 10970 C CA . ARG B 2 296 ? 4.545 -7.805 8.355 1.00 31.75 288 ARG B CA 1
ATOM 10971 C C . ARG B 2 296 ? 5.034 -9.148 7.843 1.00 45.65 288 ARG B C 1
ATOM 10972 O O . ARG B 2 296 ? 5.119 -9.373 6.636 1.00 36.24 288 ARG B O 1
ATOM 10980 N N . HIS B 2 297 ? 5.347 -10.045 8.770 1.00 47.34 289 HIS B N 1
ATOM 10981 C CA . HIS B 2 297 ? 5.920 -11.332 8.403 1.00 45.90 289 HIS B CA 1
ATOM 10982 C C . HIS B 2 297 ? 5.518 -12.443 9.363 1.00 32.34 289 HIS B C 1
ATOM 10983 O O . HIS B 2 297 ? 4.834 -12.203 10.361 1.00 37.98 289 HIS B O 1
ATOM 10990 N N . PRO B 2 298 ? 5.945 -13.674 9.055 1.00 25.65 290 PRO B N 1
ATOM 10991 C CA . PRO B 2 298 ? 5.656 -14.809 9.934 1.00 26.61 290 PRO B CA 1
ATOM 10992 C C . PRO B 2 298 ? 6.447 -14.720 11.230 1.00 37.42 290 PRO B C 1
ATOM 10993 O O . PRO B 2 298 ? 7.411 -13.962 11.301 1.00 38.06 290 PRO B O 1
ATOM 10997 N N . VAL B 2 299 ? 6.053 -15.486 12.239 1.00 31.49 291 VAL B N 1
ATOM 10998 C CA . VAL B 2 299 ? 6.642 -15.321 13.561 1.00 19.07 291 VAL B CA 1
ATOM 10999 C C . VAL B 2 299 ? 6.967 -16.658 14.222 1.00 25.13 291 VAL B C 1
ATOM 11000 O O . VAL B 2 299 ? 6.098 -17.516 14.355 1.00 31.06 291 VAL B O 1
ATOM 11004 N N . ASN B 2 300 ? 8.226 -16.842 14.608 1.00 40.53 292 ASN B N 1
ATOM 11005 C CA . ASN B 2 300 ? 8.657 -18.098 15.219 1.00 34.26 292 ASN B CA 1
ATOM 11006 C C . ASN B 2 300 ? 8.663 -18.130 16.746 1.00 37.62 292 ASN B C 1
ATOM 11007 O O . ASN B 2 300 ? 8.817 -19.196 17.343 1.00 45.42 292 ASN B O 1
ATOM 11012 N N . ALA B 2 301 ? 8.487 -16.975 17.376 1.00 19.83 293 ALA B N 1
ATOM 11013 C CA . ALA B 2 301 ? 8.617 -16.892 18.827 1.00 16.11 293 ALA B CA 1
ATOM 11014 C C . ALA B 2 301 ? 7.453 -16.171 19.501 1.00 19.93 293 ALA B C 1
ATOM 11015 O O . ALA B 2 301 ? 6.976 -15.147 19.011 1.00 20.95 293 ALA B O 1
ATOM 11017 N N . ALA B 2 302 ? 7.008 -16.719 20.630 1.00 27.72 294 ALA B N 1
ATOM 11018 C CA . ALA B 2 302 ? 5.964 -16.107 21.445 1.00 41.64 294 ALA B CA 1
ATOM 11019 C C . ALA B 2 302 ? 6.574 -15.535 22.722 1.00 24.65 294 ALA B C 1
ATOM 11020 O O . ALA B 2 302 ? 6.638 -14.318 22.893 1.00 33.83 294 ALA B O 1
ATOM 11022 N N . CYS B 2 303 ? 7.006 -16.417 23.620 1.00 29.84 295 CYS B N 1
ATOM 11023 C CA . CYS B 2 303 ? 7.897 -16.029 24.715 1.00 20.78 295 CYS B CA 1
ATOM 11024 C C . CYS B 2 303 ? 7.420 -14.935 25.669 1.00 21.21 295 CYS B C 1
ATOM 11025 O O . CYS B 2 303 ? 7.902 -13.805 25.607 1.00 18.55 295 CYS B O 1
ATOM 11028 N N . PHE B 2 304 ? 6.470 -15.256 26.539 1.00 14.85 296 PHE B N 1
ATOM 11029 C CA . PHE B 2 304 ? 6.112 -14.330 27.613 1.00 24.72 296 PHE B CA 1
ATOM 11030 C C . PHE B 2 304 ? 7.283 -14.102 28.566 1.00 14.05 296 PHE B C 1
ATOM 11031 O O . PHE B 2 304 ? 8.152 -14.959 28.717 1.00 22.37 296 PHE B O 1
ATOM 11039 N N . SER B 2 305 ? 7.298 -12.939 29.208 1.00 16.95 297 SER B N 1
ATOM 11040 C CA . SER B 2 305 ? 8.325 -12.630 30.192 1.00 13.79 297 SER B CA 1
ATOM 11041 C C . SER B 2 305 ? 7.942 -13.219 31.549 1.00 14.83 297 SER B C 1
ATOM 11042 O O . SER B 2 305 ? 6.758 -13.378 31.847 1.00 16.50 297 SER B O 1
ATOM 11045 N N . PRO B 2 306 ? 8.946 -13.522 32.382 1.00 9.89 298 PRO B N 1
ATOM 11046 C CA . PRO B 2 306 ? 8.730 -14.170 33.681 1.00 17.62 298 PRO B CA 1
ATOM 11047 C C . PRO B 2 306 ? 7.710 -13.385 34.493 1.00 12.68 298 PRO B C 1
ATOM 11048 O O . PRO B 2 306 ? 7.166 -13.888 35.475 1.00 10.15 298 PRO B O 1
ATOM 11052 N N . ASP B 2 307 ? 7.492 -12.138 34.089 1.00 36.89 299 ASP B N 1
ATOM 11053 C CA . ASP B 2 307 ? 6.437 -11.311 34.651 1.00 40.01 299 ASP B CA 1
ATOM 11054 C C . ASP B 2 307 ? 5.148 -11.912 34.162 1.00 44.78 299 ASP B C 1
ATOM 11055 O O . ASP B 2 307 ? 4.200 -12.129 34.918 1.00 37.76 299 ASP B O 1
ATOM 11060 N N . GLY B 2 308 ? 5.140 -12.191 32.865 1.00 43.02 300 GLY B N 1
ATOM 11061 C CA . GLY B 2 308 ? 3.962 -12.684 32.192 1.00 43.31 300 GLY B CA 1
ATOM 11062 C C . GLY B 2 308 ? 3.231 -11.466 31.686 1.00 44.10 300 GLY B C 1
ATOM 11063 O O . GLY B 2 308 ? 2.275 -11.572 30.929 1.00 34.56 300 GLY B O 1
ATOM 11064 N N . ALA B 2 309 ? 3.721 -10.301 32.100 1.00 7.20 301 ALA B N 1
ATOM 11065 C CA . ALA B 2 309 ? 3.104 -9.021 31.786 1.00 12.08 301 ALA B CA 1
ATOM 11066 C C . ALA B 2 309 ? 3.627 -8.392 30.488 1.00 10.42 301 ALA B C 1
ATOM 11067 O O . ALA B 2 309 ? 3.292 -7.252 30.179 1.00 8.02 301 ALA B O 1
ATOM 11069 N N . ARG B 2 310 ? 4.472 -9.107 29.749 1.00 24.82 302 ARG B N 1
ATOM 11070 C CA . ARG B 2 310 ? 4.938 -8.621 28.448 1.00 34.49 302 ARG B CA 1
ATOM 11071 C C . ARG B 2 310 ? 5.071 -9.768 27.457 1.00 26.81 302 ARG B C 1
ATOM 11072 O O . ARG B 2 310 ? 5.247 -10.917 27.855 1.00 21.65 302 ARG B O 1
ATOM 11080 N N . LEU B 2 311 ? 4.999 -9.450 26.169 1.00 15.50 303 LEU B N 1
ATOM 11081 C CA . LEU B 2 311 ? 5.132 -10.451 25.122 1.00 25.50 303 LEU B CA 1
ATOM 11082 C C . LEU B 2 311 ? 6.171 -9.978 24.110 1.00 24.37 303 LEU B C 1
ATOM 11083 O O . LEU B 2 311 ? 5.987 -8.952 23.456 1.00 18.92 303 LEU B O 1
ATOM 11088 N N . LEU B 2 312 ? 7.273 -10.719 24.010 1.00 22.60 304 LEU B N 1
ATOM 11089 C CA . LEU B 2 312 ? 8.346 -10.402 23.070 1.00 27.89 304 LEU B CA 1
ATOM 11090 C C . LEU B 2 312 ? 8.266 -11.315 21.864 1.00 38.05 304 LEU B C 1
ATOM 11091 O O . LEU B 2 312 ? 8.405 -12.531 21.986 1.00 20.99 304 LEU B O 1
ATOM 11096 N N . THR B 2 313 ? 8.063 -10.724 20.695 1.00 29.39 305 THR B N 1
ATOM 11097 C CA . THR B 2 313 ? 7.857 -11.500 19.484 1.00 26.02 305 THR B CA 1
ATOM 11098 C C . THR B 2 313 ? 9.015 -11.355 18.506 1.00 31.79 305 THR B C 1
ATOM 11099 O O . THR B 2 313 ? 9.543 -10.262 18.316 1.00 21.90 305 THR B O 1
ATOM 11103 N N . THR B 2 314 ? 9.413 -12.457 17.882 1.00 64.36 306 THR B N 1
ATOM 11104 C CA . THR B 2 314 ? 10.484 -12.396 16.894 1.00 65.11 306 THR B CA 1
ATOM 11105 C C . THR B 2 314 ? 9.964 -12.722 15.495 1.00 66.64 306 THR B C 1
ATOM 11106 O O . THR B 2 314 ? 9.376 -13.777 15.268 1.00 52.97 306 THR B O 1
ATOM 11110 N N . ASP B 2 315 ? 10.202 -11.812 14.557 1.00 25.82 307 ASP B N 1
ATOM 11111 C CA . ASP B 2 315 ? 9.609 -11.899 13.226 1.00 34.23 307 ASP B CA 1
ATOM 11112 C C . ASP B 2 315 ? 10.610 -12.367 12.175 1.00 27.75 307 ASP B C 1
ATOM 11113 O O . ASP B 2 315 ? 11.805 -12.135 12.289 1.00 31.32 307 ASP B O 1
ATOM 11118 N N . GLN B 2 316 ? 10.112 -13.031 11.148 1.00 61.86 308 GLN B N 1
ATOM 11119 C CA . GLN B 2 316 ? 10.974 -13.732 10.207 1.00 60.60 308 GLN B CA 1
ATOM 11120 C C . GLN B 2 316 ? 12.046 -12.935 9.424 1.00 60.91 308 GLN B C 1
ATOM 11121 O O . GLN B 2 316 ? 12.984 -13.536 8.893 1.00 74.01 308 GLN B O 1
ATOM 11127 N N . LYS B 2 317 ? 11.937 -11.610 9.352 1.00 38.88 309 LYS B N 1
ATOM 11128 C CA . LYS B 2 317 ? 12.948 -10.847 8.620 1.00 22.70 309 LYS B CA 1
ATOM 11129 C C . LYS B 2 317 ? 13.657 -9.820 9.503 1.00 39.09 309 LYS B C 1
ATOM 11130 O O . LYS B 2 317 ? 14.772 -10.062 9.967 1.00 35.84 309 LYS B O 1
ATOM 11136 N N . SER B 2 318 ? 13.017 -8.680 9.753 1.00 51.97 310 SER B N 1
ATOM 11137 C CA . SER B 2 318 ? 13.551 -7.757 10.746 1.00 41.10 310 SER B CA 1
ATOM 11138 C C . SER B 2 318 ? 12.486 -7.177 11.674 1.00 38.35 310 SER B C 1
ATOM 11139 O O . SER B 2 318 ? 11.654 -6.369 11.258 1.00 34.37 310 SER B O 1
ATOM 11142 N N . GLU B 2 319 ? 12.538 -7.562 12.943 1.00 32.93 311 GLU B N 1
ATOM 11143 C CA . GLU B 2 319 ? 11.753 -6.879 13.959 1.00 26.46 311 GLU B CA 1
ATOM 11144 C C . GLU B 2 319 ? 11.824 -7.609 15.293 1.00 42.03 311 GLU B C 1
ATOM 11145 O O . GLU B 2 319 ? 12.116 -8.802 15.347 1.00 38.82 311 GLU B O 1
ATOM 11151 N N . ILE B 2 320 ? 11.529 -6.895 16.369 1.00 29.02 312 ILE B N 1
ATOM 11152 C CA . ILE B 2 320 ? 11.343 -7.522 17.669 1.00 25.17 312 ILE B CA 1
ATOM 11153 C C . ILE B 2 320 ? 10.168 -6.821 18.330 1.00 37.06 312 ILE B C 1
ATOM 11154 O O . ILE B 2 320 ? 10.186 -5.601 18.486 1.00 35.39 312 ILE B O 1
ATOM 11159 N N . ARG B 2 321 ? 9.149 -7.577 18.718 1.00 44.49 313 ARG B N 1
ATOM 11160 C CA . ARG B 2 321 ? 7.940 -6.970 19.260 1.00 34.92 313 ARG B CA 1
ATOM 11161 C C . ARG B 2 321 ? 7.889 -7.110 20.771 1.00 35.40 313 ARG B C 1
ATOM 11162 O O . ARG B 2 321 ? 8.025 -8.208 21.306 1.00 53.44 313 ARG B O 1
ATOM 11170 N N . VAL B 2 322 ? 7.706 -5.988 21.455 1.00 31.02 314 VAL B N 1
ATOM 11171 C CA . VAL B 2 322 ? 7.415 -6.007 22.879 1.00 23.57 314 VAL B CA 1
ATOM 11172 C C . VAL B 2 322 ? 5.969 -5.571 23.072 1.00 26.45 314 VAL B C 1
ATOM 11173 O O . VAL B 2 322 ? 5.563 -4.519 22.583 1.00 12.77 314 VAL B O 1
ATOM 11177 N N . TYR B 2 323 ? 5.194 -6.393 23.772 1.00 40.67 315 TYR B N 1
ATOM 11178 C CA . TYR B 2 323 ? 3.789 -6.104 24.023 1.00 34.39 315 TYR B CA 1
ATOM 11179 C C . TYR B 2 323 ? 3.534 -6.041 25.520 1.00 27.17 315 TYR B C 1
ATOM 11180 O O . TYR B 2 323 ? 4.060 -6.856 26.277 1.00 43.26 315 TYR B O 1
ATOM 11189 N N . SER B 2 324 ? 2.731 -5.070 25.946 1.00 23.82 316 SER B N 1
ATOM 11190 C CA . SER B 2 324 ? 2.409 -4.928 27.360 1.00 24.33 316 SER B CA 1
ATOM 11191 C C . SER B 2 324 ? 1.166 -5.744 27.685 1.00 17.78 316 SER B C 1
ATOM 11192 O O . SER B 2 324 ? 0.548 -6.319 26.788 1.00 18.25 316 SER B O 1
ATOM 11195 N N . ALA B 2 325 ? 0.800 -5.793 28.963 1.00 23.03 317 ALA B N 1
ATOM 11196 C CA . ALA B 2 325 ? -0.480 -6.363 29.348 1.00 20.95 317 ALA B CA 1
ATOM 11197 C C . ALA B 2 325 ? -1.497 -5.250 29.508 1.00 19.00 317 ALA B C 1
ATOM 11198 O O . ALA B 2 325 ? -2.671 -5.507 29.767 1.00 15.67 317 ALA B O 1
ATOM 11200 N N . SER B 2 326 ? -1.041 -4.012 29.357 1.00 32.07 318 SER B N 1
ATOM 11201 C CA . SER B 2 326 ? -1.951 -2.886 29.272 1.00 38.89 318 SER B CA 1
ATOM 11202 C C . SER B 2 326 ? -2.065 -2.644 27.783 1.00 31.69 318 SER B C 1
ATOM 11203 O O . SER B 2 326 ? -1.098 -2.228 27.148 1.00 33.57 318 SER B O 1
ATOM 11206 N N . GLN B 2 327 ? -3.231 -2.915 27.215 1.00 48.40 319 GLN B N 1
ATOM 11207 C CA . GLN B 2 327 ? -3.370 -2.861 25.764 1.00 48.42 319 GLN B CA 1
ATOM 11208 C C . GLN B 2 327 ? -2.445 -3.839 25.019 1.00 42.66 319 GLN B C 1
ATOM 11209 O O . GLN B 2 327 ? -1.450 -3.428 24.418 1.00 52.97 319 GLN B O 1
ATOM 11215 N N . TRP B 2 328 ? -2.776 -5.129 25.079 1.00 28.72 320 TRP B N 1
ATOM 11216 C CA . TRP B 2 328 ? -2.054 -6.171 24.343 1.00 31.62 320 TRP B CA 1
ATOM 11217 C C . TRP B 2 328 ? -1.964 -5.884 22.845 1.00 30.95 320 TRP B C 1
ATOM 11218 O O . TRP B 2 328 ? -1.148 -6.484 22.145 1.00 41.01 320 TRP B O 1
ATOM 11229 N N . ASP B 2 329 ? -2.807 -4.984 22.347 1.00 53.02 321 ASP B N 1
ATOM 11230 C CA . ASP B 2 329 ? -2.828 -4.688 20.917 1.00 51.62 321 ASP B CA 1
ATOM 11231 C C . ASP B 2 329 ? -1.591 -3.912 20.487 1.00 52.78 321 ASP B C 1
ATOM 11232 O O . ASP B 2 329 ? -0.763 -4.422 19.732 1.00 53.90 321 ASP B O 1
ATOM 11237 N N . CYS B 2 330 ? -1.470 -2.677 20.962 1.00 45.51 322 CYS B N 1
ATOM 11238 C CA . CYS B 2 330 ? -0.338 -1.843 20.588 1.00 31.15 322 CYS B CA 1
ATOM 11239 C C . CYS B 2 330 ? 0.894 -2.288 21.358 1.00 34.73 322 CYS B C 1
ATOM 11240 O O . CYS B 2 330 ? 0.918 -2.236 22.589 1.00 36.95 322 CYS B O 1
ATOM 11243 N N . PRO B 2 331 ? 1.918 -2.749 20.630 1.00 28.03 323 PRO B N 1
ATOM 11244 C CA . PRO B 2 331 ? 3.180 -3.167 21.242 1.00 23.67 323 PRO B CA 1
ATOM 11245 C C . PRO B 2 331 ? 3.914 -1.959 21.793 1.00 21.57 323 PRO B C 1
ATOM 11246 O O . PRO B 2 331 ? 3.877 -0.885 21.191 1.00 31.45 323 PRO B O 1
ATOM 11250 N N . LEU B 2 332 ? 4.564 -2.125 22.937 1.00 38.72 324 LEU B N 1
ATOM 11251 C CA . LEU B 2 332 ? 5.257 -1.000 23.530 1.00 38.91 324 LEU B CA 1
ATOM 11252 C C . LEU B 2 332 ? 6.281 -0.472 22.539 1.00 29.56 324 LEU B C 1
ATOM 11253 O O . LEU B 2 332 ? 6.611 0.707 22.562 1.00 30.81 324 LEU B O 1
ATOM 11258 N N . GLY B 2 333 ? 6.787 -1.340 21.665 1.00 17.71 325 GLY B N 1
ATOM 11259 C CA . GLY B 2 333 ? 7.845 -0.915 20.761 1.00 18.97 325 GLY B CA 1
ATOM 11260 C C . GLY B 2 333 ? 8.632 -1.986 20.028 1.00 16.06 325 GLY B C 1
ATOM 11261 O O . GLY B 2 333 ? 8.568 -3.169 20.371 1.00 17.06 325 GLY B O 1
ATOM 11262 N N . LEU B 2 334 ? 9.395 -1.549 19.025 1.00 38.47 326 LEU B N 1
ATOM 11263 C CA . LEU B 2 334 ? 10.173 -2.445 18.165 1.00 40.96 326 LEU B CA 1
ATOM 11264 C C . LEU B 2 334 ? 11.672 -2.183 18.243 1.00 42.30 326 LEU B C 1
ATOM 11265 O O . LEU B 2 334 ? 12.121 -1.036 18.245 1.00 38.76 326 LEU B O 1
ATOM 11270 N N . ILE B 2 335 ? 12.442 -3.260 18.310 1.00 14.34 327 ILE B N 1
ATOM 11271 C CA . ILE B 2 335 ? 13.880 -3.174 18.134 1.00 16.55 327 ILE B CA 1
ATOM 11272 C C . ILE B 2 335 ? 14.203 -3.753 16.768 1.00 16.00 327 ILE B C 1
ATOM 11273 O O . ILE B 2 335 ? 13.963 -4.935 16.521 1.00 18.55 327 ILE B O 1
ATOM 11278 N N . PRO B 2 336 ? 14.706 -2.914 15.855 1.00 12.14 328 PRO B N 1
ATOM 11279 C CA . PRO B 2 336 ? 15.218 -3.433 14.581 1.00 14.53 328 PRO B CA 1
ATOM 11280 C C . PRO B 2 336 ? 16.425 -4.348 14.784 1.00 10.95 328 PRO B C 1
ATOM 11281 O O . PRO B 2 336 ? 17.382 -3.969 15.457 1.00 13.99 328 PRO B O 1
ATOM 11285 N N . HIS B 2 337 ? 16.373 -5.544 14.208 1.00 29.76 329 HIS B N 1
ATOM 11286 C CA . HIS B 2 337 ? 17.464 -6.498 14.343 1.00 31.47 329 HIS B CA 1
ATOM 11287 C C . HIS B 2 337 ? 17.622 -7.318 13.064 1.00 19.26 329 HIS B C 1
ATOM 11288 O O . HIS B 2 337 ? 16.636 -7.684 12.428 1.00 23.52 329 HIS B O 1
ATOM 11295 N N . PRO B 2 338 ? 18.872 -7.606 12.684 1.00 44.79 330 PRO B N 1
ATOM 11296 C CA . PRO B 2 338 ? 19.158 -8.495 11.554 1.00 39.64 330 PRO B CA 1
ATOM 11297 C C . PRO B 2 338 ? 19.066 -9.987 11.867 1.00 40.23 330 PRO B C 1
ATOM 11298 O O . PRO B 2 338 ? 20.077 -10.621 12.164 1.00 35.70 330 PRO B O 1
ATOM 11302 N N . HIS B 2 339 ? 17.862 -10.539 11.829 1.00 27.89 331 HIS B N 1
ATOM 11303 C CA . HIS B 2 339 ? 17.717 -11.981 11.710 1.00 19.85 331 HIS B CA 1
ATOM 11304 C C . HIS B 2 339 ? 16.992 -12.253 10.404 1.00 18.96 331 HIS B C 1
ATOM 11305 O O . HIS B 2 339 ? 16.761 -11.335 9.624 1.00 14.56 331 HIS B O 1
ATOM 11312 N N . ARG B 2 340 ? 16.677 -13.508 10.131 1.00 38.09 332 ARG B N 1
ATOM 11313 C CA . ARG B 2 340 ? 15.996 -13.830 8.891 1.00 47.06 332 ARG B CA 1
ATOM 11314 C C . ARG B 2 340 ? 15.565 -15.267 8.910 1.00 49.34 332 ARG B C 1
ATOM 11315 O O . ARG B 2 340 ? 15.730 -15.976 9.899 1.00 45.06 332 ARG B O 1
ATOM 11323 N N . HIS B 2 341 ? 14.997 -15.690 7.800 1.00 55.79 333 HIS B N 1
ATOM 11324 C CA . HIS B 2 341 ? 14.818 -17.093 7.581 1.00 62.73 333 HIS B CA 1
ATOM 11325 C C . HIS B 2 341 ? 15.863 -17.583 6.642 1.00 65.90 333 HIS B C 1
ATOM 11326 O O . HIS B 2 341 ? 16.148 -16.959 5.625 1.00 55.90 333 HIS B O 1
ATOM 11333 N N . PHE B 2 342 ? 16.452 -18.703 7.004 1.00 50.69 334 PHE B N 1
ATOM 11334 C CA . PHE B 2 342 ? 17.042 -19.545 6.010 1.00 48.89 334 PHE B CA 1
ATOM 11335 C C . PHE B 2 342 ? 16.571 -20.939 6.330 1.00 39.03 334 PHE B C 1
ATOM 11336 O O . PHE B 2 342 ? 16.354 -21.274 7.492 1.00 43.40 334 PHE B O 1
ATOM 11344 N N . GLN B 2 343 ? 16.408 -21.748 5.297 1.00 45.69 335 GLN B N 1
ATOM 11345 C CA . GLN B 2 343 ? 15.852 -23.078 5.463 1.00 54.43 335 GLN B CA 1
ATOM 11346 C C . GLN B 2 343 ? 16.656 -23.914 6.455 1.00 47.80 335 GLN B C 1
ATOM 11347 O O . GLN B 2 343 ? 16.110 -24.447 7.421 1.00 45.23 335 GLN B O 1
ATOM 11353 N N . HIS B 2 344 ? 17.957 -24.018 6.214 1.00 34.24 336 HIS B N 1
ATOM 11354 C CA . HIS B 2 344 ? 18.817 -24.845 7.046 1.00 48.54 336 HIS B CA 1
ATOM 11355 C C . HIS B 2 344 ? 19.366 -24.043 8.218 1.00 37.38 336 HIS B C 1
ATOM 11356 O O . HIS B 2 344 ? 20.125 -24.556 9.040 1.00 39.55 336 HIS B O 1
ATOM 11363 N N . LEU B 2 345 ? 18.984 -22.772 8.272 1.00 43.49 337 LEU B N 1
ATOM 11364 C CA . LEU B 2 345 ? 19.164 -21.977 9.470 1.00 40.00 337 LEU B CA 1
ATOM 11365 C C . LEU B 2 345 ? 17.976 -22.363 10.322 1.00 40.04 337 LEU B C 1
ATOM 11366 O O . LEU B 2 345 ? 16.894 -22.627 9.798 1.00 38.33 337 LEU B O 1
ATOM 11371 N N . THR B 2 346 ? 18.173 -22.437 11.629 1.00 29.79 338 THR B N 1
ATOM 11372 C CA . THR B 2 346 ? 17.076 -22.782 12.510 1.00 41.25 338 THR B CA 1
ATOM 11373 C C . THR B 2 346 ? 16.457 -21.482 12.973 1.00 29.45 338 THR B C 1
ATOM 11374 O O . THR B 2 346 ? 17.171 -20.577 13.398 1.00 31.68 338 THR B O 1
ATOM 11378 N N . PRO B 2 347 ? 15.119 -21.384 12.905 1.00 21.16 339 PRO B N 1
ATOM 11379 C CA . PRO B 2 347 ? 14.493 -20.072 13.075 1.00 25.32 339 PRO B CA 1
ATOM 11380 C C . PRO B 2 347 ? 15.010 -19.362 14.326 1.00 27.32 339 PRO B C 1
ATOM 11381 O O . PRO B 2 347 ? 15.009 -19.927 15.419 1.00 25.62 339 PRO B O 1
ATOM 11385 N N . ILE B 2 348 ? 15.447 -18.119 14.154 1.00 12.29 340 ILE B N 1
ATOM 11386 C CA . ILE B 2 348 ? 15.997 -17.343 15.255 1.00 18.30 340 ILE B CA 1
ATOM 11387 C C . ILE B 2 348 ? 14.898 -16.908 16.209 1.00 16.81 340 ILE B C 1
ATOM 11388 O O . ILE B 2 348 ? 13.924 -16.271 15.807 1.00 13.09 340 ILE B O 1
ATOM 11393 N N . LYS B 2 349 ? 15.064 -17.255 17.478 1.00 9.09 341 LYS B N 1
ATOM 11394 C CA . LYS B 2 349 ? 14.088 -16.898 18.495 1.00 14.64 341 LYS B CA 1
ATOM 11395 C C . LYS B 2 349 ? 14.706 -16.000 19.555 1.00 4.17 341 LYS B C 1
ATOM 11396 O O . LYS B 2 349 ? 15.737 -16.327 20.141 1.00 10.47 341 LYS B O 1
ATOM 11402 N N . ALA B 2 350 ? 14.066 -14.862 19.791 1.00 13.73 342 ALA B N 1
ATOM 11403 C CA . ALA B 2 350 ? 14.487 -13.958 20.849 1.00 12.73 342 ALA B CA 1
ATOM 11404 C C . ALA B 2 350 ? 13.996 -14.509 22.181 1.00 13.18 342 ALA B C 1
ATOM 11405 O O . ALA B 2 350 ? 12.999 -15.229 22.229 1.00 13.93 342 ALA B O 1
ATOM 11407 N N . ALA B 2 351 ? 14.693 -14.177 23.261 1.00 36.00 343 ALA B N 1
ATOM 11408 C CA . ALA B 2 351 ? 14.369 -14.753 24.561 1.00 42.12 343 ALA B CA 1
ATOM 11409 C C . ALA B 2 351 ? 14.582 -13.773 25.710 1.00 27.86 343 ALA B C 1
ATOM 11410 O O . ALA B 2 351 ? 15.442 -12.898 25.642 1.00 30.27 343 ALA B O 1
ATOM 11412 N N . TRP B 2 352 ? 13.788 -13.927 26.763 1.00 11.04 344 TRP B N 1
ATOM 11413 C CA . TRP B 2 352 ? 13.894 -13.078 27.947 1.00 22.06 344 TRP B CA 1
ATOM 11414 C C . TRP B 2 352 ? 14.965 -13.533 28.931 1.00 13.49 344 TRP B C 1
ATOM 11415 O O . TRP B 2 352 ? 15.248 -14.724 29.052 1.00 11.51 344 TRP B O 1
ATOM 11426 N N . HIS B 2 353 ? 15.559 -12.573 29.631 1.00 19.94 345 HIS B N 1
ATOM 11427 C CA . HIS B 2 353 ? 16.394 -12.877 30.780 1.00 27.74 345 HIS B CA 1
ATOM 11428 C C . HIS B 2 353 ? 15.426 -13.210 31.911 1.00 22.37 345 HIS B C 1
ATOM 11429 O O . HIS B 2 353 ? 14.456 -12.483 32.128 1.00 13.12 345 HIS B O 1
ATOM 11436 N N . PRO B 2 354 ? 15.676 -14.317 32.627 1.00 2.23 346 PRO B N 1
ATOM 11437 C CA . PRO B 2 354 ? 14.737 -14.853 33.620 1.00 7.36 346 PRO B CA 1
ATOM 11438 C C . PRO B 2 354 ? 14.590 -13.930 34.817 1.00 4.03 346 PRO B C 1
ATOM 11439 O O . PRO B 2 354 ? 13.620 -14.032 35.573 1.00 7.51 346 PRO B O 1
ATOM 11443 N N . ARG B 2 355 ? 15.560 -13.036 34.977 1.00 36.32 347 ARG B N 1
ATOM 11444 C CA . ARG B 2 355 ? 15.726 -12.281 36.211 1.00 33.48 347 ARG B CA 1
ATOM 11445 C C . ARG B 2 355 ? 15.618 -10.783 35.979 1.00 34.61 347 ARG B C 1
ATOM 11446 O O . ARG B 2 355 ? 14.714 -10.128 36.497 1.00 40.34 347 ARG B O 1
ATOM 11454 N N . TYR B 2 356 ? 16.563 -10.238 35.221 1.00 18.74 348 TYR B N 1
ATOM 11455 C CA . TYR B 2 356 ? 16.529 -8.828 34.874 1.00 24.51 348 TYR B CA 1
ATOM 11456 C C . TYR B 2 356 ? 15.739 -8.671 33.590 1.00 24.47 348 TYR B C 1
ATOM 11457 O O . TYR B 2 356 ? 15.285 -9.653 33.004 1.00 19.07 348 TYR B O 1
ATOM 11466 N N . ASN B 2 357 ? 15.601 -7.434 33.137 1.00 26.34 349 ASN B N 1
ATOM 11467 C CA . ASN B 2 357 ? 14.860 -7.166 31.920 1.00 17.23 349 ASN B CA 1
ATOM 11468 C C . ASN B 2 357 ? 15.864 -6.972 30.794 1.00 33.37 349 ASN B C 1
ATOM 11469 O O . ASN B 2 357 ? 16.510 -5.932 30.708 1.00 32.65 349 ASN B O 1
ATOM 11474 N N . LEU B 2 358 ? 15.985 -7.984 29.936 1.00 11.41 350 LEU B N 1
ATOM 11475 C CA . LEU B 2 358 ? 16.917 -7.968 28.808 1.00 7.28 350 LEU B CA 1
ATOM 11476 C C . LEU B 2 358 ? 16.451 -8.911 27.708 1.00 23.56 350 LEU B C 1
ATOM 11477 O O . LEU B 2 358 ? 15.737 -9.881 27.967 1.00 22.10 350 LEU B O 1
ATOM 11482 N N . ILE B 2 359 ? 16.868 -8.629 26.479 1.00 33.38 351 ILE B N 1
ATOM 11483 C CA . ILE B 2 359 ? 16.612 -9.531 25.365 1.00 34.80 351 ILE B CA 1
ATOM 11484 C C . ILE B 2 359 ? 17.913 -9.961 24.700 1.00 26.29 351 ILE B C 1
ATOM 11485 O O . ILE B 2 359 ? 18.821 -9.151 24.513 1.00 30.33 351 ILE B O 1
ATOM 11490 N N . VAL B 2 360 ? 18.012 -11.239 24.355 1.00 27.11 352 VAL B N 1
ATOM 11491 C CA . VAL B 2 360 ? 19.120 -11.703 23.527 1.00 24.54 352 VAL B CA 1
ATOM 11492 C C . VAL B 2 360 ? 18.606 -12.323 22.240 1.00 25.32 352 VAL B C 1
ATOM 11493 O O . VAL B 2 360 ? 17.935 -13.353 22.263 1.00 18.42 352 VAL B O 1
ATOM 11497 N N . VAL B 2 361 ? 18.915 -11.683 21.119 1.00 17.68 353 VAL B N 1
ATOM 11498 C CA . VAL B 2 361 ? 18.618 -12.259 19.818 1.00 13.77 353 VAL B CA 1
ATOM 11499 C C . VAL B 2 361 ? 19.913 -12.479 19.072 1.00 25.64 353 VAL B C 1
ATOM 11500 O O . VAL B 2 361 ? 20.837 -11.677 19.170 1.00 25.89 353 VAL B O 1
ATOM 11504 N N . GLY B 2 362 ? 19.991 -13.579 18.338 1.00 35.17 354 GLY B N 1
ATOM 11505 C CA . GLY B 2 362 ? 21.147 -13.804 17.498 1.00 33.95 354 GLY B CA 1
ATOM 11506 C C . GLY B 2 362 ? 21.011 -12.928 16.271 1.00 33.67 354 GLY B C 1
ATOM 11507 O O . GLY B 2 362 ? 19.930 -12.846 15.693 1.00 16.53 354 GLY B O 1
ATOM 11508 N N . ARG B 2 363 ? 22.101 -12.294 15.852 1.00 19.01 355 ARG B N 1
ATOM 11509 C CA . ARG B 2 363 ? 22.042 -11.368 14.726 1.00 16.90 355 ARG B CA 1
ATOM 11510 C C . ARG B 2 363 ? 22.441 -12.035 13.415 1.00 16.02 355 ARG B C 1
ATOM 11511 O O . ARG B 2 363 ? 23.421 -12.770 13.363 1.00 19.63 355 ARG B O 1
ATOM 11519 N N . TYR B 2 364 ? 21.674 -11.777 12.360 1.00 30.14 356 TYR B N 1
ATOM 11520 C CA . TYR B 2 364 ? 21.980 -12.322 11.040 1.00 39.15 356 TYR B CA 1
ATOM 11521 C C . TYR B 2 364 ? 22.128 -11.212 10.007 1.00 36.64 356 TYR B C 1
ATOM 11522 O O . TYR B 2 364 ? 21.177 -10.897 9.290 1.00 22.24 356 TYR B O 1
ATOM 11531 N N . PRO B 2 365 ? 23.333 -10.633 9.910 1.00 15.79 357 PRO B N 1
ATOM 11532 C CA . PRO B 2 365 ? 23.557 -9.461 9.056 1.00 10.65 357 PRO B CA 1
ATOM 11533 C C . PRO B 2 365 ? 23.178 -9.694 7.600 1.00 19.79 357 PRO B C 1
ATOM 11534 O O . PRO B 2 365 ? 23.462 -10.747 7.027 1.00 9.71 357 PRO B O 1
ATOM 11538 N N . ASP B 2 366 ? 22.516 -8.703 7.016 1.00 43.08 358 ASP B N 1
ATOM 11539 C CA . ASP B 2 366 ? 22.223 -8.716 5.593 1.00 29.62 358 ASP B CA 1
ATOM 11540 C C . ASP B 2 366 ? 22.636 -7.387 4.993 1.00 33.45 358 ASP B C 1
ATOM 11541 O O . ASP B 2 366 ? 22.798 -6.399 5.714 1.00 46.94 358 ASP B O 1
ATOM 11546 N N . PRO B 2 367 ? 22.848 -7.367 3.670 1.00 38.54 359 PRO B N 1
ATOM 11547 C CA . PRO B 2 367 ? 23.136 -6.124 2.950 1.00 26.29 359 PRO B CA 1
ATOM 11548 C C . PRO B 2 367 ? 22.023 -5.102 3.131 1.00 28.90 359 PRO B C 1
ATOM 11549 O O . PRO B 2 367 ? 22.306 -3.909 3.253 1.00 39.41 359 PRO B O 1
ATOM 11553 N N . ASN B 2 368 ? 20.779 -5.572 3.169 1.00 49.45 360 ASN B N 1
ATOM 11554 C CA . ASN B 2 368 ? 19.617 -4.686 3.069 1.00 50.83 360 ASN B CA 1
ATOM 11555 C C . ASN B 2 368 ? 19.054 -4.147 4.379 1.00 49.17 360 ASN B C 1
ATOM 11556 O O . ASN B 2 368 ? 17.998 -3.515 4.390 1.00 53.23 360 ASN B O 1
ATOM 11561 N N . PHE B 2 369 ? 19.750 -4.410 5.476 1.00 36.05 361 PHE B N 1
ATOM 11562 C CA . PHE B 2 369 ? 19.364 -3.850 6.763 1.00 52.31 361 PHE B CA 1
ATOM 11563 C C . PHE B 2 369 ? 19.688 -2.353 6.781 1.00 40.62 361 PHE B C 1
ATOM 11564 O O . PHE B 2 369 ? 20.265 -1.814 5.827 1.00 46.80 361 PHE B O 1
ATOM 11572 N N . LYS B 2 370 ? 19.327 -1.696 7.878 1.00 25.57 362 LYS B N 1
ATOM 11573 C CA . LYS B 2 370 ? 19.576 -0.269 8.073 1.00 22.04 362 LYS B CA 1
ATOM 11574 C C . LYS B 2 370 ? 20.939 -0.065 8.721 1.00 24.76 362 LYS B C 1
ATOM 11575 O O . LYS B 2 370 ? 21.310 1.056 9.081 1.00 29.78 362 LYS B O 1
ATOM 11581 N N . SER B 2 371 ? 21.690 -1.156 8.829 1.00 35.93 363 SER B N 1
ATOM 11582 C CA . SER B 2 371 ? 22.695 -1.328 9.877 1.00 38.38 363 SER B CA 1
ATOM 11583 C C . SER B 2 371 ? 23.629 -0.148 10.090 1.00 36.18 363 SER B C 1
ATOM 11584 O O . SER B 2 371 ? 24.114 0.467 9.143 1.00 48.64 363 SER B O 1
ATOM 11587 N N . CYS B 2 372 ? 23.856 0.150 11.365 1.00 59.10 364 CYS B N 1
ATOM 11588 C CA . CYS B 2 372 ? 24.712 1.247 11.788 1.00 71.66 364 CYS B CA 1
ATOM 11589 C C . CYS B 2 372 ? 26.148 0.766 11.930 1.00 60.64 364 CYS B C 1
ATOM 11590 O O . CYS B 2 372 ? 27.062 1.566 12.119 1.00 64.95 364 CYS B O 1
ATOM 11593 N N . THR B 2 373 ? 26.358 -0.541 11.845 1.00 49.34 365 THR B N 1
ATOM 11594 C CA . THR B 2 373 ? 27.729 -1.030 11.879 1.00 67.19 365 THR B CA 1
ATOM 11595 C C . THR B 2 373 ? 28.051 -2.165 10.927 1.00 60.79 365 THR B C 1
ATOM 11596 O O . THR B 2 373 ? 28.140 -3.322 11.333 1.00 61.01 365 THR B O 1
ATOM 11600 N N . PRO B 2 374 ? 28.187 -1.839 9.642 1.00 51.29 366 PRO B N 1
ATOM 11601 C CA . PRO B 2 374 ? 28.972 -2.718 8.785 1.00 46.80 366 PRO B CA 1
ATOM 11602 C C . PRO B 2 374 ? 30.401 -2.705 9.313 1.00 51.64 366 PRO B C 1
ATOM 11603 O O . PRO B 2 374 ? 30.845 -1.719 9.908 1.00 41.22 366 PRO B O 1
ATOM 11607 N N . TYR B 2 375 ? 31.099 -3.811 9.111 1.00 67.63 367 TYR B N 1
ATOM 11608 C CA . TYR B 2 375 ? 30.506 -4.917 8.383 1.00 62.31 367 TYR B CA 1
ATOM 11609 C C . TYR B 2 375 ? 29.733 -5.950 9.224 1.00 57.74 367 TYR B C 1
ATOM 11610 O O . TYR B 2 375 ? 29.268 -6.957 8.692 1.00 48.75 367 TYR B O 1
ATOM 11619 N N . GLU B 2 376 ? 29.526 -5.656 10.502 1.00 48.17 368 GLU B N 1
ATOM 11620 C CA . GLU B 2 376 ? 28.773 -6.542 11.392 1.00 50.83 368 GLU B CA 1
ATOM 11621 C C . GLU B 2 376 ? 29.154 -7.962 11.834 1.00 53.27 368 GLU B C 1
ATOM 11622 O O . GLU B 2 376 ? 28.319 -8.850 11.811 1.00 54.72 368 GLU B O 1
ATOM 11628 N N . LEU B 2 377 ? 30.384 -8.199 12.240 1.00 31.97 369 LEU B N 1
ATOM 11629 C CA . LEU B 2 377 ? 30.742 -9.542 12.677 1.00 34.68 369 LEU B CA 1
ATOM 11630 C C . LEU B 2 377 ? 29.499 -10.138 13.347 1.00 35.22 369 LEU B C 1
ATOM 11631 O O . LEU B 2 377 ? 28.761 -9.419 14.021 1.00 45.49 369 LEU B O 1
ATOM 11636 N N . ARG B 2 378 ? 29.270 -11.440 13.174 1.00 57.27 370 ARG B N 1
ATOM 11637 C CA . ARG B 2 378 ? 27.994 -12.042 13.586 1.00 46.10 370 ARG B CA 1
ATOM 11638 C C . ARG B 2 378 ? 27.978 -12.571 15.027 1.00 52.64 370 ARG B C 1
ATOM 11639 O O . ARG B 2 378 ? 28.650 -13.550 15.361 1.00 52.80 370 ARG B O 1
ATOM 11647 N N . THR B 2 379 ? 27.155 -11.930 15.854 1.00 27.37 371 THR B N 1
ATOM 11648 C CA . THR B 2 379 ? 27.258 -12.023 17.304 1.00 36.52 371 THR B CA 1
ATOM 11649 C C . THR B 2 379 ? 25.931 -12.271 18.016 1.00 22.19 371 THR B C 1
ATOM 11650 O O . THR B 2 379 ? 24.865 -12.179 17.412 1.00 24.29 371 THR B O 1
ATOM 11654 N N . ILE B 2 380 ? 26.010 -12.596 19.304 1.00 21.49 372 ILE B N 1
ATOM 11655 C CA . ILE B 2 380 ? 24.824 -12.628 20.145 1.00 24.29 372 ILE B CA 1
ATOM 11656 C C . ILE B 2 380 ? 24.581 -11.210 20.641 1.00 24.34 372 ILE B C 1
ATOM 11657 O O . ILE B 2 380 ? 25.487 -10.577 21.184 1.00 26.20 372 ILE B O 1
ATOM 11662 N N . ASP B 2 381 ? 23.366 -10.709 20.447 1.00 53.67 373 ASP B N 1
ATOM 11663 C CA . ASP B 2 381 ? 23.044 -9.330 20.810 1.00 39.55 373 ASP B CA 1
ATOM 11664 C C . ASP B 2 381 ? 22.136 -9.221 22.025 1.00 43.58 373 ASP B C 1
ATOM 11665 O O . ASP B 2 381 ? 21.195 -9.996 22.184 1.00 45.42 373 ASP B O 1
ATOM 11670 N N . VAL B 2 382 ? 22.419 -8.231 22.866 1.00 21.36 374 VAL B N 1
ATOM 11671 C CA . VAL B 2 382 ? 21.647 -8.008 24.077 1.00 21.09 374 VAL B CA 1
ATOM 11672 C C . VAL B 2 382 ? 21.002 -6.626 24.076 1.00 8.20 374 VAL B C 1
ATOM 11673 O O . VAL B 2 382 ? 21.671 -5.618 23.843 1.00 19.88 374 VAL B O 1
ATOM 11677 N N . PHE B 2 383 ? 19.699 -6.584 24.336 1.00 34.12 375 PHE B N 1
ATOM 11678 C CA . PHE B 2 383 ? 18.962 -5.326 24.353 1.00 51.45 375 PHE B CA 1
ATOM 11679 C C . PHE B 2 383 ? 18.368 -5.064 25.735 1.00 35.70 375 PHE B C 1
ATOM 11680 O O . PHE B 2 383 ? 18.042 -5.995 26.468 1.00 31.92 375 PHE B O 1
ATOM 11688 N N . ASP B 2 384 ? 18.223 -3.787 26.074 1.00 43.27 376 ASP B N 1
ATOM 11689 C CA . ASP B 2 384 ? 17.685 -3.373 27.365 1.00 38.87 376 ASP B CA 1
ATOM 11690 C C . ASP B 2 384 ? 16.280 -3.909 27.639 1.00 32.66 376 ASP B C 1
ATOM 11691 O O . ASP B 2 384 ? 16.047 -4.603 28.629 1.00 45.34 376 ASP B O 1
ATOM 11696 N N . GLY B 2 385 ? 15.347 -3.568 26.758 1.00 14.57 377 GLY B N 1
ATOM 11697 C CA . GLY B 2 385 ? 13.936 -3.812 26.995 1.00 26.15 377 GLY B CA 1
ATOM 11698 C C . GLY B 2 385 ? 13.430 -2.627 27.792 1.00 29.02 377 GLY B C 1
ATOM 11699 O O . GLY B 2 385 ? 14.178 -2.058 28.580 1.00 15.08 377 GLY B O 1
ATOM 11700 N N . ASN B 2 386 ? 12.172 -2.247 27.608 1.00 48.04 378 ASN B N 1
ATOM 11701 C CA . ASN B 2 386 ? 11.681 -1.025 28.227 1.00 35.19 378 ASN B CA 1
ATOM 11702 C C . ASN B 2 386 ? 12.351 0.196 27.592 1.00 37.33 378 ASN B C 1
ATOM 11703 O O . ASN B 2 386 ? 11.922 1.335 27.786 1.00 46.00 378 ASN B O 1
ATOM 11708 N N . SER B 2 387 ? 13.415 -0.070 26.838 1.00 33.20 379 SER B N 1
ATOM 11709 C CA . SER B 2 387 ? 14.085 0.924 26.004 1.00 39.43 379 SER B CA 1
ATOM 11710 C C . SER B 2 387 ? 14.268 0.374 24.591 1.00 37.72 379 SER B C 1
ATOM 11711 O O . SER B 2 387 ? 13.715 0.914 23.637 1.00 27.80 379 SER B O 1
ATOM 11714 N N . GLY B 2 388 ? 15.045 -0.700 24.467 1.00 48.54 380 GLY B N 1
ATOM 11715 C CA . GLY B 2 388 ? 15.262 -1.348 23.184 1.00 46.26 380 GLY B CA 1
ATOM 11716 C C . GLY B 2 388 ? 16.639 -1.126 22.583 1.00 31.96 380 GLY B C 1
ATOM 11717 O O . GLY B 2 388 ? 16.940 -1.634 21.501 1.00 31.19 380 GLY B O 1
ATOM 11718 N N . LYS B 2 389 ? 17.474 -0.360 23.277 1.00 51.23 381 LYS B N 1
ATOM 11719 C CA . LYS B 2 389 ? 18.848 -0.139 22.837 1.00 46.29 381 LYS B CA 1
ATOM 11720 C C . LYS B 2 389 ? 19.726 -1.356 23.113 1.00 38.41 381 LYS B C 1
ATOM 11721 O O . LYS B 2 389 ? 19.385 -2.200 23.941 1.00 53.40 381 LYS B O 1
ATOM 11727 N N . MET B 2 390 ? 20.848 -1.451 22.408 1.00 25.59 382 MET B N 1
ATOM 11728 C CA . MET B 2 390 ? 21.739 -2.590 22.567 1.00 38.19 382 MET B CA 1
ATOM 11729 C C . MET B 2 390 ? 22.752 -2.285 23.657 1.00 37.73 382 MET B C 1
ATOM 11730 O O . MET B 2 390 ? 23.567 -1.373 23.526 1.00 27.71 382 MET B O 1
ATOM 11735 N N . MET B 2 391 ? 22.682 -3.043 24.744 1.00 32.28 383 MET B N 1
ATOM 11736 C CA . MET B 2 391 ? 23.579 -2.833 25.871 1.00 28.74 383 MET B CA 1
ATOM 11737 C C . MET B 2 391 ? 24.835 -3.693 25.786 1.00 25.84 383 MET B C 1
ATOM 11738 O O . MET B 2 391 ? 25.719 -3.584 26.633 1.00 30.92 383 MET B O 1
ATOM 11743 N N . CYS B 2 392 ? 24.918 -4.549 24.774 1.00 38.59 384 CYS B N 1
ATOM 11744 C CA . CYS B 2 392 ? 26.026 -5.494 24.699 1.00 34.11 384 CYS B CA 1
ATOM 11745 C C . CYS B 2 392 ? 25.922 -6.413 23.477 1.00 25.49 384 CYS B C 1
ATOM 11746 O O . CYS B 2 392 ? 24.867 -6.520 22.852 1.00 27.70 384 CYS B O 1
ATOM 11749 N N . GLN B 2 393 ? 27.035 -7.051 23.128 1.00 17.34 385 GLN B N 1
ATOM 11750 C CA . GLN B 2 393 ? 27.042 -8.081 22.096 1.00 32.05 385 GLN B CA 1
ATOM 11751 C C . GLN B 2 393 ? 28.102 -9.124 22.427 1.00 32.40 385 GLN B C 1
ATOM 11752 O O . GLN B 2 393 ? 29.178 -8.780 22.906 1.00 32.97 385 GLN B O 1
ATOM 11758 N N . LEU B 2 394 ? 27.810 -10.393 22.156 1.00 11.43 386 LEU B N 1
ATOM 11759 C CA . LEU B 2 394 ? 28.742 -11.481 22.457 1.00 18.95 386 LEU B CA 1
ATOM 11760 C C . LEU B 2 394 ? 29.341 -12.055 21.180 1.00 11.80 386 LEU B C 1
ATOM 11761 O O . LEU B 2 394 ? 28.609 -12.558 20.331 1.00 15.89 386 LEU B O 1
ATOM 11766 N N . TYR B 2 395 ? 30.664 -11.999 21.044 1.00 26.47 387 TYR B N 1
ATOM 11767 C CA . TYR B 2 395 ? 31.321 -12.554 19.857 1.00 39.99 387 TYR B CA 1
ATOM 11768 C C . TYR B 2 395 ? 32.546 -13.410 20.184 1.00 25.41 387 TYR B C 1
ATOM 11769 O O . TYR B 2 395 ? 33.286 -13.123 21.124 1.00 24.69 387 TYR B O 1
ATOM 11778 N N . ASP B 2 396 ? 32.755 -14.461 19.400 1.00 36.33 388 ASP B N 1
ATOM 11779 C CA . ASP B 2 396 ? 33.988 -15.227 19.480 1.00 33.32 388 ASP B CA 1
ATOM 11780 C C . ASP B 2 396 ? 34.455 -15.555 18.069 1.00 34.45 388 ASP B C 1
ATOM 11781 O O . ASP B 2 396 ? 33.645 -15.833 17.191 1.00 36.96 388 ASP B O 1
ATOM 11786 N N . PRO B 2 397 ? 35.765 -15.457 17.829 1.00 37.75 389 PRO B N 1
ATOM 11787 C CA . PRO B 2 397 ? 36.385 -16.118 16.683 1.00 42.90 389 PRO B CA 1
ATOM 11788 C C . PRO B 2 397 ? 36.499 -17.604 16.958 1.00 24.96 389 PRO B C 1
ATOM 11789 O O . PRO B 2 397 ? 36.294 -18.052 18.087 1.00 34.37 389 PRO B O 1
ATOM 11793 N N . GLU B 2 398 ? 36.785 -18.366 15.914 1.00 33.53 390 GLU B N 1
ATOM 11794 C CA . GLU B 2 398 ? 36.887 -19.810 16.027 1.00 43.01 390 GLU B CA 1
ATOM 11795 C C . GLU B 2 398 ? 35.527 -20.441 16.334 1.00 42.07 390 GLU B C 1
ATOM 11796 O O . GLU B 2 398 ? 35.376 -21.655 16.262 1.00 28.32 390 GLU B O 1
ATOM 11802 N N . SER B 2 399 ? 34.548 -19.622 16.706 1.00 40.06 391 SER B N 1
ATOM 11803 C CA . SER B 2 399 ? 33.167 -19.945 16.380 1.00 37.85 391 SER B CA 1
ATOM 11804 C C . SER B 2 399 ? 32.711 -18.651 15.760 1.00 41.31 391 SER B C 1
ATOM 11805 O O . SER B 2 399 ? 32.562 -17.649 16.446 1.00 49.52 391 SER B O 1
ATOM 11808 N N . SER B 2 400 ? 32.514 -18.666 14.452 1.00 39.70 392 SER B N 1
ATOM 11809 C CA . SER B 2 400 ? 32.066 -17.473 13.767 1.00 25.87 392 SER B CA 1
ATOM 11810 C C . SER B 2 400 ? 30.576 -17.633 13.630 1.00 34.89 392 SER B C 1
ATOM 11811 O O . SER B 2 400 ? 29.866 -16.736 13.193 1.00 35.90 392 SER B O 1
ATOM 11814 N N . GLY B 2 401 ? 30.114 -18.789 14.088 1.00 30.84 393 GLY B N 1
ATOM 11815 C CA . GLY B 2 401 ? 28.751 -19.221 13.882 1.00 39.99 393 GLY B CA 1
ATOM 11816 C C . GLY B 2 401 ? 27.665 -18.231 14.229 1.00 37.42 393 GLY B C 1
ATOM 11817 O O . GLY B 2 401 ? 27.733 -17.486 15.218 1.00 31.47 393 GLY B O 1
ATOM 11818 N N . ILE B 2 402 ? 26.642 -18.248 13.381 1.00 37.26 394 ILE B N 1
ATOM 11819 C CA . ILE B 2 402 ? 25.456 -17.434 13.566 1.00 27.34 394 ILE B CA 1
ATOM 11820 C C . ILE B 2 402 ? 24.599 -17.961 14.709 1.00 27.71 394 ILE B C 1
ATOM 11821 O O . ILE B 2 402 ? 24.325 -19.158 14.804 1.00 30.49 394 ILE B O 1
ATOM 11826 N N . SER B 2 403 ? 24.178 -17.047 15.575 1.00 28.46 395 SER B N 1
ATOM 11827 C CA . SER B 2 403 ? 23.427 -17.399 16.773 1.00 28.45 395 SER B CA 1
ATOM 11828 C C . SER B 2 403 ? 21.927 -17.449 16.513 1.00 32.63 395 SER B C 1
ATOM 11829 O O . SER B 2 403 ? 21.352 -16.511 15.968 1.00 29.47 395 SER B O 1
ATOM 11832 N N . SER B 2 404 ? 21.300 -18.548 16.919 1.00 15.69 396 SER B N 1
ATOM 11833 C CA . SER B 2 404 ? 19.870 -18.745 16.717 1.00 20.99 396 SER B CA 1
ATOM 11834 C C . SER B 2 404 ? 19.186 -18.932 18.061 1.00 17.08 396 SER B C 1
ATOM 11835 O O . SER B 2 404 ? 18.368 -18.113 18.473 1.00 22.46 396 SER B O 1
ATOM 11838 N N . LEU B 2 405 ? 19.529 -20.020 18.740 1.00 43.61 397 LEU B N 1
ATOM 11839 C CA . LEU B 2 405 ? 18.999 -20.272 20.069 1.00 36.88 397 LEU B CA 1
ATOM 11840 C C . LEU B 2 405 ? 19.907 -19.661 21.119 1.00 29.47 397 LEU B C 1
ATOM 11841 O O . LEU B 2 405 ? 21.060 -20.063 21.259 1.00 36.79 397 LEU B O 1
ATOM 11846 N N . ASN B 2 406 ? 19.392 -18.674 21.842 1.00 53.78 398 ASN B N 1
ATOM 11847 C CA . ASN B 2 406 ? 20.096 -18.148 22.999 1.00 45.46 398 ASN B CA 1
ATOM 11848 C C . ASN B 2 406 ? 19.134 -18.009 24.172 1.00 55.05 398 ASN B C 1
ATOM 11849 O O . ASN B 2 406 ? 18.193 -17.216 24.125 1.00 46.97 398 ASN B O 1
ATOM 11854 N N . GLU B 2 407 ? 19.373 -18.788 25.222 1.00 31.82 399 GLU B N 1
ATOM 11855 C CA . GLU B 2 407 ? 18.496 -18.789 26.383 1.00 37.53 399 GLU B CA 1
ATOM 11856 C C . GLU B 2 407 ? 19.322 -18.770 27.665 1.00 42.43 399 GLU B C 1
ATOM 11857 O O . GLU B 2 407 ? 20.096 -19.690 27.925 1.00 30.66 399 GLU B O 1
ATOM 11863 N N . PHE B 2 408 ? 19.155 -17.723 28.466 1.00 23.34 400 PHE B N 1
ATOM 11864 C CA . PHE B 2 408 ? 19.914 -17.588 29.706 1.00 17.86 400 PHE B CA 1
ATOM 11865 C C . PHE B 2 408 ? 19.536 -18.646 30.732 1.00 25.36 400 PHE B C 1
ATOM 11866 O O . PHE B 2 408 ? 18.440 -19.195 30.691 1.00 13.09 400 PHE B O 1
ATOM 11874 N N . ASN B 2 409 ? 20.444 -18.934 31.657 1.00 49.98 401 ASN B N 1
ATOM 11875 C CA . ASN B 2 409 ? 20.149 -19.929 32.677 1.00 56.63 401 ASN B CA 1
ATOM 11876 C C . ASN B 2 409 ? 19.205 -19.343 33.722 1.00 57.49 401 ASN B C 1
ATOM 11877 O O . ASN B 2 409 ? 19.297 -18.161 34.045 1.00 55.85 401 ASN B O 1
ATOM 11882 N N . PRO B 2 410 ? 18.287 -20.169 34.248 1.00 21.93 402 PRO B N 1
ATOM 11883 C CA . PRO B 2 410 ? 17.257 -19.723 35.193 1.00 16.26 402 PRO B CA 1
ATOM 11884 C C . PRO B 2 410 ? 17.868 -18.998 36.378 1.00 13.08 402 PRO B C 1
ATOM 11885 O O . PRO B 2 410 ? 17.210 -18.180 37.017 1.00 14.10 402 PRO B O 1
ATOM 11889 N N . MET B 2 411 ? 19.121 -19.309 36.680 1.00 22.26 403 MET B N 1
ATOM 11890 C CA . MET B 2 411 ? 19.841 -18.536 37.678 1.00 34.96 403 MET B CA 1
ATOM 11891 C C . MET B 2 411 ? 20.149 -17.174 37.065 1.00 26.67 403 MET B C 1
ATOM 11892 O O . MET B 2 411 ? 20.021 -16.136 37.716 1.00 32.97 403 MET B O 1
ATOM 11897 N N . GLY B 2 412 ? 20.546 -17.194 35.797 1.00 11.21 404 GLY B N 1
ATOM 11898 C CA . GLY B 2 412 ? 20.842 -15.978 35.065 1.00 12.60 404 GLY B CA 1
ATOM 11899 C C . GLY B 2 412 ? 22.319 -15.639 34.982 1.00 8.93 404 GLY B C 1
ATOM 11900 O O . GLY B 2 412 ? 22.678 -14.555 34.523 1.00 17.83 404 GLY B O 1
ATOM 11901 N N . ASP B 2 413 ? 23.177 -16.552 35.427 1.00 37.57 405 ASP B N 1
ATOM 11902 C CA . ASP B 2 413 ? 24.623 -16.335 35.377 1.00 36.22 405 ASP B CA 1
ATOM 11903 C C . ASP B 2 413 ? 25.279 -16.981 34.156 1.00 27.05 405 ASP B C 1
ATOM 11904 O O . ASP B 2 413 ? 26.487 -16.846 33.943 1.00 22.92 405 ASP B O 1
ATOM 11909 N N . THR B 2 414 ? 24.483 -17.679 33.355 1.00 23.18 406 THR B N 1
ATOM 11910 C CA . THR B 2 414 ? 25.021 -18.430 32.226 1.00 36.76 406 THR B CA 1
ATOM 11911 C C . THR B 2 414 ? 24.104 -18.408 31.005 1.00 27.48 406 THR B C 1
ATOM 11912 O O . THR B 2 414 ? 22.880 -18.372 31.132 1.00 22.33 406 THR B O 1
ATOM 11916 N N . LEU B 2 415 ? 24.713 -18.429 29.822 1.00 28.81 407 LEU B N 1
ATOM 11917 C CA . LEU B 2 415 ? 23.984 -18.351 28.557 1.00 38.70 407 LEU B CA 1
ATOM 11918 C C . LEU B 2 415 ? 24.335 -19.522 27.644 1.00 30.96 407 LEU B C 1
ATOM 11919 O O . LEU B 2 415 ? 25.493 -19.686 27.257 1.00 27.14 407 LEU B O 1
ATOM 11924 N N . ALA B 2 416 ? 23.341 -20.333 27.297 1.00 10.43 408 ALA B N 1
ATOM 11925 C CA . ALA B 2 416 ? 23.578 -21.482 26.428 1.00 9.49 408 ALA B CA 1
ATOM 11926 C C . ALA B 2 416 ? 23.137 -21.184 24.998 1.00 11.42 408 ALA B C 1
ATOM 11927 O O . ALA B 2 416 ? 22.025 -20.721 24.769 1.00 3.05 408 ALA B O 1
ATOM 11929 N N . SER B 2 417 ? 24.022 -21.429 24.037 1.00 31.70 409 SER B N 1
ATOM 11930 C CA . SER B 2 417 ? 23.719 -21.171 22.637 1.00 38.89 409 SER B CA 1
ATOM 11931 C C . SER B 2 417 ? 23.932 -22.430 21.822 1.00 31.91 409 SER B C 1
ATOM 11932 O O . SER B 2 417 ? 25.040 -22.966 21.776 1.00 43.67 409 SER B O 1
ATOM 11935 N N . ALA B 2 418 ? 22.879 -22.909 21.181 1.00 38.12 410 ALA B N 1
ATOM 11936 C CA . ALA B 2 418 ? 23.042 -24.020 20.265 1.00 27.50 410 ALA B CA 1
ATOM 11937 C C . ALA B 2 418 ? 23.013 -23.416 18.872 1.00 31.90 410 ALA B C 1
ATOM 11938 O O . ALA B 2 418 ? 21.963 -22.986 18.412 1.00 19.66 410 ALA B O 1
ATOM 11940 N N . MET B 2 419 ? 24.165 -23.345 18.212 1.00 46.88 411 MET B N 1
ATOM 11941 C CA . MET B 2 419 ? 24.247 -22.651 16.925 1.00 41.05 411 MET B CA 1
ATOM 11942 C C . MET B 2 419 ? 24.994 -23.389 15.818 1.00 44.67 411 MET B C 1
ATOM 11943 O O . MET B 2 419 ? 24.393 -23.864 14.860 1.00 59.98 411 MET B O 1
ATOM 11948 N N . GLY B 2 420 ? 26.309 -23.500 15.989 1.00 37.53 412 GLY B N 1
ATOM 11949 C CA . GLY B 2 420 ? 27.243 -23.745 14.901 1.00 37.17 412 GLY B CA 1
ATOM 11950 C C . GLY B 2 420 ? 27.316 -25.198 14.512 1.00 41.45 412 GLY B C 1
ATOM 11951 O O . GLY B 2 420 ? 28.297 -25.654 13.920 1.00 43.53 412 GLY B O 1
ATOM 11952 N N . TYR B 2 421 ? 26.256 -25.925 14.842 1.00 68.84 413 TYR B N 1
ATOM 11953 C CA . TYR B 2 421 ? 26.256 -27.383 14.861 1.00 72.40 413 TYR B CA 1
ATOM 11954 C C . TYR B 2 421 ? 26.678 -27.852 16.247 1.00 56.18 413 TYR B C 1
ATOM 11955 O O . TYR B 2 421 ? 26.611 -29.041 16.555 1.00 57.39 413 TYR B O 1
ATOM 11964 N N . HIS B 2 422 ? 27.101 -26.914 17.089 1.00 20.67 414 HIS B N 1
ATOM 11965 C CA . HIS B 2 422 ? 27.502 -27.254 18.444 1.00 36.65 414 HIS B CA 1
ATOM 11966 C C . HIS B 2 422 ? 26.694 -26.490 19.483 1.00 34.31 414 HIS B C 1
ATOM 11967 O O . HIS B 2 422 ? 25.849 -25.657 19.153 1.00 30.03 414 HIS B O 1
ATOM 11974 N N . ILE B 2 423 ? 26.979 -26.771 20.749 1.00 53.48 415 ILE B N 1
ATOM 11975 C CA . ILE B 2 423 ? 26.383 -26.023 21.842 1.00 41.46 415 ILE B CA 1
ATOM 11976 C C . ILE B 2 423 ? 27.448 -25.194 22.536 1.00 39.58 415 ILE B C 1
ATOM 11977 O O . ILE B 2 423 ? 28.604 -25.605 22.628 1.00 41.06 415 ILE B O 1
ATOM 11982 N N . LEU B 2 424 ? 27.045 -24.036 23.046 1.00 16.96 416 LEU B N 1
ATOM 11983 C CA . LEU B 2 424 ? 27.980 -23.104 23.655 1.00 19.72 416 LEU B CA 1
ATOM 11984 C C . LEU B 2 424 ? 27.543 -22.654 25.041 1.00 14.34 416 LEU B C 1
ATOM 11985 O O . LEU B 2 424 ? 26.405 -22.228 25.235 1.00 21.16 416 LEU B O 1
ATOM 11990 N N . ILE B 2 425 ? 28.451 -22.752 26.006 1.00 26.81 417 ILE B N 1
ATOM 11991 C CA . ILE B 2 425 ? 28.243 -22.128 27.308 1.00 22.20 417 ILE B CA 1
ATOM 11992 C C . ILE B 2 425 ? 29.306 -21.056 27.486 1.00 21.43 417 ILE B C 1
ATOM 11993 O O . ILE B 2 425 ? 30.487 -21.307 27.254 1.00 20.07 417 ILE B O 1
ATOM 11998 N N . TRP B 2 426 ? 28.889 -19.866 27.902 1.00 46.74 418 TRP B N 1
ATOM 11999 C CA . TRP B 2 426 ? 29.797 -18.732 28.023 1.00 44.46 418 TRP B CA 1
ATOM 12000 C C . TRP B 2 426 ? 30.257 -18.556 29.463 1.00 32.28 418 TRP B C 1
ATOM 12001 O O . TRP B 2 426 ? 31.442 -18.698 29.773 1.00 35.21 418 TRP B O 1
ATOM 12012 N N . SER B 2 427 ? 29.308 -18.258 30.341 1.00 27.54 419 SER B N 1
ATOM 12013 C CA . SER B 2 427 ? 29.621 -17.991 31.735 1.00 27.79 419 SER B CA 1
ATOM 12014 C C . SER B 2 427 ? 30.675 -16.896 31.840 1.00 26.84 419 SER B C 1
ATOM 12015 O O . SER B 2 427 ? 30.664 -15.937 31.068 1.00 30.40 419 SER B O 1
ATOM 12018 N N . GLN B 2 428 ? 31.607 -17.057 32.771 1.00 34.12 420 GLN B N 1
ATOM 12019 C CA . GLN B 2 428 ? 32.599 -16.019 33.024 1.00 30.85 420 GLN B CA 1
ATOM 12020 C C . GLN B 2 428 ? 33.965 -16.617 33.334 1.00 35.73 420 GLN B C 1
ATOM 12021 O O . GLN B 2 428 ? 34.070 -17.765 33.769 1.00 32.45 420 GLN B O 1
ATOM 12027 N N . GLN B 2 429 ? 35.011 -15.834 33.097 1.00 38.83 421 GLN B N 1
ATOM 12028 C CA . GLN B 2 429 ? 36.371 -16.280 33.359 1.00 29.46 421 GLN B CA 1
ATOM 12029 C C . GLN B 2 429 ? 36.517 -16.728 34.810 1.00 32.39 421 GLN B C 1
ATOM 12030 O O . GLN B 2 429 ? 37.464 -17.428 35.166 1.00 41.67 421 GLN B O 1
#

Sequence (1542 aa):
HSYNYVVTAQKPTAVNGCVTGHFTSAEDLNLLIAKNTRLEIYVVTAEGLRPVKEVGMYGKIAVMELFRPKGESKDLLFILTAKYNACILEYKQSGESIDIITRAHGNVQDRIGRPSETGIIGIIDPECRMIGLRLYDGLFKVIPLDRDNKELKAFNIRLEELHVIDVKFLYGCQAPTICFVYQDPQGRHVKTYEVSLREKEFNKGPWKQENVEAEASMVIAVPEPFGGAIIIGQESITYHNGDKYLAIAPPIIKQSTIVCHNRVDPNGSRYLLGDMEGRLFMLLLEKEEQMDGTVTLKDLRVELLGETSIAECLTYLDNGVVFVGSRLGDSQLVKLNVDSNEQGSYVVAMETFTNLGPIVDMCVVDLERQGQGQLVTCSGAFKEGSLRIIRNGIGIHEHASIDLPGIKGLWPLRSDPNRETDDTLVLSFVGQTRVLMLNGEEVEETELMGFVDDQQTFFCGNVAHQQLIQITSASVRLVSQEPKALVSEWKEPQAKNISVASCNSSQVVVAVGRALYYLQIHPQELRQISHTEMEHEVACLDITPLGDSNGLSPLCAIGLWTDISARILKLPSFELLHKEMLGGEIIPRSILMTTFESSHYLLCALGDGALFYFGLNIETGLLSDRKKVTLGTQPTVLRTFRSLSTTNVFACSDRPTVIYSSNHKLVFSNVNLKEVNYMCPLNSDGYPDSLALANNSTLTIGTIDEIQKLHIRTVPLYESPRKICYQEVSQCFGVLSSRIEVQDTSGGTTALRPSASTQALSSSVSSSKLFSSSTAPHETSFGEEVEVHNLLIIDQHTFEVLHAHQFLQNEYALSLVSCKLGKDPNTYFIVGTAMVYPEEAEPKQGRIVVFQYSDGKLQTVAEKEVKGAVYSMVEFNGKLLASINSTVRLYEWTTEKELRTECNHYNNIMALYLKTKGDFILVGDLMRSVLLLAYKPMEGNFEEIARDFNPNWMSAVEILDDDNFLGAENAFNLFVCQKDSAATTDEERQHLQEVGLFHLGEFVNVFCHGSLVMQNLGETSTPTQGSVLFGTVNGMIGLVTSLSESWYNLLLDMQNRLNKVIKSVGKIEHSFWRSFHTERKTEPATGFIDGDLIESFLDISRPKMQEVVANLQYDDGSGMKREATADDLIKVVEELTRIHRNKRSRSPLELEPEAKKLCAKGSGPSRRCDSDCLWVGLAGPQILPPCRSIVRTLHQHKLGRASWPSVQQGLQQSFLHTLDSYRILQKAAPFDRRATSLAWHPTHPSTVAVGSKGGDIMLWNFGIKDKPTFIKGIGAGGSITGLKFNPLNTNQFYASSMEGTTRLQDFKGNILRVFASSDTINIWFCSLDVSASSRMVVTGDNVGNVILLNMDGKELWNLRMHKKKVTHVALNPCCDWFLATASVDQTVKIWDLRQVRGKASFLYSLPHRHPVNAACFSPDGARLLTTDQKSEIRVYSASQWDCPLGLIPHPHRHFQHLTPIKAAWHPRYNLIVVGRYPDPNFKSCTPYELRTIDVFDGNSGKMMCQLYDPESSGISSLNEFNPMGDTLASAMGYHILIWSQQ

Nearest PDB structures (foldseek):
  4e5z-assembly1_A  TM=9.904E-01  e=0.000E+00  Homo sapiens
  8ajn-assembly1_A  TM=8.973E-01  e=0.000E+00  Homo sapiens
  3ei4-assembly1_A  TM=8.164E-01  e=0.000E+00  Homo sapiens
  8d7y-assembly1_A  TM=7.569E-01  e=0.000E+00  Homo sapiens
  8bu9-assembly2_D  TM=9.871E-01  e=0.000E+00  Homo sapiens

Solvent-accessible surface area: 63032 Å² total; per-residue (Å²): 152,8,49,1,0,9,2,25,24,33,99,9,11,0,1,41,13,16,22,59,12,52,5,26,40,60,159,40,62,2,1,0,5,1,27,5,23,63,6,35,5,40,6,35,85,84,131,24,48,128,99,32,68,98,11,22,10,37,0,33,20,46,6,11,74,22,9,122,15,204,81,19,95,23,20,8,0,1,7,0,4,34,7,22,18,3,3,12,1,45,24,92,106,59,70,168,46,45,56,21,54,23,96,10,67,17,40,19,91,27,170,32,18,48,47,10,71,83,29,51,23,10,11,32,1,58,118,17,52,4,0,0,0,6,3,11,22,4,21,4,10,0,0,23,10,94,126,94,28,122,96,3,115,40,35,62,6,66,5,96,19,49,77,13,27,16,2,46,7,4,72,57,54,172,25,14,2,0,0,2,0,10,21,30,62,112,15,27,15,2,34,1,14,44,5,15,22,177,144,106,98,37,65,158,6,69,20,174,74,31,114,24,45,3,15,1,48,31,0,3,15,0,12,97,81,24,6,4,0,0,2,3,6,33,102,30,9,6,4,0,44,42,146,68,116,43,60,43,54,13,105,49,10,77,118,8,28,8,56,10,49,19,102,26,33,101,82,0,19,82,4,1,2,2,0,58,66,1,61,2,1,36,0,25,4,72,120,53,67,143,75,127,39,39,49,32,3,113,67,12,110,29,70,67,10,8,77,6,8,14,7,76,13,3,0,46,20,68,123,19,15,0,1,0,0,0,66,6,1,29,2,28,3,0,57,33,60,145,107,51,75,169,128,36,16,75,16,46,66,49,62,77,51,66,1,0,0,1,0,0,16,9,20,49,6,61,42,66,20,126,42,89,1,24,2,2,2,1,1,1,0,43,34,28,2,2,3,6,2,4,20,35,1,0,12,36,110,81,131,23,84,48,103,34,82,37,5,80,12,2,14,25,0,69,23,60,33,107,70,118,31,18,27,0,0,0,3,0,22,122,43,64,1,102,9,11,61,8,92,28,136,112,25,138,119,52,159,12,116,9,18,49,83,97,62,40,4,68,48,1,6,52,14,18,96,125,10,1,0,0,0,0,17,30,0,0,5,0,0,15,14,134,109,49,45,69,42,19,79,26,115,15,98,136,72,115,100,5,58,29,20,9,20,22,60,30,0,0,0,2,0,18,25,111,8,0,15,3,0,41,3,40,80,122,69,19,116,77,34,66,78,44,108,23,120,28,66,5,17,8,14,16,2,41,27,19,55,107,103,79,23,92,0,63,5,0,0,0,0,0,134,80,26,8,0,4,16,1,3,61,18,71,76,17,89,80,57,42,97,13,92,8,43,61,149,80,52,0,105,11,13,11,3,4,35,0,71,105,40,40,34,4,0,2,0,6,20,44,0,9,0,8,12,2,17,11,65,41,138,79,0,86,9,50,77,125,60,109,22,66,7,5,107,92,50,0,30,18,52,56,16,154,23,134,93,75,36,3,0,1,0,1,2,45,72,1,9,0,0,10,23,53,109,135,69,30,24,63,2,47,5,35,32,123,62,0,35,26,5,0,40,3,60,2,114,21,10,84,113,14,7,0,9,0,29,101,59,34,0,6,6,1,44,28,24,117,41,75,126,30,47,37,94,57,20,72,7,119,5,9,1,9,53,7,26,44,2,120,113,28,91,0,1,0,0,0,0,7,32,54,14,67,40,59,107,118,72,43,67,65,41,86,88,92,4,7,13,62,122,22,137,32,79,33,108,24,90,54,91,117,51,55,51,52,125,100,50,85,55,103,63,75,62,77,116,37,36,16,2,2,0,0,1,1,36,12,116,78,22,118,30,46,6,1,8,49,9,48,120,32,3,3,2,27,6,15,14,32,15,109,2,44,200,20,103,60,20,0,2,0,0,0,0,0,16,2,27,51,87,43,33,28,5,157,36,0,19,0,2,0,1,51,18,55,127,18,132,16,135,56,39,3,74,71,73,15,170,0,0,0,18,17,14,32,62,1,82,24,37,0,0,0,0,2,41,40,12,0,39,0,4,46,18,22,124,136,66,56,2,135,68,50,4,38,16,155,46,7,43,15,0,14,37,7,54,44,98,54,61,51,0,0,0,0,2,6,15,40,0,4,7,0,0,9,19,73,90,170,128,22,76,25,87,71,28,2,25,1,13,59,48,8,19,8,2,4,4,6,3,30,57,57,50,20,4,2,1,1,5,25,17,60,1,0,3,1,0,31,17,35,90,66,64,113,76,106,82,80,64,95,46,1,40,42,27,1,20,3,6,8,0,5,14,2,8,15,7,19,92,21,37,23,46,42,103,65,44,42,87,82,111,64,37,22,145,51,23,5,8,0,0,0,10,4,0,10,8,0,3,3,6,33,16,66,104,79,101,13,86,48,4,61,58,10,10,88,54,5,53,181,32,54,108,24,23,2,90,8,105,16,73,64,8,26,7,8,46,24,80,102,99,76,35,107,38,72,6,6,0,5,0,48,6,3,31,36,5,29,105,34,56,113,85,73,14,98,112,9,8,60,134,12,114,39,77,82,71,93,89,15,80,102,127,8,53,13,89,45,13,13,131,8,5,34,7,2,42,91,19,58,170,8,62,40,12,88,45,9,9,16,31,19,52,55,79,83,34,20,83,48,61,32,76,6,64,79,126,173,10,75,115,141,25,52,118,102,54,60,20,17,57,60,70,84,62,4,32,24,3,13,3,56,3,21,23,39,27,26,5,27,73,6,48,46,30,0,2,42,47,5,0,6,83,11,6,15,112,28,2,108,46,4,162,57,44,73,42,63,16,81,38,90,98,44,3,13,2,38,3,26,18,65,56,32,16,29,12,3,0,2,0,0,42,1,5,12,3,7,33,15,43,34,80,81,142,119,197,41,63,95,46,162,16,139,18,73,30,0,6,0,25,12,2,58,15,6,44,94,89,41,102,34,2,6,0,0,0,61,76,4,36,4,16,13,5,29,13,176,19,102,94,78,149,78,41,1,67,35,143,101,86,123,46,66,7,21,2,4,15,17,10,54,73,16,119,32,3,0,0,0,12,24,42,0,16,0,15,6,6,60,13,107,35,188,90,104,28,70,40,134,2,26,154,103,36,0,14,21,0,5,13,0,60,44,5,54,66,11,0,0,1,0,0,47,35,68,24,3,0,0,0,25,13,136,157,7,139,56,151,37,61,89,78,86,32,2,99,11,166,60,18,0,6,0,3,23,18,2,29,20,0,0,14,0,0,1,0,2,17,87,46,13,0,20,13,3,6,14,5,61,16,69,56,43,72,29,68,12,76,0,1,2,42,72,109,150,102,21,18,50,2,37,0,6,20,2,28,34,12,34,1,0,2,0,0,19,50,32,20,134,113,38,172,32,130,64,98,192,14,114,83,7,8,0,0,4,5,1,65,45,15,100,105,59,12,84,5,69,33,84,183,27,60,20,23,0,5,10,2,45,4,0,33,8,7,26,11,0,6,0,4,25,27,114,76,2,6,2,2,26,70,110

B-factor: mean 37.09, std 16.44, range [0.02, 122.7]

GO terms:
  GO:0097602 cullin family protein binding (F, IDA)
  GO:0005634 nucleus (C, IDA)
  GO:0005730 nucleolus (C, IDA)
  GO:0043161 proteasome-mediated ubiquitin-dependent protein catabolic process (P, IDA)
  GO:0044725 epigenetic programming in the zygotic pronuclei (P, IDA)
  GO:0045732 positive regulation of protein catabolic process (P, IDA)
  GO:0032991 protein-containing complex (C, IDA)
  GO:0007056 spindle assembly involved in female meiosis (P, IDA)
  GO:0160072 ubiquitin ligase complex scaffold activity (F, IDA)
  GO:0031465 Cul4B-RING E3 ubiquitin ligase complex (C, IDA)
  GO:0010498 proteasomal protein catabolic process (P, IMP)
  GO:0005515 protein binding (F, IPI)
  GO:0005737 cytoplasm (C, IDA)
  GO:0031464 Cul4A-RING E3 ubiquitin ligase complex (C, IDA)
  GO:0080008 Cul4-RING E3 ubiquitin ligase complex (C, IDA)
  GO:0016567 protein ubiquitination (P, IDA)
  GO:0005634 nucleus (C, EXP)
  GO:0005737 cytoplasm (C, EXP)
  GO:0043161 proteasome-mediated ubiquitin-dependent protein catabolic process (P, IMP)
  GO:0006511 ubiquitin-dependent protein catabolic process (P, IMP)

Organism: Homo sapiens (NCBI:txid9606)

InterPro domains:
  IPR004871 RSE1/DDB1/CPSF1, C-terminal [PF03178] (790-1099)
  IPR015943 WD40/YVTN repeat-like-containing domain superfamily [G3DSA:2.130.10.10] (4-1039)
  IPR015943 WD40/YVTN repeat-like-containing domain superfamily [G3DSA:2.130.10.10] (14-355)
  IPR015943 WD40/YVTN repeat-like-containing domain superfamily [G3DSA:2.130.10.10] (394-709)
  IPR018846 RSE1/DDB1/CPSF1, first beta-propeller [PF10433] (15-348)
  IPR036322 WD40-repeat-containing domain superfamily [SSF50978] (795-934)
  IPR050358 RSE1/DDB1/CPSF1 [PTHR10644] (3-1113)
  IPR058543 RSE1/DDB1/CPSF1, second beta-propeller [PF23726] (396-704)

CATH classification: 2.130.10.10 (+3 more: 2.130.10.10, 2.130.10.10, 1.10.150.910)

Secondary structure (DSSP, 8-state):
---EEEEEEE---S--EEEEE--S-SSS-EEEEEETTEEEEEE--SSS-EEEEEEE-SS-EEEEE----TT-SS--EEEEETT--EEEEEEEEETTEEEEEEEEEE----SS--B-TT--EEEE-TT--EEEEE-BTTEEEEEE-SS--TT---EEEE-SS--EEEEEEPSS-SS-EEEEEEEETTEEEEEEEEEETGGGEEEE-SS--EEE-TT--EEEEPPSSS--EEEE-SS-EEEE-SS-EEEE--HHHHTS-EEEEEESSTTS-EEEEEETT-EEEEEEE----SSSS------EEEEEEEE-SPEEEEEEEETTEEEEEESSS-EEEEEE-SS--TT---EEEEEEE----S----EEE-TTTSS---EEEEE--GGG-EEEEEEESB-EEEEEEE--TT---EEEE---TTT-S--EEEEEETTEEEEEE-BTTB---B--TTS-SSS-EEEEEEETTTEEEEEESS-EEEEESSS-SEEEEE--TT-PPP-EEEE-SSEEEEEETTEEEEEEEETTEEEEEEEEE-SS-EEEEE----SSS----SEEEEEESSS-EEEEEETTT--EEEEEE--SSPPEEEEEEEEETTEEEEEEEETTSEEEEEEEETTTTEEEEEEEEE--SSPPEEEEEEETTEEEEEEESSS-EEEEESSSSEEEEEB-SS--SEEEEE--SSSTTEEEEE-SS-EEEEEE----SEEEEEEE-SSEEEEEEEEGGGTEEEEEEEEEEEE-SSS-EEESS--TTTS-SEEEE------S--SS----SSS-EEEEEEEEEEETTT--EEEEEE--TTEEEEEEEEE--TT--S-EEEEEEEE--TT-SS-S-EEEEEEEEETTEEEE---EEESS-EEEEEEETTEEEEEETTEEEEEEE-TTS-EEEEEEE---S-EEEEEEETTEEEEEESSS-EEEEEEETTTTEEEEEEE--S---EEEEEESSSSEEEEEETTSEEEEEEE-SS-SSHHHHTBEEEEEEEE-SS-EEEEEE--S----SS-SS-SSEEEEEEEETTS-EEEEEE--HHHHHHHHHHHHHHTTSS--TTT--HHHHSSEE-SS-EE--BSEEEHHHHHGGGGS-HHHHHHHHTT-B---SSS---B--HHHHHHHHHHHHTT-/-HHHHHTTS-SSS-SS--SGGGGSTTTT-SSS---SSTHHHHHTTT---TTSHHHHHTTT-S-HHHHHHHHHTTTSTTTTTTTS--EEEE-SS-EEEEEE-SS-TT-EEEEETTS-EEEE-SS--S--EEE---SSS----EEEE-SS-TTEEEEE-SSS-EEEEETTS-EEEEEE--SS-S-----EEEETTTTEEEEE-SSSBEEEEESSS-B---SB--SS-EEEEEE-TT-SSEEEEEETTSB--EEETTT--SSS--SB--B-SS-EEE--B-TTSSEEEEEESSS-EEEEESSSSSSEEEE--------SSSPPPB-EE-SSSS-EEEE----TTS--SSTT----EEEE-SSS--EEEEE--SS--PPP-EEEE-TTSS-EEEE-SSEEEE----

Radius of gyration: 37.58 Å; Cα contacts (8 Å, |Δi|>4): 4212; chains: 2; bounding box: 80×87×125 Å